Protein 8CM6 (pdb70)

InterPro domains:
  IPR006311 Twin-arginine translocation pathway, signal sequence [PS51318] (1-35)
  IPR006443 Formate dehydrogenase-N, alpha subunit [TIGR01553] (3-1004)
  IPR006655 Molybdopterin oxidoreductase, prokaryotic, conserved site [PS00932] (917-944)
  IPR006656 Molybdopterin oxidoreductase [PF00384] (105-646)
  IPR006657 Molybdopterin dinucleotide-binding domain [PF01568] (881-998)
  IPR006963 Molybdopterin oxidoreductase, 4Fe-4S domain [PF04879] (44-97)
  IPR006963 Molybdopterin oxidoreductase, 4Fe-4S domain [PS51669] (43-102)
  IPR006963 Molybdopterin oxidoreductase, 4Fe-4S domain [SM00926] (43-100)
  IPR009010 Aspartate decarboxylase-like domain superfamily [SSF50692] (811-1005)
  IPR019546 Twin-arginine translocation pathway, signal sequence, bacterial/archaeal [TIGR01409] (3-35)
  IPR027467 Molybdopterin oxidoreductase, molybdopterin cofactor binding site [PS00551] (48-66)

Nearest PDB structures (foldseek):
  8bqk-assembly1_B  TM=1.003E+00  e=5.888E-47  Nitratidesulfovibrio vulgaris str. Hildenborough
  1h0h-assembly2_L  TM=9.792E-01  e=2.728E-33  Megalodesulfovibrio gigas
  1kqf-assembly1_B  TM=9.071E-01  e=7.953E-21  Escherichia coli
  2vpw-assembly1_B  TM=7.337E-01  e=1.034E-12  Thermus thermophilus HB27
  6cz8-assembly2_B  TM=6.682E-01  e=2.101E-11  Shewanella sp. ANA-3

Solvent-accessible surface area: 73852 Å² total

GO terms:
  GO:0005515 protein binding (F, IPI)

B-factor: mean 19.36, std 8.59, range [3.94, 77.86]

Sequence (2371 aa):
ELQKLQWAKQTTSICCYCAVGCGLIVHTAKDGQGRAVNVEGDPDHPINEGSLCPKGASIFQLGENDQRGTQPLYRAPFSDTWKPVTWDFALTEIAKRIKKTRDASFTEKNAAGDLVNRTEAIASFGSAAMDDNEECWAYGNILRSLGLVYIEHQARIHSPTVPALAESFGRGAMTNHWNDLANSDCILIMGSNAAENHPIAFKWVLRAKDKGATLIHVDPRFTRTSARCDVYAPIRSGADIPFLGGLIKKYILDNKLYFTDYVRREYTNASLIIVGEKFSFKDGLFSGYDAANKKYDKSMWAFELDANGVPKRDPALKHPRCCVIINLLKKHYERYNLDKKVAAITGTSKEQLQQVYKAYAATGKPDKAGTIMYAMGWTQHSVGVQNIRAMAMIQLLLGNIGVAGGGVNALRGESNVQGSTDQGLLAHIWPGYNPVPNSKAATLELYNAATPQSKDPMSVNWWQNRPKYVASYLKALYPDEEPAAAYDYLPRIDAGRKLTDYFWLNIFEKMDKGEFKGLFAWGMNPACGGANANKNRKAMGKLEWLVNVNLFENETSSFWKGPGMNPAEIGTEVFFLPCCCVSIEKEGSVANSGRWMQWRYRGPKPYAETKPDGDIMLDMFKKVRELYAKEGGAYPAPIAKLNIADWEEHNEFSPTKVAKLMNGYFLKDTEVGGKQFKKGQQVPSFAFLTADGSTCSGNWLHAGSFTDAGNLMARRDKTQTPEQARIGLFPNWSFCWPVNRRILYNRASVDKTGKPWNPAKAVIEWKDGKWVGDVVDGGGDPGTKHPFIMQTHGFGALYGPGREEGPFPEHYEPLECPVSKNPFSKQLHNPVAFQIEGEKKAVADPRYPFIGTTYRVTEHWQTGLMTRRCAWLVEAEPQIFCEISKELAKLRGIGNGDTVKVSSLRGALEAVAIVTERIRPFKIEGVDVHMVGLPWHYGWMVPKNGGDTANLLTPSAGDPNTGIPETKAFMVDVRKVWSGKMFFVDLSRCTACRGCQIACKQWKNLPAEEETRNTGSHQNPPDLSYVTLKTVRFTEKSRKGPGIDWLFFPEQCRHCVEPPCKGQADVDLEGAVVKDETTGAVLFTELTAKVDGESSVRSSACPYDIPRIDPVTKRLSKCDMCNDRVQNGLLPACVKTCPTGTMNFGDEQEMLALAEKRLAEVKKTYPGAVLGDPNDVRVVYLFTRDPKKDFYEHAVAELQKLQWAKQTTSICCYCAVGCGLIVHTAKDGQGRAVNVEGDPDHPINEGSLCPKGASIFQLGENDQRGTQPLYRAPFSDTWKPVTWDFALTTEIAKRIKKTRDASFTEKNAAGDLVNRTEAIASFGSAAMDNEECWAYGNNILRSLGLVYIEHQARIHSPTVPALAESFGRGAMTNHWNDLANSDCILIMGSNAAENHPIAFKWVLRAKDKGATLIHVDPRFTRTSARCDVYAPIRSGADIPFLGGLIKYILDNKLYFTDYVREYTNASLIVGEKFSFKDGLFSGYDAANKKYDKSMWAFELDANGVPKRDPALKHPRCVINLLKKHYERYNLDKVAAITGTSKEQLQQVYKAYAATGKPDKAGTIMYAMGWTQHSVGVQNIRAMAMIQLLLGNIGVAGGGVNALRGESNVQGSTDQGLLAHIWPGYNPVPNSKAATLELYNAATPQSKDPMSVNWWQNRPKYVASYLKALYPDEEPAAAYDYLPRIDAGRKLTDYFWLNIFEKMDKGEFKGLFAWGMNPACGGANANKNRKAMGKLEWLVNVNLFENETSSFWKGPGMNPAEIGTEVFFLPCCCCVSIEKEGSVANSGRWMQWRYRGPKPYAETKPDGDIMLDMFKKVRELYAKEGGAYPAPIAKLNIADWEEHNEFSPTKVAKLMNGYFLKDTEVGGKQFKKGQQVPSFAFLTADGSTCSGNWLHAGSFTDAGNLMARRDKTQTPEQARIGLFPNWSFCWPVNRRILYNRASVDKTGKPWNPAKAVIEWKDGKWVGDVVDGGGDPGTKHPFIMQTHGFGALYGPGREEGPFPEHYEPLECPVSKNPFSKQLHNPVAFQIEGEKKAVADPRYPFIGTTYRVTEHWQTGLMTRRCAWLVEAEPQIFCEISKELAKLRGIGNGDTVKVSSLRGALEAVAIVTERIRPFKIEGVDVHMVGLPWHYGWMVPKNGGDTANLLTPSAGDPNTGIPETKAFMVDVRKVWGKMFFVDLSRCTACRGCQIACKQWKNLPAEETRNTGSHQNPPDLSYVTLKTVRFTEKSRKGPGIDWLFFPEQCRHCVEPPCKGQADVDLEGAVVKDETTGAVLFTELTAKVDGESVRSACPYDIPRIDPVTKRLSKCDMCNDRVQNGLLPACVKTCPTGTMNFGDEQEMLALAEKRLAEVKKTYPGAVLGDPNDVRVVYLFTRDPKDFYEHAVA

Radius of gyration: 45.51 Å; Cα contacts (8 Å, |Δi|>4): 6317; chains: 4; bounding box: 102×96×133 Å

Secondary structure (DSSP, 8-state):
--GGGTTEEEEEEE-SSBTT--EEEEEEEGGGTS-EEEEEE-TT-TTTTT---TTGGGHHHHHS-TTS--S-EEE-TT-SS-EE--HHHHHHHHHHHHHHHHHHHEEEE-TTS-EEEEEEEEEEE--TTS-HHHHHHHHHHHHHTTEEEEE-GGGGTTTTHHHHHHHHHS--S-SS-GGGGGG-SEEEEES--HHHHSTTHHHHHHHHHHTT-EEEEE-SS--TTGGGSSEEE---TT-HHHHHHHHHHHHHHTT-S-HHHHHHHBSTTBBBPTT--EETTEETTEETTTTEE-GGGGPBPB-TTSSBPB-TTS-STTBHHHHHHHHHTT--HHHHHHHH---HHHHHHHHHHHHGGGSTT--EEEEE-HHHHSSTTHHHHHHHHHHHHHHTT-TTSTT-SEEE---BTTHHHHHHTT-BTTB-GGGPBPPBTT--SHHHHHHTS-----TT---GGGGHHHHHHHHHHHH-TTS-HHHHGGGS--B-TTS-GGGGSHHHHHHHHHTT--SEEEEES--HHHHSSSHHHHHHHHTT-SEEEEEESS--TTTTGGGSTT--GGG---EEEEEEBPPGGGS-EEEE-TT-EEEEE---SPPSTT-B-HHHHHHHHHHHHHHHHHHH--S--HHHHH---GGGEETTEE-HHHHHHHHH-EESS-EEETTEEE-TTPBP-SGGG--SSSSEE-S-GGGTTSEETTEEGGG-B-----HHHHTTT--TTBSEETTTT-SSTTGGGGB-TTS-BSSGGG-SEEEETTEEEESPPSS---TTSS-S-TTSSSSSB-SS-TTSTT-SS------SSBS-S--TT-S--S-TT-B--TT----BS-TTS-EEEEEE--TT--TTSTTGGG-HHHHHHS-S-EEEE-HHHHHHHTPPTT-EEEEEETTEEEEEEEEE-TTS--EEETTEEE-EEEEES--BTTBSTT----GGGS--S-B-TTT--B-TTSEEEEEEE---/-EEEEEEGGG-----HHHHHHHHHHTPPPPP---SSSS--SSS-BTTBS-EEEEEEEE-SSSSEEEEEEEE-----SS-HHHHHHHHH-TTSEEE-TTT--EEE-GGGGGS-HHHHHHH-TT---EE-TTT--EE---TTHHHHHTTPPPHHHHH-SSS-EEEEEHHHHHHHHHHHHHHHTTT-TT-EESSTTT-SEEEEESS-GGGT-TTS--/--GGGTTEEEEEEE-SSBTT--EEEEEEEGGGTS-EEEEEE-TT-TTTTT---HHHHTHHHHHS-TTS--S-EEE-TT-SS-EE--HHHHHHHHHHHHHHHHHHH-EEE-TTS-EEEEEEEEEEE--TTS-HHHHHHHHHHHHHTTEEEEE-GGGGTTTTHHHHHHHHHS--S-SS-GGGGGG-SEEEEES--HHHHSTTHHHHHHHHHHTT-EEEEE-SS--TTGGGSSEEE---TT-HHHHHHHHHHHHHHTT-S-HHHHHHHBSTTBBBPTT--EETTEETTEETTTTEE-GGGGPBPBPTTSSBPB-TT--STTBHHHHHHHHHTT--HHHHHHHH---HHHHHHHHHHHHGGGSTT--EEEEE-HHHHSSTTHHHHHHHHHHHHHHTT-TTSTT-SEEE---BTTHHHHHHTT-BTTB-GGGPBPPBTT--SHHHHHHTS-----TT---GGGGHHHHHHHHHHHH-TTS-HHHHGGGS--B-TTS-GGGGSHHHHHHHHHTT--SEEEEES--HHHHSSSHHHHHHHHTT-SEEEEEESS--TTTTGGGSTT--GGG---EEEEEEBPPGGGS-EEEE-TT-EEEEE---SPPSTT-B-HHHHHHHHHHHHHHHHHHH--S--HHHHT---GGGEETTEE-HHHHHHHHH-EESS-EEETTEEE-TTPBP-SGGG--SSSSEE-S-GGGTTSEETTEEGGG-B-----HHHHHHT--TTBSEETTTT-SSTTGGGGB-TTS-BSSGGG-SEEEETTEEEESPPSS---TTSS-S-TTSSSSSB-SS-TTSTT-SS------SS-S-S--TT-S--S-TT-B--TT----SS-TTS-EEEEEE--TT--TTSTTGGG-HHHHHHS-S-EEEE-HHHHHHHTPPTT-EEEEEETTEEEEEEEEE-TTS--EEETTEEE-EEEEES--BTTBSTT----GGGS--S-B-TTT--B-TTSEEEEEEE--/-EEEEEEGGG-----HHHHHHHHHHTPPPPP---SSSS--SSS-BTTBS-EEEEEEEE-SSSSEEEEEEEE-----SS-HHHHHHHHH-TTSEEE-TTT--EEE-GGGGGS-HHHHHHH-TT---EE-TTT--EE---TTHHHHHTTPPPHHHHH-SSS-EEEEEHHHHHHHHHHHHHHHTTT-TT-EESSTTT-SEEEEESS-GGGT-TTS--

Organism: Nitratidesulfovibrio vulgaris (strain ATCC 29579 / DSM 644 / CCUG 34227 / NCIMB 8303 / VKM B-1760 / Hildenborough) (NCBI:txid882)

Structure (mmCIF, N/CA/C/O backbone):
data_8CM6
#
_entry.id   8CM6
#
_cell.length_a   74.467
_cell.length_b   74.949
_cell.length_c   122.806
_cell.angle_alpha   73.868
_cell.angle_beta   89.135
_cell.angle_gamma   71.123
#
_symmetry.space_group_name_H-M   'P 1'
#
loop_
_entity.id
_entity.type
_entity.pdbx_description
1 polymer 'Formate dehydrogenase, alpha subunit, selenocysteine-containing'
2 polymer 'Formate dehydrogenase, beta subunit, putative'
3 non-polymer 'HYDROSULFURIC ACID'
4 non-polymer 'TUNGSTEN ION'
5 non-polymer '2-AMINO-5,6-DIMERCAPTO-7-METHYL-3,7,8A,9-TETRAHYDRO-8-OXA-1,3,9,10-TETRAAZA-ANTHRACEN-4-ONE GUANOSINE DINUCLEOTIDE'
6 non-polymer 'IRON/SULFUR CLUSTER'
7 non-polymer 'CHLORIDE ION'
8 non-polymer GLYCEROL
9 non-polymer 'TETRAETHYLENE GLYCOL'
10 non-polymer DI(HYDROXYETHYL)ETHER
11 non-polymer FORMAMIDE
12 non-polymer 1,2-ETHANEDIOL
13 water water
#
loop_
_atom_site.group_PDB
_atom_site.id
_atom_site.type_symbol
_atom_site.label_atom_id
_atom_site.label_alt_id
_atom_site.label_comp_id
_atom_site.label_asym_id
_atom_site.label_entity_id
_atom_site.label_seq_id
_atom_site.pdbx_PDB_ins_code
_atom_site.Cartn_x
_atom_site.Cartn_y
_atom_site.Cartn_z
_atom_site.occupancy
_atom_site.B_iso_or_equiv
_atom_site.auth_seq_id
_atom_site.auth_comp_id
_atom_site.auth_asym_id
_atom_site.auth_atom_id
_atom_site.pdbx_PDB_model_num
ATOM 1 N N . GLU A 1 36 ? 17.093 -18.843 -73.097 1.000 40.543 36 GLU A N 1
ATOM 2 C CA . GLU A 1 36 ? 15.854 -18.028 -72.939 1.000 42.469 36 GLU A CA 1
ATOM 3 C C . GLU A 1 36 ? 15.271 -18.266 -71.543 1.000 35.356 36 GLU A C 1
ATOM 4 O O . GLU A 1 36 ? 15.290 -19.415 -71.072 1.000 32.379 36 GLU A O 1
ATOM 10 N N . LEU A 1 37 ? 14.736 -17.222 -70.912 1.000 29.024 37 LEU A N 1
ATOM 11 C CA . LEU A 1 37 ? 14.151 -17.349 -69.562 1.000 24.946 37 LEU A CA 1
ATOM 12 C C . LEU A 1 37 ? 12.749 -17.921 -69.687 1.000 22.935 37 LEU A C 1
ATOM 13 O O . LEU A 1 37 ? 11.915 -17.327 -70.412 1.000 25.157 37 LEU A O 1
ATOM 18 N N . GLN A 1 38 ? 12.477 -18.977 -68.926 1.000 25.265 38 GLN A N 1
ATOM 19 C CA . GLN A 1 38 ? 11.166 -19.664 -68.924 1.000 25.135 38 GLN A CA 1
ATOM 20 C C . GLN A 1 38 ? 10.078 -18.650 -68.582 1.000 23.893 38 GLN A C 1
ATOM 21 O O . GLN A 1 38 ? 9.001 -18.634 -69.225 1.000 22.344 38 GLN A O 1
ATOM 27 N N . LYS A 1 39 ? 10.370 -17.757 -67.646 1.000 23.433 39 LYS A N 1
ATOM 28 C CA . LYS A 1 39 ? 9.339 -16.841 -67.139 1.000 19.909 39 LYS A CA 1
ATOM 29 C C . LYS A 1 39 ? 8.793 -15.989 -68.290 1.000 19.455 39 LYS A C 1
ATOM 30 O O . LYS A 1 39 ? 7.605 -15.641 -68.240 1.000 21.042 39 LYS A O 1
ATOM 36 N N . LEU A 1 40 ? 9.645 -15.623 -69.243 1.000 17.933 40 LEU A N 1
ATOM 37 C CA . LEU A 1 40 ? 9.343 -14.619 -70.273 1.000 18.656 40 LEU A CA 1
ATOM 38 C C . LEU A 1 40 ? 9.000 -15.312 -71.600 1.000 22.357 40 LEU A C 1
ATOM 39 O O . LEU A 1 40 ? 8.745 -14.572 -72.570 1.000 21.094 40 LEU A O 1
ATOM 44 N N . GLN A 1 41 ? 8.967 -16.654 -71.638 1.000 24.872 41 GLN A N 1
ATOM 45 C CA . GLN A 1 41 ? 8.648 -17.402 -72.890 1.000 29.681 41 GLN A CA 1
ATOM 46 C C . GLN A 1 41 ? 7.230 -17.061 -73.363 1.000 26.296 41 GLN A C 1
ATOM 47 O O . GLN A 1 41 ? 6.287 -16.997 -72.518 1.000 27.011 41 GLN A O 1
ATOM 53 N N . TRP A 1 42 ? 7.099 -16.848 -74.681 1.000 25.323 42 TRP A N 1
ATOM 54 C CA . TRP A 1 42 ? 5.830 -16.611 -75.411 1.000 29.868 42 TRP A CA 1
ATOM 55 C C . TRP A 1 42 ? 5.168 -15.348 -74.866 1.000 24.945 42 TRP A C 1
ATOM 56 O O . TRP A 1 42 ? 3.954 -15.244 -74.981 1.000 31.320 42 TRP A O 1
ATOM 67 N N . ALA A 1 43 ? 5.931 -14.441 -74.264 1.000 22.172 43 ALA A N 1
ATOM 68 C CA . ALA A 1 43 ? 5.389 -13.151 -73.787 1.000 16.820 43 ALA A CA 1
ATOM 69 C C . ALA A 1 43 ? 5.850 -12.038 -74.723 1.000 18.437 43 ALA A C 1
ATOM 70 O O . ALA A 1 43 ? 7.039 -11.996 -75.137 1.000 20.481 43 ALA A O 1
ATOM 72 N N . LYS A 1 44 ? 4.948 -11.104 -74.986 1.000 17.650 44 LYS A N 1
ATOM 73 C CA . LYS A 1 44 ? 5.290 -9.936 -75.817 1.000 17.136 44 LYS A CA 1
ATOM 74 C C . LYS A 1 44 ? 5.827 -8.811 -74.927 1.000 17.370 44 LYS A C 1
ATOM 75 O O . LYS A 1 44 ? 5.259 -8.582 -73.857 1.000 14.563 44 LYS A O 1
ATOM 81 N N . GLN A 1 45 ? 6.852 -8.116 -75.393 1.000 16.034 45 GLN A N 1
ATOM 82 C CA . GLN A 1 45 ? 7.444 -6.964 -74.669 1.000 17.366 45 GLN A CA 1
ATOM 83 C C . GLN A 1 45 ? 6.913 -5.642 -75.213 1.000 17.027 45 GLN A C 1
ATOM 84 O O . GLN A 1 45 ? 6.913 -5.455 -76.417 1.000 16.414 45 GLN A O 1
ATOM 90 N N . THR A 1 46 ? 6.521 -4.737 -74.319 1.000 13.695 46 THR A N 1
ATOM 91 C CA . THR A 1 46 ? 6.123 -3.359 -74.654 1.000 13.740 46 THR A CA 1
ATOM 92 C C . THR A 1 46 ? 6.809 -2.411 -73.666 1.000 13.698 46 THR A C 1
ATOM 93 O O . THR A 1 46 ? 7.248 -2.865 -72.586 1.000 14.540 46 THR A O 1
ATOM 97 N N . THR A 1 47 ? 6.864 -1.152 -74.021 1.000 12.033 47 THR A N 1
ATOM 98 C CA . THR A 1 47 ? 7.435 -0.124 -73.122 1.000 12.392 47 THR A CA 1
ATOM 99 C C . THR A 1 47 ? 6.309 0.596 -72.429 1.000 11.917 47 THR A C 1
ATOM 100 O O . THR A 1 47 ? 5.227 0.784 -72.994 1.000 12.339 47 THR A O 1
ATOM 104 N N . SER A 1 48 ? 6.617 1.095 -71.251 1.000 11.419 48 SER A N 1
ATOM 105 C CA . SER A 1 48 ? 5.688 1.938 -70.490 1.000 11.301 48 SER A CA 1
ATOM 106 C C . SER A 1 48 ? 6.492 2.936 -69.672 1.000 10.809 48 SER A C 1
ATOM 107 O O . SER A 1 48 ? 7.751 2.950 -69.734 1.000 11.239 48 SER A O 1
ATOM 110 N N . ILE A 1 49 ? 5.784 3.783 -68.952 1.000 10.239 49 ILE A N 1
ATOM 111 C CA . ILE A 1 49 ? 6.351 4.802 -68.046 1.000 10.330 49 ILE A CA 1
ATOM 112 C C . ILE A 1 49 ? 5.680 4.558 -66.703 1.000 10.537 49 ILE A C 1
ATOM 113 O O . ILE A 1 49 ? 4.442 4.394 -66.688 1.000 10.004 49 ILE A O 1
ATOM 118 N N . CYS A 1 50 ? 6.457 4.610 -65.632 1.000 10.075 50 CYS A N 1
ATOM 119 C CA . CYS A 1 50 ? 5.991 4.371 -64.256 1.000 9.845 50 CYS A CA 1
ATOM 120 C C . CYS A 1 50 ? 4.715 5.182 -63.972 1.000 9.486 50 CYS A C 1
ATOM 121 O O . CYS A 1 50 ? 4.641 6.360 -64.332 1.000 9.902 50 CYS A O 1
ATOM 124 N N . CYS A 1 51 ? 3.760 4.562 -63.281 1.000 10.647 51 CYS A N 1
ATOM 125 C CA . CYS A 1 51 ? 2.476 5.210 -62.904 1.000 10.602 51 CYS A CA 1
ATOM 126 C C . CYS A 1 51 ? 2.556 5.958 -61.573 1.000 10.137 51 CYS A C 1
ATOM 127 O O . CYS A 1 51 ? 1.575 6.537 -61.139 1.000 10.687 51 CYS A O 1
ATOM 130 N N . TYR A 1 52 ? 3.698 5.988 -60.927 1.000 9.782 52 TYR A N 1
ATOM 131 C CA . TYR A 1 52 ? 3.849 6.668 -59.628 1.000 9.323 52 TYR A CA 1
ATOM 132 C C . TYR A 1 52 ? 4.431 8.066 -59.840 1.000 9.281 52 TYR A C 1
ATOM 133 O O . TYR A 1 52 ? 3.742 8.941 -60.393 1.000 10.616 52 TYR A O 1
ATOM 142 N N . CYS A 1 53 ? 5.665 8.321 -59.405 1.000 9.470 53 CYS A N 1
ATOM 143 C CA . CYS A 1 53 ? 6.128 9.715 -59.259 1.000 10.376 53 CYS A CA 1
ATOM 144 C C . CYS A 1 53 ? 6.601 10.328 -60.591 1.000 9.405 53 CYS A C 1
ATOM 145 O O . CYS A 1 53 ? 6.751 9.656 -61.619 1.000 10.259 53 CYS A O 1
ATOM 148 N N . ALA A 1 54 ? 6.821 11.634 -60.544 1.000 9.309 54 ALA A N 1
ATOM 149 C CA . ALA A 1 54 ? 7.065 12.449 -61.753 1.000 10.177 54 ALA A CA 1
ATOM 150 C C . ALA A 1 54 ? 8.544 12.409 -62.168 1.000 10.418 54 ALA A C 1
ATOM 151 O O . ALA A 1 54 ? 8.894 13.223 -63.027 1.000 10.468 54 ALA A O 1
ATOM 153 N N . VAL A 1 55 ? 9.329 11.462 -61.681 1.000 9.655 55 VAL A N 1
ATOM 154 C CA . VAL A 1 55 ? 10.659 11.186 -62.328 1.000 9.741 55 VAL A CA 1
ATOM 155 C C . VAL A 1 55 ? 10.399 10.704 -63.761 1.000 10.549 55 VAL A C 1
ATOM 156 O O . VAL A 1 55 ? 11.157 11.113 -64.684 1.000 11.629 55 VAL A O 1
ATOM 160 N N . GLY A 1 56 ? 9.422 9.811 -63.942 1.000 9.807 56 GLY A N 1
ATOM 161 C CA . GLY A 1 56 ? 9.086 9.318 -65.291 1.000 9.949 56 GLY A CA 1
ATOM 162 C C . GLY A 1 56 ? 9.968 8.191 -65.771 1.000 9.836 56 GLY A C 1
ATOM 163 O O . GLY A 1 56 ? 10.251 8.105 -66.989 1.000 10.749 56 GLY A O 1
ATOM 164 N N . CYS A 1 57 ? 10.334 7.278 -64.887 1.000 9.319 57 CYS A N 1
ATOM 165 C CA . CYS A 1 57 ? 11.138 6.095 -65.211 1.000 9.962 57 CYS A CA 1
ATOM 166 C C . CYS A 1 57 ? 10.476 5.229 -66.278 1.000 11.087 57 CYS A C 1
ATOM 167 O O . CYS A 1 57 ? 9.233 5.058 -66.268 1.000 10.732 57 CYS A O 1
ATOM 170 N N . GLY A 1 58 ? 11.304 4.651 -67.148 1.000 10.157 58 GLY A N 1
ATOM 171 C CA . GLY A 1 58 ? 10.806 3.723 -68.163 1.000 10.553 58 GLY A CA 1
ATOM 172 C C . GLY A 1 58 ? 10.673 2.301 -67.648 1.000 11.005 58 GLY A C 1
ATOM 173 O O . GLY A 1 58 ? 11.522 1.841 -66.873 1.000 10.657 58 GLY A O 1
ATOM 174 N N . LEU A 1 59 ? 9.657 1.601 -68.152 1.000 11.248 59 LEU A N 1
ATOM 175 C CA . LEU A 1 59 ? 9.383 0.179 -67.849 1.000 11.290 59 LEU A CA 1
ATOM 176 C C . LEU A 1 59 ? 9.433 -0.657 -69.131 1.000 10.792 59 LEU A C 1
ATOM 177 O O . LEU A 1 59 ? 9.180 -0.133 -70.228 1.000 11.520 59 LEU A O 1
ATOM 182 N N . ILE A 1 60 ? 9.703 -1.926 -68.919 1.000 10.903 60 ILE A N 1
ATOM 183 C CA . ILE A 1 60 ? 9.451 -3.002 -69.892 1.000 11.958 60 ILE A CA 1
ATOM 184 C C . ILE A 1 60 ? 8.407 -3.902 -69.269 1.000 11.359 60 ILE A C 1
ATOM 185 O O . ILE A 1 60 ? 8.624 -4.406 -68.155 1.000 12.346 60 ILE A O 1
ATOM 190 N N . VAL A 1 61 ? 7.318 -4.114 -69.986 1.000 12.224 61 VAL A N 1
ATOM 191 C CA . VAL A 1 61 ? 6.196 -5.003 -69.590 1.000 11.985 61 VAL A CA 1
ATOM 192 C C . VAL A 1 61 ? 6.265 -6.240 -70.476 1.000 11.135 61 VAL A C 1
ATOM 193 O O . VAL A 1 61 ? 6.325 -6.075 -71.719 1.000 12.636 61 VAL A O 1
ATOM 197 N N . HIS A 1 62 ? 6.183 -7.423 -69.894 1.000 11.584 62 HIS A N 1
ATOM 198 C CA . HIS A 1 62 ? 5.990 -8.675 -70.651 1.000 12.483 62 HIS A CA 1
ATOM 199 C C . HIS A 1 62 ? 4.560 -9.152 -70.440 1.000 13.569 62 HIS A C 1
ATOM 200 O O . HIS A 1 62 ? 4.177 -9.276 -69.277 1.000 14.193 62 HIS A O 1
ATOM 207 N N . THR A 1 63 ? 3.853 -9.452 -71.530 1.000 13.185 63 THR A N 1
ATOM 208 C CA . THR A 1 63 ? 2.424 -9.867 -71.492 1.000 13.882 63 THR A CA 1
ATOM 209 C C . THR A 1 63 ? 2.310 -11.264 -72.102 1.000 14.214 63 THR A C 1
ATOM 210 O O . THR A 1 63 ? 2.840 -11.448 -73.209 1.000 14.320 63 THR A O 1
ATOM 214 N N . ALA A 1 64 ? 1.741 -12.207 -71.367 1.000 14.347 64 ALA A N 1
ATOM 215 C CA . ALA A 1 64 ? 1.570 -13.610 -71.815 1.000 15.967 64 ALA A CA 1
ATOM 216 C C . ALA A 1 64 ? 0.868 -13.689 -73.178 1.000 19.893 64 ALA A C 1
ATOM 217 O O . ALA A 1 64 ? 0.039 -12.831 -73.527 1.000 18.465 64 ALA A O 1
ATOM 219 N N . LYS A 1 65 ? 1.113 -14.806 -73.855 1.000 22.993 65 LYS A N 1
ATOM 220 C CA . LYS A 1 65 ? 0.395 -15.277 -75.064 1.000 28.150 65 LYS A CA 1
ATOM 221 C C . LYS A 1 65 ? 0.574 -14.193 -76.107 1.000 26.563 65 LYS A C 1
ATOM 222 O O . LYS A 1 65 ? -0.414 -13.762 -76.677 1.000 29.552 65 LYS A O 1
ATOM 228 N N . ASP A 1 66 ? 1.824 -13.762 -76.307 1.000 27.852 66 ASP A N 1
ATOM 229 C CA . ASP A 1 66 ? 2.194 -12.743 -77.315 1.000 30.937 66 ASP A CA 1
ATOM 230 C C . ASP A 1 66 ? 1.252 -11.512 -77.234 1.000 31.416 66 ASP A C 1
ATOM 231 O O . ASP A 1 66 ? 0.858 -10.969 -78.297 1.000 29.060 66 ASP A O 1
ATOM 236 N N . GLY A 1 67 ? 0.931 -11.031 -76.021 1.000 29.737 67 GLY A N 1
ATOM 237 C CA . GLY A 1 67 ? 0.094 -9.827 -75.813 1.000 29.101 67 GLY A CA 1
ATOM 238 C C . GLY A 1 67 ? -1.354 -10.145 -75.501 1.000 28.395 67 GLY A C 1
ATOM 239 O O . GLY A 1 67 ? -2.117 -9.195 -75.190 1.000 29.338 67 GLY A O 1
ATOM 240 N N . GLN A 1 68 ? -1.751 -11.420 -75.543 1.000 28.054 68 GLN A N 1
ATOM 241 C CA . GLN A 1 68 ? -3.191 -11.804 -75.479 1.000 33.560 68 GLN A CA 1
ATOM 242 C C . GLN A 1 68 ? -3.634 -12.164 -74.052 1.000 30.309 68 GLN A C 1
ATOM 243 O O . GLN A 1 68 ? -4.878 -12.282 -73.860 1.000 31.121 68 GLN A O 1
ATOM 249 N N . GLY A 1 69 ? -2.683 -12.358 -73.111 1.000 27.067 69 GLY A N 1
ATOM 250 C CA . GLY A 1 69 ? -2.942 -12.740 -71.716 1.000 19.872 69 GLY A CA 1
ATOM 251 C C . GLY A 1 69 ? -2.629 -11.627 -70.718 1.000 16.318 69 GLY A C 1
ATOM 252 O O . GLY A 1 69 ? -2.707 -10.439 -71.062 1.000 16.848 69 GLY A O 1
ATOM 253 N N . ARG A 1 70 ? -2.337 -12.018 -69.496 1.000 14.796 70 ARG A N 1
ATOM 254 C CA . ARG A 1 70 ? -2.065 -11.053 -68.389 1.000 14.202 70 ARG A CA 1
ATOM 255 C C . ARG A 1 70 ? -0.590 -10.637 -68.407 1.000 15.024 70 ARG A C 1
ATOM 256 O O . ARG A 1 70 ? 0.245 -11.272 -69.047 1.000 15.070 70 ARG A O 1
ATOM 264 N N . ALA A 1 71 ? -0.254 -9.555 -67.724 1.000 15.268 71 ALA A N 1
ATOM 265 C CA . ALA A 1 71 ? 1.185 -9.248 -67.520 1.000 14.133 71 ALA A CA 1
ATOM 266 C C . ALA A 1 71 ? 1.828 -10.421 -66.784 1.000 12.803 71 ALA A C 1
ATOM 267 O O . ALA A 1 71 ? 1.218 -10.992 -65.875 1.000 13.359 71 ALA A O 1
ATOM 269 N N . VAL A 1 72 ? 3.069 -10.760 -67.128 1.000 12.912 72 VAL A N 1
ATOM 270 C CA . VAL A 1 72 ? 3.839 -11.785 -66.382 1.000 13.612 72 VAL A CA 1
ATOM 271 C C . VAL A 1 72 ? 5.056 -11.163 -65.688 1.000 12.324 72 VAL A C 1
ATOM 272 O O . VAL A 1 72 ? 5.604 -11.782 -64.803 1.000 13.068 72 VAL A O 1
ATOM 276 N N . ASN A 1 73 ? 5.467 -9.984 -66.096 1.000 12.182 73 ASN A N 1
ATOM 277 C CA . ASN A 1 73 ? 6.685 -9.350 -65.535 1.000 11.374 73 ASN A CA 1
ATOM 278 C C . ASN A 1 73 ? 6.673 -7.871 -65.881 1.000 10.853 73 ASN A C 1
ATOM 279 O O . ASN A 1 73 ? 6.272 -7.502 -66.993 1.000 11.411 73 ASN A O 1
ATOM 284 N N . VAL A 1 74 ? 7.026 -7.021 -64.927 1.000 10.368 74 VAL A N 1
ATOM 285 C CA . VAL A 1 74 ? 7.242 -5.573 -65.153 1.000 10.669 74 VAL A CA 1
ATOM 286 C C . VAL A 1 74 ? 8.549 -5.201 -64.461 1.000 9.900 74 VAL A C 1
ATOM 287 O O . VAL A 1 74 ? 8.722 -5.480 -63.256 1.000 10.834 74 VAL A O 1
ATOM 291 N N . GLU A 1 75 ? 9.472 -4.637 -65.240 1.000 11.325 75 GLU A N 1
ATOM 292 C CA . GLU A 1 75 ? 10.732 -4.150 -64.640 1.000 11.295 75 GLU A CA 1
ATOM 293 C C . GLU A 1 75 ? 11.227 -2.950 -65.439 1.000 11.402 75 GLU A C 1
ATOM 294 O O . GLU A 1 75 ? 10.483 -2.387 -66.259 1.000 11.396 75 GLU A O 1
ATOM 300 N N . GLY A 1 76 ? 12.431 -2.479 -65.170 1.000 11.196 76 GLY A N 1
ATOM 301 C CA . GLY A 1 76 ? 12.922 -1.218 -65.729 1.000 11.574 76 GLY A CA 1
ATOM 302 C C . GLY A 1 76 ? 13.320 -1.341 -67.191 1.000 11.710 76 GLY A C 1
ATOM 303 O O . GLY A 1 76 ? 13.723 -2.457 -67.656 1.000 11.803 76 GLY A O 1
ATOM 304 N N . ASP A 1 77 ? 13.180 -0.228 -67.900 1.000 12.098 77 ASP A N 1
ATOM 305 C CA . ASP A 1 77 ? 13.631 -0.091 -69.299 1.000 11.603 77 ASP A CA 1
ATOM 306 C C . ASP A 1 77 ? 15.120 0.259 -69.270 1.000 12.230 77 ASP A C 1
ATOM 307 O O . ASP A 1 77 ? 15.469 1.393 -68.958 1.000 11.727 77 ASP A O 1
ATOM 312 N N . PRO A 1 78 ? 16.031 -0.659 -69.659 1.000 13.015 78 PRO A N 1
ATOM 313 C CA . PRO A 1 78 ? 17.468 -0.374 -69.603 1.000 13.626 78 PRO A CA 1
ATOM 314 C C . PRO A 1 78 ? 17.871 0.773 -70.525 1.000 13.486 78 PRO A C 1
ATOM 315 O O . PRO A 1 78 ? 18.872 1.374 -70.257 1.000 13.340 78 PRO A O 1
ATOM 319 N N . ASP A 1 79 ? 17.093 1.060 -71.566 1.000 13.457 79 ASP A N 1
ATOM 320 C CA . ASP A 1 79 ? 17.447 2.077 -72.594 1.000 14.773 79 ASP A CA 1
ATOM 321 C C . ASP A 1 79 ? 16.982 3.479 -72.188 1.000 14.818 79 ASP A C 1
ATOM 322 O O . ASP A 1 79 ? 17.339 4.456 -72.887 1.000 15.589 79 ASP A O 1
ATOM 327 N N . HIS A 1 80 ? 16.165 3.593 -71.139 1.000 12.648 80 HIS A N 1
ATOM 328 C CA . HIS A 1 80 ? 15.563 4.896 -70.794 1.000 12.980 80 HIS A CA 1
ATOM 329 C C . HIS A 1 80 ? 16.667 5.780 -70.254 1.000 13.183 80 HIS A C 1
ATOM 330 O O . HIS A 1 80 ? 17.432 5.351 -69.393 1.000 12.600 80 HIS A O 1
ATOM 337 N N . PRO A 1 81 ? 16.780 7.033 -70.707 1.000 12.838 81 PRO A N 1
ATOM 338 C CA . PRO A 1 81 ? 17.877 7.896 -70.256 1.000 12.654 81 PRO A CA 1
ATOM 339 C C . PRO A 1 81 ? 17.800 8.431 -68.828 1.000 13.135 81 PRO A C 1
ATOM 340 O O . PRO A 1 81 ? 18.814 8.894 -68.328 1.000 13.263 81 PRO A O 1
ATOM 344 N N . ILE A 1 82 ? 16.610 8.364 -68.217 1.000 12.172 82 ILE A N 1
ATOM 345 C CA . ILE A 1 82 ? 16.466 8.863 -66.826 1.000 11.898 82 ILE A CA 1
ATOM 346 C C . ILE A 1 82 ? 16.781 7.759 -65.830 1.000 10.936 82 ILE A C 1
ATOM 347 O O . ILE A 1 82 ? 17.648 7.950 -64.958 1.000 11.597 82 ILE A O 1
ATOM 352 N N . ASN A 1 83 ? 16.168 6.580 -65.951 1.000 10.331 83 ASN A N 1
ATOM 353 C CA . ASN A 1 83 ? 16.379 5.541 -64.925 1.000 9.957 83 ASN A CA 1
ATOM 354 C C . ASN A 1 83 ? 17.413 4.498 -65.367 1.000 10.090 83 ASN A C 1
ATOM 355 O O . ASN A 1 83 ? 17.949 3.822 -64.498 1.000 10.839 83 ASN A O 1
ATOM 360 N N . GLU A 1 84 ? 17.634 4.319 -66.661 1.000 11.452 84 GLU A N 1
ATOM 361 C CA . GLU A 1 84 ? 18.640 3.326 -67.138 1.000 12.173 84 GLU A CA 1
ATOM 362 C C . GLU A 1 84 ? 18.312 1.967 -66.525 1.000 12.599 84 GLU A C 1
ATOM 363 O O . GLU A 1 84 ? 19.219 1.280 -66.086 1.000 12.919 84 GLU A O 1
ATOM 369 N N . GLY A 1 85 ? 17.026 1.583 -66.441 1.000 11.227 85 GLY A N 1
ATOM 370 C CA . GLY A 1 85 ? 16.600 0.279 -65.929 1.000 11.659 85 GLY A CA 1
ATOM 371 C C . GLY A 1 85 ? 16.298 0.270 -64.444 1.000 10.386 85 GLY A C 1
ATOM 372 O O . GLY A 1 85 ? 15.651 -0.701 -63.962 1.000 10.308 85 GLY A O 1
ATOM 373 N N . SER A 1 86 ? 16.761 1.252 -63.677 1.000 10.012 86 SER A N 1
ATOM 374 C CA . SER A 1 86 ? 16.533 1.318 -62.220 1.000 10.009 86 SER A CA 1
ATOM 375 C C . SER A 1 86 ? 15.040 1.510 -61.942 1.000 9.933 86 SER A C 1
ATOM 376 O O . SER A 1 86 ? 14.393 2.231 -62.733 1.000 10.459 86 SER A O 1
ATOM 379 N N . LEU A 1 87 ? 14.591 0.985 -60.824 1.000 9.757 87 LEU A N 1
ATOM 380 C CA . LEU A 1 87 ? 13.229 1.281 -60.284 1.000 10.119 87 LEU A CA 1
ATOM 381 C C . LEU A 1 87 ? 13.298 1.226 -58.782 1.000 10.018 87 LEU A C 1
ATOM 382 O O . LEU A 1 87 ? 13.969 0.361 -58.224 1.000 10.111 87 LEU A O 1
ATOM 387 N N . CYS A 1 88 ? 12.604 2.166 -58.136 1.000 10.225 88 CYS A N 1
ATOM 388 C CA . CYS A 1 88 ? 12.383 2.143 -56.683 1.000 9.643 88 CYS A CA 1
ATOM 389 C C . CYS A 1 88 ? 11.308 1.087 -56.380 1.000 9.502 88 CYS A C 1
ATOM 390 O O . CYS A 1 88 ? 10.817 0.396 -57.273 1.000 10.658 88 CYS A O 1
ATOM 393 N N . PRO A 1 89 ? 10.962 0.844 -55.118 1.000 9.283 89 PRO A N 1
ATOM 394 C CA . PRO A 1 89 ? 10.074 -0.286 -54.782 1.000 9.253 89 PRO A CA 1
ATOM 395 C C . PRO A 1 89 ? 8.655 -0.105 -55.351 1.000 9.569 89 PRO A C 1
ATOM 396 O O . PRO A 1 89 ? 7.969 -1.089 -55.587 1.000 10.299 89 PRO A O 1
ATOM 400 N N . LYS A 1 90 ? 8.255 1.139 -55.601 1.000 9.958 90 LYS A N 1
ATOM 401 C CA . LYS A 1 90 ? 6.917 1.407 -56.172 1.000 9.988 90 LYS A CA 1
ATOM 402 C C . LYS A 1 90 ? 6.939 0.942 -57.642 1.000 9.521 90 LYS A C 1
ATOM 403 O O . LYS A 1 90 ? 6.117 0.099 -58.045 1.000 10.010 90 LYS A O 1
ATOM 409 N N . GLY A 1 91 ? 7.828 1.512 -58.470 1.000 10.525 91 GLY A N 1
ATOM 410 C CA . GLY A 1 91 ? 7.938 1.038 -59.864 1.000 10.710 91 GLY A CA 1
ATOM 411 C C . GLY A 1 91 ? 8.185 -0.466 -59.936 1.000 10.983 91 GLY A C 1
ATOM 412 O O . GLY A 1 91 ? 7.604 -1.117 -60.774 1.000 10.893 91 GLY A O 1
ATOM 413 N N . ALA A 1 92 ? 9.016 -1.029 -59.054 1.000 11.134 92 ALA A N 1
ATOM 414 C CA . ALA A 1 92 ? 9.399 -2.450 -59.107 1.000 11.552 92 ALA A CA 1
ATOM 415 C C . ALA A 1 92 ? 8.211 -3.334 -58.752 1.000 13.613 92 ALA A C 1
ATOM 416 O O . ALA A 1 92 ? 8.347 -4.516 -58.952 1.000 14.486 92 ALA A O 1
ATOM 418 N N . SER A 1 93 ? 7.151 -2.798 -58.136 1.000 10.429 93 SER A N 1
ATOM 419 C CA . SER A 1 93 ? 5.980 -3.582 -57.700 1.000 11.514 93 SER A CA 1
ATOM 420 C C . SER A 1 93 ? 4.792 -3.337 -58.635 1.000 11.750 93 SER A C 1
ATOM 421 O O . SER A 1 93 ? 3.707 -3.836 -58.300 1.000 11.903 93 SER A O 1
ATOM 424 N N . ILE A 1 94 ? 4.955 -2.654 -59.767 1.000 10.478 94 ILE A N 1
ATOM 425 C CA . ILE A 1 94 ? 3.786 -2.382 -60.669 1.000 11.686 94 ILE A CA 1
ATOM 426 C C . ILE A 1 94 ? 3.121 -3.689 -61.088 1.000 12.100 94 ILE A C 1
ATOM 427 O O . ILE A 1 94 ? 1.884 -3.707 -61.213 1.000 11.597 94 ILE A O 1
ATOM 432 N N . PHE A 1 95 ? 3.884 -4.752 -61.287 1.000 10.934 95 PHE A N 1
ATOM 433 C CA . PHE A 1 95 ? 3.271 -6.067 -61.585 1.000 11.141 95 PHE A CA 1
ATOM 434 C C . PHE A 1 95 ? 2.165 -6.435 -60.557 1.000 11.598 95 PHE A C 1
ATOM 435 O O . PHE A 1 95 ? 1.020 -6.878 -60.912 1.000 12.063 95 PHE A O 1
ATOM 443 N N . GLN A 1 96 ? 2.453 -6.250 -59.273 1.000 10.951 96 GLN A N 1
ATOM 444 C CA . GLN A 1 96 ? 1.544 -6.595 -58.155 1.000 12.561 96 GLN A CA 1
ATOM 445 C C . GLN A 1 96 ? 0.322 -5.676 -58.125 1.000 11.767 96 GLN A C 1
ATOM 446 O O . GLN A 1 96 ? -0.747 -6.082 -57.694 1.000 11.380 96 GLN A O 1
ATOM 452 N N . LEU A 1 97 ? 0.501 -4.409 -58.516 1.000 12.803 97 LEU A N 1
ATOM 453 C CA . LEU A 1 97 ? -0.608 -3.454 -58.653 1.000 13.351 97 LEU A CA 1
ATOM 454 C C . LEU A 1 97 ? -1.530 -3.936 -59.772 1.000 13.789 97 LEU A C 1
ATOM 455 O O . LEU A 1 97 ? -2.754 -3.976 -59.539 1.000 15.666 97 LEU A O 1
ATOM 460 N N . GLY A 1 98 ? -0.987 -4.238 -60.951 1.000 13.885 98 GLY A N 1
ATOM 461 C CA . GLY A 1 98 ? -1.820 -4.586 -62.120 1.000 15.163 98 GLY A CA 1
ATOM 462 C C . GLY A 1 98 ? -2.485 -5.939 -61.946 1.000 15.211 98 GLY A C 1
ATOM 463 O O . GLY A 1 98 ? -3.685 -6.098 -62.218 1.000 16.279 98 GLY A O 1
ATOM 464 N N . GLU A 1 99 ? -1.701 -6.944 -61.550 1.000 13.286 99 GLU A N 1
ATOM 465 C CA . GLU A 1 99 ? -2.221 -8.330 -61.447 1.000 14.769 99 GLU A CA 1
ATOM 466 C C . GLU A 1 99 ? -2.688 -8.566 -60.023 1.000 16.648 99 GLU A C 1
ATOM 467 O O . GLU A 1 99 ? -1.990 -9.190 -59.254 1.000 20.629 99 GLU A O 1
ATOM 473 N N . ASN A 1 100 ? -3.771 -7.904 -59.638 1.000 17.926 100 ASN A N 1
ATOM 474 C CA . ASN A 1 100 ? -4.117 -7.743 -58.210 1.000 15.033 100 ASN A CA 1
ATOM 475 C C . ASN A 1 100 ? -5.539 -8.191 -58.044 1.000 15.924 100 ASN A C 1
ATOM 476 O O . ASN A 1 100 ? -6.410 -7.569 -58.675 1.000 14.893 100 ASN A O 1
ATOM 481 N N . ASP A 1 101 ? -5.747 -9.237 -57.259 1.000 16.804 101 ASP A N 1
ATOM 482 C CA . ASP A 1 101 ? -7.078 -9.871 -57.107 1.000 18.896 101 ASP A CA 1
ATOM 483 C C . ASP A 1 101 ? -8.035 -8.953 -56.352 1.000 16.881 101 ASP A C 1
ATOM 484 O O . ASP A 1 101 ? -9.188 -9.295 -56.246 1.000 19.079 101 ASP A O 1
ATOM 489 N N . GLN A 1 102 ? -7.571 -7.846 -55.746 1.000 14.887 102 GLN A N 1
ATOM 490 C CA . GLN A 1 102 ? -8.467 -6.941 -55.013 1.000 14.269 102 GLN A CA 1
ATOM 491 C C . GLN A 1 102 ? -8.989 -5.814 -55.927 1.000 11.053 102 GLN A C 1
ATOM 492 O O . GLN A 1 102 ? -9.818 -5.021 -55.477 1.000 11.973 102 GLN A O 1
ATOM 498 N N . ARG A 1 103 ? -8.522 -5.732 -57.147 1.000 11.383 103 ARG A N 1
ATOM 499 C CA . ARG A 1 103 ? -8.941 -4.676 -58.081 1.000 10.964 103 ARG A CA 1
ATOM 500 C C . ARG A 1 103 ? -10.439 -4.782 -58.338 1.000 11.040 103 ARG A C 1
ATOM 501 O O . ARG A 1 103 ? -10.993 -5.924 -58.353 1.000 12.260 103 ARG A O 1
ATOM 509 N N . GLY A 1 104 ? -11.075 -3.631 -58.564 1.000 12.578 104 GLY A N 1
ATOM 510 C CA . GLY A 1 104 ? -12.454 -3.635 -59.073 1.000 12.699 104 GLY A CA 1
ATOM 511 C C . GLY A 1 104 ? -12.545 -4.448 -60.358 1.000 13.169 104 GLY A C 1
ATOM 512 O O . GLY A 1 104 ? -11.612 -4.432 -61.143 1.000 14.598 104 GLY A O 1
ATOM 513 N N . THR A 1 105 ? -13.661 -5.126 -60.562 1.000 12.615 105 THR A N 1
ATOM 514 C CA . THR A 1 105 ? -13.913 -5.959 -61.763 1.000 12.459 105 THR A CA 1
ATOM 515 C C . THR A 1 105 ? -15.017 -5.368 -62.629 1.000 12.097 105 THR A C 1
ATOM 516 O O . THR A 1 105 ? -14.974 -5.561 -63.850 1.000 13.802 105 THR A O 1
ATOM 520 N N . GLN A 1 106 ? -15.988 -4.704 -62.022 1.000 11.560 106 GLN A N 1
ATOM 521 C CA . GLN A 1 106 ? -17.113 -4.140 -62.773 1.000 11.950 106 GLN A CA 1
ATOM 522 C C . GLN A 1 106 ? -17.709 -3.024 -61.928 1.000 11.240 106 GLN A C 1
ATOM 523 O O . GLN A 1 106 ? -17.406 -2.885 -60.758 1.000 11.298 106 GLN A O 1
ATOM 529 N N . PRO A 1 107 ? -18.621 -2.223 -62.498 1.000 10.893 107 PRO A N 1
ATOM 530 C CA . PRO A 1 107 ? -19.279 -1.197 -61.725 1.000 11.928 107 PRO A CA 1
ATOM 531 C C . PRO A 1 107 ? -20.037 -1.734 -60.510 1.000 11.965 107 PRO A C 1
ATOM 532 O O . PRO A 1 107 ? -20.624 -2.853 -60.562 1.000 12.669 107 PRO A O 1
ATOM 536 N N . LEU A 1 108 ? -20.033 -0.924 -59.454 1.000 11.163 108 LEU A N 1
ATOM 537 C CA . LEU A 1 108 ? -20.812 -1.192 -58.242 1.000 11.565 108 LEU A CA 1
ATOM 538 C C . LEU A 1 108 ? -21.712 0.001 -57.981 1.000 11.839 108 LEU A C 1
ATOM 539 O O . LEU A 1 108 ? -21.289 1.170 -58.172 1.000 11.507 108 LEU A O 1
ATOM 544 N N . TYR A 1 109 ? -22.837 -0.298 -57.360 1.000 11.236 109 TYR A N 1
ATOM 545 C CA . TYR A 1 109 ? -23.866 0.706 -57.062 1.000 11.303 109 TYR A CA 1
ATOM 546 C C . TYR A 1 109 ? -24.271 0.628 -55.601 1.000 12.003 109 TYR A C 1
ATOM 547 O O . TYR A 1 109 ? -24.603 -0.468 -55.117 1.000 12.288 109 TYR A O 1
ATOM 556 N N . ARG A 1 110 ? -24.196 1.736 -54.885 1.000 11.477 110 ARG A N 1
ATOM 557 C CA . ARG A 1 110 ? -24.666 1.815 -53.489 1.000 10.617 110 ARG A CA 1
ATOM 558 C C . ARG A 1 110 ? -25.903 2.710 -53.441 1.000 10.974 110 ARG A C 1
ATOM 559 O O . ARG A 1 110 ? -25.816 3.917 -53.676 1.000 10.439 110 ARG A O 1
ATOM 567 N N . ALA A 1 111 ? -27.039 2.086 -53.229 1.000 11.825 111 ALA A N 1
ATOM 568 C CA . ALA A 1 111 ? -28.287 2.857 -53.103 1.000 12.037 111 ALA A CA 1
ATOM 569 C C . ALA A 1 111 ? -28.219 3.712 -51.862 1.000 11.202 111 ALA A C 1
ATOM 570 O O . ALA A 1 111 ? -27.671 3.337 -50.825 1.000 11.805 111 ALA A O 1
ATOM 572 N N . PRO A 1 112 ? -28.965 4.847 -51.870 1.000 11.786 112 PRO A N 1
ATOM 573 C CA . PRO A 1 112 ? -29.210 5.601 -50.648 1.000 12.296 112 PRO A CA 1
ATOM 574 C C . PRO A 1 112 ? -29.599 4.702 -49.465 1.000 13.280 112 PRO A C 1
ATOM 575 O O . PRO A 1 112 ? -30.411 3.788 -49.653 1.000 13.351 112 PRO A O 1
ATOM 579 N N . PHE A 1 113 ? -28.932 4.902 -48.342 1.000 13.164 113 PHE A N 1
ATOM 580 C CA . PHE A 1 113 ? -29.251 4.284 -47.036 1.000 13.960 113 PHE A CA 1
ATOM 581 C C . PHE A 1 113 ? -28.903 2.797 -47.008 1.000 15.003 113 PHE A C 1
ATOM 582 O O . PHE A 1 113 ? -29.173 2.199 -45.962 1.000 17.934 113 PHE A O 1
ATOM 590 N N . SER A 1 114 ? -28.295 2.243 -48.043 1.000 14.073 114 SER A N 1
ATOM 591 C CA . SER A 1 114 ? -27.886 0.827 -48.161 1.000 15.479 114 SER A CA 1
ATOM 592 C C . SER A 1 114 ? -26.537 0.600 -47.452 1.000 16.177 114 SER A C 1
ATOM 593 O O . SER A 1 114 ? -25.676 1.507 -47.400 1.000 14.398 114 SER A O 1
ATOM 596 N N . ASP A 1 115 ? -26.310 -0.621 -46.980 1.000 16.657 115 ASP A N 1
ATOM 597 C CA . ASP A 1 115 ? -25.002 -0.991 -46.401 1.000 17.552 115 ASP A CA 1
ATOM 598 C C . ASP A 1 115 ? -24.224 -1.924 -47.326 1.000 14.722 115 ASP A C 1
ATOM 599 O O . ASP A 1 115 ? -23.121 -2.331 -46.909 1.000 18.024 115 ASP A O 1
ATOM 604 N N . THR A 1 116 ? -24.662 -2.143 -48.567 1.000 14.189 116 THR A N 1
ATOM 605 C CA . THR A 1 116 ? -24.037 -3.093 -49.491 0.500 11.532 116 THR A CA 1
ATOM 606 C C . THR A 1 116 ? -23.950 -2.457 -50.866 1.000 14.552 116 THR A C 1
ATOM 607 O O . THR A 1 116 ? -24.776 -1.581 -51.215 1.000 16.638 116 THR A O 1
ATOM 611 N N . TRP A 1 117 ? -22.941 -2.901 -51.602 1.000 12.996 117 TRP A N 1
ATOM 612 C CA . TRP A 1 117 ? -22.753 -2.654 -53.026 1.000 12.904 117 TRP A CA 1
ATOM 613 C C . TRP A 1 117 ? -23.568 -3.654 -53.810 1.000 14.428 117 TRP A C 1
ATOM 614 O O . TRP A 1 117 ? -23.596 -4.848 -53.415 1.000 17.872 117 TRP A O 1
ATOM 625 N N . LYS A 1 118 ? -24.100 -3.221 -54.929 1.000 13.292 118 LYS A N 1
ATOM 626 C CA . LYS A 1 118 ? -24.716 -4.133 -55.908 1.000 14.164 118 LYS A CA 1
ATOM 627 C C . LYS A 1 118 ? -23.899 -4.072 -57.178 1.000 13.226 118 LYS A C 1
ATOM 628 O O . LYS A 1 118 ? -23.703 -2.985 -57.682 1.000 14.032 118 LYS A O 1
ATOM 634 N N . PRO A 1 119 ? -23.396 -5.184 -57.726 1.000 13.287 119 PRO A N 1
ATOM 635 C CA . PRO A 1 119 ? -22.771 -5.201 -59.043 1.000 14.020 119 PRO A CA 1
ATOM 636 C C . PRO A 1 119 ? -23.784 -4.833 -60.118 1.000 14.615 119 PRO A C 1
ATOM 637 O O . PRO A 1 119 ? -24.914 -5.339 -60.079 1.000 14.561 119 PRO A O 1
ATOM 641 N N . VAL A 1 120 ? -23.392 -3.921 -61.004 1.000 13.787 120 VAL A N 1
ATOM 642 C CA . VAL A 1 120 ? -24.257 -3.442 -62.108 1.000 13.062 120 VAL A CA 1
ATOM 643 C C . VAL A 1 120 ? -23.470 -3.413 -63.404 1.000 12.926 120 VAL A C 1
ATOM 644 O O . VAL A 1 120 ? -22.209 -3.408 -63.404 1.000 12.747 120 VAL A O 1
ATOM 648 N N . THR A 1 121 ? -24.178 -3.333 -64.515 1.000 12.407 121 THR A N 1
ATOM 649 C CA . THR A 1 121 ? -23.562 -3.219 -65.824 1.000 12.811 121 THR A CA 1
ATOM 650 C C . THR A 1 121 ? -23.055 -1.798 -66.053 1.000 12.385 121 THR A C 1
ATOM 651 O O . THR A 1 121 ? -23.532 -0.857 -65.372 1.000 12.929 121 THR A O 1
ATOM 655 N N . TRP A 1 122 ? -22.094 -1.678 -66.957 1.000 12.646 122 TRP A N 1
ATOM 656 C CA . TRP A 1 122 ? -21.663 -0.355 -67.442 1.000 11.897 122 TRP A CA 1
ATOM 657 C C . TRP A 1 122 ? -22.858 0.402 -67.998 1.000 12.914 122 TRP A C 1
ATOM 658 O O . TRP A 1 122 ? -23.025 1.594 -67.721 1.000 12.874 122 TRP A O 1
ATOM 669 N N . ASP A 1 123 ? -23.684 -0.265 -68.780 1.000 13.127 123 ASP A N 1
ATOM 670 C CA . ASP A 1 123 ? -24.828 0.457 -69.376 1.000 14.356 123 ASP A CA 1
ATOM 671 C C . ASP A 1 123 ? -25.748 0.995 -68.282 1.000 14.015 123 ASP A C 1
ATOM 672 O O . ASP A 1 123 ? -26.164 2.170 -68.393 1.000 13.927 123 ASP A O 1
ATOM 677 N N . PHE A 1 124 ? -26.066 0.216 -67.244 1.000 12.932 124 PHE A N 1
ATOM 678 C CA . PHE A 1 124 ? -26.922 0.708 -66.134 1.000 14.323 124 PHE A CA 1
ATOM 679 C C . PHE A 1 124 ? -26.222 1.914 -65.481 1.000 13.853 124 PHE A C 1
ATOM 680 O O . PHE A 1 124 ? -26.801 3.014 -65.281 1.000 13.025 124 PHE A O 1
ATOM 688 N N . ALA A 1 125 ? -24.955 1.726 -65.120 1.000 12.688 125 ALA A N 1
ATOM 689 C CA . ALA A 1 125 ? -24.208 2.725 -64.318 1.000 12.776 125 ALA A CA 1
ATOM 690 C C . ALA A 1 125 ? -24.187 4.037 -65.103 1.000 13.090 125 ALA A C 1
ATOM 691 O O . ALA A 1 125 ? -24.537 5.074 -64.548 1.000 12.286 125 ALA A O 1
ATOM 693 N N . LEU A 1 126 ? -23.821 4.001 -66.378 1.000 12.197 126 LEU A N 1
ATOM 694 C CA . LEU A 1 126 ? -23.605 5.252 -67.136 1.000 12.504 126 LEU A CA 1
ATOM 695 C C . LEU A 1 126 ? -24.941 5.863 -67.541 1.000 12.064 126 LEU A C 1
ATOM 696 O O . LEU A 1 126 ? -25.014 7.110 -67.578 1.000 12.319 126 LEU A O 1
ATOM 701 N N . THR A 1 127 ? -25.968 5.055 -67.813 1.000 12.095 127 THR A N 1
ATOM 702 C CA . THR A 1 127 ? -27.324 5.591 -68.113 1.000 12.994 127 THR A CA 1
ATOM 703 C C . THR A 1 127 ? -27.810 6.349 -66.876 1.000 11.943 127 THR A C 1
ATOM 704 O O . THR A 1 127 ? -28.308 7.481 -66.995 1.000 12.839 127 THR A O 1
ATOM 708 N N . GLU A 1 128 ? -27.658 5.760 -65.691 1.000 11.840 128 GLU A N 1
ATOM 709 C CA . GLU A 1 128 ? -28.180 6.384 -64.469 1.000 12.112 128 GLU A CA 1
ATOM 710 C C . GLU A 1 128 ? -27.335 7.604 -64.128 1.000 11.153 128 GLU A C 1
ATOM 711 O O . GLU A 1 128 ? -27.887 8.598 -63.742 1.000 11.392 128 GLU A O 1
ATOM 717 N N . ILE A 1 129 ? -26.020 7.528 -64.268 1.000 10.888 129 ILE A N 1
ATOM 718 C CA . ILE A 1 129 ? -25.168 8.715 -64.019 1.000 10.189 129 ILE A CA 1
ATOM 719 C C . ILE A 1 129 ? -25.585 9.840 -64.960 1.000 10.154 129 ILE A C 1
ATOM 720 O O . ILE A 1 129 ? -25.660 10.980 -64.507 1.000 11.039 129 ILE A O 1
ATOM 725 N N . ALA A 1 130 ? -25.863 9.541 -66.210 1.000 11.105 130 ALA A N 1
ATOM 726 C CA . ALA A 1 130 ? -26.275 10.625 -67.118 1.000 11.448 130 ALA A CA 1
ATOM 727 C C . ALA A 1 130 ? -27.557 11.286 -66.622 1.000 11.945 130 ALA A C 1
ATOM 728 O O . ALA A 1 130 ? -27.681 12.550 -66.719 1.000 12.014 130 ALA A O 1
ATOM 730 N N . LYS A 1 131 ? -28.487 10.509 -66.095 1.000 11.307 131 LYS A N 1
ATOM 731 C CA . LYS A 1 131 ? -29.755 11.037 -65.561 1.000 12.536 131 LYS A CA 1
ATOM 732 C C . LYS A 1 131 ? -29.415 11.944 -64.384 1.000 12.827 131 LYS A C 1
ATOM 733 O O . LYS A 1 131 ? -30.049 12.973 -64.241 1.000 11.857 131 LYS A O 1
ATOM 739 N N . ARG A 1 132 ? -28.513 11.505 -63.490 1.000 11.335 132 ARG A N 1
ATOM 740 C CA . ARG A 1 132 ? -28.223 12.333 -62.297 1.000 11.547 132 ARG A CA 1
ATOM 741 C C . ARG A 1 132 ? -27.527 13.641 -62.705 1.000 11.804 132 ARG A C 1
ATOM 742 O O . ARG A 1 132 ? -27.841 14.699 -62.131 1.000 11.611 132 ARG A O 1
ATOM 750 N N . ILE A 1 133 ? -26.580 13.580 -63.631 1.000 10.358 133 ILE A N 1
ATOM 751 C CA . ILE A 1 133 ? -25.874 14.798 -64.109 1.000 10.718 133 ILE A CA 1
ATOM 752 C C . ILE A 1 133 ? -26.915 15.770 -64.675 1.000 11.262 133 ILE A C 1
ATOM 753 O O . ILE A 1 133 ? -26.904 16.966 -64.335 1.000 11.337 133 ILE A O 1
ATOM 758 N N . LYS A 1 134 ? -27.801 15.256 -65.522 1.000 12.193 134 LYS A N 1
ATOM 759 C CA . LYS A 1 134 ? -28.760 16.113 -66.232 1.000 12.250 134 LYS A CA 1
ATOM 760 C C . LYS A 1 134 ? -29.761 16.693 -65.244 1.000 12.212 134 LYS A C 1
ATOM 761 O O . LYS A 1 134 ? -30.042 17.904 -65.313 1.000 12.225 134 LYS A O 1
ATOM 767 N N . LYS A 1 135 ? -30.309 15.896 -64.342 1.000 13.141 135 LYS A N 1
ATOM 768 C CA . LYS A 1 135 ? -31.290 16.398 -63.354 1.000 13.688 135 LYS A CA 1
ATOM 769 C C . LYS A 1 135 ? -30.645 17.543 -62.562 1.000 13.660 135 LYS A C 1
ATOM 770 O O . LYS A 1 135 ? -31.250 18.604 -62.380 1.000 12.699 135 LYS A O 1
ATOM 776 N N . THR A 1 136 ? -29.447 17.316 -62.052 1.000 12.202 136 THR A N 1
ATOM 777 C CA . THR A 1 136 ? -28.712 18.310 -61.233 1.000 12.624 136 THR A CA 1
ATOM 778 C C . THR A 1 136 ? -28.369 19.546 -62.070 1.000 12.038 136 THR A C 1
ATOM 779 O O . THR A 1 136 ? -28.606 20.676 -61.601 1.000 13.439 136 THR A O 1
ATOM 783 N N . ARG A 1 137 ? -27.897 19.350 -63.294 1.000 11.280 137 ARG A N 1
ATOM 784 C CA . ARG A 1 137 ? -27.545 20.493 -64.157 1.000 11.862 137 ARG A CA 1
ATOM 785 C C . ARG A 1 137 ? -28.809 21.283 -64.470 1.000 11.694 137 ARG A C 1
ATOM 786 O O . ARG A 1 137 ? -28.780 22.519 -64.363 1.000 13.262 137 ARG A O 1
ATOM 794 N N . ASP A 1 138 ? -29.890 20.632 -64.839 1.000 13.500 138 ASP A N 1
ATOM 795 C CA . ASP A 1 138 ? -31.112 21.351 -65.319 1.000 14.528 138 ASP A CA 1
ATOM 796 C C . ASP A 1 138 ? -31.669 22.206 -64.172 1.000 16.498 138 ASP A C 1
ATOM 797 O O . ASP A 1 138 ? -32.113 23.350 -64.420 1.000 16.382 138 ASP A O 1
ATOM 802 N N . ALA A 1 139 ? -31.549 21.716 -62.945 1.000 15.402 139 ALA A N 1
ATOM 803 C CA . ALA A 1 139 ? -32.030 22.440 -61.738 1.000 17.543 139 ALA A CA 1
ATOM 804 C C . ALA A 1 139 ? -31.059 23.536 -61.292 1.000 18.535 139 ALA A C 1
ATOM 805 O O . ALA A 1 139 ? -31.509 24.521 -60.683 1.000 20.320 139 ALA A O 1
ATOM 807 N N . SER A 1 140 ? -29.757 23.409 -61.541 1.000 15.598 140 SER A N 1
ATOM 808 C CA . SER A 1 140 ? -28.801 24.366 -60.945 1.000 16.910 140 SER A CA 1
ATOM 809 C C . SER A 1 140 ? -28.285 25.354 -61.988 1.000 18.575 140 SER A C 1
ATOM 810 O O . SER A 1 140 ? -27.651 26.333 -61.596 1.000 22.561 140 SER A O 1
ATOM 813 N N . PHE A 1 141 ? -28.450 25.103 -63.258 1.000 17.412 141 PHE A N 1
ATOM 814 C CA . PHE A 1 141 ? -27.786 25.943 -64.283 1.000 16.015 141 PHE A CA 1
ATOM 815 C C . PHE A 1 141 ? -28.244 27.392 -64.174 1.000 16.588 141 PHE A C 1
ATOM 816 O O . PHE A 1 141 ? -29.469 27.627 -64.109 1.000 17.881 141 PHE A O 1
ATOM 824 N N . THR A 1 142 ? -27.264 28.283 -64.133 1.000 16.691 142 THR A N 1
ATOM 825 C CA . THR A 1 142 ? -27.443 29.752 -64.022 1.000 18.957 142 THR A CA 1
ATOM 826 C C . THR A 1 142 ? -26.969 30.386 -65.329 1.000 14.665 142 THR A C 1
ATOM 827 O O . THR A 1 142 ? -25.784 30.306 -65.571 1.000 12.999 142 THR A O 1
ATOM 831 N N . GLU A 1 143 ? -27.833 31.041 -66.101 1.000 16.832 143 GLU A N 1
ATOM 832 C CA . GLU A 1 143 ? -27.412 31.787 -67.319 1.000 17.281 143 GLU A CA 1
ATOM 833 C C . GLU A 1 143 ? -26.723 33.066 -66.883 1.000 16.007 143 GLU A C 1
ATOM 834 O O . GLU A 1 143 ? -25.570 33.275 -67.258 1.000 14.820 143 GLU A O 1
ATOM 840 N N . LYS A 1 144 ? -27.402 33.871 -66.067 1.000 15.929 144 LYS A N 1
ATOM 841 C CA . LYS A 1 144 ? -26.816 35.125 -65.548 1.000 19.379 144 LYS A CA 1
ATOM 842 C C . LYS A 1 144 ? -26.681 35.096 -64.026 1.000 18.698 144 LYS A C 1
ATOM 843 O O . LYS A 1 144 ? -27.530 34.525 -63.353 1.000 21.420 144 LYS A O 1
ATOM 849 N N . ASN A 1 145 ? -25.658 35.751 -63.501 1.000 16.610 145 ASN A N 1
ATOM 850 C CA . ASN A 1 145 ? -25.440 35.836 -62.038 1.000 15.540 145 ASN A CA 1
ATOM 851 C C . ASN A 1 145 ? -26.313 36.981 -61.475 1.000 18.583 145 ASN A C 1
ATOM 852 O O . ASN A 1 145 ? -27.101 37.583 -62.219 1.000 17.825 145 ASN A O 1
ATOM 857 N N . ALA A 1 146 ? -26.246 37.173 -60.174 1.000 19.776 146 ALA A N 1
ATOM 858 C CA . ALA A 1 146 ? -27.118 38.120 -59.439 1.000 22.467 146 ALA A CA 1
ATOM 859 C C . ALA A 1 146 ? -26.873 39.541 -59.945 1.000 20.597 146 ALA A C 1
ATOM 860 O O . ALA A 1 146 ? -27.828 40.348 -59.907 1.000 25.171 146 ALA A O 1
ATOM 862 N N . ALA A 1 147 ? -25.661 39.822 -60.403 1.000 22.199 147 ALA A N 1
ATOM 863 C CA . ALA A 1 147 ? -25.251 41.132 -60.953 1.000 23.795 147 ALA A CA 1
ATOM 864 C C . ALA A 1 147 ? -25.822 41.327 -62.352 1.000 22.455 147 ALA A C 1
ATOM 865 O O . ALA A 1 147 ? -25.718 42.442 -62.830 1.000 23.039 147 ALA A O 1
ATOM 867 N N . GLY A 1 148 ? -26.344 40.279 -63.017 1.000 19.378 148 GLY A N 1
ATOM 868 C CA . GLY A 1 148 ? -26.867 40.340 -64.391 1.000 19.217 148 GLY A CA 1
ATOM 869 C C . GLY A 1 148 ? -25.859 39.973 -65.463 1.000 18.325 148 GLY A C 1
ATOM 870 O O . GLY A 1 148 ? -26.183 40.125 -66.632 1.000 22.565 148 GLY A O 1
ATOM 871 N N . ASP A 1 149 ? -24.655 39.555 -65.091 1.000 17.321 149 ASP A N 1
ATOM 872 C CA . ASP A 1 149 ? -23.568 39.126 -66.000 1.000 17.453 149 ASP A CA 1
ATOM 873 C C . ASP A 1 149 ? -23.768 37.671 -66.458 1.000 15.931 149 ASP A C 1
ATOM 874 O O . ASP A 1 149 ? -24.199 36.811 -65.652 1.000 15.445 149 ASP A O 1
ATOM 879 N N . LEU A 1 150 ? -23.508 37.413 -67.724 1.000 14.610 150 LEU A N 1
ATOM 880 C CA . LEU A 1 150 ? -23.547 36.036 -68.278 1.000 15.598 150 LEU A CA 1
ATOM 881 C C . LEU A 1 150 ? -22.462 35.191 -67.612 1.000 14.641 150 LEU A C 1
ATOM 882 O O . LEU A 1 150 ? -21.303 35.623 -67.557 1.000 14.077 150 LEU A O 1
ATOM 887 N N . VAL A 1 151 ? -22.862 34.033 -67.086 1.000 13.601 151 VAL A N 1
ATOM 888 C CA . VAL A 1 151 ? -21.895 33.054 -66.506 1.000 13.086 151 VAL A CA 1
ATOM 889 C C . VAL A 1 151 ? -22.150 31.613 -67.015 1.000 13.588 151 VAL A C 1
ATOM 890 O O . VAL A 1 151 ? -21.212 30.831 -66.951 1.000 13.892 151 VAL A O 1
ATOM 894 N N . ASN A 1 152 ? -23.364 31.239 -67.432 1.000 12.318 152 ASN A N 1
ATOM 895 C CA . ASN A 1 152 ? -23.661 29.912 -68.043 1.000 12.591 152 ASN A CA 1
ATOM 896 C C . ASN A 1 152 ? -22.994 28.782 -67.254 1.000 13.336 152 ASN A C 1
ATOM 897 O O . ASN A 1 152 ? -22.151 28.081 -67.830 1.000 12.742 152 ASN A O 1
ATOM 902 N N . ARG A 1 153 ? -23.334 28.664 -65.972 1.000 13.919 153 ARG A N 1
ATOM 903 C CA . ARG A 1 153 ? -22.605 27.710 -65.131 1.000 14.991 153 ARG A CA 1
ATOM 904 C C . ARG A 1 153 ? -23.547 26.911 -64.256 1.000 14.414 153 ARG A C 1
ATOM 905 O O . ARG A 1 153 ? -24.647 27.348 -63.889 1.000 13.997 153 ARG A O 1
ATOM 913 N N . THR A 1 154 ? -23.053 25.736 -63.929 1.000 14.934 154 THR A N 1
ATOM 914 C CA . THR A 1 154 ? -23.662 24.750 -63.052 1.000 15.251 154 THR A CA 1
ATOM 915 C C . THR A 1 154 ? -22.929 24.842 -61.714 1.000 15.713 154 THR A C 1
ATOM 916 O O . THR A 1 154 ? -21.759 24.483 -61.684 1.000 14.947 154 THR A O 1
ATOM 920 N N . GLU A 1 155 ? -23.527 25.336 -60.640 1.000 17.416 155 GLU A N 1
ATOM 921 C CA . GLU A 1 155 ? -22.755 25.425 -59.374 1.000 18.800 155 GLU A CA 1
ATOM 922 C C . GLU A 1 155 ? -23.016 24.186 -58.490 1.000 16.803 155 GLU A C 1
ATOM 923 O O . GLU A 1 155 ? -22.347 24.130 -57.454 1.000 17.806 155 GLU A O 1
ATOM 929 N N . ALA A 1 156 ? -23.902 23.242 -58.841 1.000 12.796 156 ALA A N 1
ATOM 930 C CA . ALA A 1 156 ? -24.282 22.160 -57.896 1.000 12.493 156 ALA A CA 1
ATOM 931 C C . ALA A 1 156 ? -23.521 20.855 -58.100 1.000 10.999 156 ALA A C 1
ATOM 932 O O . ALA A 1 156 ? -23.852 19.869 -57.387 1.000 10.883 156 ALA A O 1
ATOM 934 N N . ILE A 1 157 ? -22.521 20.864 -58.961 1.000 11.095 157 ILE A N 1
ATOM 935 C CA . ILE A 1 157 ? -21.661 19.671 -59.208 1.000 10.685 157 ILE A CA 1
ATOM 936 C C . ILE A 1 157 ? -20.228 20.133 -59.058 1.000 10.932 157 ILE A C 1
ATOM 937 O O . ILE A 1 157 ? -19.879 21.203 -59.583 1.000 11.343 157 ILE A O 1
ATOM 942 N N . ALA A 1 158 ? -19.407 19.316 -58.399 1.000 10.316 158 ALA A N 1
ATOM 943 C CA . ALA A 1 158 ? -17.957 19.532 -58.315 1.000 10.217 158 ALA A CA 1
ATOM 944 C C . ALA A 1 158 ? -17.232 18.321 -58.863 1.000 9.909 158 ALA A C 1
ATOM 945 O O . ALA A 1 158 ? -17.784 17.207 -58.877 1.000 10.756 158 ALA A O 1
ATOM 947 N N . SER A 1 159 ? -15.999 18.520 -59.277 1.000 9.580 159 SER A N 1
ATOM 948 C CA . SER A 1 159 ? -15.141 17.398 -59.708 1.000 9.895 159 SER A CA 1
ATOM 949 C C . SER A 1 159 ? -13.749 17.524 -59.088 1.000 9.552 159 SER A C 1
ATOM 950 O O . SER A 1 159 ? -13.161 18.626 -59.102 1.000 10.578 159 SER A O 1
ATOM 953 N N . PHE A 1 160 ? -13.223 16.388 -58.614 1.000 10.343 160 PHE A N 1
ATOM 954 C CA . PHE A 1 160 ? -11.850 16.219 -58.132 1.000 10.669 160 PHE A CA 1
ATOM 955 C C . PHE A 1 160 ? -11.171 15.170 -58.982 1.000 11.424 160 PHE A C 1
ATOM 956 O O . PHE A 1 160 ? -11.702 14.042 -58.997 1.000 12.786 160 PHE A O 1
ATOM 964 N N . GLY A 1 161 ? -10.039 15.494 -59.592 1.000 9.898 161 GLY A N 1
ATOM 965 C CA . GLY A 1 161 ? -9.175 14.496 -60.227 1.000 9.617 161 GLY A CA 1
ATOM 966 C C . GLY A 1 161 ? -8.929 14.788 -61.705 1.000 9.859 161 GLY A C 1
ATOM 967 O O . GLY A 1 161 ? -9.655 15.568 -62.333 1.000 10.751 161 GLY A O 1
ATOM 968 N N . SER A 1 162 ? -7.850 14.231 -62.257 1.000 9.803 162 SER A N 1
ATOM 969 C CA . SER A 1 162 ? -6.832 13.470 -61.550 1.000 9.846 162 SER A CA 1
ATOM 970 C C . SER A 1 162 ? -5.505 13.550 -62.307 1.000 10.461 162 SER A C 1
ATOM 971 O O . SER A 1 162 ? -5.489 13.340 -63.527 1.000 9.636 162 SER A O 1
ATOM 974 N N . ALA A 1 163 ? -4.433 13.778 -61.573 1.000 10.693 163 ALA A N 1
ATOM 975 C CA . ALA A 1 163 ? -3.049 13.732 -62.083 1.000 10.215 163 ALA A CA 1
ATOM 976 C C . ALA A 1 163 ? -2.652 12.290 -62.408 1.000 10.841 163 ALA A C 1
ATOM 977 O O . ALA A 1 163 ? -1.541 12.080 -62.923 1.000 11.481 163 ALA A O 1
ATOM 979 N N . ALA A 1 164 ? -3.466 11.278 -62.055 1.000 10.691 164 ALA A N 1
ATOM 980 C CA . ALA A 1 164 ? -3.156 9.868 -62.373 1.000 10.851 164 ALA A CA 1
ATOM 981 C C . ALA A 1 164 ? -3.603 9.504 -63.791 1.000 11.060 164 ALA A C 1
ATOM 982 O O . ALA A 1 164 ? -3.193 8.446 -64.238 1.000 12.202 164 ALA A O 1
ATOM 984 N N . MET A 1 165 ? -4.479 10.292 -64.404 1.000 11.382 165 MET A N 1
ATOM 985 C CA . MET A 1 165 ? -4.975 10.032 -65.783 1.000 11.672 165 MET A CA 1
ATOM 986 C C . MET A 1 165 ? -3.897 10.489 -66.771 1.000 12.196 165 MET A C 1
ATOM 987 O O . MET A 1 165 ? -3.031 11.361 -66.444 1.000 12.422 165 MET A O 1
ATOM 992 N N A ASP A 1 166 ? -3.939 9.896 -67.964 0.500 11.356 166 ASP A N 1
ATOM 993 N N B ASP A 1 166 ? -3.892 9.934 -67.954 0.500 12.309 166 ASP A N 1
ATOM 994 C CA A ASP A 1 166 ? -3.070 10.232 -69.128 0.500 11.032 166 ASP A CA 1
ATOM 995 C CA B ASP A 1 166 ? -2.872 10.378 -68.925 0.500 12.672 166 ASP A CA 1
ATOM 996 C C A ASP A 1 166 ? -3.392 11.676 -69.560 0.500 10.609 166 ASP A C 1
ATOM 997 C C B ASP A 1 166 ? -3.370 11.677 -69.554 0.500 11.565 166 ASP A C 1
ATOM 998 O O A ASP A 1 166 ? -4.462 12.207 -69.217 0.500 11.269 166 ASP A O 1
ATOM 999 O O B ASP A 1 166 ? -4.514 12.091 -69.323 0.500 12.612 166 ASP A O 1
ATOM 1008 N N . ASN A 1 167 ? -2.499 12.320 -70.305 1.000 10.674 167 ASN A N 1
ATOM 1009 C CA . ASN A 1 167 ? -2.706 13.724 -70.700 1.000 11.504 167 ASN A CA 1
ATOM 1010 C C . ASN A 1 167 ? -3.954 13.872 -71.569 1.000 12.250 167 ASN A C 1
ATOM 1011 O O . ASN A 1 167 ? -4.659 14.868 -71.413 1.000 11.495 167 ASN A O 1
ATOM 1016 N N . GLU A 1 168 ? -4.184 12.938 -72.492 1.000 11.550 168 GLU A N 1
ATOM 1017 C CA . GLU A 1 168 ? -5.332 13.026 -73.392 1.000 11.659 168 GLU A CA 1
ATOM 1018 C C . GLU A 1 168 ? -6.619 12.871 -72.591 1.000 11.230 168 GLU A C 1
ATOM 1019 O O . GLU A 1 168 ? -7.616 13.556 -72.877 1.000 10.513 168 GLU A O 1
ATOM 1025 N N . GLU A 1 169 ? -6.606 12.005 -71.579 1.000 10.902 169 GLU A N 1
ATOM 1026 C CA . GLU A 1 169 ? -7.781 11.825 -70.700 1.000 11.383 169 GLU A CA 1
ATOM 1027 C C . GLU A 1 169 ? -8.023 13.077 -69.862 1.000 10.319 169 GLU A C 1
ATOM 1028 O O . GLU A 1 169 ? -9.186 13.504 -69.747 1.000 11.093 169 GLU A O 1
ATOM 1034 N N . CYS A 1 170 ? -6.969 13.676 -69.294 1.000 10.527 170 CYS A N 1
ATOM 1035 C CA . CYS A 1 170 ? -7.097 14.923 -68.507 1.000 10.669 170 CYS A CA 1
ATOM 1036 C C . CYS A 1 170 ? -7.721 16.012 -69.373 1.000 10.390 170 CYS A C 1
ATOM 1037 O O . CYS A 1 170 ? -8.674 16.721 -68.911 1.000 10.438 170 CYS A O 1
ATOM 1040 N N . TRP A 1 171 ? -7.243 16.142 -70.596 1.000 10.721 171 TRP A N 1
ATOM 1041 C CA . TRP A 1 171 ? -7.720 17.248 -71.462 1.000 11.512 171 TRP A CA 1
ATOM 1042 C C . TRP A 1 171 ? -9.204 17.019 -71.774 1.000 10.240 171 TRP A C 1
ATOM 1043 O O . TRP A 1 171 ? -10.045 17.948 -71.669 1.000 10.426 171 TRP A O 1
ATOM 1054 N N . ALA A 1 172 ? -9.537 15.809 -72.208 1.000 10.587 172 ALA A N 1
ATOM 1055 C CA . ALA A 1 172 ? -10.931 15.485 -72.559 1.000 10.968 172 ALA A CA 1
ATOM 1056 C C . ALA A 1 172 ? -11.788 15.679 -71.321 1.000 10.984 172 ALA A C 1
ATOM 1057 O O . ALA A 1 172 ? -12.939 16.170 -71.438 1.000 10.887 172 ALA A O 1
ATOM 1059 N N . TYR A 1 173 ? -11.321 15.265 -70.143 1.000 10.465 173 TYR A N 1
ATOM 1060 C CA . TYR A 1 173 ? -12.166 15.318 -68.929 1.000 10.774 173 TYR A CA 1
ATOM 1061 C C . TYR A 1 173 ? -12.564 16.749 -68.584 1.000 10.623 173 TYR A C 1
ATOM 1062 O O . TYR A 1 173 ? -13.720 17.092 -68.359 1.000 10.260 173 TYR A O 1
ATOM 1071 N N . GLY A 1 174 ? -11.578 17.633 -68.575 1.000 10.813 174 GLY A N 1
ATOM 1072 C CA . GLY A 1 174 ? -11.821 19.049 -68.313 1.000 11.081 174 GLY A CA 1
ATOM 1073 C C . GLY A 1 174 ? -12.793 19.634 -69.315 1.000 11.086 174 GLY A C 1
ATOM 1074 O O . GLY A 1 174 ? -13.682 20.371 -68.885 1.000 12.109 174 GLY A O 1
ATOM 1075 N N . ASN A 1 175 ? -12.699 19.231 -70.587 1.000 10.738 175 ASN A N 1
ATOM 1076 C CA . ASN A 1 175 ? -13.612 19.768 -71.637 1.000 12.461 175 ASN A CA 1
ATOM 1077 C C . ASN A 1 175 ? -15.020 19.222 -71.430 1.000 11.233 175 ASN A C 1
ATOM 1078 O O . ASN A 1 175 ? -15.984 20.013 -71.528 1.000 11.290 175 ASN A O 1
ATOM 1083 N N . ILE A 1 176 ? -15.173 17.952 -71.039 1.000 10.948 176 ILE A N 1
ATOM 1084 C CA . ILE A 1 176 ? -16.497 17.420 -70.711 1.000 10.447 176 ILE A CA 1
ATOM 1085 C C . ILE A 1 176 ? -17.083 18.255 -69.577 1.000 9.789 176 ILE A C 1
ATOM 1086 O O . ILE A 1 176 ? -18.268 18.646 -69.646 1.000 10.566 176 ILE A O 1
ATOM 1091 N N . LEU A 1 177 ? -16.335 18.427 -68.503 1.000 9.929 177 LEU A N 1
ATOM 1092 C CA . LEU A 1 177 ? -16.859 19.122 -67.310 1.000 10.993 177 LEU A CA 1
ATOM 1093 C C . LEU A 1 177 ? -17.244 20.554 -67.650 1.000 11.205 177 LEU A C 1
ATOM 1094 O O . LEU A 1 177 ? -18.301 21.002 -67.168 1.000 11.287 177 LEU A O 1
ATOM 1099 N N . ARG A 1 178 ? -16.427 21.239 -68.440 1.000 10.411 178 ARG A N 1
ATOM 1100 C CA . ARG A 1 178 ? -16.755 22.655 -68.775 1.000 11.723 178 ARG A CA 1
ATOM 1101 C C . ARG A 1 178 ? -17.941 22.689 -69.738 1.000 11.010 178 ARG A C 1
ATOM 1102 O O . ARG A 1 178 ? -18.792 23.562 -69.580 1.000 12.132 178 ARG A O 1
ATOM 1110 N N . SER A 1 179 ? -18.081 21.739 -70.634 1.000 12.404 179 SER A N 1
ATOM 1111 C CA . SER A 1 179 ? -19.295 21.693 -71.495 1.000 12.583 179 SER A CA 1
ATOM 1112 C C . SER A 1 179 ? -20.565 21.499 -70.669 1.000 13.041 179 SER A C 1
ATOM 1113 O O . SER A 1 179 ? -21.618 22.079 -71.025 1.000 12.900 179 SER A O 1
ATOM 1116 N N . LEU A 1 180 ? -20.475 20.808 -69.526 1.000 12.573 180 LEU A N 1
ATOM 1117 C CA . LEU A 1 180 ? -21.586 20.619 -68.583 1.000 13.236 180 LEU A CA 1
ATOM 1118 C C . LEU A 1 180 ? -21.795 21.857 -67.707 1.000 12.074 180 LEU A C 1
ATOM 1119 O O . LEU A 1 180 ? -22.812 21.915 -67.002 1.000 12.428 180 LEU A O 1
ATOM 1124 N N . GLY A 1 181 ? -20.918 22.856 -67.813 1.000 12.117 181 GLY A N 1
ATOM 1125 C CA . GLY A 1 181 ? -21.065 24.157 -67.139 1.000 12.218 181 GLY A CA 1
ATOM 1126 C C . GLY A 1 181 ? -20.380 24.189 -65.781 1.000 12.315 181 GLY A C 1
ATOM 1127 O O . GLY A 1 181 ? -20.583 25.182 -65.046 1.000 13.128 181 GLY A O 1
ATOM 1128 N N . LEU A 1 182 ? -19.484 23.231 -65.495 1.000 11.610 182 LEU A N 1
ATOM 1129 C CA . LEU A 1 182 ? -18.852 23.219 -64.149 1.000 10.767 182 LEU A CA 1
ATOM 1130 C C . LEU A 1 182 ? -17.824 24.322 -64.067 1.000 9.941 182 LEU A C 1
ATOM 1131 O O . LEU A 1 182 ? -17.131 24.581 -65.048 1.000 11.848 182 LEU A O 1
ATOM 1136 N N . VAL A 1 183 ? -17.679 24.880 -62.877 1.000 11.080 183 VAL A N 1
ATOM 1137 C CA . VAL A 1 183 ? -16.534 25.746 -62.488 1.000 11.766 183 VAL A CA 1
ATOM 1138 C C . VAL A 1 183 ? -15.742 25.109 -61.345 1.000 12.633 183 VAL A C 1
ATOM 1139 O O . VAL A 1 183 ? -14.550 25.363 -61.293 1.000 11.799 183 VAL A O 1
ATOM 1143 N N . TYR A 1 184 ? -16.353 24.304 -60.486 1.000 11.101 184 TYR A N 1
ATOM 1144 C CA . TYR A 1 184 ? -15.682 23.663 -59.345 1.000 11.209 184 TYR A CA 1
ATOM 1145 C C . TYR A 1 184 ? -14.955 22.422 -59.844 1.000 11.001 184 TYR A C 1
ATOM 1146 O O . TYR A 1 184 ? -15.444 21.311 -59.619 1.000 11.722 184 TYR A O 1
ATOM 1155 N N . ILE A 1 185 ? -13.806 22.617 -60.481 1.000 10.492 185 ILE A N 1
ATOM 1156 C CA . ILE A 1 185 ? -13.004 21.558 -61.133 1.000 10.732 185 ILE A CA 1
ATOM 1157 C C . ILE A 1 185 ? -11.617 21.656 -60.549 1.000 10.905 185 ILE A C 1
ATOM 1158 O O . ILE A 1 185 ? -10.967 22.669 -60.780 1.000 11.118 185 ILE A O 1
ATOM 1163 N N . GLU A 1 186 ? -11.254 20.670 -59.732 1.000 10.873 186 GLU A N 1
ATOM 1164 C CA . GLU A 1 186 ? -9.969 20.696 -59.021 1.000 9.841 186 GLU A CA 1
ATOM 1165 C C . GLU A 1 186 ? -9.298 19.331 -59.116 1.000 10.639 186 GLU A C 1
ATOM 1166 O O . GLU A 1 186 ? -9.914 18.380 -59.558 1.000 9.770 186 GLU A O 1
ATOM 1172 N N . HIS A 1 187 ? -8.046 19.268 -58.696 1.000 9.596 187 HIS A N 1
ATOM 1173 C CA . HIS A 1 187 ? -7.362 17.977 -58.592 1.000 10.257 187 HIS A CA 1
ATOM 1174 C C . HIS A 1 187 ? -6.167 18.109 -57.649 1.000 10.068 187 HIS A C 1
ATOM 1175 O O . HIS A 1 187 ? -6.082 19.139 -56.954 1.000 9.778 187 HIS A O 1
ATOM 1182 N N . GLN A 1 188 ? -5.335 17.063 -57.605 1.000 10.124 188 GLN A N 1
ATOM 1183 C CA . GLN A 1 188 ? -4.118 16.991 -56.760 1.000 10.158 188 GLN A CA 1
ATOM 1184 C C . GLN A 1 188 ? -3.378 18.325 -56.738 1.000 9.436 188 GLN A C 1
ATOM 1185 O O . GLN A 1 188 ? -2.929 18.727 -55.658 1.000 10.388 188 GLN A O 1
ATOM 1191 N N . ALA A 1 189 ? -3.231 18.978 -57.893 1.000 9.813 189 ALA A N 1
ATOM 1192 C CA . ALA A 1 189 ? -2.355 20.170 -58.001 1.000 10.171 189 ALA A CA 1
ATOM 1193 C C . ALA A 1 189 ? -2.724 21.190 -56.915 1.000 10.374 189 ALA A C 1
ATOM 1194 O O . ALA A 1 189 ? -1.842 21.856 -56.338 1.000 11.587 189 ALA A O 1
ATOM 1196 N N . ARG A 1 190 ? -4.017 21.338 -56.609 1.000 9.711 190 ARG A N 1
ATOM 1197 C CA . ARG A 1 190 ? -4.460 22.358 -55.631 1.000 9.505 190 ARG A CA 1
ATOM 1198 C C . ARG A 1 190 ? -3.735 22.190 -54.305 1.000 9.853 190 ARG A C 1
ATOM 1199 O O . ARG A 1 190 ? -3.404 23.196 -53.638 1.000 10.028 190 ARG A O 1
ATOM 1207 N N . ILE A 1 191 ? -3.606 20.951 -53.877 1.000 9.351 191 ILE A N 1
ATOM 1208 C CA . ILE A 1 191 ? -3.144 20.577 -52.530 1.000 9.506 191 ILE A CA 1
ATOM 1209 C C . ILE A 1 191 ? -1.676 20.140 -52.604 1.000 9.356 191 ILE A C 1
ATOM 1210 O O . ILE A 1 191 ? -1.188 19.575 -51.630 1.000 10.285 191 ILE A O 1
ATOM 1215 N N . SEC A 1 192 ? -0.994 20.452 -53.730 1.000 9.929 192 SEC A N 1
ATOM 1216 C CA . SEC A 1 192 ? 0.345 19.946 -54.051 1.000 9.429 192 SEC A CA 1
ATOM 1219 C C . SEC A 1 192 ? 1.279 21.110 -54.415 1.000 10.195 192 SEC A C 1
ATOM 1220 O O . SEC A 1 192 ? 1.854 21.718 -53.516 1.000 10.542 192 SEC A O 1
ATOM 1221 N N . HIS A 1 193 ? 1.392 21.414 -55.719 1.000 10.582 193 HIS A N 1
ATOM 1222 C CA . HIS A 1 193 ? 2.313 22.449 -56.172 1.000 11.467 193 HIS A CA 1
ATOM 1223 C C . HIS A 1 193 ? 1.543 23.679 -56.624 1.000 12.219 193 HIS A C 1
ATOM 1224 O O . HIS A 1 193 ? 2.171 24.595 -57.183 1.000 11.258 193 HIS A O 1
ATOM 1231 N N . SER A 1 194 ? 0.284 23.848 -56.251 1.000 11.066 194 SER A N 1
ATOM 1232 C CA . SER A 1 194 ? -0.438 25.088 -56.615 1.000 11.191 194 SER A CA 1
ATOM 1233 C C . SER A 1 194 ? 0.389 26.342 -56.271 1.000 10.931 194 SER A C 1
ATOM 1234 O O . SER A 1 194 ? 0.416 27.241 -57.100 1.000 11.341 194 SER A O 1
ATOM 1237 N N . PRO A 1 195 ? 1.065 26.479 -55.103 1.000 11.365 195 PRO A N 1
ATOM 1238 C CA . PRO A 1 195 ? 1.776 27.739 -54.842 1.000 11.437 195 PRO A CA 1
ATOM 1239 C C . PRO A 1 195 ? 3.019 27.936 -55.722 1.000 12.217 195 PRO A C 1
ATOM 1240 O O . PRO A 1 195 ? 3.395 29.084 -55.951 1.000 11.005 195 PRO A O 1
ATOM 1244 N N . THR A 1 196 ? 3.607 26.860 -56.238 1.000 11.778 196 THR A N 1
ATOM 1245 C CA . THR A 1 196 ? 4.771 26.957 -57.155 1.000 12.525 196 THR A CA 1
ATOM 1246 C C . THR A 1 196 ? 4.398 27.786 -58.375 1.000 12.043 196 THR A C 1
ATOM 1247 O O . THR A 1 196 ? 5.198 28.584 -58.858 1.000 11.881 196 THR A O 1
ATOM 1251 N N . VAL A 1 197 ? 3.187 27.602 -58.885 1.000 12.416 197 VAL A N 1
ATOM 1252 C CA . VAL A 1 197 ? 2.872 28.212 -60.190 1.000 12.908 197 VAL A CA 1
ATOM 1253 C C . VAL A 1 197 ? 2.940 29.734 -60.053 1.000 13.698 197 VAL A C 1
ATOM 1254 O O . VAL A 1 197 ? 3.735 30.370 -60.760 1.000 14.336 197 VAL A O 1
ATOM 1258 N N . PRO A 1 198 ? 2.126 30.405 -59.216 1.000 12.961 198 PRO A N 1
ATOM 1259 C CA . PRO A 1 198 ? 2.250 31.850 -59.079 1.000 13.029 198 PRO A CA 1
ATOM 1260 C C . PRO A 1 198 ? 3.620 32.258 -58.520 1.000 13.191 198 PRO A C 1
ATOM 1261 O O . PRO A 1 198 ? 4.054 33.308 -58.909 1.000 14.001 198 PRO A O 1
ATOM 1265 N N . ALA A 1 199 ? 4.257 31.497 -57.624 1.000 12.163 199 ALA A N 1
ATOM 1266 C CA . ALA A 1 199 ? 5.565 31.861 -57.039 1.000 12.649 199 ALA A CA 1
ATOM 1267 C C . ALA A 1 199 ? 6.605 31.967 -58.159 1.000 12.186 199 ALA A C 1
ATOM 1268 O O . ALA A 1 199 ? 7.309 32.962 -58.237 1.000 12.660 199 ALA A O 1
ATOM 1270 N N . LEU A 1 200 ? 6.700 30.965 -59.003 1.000 12.627 200 LEU A N 1
ATOM 1271 C CA . LEU A 1 200 ? 7.727 30.955 -60.070 1.000 12.584 200 LEU A CA 1
ATOM 1272 C C . LEU A 1 200 ? 7.224 31.798 -61.234 1.000 13.084 200 LEU A C 1
ATOM 1273 O O . LEU A 1 200 ? 8.080 32.384 -61.899 1.000 14.279 200 LEU A O 1
ATOM 1278 N N . ALA A 1 201 ? 5.928 31.872 -61.525 1.000 12.290 201 ALA A N 1
ATOM 1279 C CA . ALA A 1 201 ? 5.467 32.742 -62.641 1.000 13.104 201 ALA A CA 1
ATOM 1280 C C . ALA A 1 201 ? 5.744 34.206 -62.265 1.000 12.783 201 ALA A C 1
ATOM 1281 O O . ALA A 1 201 ? 6.173 34.991 -63.123 1.000 13.476 201 ALA A O 1
ATOM 1283 N N . GLU A 1 202 ? 5.517 34.583 -61.025 1.000 12.941 202 GLU A N 1
ATOM 1284 C CA . GLU A 1 202 ? 5.829 35.963 -60.550 1.000 12.143 202 GLU A CA 1
ATOM 1285 C C . GLU A 1 202 ? 7.324 36.192 -60.783 1.000 13.053 202 GLU A C 1
ATOM 1286 O O . GLU A 1 202 ? 7.710 37.302 -61.161 1.000 13.749 202 GLU A O 1
ATOM 1292 N N . SER A 1 203 ? 8.136 35.190 -60.501 1.000 11.619 203 SER A N 1
ATOM 1293 C CA . SER A 1 203 ? 9.610 35.338 -60.476 1.000 11.935 203 SER A CA 1
ATOM 1294 C C . SER A 1 203 ? 10.219 35.280 -61.871 1.000 12.867 203 SER A C 1
ATOM 1295 O O . SER A 1 203 ? 11.140 36.087 -62.188 1.000 12.854 203 SER A O 1
ATOM 1298 N N . PHE A 1 204 ? 9.782 34.332 -62.680 1.000 11.723 204 PHE A N 1
ATOM 1299 C CA . PHE A 1 204 ? 10.450 33.974 -63.963 1.000 11.896 204 PHE A CA 1
ATOM 1300 C C . PHE A 1 204 ? 9.531 34.089 -65.164 1.000 12.529 204 PHE A C 1
ATOM 1301 O O . PHE A 1 204 ? 10.055 33.999 -66.275 1.000 12.862 204 PHE A O 1
ATOM 1309 N N . GLY A 1 205 ? 8.212 34.040 -64.986 1.000 12.150 205 GLY A N 1
ATOM 1310 C CA . GLY A 1 205 ? 7.218 34.050 -66.063 1.000 12.558 205 GLY A CA 1
ATOM 1311 C C . GLY A 1 205 ? 6.453 32.748 -66.209 1.000 12.546 205 GLY A C 1
ATOM 1312 O O . GLY A 1 205 ? 5.371 32.777 -66.821 1.000 14.113 205 GLY A O 1
ATOM 1313 N N . ARG A 1 206 ? 7.006 31.637 -65.744 1.000 12.402 206 ARG A N 1
ATOM 1314 C CA . ARG A 1 206 ? 6.313 30.314 -65.837 1.000 12.560 206 ARG A CA 1
ATOM 1315 C C . ARG A 1 206 ? 6.372 29.610 -64.492 1.000 12.321 206 ARG A C 1
ATOM 1316 O O . ARG A 1 206 ? 7.271 29.928 -63.642 1.000 12.759 206 ARG A O 1
ATOM 1324 N N . GLY A 1 207 ? 5.433 28.699 -64.301 1.000 12.753 207 GLY A N 1
ATOM 1325 C CA . GLY A 1 207 ? 5.283 27.934 -63.050 1.000 12.853 207 GLY A CA 1
ATOM 1326 C C . GLY A 1 207 ? 6.046 26.621 -62.999 1.000 14.212 207 GLY A C 1
ATOM 1327 O O . GLY A 1 207 ? 6.116 26.020 -61.952 1.000 15.445 207 GLY A O 1
ATOM 1328 N N . ALA A 1 208 ? 6.537 26.120 -64.111 1.000 14.080 208 ALA A N 1
ATOM 1329 C CA . ALA A 1 208 ? 7.079 24.749 -64.155 1.000 13.906 208 ALA A CA 1
ATOM 1330 C C . ALA A 1 208 ? 8.475 24.657 -63.557 1.000 12.590 208 ALA A C 1
ATOM 1331 O O . ALA A 1 208 ? 9.200 25.650 -63.456 1.000 13.662 208 ALA A O 1
ATOM 1333 N N . MET A 1 209 ? 8.826 23.434 -63.187 1.000 13.226 209 MET A N 1
ATOM 1334 C CA . MET A 1 209 ? 10.212 23.065 -62.880 1.000 12.498 209 MET A CA 1
ATOM 1335 C C . MET A 1 209 ? 11.098 23.522 -64.043 1.000 12.890 209 MET A C 1
ATOM 1336 O O . MET A 1 209 ? 10.778 23.238 -65.186 1.000 13.599 209 MET A O 1
ATOM 1341 N N . THR A 1 210 ? 12.184 24.223 -63.729 1.000 12.310 210 THR A N 1
ATOM 1342 C CA . THR A 1 210 ? 12.946 24.990 -64.739 1.000 13.229 210 THR A CA 1
ATOM 1343 C C . THR A 1 210 ? 13.922 24.083 -65.472 1.000 12.388 210 THR A C 1
ATOM 1344 O O . THR A 1 210 ? 14.200 24.389 -66.649 1.000 13.117 210 THR A O 1
ATOM 1348 N N . ASN A 1 211 ? 14.464 23.068 -64.793 1.000 12.055 211 ASN A N 1
ATOM 1349 C CA . ASN A 1 211 ? 15.467 22.172 -65.375 1.000 12.596 211 ASN A CA 1
ATOM 1350 C C . ASN A 1 211 ? 14.804 20.794 -65.465 1.000 13.560 211 ASN A C 1
ATOM 1351 O O . ASN A 1 211 ? 13.617 20.701 -65.804 1.000 14.032 211 ASN A O 1
ATOM 1356 N N . HIS A 1 212 ? 15.568 19.743 -65.290 1.000 12.861 212 HIS A N 1
ATOM 1357 C CA . HIS A 1 212 ? 15.072 18.355 -65.499 1.000 12.247 212 HIS A CA 1
ATOM 1358 C C . HIS A 1 212 ? 16.023 17.414 -64.785 1.000 12.057 212 HIS A C 1
ATOM 1359 O O . HIS A 1 212 ? 17.098 17.847 -64.330 1.000 12.614 212 HIS A O 1
ATOM 1366 N N . TRP A 1 213 ? 15.616 16.157 -64.632 1.000 12.415 213 TRP A N 1
ATOM 1367 C CA . TRP A 1 213 ? 16.302 15.225 -63.706 1.000 12.370 213 TRP A CA 1
ATOM 1368 C C . TRP A 1 213 ? 17.772 15.006 -64.095 1.000 12.744 213 TRP A C 1
ATOM 1369 O O . TRP A 1 213 ? 18.643 15.103 -63.221 1.000 12.656 213 TRP A O 1
ATOM 1380 N N . ASN A 1 214 ? 18.049 14.725 -65.359 1.000 12.945 214 ASN A N 1
ATOM 1381 C CA . ASN A 1 214 ? 19.440 14.431 -65.801 1.000 14.435 214 ASN A CA 1
ATOM 1382 C C . ASN A 1 214 ? 20.335 15.627 -65.504 1.000 13.213 214 ASN A C 1
ATOM 1383 O O . ASN A 1 214 ? 21.541 15.427 -65.256 1.000 14.529 214 ASN A O 1
ATOM 1388 N N . ASP A 1 215 ? 19.763 16.823 -65.515 1.000 14.032 215 ASP A N 1
ATOM 1389 C CA . ASP A 1 215 ? 20.560 18.062 -65.361 1.000 13.483 215 ASP A CA 1
ATOM 1390 C C . ASP A 1 215 ? 21.114 18.178 -63.947 1.000 13.453 215 ASP A C 1
ATOM 1391 O O . ASP A 1 215 ? 22.059 18.966 -63.743 1.000 13.087 215 ASP A O 1
ATOM 1396 N N . LEU A 1 216 ? 20.566 17.475 -62.943 1.000 12.141 216 LEU A N 1
ATOM 1397 C CA . LEU A 1 216 ? 21.067 17.578 -61.550 1.000 12.722 216 LEU A CA 1
ATOM 1398 C C . LEU A 1 216 ? 22.543 17.201 -61.487 1.000 12.293 216 LEU A C 1
ATOM 1399 O O . LEU A 1 216 ? 23.229 17.726 -60.623 1.000 12.897 216 LEU A O 1
ATOM 1404 N N . ALA A 1 217 ? 22.981 16.271 -62.330 1.000 13.884 217 ALA A N 1
ATOM 1405 C CA . ALA A 1 217 ? 24.376 15.790 -62.321 1.000 14.166 217 ALA A CA 1
ATOM 1406 C C . ALA A 1 217 ? 25.340 16.922 -62.704 1.000 14.474 217 ALA A C 1
ATOM 1407 O O . ALA A 1 217 ? 26.549 16.718 -62.494 1.000 16.485 217 ALA A O 1
ATOM 1409 N N . ASN A 1 218 ? 24.852 18.036 -63.218 1.000 13.890 218 ASN A N 1
ATOM 1410 C CA . ASN A 1 218 ? 25.684 19.207 -63.638 1.000 14.476 218 ASN A CA 1
ATOM 1411 C C . ASN A 1 218 ? 25.867 20.193 -62.495 1.000 15.156 218 ASN A C 1
ATOM 1412 O O . ASN A 1 218 ? 26.631 21.137 -62.656 1.000 14.539 218 ASN A O 1
ATOM 1417 N N . SER A 1 219 ? 25.203 20.005 -61.356 1.000 14.277 219 SER A N 1
ATOM 1418 C CA . SER A 1 219 ? 25.178 21.024 -60.286 1.000 14.685 219 SER A CA 1
ATOM 1419 C C . SER A 1 219 ? 26.487 20.979 -59.499 1.000 14.810 219 SER A C 1
ATOM 1420 O O . SER A 1 219 ? 27.055 19.856 -59.353 1.000 14.687 219 SER A O 1
ATOM 1423 N N . ASP A 1 220 ? 26.922 22.127 -58.995 1.000 14.205 220 ASP A N 1
ATOM 1424 C CA . ASP A 1 220 ? 28.057 22.182 -58.037 1.000 15.358 220 ASP A CA 1
ATOM 1425 C C . ASP A 1 220 ? 27.586 22.122 -56.585 1.000 14.078 220 ASP A C 1
ATOM 1426 O O . ASP A 1 220 ? 28.390 21.868 -55.709 1.000 13.922 220 ASP A O 1
ATOM 1431 N N . CYS A 1 221 ? 26.325 22.453 -56.310 1.000 14.771 221 CYS A N 1
ATOM 1432 C CA . CYS A 1 221 ? 25.827 22.447 -54.942 1.000 13.936 221 CYS A CA 1
ATOM 1433 C C . CYS A 1 221 ? 24.337 22.185 -55.033 1.000 14.143 221 CYS A C 1
ATOM 1434 O O . CYS A 1 221 ? 23.632 23.011 -55.628 1.000 13.991 221 CYS A O 1
ATOM 1437 N N . ILE A 1 222 ? 23.929 21.065 -54.463 1.000 12.950 222 ILE A N 1
ATOM 1438 C CA . ILE A 1 222 ? 22.492 20.690 -54.508 1.000 12.809 222 ILE A CA 1
ATOM 1439 C C . ILE A 1 222 ? 21.955 20.890 -53.115 1.000 12.393 222 ILE A C 1
ATOM 1440 O O . ILE A 1 222 ? 22.336 20.153 -52.226 1.000 12.982 222 ILE A O 1
ATOM 1445 N N . LEU A 1 223 ? 21.039 21.837 -52.983 1.000 12.642 223 LEU A N 1
ATOM 1446 C CA . LEU A 1 223 ? 20.258 22.044 -51.756 1.000 11.787 223 LEU A CA 1
ATOM 1447 C C . LEU A 1 223 ? 18.929 21.305 -51.905 1.000 11.215 223 LEU A C 1
ATOM 1448 O O . LEU A 1 223 ? 18.200 21.578 -52.853 1.000 12.470 223 LEU A O 1
ATOM 1453 N N . ILE A 1 224 ? 18.722 20.372 -51.007 1.000 10.976 224 ILE A N 1
ATOM 1454 C CA . ILE A 1 224 ? 17.443 19.619 -50.922 1.000 11.094 224 ILE A CA 1
ATOM 1455 C C . ILE A 1 224 ? 16.761 20.173 -49.672 1.000 11.052 224 ILE A C 1
ATOM 1456 O O . ILE A 1 224 ? 17.260 19.947 -48.535 1.000 11.480 224 ILE A O 1
ATOM 1461 N N . MET A 1 225 ? 15.657 20.886 -49.885 1.000 11.395 225 MET A N 1
ATOM 1462 C CA . MET A 1 225 ? 15.042 21.580 -48.745 1.000 10.897 225 MET A CA 1
ATOM 1463 C C . MET A 1 225 ? 13.536 21.646 -48.981 1.000 10.914 225 MET A C 1
ATOM 1464 O O . MET A 1 225 ? 13.132 22.049 -50.067 1.000 11.809 225 MET A O 1
ATOM 1469 N N . GLY A 1 226 ? 12.772 21.143 -48.033 1.000 11.044 226 GLY A N 1
ATOM 1470 C CA . GLY A 1 226 ? 11.334 20.923 -48.238 1.000 11.003 226 GLY A CA 1
ATOM 1471 C C . GLY A 1 226 ? 11.058 19.785 -49.188 1.000 11.550 226 GLY A C 1
ATOM 1472 O O . GLY A 1 226 ? 9.968 19.737 -49.813 1.000 11.377 226 GLY A O 1
ATOM 1473 N N . SER A 1 227 ? 12.019 18.875 -49.317 1.000 10.834 227 SER A N 1
ATOM 1474 C CA . SER A 1 227 ? 11.955 17.706 -50.205 1.000 11.033 227 SER A CA 1
ATOM 1475 C C . SER A 1 227 ? 12.645 16.555 -49.491 1.000 11.215 227 SER A C 1
ATOM 1476 O O . SER A 1 227 ? 13.686 16.776 -48.846 1.000 10.562 227 SER A O 1
ATOM 1479 N N . ASN A 1 228 ? 12.133 15.348 -49.697 1.000 9.808 228 ASN A N 1
ATOM 1480 C CA . ASN A 1 228 ? 12.833 14.131 -49.246 1.000 11.195 228 ASN A CA 1
ATOM 1481 C C . ASN A 1 228 ? 13.121 13.253 -50.455 1.000 10.286 228 ASN A C 1
ATOM 1482 O O . ASN A 1 228 ? 12.649 12.076 -50.530 1.000 10.202 228 ASN A O 1
ATOM 1487 N N . ALA A 1 229 ? 13.903 13.773 -51.383 1.000 10.782 229 ALA A N 1
ATOM 1488 C CA . ALA A 1 229 ? 13.999 13.198 -52.743 1.000 10.993 229 ALA A CA 1
ATOM 1489 C C . ALA A 1 229 ? 14.476 11.745 -52.756 1.000 9.744 229 ALA A C 1
ATOM 1490 O O . ALA A 1 229 ? 14.064 11.015 -53.672 1.000 10.038 229 ALA A O 1
ATOM 1492 N N . ALA A 1 230 ? 15.353 11.292 -51.871 1.000 9.764 230 ALA A N 1
ATOM 1493 C CA . ALA A 1 230 ? 15.834 9.890 -51.915 1.000 10.047 230 ALA A CA 1
ATOM 1494 C C . ALA A 1 230 ? 14.684 8.916 -51.650 1.000 9.972 230 ALA A C 1
ATOM 1495 O O . ALA A 1 230 ? 14.763 7.787 -52.115 1.000 9.446 230 ALA A O 1
ATOM 1497 N N . GLU A 1 231 ? 13.610 9.389 -51.011 1.000 10.415 231 GLU A N 1
ATOM 1498 C CA . GLU A 1 231 ? 12.422 8.559 -50.698 1.000 10.354 231 GLU A CA 1
ATOM 1499 C C . GLU A 1 231 ? 11.320 8.850 -51.721 1.000 10.016 231 GLU A C 1
ATOM 1500 O O . GLU A 1 231 ? 10.581 7.923 -52.088 1.000 8.958 231 GLU A O 1
ATOM 1506 N N . ASN A 1 232 ? 11.132 10.102 -52.130 1.000 10.267 232 ASN A N 1
ATOM 1507 C CA . ASN A 1 232 ? 9.919 10.500 -52.896 1.000 9.108 232 ASN A CA 1
ATOM 1508 C C . ASN A 1 232 ? 10.212 10.752 -54.370 1.000 9.521 232 ASN A C 1
ATOM 1509 O O . ASN A 1 232 ? 9.299 10.897 -55.143 1.000 10.583 232 ASN A O 1
ATOM 1514 N N . HIS A 1 233 ? 11.496 10.829 -54.745 1.000 8.541 233 HIS A N 1
ATOM 1515 C CA . HIS A 1 233 ? 11.886 10.828 -56.166 1.000 8.632 233 HIS A CA 1
ATOM 1516 C C . HIS A 1 233 ? 13.112 9.951 -56.348 1.000 8.835 233 HIS A C 1
ATOM 1517 O O . HIS A 1 233 ? 14.151 10.456 -56.777 1.000 9.942 233 HIS A O 1
ATOM 1524 N N . PRO A 1 234 ? 13.052 8.662 -55.980 1.000 8.755 234 PRO A N 1
ATOM 1525 C CA . PRO A 1 234 ? 14.301 7.943 -55.730 1.000 9.343 234 PRO A CA 1
ATOM 1526 C C . PRO A 1 234 ? 15.312 7.906 -56.867 1.000 10.506 234 PRO A C 1
ATOM 1527 O O . PRO A 1 234 ? 16.512 7.981 -56.591 1.000 11.900 234 PRO A O 1
ATOM 1531 N N . ILE A 1 235 ? 14.851 7.742 -58.109 1.000 11.143 235 ILE A N 1
ATOM 1532 C CA . ILE A 1 235 ? 15.790 7.663 -59.257 1.000 11.176 235 ILE A CA 1
ATOM 1533 C C . ILE A 1 235 ? 16.480 9.025 -59.417 1.000 12.167 235 ILE A C 1
ATOM 1534 O O . ILE A 1 235 ? 17.606 9.032 -59.967 1.000 12.176 235 ILE A O 1
ATOM 1539 N N . ALA A 1 236 ? 15.897 10.130 -58.938 1.000 11.529 236 ALA A N 1
ATOM 1540 C CA . ALA A 1 236 ? 16.599 11.434 -58.917 1.000 11.214 236 ALA A CA 1
ATOM 1541 C C . ALA A 1 236 ? 17.956 11.276 -58.246 1.000 13.166 236 ALA A C 1
ATOM 1542 O O . ALA A 1 236 ? 18.871 11.962 -58.635 1.000 12.658 236 ALA A O 1
ATOM 1544 N N . PHE A 1 237 ? 18.065 10.422 -57.231 1.000 12.460 237 PHE A N 1
ATOM 1545 C CA . PHE A 1 237 ? 19.324 10.287 -56.469 1.000 13.005 237 PHE A CA 1
ATOM 1546 C C . PHE A 1 237 ? 20.416 9.633 -57.307 1.000 12.753 237 PHE A C 1
ATOM 1547 O O . PHE A 1 237 ? 21.612 9.859 -56.960 1.000 14.228 237 PHE A O 1
ATOM 1555 N N . LYS A 1 238 ? 20.080 8.933 -58.382 1.000 12.288 238 LYS A N 1
ATOM 1556 C CA . LYS A 1 238 ? 21.103 8.511 -59.359 1.000 13.087 238 LYS A CA 1
ATOM 1557 C C . LYS A 1 238 ? 21.871 9.762 -59.811 1.000 12.627 238 LYS A C 1
ATOM 1558 O O . LYS A 1 238 ? 23.140 9.737 -59.815 1.000 13.617 238 LYS A O 1
ATOM 1564 N N . TRP A 1 239 ? 21.138 10.803 -60.181 1.000 12.022 239 TRP A N 1
ATOM 1565 C CA . TRP A 1 239 ? 21.722 12.025 -60.794 1.000 12.043 239 TRP A CA 1
ATOM 1566 C C . TRP A 1 239 ? 22.315 12.905 -59.687 1.000 12.463 239 TRP A C 1
ATOM 1567 O O . TRP A 1 239 ? 23.377 13.506 -59.922 1.000 13.482 239 TRP A O 1
ATOM 1578 N N . VAL A 1 240 ? 21.691 12.981 -58.512 1.000 11.746 240 VAL A N 1
ATOM 1579 C CA . VAL A 1 240 ? 22.263 13.706 -57.347 1.000 11.695 240 VAL A CA 1
ATOM 1580 C C . VAL A 1 240 ? 23.627 13.144 -56.985 1.000 12.296 240 VAL A C 1
ATOM 1581 O O . VAL A 1 240 ? 24.577 13.920 -56.780 1.000 11.782 240 VAL A O 1
ATOM 1585 N N . LEU A 1 241 ? 23.727 11.851 -56.828 1.000 11.866 241 LEU A N 1
ATOM 1586 C CA . LEU A 1 241 ? 25.004 11.227 -56.438 1.000 13.116 241 LEU A CA 1
ATOM 1587 C C . LEU A 1 241 ? 26.016 11.377 -57.568 1.000 12.858 241 LEU A C 1
ATOM 1588 O O . LEU A 1 241 ? 27.212 11.533 -57.232 1.000 14.491 241 LEU A O 1
ATOM 1593 N N . ARG A 1 242 ? 25.596 11.391 -58.814 1.000 13.530 242 ARG A N 1
ATOM 1594 C CA . ARG A 1 242 ? 26.562 11.637 -59.925 1.000 14.305 242 ARG A CA 1
ATOM 1595 C C . ARG A 1 242 ? 27.108 13.059 -59.797 1.000 14.568 242 ARG A C 1
ATOM 1596 O O . ARG A 1 242 ? 28.282 13.253 -60.147 1.000 16.679 242 ARG A O 1
ATOM 1604 N N . ALA A 1 243 ? 26.290 14.051 -59.429 1.000 12.634 243 ALA A N 1
ATOM 1605 C CA . ALA A 1 243 ? 26.809 15.418 -59.173 1.000 12.794 243 ALA A CA 1
ATOM 1606 C C . ALA A 1 243 ? 27.899 15.320 -58.111 1.000 14.109 243 ALA A C 1
ATOM 1607 O O . ALA A 1 243 ? 28.989 15.942 -58.288 1.000 15.648 243 ALA A O 1
ATOM 1609 N N . LYS A 1 244 ? 27.636 14.601 -57.029 1.000 14.560 244 LYS A N 1
ATOM 1610 C CA . LYS A 1 244 ? 28.567 14.514 -55.890 1.000 16.006 244 LYS A CA 1
ATOM 1611 C C . LYS A 1 244 ? 29.852 13.822 -56.387 1.000 16.765 244 LYS A C 1
ATOM 1612 O O . LYS A 1 244 ? 30.979 14.270 -56.011 1.000 18.234 244 LYS A O 1
ATOM 1618 N N . ASP A 1 245 ? 29.736 12.807 -57.238 1.000 15.550 245 ASP A N 1
ATOM 1619 C CA . ASP A 1 245 ? 30.940 12.113 -57.770 1.000 17.554 245 ASP A CA 1
ATOM 1620 C C . ASP A 1 245 ? 31.850 13.118 -58.486 1.000 19.066 245 ASP A C 1
ATOM 1621 O O . ASP A 1 245 ? 33.084 12.893 -58.524 1.000 20.624 245 ASP A O 1
ATOM 1626 N N . LYS A 1 246 ? 31.272 14.118 -59.112 1.000 18.322 246 LYS A N 1
ATOM 1627 C CA . LYS A 1 246 ? 31.984 15.130 -59.933 1.000 20.002 246 LYS A CA 1
ATOM 1628 C C . LYS A 1 246 ? 32.287 16.363 -59.070 1.000 21.334 246 LYS A C 1
ATOM 1629 O O . LYS A 1 246 ? 32.700 17.367 -59.658 1.000 23.364 246 LYS A O 1
ATOM 1635 N N . GLY A 1 247 ? 32.097 16.288 -57.754 1.000 17.860 247 GLY A N 1
ATOM 1636 C CA . GLY A 1 247 ? 32.586 17.292 -56.787 1.000 17.908 247 GLY A CA 1
ATOM 1637 C C . GLY A 1 247 ? 31.520 18.157 -56.157 1.000 17.624 247 GLY A C 1
ATOM 1638 O O . GLY A 1 247 ? 31.868 18.963 -55.292 1.000 17.925 247 GLY A O 1
ATOM 1639 N N . ALA A 1 248 ? 30.239 17.927 -56.463 1.000 15.513 248 ALA A N 1
ATOM 1640 C CA . ALA A 1 248 ? 29.160 18.723 -55.831 1.000 14.538 248 ALA A CA 1
ATOM 1641 C C . ALA A 1 248 ? 29.092 18.457 -54.331 1.000 13.758 248 ALA A C 1
ATOM 1642 O O . ALA A 1 248 ? 29.280 17.332 -53.860 1.000 16.385 248 ALA A O 1
ATOM 1644 N N . THR A 1 249 ? 28.674 19.464 -53.589 1.000 13.568 249 THR A N 1
ATOM 1645 C CA . THR A 1 249 ? 28.273 19.352 -52.176 1.000 13.519 249 THR A CA 1
ATOM 1646 C C . THR A 1 249 ? 26.754 19.108 -52.156 1.000 14.035 249 THR A C 1
ATOM 1647 O O . THR A 1 249 ? 26.053 19.823 -52.882 1.000 14.015 249 THR A O 1
ATOM 1651 N N . LEU A 1 250 ? 26.324 18.148 -51.368 1.000 12.276 250 LEU A N 1
ATOM 1652 C CA . LEU A 1 250 ? 24.880 17.844 -51.209 1.000 11.311 250 LEU A CA 1
ATOM 1653 C C . LEU A 1 250 ? 24.461 18.297 -49.823 1.000 11.604 250 LEU A C 1
ATOM 1654 O O . LEU A 1 250 ? 25.063 17.869 -48.833 1.000 12.751 250 LEU A O 1
ATOM 1659 N N . ILE A 1 251 ? 23.382 19.064 -49.758 1.000 12.435 251 ILE A N 1
ATOM 1660 C CA . ILE A 1 251 ? 22.908 19.679 -48.495 1.000 12.477 251 ILE A CA 1
ATOM 1661 C C . ILE A 1 251 ? 21.429 19.308 -48.326 1.000 12.051 251 ILE A C 1
ATOM 1662 O O . ILE A 1 251 ? 20.671 19.576 -49.233 1.000 14.110 251 ILE A O 1
ATOM 1667 N N . HIS A 1 252 ? 21.090 18.747 -47.184 1.000 11.252 252 HIS A N 1
ATOM 1668 C CA . HIS A 1 252 ? 19.690 18.434 -46.815 1.000 10.772 252 HIS A CA 1
ATOM 1669 C C . HIS A 1 252 ? 19.300 19.263 -45.606 1.000 10.962 252 HIS A C 1
ATOM 1670 O O . HIS A 1 252 ? 19.958 19.137 -44.573 1.000 10.764 252 HIS A O 1
ATOM 1677 N N . VAL A 1 253 ? 18.251 20.072 -45.759 1.000 10.811 253 VAL A N 1
ATOM 1678 C CA . VAL A 1 253 ? 17.710 20.870 -44.647 1.000 11.460 253 VAL A CA 1
ATOM 1679 C C . VAL A 1 253 ? 16.265 20.392 -44.428 1.000 11.075 253 VAL A C 1
ATOM 1680 O O . VAL A 1 253 ? 15.418 20.544 -45.323 1.000 12.751 253 VAL A O 1
ATOM 1684 N N . ASP A 1 254 ? 16.006 19.798 -43.279 1.000 11.603 254 ASP A N 1
ATOM 1685 C CA . ASP A 1 254 ? 14.702 19.101 -43.039 1.000 11.356 254 ASP A CA 1
ATOM 1686 C C . ASP A 1 254 ? 14.476 19.007 -41.544 1.000 11.934 254 ASP A C 1
ATOM 1687 O O . ASP A 1 254 ? 15.428 18.806 -40.806 1.000 11.300 254 ASP A O 1
ATOM 1692 N N . PRO A 1 255 ? 13.228 19.129 -41.030 1.000 11.374 255 PRO A N 1
ATOM 1693 C CA . PRO A 1 255 ? 13.004 18.882 -39.617 1.000 10.419 255 PRO A CA 1
ATOM 1694 C C . PRO A 1 255 ? 13.432 17.506 -39.131 1.000 10.792 255 PRO A C 1
ATOM 1695 O O . PRO A 1 255 ? 13.595 17.324 -37.926 1.000 10.234 255 PRO A O 1
ATOM 1699 N N . ARG A 1 256 ? 13.544 16.551 -40.059 1.000 10.763 256 ARG A N 1
ATOM 1700 C CA . ARG A 1 256 ? 13.844 15.155 -39.711 1.000 11.326 256 ARG A CA 1
ATOM 1701 C C . ARG A 1 256 ? 15.129 14.762 -40.439 1.000 10.781 256 ARG A C 1
ATOM 1702 O O . ARG A 1 256 ? 15.336 15.235 -41.573 1.000 11.356 256 ARG A O 1
ATOM 1710 N N . PHE A 1 257 ? 15.873 13.838 -39.866 1.000 11.504 257 PHE A N 1
ATOM 1711 C CA . PHE A 1 257 ? 16.958 13.097 -40.547 1.000 11.165 257 PHE A CA 1
ATOM 1712 C C . PHE A 1 257 ? 16.325 11.913 -41.254 1.000 11.833 257 PHE A C 1
ATOM 1713 O O . PHE A 1 257 ? 15.747 11.041 -40.604 1.000 11.902 257 PHE A O 1
ATOM 1721 N N . THR A 1 258 ? 16.445 11.910 -42.566 1.000 11.409 258 THR A N 1
ATOM 1722 C CA . THR A 1 258 ? 15.734 10.951 -43.434 1.000 10.699 258 THR A CA 1
ATOM 1723 C C . THR A 1 258 ? 16.719 10.053 -44.188 1.000 11.904 258 THR A C 1
ATOM 1724 O O . THR A 1 258 ? 17.965 10.196 -44.042 1.000 11.371 258 THR A O 1
ATOM 1728 N N . ARG A 1 259 ? 16.179 9.226 -45.083 1.000 10.437 259 ARG A N 1
ATOM 1729 C CA . ARG A 1 259 ? 17.042 8.380 -45.932 1.000 11.859 259 ARG A CA 1
ATOM 1730 C C . ARG A 1 259 ? 17.830 9.279 -46.885 1.000 12.569 259 ARG A C 1
ATOM 1731 O O . ARG A 1 259 ? 18.930 8.914 -47.276 1.000 12.382 259 ARG A O 1
ATOM 1739 N N . THR A 1 260 ? 17.308 10.441 -47.249 1.000 10.718 260 THR A N 1
ATOM 1740 C CA . THR A 1 260 ? 18.051 11.472 -48.026 1.000 11.048 260 THR A CA 1
ATOM 1741 C C . THR A 1 260 ? 19.249 11.963 -47.202 1.000 11.601 260 THR A C 1
ATOM 1742 O O . THR A 1 260 ? 20.395 12.026 -47.740 1.000 12.087 260 THR A O 1
ATOM 1746 N N . SER A 1 261 ? 18.992 12.349 -45.961 1.000 12.504 261 SER A N 1
ATOM 1747 C CA . SER A 1 261 ? 20.002 12.994 -45.096 1.000 12.693 261 SER A CA 1
ATOM 1748 C C . SER A 1 261 ? 21.221 12.073 -44.990 1.000 12.174 261 SER A C 1
ATOM 1749 O O . SER A 1 261 ? 22.338 12.591 -45.001 1.000 13.157 261 SER A O 1
ATOM 1752 N N . ALA A 1 262 ? 20.973 10.761 -44.894 1.000 12.052 262 ALA A N 1
ATOM 1753 C CA . ALA A 1 262 ? 22.032 9.761 -44.728 1.000 13.179 262 ALA A CA 1
ATOM 1754 C C . ALA A 1 262 ? 23.075 9.870 -45.852 1.000 13.117 262 ALA A C 1
ATOM 1755 O O . ALA A 1 262 ? 24.228 9.514 -45.611 1.000 16.197 262 ALA A O 1
ATOM 1757 N N . ARG A 1 263 ? 22.702 10.330 -47.053 1.000 13.415 263 ARG A N 1
ATOM 1758 C CA . ARG A 1 263 ? 23.567 10.353 -48.250 1.000 13.522 263 ARG A CA 1
ATOM 1759 C C . ARG A 1 263 ? 24.035 11.759 -48.614 1.000 14.321 263 ARG A C 1
ATOM 1760 O O . ARG A 1 263 ? 24.587 11.915 -49.702 1.000 14.893 263 ARG A O 1
ATOM 1768 N N . CYS A 1 264 ? 23.725 12.768 -47.790 1.000 13.222 264 CYS A N 1
ATOM 1769 C CA . CYS A 1 264 ? 24.153 14.148 -48.074 1.000 14.223 264 CYS A CA 1
ATOM 1770 C C . CYS A 1 264 ? 25.431 14.477 -47.299 1.000 15.052 264 CYS A C 1
ATOM 1771 O O . CYS A 1 264 ? 25.688 13.869 -46.243 1.000 17.748 264 CYS A O 1
ATOM 1774 N N . ASP A 1 265 ? 26.172 15.468 -47.761 1.000 14.522 265 ASP A N 1
ATOM 1775 C CA . ASP A 1 265 ? 27.398 15.948 -47.084 1.000 14.331 265 ASP A CA 1
ATOM 1776 C C . ASP A 1 265 ? 27.045 16.764 -45.846 1.000 16.372 265 ASP A C 1
ATOM 1777 O O . ASP A 1 265 ? 27.762 16.693 -44.835 1.000 16.452 265 ASP A O 1
ATOM 1782 N N . VAL A 1 266 ? 26.004 17.577 -45.927 1.000 14.182 266 VAL A N 1
ATOM 1783 C CA . VAL A 1 266 ? 25.586 18.460 -44.826 1.000 14.354 266 VAL A CA 1
ATOM 1784 C C . VAL A 1 266 ? 24.123 18.160 -44.539 1.000 13.842 266 VAL A C 1
ATOM 1785 O O . VAL A 1 266 ? 23.356 18.110 -45.515 1.000 14.319 266 VAL A O 1
ATOM 1789 N N . TYR A 1 267 ? 23.804 17.887 -43.295 1.000 13.996 267 TYR A N 1
ATOM 1790 C CA . TYR A 1 267 ? 22.398 17.807 -42.819 1.000 13.038 267 TYR A CA 1
ATOM 1791 C C . TYR A 1 267 ? 22.180 18.901 -41.777 1.000 13.384 267 TYR A C 1
ATOM 1792 O O . TYR A 1 267 ? 22.928 18.920 -40.778 1.000 14.901 267 TYR A O 1
ATOM 1801 N N . ALA A 1 268 ? 21.187 19.766 -41.931 1.000 12.057 268 ALA A N 1
ATOM 1802 C CA . ALA A 1 268 ? 20.799 20.731 -40.879 1.000 12.630 268 ALA A CA 1
ATOM 1803 C C . ALA A 1 268 ? 19.309 20.552 -40.621 1.000 12.599 268 ALA A C 1
ATOM 1804 O O . ALA A 1 268 ? 18.543 20.453 -41.590 1.000 12.230 268 ALA A O 1
ATOM 1806 N N . PRO A 1 269 ? 18.883 20.540 -39.357 1.000 12.961 269 PRO A N 1
ATOM 1807 C CA . PRO A 1 269 ? 17.458 20.581 -39.024 1.000 12.706 269 PRO A CA 1
ATOM 1808 C C . PRO A 1 269 ? 16.913 21.979 -39.267 1.000 13.248 269 PRO A C 1
ATOM 1809 O O . PRO A 1 269 ? 17.638 22.934 -39.146 1.000 15.212 269 PRO A O 1
ATOM 1813 N N . ILE A 1 270 ? 15.608 22.059 -39.518 1.000 12.706 270 ILE A N 1
ATOM 1814 C CA . ILE A 1 270 ? 14.833 23.310 -39.535 1.000 11.364 270 ILE A CA 1
ATOM 1815 C C . ILE A 1 270 ? 13.453 22.998 -38.971 1.000 11.004 270 ILE A C 1
ATOM 1816 O O . ILE A 1 270 ? 12.915 21.919 -39.271 1.000 11.797 270 ILE A O 1
ATOM 1821 N N . ARG A 1 271 ? 12.932 23.869 -38.120 1.000 11.166 271 ARG A N 1
ATOM 1822 C CA . ARG A 1 271 ? 11.558 23.728 -37.601 1.000 11.689 271 ARG A CA 1
ATOM 1823 C C . ARG A 1 271 ? 10.542 23.842 -38.732 1.000 11.584 271 ARG A C 1
ATOM 1824 O O . ARG A 1 271 ? 10.660 24.803 -39.567 1.000 11.657 271 ARG A O 1
ATOM 1832 N N . SER A 1 272 ? 9.505 22.968 -38.752 1.000 11.530 272 SER A N 1
ATOM 1833 C CA . SER A 1 272 ? 8.402 23.118 -39.728 1.000 11.417 272 SER A CA 1
ATOM 1834 C C . SER A 1 272 ? 7.848 24.542 -39.672 1.000 11.432 272 SER A C 1
ATOM 1835 O O . SER A 1 272 ? 7.561 25.039 -38.568 1.000 11.494 272 SER A O 1
ATOM 1838 N N . GLY A 1 273 ? 7.724 25.213 -40.822 1.000 10.837 273 GLY A N 1
ATOM 1839 C CA . GLY A 1 273 ? 7.147 26.567 -40.902 1.000 12.065 273 GLY A CA 1
ATOM 1840 C C . GLY A 1 273 ? 8.160 27.684 -40.687 1.000 12.646 273 GLY A C 1
ATOM 1841 O O . GLY A 1 273 ? 7.738 28.853 -40.666 1.000 13.933 273 GLY A O 1
ATOM 1842 N N . ALA A 1 274 ? 9.453 27.385 -40.599 1.000 12.992 274 ALA A N 1
ATOM 1843 C CA . ALA A 1 274 ? 10.515 28.410 -40.391 1.000 11.900 274 ALA A CA 1
ATOM 1844 C C . ALA A 1 274 ? 11.439 28.553 -41.605 1.000 12.974 274 ALA A C 1
ATOM 1845 O O . ALA A 1 274 ? 12.550 29.128 -41.458 1.000 12.772 274 ALA A O 1
ATOM 1847 N N . ASP A 1 275 ? 10.959 28.211 -42.796 1.000 12.297 275 ASP A N 1
ATOM 1848 C CA . ASP A 1 275 ? 11.744 28.325 -44.039 1.000 12.792 275 ASP A CA 1
ATOM 1849 C C . ASP A 1 275 ? 12.077 29.778 -44.371 1.000 12.482 275 ASP A C 1
ATOM 1850 O O . ASP A 1 275 ? 13.224 30.013 -44.787 1.000 12.798 275 ASP A O 1
ATOM 1855 N N . ILE A 1 276 ? 11.128 30.699 -44.287 1.000 11.911 276 ILE A N 1
ATOM 1856 C CA . ILE A 1 276 ? 11.392 32.098 -44.725 1.000 11.534 276 ILE A CA 1
ATOM 1857 C C . ILE A 1 276 ? 12.520 32.711 -43.873 1.000 11.438 276 ILE A C 1
ATOM 1858 O O . ILE A 1 276 ? 13.395 33.373 -44.439 1.000 13.010 276 ILE A O 1
ATOM 1863 N N . PRO A 1 277 ? 12.584 32.518 -42.529 1.000 11.931 277 PRO A N 1
ATOM 1864 C CA . PRO A 1 277 ? 13.745 32.994 -41.749 1.000 12.480 277 PRO A CA 1
ATOM 1865 C C . PRO A 1 277 ? 15.080 32.499 -42.310 1.000 13.438 277 PRO A C 1
ATOM 1866 O O . PRO A 1 277 ? 15.994 33.277 -42.591 1.000 12.125 277 PRO A O 1
ATOM 1870 N N . PHE A 1 278 ? 15.130 31.210 -42.604 1.000 13.120 278 PHE A N 1
ATOM 1871 C CA . PHE A 1 278 ? 16.341 30.589 -43.157 1.000 12.642 278 PHE A CA 1
ATOM 1872 C C . PHE A 1 278 ? 16.689 31.244 -44.496 1.000 12.264 278 PHE A C 1
ATOM 1873 O O . PHE A 1 278 ? 17.844 31.616 -44.714 1.000 12.759 278 PHE A O 1
ATOM 1881 N N . LEU A 1 279 ? 15.740 31.326 -45.426 1.000 11.325 279 LEU A N 1
ATOM 1882 C CA . LEU A 1 279 ? 15.946 31.847 -46.802 1.000 12.542 279 LEU A CA 1
ATOM 1883 C C . LEU A 1 279 ? 16.218 33.354 -46.806 1.000 12.477 279 LEU A C 1
ATOM 1884 O O . LEU A 1 279 ? 17.157 33.797 -47.530 1.000 13.671 279 LEU A O 1
ATOM 1889 N N . GLY A 1 280 ? 15.478 34.131 -46.021 1.000 12.011 280 GLY A N 1
ATOM 1890 C CA . GLY A 1 280 ? 15.750 35.570 -45.869 1.000 12.461 280 GLY A CA 1
ATOM 1891 C C . GLY A 1 280 ? 17.132 35.788 -45.268 1.000 12.775 280 GLY A C 1
ATOM 1892 O O . GLY A 1 280 ? 17.791 36.779 -45.660 1.000 13.457 280 GLY A O 1
ATOM 1893 N N . GLY A 1 281 ? 17.576 34.942 -44.357 1.000 13.386 281 GLY A N 1
ATOM 1894 C CA . GLY A 1 281 ? 18.938 35.029 -43.806 1.000 14.411 281 GLY A CA 1
ATOM 1895 C C . GLY A 1 281 ? 19.949 34.783 -44.911 1.000 15.553 281 GLY A C 1
ATOM 1896 O O . GLY A 1 281 ? 21.018 35.464 -44.956 1.000 14.697 281 GLY A O 1
ATOM 1897 N N . LEU A 1 282 ? 19.662 33.892 -45.858 1.000 13.476 282 LEU A N 1
ATOM 1898 C CA . LEU A 1 282 ? 20.619 33.656 -46.951 1.000 13.950 282 LEU A CA 1
ATOM 1899 C C . LEU A 1 282 ? 20.579 34.836 -47.925 1.000 13.510 282 LEU A C 1
ATOM 1900 O O . LEU A 1 282 ? 21.643 35.215 -48.462 1.000 13.190 282 LEU A O 1
ATOM 1905 N N . ILE A 1 283 ? 19.418 35.465 -48.159 1.000 12.761 283 ILE A N 1
ATOM 1906 C CA . ILE A 1 283 ? 19.348 36.712 -48.960 1.000 13.289 283 ILE A CA 1
ATOM 1907 C C . ILE A 1 283 ? 20.268 37.751 -48.297 1.000 13.865 283 ILE A C 1
ATOM 1908 O O . ILE A 1 283 ? 21.080 38.370 -49.021 1.000 13.441 283 ILE A O 1
ATOM 1913 N N . LYS A 1 284 ? 20.131 37.974 -47.008 1.000 13.946 284 LYS A N 1
ATOM 1914 C CA A LYS A 1 284 ? 20.942 38.986 -46.278 0.500 14.847 284 LYS A CA 1
ATOM 1915 C CA B LYS A 1 284 ? 20.940 39.022 -46.351 0.500 14.262 284 LYS A CA 1
ATOM 1916 C C . LYS A 1 284 ? 22.425 38.643 -46.455 1.000 14.356 284 LYS A C 1
ATOM 1917 O O . LYS A 1 284 ? 23.240 39.530 -46.729 1.000 14.207 284 LYS A O 1
ATOM 1928 N N . TYR A 1 285 ? 22.761 37.390 -46.248 1.000 13.573 285 TYR A N 1
ATOM 1929 C CA . TYR A 1 285 ? 24.154 36.905 -46.340 1.000 14.150 285 TYR A CA 1
ATOM 1930 C C . TYR A 1 285 ? 24.727 37.201 -47.718 1.000 15.407 285 TYR A C 1
ATOM 1931 O O . TYR A 1 285 ? 25.891 37.701 -47.825 1.000 16.908 285 TYR A O 1
ATOM 1940 N N . ILE A 1 286 ? 23.984 36.899 -48.783 1.000 14.788 286 ILE A N 1
ATOM 1941 C CA . ILE A 1 286 ? 24.450 37.099 -50.164 1.000 15.413 286 ILE A CA 1
ATOM 1942 C C . ILE A 1 286 ? 24.645 38.600 -50.451 1.000 15.380 286 ILE A C 1
ATOM 1943 O O . ILE A 1 286 ? 25.687 38.992 -51.060 1.000 16.052 286 ILE A O 1
ATOM 1948 N N . LEU A 1 287 ? 23.702 39.415 -50.033 1.000 14.361 287 LEU A N 1
ATOM 1949 C CA . LEU A 1 287 ? 23.759 40.878 -50.301 1.000 14.968 287 LEU A CA 1
ATOM 1950 C C . LEU A 1 287 ? 24.886 41.495 -49.464 1.000 15.831 287 LEU A C 1
ATOM 1951 O O . LEU A 1 287 ? 25.701 42.275 -50.044 1.000 17.151 287 LEU A O 1
ATOM 1956 N N . ASP A 1 288 ? 24.973 41.163 -48.189 1.000 14.724 288 ASP A N 1
ATOM 1957 C CA . ASP A 1 288 ? 25.981 41.767 -47.269 1.000 16.535 288 ASP A CA 1
ATOM 1958 C C . ASP A 1 288 ? 27.386 41.400 -47.771 1.000 17.714 288 ASP A C 1
ATOM 1959 O O . ASP A 1 288 ? 28.258 42.282 -47.826 1.000 18.203 288 ASP A O 1
ATOM 1964 N N . ASN A 1 289 ? 27.602 40.163 -48.203 1.000 17.169 289 ASN A N 1
ATOM 1965 C CA . ASN A 1 289 ? 28.934 39.670 -48.625 1.000 17.787 289 ASN A CA 1
ATOM 1966 C C . ASN A 1 289 ? 29.228 39.894 -50.104 1.000 17.845 289 ASN A C 1
ATOM 1967 O O . ASN A 1 289 ? 30.308 39.464 -50.512 1.000 18.537 289 ASN A O 1
ATOM 1972 N N . LYS A 1 290 ? 28.332 40.509 -50.873 1.000 18.091 290 LYS A N 1
ATOM 1973 C CA . LYS A 1 290 ? 28.510 40.832 -52.299 1.000 19.168 290 LYS A CA 1
ATOM 1974 C C . LYS A 1 290 ? 28.814 39.533 -53.029 1.000 20.826 290 LYS A C 1
ATOM 1975 O O . LYS A 1 290 ? 29.733 39.459 -53.845 1.000 19.514 290 LYS A O 1
ATOM 1981 N N . LEU A 1 291 ? 28.044 38.492 -52.721 1.000 17.188 291 LEU A N 1
ATOM 1982 C CA . LEU A 1 291 ? 28.242 37.166 -53.338 1.000 17.836 291 LEU A CA 1
ATOM 1983 C C . LEU A 1 291 ? 27.332 37.015 -54.550 1.000 17.870 291 LEU A C 1
ATOM 1984 O O . LEU A 1 291 ? 27.382 35.984 -55.222 1.000 18.016 291 LEU A O 1
ATOM 1989 N N . TYR A 1 292 ? 26.506 38.007 -54.828 1.000 17.439 292 TYR A N 1
ATOM 1990 C CA . TYR A 1 292 ? 25.594 37.977 -55.983 1.000 18.822 292 TYR A CA 1
ATOM 1991 C C . TYR A 1 292 ? 26.411 38.181 -57.252 1.000 19.925 292 TYR A C 1
ATOM 1992 O O . TYR A 1 292 ? 27.509 38.769 -57.200 1.000 21.767 292 TYR A O 1
ATOM 2001 N N . PHE A 1 293 ? 25.907 37.641 -58.356 1.000 17.896 293 PHE A N 1
ATOM 2002 C CA . PHE A 1 293 ? 26.482 37.763 -59.709 1.000 17.429 293 PHE A CA 1
ATOM 2003 C C . PHE A 1 293 ? 26.073 39.135 -60.273 1.000 18.257 293 PHE A C 1
ATOM 2004 O O . PHE A 1 293 ? 25.014 39.295 -60.863 1.000 17.170 293 PHE A O 1
ATOM 2012 N N . THR A 1 294 ? 26.939 40.141 -60.081 1.000 17.876 294 THR A N 1
ATOM 2013 C CA . THR A 1 294 ? 26.596 41.560 -60.346 1.000 19.983 294 THR A CA 1
ATOM 2014 C C . THR A 1 294 ? 26.011 41.727 -61.751 1.000 17.737 294 THR A C 1
ATOM 2015 O O . THR A 1 294 ? 24.931 42.304 -61.900 1.000 18.073 294 THR A O 1
ATOM 2019 N N . ASP A 1 295 ? 26.655 41.233 -62.800 1.000 18.746 295 ASP A N 1
ATOM 2020 C CA . ASP A 1 295 ? 26.234 41.565 -64.172 1.000 18.998 295 ASP A CA 1
ATOM 2021 C C . ASP A 1 295 ? 24.898 40.894 -64.498 1.000 18.354 295 ASP A C 1
ATOM 2022 O O . ASP A 1 295 ? 24.057 41.530 -65.120 1.000 17.490 295 ASP A O 1
ATOM 2027 N N . TYR A 1 296 ? 24.729 39.652 -64.051 1.000 16.830 296 TYR A N 1
ATOM 2028 C CA . TYR A 1 296 ? 23.460 38.893 -64.210 1.000 16.584 296 TYR A CA 1
ATOM 2029 C C . TYR A 1 296 ? 22.341 39.657 -63.516 1.000 13.756 296 TYR A C 1
ATOM 2030 O O . TYR A 1 296 ? 21.244 39.861 -64.120 1.000 14.915 296 TYR A O 1
ATOM 2039 N N . VAL A 1 297 ? 22.595 40.097 -62.287 1.000 15.193 297 VAL A N 1
ATOM 2040 C CA . VAL A 1 297 ? 21.555 40.779 -61.465 1.000 15.140 297 VAL A CA 1
ATOM 2041 C C . VAL A 1 297 ? 21.184 42.105 -62.147 1.000 15.962 297 VAL A C 1
ATOM 2042 O O . VAL A 1 297 ? 20.004 42.387 -62.361 1.000 16.296 297 VAL A O 1
ATOM 2046 N N . ARG A 1 298 ? 22.189 42.886 -62.559 1.000 16.872 298 ARG A N 1
ATOM 2047 C CA A ARG A 1 298 ? 21.932 44.203 -63.188 0.500 16.286 298 ARG A CA 1
ATOM 2048 C CA B ARG A 1 298 ? 21.942 44.200 -63.198 0.500 17.019 298 ARG A CA 1
ATOM 2049 C C . ARG A 1 298 ? 21.136 44.015 -64.488 1.000 15.794 298 ARG A C 1
ATOM 2050 O O . ARG A 1 298 ? 20.161 44.773 -64.728 1.000 18.192 298 ARG A O 1
ATOM 2065 N N . GLU A 1 299 ? 21.513 43.066 -65.333 1.000 15.742 299 GLU A N 1
ATOM 2066 C CA . GLU A 1 299 ? 20.967 42.971 -66.703 1.000 16.798 299 GLU A CA 1
ATOM 2067 C C . GLU A 1 299 ? 19.657 42.157 -66.746 1.000 15.671 299 GLU A C 1
ATOM 2068 O O . GLU A 1 299 ? 18.798 42.460 -67.604 1.000 17.194 299 GLU A O 1
ATOM 2074 N N . TYR A 1 300 ? 19.580 41.084 -65.979 1.000 16.740 300 TYR A N 1
ATOM 2075 C CA . TYR A 1 300 ? 18.549 40.043 -66.221 1.000 15.235 300 TYR A CA 1
ATOM 2076 C C . TYR A 1 300 ? 17.487 40.018 -65.110 1.000 14.823 300 TYR A C 1
ATOM 2077 O O . TYR A 1 300 ? 16.452 39.328 -65.319 1.000 15.089 300 TYR A O 1
ATOM 2086 N N . THR A 1 301 ? 17.692 40.723 -64.004 1.000 14.855 301 THR A N 1
ATOM 2087 C CA . THR A 1 301 ? 16.690 40.763 -62.895 1.000 14.290 301 THR A CA 1
ATOM 2088 C C . THR A 1 301 ? 16.060 42.144 -62.903 1.000 15.446 301 THR A C 1
ATOM 2089 O O . THR A 1 301 ? 16.548 43.029 -63.654 1.000 14.429 301 THR A O 1
ATOM 2093 N N . ASN A 1 302 ? 15.055 42.358 -62.069 1.000 12.983 302 ASN A N 1
ATOM 2094 C CA . ASN A 1 302 ? 14.428 43.696 -61.947 1.000 13.843 302 ASN A CA 1
ATOM 2095 C C . ASN A 1 302 ? 15.118 44.516 -60.859 1.000 13.961 302 ASN A C 1
ATOM 2096 O O . ASN A 1 302 ? 14.525 45.525 -60.405 1.000 14.227 302 ASN A O 1
ATOM 2101 N N . ALA A 1 303 ? 16.349 44.181 -60.508 1.000 13.274 303 ALA A N 1
ATOM 2102 C CA . ALA A 1 303 ? 17.142 44.921 -59.487 1.000 13.652 303 ALA A CA 1
ATOM 2103 C C . ALA A 1 303 ? 17.108 46.437 -59.744 1.000 13.019 303 ALA A C 1
ATOM 2104 O O . ALA A 1 303 ? 17.039 47.203 -58.767 1.000 13.849 303 ALA A O 1
ATOM 2106 N N . SER A 1 304 ? 17.164 46.833 -61.012 1.000 14.294 304 SER A N 1
ATOM 2107 C CA . SER A 1 304 ? 17.284 48.263 -61.390 1.000 14.411 304 SER A CA 1
ATOM 2108 C C . SER A 1 304 ? 15.941 48.957 -61.411 1.000 14.690 304 SER A C 1
ATOM 2109 O O . SER A 1 304 ? 15.948 50.205 -61.538 1.000 15.694 304 SER A O 1
ATOM 2112 N N . LEU A 1 305 ? 14.816 48.230 -61.366 1.000 13.365 305 LEU A N 1
ATOM 2113 C CA . LEU A 1 305 ? 13.516 48.898 -61.559 1.000 13.899 305 LEU A CA 1
ATOM 2114 C C . LEU A 1 305 ? 13.230 49.731 -60.331 1.000 12.556 305 LEU A C 1
ATOM 2115 O O . LEU A 1 305 ? 13.552 49.361 -59.216 1.000 14.298 305 LEU A O 1
ATOM 2120 N N . ILE A 1 306 ? 12.576 50.842 -60.554 1.000 13.123 306 ILE A N 1
ATOM 2121 C CA A ILE A 1 306 ? 12.209 51.767 -59.446 0.500 13.212 306 ILE A CA 1
ATOM 2122 C CA B ILE A 1 306 ? 12.188 51.795 -59.481 0.500 12.729 306 ILE A CA 1
ATOM 2123 C C . ILE A 1 306 ? 10.759 51.496 -59.013 1.000 13.206 306 ILE A C 1
ATOM 2124 O O . ILE A 1 306 ? 9.838 51.615 -59.820 1.000 14.155 306 ILE A O 1
ATOM 2133 N N . VAL A 1 307 ? 10.621 51.148 -57.746 1.000 13.691 307 VAL A N 1
ATOM 2134 C CA . VAL A 1 307 ? 9.317 50.919 -57.089 1.000 14.325 307 VAL A CA 1
ATOM 2135 C C . VAL A 1 307 ? 8.726 52.283 -56.712 1.000 14.572 307 VAL A C 1
ATOM 2136 O O . VAL A 1 307 ? 9.495 53.201 -56.308 1.000 14.740 307 VAL A O 1
ATOM 2140 N N . GLY A 1 308 ? 7.407 52.425 -56.850 1.000 14.199 308 GLY A N 1
ATOM 2141 C CA . GLY A 1 308 ? 6.707 53.666 -56.487 1.000 15.365 308 GLY A CA 1
ATOM 2142 C C . GLY A 1 308 ? 6.871 54.053 -55.027 1.000 14.707 308 GLY A C 1
ATOM 2143 O O . GLY A 1 308 ? 7.136 53.197 -54.183 1.000 15.840 308 GLY A O 1
ATOM 2144 N N . GLU A 1 309 ? 6.629 55.335 -54.731 1.000 17.987 309 GLU A N 1
ATOM 2145 C CA . GLU A 1 309 ? 6.656 55.900 -53.359 1.000 19.682 309 GLU A CA 1
ATOM 2146 C C . GLU A 1 309 ? 5.588 55.236 -52.478 1.000 17.994 309 GLU A C 1
ATOM 2147 O O . GLU A 1 309 ? 5.797 55.217 -51.278 1.000 19.931 309 GLU A O 1
ATOM 2153 N N . LYS A 1 310 ? 4.500 54.695 -53.040 1.000 18.207 310 LYS A N 1
ATOM 2154 C CA . LYS A 1 310 ? 3.399 54.118 -52.240 1.000 17.928 310 LYS A CA 1
ATOM 2155 C C . LYS A 1 310 ? 3.811 52.793 -51.598 1.000 16.916 310 LYS A C 1
ATOM 2156 O O . LYS A 1 310 ? 3.129 52.389 -50.631 1.000 16.740 310 LYS A O 1
ATOM 2162 N N . PHE A 1 311 ? 4.904 52.185 -52.045 1.000 14.793 311 PHE A N 1
ATOM 2163 C CA . PHE A 1 311 ? 5.392 50.942 -51.413 1.000 14.658 311 PHE A CA 1
ATOM 2164 C C . PHE A 1 311 ? 6.013 51.269 -50.058 1.000 15.035 311 PHE A C 1
ATOM 2165 O O . PHE A 1 311 ? 6.921 52.133 -49.984 1.000 16.044 311 PHE A O 1
ATOM 2173 N N . SER A 1 312 ? 5.618 50.531 -49.042 1.000 14.819 312 SER A N 1
ATOM 2174 C CA . SER A 1 312 ? 6.286 50.510 -47.742 1.000 14.760 312 SER A CA 1
ATOM 2175 C C . SER A 1 312 ? 5.989 49.205 -47.016 1.000 14.169 312 SER A C 1
ATOM 2176 O O . SER A 1 312 ? 5.152 48.405 -47.464 1.000 13.520 312 SER A O 1
ATOM 2179 N N . PHE A 1 313 ? 6.711 49.018 -45.943 1.000 13.117 313 PHE A N 1
ATOM 2180 C CA . PHE A 1 313 ? 6.590 47.813 -45.087 1.000 13.845 313 PHE A CA 1
ATOM 2181 C C . PHE A 1 313 ? 6.860 48.277 -43.670 1.000 15.270 313 PHE A C 1
ATOM 2182 O O . PHE A 1 313 ? 7.861 48.974 -43.437 1.000 16.353 313 PHE A O 1
ATOM 2190 N N . LYS A 1 314 ? 5.956 47.962 -42.757 1.000 15.301 314 LYS A N 1
ATOM 2191 C CA . LYS A 1 314 ? 6.178 48.279 -41.329 1.000 18.830 314 LYS A CA 1
ATOM 2192 C C . LYS A 1 314 ? 5.530 47.239 -40.442 1.000 17.605 314 LYS A C 1
ATOM 2193 O O . LYS A 1 314 ? 4.332 46.965 -40.653 1.000 17.297 314 LYS A O 1
ATOM 2199 N N . ASP A 1 315 ? 6.302 46.701 -39.487 1.000 17.691 315 ASP A N 1
ATOM 2200 C CA . ASP A 1 315 ? 5.739 45.862 -38.387 1.000 19.032 315 ASP A CA 1
ATOM 2201 C C . ASP A 1 315 ? 4.975 44.677 -38.987 1.000 17.143 315 ASP A C 1
ATOM 2202 O O . ASP A 1 315 ? 3.993 44.220 -38.414 1.000 19.325 315 ASP A O 1
ATOM 2207 N N . GLY A 1 316 ? 5.419 44.202 -40.134 1.000 15.038 316 GLY A N 1
ATOM 2208 C CA . GLY A 1 316 ? 4.930 42.953 -40.729 1.000 14.223 316 GLY A CA 1
ATOM 2209 C C . GLY A 1 316 ? 3.809 43.166 -41.728 1.000 13.940 316 GLY A C 1
ATOM 2210 O O . GLY A 1 316 ? 3.344 42.156 -42.337 1.000 14.651 316 GLY A O 1
ATOM 2211 N N . LEU A 1 317 ? 3.436 44.409 -42.010 1.000 13.272 317 LEU A N 1
ATOM 2212 C CA . LEU A 1 317 ? 2.399 44.698 -43.016 1.000 13.671 317 LEU A CA 1
ATOM 2213 C C . LEU A 1 317 ? 3.009 45.596 -44.081 1.000 13.797 317 LEU A C 1
ATOM 2214 O O . LEU A 1 317 ? 3.650 46.620 -43.749 1.000 14.398 317 LEU A O 1
ATOM 2219 N N . PHE A 1 318 ? 2.790 45.240 -45.342 1.000 12.639 318 PHE A N 1
ATOM 2220 C CA . PHE A 1 318 ? 3.058 46.121 -46.490 1.000 13.078 318 PHE A CA 1
ATOM 2221 C C . PHE A 1 318 ? 2.013 47.216 -46.496 1.000 13.418 318 PHE A C 1
ATOM 2222 O O . PHE A 1 318 ? 0.986 47.144 -45.798 1.000 13.909 318 PHE A O 1
ATOM 2230 N N . SER A 1 319 ? 2.304 48.251 -47.263 1.000 14.802 319 SER A N 1
ATOM 2231 C CA . SER A 1 319 ? 1.318 49.324 -47.515 1.000 15.572 319 SER A CA 1
ATOM 2232 C C . SER A 1 319 ? 0.048 48.738 -48.138 1.000 16.668 319 SER A C 1
ATOM 2233 O O . SER A 1 319 ? 0.105 47.702 -48.851 1.000 15.526 319 SER A O 1
ATOM 2236 N N . GLY A 1 320 ? -1.095 49.408 -47.917 1.000 15.928 320 GLY A N 1
ATOM 2237 C CA . GLY A 1 320 ? -2.386 49.110 -48.560 1.000 16.097 320 GLY A CA 1
ATOM 2238 C C . GLY A 1 320 ? -3.172 48.044 -47.829 1.000 13.701 320 GLY A C 1
ATOM 2239 O O . GLY A 1 320 ? -4.166 47.514 -48.419 1.000 15.776 320 GLY A O 1
ATOM 2240 N N . TYR A 1 321 ? -2.840 47.762 -46.581 1.000 14.563 321 TYR A N 1
ATOM 2241 C CA . TYR A 1 321 ? -3.625 46.729 -45.858 1.000 14.342 321 TYR A CA 1
ATOM 2242 C C . TYR A 1 321 ? -5.004 47.283 -45.485 1.000 15.948 321 TYR A C 1
ATOM 2243 O O . TYR A 1 321 ? -5.095 48.311 -44.807 1.000 16.193 321 TYR A O 1
ATOM 2252 N N . ASP A 1 322 ? -6.043 46.572 -45.871 1.000 16.356 322 ASP A N 1
ATOM 2253 C CA . ASP A 1 322 ? -7.453 46.814 -45.466 1.000 20.141 322 ASP A CA 1
ATOM 2254 C C . ASP A 1 322 ? -7.796 45.843 -44.340 1.000 19.117 322 ASP A C 1
ATOM 2255 O O . ASP A 1 322 ? -8.059 44.680 -44.626 1.000 19.037 322 ASP A O 1
ATOM 2260 N N . ALA A 1 323 ? -7.732 46.304 -43.092 1.000 24.123 323 ALA A N 1
ATOM 2261 C CA . ALA A 1 323 ? -7.919 45.463 -41.889 1.000 26.331 323 ALA A CA 1
ATOM 2262 C C . ALA A 1 323 ? -9.331 44.848 -41.859 1.000 24.623 323 ALA A C 1
ATOM 2263 O O . ALA A 1 323 ? -9.419 43.640 -41.575 1.000 26.013 323 ALA A O 1
ATOM 2265 N N . ALA A 1 324 ? -10.367 45.628 -42.181 1.000 26.585 324 ALA A N 1
ATOM 2266 C CA . ALA A 1 324 ? -11.779 45.172 -42.176 1.000 27.087 324 ALA A CA 1
ATOM 2267 C C . ALA A 1 324 ? -11.974 44.020 -43.179 1.000 27.177 324 ALA A C 1
ATOM 2268 O O . ALA A 1 324 ? -12.686 43.052 -42.854 1.000 28.491 324 ALA A O 1
ATOM 2270 N N . ASN A 1 325 ? -11.342 44.083 -44.351 1.000 24.064 325 ASN A N 1
ATOM 2271 C CA . ASN A 1 325 ? -11.572 43.070 -45.418 1.000 25.358 325 ASN A CA 1
ATOM 2272 C C . ASN A 1 325 ? -10.410 42.084 -45.507 1.000 23.727 325 ASN A C 1
ATOM 2273 O O . ASN A 1 325 ? -10.507 41.198 -46.330 1.000 26.478 325 ASN A O 1
ATOM 2278 N N . LYS A 1 326 ? -9.360 42.216 -44.681 1.000 22.999 326 LYS A N 1
ATOM 2279 C CA . LYS A 1 326 ? -8.209 41.276 -44.651 1.000 23.557 326 LYS A CA 1
ATOM 2280 C C . LYS A 1 326 ? -7.665 41.100 -46.074 1.000 21.493 326 LYS A C 1
ATOM 2281 O O . LYS A 1 326 ? -7.571 39.983 -46.576 1.000 21.462 326 LYS A O 1
ATOM 2287 N N . LYS A 1 327 ? -7.319 42.216 -46.710 1.000 19.639 327 LYS A N 1
ATOM 2288 C CA . LYS A 1 327 ? -6.890 42.229 -48.120 1.000 18.849 327 LYS A CA 1
ATOM 2289 C C . LYS A 1 327 ? -5.921 43.395 -48.290 1.000 17.860 327 LYS A C 1
ATOM 2290 O O . LYS A 1 327 ? -6.114 44.438 -47.682 1.000 17.466 327 LYS A O 1
ATOM 2296 N N . TYR A 1 328 ? -4.944 43.231 -49.165 1.000 16.701 328 TYR A N 1
ATOM 2297 C CA . TYR A 1 328 ? -4.070 44.342 -49.578 1.000 16.373 328 TYR A CA 1
ATOM 2298 C C . TYR A 1 328 ? -4.580 44.986 -50.869 1.000 16.652 328 TYR A C 1
ATOM 2299 O O . TYR A 1 328 ? -4.985 44.301 -51.817 1.000 17.200 328 TYR A O 1
ATOM 2308 N N . ASP A 1 329 ? -4.431 46.314 -50.937 1.000 15.711 329 ASP A N 1
ATOM 2309 C CA . ASP A 1 329 ? -4.528 47.065 -52.208 1.000 16.208 329 ASP A CA 1
ATOM 2310 C C . ASP A 1 329 ? -3.155 47.005 -52.891 1.000 16.050 329 ASP A C 1
ATOM 2311 O O . ASP A 1 329 ? -2.240 47.796 -52.555 1.000 17.302 329 ASP A O 1
ATOM 2316 N N . LYS A 1 330 ? -3.013 46.109 -53.861 1.000 15.838 330 LYS A N 1
ATOM 2317 C CA . LYS A 1 330 ? -1.697 45.822 -54.464 1.000 16.016 330 LYS A CA 1
ATOM 2318 C C . LYS A 1 330 ? -1.252 46.984 -55.355 1.000 17.342 330 LYS A C 1
ATOM 2319 O O . LYS A 1 330 ? -0.044 47.041 -55.691 1.000 19.566 330 LYS A O 1
ATOM 2325 N N . SER A 1 331 ? -2.156 47.893 -55.707 1.000 17.761 331 SER A N 1
ATOM 2326 C CA . SER A 1 331 ? -1.806 49.103 -56.486 1.000 19.101 331 SER A CA 1
ATOM 2327 C C . SER A 1 331 ? -0.798 49.941 -55.706 1.000 18.026 331 SER A C 1
ATOM 2328 O O . SER A 1 331 ? -0.022 50.658 -56.357 1.000 19.224 331 SER A O 1
ATOM 2331 N N . MET A 1 332 ? -0.718 49.785 -54.391 1.000 16.645 332 MET A N 1
ATOM 2332 C CA . MET A 1 332 ? 0.256 50.524 -53.547 1.000 17.947 332 MET A CA 1
ATOM 2333 C C . MET A 1 332 ? 1.681 50.036 -53.853 1.000 16.822 332 MET A C 1
ATOM 2334 O O . MET A 1 332 ? 2.615 50.694 -53.448 1.000 16.477 332 MET A O 1
ATOM 2339 N N . TRP A 1 333 ? 1.822 48.877 -54.500 1.000 15.353 333 TRP A N 1
ATOM 2340 C CA . TRP A 1 333 ? 3.140 48.221 -54.706 1.000 14.755 333 TRP A CA 1
ATOM 2341 C C . TRP A 1 333 ? 3.657 48.413 -56.126 1.000 14.897 333 TRP A C 1
ATOM 2342 O O . TRP A 1 333 ? 4.688 47.806 -56.469 1.000 14.545 333 TRP A O 1
ATOM 2353 N N . ALA A 1 334 ? 2.977 49.188 -56.940 1.000 14.453 334 ALA A N 1
ATOM 2354 C CA . ALA A 1 334 ? 3.302 49.367 -58.368 1.000 15.167 334 ALA A CA 1
ATOM 2355 C C . ALA A 1 334 ? 4.705 49.973 -58.552 1.000 14.049 334 ALA A C 1
ATOM 2356 O O . ALA A 1 334 ? 5.186 50.660 -57.648 1.000 14.384 334 ALA A O 1
ATOM 2358 N N . PHE A 1 335 ? 5.306 49.684 -59.693 1.000 14.854 335 PHE A N 1
ATOM 2359 C CA . PHE A 1 335 ? 6.555 50.338 -60.169 1.000 14.951 335 PHE A CA 1
ATOM 2360 C C . PHE A 1 335 ? 6.217 51.789 -60.506 1.000 16.407 335 PHE A C 1
ATOM 2361 O O . PHE A 1 335 ? 5.076 52.123 -60.875 1.000 16.512 335 PHE A O 1
ATOM 2369 N N . GLU A 1 336 ? 7.190 52.660 -60.331 1.000 17.256 336 GLU A N 1
ATOM 2370 C CA . GLU A 1 336 ? 7.117 54.029 -60.914 1.000 18.166 336 GLU A CA 1
ATOM 2371 C C . GLU A 1 336 ? 7.319 53.907 -62.425 1.000 17.125 336 GLU A C 1
ATOM 2372 O O . GLU A 1 336 ? 8.309 53.289 -62.861 1.000 17.801 336 GLU A O 1
ATOM 2378 N N . LEU A 1 337 ? 6.424 54.444 -63.243 1.000 18.974 337 LEU A N 1
ATOM 2379 C CA . LEU A 1 337 ? 6.504 54.285 -64.714 1.000 19.043 337 LEU A CA 1
ATOM 2380 C C . LEU A 1 337 ? 7.105 55.550 -65.345 1.000 20.694 337 LEU A C 1
ATOM 2381 O O . LEU A 1 337 ? 6.825 56.602 -64.812 1.000 22.397 337 LEU A O 1
ATOM 2386 N N . ASP A 1 338 ? 7.846 55.401 -66.444 1.000 23.648 338 ASP A N 1
ATOM 2387 C CA . ASP A 1 338 ? 8.351 56.537 -67.275 1.000 27.001 338 ASP A CA 1
ATOM 2388 C C . ASP A 1 338 ? 7.160 57.079 -68.094 1.000 35.316 338 ASP A C 1
ATOM 2389 O O . ASP A 1 338 ? 6.011 56.574 -67.931 1.000 30.963 338 ASP A O 1
ATOM 2394 N N . ALA A 1 339 ? 7.379 58.123 -68.903 1.000 39.716 339 ALA A N 1
ATOM 2395 C CA . ALA A 1 339 ? 6.302 58.797 -69.676 1.000 39.952 339 ALA A CA 1
ATOM 2396 C C . ALA A 1 339 ? 5.732 57.837 -70.730 1.000 41.664 339 ALA A C 1
ATOM 2397 O O . ALA A 1 339 ? 4.592 58.022 -71.151 1.000 53.445 339 ALA A O 1
ATOM 2399 N N . ASN A 1 340 ? 6.509 56.835 -71.134 1.000 41.686 340 ASN A N 1
ATOM 2400 C CA . ASN A 1 340 ? 6.128 55.789 -72.115 1.000 43.395 340 ASN A CA 1
ATOM 2401 C C . ASN A 1 340 ? 5.408 54.620 -71.403 1.000 42.353 340 ASN A C 1
ATOM 2402 O O . ASN A 1 340 ? 5.062 53.648 -72.080 1.000 41.215 340 ASN A O 1
ATOM 2407 N N . GLY A 1 341 ? 5.238 54.669 -70.071 1.000 39.650 341 GLY A N 1
ATOM 2408 C CA . GLY A 1 341 ? 4.526 53.645 -69.287 1.000 33.066 341 GLY A CA 1
ATOM 2409 C C . GLY A 1 341 ? 5.370 52.407 -69.026 1.000 31.679 341 GLY A C 1
ATOM 2410 O O . GLY A 1 341 ? 4.802 51.398 -68.630 1.000 29.451 341 GLY A O 1
ATOM 2411 N N . VAL A 1 342 ? 6.683 52.468 -69.250 1.000 27.289 342 VAL A N 1
ATOM 2412 C CA . VAL A 1 342 ? 7.642 51.370 -68.924 1.000 25.854 342 VAL A CA 1
ATOM 2413 C C . VAL A 1 342 ? 8.155 51.654 -67.520 1.000 23.862 342 VAL A C 1
ATOM 2414 O O . VAL A 1 342 ? 8.465 52.805 -67.218 1.000 23.249 342 VAL A O 1
ATOM 2418 N N . PRO A 1 343 ? 8.246 50.652 -66.618 1.000 20.478 343 PRO A N 1
ATOM 2419 C CA . PRO A 1 343 ? 8.872 50.877 -65.326 1.000 18.505 343 PRO A CA 1
ATOM 2420 C C . PRO A 1 343 ? 10.223 51.593 -65.494 1.000 18.651 343 PRO A C 1
ATOM 2421 O O . PRO A 1 343 ? 11.041 51.183 -66.337 1.000 17.986 343 PRO A O 1
ATOM 2425 N N . LYS A 1 344 ? 10.437 52.612 -64.665 1.000 17.422 344 LYS A N 1
ATOM 2426 C CA . LYS A 1 344 ? 11.737 53.323 -64.603 1.000 17.541 344 LYS A CA 1
ATOM 2427 C C . LYS A 1 344 ? 12.835 52.363 -64.155 1.000 17.100 344 LYS A C 1
ATOM 2428 O O . LYS A 1 344 ? 12.575 51.443 -63.326 1.000 16.213 344 LYS A O 1
ATOM 2434 N N . ARG A 1 345 ? 14.044 52.585 -64.656 1.000 17.971 345 ARG A N 1
ATOM 2435 C CA . ARG A 1 345 ? 15.242 51.810 -64.289 1.000 17.380 345 ARG A CA 1
ATOM 2436 C C . ARG A 1 345 ? 16.383 52.770 -63.967 1.000 19.182 345 ARG A C 1
ATOM 2437 O O . ARG A 1 345 ? 16.512 53.802 -64.660 1.000 20.478 345 ARG A O 1
ATOM 2445 N N . ASP A 1 346 ? 17.152 52.419 -62.954 1.000 18.287 346 ASP A N 1
ATOM 2446 C CA . ASP A 1 346 ? 18.446 53.070 -62.634 1.000 18.285 346 ASP A CA 1
ATOM 2447 C C . ASP A 1 346 ? 19.526 52.003 -62.765 1.000 18.456 346 ASP A C 1
ATOM 2448 O O . ASP A 1 346 ? 19.760 51.260 -61.826 1.000 17.827 346 ASP A O 1
ATOM 2453 N N . PRO A 1 347 ? 20.210 51.901 -63.930 1.000 23.394 347 PRO A N 1
ATOM 2454 C CA . PRO A 1 347 ? 21.287 50.924 -64.110 1.000 23.891 347 PRO A CA 1
ATOM 2455 C C . PRO A 1 347 ? 22.444 51.072 -63.115 1.000 24.142 347 PRO A C 1
ATOM 2456 O O . PRO A 1 347 ? 23.103 50.072 -62.866 1.000 25.148 347 PRO A O 1
ATOM 2460 N N . ALA A 1 348 ? 22.600 52.244 -62.492 1.000 22.903 348 ALA A N 1
ATOM 2461 C CA . ALA A 1 348 ? 23.610 52.470 -61.436 1.000 23.759 348 ALA A CA 1
ATOM 2462 C C . ALA A 1 348 ? 23.208 51.769 -60.134 1.000 22.127 348 ALA A C 1
ATOM 2463 O O . ALA A 1 348 ? 24.076 51.594 -59.300 1.000 22.677 348 ALA A O 1
ATOM 2465 N N . LEU A 1 349 ? 21.955 51.293 -59.982 1.000 21.382 349 LEU A N 1
ATOM 2466 C CA . LEU A 1 349 ? 21.482 50.604 -58.746 1.000 21.157 349 LEU A CA 1
ATOM 2467 C C . LEU A 1 349 ? 21.699 51.505 -57.522 1.000 21.278 349 LEU A C 1
ATOM 2468 O O . LEU A 1 349 ? 21.885 50.981 -56.422 1.000 22.277 349 LEU A O 1
ATOM 2473 N N . LYS A 1 350 ? 21.540 52.821 -57.688 1.000 23.229 350 LYS A N 1
ATOM 2474 C CA . LYS A 1 350 ? 21.793 53.818 -56.621 1.000 23.504 350 LYS A CA 1
ATOM 2475 C C . LYS A 1 350 ? 20.475 54.371 -56.055 1.000 22.370 350 LYS A C 1
ATOM 2476 O O . LYS A 1 350 ? 20.424 54.658 -54.853 1.000 21.086 350 LYS A O 1
ATOM 2482 N N . HIS A 1 351 ? 19.449 54.560 -56.881 1.000 20.164 351 HIS A N 1
ATOM 2483 C CA . HIS A 1 351 ? 18.148 55.106 -56.424 1.000 19.882 351 HIS A CA 1
ATOM 2484 C C . HIS A 1 351 ? 17.666 54.328 -55.192 1.000 20.414 351 HIS A C 1
ATOM 2485 O O . HIS A 1 351 ? 17.687 53.098 -55.154 1.000 18.543 351 HIS A O 1
ATOM 2492 N N . PRO A 1 352 ? 17.246 54.999 -54.101 1.000 19.013 352 PRO A N 1
ATOM 2493 C CA . PRO A 1 352 ? 16.793 54.284 -52.912 1.000 19.021 352 PRO A CA 1
ATOM 2494 C C . PRO A 1 352 ? 15.568 53.399 -53.185 1.000 18.148 352 PRO A C 1
ATOM 2495 O O . PRO A 1 352 ? 15.322 52.499 -52.403 1.000 18.866 352 PRO A O 1
ATOM 2499 N N . ARG A 1 353 ? 14.798 53.681 -54.222 1.000 16.200 353 ARG A N 1
ATOM 2500 C CA . ARG A 1 353 ? 13.593 52.873 -54.525 1.000 16.849 353 ARG A CA 1
ATOM 2501 C C . ARG A 1 353 ? 13.918 51.861 -55.633 1.000 15.635 353 ARG A C 1
ATOM 2502 O O . ARG A 1 353 ? 12.970 51.192 -56.093 1.000 14.726 353 ARG A O 1
ATOM 2510 N N . CYS A 1 354 ? 15.184 51.658 -56.015 1.000 15.127 354 CYS A N 1
ATOM 2511 C CA A CYS A 1 354 ? 15.580 50.513 -56.880 0.700 14.261 354 CYS A CA 1
ATOM 2512 C CA B CYS A 1 354 ? 15.433 50.522 -56.932 0.300 14.871 354 CYS A CA 1
ATOM 2513 C C . CYS A 1 354 ? 15.197 49.223 -56.147 1.000 14.128 354 CYS A C 1
ATOM 2514 O O . CYS A 1 354 ? 15.422 49.175 -54.890 1.000 15.098 354 CYS A O 1
ATOM 2519 N N . VAL A 1 355 ? 14.670 48.244 -56.851 1.000 13.615 355 VAL A N 1
ATOM 2520 C CA . VAL A 1 355 ? 14.325 46.933 -56.226 1.000 13.433 355 VAL A CA 1
ATOM 2521 C C . VAL A 1 355 ? 15.480 46.443 -55.357 1.000 14.675 355 VAL A C 1
ATOM 2522 O O . VAL A 1 355 ? 15.229 45.998 -54.226 1.000 13.193 355 VAL A O 1
ATOM 2526 N N . ILE A 1 356 ? 16.725 46.468 -55.829 1.000 14.070 356 ILE A N 1
ATOM 2527 C CA A ILE A 1 356 ? 17.782 45.785 -55.040 0.700 15.624 356 ILE A CA 1
ATOM 2528 C CA B ILE A 1 356 ? 17.866 45.843 -55.093 0.300 14.493 356 ILE A CA 1
ATOM 2529 C C . ILE A 1 356 ? 18.065 46.546 -53.747 1.000 14.542 356 ILE A C 1
ATOM 2530 O O . ILE A 1 356 ? 18.410 45.889 -52.787 1.000 14.459 356 ILE A O 1
ATOM 2539 N N . ASN A 1 357 ? 17.906 47.872 -53.715 1.000 15.281 357 ASN A N 1
ATOM 2540 C CA . ASN A 1 357 ? 18.085 48.625 -52.456 1.000 15.598 357 ASN A CA 1
ATOM 2541 C C . ASN A 1 357 ? 16.903 48.348 -51.507 1.000 14.916 357 ASN A C 1
ATOM 2542 O O . ASN A 1 357 ? 17.147 48.217 -50.302 1.000 14.113 357 ASN A O 1
ATOM 2547 N N . LEU A 1 358 ? 15.672 48.237 -51.998 1.000 13.820 358 LEU A N 1
ATOM 2548 C CA . LEU A 1 358 ? 14.506 47.896 -51.128 1.000 14.687 358 LEU A CA 1
ATOM 2549 C C . LEU A 1 358 ? 14.653 46.458 -50.637 1.000 13.982 358 LEU A C 1
ATOM 2550 O O . LEU A 1 358 ? 14.337 46.213 -49.485 1.000 13.579 358 LEU A O 1
ATOM 2555 N N . LEU A 1 359 ? 15.212 45.578 -51.461 1.000 14.269 359 LEU A N 1
ATOM 2556 C CA . LEU A 1 359 ? 15.510 44.170 -51.059 1.000 13.518 359 LEU A CA 1
ATOM 2557 C C . LEU A 1 359 ? 16.502 44.168 -49.900 1.000 13.289 359 LEU A C 1
ATOM 2558 O O . LEU A 1 359 ? 16.250 43.483 -48.904 1.000 13.387 359 LEU A O 1
ATOM 2563 N N . LYS A 1 360 ? 17.667 44.830 -50.040 1.000 14.731 360 LYS A N 1
ATOM 2564 C CA . LYS A 1 360 ? 18.655 44.912 -48.932 1.000 16.345 360 LYS A CA 1
ATOM 2565 C C . LYS A 1 360 ? 17.955 45.411 -47.664 1.000 13.612 360 LYS A C 1
ATOM 2566 O O . LYS A 1 360 ? 18.189 44.829 -46.583 1.000 14.596 360 LYS A O 1
ATOM 2572 N N . LYS A 1 361 ? 17.108 46.436 -47.771 1.000 13.520 361 LYS A N 1
ATOM 2573 C CA . LYS A 1 361 ? 16.454 47.048 -46.588 0.500 12.248 361 LYS A CA 1
ATOM 2574 C C . LYS A 1 361 ? 15.501 46.030 -45.940 1.000 15.264 361 LYS A C 1
ATOM 2575 O O . LYS A 1 361 ? 15.547 45.839 -44.697 1.000 14.599 361 LYS A O 1
ATOM 2581 N N . HIS A 1 362 ? 14.764 45.262 -46.748 1.000 13.827 362 HIS A N 1
ATOM 2582 C CA . HIS A 1 362 ? 13.753 44.311 -46.224 1.000 13.302 362 HIS A CA 1
ATOM 2583 C C . HIS A 1 362 ? 14.447 43.214 -45.408 1.000 14.611 362 HIS A C 1
ATOM 2584 O O . HIS A 1 362 ? 13.947 42.862 -44.311 1.000 14.234 362 HIS A O 1
ATOM 2591 N N . TYR A 1 363 ? 15.540 42.664 -45.934 1.000 14.063 363 TYR A N 1
ATOM 2592 C CA . TYR A 1 363 ? 16.184 41.464 -45.351 1.000 15.086 363 TYR A CA 1
ATOM 2593 C C . TYR A 1 363 ? 17.246 41.837 -44.334 1.000 15.598 363 TYR A C 1
ATOM 2594 O O . TYR A 1 363 ? 17.764 40.951 -43.662 1.000 14.542 363 TYR A O 1
ATOM 2603 N N . GLU A 1 364 ? 17.462 43.128 -44.077 1.000 16.621 364 GLU A N 1
ATOM 2604 C CA . GLU A 1 364 ? 18.490 43.474 -43.053 1.000 18.708 364 GLU A CA 1
ATOM 2605 C C . GLU A 1 364 ? 18.109 42.918 -41.673 1.000 17.340 364 GLU A C 1
ATOM 2606 O O . GLU A 1 364 ? 19.029 42.635 -40.904 1.000 16.187 364 GLU A O 1
ATOM 2612 N N . ARG A 1 365 ? 16.826 42.668 -41.364 1.000 14.377 365 ARG A N 1
ATOM 2613 C CA . ARG A 1 365 ? 16.393 42.109 -40.062 1.000 14.836 365 ARG A CA 1
ATOM 2614 C C . ARG A 1 365 ? 16.786 40.648 -39.878 1.000 15.629 365 ARG A C 1
ATOM 2615 O O . ARG A 1 365 ? 16.743 40.159 -38.723 1.000 16.051 365 ARG A O 1
ATOM 2623 N N . TYR A 1 366 ? 17.131 39.961 -40.964 1.000 14.623 366 TYR A N 1
ATOM 2624 C CA . TYR A 1 366 ? 17.317 38.481 -40.930 1.000 13.587 366 TYR A CA 1
ATOM 2625 C C . TYR A 1 366 ? 18.746 38.121 -40.555 1.000 14.505 366 TYR A C 1
ATOM 2626 O O . TYR A 1 366 ? 19.459 37.361 -41.265 1.000 15.442 366 TYR A O 1
ATOM 2635 N N . ASN A 1 367 ? 19.209 38.650 -39.409 1.000 15.217 367 ASN A N 1
ATOM 2636 C CA . ASN A 1 367 ? 20.582 38.329 -38.945 1.000 16.370 367 ASN A CA 1
ATOM 2637 C C . ASN A 1 367 ? 20.643 36.898 -38.407 1.000 15.466 367 ASN A C 1
ATOM 2638 O O . ASN A 1 367 ? 19.593 36.307 -38.073 1.000 14.629 367 ASN A O 1
ATOM 2643 N N . LEU A 1 368 ? 21.850 36.354 -38.298 1.000 15.731 368 LEU A N 1
ATOM 2644 C CA . LEU A 1 368 ? 22.040 34.931 -37.940 1.000 15.210 368 LEU A CA 1
ATOM 2645 C C . LEU A 1 368 ? 21.415 34.615 -36.600 1.000 15.629 368 LEU A C 1
ATOM 2646 O O . LEU A 1 368 ? 20.855 33.532 -36.426 1.000 15.652 368 LEU A O 1
ATOM 2651 N N . ASP A 1 369 ? 21.575 35.468 -35.595 1.000 16.199 369 ASP A N 1
ATOM 2652 C CA . ASP A 1 369 ? 21.056 35.143 -34.255 1.000 17.029 369 ASP A CA 1
ATOM 2653 C C . ASP A 1 369 ? 19.526 35.015 -34.287 1.000 16.424 369 ASP A C 1
ATOM 2654 O O . ASP A 1 369 ? 19.020 34.084 -33.659 1.000 16.925 369 ASP A O 1
ATOM 2659 N N . LYS A 1 370 ? 18.823 35.934 -34.950 1.000 15.041 370 LYS A N 1
ATOM 2660 C CA A LYS A 1 370 ? 17.339 35.883 -35.013 0.500 15.294 370 LYS A CA 1
ATOM 2661 C CA B LYS A 1 370 ? 17.340 35.932 -35.085 0.500 14.927 370 LYS A CA 1
ATOM 2662 C C . LYS A 1 370 ? 16.900 34.681 -35.865 1.000 14.500 370 LYS A C 1
ATOM 2663 O O . LYS A 1 370 ? 15.978 33.991 -35.416 1.000 13.814 370 LYS A O 1
ATOM 2674 N N . VAL A 1 371 ? 17.560 34.433 -36.982 1.000 13.373 371 VAL A N 1
ATOM 2675 C CA . VAL A 1 371 ? 17.226 33.263 -37.845 1.000 13.337 371 VAL A CA 1
ATOM 2676 C C . VAL A 1 371 ? 17.443 31.977 -37.041 1.000 14.223 371 VAL A C 1
ATOM 2677 O O . VAL A 1 371 ? 16.518 31.130 -37.022 1.000 13.936 371 VAL A O 1
ATOM 2681 N N . ALA A 1 372 ? 18.565 31.842 -36.328 1.000 13.328 372 ALA A N 1
ATOM 2682 C CA . ALA A 1 372 ? 18.840 30.660 -35.489 1.000 13.624 372 ALA A CA 1
ATOM 2683 C C . ALA A 1 372 ? 17.759 30.488 -34.420 1.000 15.850 372 ALA A C 1
ATOM 2684 O O . ALA A 1 372 ? 17.330 29.354 -34.143 1.000 14.782 372 ALA A O 1
ATOM 2686 N N . ALA A 1 373 ? 17.347 31.593 -33.788 1.000 15.418 373 ALA A N 1
ATOM 2687 C CA . ALA A 1 373 ? 16.410 31.547 -32.655 1.000 16.474 373 ALA A CA 1
ATOM 2688 C C . ALA A 1 373 ? 15.036 31.071 -33.120 1.000 14.412 373 ALA A C 1
ATOM 2689 O O . ALA A 1 373 ? 14.337 30.486 -32.318 1.000 16.028 373 ALA A O 1
ATOM 2691 N N . ILE A 1 374 ? 14.656 31.326 -34.372 1.000 13.716 374 ILE A N 1
ATOM 2692 C CA . ILE A 1 374 ? 13.277 30.998 -34.841 1.000 14.496 374 ILE A CA 1
ATOM 2693 C C . ILE A 1 374 ? 13.255 29.652 -35.606 1.000 13.908 374 ILE A C 1
ATOM 2694 O O . ILE A 1 374 ? 12.173 28.992 -35.657 1.000 14.731 374 ILE A O 1
ATOM 2699 N N . THR A 1 375 ? 14.368 29.270 -36.246 1.000 14.076 375 THR A N 1
ATOM 2700 C CA . THR A 1 375 ? 14.501 28.007 -37.010 1.000 12.977 375 THR A CA 1
ATOM 2701 C C . THR A 1 375 ? 14.900 26.866 -36.081 1.000 13.235 375 THR A C 1
ATOM 2702 O O . THR A 1 375 ? 14.573 25.694 -36.391 1.000 13.942 375 THR A O 1
ATOM 2706 N N . GLY A 1 376 ? 15.602 27.164 -34.987 1.000 12.971 376 GLY A N 1
ATOM 2707 C CA . GLY A 1 376 ? 16.259 26.136 -34.162 1.000 14.319 376 GLY A CA 1
ATOM 2708 C C . GLY A 1 376 ? 17.624 25.732 -34.721 1.000 15.493 376 GLY A C 1
ATOM 2709 O O . GLY A 1 376 ? 18.306 24.939 -34.051 1.000 18.177 376 GLY A O 1
ATOM 2710 N N . THR A 1 377 ? 18.001 26.196 -35.903 1.000 14.789 377 THR A N 1
ATOM 2711 C CA . THR A 1 377 ? 19.255 25.813 -36.609 1.000 16.355 377 THR A CA 1
ATOM 2712 C C . THR A 1 377 ? 20.402 26.609 -35.999 1.000 17.752 377 THR A C 1
ATOM 2713 O O . THR A 1 377 ? 20.273 27.837 -35.894 1.000 18.462 377 THR A O 1
ATOM 2717 N N . SER A 1 378 ? 21.497 25.959 -35.639 1.000 16.740 378 SER A N 1
ATOM 2718 C CA . SER A 1 378 ? 22.645 26.692 -35.031 1.000 17.636 378 SER A CA 1
ATOM 2719 C C . SER A 1 378 ? 23.187 27.766 -35.995 1.000 17.120 378 SER A C 1
ATOM 2720 O O . SER A 1 378 ? 23.159 27.626 -37.228 1.000 14.835 378 SER A O 1
ATOM 2723 N N . LYS A 1 379 ? 23.731 28.846 -35.441 1.000 16.965 379 LYS A N 1
ATOM 2724 C CA . LYS A 1 379 ? 24.394 29.901 -36.238 1.000 19.282 379 LYS A CA 1
ATOM 2725 C C . LYS A 1 379 ? 25.500 29.236 -37.083 1.000 16.204 379 LYS A C 1
ATOM 2726 O O . LYS A 1 379 ? 25.735 29.651 -38.232 1.000 17.602 379 LYS A O 1
ATOM 2732 N N . GLU A 1 380 ? 26.212 28.272 -36.505 1.000 17.002 380 GLU A N 1
ATOM 2733 C CA . GLU A 1 380 ? 27.366 27.625 -37.167 1.000 18.746 380 GLU A CA 1
ATOM 2734 C C . GLU A 1 380 ? 26.864 26.873 -38.409 1.000 15.627 380 GLU A C 1
ATOM 2735 O O . GLU A 1 380 ? 27.453 26.982 -39.501 1.000 16.731 380 GLU A O 1
ATOM 2741 N N . GLN A 1 381 ? 25.758 26.148 -38.265 1.000 16.781 381 GLN A N 1
ATOM 2742 C CA . GLN A 1 381 ? 25.231 25.409 -39.437 1.000 16.118 381 GLN A CA 1
ATOM 2743 C C . GLN A 1 381 ? 24.630 26.370 -40.458 1.000 14.733 381 GLN A C 1
ATOM 2744 O O . GLN A 1 381 ? 24.827 26.125 -41.630 1.000 15.301 381 GLN A O 1
ATOM 2750 N N . LEU A 1 382 ? 23.973 27.451 -40.031 1.000 13.318 382 LEU A N 1
ATOM 2751 C CA . LEU A 1 382 ? 23.518 28.487 -40.993 1.000 14.886 382 LEU A CA 1
ATOM 2752 C C . LEU A 1 382 ? 24.695 29.021 -41.797 1.000 14.584 382 LEU A C 1
ATOM 2753 O O . LEU A 1 382 ? 24.597 29.062 -43.012 1.000 15.878 382 LEU A O 1
ATOM 2758 N N . GLN A 1 383 ? 25.780 29.415 -41.126 1.000 17.699 383 GLN A N 1
ATOM 2759 C CA . GLN A 1 383 ? 26.986 29.943 -41.823 1.000 18.587 383 GLN A CA 1
ATOM 2760 C C . GLN A 1 383 ? 27.534 28.896 -42.778 1.000 17.057 383 GLN A C 1
ATOM 2761 O O . GLN A 1 383 ? 27.924 29.249 -43.894 1.000 17.792 383 GLN A O 1
ATOM 2767 N N . GLN A 1 384 ? 27.571 27.636 -42.360 1.000 17.040 384 GLN A N 1
ATOM 2768 C CA . GLN A 1 384 ? 28.148 26.577 -43.210 1.000 17.353 384 GLN A CA 1
ATOM 2769 C C . GLN A 1 384 ? 27.310 26.434 -44.483 1.000 15.759 384 GLN A C 1
ATOM 2770 O O . GLN A 1 384 ? 27.883 26.369 -45.576 1.000 15.989 384 GLN A O 1
ATOM 2776 N N . VAL A 1 385 ? 25.979 26.366 -44.345 1.000 15.152 385 VAL A N 1
ATOM 2777 C CA . VAL A 1 385 ? 25.093 26.138 -45.517 1.000 15.216 385 VAL A CA 1
ATOM 2778 C C . VAL A 1 385 ? 25.146 27.377 -46.403 1.000 15.178 385 VAL A C 1
ATOM 2779 O O . VAL A 1 385 ? 25.224 27.239 -47.602 1.000 13.891 385 VAL A O 1
ATOM 2783 N N . TYR A 1 386 ? 25.052 28.570 -45.801 1.000 14.228 386 TYR A N 1
ATOM 2784 C CA . TYR A 1 386 ? 25.032 29.833 -46.572 1.000 14.360 386 TYR A CA 1
ATOM 2785 C C . TYR A 1 386 ? 26.346 29.980 -47.371 1.000 14.777 386 TYR A C 1
ATOM 2786 O O . TYR A 1 386 ? 26.321 30.315 -48.544 1.000 13.548 386 TYR A O 1
ATOM 2795 N N . LYS A 1 387 ? 27.480 29.721 -46.725 1.000 16.154 387 LYS A N 1
ATOM 2796 C CA . LYS A 1 387 ? 28.789 29.820 -47.421 1.000 16.454 387 LYS A CA 1
ATOM 2797 C C . LYS A 1 387 ? 28.829 28.858 -48.603 1.000 15.545 387 LYS A C 1
ATOM 2798 O O . LYS A 1 387 ? 29.253 29.241 -49.672 1.000 16.809 387 LYS A O 1
ATOM 2804 N N . ALA A 1 388 ? 28.456 27.599 -48.396 1.000 15.163 388 ALA A N 1
ATOM 2805 C CA . ALA A 1 388 ? 28.544 26.575 -49.455 1.000 14.701 388 ALA A CA 1
ATOM 2806 C C . ALA A 1 388 ? 27.623 26.952 -50.611 1.000 13.582 388 ALA A C 1
ATOM 2807 O O . ALA A 1 388 ? 28.018 26.893 -51.767 1.000 15.536 388 ALA A O 1
ATOM 2809 N N . TYR A 1 389 ? 26.388 27.366 -50.312 1.000 14.409 389 TYR A N 1
ATOM 2810 C CA . TYR A 1 389 ? 25.396 27.598 -51.382 1.000 14.036 389 TYR A CA 1
ATOM 2811 C C . TYR A 1 389 ? 25.732 28.907 -52.107 1.000 13.510 389 TYR A C 1
ATOM 2812 O O . TYR A 1 389 ? 25.659 28.982 -53.331 1.000 14.351 389 TYR A O 1
ATOM 2821 N N . ALA A 1 390 ? 26.054 29.961 -51.368 1.000 15.019 390 ALA A N 1
ATOM 2822 C CA . ALA A 1 390 ? 26.261 31.297 -51.964 1.000 15.187 390 ALA A CA 1
ATOM 2823 C C . ALA A 1 390 ? 27.549 31.289 -52.802 1.000 15.667 390 ALA A C 1
ATOM 2824 O O . ALA A 1 390 ? 27.711 32.208 -53.647 1.000 17.203 390 ALA A O 1
ATOM 2826 N N . ALA A 1 391 ? 28.429 30.307 -52.600 1.000 14.715 391 ALA A N 1
ATOM 2827 C CA . ALA A 1 391 ? 29.642 30.146 -53.436 1.000 16.903 391 ALA A CA 1
ATOM 2828 C C . ALA A 1 391 ? 29.228 29.941 -54.892 1.000 16.567 391 ALA A C 1
ATOM 2829 O O . ALA A 1 391 ? 30.047 30.191 -55.820 1.000 17.229 391 ALA A O 1
ATOM 2831 N N . THR A 1 392 ? 27.987 29.480 -55.149 1.000 15.532 392 THR A N 1
ATOM 2832 C CA . THR A 1 392 ? 27.550 29.202 -56.534 1.000 14.836 392 THR A CA 1
ATOM 2833 C C . THR A 1 392 ? 27.200 30.491 -57.291 1.000 15.830 392 THR A C 1
ATOM 2834 O O . THR A 1 392 ? 26.899 30.390 -58.481 1.000 16.594 392 THR A O 1
ATOM 2838 N N . GLY A 1 393 ? 27.244 31.671 -56.647 1.000 15.797 393 GLY A N 1
ATOM 2839 C CA . GLY A 1 393 ? 27.076 32.948 -57.351 1.000 15.768 393 GLY A CA 1
ATOM 2840 C C . GLY A 1 393 ? 28.182 33.229 -58.362 1.000 16.724 393 GLY A C 1
ATOM 2841 O O . GLY A 1 393 ? 27.981 34.123 -59.228 1.000 16.935 393 GLY A O 1
ATOM 2842 N N . LYS A 1 394 ? 29.280 32.473 -58.310 1.000 17.707 394 LYS A N 1
ATOM 2843 C CA . LYS A 1 394 ? 30.320 32.571 -59.377 1.000 17.363 394 LYS A CA 1
ATOM 2844 C C . LYS A 1 394 ? 29.736 32.146 -60.709 1.000 19.930 394 LYS A C 1
ATOM 2845 O O . LYS A 1 394 ? 28.969 31.181 -60.768 1.000 21.932 394 LYS A O 1
ATOM 2851 N N . PRO A 1 395 ? 30.055 32.843 -61.829 1.000 20.468 395 PRO A N 1
ATOM 2852 C CA . PRO A 1 395 ? 29.468 32.526 -63.126 1.000 22.362 395 PRO A CA 1
ATOM 2853 C C . PRO A 1 395 ? 29.703 31.082 -63.593 1.000 22.790 395 PRO A C 1
ATOM 2854 O O . PRO A 1 395 ? 28.846 30.526 -64.297 1.000 25.545 395 PRO A O 1
ATOM 2858 N N . ASP A 1 396 ? 30.838 30.498 -63.205 1.000 25.463 396 ASP A N 1
ATOM 2859 C CA . ASP A 1 396 ? 31.282 29.146 -63.641 1.000 29.229 396 ASP A CA 1
ATOM 2860 C C . ASP A 1 396 ? 30.859 28.116 -62.590 1.000 26.693 396 ASP A C 1
ATOM 2861 O O . ASP A 1 396 ? 31.347 26.974 -62.629 1.000 26.753 396 ASP A O 1
ATOM 2866 N N . LYS A 1 397 ? 29.954 28.475 -61.679 1.000 23.285 397 LYS A N 1
ATOM 2867 C CA . LYS A 1 397 ? 29.430 27.505 -60.685 1.000 21.321 397 LYS A CA 1
ATOM 2868 C C . LYS A 1 397 ? 27.907 27.574 -60.710 1.000 20.046 397 LYS A C 1
ATOM 2869 O O . LYS A 1 397 ? 27.348 28.617 -61.099 1.000 19.963 397 LYS A O 1
ATOM 2875 N N . ALA A 1 398 ? 27.267 26.447 -60.406 1.000 17.022 398 ALA A N 1
ATOM 2876 C CA . ALA A 1 398 ? 25.796 26.344 -60.505 1.000 16.359 398 ALA A CA 1
ATOM 2877 C C . ALA A 1 398 ? 25.305 25.701 -59.224 1.000 15.031 398 ALA A C 1
ATOM 2878 O O . ALA A 1 398 ? 25.777 24.607 -58.863 1.000 16.101 398 ALA A O 1
ATOM 2880 N N . GLY A 1 399 ? 24.339 26.349 -58.580 1.000 14.869 399 GLY A N 1
ATOM 2881 C CA . GLY A 1 399 ? 23.615 25.772 -57.449 1.000 14.044 399 GLY A CA 1
ATOM 2882 C C . GLY A 1 399 ? 22.188 25.504 -57.833 1.000 12.298 399 GLY A C 1
ATOM 2883 O O . GLY A 1 399 ? 21.576 26.277 -58.586 1.000 12.497 399 GLY A O 1
ATOM 2884 N N . THR A 1 400 ? 21.638 24.409 -57.319 1.000 12.288 400 THR A N 1
ATOM 2885 C CA . THR A 1 400 ? 20.218 24.100 -57.539 1.000 12.088 400 THR A CA 1
ATOM 2886 C C . THR A 1 400 ? 19.525 23.832 -56.225 1.000 11.404 400 THR A C 1
ATOM 2887 O O . THR A 1 400 ? 20.125 23.461 -55.225 1.000 10.684 400 THR A O 1
ATOM 2891 N N . ILE A 1 401 ? 18.214 24.074 -56.278 1.000 12.166 401 ILE A N 1
ATOM 2892 C CA . ILE A 1 401 ? 17.280 23.719 -55.176 1.000 11.308 401 ILE A CA 1
ATOM 2893 C C . ILE A 1 401 ? 16.344 22.618 -55.689 1.000 10.286 401 ILE A C 1
ATOM 2894 O O . ILE A 1 401 ? 15.746 22.764 -56.778 1.000 11.111 401 ILE A O 1
ATOM 2899 N N . MET A 1 402 ? 16.243 21.566 -54.884 1.000 10.568 402 MET A N 1
ATOM 2900 C CA . MET A 1 402 ? 15.184 20.521 -55.029 1.000 10.696 402 MET A CA 1
ATOM 2901 C C . MET A 1 402 ? 14.225 20.736 -53.857 1.000 10.661 402 MET A C 1
ATOM 2902 O O . MET A 1 402 ? 14.679 20.594 -52.710 1.000 10.749 402 MET A O 1
ATOM 2907 N N . TYR A 1 403 ? 12.966 21.140 -54.125 1.000 10.137 403 TYR A N 1
ATOM 2908 C CA . TYR A 1 403 ? 11.956 21.320 -53.074 1.000 10.242 403 TYR A CA 1
ATOM 2909 C C . TYR A 1 403 ? 10.643 20.721 -53.558 1.000 10.143 403 TYR A C 1
ATOM 2910 O O . TYR A 1 403 ? 10.389 20.616 -54.757 1.000 9.158 403 TYR A O 1
ATOM 2919 N N . ALA A 1 404 ? 9.791 20.413 -52.596 1.000 10.347 404 ALA A N 1
ATOM 2920 C CA . ALA A 1 404 ? 8.405 20.061 -52.913 1.000 9.684 404 ALA A CA 1
ATOM 2921 C C . ALA A 1 404 ? 7.537 20.390 -51.708 1.000 10.126 404 ALA A C 1
ATOM 2922 O O . ALA A 1 404 ? 7.405 21.566 -51.403 1.000 9.378 404 ALA A O 1
ATOM 2924 N N . MET A 1 405 ? 6.887 19.406 -51.084 1.000 9.493 405 MET A N 1
ATOM 2925 C CA . MET A 1 405 ? 5.729 19.750 -50.222 1.000 9.172 405 MET A CA 1
ATOM 2926 C C . MET A 1 405 ? 6.177 20.384 -48.909 1.000 9.605 405 MET A C 1
ATOM 2927 O O . MET A 1 405 ? 5.358 21.070 -48.312 1.000 9.562 405 MET A O 1
ATOM 2932 N N . GLY A 1 406 ? 7.430 20.185 -48.463 1.000 9.793 406 GLY A N 1
ATOM 2933 C CA . GLY A 1 406 ? 7.907 20.851 -47.253 1.000 9.847 406 GLY A CA 1
ATOM 2934 C C . GLY A 1 406 ? 7.813 22.358 -47.404 1.000 9.014 406 GLY A C 1
ATOM 2935 O O . GLY A 1 406 ? 7.837 23.042 -46.365 1.000 9.575 406 GLY A O 1
ATOM 2936 N N . TRP A 1 407 ? 7.868 22.859 -48.639 1.000 9.550 407 TRP A N 1
ATOM 2937 C CA . TRP A 1 407 ? 7.682 24.292 -48.880 1.000 9.466 407 TRP A CA 1
ATOM 2938 C C . TRP A 1 407 ? 6.262 24.654 -49.293 1.000 9.423 407 TRP A C 1
ATOM 2939 O O . TRP A 1 407 ? 5.846 25.726 -48.927 1.000 9.621 407 TRP A O 1
ATOM 2950 N N . THR A 1 408 ? 5.571 23.859 -50.085 1.000 9.232 408 THR A N 1
ATOM 2951 C CA . THR A 1 408 ? 4.311 24.319 -50.654 1.000 9.246 408 THR A CA 1
ATOM 2952 C C . THR A 1 408 ? 3.194 24.323 -49.613 1.000 8.934 408 THR A C 1
ATOM 2953 O O . THR A 1 408 ? 2.300 25.161 -49.729 1.000 9.458 408 THR A O 1
ATOM 2957 N N . GLN A 1 409 ? 3.176 23.339 -48.710 1.000 9.149 409 GLN A N 1
ATOM 2958 C CA . GLN A 1 409 ? 1.954 23.049 -47.913 1.000 9.495 409 GLN A CA 1
ATOM 2959 C C . GLN A 1 409 ? 1.986 23.879 -46.635 1.000 10.068 409 GLN A C 1
ATOM 2960 O O . GLN A 1 409 ? 2.013 23.342 -45.509 1.000 10.351 409 GLN A O 1
ATOM 2966 N N . HIS A 1 410 ? 1.949 25.185 -46.829 1.000 9.941 410 HIS A N 1
ATOM 2967 C CA . HIS A 1 410 ? 2.000 26.212 -45.781 1.000 9.991 410 HIS A CA 1
ATOM 2968 C C . HIS A 1 410 ? 1.075 27.375 -46.138 1.000 10.233 410 HIS A C 1
ATOM 2969 O O . HIS A 1 410 ? 0.786 27.637 -47.316 1.000 10.084 410 HIS A O 1
ATOM 2976 N N . SER A 1 411 ? 0.752 28.176 -45.127 1.000 10.255 411 SER A N 1
ATOM 2977 C CA . SER A 1 411 ? 0.017 29.440 -45.311 1.000 10.997 411 SER A CA 1
ATOM 2978 C C . SER A 1 411 ? 0.923 30.486 -45.936 1.000 11.319 411 SER A C 1
ATOM 2979 O O . SER A 1 411 ? 0.396 31.499 -46.380 1.000 11.904 411 SER A O 1
ATOM 2982 N N . VAL A 1 412 ? 2.236 30.214 -46.007 1.000 10.804 412 VAL A N 1
ATOM 2983 C CA . VAL A 1 412 ? 3.227 31.056 -46.708 1.000 10.677 412 VAL A CA 1
ATOM 2984 C C . VAL A 1 412 ? 3.896 30.249 -47.823 1.000 11.256 412 VAL A C 1
ATOM 2985 O O . VAL A 1 412 ? 5.091 30.576 -48.140 1.000 11.184 412 VAL A O 1
ATOM 2989 N N . GLY A 1 413 ? 3.230 29.234 -48.368 1.000 10.059 413 GLY A N 1
ATOM 2990 C CA . GLY A 1 413 ? 3.855 28.409 -49.416 1.000 10.573 413 GLY A CA 1
ATOM 2991 C C . GLY A 1 413 ? 4.398 29.244 -50.576 1.000 10.856 413 GLY A C 1
ATOM 2992 O O . GLY A 1 413 ? 5.573 29.004 -50.997 1.000 10.642 413 GLY A O 1
ATOM 2993 N N . VAL A 1 414 ? 3.586 30.126 -51.146 1.000 10.819 414 VAL A N 1
ATOM 2994 C CA . VAL A 1 414 ? 4.064 30.990 -52.268 1.000 10.739 414 VAL A CA 1
ATOM 2995 C C . VAL A 1 414 ? 5.328 31.743 -51.852 1.000 11.028 414 VAL A C 1
ATOM 2996 O O . VAL A 1 414 ? 6.305 31.789 -52.628 1.000 11.982 414 VAL A O 1
ATOM 3000 N N . GLN A 1 415 ? 5.322 32.353 -50.675 1.000 10.552 415 GLN A N 1
ATOM 3001 C CA . GLN A 1 415 ? 6.456 33.220 -50.239 1.000 10.880 415 GLN A CA 1
ATOM 3002 C C . GLN A 1 415 ? 7.684 32.365 -49.951 1.000 10.480 415 GLN A C 1
ATOM 3003 O O . GLN A 1 415 ? 8.811 32.839 -50.195 1.000 11.125 415 GLN A O 1
ATOM 3009 N N . ASN A 1 416 ? 7.545 31.154 -49.432 1.000 10.204 416 ASN A N 1
ATOM 3010 C CA . ASN A 1 416 ? 8.717 30.257 -49.253 1.000 10.168 416 ASN A CA 1
ATOM 3011 C C . ASN A 1 416 ? 9.453 30.104 -50.583 1.000 10.337 416 ASN A C 1
ATOM 3012 O O . ASN A 1 416 ? 10.682 30.243 -50.666 1.000 11.385 416 ASN A O 1
ATOM 3017 N N . ILE A 1 417 ? 8.690 29.829 -51.633 1.000 10.026 417 ILE A N 1
ATOM 3018 C CA . ILE A 1 417 ? 9.235 29.521 -52.959 1.000 10.837 417 ILE A CA 1
ATOM 3019 C C . ILE A 1 417 ? 9.794 30.809 -53.562 1.000 10.200 417 ILE A C 1
ATOM 3020 O O . ILE A 1 417 ? 10.885 30.772 -54.164 1.000 12.217 417 ILE A O 1
ATOM 3025 N N . ARG A 1 418 ? 9.061 31.903 -53.444 1.000 10.110 418 ARG A N 1
ATOM 3026 C CA . ARG A 1 418 ? 9.546 33.227 -53.902 1.000 10.322 418 ARG A CA 1
ATOM 3027 C C . ARG A 1 418 ? 10.939 33.493 -53.313 1.000 9.804 418 ARG A C 1
ATOM 3028 O O . ARG A 1 418 ? 11.839 33.925 -54.096 1.000 11.567 418 ARG A O 1
ATOM 3036 N N . ALA A 1 419 ? 11.163 33.204 -52.036 1.000 10.111 419 ALA A N 1
ATOM 3037 C CA . ALA A 1 419 ? 12.448 33.539 -51.383 1.000 10.625 419 ALA A CA 1
ATOM 3038 C C . ALA A 1 419 ? 13.572 32.778 -52.073 1.000 11.453 419 ALA A C 1
ATOM 3039 O O . ALA A 1 419 ? 14.637 33.366 -52.399 1.000 12.500 419 ALA A O 1
ATOM 3041 N N . MET A 1 420 ? 13.344 31.506 -52.363 1.000 11.153 420 MET A N 1
ATOM 3042 C CA . MET A 1 420 ? 14.394 30.700 -53.029 1.000 12.067 420 MET A CA 1
ATOM 3043 C C . MET A 1 420 ? 14.567 31.160 -54.482 1.000 11.993 420 MET A C 1
ATOM 3044 O O . MET A 1 420 ? 15.695 31.157 -54.938 1.000 12.400 420 MET A O 1
ATOM 3049 N N . ALA A 1 421 ? 13.502 31.514 -55.190 1.000 10.937 421 ALA A N 1
ATOM 3050 C CA . ALA A 1 421 ? 13.584 32.038 -56.564 1.000 10.277 421 ALA A CA 1
ATOM 3051 C C . ALA A 1 421 ? 14.464 33.308 -56.536 1.000 11.143 421 ALA A C 1
ATOM 3052 O O . ALA A 1 421 ? 15.320 33.440 -57.431 1.000 12.705 421 ALA A O 1
ATOM 3054 N N . MET A 1 422 ? 14.317 34.129 -55.504 1.000 11.342 422 MET A N 1
ATOM 3055 C CA . MET A 1 422 ? 15.051 35.416 -55.401 1.000 11.855 422 MET A CA 1
ATOM 3056 C C . MET A 1 422 ? 16.522 35.099 -55.186 1.000 12.714 422 MET A C 1
ATOM 3057 O O . MET A 1 422 ? 17.379 35.737 -55.852 1.000 12.639 422 MET A O 1
ATOM 3062 N N . ILE A 1 423 ? 16.816 34.114 -54.364 1.000 12.212 423 ILE A N 1
ATOM 3063 C CA . ILE A 1 423 ? 18.208 33.673 -54.090 1.000 12.298 423 ILE A CA 1
ATOM 3064 C C . ILE A 1 423 ? 18.827 33.230 -55.407 1.000 13.110 423 ILE A C 1
ATOM 3065 O O . ILE A 1 423 ? 19.994 33.636 -55.720 1.000 12.300 423 ILE A O 1
ATOM 3070 N N . GLN A 1 424 ? 18.119 32.394 -56.157 1.000 11.198 424 GLN A N 1
ATOM 3071 C CA . GLN A 1 424 ? 18.678 31.837 -57.408 1.000 12.088 424 GLN A CA 1
ATOM 3072 C C . GLN A 1 424 ? 18.974 32.988 -58.367 1.000 12.684 424 GLN A C 1
ATOM 3073 O O . GLN A 1 424 ? 19.980 32.890 -59.108 1.000 13.513 424 GLN A O 1
ATOM 3079 N N . LEU A 1 425 ? 18.095 33.980 -58.424 1.000 11.924 425 LEU A N 1
ATOM 3080 C CA . LEU A 1 425 ? 18.315 35.149 -59.311 1.000 13.153 425 LEU A CA 1
ATOM 3081 C C . LEU A 1 425 ? 19.552 35.918 -58.851 1.000 13.631 425 LEU A C 1
ATOM 3082 O O . LEU A 1 425 ? 20.324 36.318 -59.737 1.000 16.067 425 LEU A O 1
ATOM 3087 N N . LEU A 1 426 ? 19.755 36.106 -57.549 1.000 14.324 426 LEU A N 1
ATOM 3088 C CA . LEU A 1 426 ? 20.916 36.890 -57.043 1.000 13.525 426 LEU A CA 1
ATOM 3089 C C . LEU A 1 426 ? 22.189 36.148 -57.468 1.000 14.655 426 LEU A C 1
ATOM 3090 O O . LEU A 1 426 ? 23.216 36.789 -57.748 1.000 15.036 426 LEU A O 1
ATOM 3095 N N . LEU A 1 427 ? 22.153 34.820 -57.473 1.000 13.283 427 LEU A N 1
ATOM 3096 C CA . LEU A 1 427 ? 23.354 33.992 -57.715 1.000 13.448 427 LEU A CA 1
ATOM 3097 C C . LEU A 1 427 ? 23.490 33.660 -59.200 1.000 14.275 427 LEU A C 1
ATOM 3098 O O . LEU A 1 427 ? 24.491 33.012 -59.564 1.000 15.948 427 LEU A O 1
ATOM 3103 N N . GLY A 1 428 ? 22.609 34.117 -60.070 1.000 13.410 428 GLY A N 1
ATOM 3104 C CA . GLY A 1 428 ? 22.744 33.834 -61.503 1.000 13.943 428 GLY A CA 1
ATOM 3105 C C . GLY A 1 428 ? 22.528 32.361 -61.815 1.000 14.341 428 GLY A C 1
ATOM 3106 O O . GLY A 1 428 ? 23.004 31.905 -62.854 1.000 14.104 428 GLY A O 1
ATOM 3107 N N . ASN A 1 429 ? 21.715 31.662 -61.022 1.000 14.237 429 ASN A N 1
ATOM 3108 C CA . ASN A 1 429 ? 21.520 30.198 -61.187 1.000 13.867 429 ASN A CA 1
ATOM 3109 C C . ASN A 1 429 ? 20.323 29.906 -62.090 1.000 13.578 429 ASN A C 1
ATOM 3110 O O . ASN A 1 429 ? 20.079 28.723 -62.334 1.000 14.792 429 ASN A O 1
ATOM 3115 N N . ILE A 1 430 ? 19.556 30.890 -62.558 1.000 13.090 430 ILE A N 1
ATOM 3116 C CA . ILE A 1 430 ? 18.368 30.592 -63.402 1.000 12.568 430 ILE A CA 1
ATOM 3117 C C . ILE A 1 430 ? 18.764 30.568 -64.874 1.000 14.113 430 ILE A C 1
ATOM 3118 O O . ILE A 1 430 ? 19.419 31.526 -65.338 1.000 14.371 430 ILE A O 1
ATOM 3123 N N . GLY A 1 431 ? 18.430 29.475 -65.560 1.000 13.171 431 GLY A N 1
ATOM 3124 C CA . GLY A 1 431 ? 18.705 29.336 -67.000 1.000 13.046 431 GLY A CA 1
ATOM 3125 C C . GLY A 1 431 ? 19.935 28.509 -67.258 1.000 13.937 431 GLY A C 1
ATOM 3126 O O . GLY A 1 431 ? 20.217 28.258 -68.453 1.000 15.157 431 GLY A O 1
ATOM 3127 N N . VAL A 1 432 ? 20.648 28.115 -66.208 1.000 13.930 432 VAL A N 1
ATOM 3128 C CA . VAL A 1 432 ? 21.995 27.485 -66.319 1.000 14.610 432 VAL A CA 1
ATOM 3129 C C . VAL A 1 432 ? 21.920 25.984 -66.049 1.000 14.763 432 VAL A C 1
ATOM 3130 O O . VAL A 1 432 ? 21.087 25.527 -65.254 1.000 13.623 432 VAL A O 1
ATOM 3134 N N . ALA A 1 433 ? 22.825 25.216 -66.665 1.000 13.627 433 ALA A N 1
ATOM 3135 C CA . ALA A 1 433 ? 22.944 23.775 -66.359 1.000 14.219 433 ALA A CA 1
ATOM 3136 C C . ALA A 1 433 ? 23.398 23.554 -64.928 1.000 14.686 433 ALA A C 1
ATOM 3137 O O . ALA A 1 433 ? 24.413 24.135 -64.475 1.000 14.254 433 ALA A O 1
ATOM 3139 N N . GLY A 1 434 ? 22.704 22.658 -64.198 1.000 13.519 434 GLY A N 1
ATOM 3140 C CA . GLY A 1 434 ? 23.032 22.411 -62.788 1.000 12.754 434 GLY A CA 1
ATOM 3141 C C . GLY A 1 434 ? 22.433 23.456 -61.869 1.000 12.438 434 GLY A C 1
ATOM 3142 O O . GLY A 1 434 ? 22.690 23.418 -60.663 1.000 13.451 434 GLY A O 1
ATOM 3143 N N . GLY A 1 435 ? 21.684 24.406 -62.414 1.000 12.392 435 GLY A N 1
ATOM 3144 C CA . GLY A 1 435 ? 21.023 25.442 -61.594 1.000 12.335 435 GLY A CA 1
ATOM 3145 C C . GLY A 1 435 ? 19.509 25.251 -61.542 1.000 12.847 435 GLY A C 1
ATOM 3146 O O . GLY A 1 435 ? 19.016 24.108 -61.533 1.000 13.627 435 GLY A O 1
ATOM 3147 N N . GLY A 1 436 ? 18.812 26.363 -61.596 1.000 12.971 436 GLY A N 1
ATOM 3148 C CA . GLY A 1 436 ? 17.348 26.381 -61.743 1.000 13.424 436 GLY A CA 1
ATOM 3149 C C . GLY A 1 436 ? 16.630 26.246 -60.432 1.000 12.209 436 GLY A C 1
ATOM 3150 O O . GLY A 1 436 ? 17.251 26.134 -59.350 1.000 13.030 436 GLY A O 1
ATOM 3151 N N . VAL A 1 437 ? 15.311 26.181 -60.549 1.000 12.385 437 VAL A N 1
ATOM 3152 C CA . VAL A 1 437 ? 14.423 25.845 -59.406 1.000 12.213 437 VAL A CA 1
ATOM 3153 C C . VAL A 1 437 ? 13.750 24.509 -59.737 1.000 12.205 437 VAL A C 1
ATOM 3154 O O . VAL A 1 437 ? 12.875 24.494 -60.591 1.000 13.135 437 VAL A O 1
ATOM 3158 N N . ASN A 1 438 ? 14.233 23.438 -59.140 1.000 12.078 438 ASN A N 1
ATOM 3159 C CA . ASN A 1 438 ? 13.710 22.077 -59.411 1.000 11.750 438 ASN A CA 1
ATOM 3160 C C . ASN A 1 438 ? 12.611 21.821 -58.389 1.000 11.107 438 ASN A C 1
ATOM 3161 O O . ASN A 1 438 ? 12.835 21.149 -57.373 1.000 11.645 438 ASN A O 1
ATOM 3166 N N . ALA A 1 439 ? 11.467 22.402 -58.693 1.000 11.531 439 ALA A N 1
ATOM 3167 C CA . ALA A 1 439 ? 10.187 22.214 -57.988 1.000 11.470 439 ALA A CA 1
ATOM 3168 C C . ALA A 1 439 ? 9.695 20.820 -58.386 1.000 11.692 439 ALA A C 1
ATOM 3169 O O . ALA A 1 439 ? 9.125 20.688 -59.453 1.000 14.284 439 ALA A O 1
ATOM 3171 N N . LEU A 1 440 ? 9.906 19.827 -57.537 1.000 10.938 440 LEU A N 1
ATOM 3172 C CA . LEU A 1 440 ? 9.743 18.398 -57.925 1.000 10.855 440 LEU A CA 1
ATOM 3173 C C . LEU A 1 440 ? 8.246 18.058 -57.928 1.000 10.995 440 LEU A C 1
ATOM 3174 O O . LEU A 1 440 ? 7.639 17.929 -56.848 1.000 11.102 440 LEU A O 1
ATOM 3179 N N . ARG A 1 441 ? 7.694 17.880 -59.121 1.000 11.928 441 ARG A N 1
ATOM 3180 C CA . ARG A 1 441 ? 6.275 17.499 -59.252 1.000 11.262 441 ARG A CA 1
ATOM 3181 C C . ARG A 1 441 ? 6.086 16.094 -58.688 1.000 10.571 441 ARG A C 1
ATOM 3182 O O . ARG A 1 441 ? 7.009 15.306 -58.558 1.000 10.444 441 ARG A O 1
ATOM 3190 N N . GLY A 1 442 ? 4.847 15.829 -58.306 1.000 10.143 442 GLY A N 1
ATOM 3191 C CA . GLY A 1 442 ? 4.499 14.628 -57.555 1.000 10.390 442 GLY A CA 1
ATOM 3192 C C . GLY A 1 442 ? 4.075 13.456 -58.412 1.000 10.339 442 GLY A C 1
ATOM 3193 O O . GLY A 1 442 ? 4.872 12.529 -58.664 1.000 11.504 442 GLY A O 1
ATOM 3194 N N . GLU A 1 443 ? 2.812 13.427 -58.803 1.000 10.204 443 GLU A N 1
ATOM 3195 C CA . GLU A 1 443 ? 2.228 12.333 -59.628 1.000 10.208 443 GLU A CA 1
ATOM 3196 C C . GLU A 1 443 ? 2.836 12.336 -61.029 1.000 10.443 443 GLU A C 1
ATOM 3197 O O . GLU A 1 443 ? 3.224 13.392 -61.534 1.000 10.143 443 GLU A O 1
ATOM 3203 N N . SER A 1 444 ? 2.844 11.144 -61.622 1.000 10.294 444 SER A N 1
ATOM 3204 C CA . SER A 1 444 ? 3.316 10.872 -62.986 1.000 10.785 444 SER A CA 1
ATOM 3205 C C . SER A 1 444 ? 2.822 11.905 -63.982 1.000 11.373 444 SER A C 1
ATOM 3206 O O . SER A 1 444 ? 3.624 12.253 -64.842 1.000 13.450 444 SER A O 1
ATOM 3209 N N . ASN A 1 445 ? 1.604 12.427 -63.840 1.000 10.473 445 ASN A N 1
ATOM 3210 C CA . ASN A 1 445 ? 1.112 13.419 -64.796 1.000 10.571 445 ASN A CA 1
ATOM 3211 C C . ASN A 1 445 ? 0.476 14.601 -64.098 1.000 10.541 445 ASN A C 1
ATOM 3212 O O . ASN A 1 445 ? -0.385 15.232 -64.733 1.000 11.978 445 ASN A O 1
ATOM 3217 N N . VAL A 1 446 ? 0.927 15.009 -62.911 1.000 9.535 446 VAL A N 1
ATOM 3218 C CA . VAL A 1 446 ? 0.334 16.240 -62.314 1.000 9.834 446 VAL A CA 1
ATOM 3219 C C . VAL A 1 446 ? 0.803 17.461 -63.107 1.000 9.598 446 VAL A C 1
ATOM 3220 O O . VAL A 1 446 ? 0.042 18.423 -63.266 1.000 11.274 446 VAL A O 1
ATOM 3224 N N . GLN A 1 447 ? 1.970 17.403 -63.728 1.000 10.161 447 GLN A N 1
ATOM 3225 C CA . GLN A 1 447 ? 2.350 18.490 -64.657 1.000 11.096 447 GLN A CA 1
ATOM 3226 C C . GLN A 1 447 ? 1.321 18.558 -65.785 1.000 11.941 447 GLN A C 1
ATOM 3227 O O . GLN A 1 447 ? 0.811 19.694 -66.067 1.000 12.051 447 GLN A O 1
ATOM 3233 N N . GLY A 1 448 ? 0.959 17.401 -66.362 1.000 10.822 448 GLY A N 1
ATOM 3234 C CA . GLY A 1 448 ? 0.039 17.380 -67.488 1.000 11.124 448 GLY A CA 1
ATOM 3235 C C . GLY A 1 448 ? -1.375 17.773 -67.064 1.000 11.240 448 GLY A C 1
ATOM 3236 O O . GLY A 1 448 ? -2.033 18.554 -67.745 1.000 11.896 448 GLY A O 1
ATOM 3237 N N . SER A 1 449 ? -1.847 17.256 -65.932 1.000 10.069 449 SER A N 1
ATOM 3238 C CA . SER A 1 449 ? -3.245 17.556 -65.507 1.000 10.407 449 SER A CA 1
ATOM 3239 C C . SER A 1 449 ? -3.392 19.060 -65.224 1.000 10.497 449 SER A C 1
ATOM 3240 O O . SER A 1 449 ? -4.507 19.627 -65.446 1.000 11.566 449 SER A O 1
ATOM 3243 N N . THR A 1 450 ? -2.347 19.698 -64.714 1.000 10.990 450 THR A N 1
ATOM 3244 C CA . THR A 1 450 ? -2.330 21.170 -64.513 1.000 11.335 450 THR A CA 1
ATOM 3245 C C . THR A 1 450 ? -2.333 21.858 -65.881 1.000 10.542 450 THR A C 1
ATOM 3246 O O . THR A 1 450 ? -3.109 22.792 -66.089 1.000 10.969 450 THR A O 1
ATOM 3250 N N . ASP A 1 451 ? -1.480 21.388 -66.762 1.000 11.010 451 ASP A N 1
ATOM 3251 C CA . ASP A 1 451 ? -1.401 21.895 -68.151 1.000 11.422 451 ASP A CA 1
ATOM 3252 C C . ASP A 1 451 ? -2.781 21.793 -68.821 1.000 11.852 451 ASP A C 1
ATOM 3253 O O . ASP A 1 451 ? -3.094 22.651 -69.663 1.000 11.755 451 ASP A O 1
ATOM 3258 N N . GLN A 1 452 ? -3.598 20.780 -68.508 1.000 11.008 452 GLN A N 1
ATOM 3259 C CA . GLN A 1 452 ? -4.921 20.585 -69.155 1.000 10.871 452 GLN A CA 1
ATOM 3260 C C . GLN A 1 452 ? -6.005 21.357 -68.392 1.000 10.855 452 GLN A C 1
ATOM 3261 O O . GLN A 1 452 ? -7.184 21.226 -68.809 1.000 11.940 452 GLN A O 1
ATOM 3267 N N . GLY A 1 453 ? -5.668 22.165 -67.381 1.000 11.445 453 GLY A N 1
ATOM 3268 C CA . GLY A 1 453 ? -6.662 23.050 -66.756 1.000 11.741 453 GLY A CA 1
ATOM 3269 C C . GLY A 1 453 ? -7.636 22.344 -65.834 1.000 11.434 453 GLY A C 1
ATOM 3270 O O . GLY A 1 453 ? -8.764 22.817 -65.716 1.000 10.525 453 GLY A O 1
ATOM 3271 N N . LEU A 1 454 ? -7.186 21.316 -65.096 1.000 11.791 454 LEU A N 1
ATOM 3272 C CA . LEU A 1 454 ? -8.086 20.669 -64.114 1.000 10.994 454 LEU A CA 1
ATOM 3273 C C . LEU A 1 454 ? -7.989 21.391 -62.767 1.000 10.594 454 LEU A C 1
ATOM 3274 O O . LEU A 1 454 ? -7.969 20.769 -61.724 1.000 10.552 454 LEU A O 1
ATOM 3279 N N . LEU A 1 455 ? -7.999 22.716 -62.839 1.000 10.340 455 LEU A N 1
ATOM 3280 C CA . LEU A 1 455 ? -8.102 23.623 -61.681 1.000 10.795 455 LEU A CA 1
ATOM 3281 C C . LEU A 1 455 ? -9.089 24.729 -62.015 1.000 10.937 455 LEU A C 1
ATOM 3282 O O . LEU A 1 455 ? -9.246 25.066 -63.183 1.000 10.709 455 LEU A O 1
ATOM 3287 N N . ALA A 1 456 ? -9.723 25.302 -60.998 1.000 10.686 456 ALA A N 1
ATOM 3288 C CA . ALA A 1 456 ? -10.935 26.111 -61.219 1.000 10.525 456 ALA A CA 1
ATOM 3289 C C . ALA A 1 456 ? -10.582 27.407 -61.956 1.000 11.049 456 ALA A C 1
ATOM 3290 O O . ALA A 1 456 ? -11.484 27.988 -62.551 1.000 12.010 456 ALA A O 1
ATOM 3292 N N . HIS A 1 457 ? -9.346 27.876 -61.844 1.000 11.041 457 HIS A N 1
ATOM 3293 C CA . HIS A 1 457 ? -8.972 29.204 -62.369 1.000 11.237 457 HIS A CA 1
ATOM 3294 C C . HIS A 1 457 ? -8.367 29.163 -63.763 1.000 12.610 457 HIS A C 1
ATOM 3295 O O . HIS A 1 457 ? -8.174 30.267 -64.303 1.000 13.295 457 HIS A O 1
ATOM 3302 N N . ILE A 1 458 ? -8.093 27.987 -64.327 1.000 11.289 458 ILE A N 1
ATOM 3303 C CA . ILE A 1 458 ? -7.366 27.905 -65.627 1.000 12.502 458 ILE A CA 1
ATOM 3304 C C . ILE A 1 458 ? -8.047 26.956 -66.587 1.000 12.921 458 ILE A C 1
ATOM 3305 O O . ILE A 1 458 ? -8.425 25.849 -66.223 1.000 12.119 458 ILE A O 1
ATOM 3310 N N . TRP A 1 459 ? -8.090 27.376 -67.847 1.000 11.813 459 TRP A N 1
ATOM 3311 C CA . TRP A 1 459 ? -8.339 26.524 -69.026 1.000 12.464 459 TRP A CA 1
ATOM 3312 C C . TRP A 1 459 ? -7.034 25.819 -69.368 1.000 13.695 459 TRP A C 1
ATOM 3313 O O . TRP A 1 459 ? -6.007 26.101 -68.782 1.000 13.711 459 TRP A O 1
ATOM 3324 N N . PRO A 1 460 ? -7.022 24.879 -70.323 1.000 11.979 460 PRO A N 1
ATOM 3325 C CA . PRO A 1 460 ? -5.768 24.289 -70.751 1.000 12.732 460 PRO A CA 1
ATOM 3326 C C . PRO A 1 460 ? -4.805 25.377 -71.211 1.000 12.679 460 PRO A C 1
ATOM 3327 O O . PRO A 1 460 ? -5.248 26.394 -71.736 1.000 14.621 460 PRO A O 1
ATOM 3331 N N . GLY A 1 461 ? -3.523 25.126 -71.036 1.000 12.394 461 GLY A N 1
ATOM 3332 C CA . GLY A 1 461 ? -2.495 26.074 -71.474 1.000 12.952 461 GLY A CA 1
ATOM 3333 C C . GLY A 1 461 ? -2.444 27.319 -70.615 1.000 13.773 461 GLY A C 1
ATOM 3334 O O . GLY A 1 461 ? -1.810 28.296 -71.068 1.000 13.619 461 GLY A O 1
ATOM 3335 N N . TYR A 1 462 ? -2.963 27.329 -69.384 1.000 12.182 462 TYR A N 1
ATOM 3336 C CA . TYR A 1 462 ? -2.786 28.468 -68.433 1.000 13.293 462 TYR A CA 1
ATOM 3337 C C . TYR A 1 462 ? -3.449 29.725 -68.980 1.000 14.174 462 TYR A C 1
ATOM 3338 O O . TYR A 1 462 ? -3.180 30.798 -68.445 1.000 15.924 462 TYR A O 1
ATOM 3347 N N . ASN A 1 463 ? -4.425 29.589 -69.855 1.000 12.696 463 ASN A N 1
ATOM 3348 C CA . ASN A 1 463 ? -5.307 30.725 -70.178 1.000 13.290 463 ASN A CA 1
ATOM 3349 C C . ASN A 1 463 ? -6.322 30.797 -69.058 1.000 13.794 463 ASN A C 1
ATOM 3350 O O . ASN A 1 463 ? -6.903 29.787 -68.693 1.000 14.161 463 ASN A O 1
ATOM 3355 N N . PRO A 1 464 ? -6.503 31.947 -68.403 1.000 14.671 464 PRO A N 1
ATOM 3356 C CA . PRO A 1 464 ? -7.429 32.016 -67.294 1.000 14.434 464 PRO A CA 1
ATOM 3357 C C . PRO A 1 464 ? -8.862 31.658 -67.699 1.000 14.090 464 PRO A C 1
ATOM 3358 O O . PRO A 1 464 ? -9.338 32.011 -68.750 1.000 13.963 464 PRO A O 1
ATOM 3362 N N . VAL A 1 465 ? -9.562 30.959 -66.814 1.000 13.495 465 VAL A N 1
ATOM 3363 C CA . VAL A 1 465 ? -11.037 30.847 -66.898 1.000 12.730 465 VAL A CA 1
ATOM 3364 C C . VAL A 1 465 ? -11.567 32.275 -66.873 1.000 13.540 465 VAL A C 1
ATOM 3365 O O . VAL A 1 465 ? -11.157 33.089 -66.021 1.000 13.858 465 VAL A O 1
ATOM 3369 N N . PRO A 1 466 ? -12.473 32.614 -67.812 1.000 14.238 466 PRO A N 1
ATOM 3370 C CA . PRO A 1 466 ? -13.090 33.945 -67.833 1.000 14.860 466 PRO A CA 1
ATOM 3371 C C . PRO A 1 466 ? -13.820 34.260 -66.530 1.000 14.938 466 PRO A C 1
ATOM 3372 O O . PRO A 1 466 ? -14.457 33.355 -65.938 1.000 15.372 466 PRO A O 1
ATOM 3376 N N . ASN A 1 467 ? -13.743 35.515 -66.095 1.000 16.721 467 ASN A N 1
ATOM 3377 C CA . ASN A 1 467 ? -14.656 36.003 -65.051 1.000 16.543 467 ASN A CA 1
ATOM 3378 C C . ASN A 1 467 ? -15.817 36.745 -65.692 1.000 16.121 467 ASN A C 1
ATOM 3379 O O . ASN A 1 467 ? -15.846 36.963 -66.919 1.000 15.997 467 ASN A O 1
ATOM 3384 N N . SER A 1 468 ? -16.771 37.064 -64.841 1.000 15.352 468 SER A N 1
ATOM 3385 C CA . SER A 1 468 ? -18.123 37.525 -65.214 1.000 15.421 468 SER A CA 1
ATOM 3386 C C . SER A 1 468 ? -18.037 38.914 -65.881 1.000 17.186 468 SER A C 1
ATOM 3387 O O . SER A 1 468 ? -18.930 39.236 -66.643 1.000 18.339 468 SER A O 1
ATOM 3390 N N . LYS A 1 469 ? -16.959 39.657 -65.658 1.000 17.523 469 LYS A N 1
ATOM 3391 C CA . LYS A 1 469 ? -16.790 40.975 -66.323 1.000 19.712 469 LYS A CA 1
ATOM 3392 C C . LYS A 1 469 ? -16.243 40.809 -67.742 1.000 19.937 469 LYS A C 1
ATOM 3393 O O . LYS A 1 469 ? -16.373 41.772 -68.509 1.000 19.965 469 LYS A O 1
ATOM 3399 N N . ALA A 1 470 ? -15.673 39.656 -68.120 1.000 17.483 470 ALA A N 1
ATOM 3400 C CA . ALA A 1 470 ? -15.120 39.441 -69.463 1.000 16.557 470 ALA A CA 1
ATOM 3401 C C . ALA A 1 470 ? -16.281 39.002 -70.345 1.000 17.536 470 ALA A C 1
ATOM 3402 O O . ALA A 1 470 ? -16.359 37.829 -70.717 1.000 17.637 470 ALA A O 1
ATOM 3404 N N . ALA A 1 471 ? -17.196 39.920 -70.638 1.000 17.097 471 ALA A N 1
ATOM 3405 C CA . ALA A 1 471 ? -18.493 39.664 -71.293 1.000 19.148 471 ALA A CA 1
ATOM 3406 C C . ALA A 1 471 ? -18.295 39.281 -72.759 1.000 16.724 471 ALA A C 1
ATOM 3407 O O . ALA A 1 471 ? -19.235 38.739 -73.343 1.000 17.580 471 ALA A O 1
ATOM 3409 N N . THR A 1 472 ? -17.121 39.535 -73.335 1.000 16.596 472 THR A N 1
ATOM 3410 C CA . THR A 1 472 ? -16.810 39.261 -74.755 0.700 13.076 472 THR A CA 1
ATOM 3411 C C . THR A 1 472 ? -15.384 38.739 -74.828 1.000 15.272 472 THR A C 1
ATOM 3412 O O . THR A 1 472 ? -14.590 38.983 -73.905 1.000 15.323 472 THR A O 1
ATOM 3416 N N . LEU A 1 473 ? -15.071 38.047 -75.910 1.000 15.604 473 LEU A N 1
ATOM 3417 C CA . LEU A 1 473 ? -13.708 37.581 -76.178 1.000 16.273 473 LEU A CA 1
ATOM 3418 C C . LEU A 1 473 ? -12.781 38.793 -76.294 1.000 17.157 473 LEU A C 1
ATOM 3419 O O . LEU A 1 473 ? -11.673 38.716 -75.783 1.000 15.699 473 LEU A O 1
ATOM 3424 N N . GLU A 1 474 ? -13.253 39.918 -76.849 1.000 16.702 474 GLU A N 1
ATOM 3425 C CA . GLU A 1 474 ? -12.424 41.151 -76.867 0.500 14.482 474 GLU A CA 1
ATOM 3426 C C . GLU A 1 474 ? -12.051 41.582 -75.439 1.000 15.168 474 GLU A C 1
ATOM 3427 O O . GLU A 1 474 ? -10.886 41.918 -75.190 1.000 17.559 474 GLU A O 1
ATOM 3433 N N . LEU A 1 475 ? -12.999 41.589 -74.520 1.000 15.883 475 LEU A N 1
ATOM 3434 C CA . LEU A 1 475 ? -12.769 42.032 -73.115 1.000 16.566 475 LEU A CA 1
ATOM 3435 C C . LEU A 1 475 ? -11.858 41.008 -72.430 1.000 16.840 475 LEU A C 1
ATOM 3436 O O . LEU A 1 475 ? -10.936 41.381 -71.693 1.000 16.188 475 LEU A O 1
ATOM 3441 N N . TYR A 1 476 ? -12.075 39.725 -72.698 1.000 16.256 476 TYR A N 1
ATOM 3442 C CA . TYR A 1 476 ? -11.140 38.690 -72.175 1.000 15.786 476 TYR A CA 1
ATOM 3443 C C . TYR A 1 476 ? -9.694 38.983 -72.599 1.000 17.245 476 TYR A C 1
ATOM 3444 O O . TYR A 1 476 ? -8.790 39.023 -71.732 1.000 16.590 476 TYR A O 1
ATOM 3453 N N . ASN A 1 477 ? -9.447 39.236 -73.894 1.000 15.727 477 ASN A N 1
ATOM 3454 C CA . ASN A 1 477 ? -8.072 39.440 -74.415 1.000 16.676 477 ASN A CA 1
ATOM 3455 C C . ASN A 1 477 ? -7.488 40.784 -73.915 1.000 19.119 477 ASN A C 1
ATOM 3456 O O . ASN A 1 477 ? -6.272 40.890 -73.759 1.000 19.487 477 ASN A O 1
ATOM 3461 N N . ALA A 1 478 ? -8.333 41.761 -73.650 1.000 19.447 478 ALA A N 1
ATOM 3462 C CA . ALA A 1 478 ? -7.872 43.108 -73.227 1.000 19.768 478 ALA A CA 1
ATOM 3463 C C . ALA A 1 478 ? -7.222 43.038 -71.837 1.000 20.545 478 ALA A C 1
ATOM 3464 O O . ALA A 1 478 ? -6.532 43.998 -71.443 1.000 21.574 478 ALA A O 1
ATOM 3466 N N . ALA A 1 479 ? -7.434 41.961 -71.072 1.000 18.960 479 ALA A N 1
ATOM 3467 C CA . ALA A 1 479 ? -6.858 41.833 -69.713 1.000 18.535 479 ALA A CA 1
ATOM 3468 C C . ALA A 1 479 ? -5.367 41.467 -69.802 1.000 18.472 479 ALA A C 1
ATOM 3469 O O . ALA A 1 479 ? -4.672 41.615 -68.817 1.000 21.137 479 ALA A O 1
ATOM 3471 N N . THR A 1 480 ? -4.883 40.991 -70.939 1.000 18.176 480 THR A N 1
ATOM 3472 C CA . THR A 1 480 ? -3.488 40.509 -71.025 1.000 18.112 480 THR A CA 1
ATOM 3473 C C . THR A 1 480 ? -2.567 41.725 -70.939 1.000 20.391 480 THR A C 1
ATOM 3474 O O . THR A 1 480 ? -2.744 42.661 -71.716 1.000 20.009 480 THR A O 1
ATOM 3478 N N . PRO A 1 481 ? -1.592 41.786 -70.006 1.000 22.380 481 PRO A N 1
ATOM 3479 C CA . PRO A 1 481 ? -0.701 42.952 -69.936 1.000 23.972 481 PRO A CA 1
ATOM 3480 C C . PRO A 1 481 ? 0.138 43.140 -71.211 1.000 23.145 481 PRO A C 1
ATOM 3481 O O . PRO A 1 481 ? 0.604 42.158 -71.823 1.000 23.994 481 PRO A O 1
ATOM 3485 N N . GLN A 1 482 ? 0.315 44.396 -71.630 1.000 21.307 482 GLN A N 1
ATOM 3486 C CA . GLN A 1 482 ? 1.188 44.735 -72.778 1.000 21.839 482 GLN A CA 1
ATOM 3487 C C . GLN A 1 482 ? 2.448 45.426 -72.268 1.000 18.421 482 GLN A C 1
ATOM 3488 O O . GLN A 1 482 ? 2.435 45.937 -71.156 1.000 20.279 482 GLN A O 1
ATOM 3494 N N . SER A 1 483 ? 3.513 45.380 -73.061 1.000 19.622 483 SER A N 1
ATOM 3495 C CA . SER A 1 483 ? 4.798 46.050 -72.770 1.000 19.588 483 SER A CA 1
ATOM 3496 C C . SER A 1 483 ? 5.096 47.042 -73.883 1.000 20.976 483 SER A C 1
ATOM 3497 O O . SER A 1 483 ? 4.825 46.719 -75.026 1.000 20.204 483 SER A O 1
ATOM 3500 N N . LYS A 1 484 ? 5.722 48.160 -73.530 1.000 22.514 484 LYS A N 1
ATOM 3501 C CA . LYS A 1 484 ? 6.227 49.138 -74.528 1.000 22.930 484 LYS A CA 1
ATOM 3502 C C . LYS A 1 484 ? 7.751 49.104 -74.532 1.000 24.914 484 LYS A C 1
ATOM 3503 O O . LYS A 1 484 ? 8.355 49.976 -75.192 1.000 25.262 484 LYS A O 1
ATOM 3509 N N . ASP A 1 485 ? 8.363 48.129 -73.846 1.000 21.289 485 ASP A N 1
ATOM 3510 C CA . ASP A 1 485 ? 9.832 47.957 -73.826 1.000 19.997 485 ASP A CA 1
ATOM 3511 C C . ASP A 1 485 ? 10.201 47.145 -75.054 1.000 22.877 485 ASP A C 1
ATOM 3512 O O . ASP A 1 485 ? 9.850 45.977 -75.160 1.000 19.119 485 ASP A O 1
ATOM 3517 N N . PRO A 1 486 ? 10.928 47.710 -76.047 1.000 23.567 486 PRO A N 1
ATOM 3518 C CA . PRO A 1 486 ? 11.219 46.958 -77.264 1.000 24.634 486 PRO A CA 1
ATOM 3519 C C . PRO A 1 486 ? 12.067 45.699 -77.066 1.000 22.441 486 PRO A C 1
ATOM 3520 O O . PRO A 1 486 ? 12.070 44.864 -77.924 1.000 22.637 486 PRO A O 1
ATOM 3524 N N . MET A 1 487 ? 12.727 45.552 -75.921 1.000 22.054 487 MET A N 1
ATOM 3525 C CA . MET A 1 487 ? 13.550 44.362 -75.626 1.000 20.537 487 MET A CA 1
ATOM 3526 C C . MET A 1 487 ? 12.701 43.324 -74.864 1.000 18.554 487 MET A C 1
ATOM 3527 O O . MET A 1 487 ? 13.220 42.251 -74.650 1.000 17.736 487 MET A O 1
ATOM 3532 N N . SER A 1 488 ? 11.465 43.655 -74.500 1.000 18.332 488 SER A N 1
ATOM 3533 C CA . SER A 1 488 ? 10.565 42.716 -73.763 1.000 16.927 488 SER A CA 1
ATOM 3534 C C . SER A 1 488 ? 9.746 41.921 -74.774 1.000 17.774 488 SER A C 1
ATOM 3535 O O . SER A 1 488 ? 8.874 42.480 -75.445 1.000 19.437 488 SER A O 1
ATOM 3538 N N . VAL A 1 489 ? 10.051 40.632 -74.875 1.000 16.596 489 VAL A N 1
ATOM 3539 C CA . VAL A 1 489 ? 9.325 39.684 -75.753 1.000 17.637 489 VAL A CA 1
ATOM 3540 C C . VAL A 1 489 ? 7.848 39.664 -75.364 1.000 17.881 489 VAL A C 1
ATOM 3541 O O . VAL A 1 489 ? 7.001 39.749 -76.264 1.000 18.348 489 VAL A O 1
ATOM 3545 N N . ASN A 1 490 ? 7.530 39.589 -74.070 1.000 17.100 490 ASN A N 1
ATOM 3546 C CA . ASN A 1 490 ? 6.138 39.586 -73.549 1.000 15.327 490 ASN A CA 1
ATOM 3547 C C . ASN A 1 490 ? 5.296 38.600 -74.365 1.000 14.708 490 ASN A C 1
ATOM 3548 O O . ASN A 1 490 ? 4.258 38.995 -74.986 1.000 13.752 490 ASN A O 1
ATOM 3553 N N . TRP A 1 491 ? 5.691 37.332 -74.335 1.000 14.490 491 TRP A N 1
ATOM 3554 C CA . TRP A 1 491 ? 5.113 36.296 -75.204 1.000 14.306 491 TRP A CA 1
ATOM 3555 C C . TRP A 1 491 ? 3.607 36.085 -74.995 1.000 14.173 491 TRP A C 1
ATOM 3556 O O . TRP A 1 491 ? 2.920 35.662 -75.968 1.000 15.792 491 TRP A O 1
ATOM 3567 N N . TRP A 1 492 ? 3.063 36.364 -73.801 1.000 14.360 492 TRP A N 1
ATOM 3568 C CA . TRP A 1 492 ? 1.616 36.185 -73.562 1.000 14.094 492 TRP A CA 1
ATOM 3569 C C . TRP A 1 492 ? 0.781 37.111 -74.452 1.000 14.270 492 TRP A C 1
ATOM 3570 O O . TRP A 1 492 ? -0.449 36.934 -74.509 1.000 14.674 492 TRP A O 1
ATOM 3581 N N . GLN A 1 493 ? 1.380 38.118 -75.114 1.000 14.886 493 GLN A N 1
ATOM 3582 C CA . GLN A 1 493 ? 0.599 38.914 -76.088 1.000 15.096 493 GLN A CA 1
ATOM 3583 C C . GLN A 1 493 ? 0.019 38.008 -77.187 1.000 14.891 493 GLN A C 1
ATOM 3584 O O . GLN A 1 493 ? -0.878 38.459 -77.905 1.000 14.435 493 GLN A O 1
ATOM 3590 N N . ASN A 1 494 ? 0.528 36.787 -77.345 1.000 14.320 494 ASN A N 1
ATOM 3591 C CA . ASN A 1 494 ? 0.028 35.788 -78.321 1.000 14.615 494 ASN A CA 1
ATOM 3592 C C . ASN A 1 494 ? -1.200 35.029 -77.801 1.000 14.993 494 ASN A C 1
ATOM 3593 O O . ASN A 1 494 ? -1.788 34.296 -78.591 1.000 14.804 494 ASN A O 1
ATOM 3598 N N . ARG A 1 495 ? -1.656 35.319 -76.567 1.000 14.986 495 ARG A N 1
ATOM 3599 C CA . ARG A 1 495 ? -2.823 34.649 -75.942 1.000 15.907 495 ARG A CA 1
ATOM 3600 C C . ARG A 1 495 ? -4.041 34.634 -76.881 1.000 15.587 495 ARG A C 1
ATOM 3601 O O . ARG A 1 495 ? -4.736 33.613 -76.916 1.000 14.490 495 ARG A O 1
ATOM 3609 N N . PRO A 1 496 ? -4.417 35.690 -77.657 1.000 16.028 496 PRO A N 1
ATOM 3610 C CA . PRO A 1 496 ? -5.610 35.577 -78.485 1.000 16.002 496 PRO A CA 1
ATOM 3611 C C . PRO A 1 496 ? -5.542 34.406 -79.465 1.000 15.674 496 PRO A C 1
ATOM 3612 O O . PRO A 1 496 ? -6.572 33.792 -79.749 1.000 15.006 496 PRO A O 1
ATOM 3616 N N . LYS A 1 497 ? -4.355 34.077 -79.950 1.000 15.415 497 LYS A N 1
ATOM 3617 C CA . LYS A 1 497 ? -4.201 32.942 -80.892 1.000 14.318 497 LYS A CA 1
ATOM 3618 C C . LYS A 1 497 ? -4.567 31.648 -80.146 1.000 13.647 497 LYS A C 1
ATOM 3619 O O . LYS A 1 497 ? -5.132 30.696 -80.732 1.000 15.137 497 LYS A O 1
ATOM 3625 N N . TYR A 1 498 ? -4.140 31.585 -78.895 1.000 13.514 498 TYR A N 1
ATOM 3626 C CA . TYR A 1 498 ? -4.249 30.321 -78.117 1.000 13.812 498 TYR A CA 1
ATOM 3627 C C . TYR A 1 498 ? -5.686 30.146 -77.678 1.000 14.236 498 TYR A C 1
ATOM 3628 O O . TYR A 1 498 ? -6.220 29.004 -77.832 1.000 13.565 498 TYR A O 1
ATOM 3637 N N . VAL A 1 499 ? -6.341 31.196 -77.189 1.000 14.430 499 VAL A N 1
ATOM 3638 C CA . VAL A 1 499 ? -7.763 31.081 -76.790 1.000 15.876 499 VAL A CA 1
ATOM 3639 C C . VAL A 1 499 ? -8.636 30.803 -78.021 1.000 14.442 499 VAL A C 1
ATOM 3640 O O . VAL A 1 499 ? -9.532 29.922 -77.941 1.000 14.035 499 VAL A O 1
ATOM 3644 N N . ALA A 1 500 ? -8.426 31.475 -79.150 1.000 14.094 500 ALA A N 1
ATOM 3645 C CA . ALA A 1 500 ? -9.193 31.207 -80.380 1.000 14.614 500 ALA A CA 1
ATOM 3646 C C . ALA A 1 500 ? -8.963 29.768 -80.833 1.000 13.839 500 ALA A C 1
ATOM 3647 O O . ALA A 1 500 ? -9.969 29.119 -81.178 1.000 15.404 500 ALA A O 1
ATOM 3649 N N . SER A 1 501 ? -7.710 29.288 -80.821 1.000 13.105 501 SER A N 1
ATOM 3650 C CA . SER A 1 501 ? -7.409 27.927 -81.322 1.000 12.713 501 SER A CA 1
ATOM 3651 C C . SER A 1 501 ? -8.031 26.893 -80.368 1.000 13.793 501 SER A C 1
ATOM 3652 O O . SER A 1 501 ? -8.414 25.816 -80.812 1.000 12.890 501 SER A O 1
ATOM 3655 N N . TYR A 1 502 ? -8.084 27.209 -79.080 1.000 13.128 502 TYR A N 1
ATOM 3656 C CA . TYR A 1 502 ? -8.709 26.319 -78.070 1.000 13.605 502 TYR A CA 1
ATOM 3657 C C . TYR A 1 502 ? -10.225 26.248 -78.330 1.000 12.761 502 TYR A C 1
ATOM 3658 O O . TYR A 1 502 ? -10.873 25.146 -78.382 1.000 13.130 502 TYR A O 1
ATOM 3667 N N . LEU A 1 503 ? -10.865 27.409 -78.484 1.000 12.794 503 LEU A N 1
ATOM 3668 C CA . LEU A 1 503 ? -12.304 27.439 -78.759 1.000 13.332 503 LEU A CA 1
ATOM 3669 C C . LEU A 1 503 ? -12.614 26.723 -80.089 1.000 12.975 503 LEU A C 1
ATOM 3670 O O . LEU A 1 503 ? -13.697 26.100 -80.187 1.000 14.080 503 LEU A O 1
ATOM 3675 N N . LYS A 1 504 ? -11.719 26.765 -81.075 1.000 14.347 504 LYS A N 1
ATOM 3676 C CA . LYS A 1 504 ? -11.911 26.022 -82.336 1.000 14.023 504 LYS A CA 1
ATOM 3677 C C . LYS A 1 504 ? -11.735 24.513 -82.126 1.000 14.589 504 LYS A C 1
ATOM 3678 O O . LYS A 1 504 ? -12.353 23.751 -82.918 1.000 14.469 504 LYS A O 1
ATOM 3684 N N . ALA A 1 505 ? -10.887 24.078 -81.182 1.000 13.756 505 ALA A N 1
ATOM 3685 C CA . ALA A 1 505 ? -10.733 22.650 -80.846 1.000 13.608 505 ALA A CA 1
ATOM 3686 C C . ALA A 1 505 ? -12.048 22.106 -80.292 1.000 13.669 505 ALA A C 1
ATOM 3687 O O . ALA A 1 505 ? -12.405 20.968 -80.583 1.000 13.368 505 ALA A O 1
ATOM 3689 N N . LEU A 1 506 ? -12.749 22.898 -79.475 1.000 13.240 506 LEU A N 1
ATOM 3690 C CA . LEU A 1 506 ? -14.038 22.500 -78.841 1.000 15.065 506 LEU A CA 1
ATOM 3691 C C . LEU A 1 506 ? -15.220 22.647 -79.803 1.000 13.151 506 LEU A C 1
ATOM 3692 O O . LEU A 1 506 ? -16.074 21.784 -79.786 1.000 12.553 506 LEU A O 1
ATOM 3697 N N . TYR A 1 507 ? -15.280 23.752 -80.537 1.000 13.412 507 TYR A N 1
ATOM 3698 C CA . TYR A 1 507 ? -16.478 24.218 -81.290 1.000 13.761 507 TYR A CA 1
ATOM 3699 C C . TYR A 1 507 ? -16.004 24.661 -82.672 1.000 15.016 507 TYR A C 1
ATOM 3700 O O . TYR A 1 507 ? -16.010 25.856 -82.982 1.000 14.702 507 TYR A O 1
ATOM 3709 N N . PRO A 1 508 ? -15.528 23.714 -83.500 1.000 15.265 508 PRO A N 1
ATOM 3710 C CA . PRO A 1 508 ? -14.939 24.056 -84.796 1.000 15.524 508 PRO A CA 1
ATOM 3711 C C . PRO A 1 508 ? -15.922 24.722 -85.775 1.000 16.860 508 PRO A C 1
ATOM 3712 O O . PRO A 1 508 ? -15.432 25.380 -86.674 1.000 18.021 508 PRO A O 1
ATOM 3716 N N . ASP A 1 509 ? -17.233 24.570 -85.574 1.000 19.242 509 ASP A N 1
ATOM 3717 C CA . ASP A 1 509 ? -18.274 25.165 -86.461 1.000 21.721 509 ASP A CA 1
ATOM 3718 C C . ASP A 1 509 ? -18.548 26.618 -86.084 1.000 20.707 509 ASP A C 1
ATOM 3719 O O . ASP A 1 509 ? -19.284 27.254 -86.812 1.000 21.528 509 ASP A O 1
ATOM 3724 N N . GLU A 1 510 ? -18.031 27.092 -84.959 1.000 19.332 510 GLU A N 1
ATOM 3725 C CA . GLU A 1 510 ? -18.381 28.424 -84.431 1.000 20.437 510 GLU A CA 1
ATOM 3726 C C . GLU A 1 510 ? -17.194 29.369 -84.547 1.000 18.948 510 GLU A C 1
ATOM 3727 O O . GLU A 1 510 ? -16.036 28.932 -84.407 1.000 18.792 510 GLU A O 1
ATOM 3733 N N . GLU A 1 511 ? -17.480 30.651 -84.748 1.000 19.468 511 GLU A N 1
ATOM 3734 C CA . GLU A 1 511 ? -16.433 31.688 -84.591 1.000 19.151 511 GLU A CA 1
ATOM 3735 C C . GLU A 1 511 ? -16.027 31.662 -83.123 1.000 18.051 511 GLU A C 1
ATOM 3736 O O . GLU A 1 511 ? -16.875 31.475 -82.247 1.000 16.599 511 GLU A O 1
ATOM 3742 N N . PRO A 1 512 ? -14.732 31.890 -82.828 1.000 17.849 512 PRO A N 1
ATOM 3743 C CA . PRO A 1 512 ? -14.268 31.930 -81.444 1.000 17.186 512 PRO A CA 1
ATOM 3744 C C . PRO A 1 512 ? -15.098 32.879 -80.582 1.000 17.609 512 PRO A C 1
ATOM 3745 O O . PRO A 1 512 ? -15.445 32.524 -79.464 1.000 16.111 512 PRO A O 1
ATOM 3749 N N . ALA A 1 513 ? -15.450 34.073 -81.077 1.000 16.775 513 ALA A N 1
ATOM 3750 C CA . ALA A 1 513 ? -16.252 35.032 -80.276 1.000 17.162 513 ALA A CA 1
ATOM 3751 C C . ALA A 1 513 ? -17.613 34.467 -79.877 1.000 16.090 513 ALA A C 1
ATOM 3752 O O . ALA A 1 513 ? -18.175 34.902 -78.842 1.000 17.131 513 ALA A O 1
ATOM 3754 N N . ALA A 1 514 ? -18.209 33.619 -80.706 1.000 15.994 514 ALA A N 1
ATOM 3755 C CA . ALA A 1 514 ? -19.519 33.009 -80.435 1.000 17.164 514 ALA A CA 1
ATOM 3756 C C . ALA A 1 514 ? -19.305 31.834 -79.469 1.000 15.797 514 ALA A C 1
ATOM 3757 O O . ALA A 1 514 ? -20.068 31.766 -78.498 1.000 16.003 514 ALA A O 1
ATOM 3759 N N . ALA A 1 515 ? -18.320 30.966 -79.722 1.000 14.571 515 ALA A N 1
ATOM 3760 C CA . ALA A 1 515 ? -18.036 29.790 -78.834 1.000 14.526 515 ALA A CA 1
ATOM 3761 C C . ALA A 1 515 ? -17.706 30.270 -77.412 1.000 14.987 515 ALA A C 1
ATOM 3762 O O . ALA A 1 515 ? -17.893 29.538 -76.420 1.000 15.335 515 ALA A O 1
ATOM 3764 N N . TYR A 1 516 ? -17.126 31.458 -77.274 1.000 13.032 516 TYR A N 1
ATOM 3765 C CA . TYR A 1 516 ? -16.726 32.017 -75.979 1.000 13.719 516 TYR A CA 1
ATOM 3766 C C . TYR A 1 516 ? -17.927 32.020 -75.023 1.000 15.176 516 TYR A C 1
ATOM 3767 O O . TYR A 1 516 ? -17.738 31.915 -73.812 1.000 15.670 516 TYR A O 1
ATOM 3776 N N . ASP A 1 517 ? -19.138 32.221 -75.526 1.000 14.978 517 ASP A N 1
ATOM 3777 C CA . ASP A 1 517 ? -20.341 32.261 -74.677 1.000 17.255 517 ASP A CA 1
ATOM 3778 C C . ASP A 1 517 ? -20.746 30.854 -74.234 1.000 18.694 517 ASP A C 1
ATOM 3779 O O . ASP A 1 517 ? -21.546 30.783 -73.306 1.000 21.694 517 ASP A O 1
ATOM 3784 N N . TYR A 1 518 ? -20.109 29.774 -74.716 1.000 16.030 518 TYR A N 1
ATOM 3785 C CA . TYR A 1 518 ? -20.564 28.424 -74.300 1.000 15.999 518 TYR A CA 1
ATOM 3786 C C . TYR A 1 518 ? -19.924 28.059 -72.968 1.000 16.560 518 TYR A C 1
ATOM 3787 O O . TYR A 1 518 ? -20.485 27.209 -72.307 1.000 16.363 518 TYR A O 1
ATOM 3796 N N . LEU A 1 519 ? -18.749 28.606 -72.684 1.000 14.864 519 LEU A N 1
ATOM 3797 C CA . LEU A 1 519 ? -17.925 28.131 -71.550 1.000 16.051 519 LEU A CA 1
ATOM 3798 C C . LEU A 1 519 ? -18.318 28.918 -70.318 1.000 13.703 519 LEU A C 1
ATOM 3799 O O . LEU A 1 519 ? -18.569 30.127 -70.345 1.000 13.702 519 LEU A O 1
ATOM 3804 N N . PRO A 1 520 ? -18.389 28.253 -69.147 1.000 12.862 520 PRO A N 1
ATOM 3805 C CA . PRO A 1 520 ? -18.795 28.953 -67.937 1.000 12.512 520 PRO A CA 1
ATOM 3806 C C . PRO A 1 520 ? -17.774 29.980 -67.465 1.000 12.095 520 PRO A C 1
ATOM 3807 O O . PRO A 1 520 ? -16.575 29.881 -67.734 1.000 13.222 520 PRO A O 1
ATOM 3811 N N . ARG A 1 521 ? -18.278 30.921 -66.673 1.000 13.188 521 ARG A N 1
ATOM 3812 C CA . ARG A 1 521 ? -17.455 32.009 -66.098 1.000 12.723 521 ARG A CA 1
ATOM 3813 C C . ARG A 1 521 ? -17.576 32.020 -64.571 1.000 13.009 521 ARG A C 1
ATOM 3814 O O . ARG A 1 521 ? -18.647 31.741 -64.030 1.000 13.365 521 ARG A O 1
ATOM 3822 N N . ILE A 1 522 ? -16.485 32.384 -63.919 1.000 13.412 522 ILE A N 1
ATOM 3823 C CA . ILE A 1 522 ? -16.467 32.605 -62.440 1.000 14.419 522 ILE A CA 1
ATOM 3824 C C . ILE A 1 522 ? -16.842 34.060 -62.159 1.000 15.436 522 ILE A C 1
ATOM 3825 O O . ILE A 1 522 ? -16.720 34.882 -63.025 1.000 15.947 522 ILE A O 1
ATOM 3830 N N . ASP A 1 523 ? -17.380 34.347 -60.990 1.000 15.512 523 ASP A N 1
ATOM 3831 C CA . ASP A 1 523 ? -17.724 35.726 -60.592 1.000 15.447 523 ASP A CA 1
ATOM 3832 C C . ASP A 1 523 ? -16.445 36.545 -60.369 1.000 18.863 523 ASP A C 1
ATOM 3833 O O . ASP A 1 523 ? -15.579 36.159 -59.540 1.000 21.775 523 ASP A O 1
ATOM 3838 N N . ALA A 1 524 ? -16.363 37.691 -61.027 1.000 18.247 524 ALA A N 1
ATOM 3839 C CA . ALA A 1 524 ? -15.236 38.638 -60.854 1.000 20.754 524 ALA A CA 1
ATOM 3840 C C . ALA A 1 524 ? -15.190 39.181 -59.421 1.000 23.287 524 ALA A C 1
ATOM 3841 O O . ALA A 1 524 ? -14.073 39.463 -58.938 1.000 27.589 524 ALA A O 1
ATOM 3843 N N . GLY A 1 525 ? -16.336 39.317 -58.773 1.000 24.397 525 GLY A N 1
ATOM 3844 C CA . GLY A 1 525 ? -16.422 39.896 -57.410 1.000 32.499 525 GLY A CA 1
ATOM 3845 C C . GLY A 1 525 ? -15.816 39.040 -56.292 1.000 37.740 525 GLY A C 1
ATOM 3846 O O . GLY A 1 525 ? -15.546 39.622 -55.219 1.000 38.211 525 GLY A O 1
ATOM 3847 N N . ARG A 1 526 ? -15.594 37.732 -56.510 1.000 31.536 526 ARG A N 1
ATOM 3848 C CA . ARG A 1 526 ? -15.298 36.736 -55.439 1.000 30.790 526 ARG A CA 1
ATOM 3849 C C . ARG A 1 526 ? -13.791 36.543 -55.258 1.000 25.432 526 ARG A C 1
ATOM 3850 O O . ARG A 1 526 ? -13.046 36.651 -56.222 1.000 23.550 526 ARG A O 1
ATOM 3858 N N . LYS A 1 527 ? -13.348 36.190 -54.052 1.000 24.870 527 LYS A N 1
ATOM 3859 C CA . LYS A 1 527 ? -11.965 35.674 -53.867 1.000 24.774 527 LYS A CA 1
ATOM 3860 C C . LYS A 1 527 ? -11.841 34.405 -54.722 1.000 20.489 527 LYS A C 1
ATOM 3861 O O . LYS A 1 527 ? -12.776 33.597 -54.636 1.000 17.186 527 LYS A O 1
ATOM 3867 N N . LEU A 1 528 ? -10.753 34.231 -55.482 1.000 19.839 528 LEU A N 1
ATOM 3868 C CA . LEU A 1 528 ? -10.539 33.040 -56.324 1.000 18.585 528 LEU A CA 1
ATOM 3869 C C . LEU A 1 528 ? -10.591 31.783 -55.464 1.000 15.002 528 LEU A C 1
ATOM 3870 O O . LEU A 1 528 ? -11.073 30.774 -55.983 1.000 15.326 528 LEU A O 1
ATOM 3875 N N . THR A 1 529 ? -10.094 31.855 -54.229 1.000 13.787 529 THR A N 1
ATOM 3876 C CA . THR A 1 529 ? -10.045 30.677 -53.333 1.000 12.966 529 THR A CA 1
ATOM 3877 C C . THR A 1 529 ? -11.465 30.207 -53.066 1.000 12.824 529 THR A C 1
ATOM 3878 O O . THR A 1 529 ? -11.599 29.073 -52.605 1.000 12.298 529 THR A O 1
ATOM 3882 N N . ASP A 1 530 ? -12.504 31.014 -53.333 1.000 13.577 530 ASP A N 1
ATOM 3883 C CA . ASP A 1 530 ? -13.888 30.487 -53.136 1.000 13.994 530 ASP A CA 1
ATOM 3884 C C . ASP A 1 530 ? -14.166 29.300 -54.073 1.000 13.654 530 ASP A C 1
ATOM 3885 O O . ASP A 1 530 ? -15.080 28.513 -53.794 1.000 14.895 530 ASP A O 1
ATOM 3890 N N . TYR A 1 531 ? -13.386 29.137 -55.140 1.000 11.984 531 TYR A N 1
ATOM 3891 C CA . TYR A 1 531 ? -13.651 28.126 -56.179 1.000 11.526 531 TYR A CA 1
ATOM 3892 C C . TYR A 1 531 ? -12.765 26.901 -55.974 1.000 11.770 531 TYR A C 1
ATOM 3893 O O . TYR A 1 531 ? -12.885 25.961 -56.764 1.000 12.481 531 TYR A O 1
ATOM 3902 N N . PHE A 1 532 ? -11.990 26.869 -54.899 1.000 11.076 532 PHE A N 1
ATOM 3903 C CA . PHE A 1 532 ? -10.919 25.851 -54.765 1.000 10.885 532 PHE A CA 1
ATOM 3904 C C . PHE A 1 532 ? -11.322 24.815 -53.705 1.000 11.339 532 PHE A C 1
ATOM 3905 O O . PHE A 1 532 ? -12.228 25.012 -52.880 1.000 12.563 532 PHE A O 1
ATOM 3913 N N . TRP A 1 533 ? -10.585 23.729 -53.726 1.000 11.036 533 TRP A N 1
ATOM 3914 C CA . TRP A 1 533 ? -10.705 22.523 -52.880 1.000 10.636 533 TRP A CA 1
ATOM 3915 C C . TRP A 1 533 ? -11.277 22.819 -51.503 1.000 11.003 533 TRP A C 1
ATOM 3916 O O . TRP A 1 533 ? -12.300 22.261 -51.177 1.000 10.563 533 TRP A O 1
ATOM 3927 N N . LEU A 1 534 ? -10.589 23.591 -50.676 1.000 10.436 534 LEU A N 1
ATOM 3928 C CA . LEU A 1 534 ? -11.009 23.691 -49.275 1.000 9.951 534 LEU A CA 1
ATOM 3929 C C . LEU A 1 534 ? -12.385 24.332 -49.198 1.000 10.145 534 LEU A C 1
ATOM 3930 O O . LEU A 1 534 ? -13.191 23.913 -48.369 1.000 11.640 534 LEU A O 1
ATOM 3935 N N . ASN A 1 535 ? -12.651 25.362 -49.992 1.000 10.390 535 ASN A N 1
ATOM 3936 C CA . ASN A 1 535 ? -13.978 26.006 -49.965 1.000 11.163 535 ASN A CA 1
ATOM 3937 C C . ASN A 1 535 ? -15.018 25.098 -50.614 1.000 11.250 535 ASN A C 1
ATOM 3938 O O . ASN A 1 535 ? -16.185 25.166 -50.224 1.000 12.243 535 ASN A O 1
ATOM 3943 N N . ILE A 1 536 ? -14.632 24.239 -51.554 1.000 11.206 536 ILE A N 1
ATOM 3944 C CA . ILE A 1 536 ? -15.607 23.260 -52.114 1.000 10.796 536 ILE A CA 1
ATOM 3945 C C . ILE A 1 536 ? -16.087 22.379 -50.955 1.000 11.407 536 ILE A C 1
ATOM 3946 O O . ILE A 1 536 ? -17.288 22.117 -50.826 1.000 11.112 536 ILE A O 1
ATOM 3951 N N . PHE A 1 537 ? -15.181 21.874 -50.128 1.000 11.723 537 PHE A N 1
ATOM 3952 C CA . PHE A 1 537 ? -15.585 21.033 -48.985 1.000 12.148 537 PHE A CA 1
ATOM 3953 C C . PHE A 1 537 ? -16.426 21.827 -47.980 1.000 13.006 537 PHE A C 1
ATOM 3954 O O . PHE A 1 537 ? -17.353 21.244 -47.404 1.000 14.187 537 PHE A O 1
ATOM 3962 N N . GLU A 1 538 ? -16.117 23.102 -47.773 1.000 13.039 538 GLU A N 1
ATOM 3963 C CA . GLU A 1 538 ? -16.921 23.935 -46.830 1.000 14.691 538 GLU A CA 1
ATOM 3964 C C . GLU A 1 538 ? -18.349 24.079 -47.378 1.000 14.159 538 GLU A C 1
ATOM 3965 O O . GLU A 1 538 ? -19.320 23.861 -46.613 1.000 13.735 538 GLU A O 1
ATOM 3971 N N . LYS A 1 539 ? -18.475 24.416 -48.654 1.000 12.358 539 LYS A N 1
ATOM 3972 C CA . LYS A 1 539 ? -19.788 24.490 -49.338 1.000 12.129 539 LYS A CA 1
ATOM 3973 C C . LYS A 1 539 ? -20.503 23.146 -49.254 1.000 11.867 539 LYS A C 1
ATOM 3974 O O . LYS A 1 539 ? -21.720 23.107 -48.997 1.000 12.846 539 LYS A O 1
ATOM 3980 N N . MET A 1 540 ? -19.785 22.066 -49.456 1.000 10.899 540 MET A N 1
ATOM 3981 C CA . MET A 1 540 ? -20.391 20.725 -49.423 1.000 11.470 540 MET A CA 1
ATOM 3982 C C . MET A 1 540 ? -20.933 20.429 -48.019 1.000 12.132 540 MET A C 1
ATOM 3983 O O . MET A 1 540 ? -22.010 19.821 -47.879 1.000 12.431 540 MET A O 1
ATOM 3988 N N . ASP A 1 541 ? -20.240 20.901 -46.997 1.000 12.898 541 ASP A N 1
ATOM 3989 C CA . ASP A 1 541 ? -20.622 20.669 -45.587 1.000 14.955 541 ASP A CA 1
ATOM 3990 C C . ASP A 1 541 ? -21.830 21.539 -45.252 1.000 15.284 541 ASP A C 1
ATOM 3991 O O . ASP A 1 541 ? -22.518 21.208 -44.271 1.000 17.378 541 ASP A O 1
ATOM 3996 N N . LYS A 1 542 ? -22.062 22.588 -46.033 1.000 14.541 542 LYS A N 1
ATOM 3997 C CA . LYS A 1 542 ? -23.273 23.454 -45.900 1.000 16.917 542 LYS A CA 1
ATOM 3998 C C . LYS A 1 542 ? -24.401 22.945 -46.799 1.000 16.300 542 LYS A C 1
ATOM 3999 O O . LYS A 1 542 ? -25.423 23.632 -46.906 1.000 18.795 542 LYS A O 1
ATOM 4005 N N . GLY A 1 543 ? -24.231 21.817 -47.488 1.000 15.447 543 GLY A N 1
ATOM 4006 C CA . GLY A 1 543 ? -25.264 21.217 -48.350 1.000 15.978 543 GLY A CA 1
ATOM 4007 C C . GLY A 1 543 ? -25.411 21.906 -49.683 1.000 15.633 543 GLY A C 1
ATOM 4008 O O . GLY A 1 543 ? -26.458 21.731 -50.305 1.000 16.595 543 GLY A O 1
ATOM 4009 N N . GLU A 1 544 ? -24.387 22.617 -50.174 1.000 14.357 544 GLU A N 1
ATOM 4010 C CA . GLU A 1 544 ? -24.512 23.383 -51.424 1.000 14.625 544 GLU A CA 1
ATOM 4011 C C . GLU A 1 544 ? -24.159 22.559 -52.660 1.000 14.615 544 GLU A C 1
ATOM 4012 O O . GLU A 1 544 ? -24.285 23.081 -53.732 1.000 15.473 544 GLU A O 1
ATOM 4018 N N . PHE A 1 545 ? -23.706 21.313 -52.533 1.000 13.451 545 PHE A N 1
ATOM 4019 C CA . PHE A 1 545 ? -23.442 20.465 -53.713 1.000 11.833 545 PHE A CA 1
ATOM 4020 C C . PHE A 1 545 ? -24.409 19.288 -53.732 1.000 12.328 545 PHE A C 1
ATOM 4021 O O . PHE A 1 545 ? -24.589 18.694 -52.694 1.000 13.001 545 PHE A O 1
ATOM 4029 N N . LYS A 1 546 ? -24.937 18.973 -54.907 1.000 12.405 546 LYS A N 1
ATOM 4030 C CA . LYS A 1 546 ? -25.761 17.758 -55.118 1.000 12.622 546 LYS A CA 1
ATOM 4031 C C . LYS A 1 546 ? -24.886 16.615 -55.581 1.000 12.434 546 LYS A C 1
ATOM 4032 O O . LYS A 1 546 ? -25.149 15.483 -55.165 1.000 12.252 546 LYS A O 1
ATOM 4038 N N . GLY A 1 547 ? -23.884 16.892 -56.408 1.000 10.998 547 GLY A N 1
ATOM 4039 C CA . GLY A 1 547 ? -23.085 15.803 -56.982 1.000 10.416 547 GLY A CA 1
ATOM 4040 C C . GLY A 1 547 ? -21.610 16.056 -56.903 1.000 10.742 547 GLY A C 1
ATOM 4041 O O . GLY A 1 547 ? -21.183 17.200 -57.059 1.000 11.436 547 GLY A O 1
ATOM 4042 N N . LEU A 1 548 ? -20.841 14.982 -56.749 1.000 10.524 548 LEU A N 1
ATOM 4043 C CA . LEU A 1 548 ? -19.370 15.063 -56.806 1.000 10.157 548 LEU A CA 1
ATOM 4044 C C . LEU A 1 548 ? -18.851 13.958 -57.686 1.000 10.574 548 LEU A C 1
ATOM 4045 O O . LEU A 1 548 ? -19.280 12.791 -57.503 1.000 10.232 548 LEU A O 1
ATOM 4050 N N . PHE A 1 549 ? -17.883 14.293 -58.547 1.000 10.771 549 PHE A N 1
ATOM 4051 C CA . PHE A 1 549 ? -17.002 13.296 -59.210 1.000 10.169 549 PHE A CA 1
ATOM 4052 C C . PHE A 1 549 ? -15.738 13.218 -58.375 1.000 10.810 549 PHE A C 1
ATOM 4053 O O . PHE A 1 549 ? -15.051 14.257 -58.264 1.000 10.906 549 PHE A O 1
ATOM 4061 N N . ALA A 1 550 ? -15.458 12.073 -57.749 1.000 9.280 550 ALA A N 1
ATOM 4062 C CA . ALA A 1 550 ? -14.145 11.743 -57.186 1.000 9.332 550 ALA A CA 1
ATOM 4063 C C . ALA A 1 550 ? -13.458 10.857 -58.201 1.000 9.640 550 ALA A C 1
ATOM 4064 O O . ALA A 1 550 ? -13.610 9.629 -58.171 1.000 10.329 550 ALA A O 1
ATOM 4066 N N . TRP A 1 551 ? -12.814 11.498 -59.173 1.000 9.785 551 TRP A N 1
ATOM 4067 C CA . TRP A 1 551 ? -12.305 10.826 -60.366 1.000 9.647 551 TRP A CA 1
ATOM 4068 C C . TRP A 1 551 ? -10.818 10.602 -60.146 1.000 10.568 551 TRP A C 1
ATOM 4069 O O . TRP A 1 551 ? -10.042 11.512 -60.453 1.000 11.083 551 TRP A O 1
ATOM 4080 N N . GLY A 1 552 ? -10.433 9.453 -59.652 1.000 9.356 552 GLY A N 1
ATOM 4081 C CA . GLY A 1 552 ? -8.998 9.154 -59.493 1.000 9.495 552 GLY A CA 1
ATOM 4082 C C . GLY A 1 552 ? -8.345 9.924 -58.341 1.000 10.089 552 GLY A C 1
ATOM 4083 O O . GLY A 1 552 ? -7.191 10.289 -58.474 1.000 10.667 552 GLY A O 1
ATOM 4084 N N . MET A 1 553 ? -9.104 10.194 -57.278 1.000 10.541 553 MET A N 1
ATOM 4085 C CA . MET A 1 553 ? -8.617 10.807 -56.018 1.000 9.491 553 MET A CA 1
ATOM 4086 C C . MET A 1 553 ? -9.349 10.144 -54.861 1.000 9.293 553 MET A C 1
ATOM 4087 O O . MET A 1 553 ? -10.417 9.530 -55.076 1.000 9.506 553 MET A O 1
ATOM 4092 N N . ASN A 1 554 ? -8.790 10.290 -53.684 1.000 8.626 554 ASN A N 1
ATOM 4093 C CA . ASN A 1 554 ? -9.300 9.703 -52.428 1.000 9.322 554 ASN A CA 1
ATOM 4094 C C . ASN A 1 554 ? -9.402 10.819 -51.417 1.000 9.149 554 ASN A C 1
ATOM 4095 O O . ASN A 1 554 ? -8.734 10.775 -50.393 1.000 9.123 554 ASN A O 1
ATOM 4100 N N . PRO A 1 555 ? -10.313 11.804 -51.618 1.000 10.093 555 PRO A N 1
ATOM 4101 C CA . PRO A 1 555 ? -10.403 12.951 -50.698 1.000 10.993 555 PRO A CA 1
ATOM 4102 C C . PRO A 1 555 ? -10.788 12.620 -49.251 1.000 11.444 555 PRO A C 1
ATOM 4103 O O . PRO A 1 555 ? -10.437 13.383 -48.329 1.000 11.830 555 PRO A O 1
ATOM 4107 N N . ALA A 1 556 ? -11.416 11.460 -49.026 1.000 9.713 556 ALA A N 1
ATOM 4108 C CA . ALA A 1 556 ? -11.669 11.000 -47.638 1.000 10.056 556 ALA A CA 1
ATOM 4109 C C . ALA A 1 556 ? -10.359 10.783 -46.890 1.000 10.620 556 ALA A C 1
ATOM 4110 O O . ALA A 1 556 ? -10.382 10.726 -45.636 1.000 10.828 556 ALA A O 1
ATOM 4112 N N . CYS A 1 557 ? -9.235 10.606 -47.583 1.000 10.788 557 CYS A N 1
ATOM 4113 C CA . CYS A 1 557 ? -7.904 10.468 -46.946 1.000 10.211 557 CYS A CA 1
ATOM 4114 C C . CYS A 1 557 ? -6.947 11.593 -47.352 1.000 10.346 557 CYS A C 1
ATOM 4115 O O . CYS A 1 557 ? -6.051 11.898 -46.568 1.000 11.489 557 CYS A O 1
ATOM 4118 N N . GLY A 1 558 ? -7.026 12.123 -48.565 1.000 9.597 558 GLY A N 1
ATOM 4119 C CA . GLY A 1 558 ? -6.013 13.076 -49.076 1.000 10.050 558 GLY A CA 1
ATOM 4120 C C . GLY A 1 558 ? -6.310 14.514 -48.778 1.000 9.510 558 GLY A C 1
ATOM 4121 O O . GLY A 1 558 ? -5.415 15.347 -48.872 1.000 10.601 558 GLY A O 1
ATOM 4122 N N . GLY A 1 559 ? -7.559 14.834 -48.448 1.000 9.353 559 GLY A N 1
ATOM 4123 C CA . GLY A 1 559 ? -7.945 16.220 -48.140 1.000 9.467 559 GLY A CA 1
ATOM 4124 C C . GLY A 1 559 ? -7.680 16.594 -46.704 1.000 9.084 559 GLY A C 1
ATOM 4125 O O . GLY A 1 559 ? -8.032 15.833 -45.824 1.000 9.755 559 GLY A O 1
ATOM 4126 N N . ALA A 1 560 ? -7.109 17.768 -46.456 1.000 10.032 560 ALA A N 1
ATOM 4127 C CA . ALA A 1 560 ? -6.858 18.232 -45.093 1.000 9.787 560 ALA A CA 1
ATOM 4128 C C . ALA A 1 560 ? -8.213 18.320 -44.356 1.000 10.384 560 ALA A C 1
ATOM 4129 O O . ALA A 1 560 ? -9.253 18.632 -44.979 1.000 11.138 560 ALA A O 1
ATOM 4131 N N . ASN A 1 561 ? -8.206 18.017 -43.068 1.000 10.528 561 ASN A N 1
ATOM 4132 C CA . ASN A 1 561 ? -9.396 18.020 -42.187 1.000 10.580 561 ASN A CA 1
ATOM 4133 C C . ASN A 1 561 ? -10.390 16.988 -42.695 1.000 10.658 561 ASN A C 1
ATOM 4134 O O . ASN A 1 561 ? -11.553 17.300 -43.011 1.000 10.595 561 ASN A O 1
ATOM 4139 N N . ALA A 1 562 ? -9.942 15.747 -42.718 1.000 11.212 562 ALA A N 1
ATOM 4140 C CA . ALA A 1 562 ? -10.659 14.645 -43.389 1.000 11.323 562 ALA A CA 1
ATOM 4141 C C . ALA A 1 562 ? -11.976 14.334 -42.665 1.000 11.940 562 ALA A C 1
ATOM 4142 O O . ALA A 1 562 ? -12.888 13.905 -43.348 1.000 12.888 562 ALA A O 1
ATOM 4144 N N . ASN A 1 563 ? -12.123 14.626 -41.379 1.000 11.163 563 ASN A N 1
ATOM 4145 C CA . ASN A 1 563 ? -13.419 14.398 -40.693 1.000 11.487 563 ASN A CA 1
ATOM 4146 C C . ASN A 1 563 ? -14.471 15.281 -41.346 1.000 12.375 563 ASN A C 1
ATOM 4147 O O . ASN A 1 563 ? -15.604 14.805 -41.540 1.000 12.592 563 ASN A O 1
ATOM 4152 N N . LYS A 1 564 ? -14.134 16.515 -41.668 1.000 12.213 564 LYS A N 1
ATOM 4153 C CA . LYS A 1 564 ? -15.099 17.427 -42.331 1.000 12.548 564 LYS A CA 1
ATOM 4154 C C . LYS A 1 564 ? -15.480 16.816 -43.667 1.000 12.380 564 LYS A C 1
ATOM 4155 O O . LYS A 1 564 ? -16.684 16.784 -44.042 1.000 12.097 564 LYS A O 1
ATOM 4161 N N . ASN A 1 565 ? -14.486 16.330 -44.412 1.000 12.687 565 ASN A N 1
ATOM 4162 C CA . ASN A 1 565 ? -14.728 15.812 -45.760 1.000 11.525 565 ASN A CA 1
ATOM 4163 C C . ASN A 1 565 ? -15.668 14.605 -45.680 1.000 11.087 565 ASN A C 1
ATOM 4164 O O . ASN A 1 565 ? -16.529 14.458 -46.538 1.000 11.475 565 ASN A O 1
ATOM 4169 N N . ARG A 1 566 ? -15.391 13.681 -44.771 1.000 10.132 566 ARG A N 1
ATOM 4170 C CA . ARG A 1 566 ? -16.168 12.430 -44.658 1.000 10.344 566 ARG A CA 1
ATOM 4171 C C . ARG A 1 566 ? -17.628 12.761 -44.292 1.000 10.535 566 ARG A C 1
ATOM 4172 O O . ARG A 1 566 ? -18.554 12.132 -44.841 1.000 10.970 566 ARG A O 1
ATOM 4180 N N . LYS A 1 567 ? -17.810 13.742 -43.428 1.000 11.554 567 LYS A N 1
ATOM 4181 C CA . LYS A 1 567 ? -19.174 14.174 -43.023 1.000 12.125 567 LYS A CA 1
ATOM 4182 C C . LYS A 1 567 ? -19.832 14.905 -44.195 1.000 12.320 567 LYS A C 1
ATOM 4183 O O . LYS A 1 567 ? -21.019 14.635 -44.486 1.000 11.882 567 LYS A O 1
ATOM 4189 N N . ALA A 1 568 ? -19.091 15.760 -44.895 1.000 12.223 568 ALA A N 1
ATOM 4190 C CA . ALA A 1 568 ? -19.645 16.588 -45.982 1.000 12.168 568 ALA A CA 1
ATOM 4191 C C . ALA A 1 568 ? -20.099 15.721 -47.135 1.000 11.842 568 ALA A C 1
ATOM 4192 O O . ALA A 1 568 ? -21.107 16.012 -47.772 1.000 12.509 568 ALA A O 1
ATOM 4194 N N . MET A 1 569 ? -19.422 14.615 -47.424 1.000 11.239 569 MET A N 1
ATOM 4195 C CA . MET A 1 569 ? -19.823 13.752 -48.564 1.000 12.336 569 MET A CA 1
ATOM 4196 C C . MET A 1 569 ? -21.205 13.154 -48.298 1.000 11.419 569 MET A C 1
ATOM 4197 O O . MET A 1 569 ? -21.888 12.895 -49.283 1.000 11.315 569 MET A O 1
ATOM 4202 N N . GLY A 1 570 ? -21.591 12.975 -47.035 1.000 11.491 570 GLY A N 1
ATOM 4203 C CA . GLY A 1 570 ? -22.954 12.459 -46.741 1.000 12.069 570 GLY A CA 1
ATOM 4204 C C . GLY A 1 570 ? -24.025 13.483 -47.042 1.000 12.527 570 GLY A C 1
ATOM 4205 O O . GLY A 1 570 ? -25.182 13.113 -46.939 1.000 13.728 570 GLY A O 1
ATOM 4206 N N . LYS A 1 571 ? -23.691 14.730 -47.386 1.000 12.147 571 LYS A N 1
ATOM 4207 C CA . LYS A 1 571 ? -24.679 15.748 -47.775 1.000 12.800 571 LYS A CA 1
ATOM 4208 C C . LYS A 1 571 ? -24.835 15.809 -49.294 1.000 14.348 571 LYS A C 1
ATOM 4209 O O . LYS A 1 571 ? -25.675 16.611 -49.773 1.000 15.914 571 LYS A O 1
ATOM 4215 N N . LEU A 1 572 ? -24.059 15.031 -50.045 1.000 11.670 572 LEU A N 1
ATOM 4216 C CA . LEU A 1 572 ? -24.268 14.877 -51.508 1.000 11.122 572 LEU A CA 1
ATOM 4217 C C . LEU A 1 572 ? -25.518 14.030 -51.775 1.000 11.617 572 LEU A C 1
ATOM 4218 O O . LEU A 1 572 ? -25.712 13.040 -51.030 1.000 12.189 572 LEU A O 1
ATOM 4223 N N . GLU A 1 573 ? -26.221 14.273 -52.877 1.000 11.412 573 GLU A N 1
ATOM 4224 C CA . GLU A 1 573 ? -27.226 13.328 -53.412 1.000 11.974 573 GLU A CA 1
ATOM 4225 C C . GLU A 1 573 ? -26.521 12.163 -54.104 1.000 10.927 573 GLU A C 1
ATOM 4226 O O . GLU A 1 573 ? -26.985 11.005 -53.982 1.000 11.374 573 GLU A O 1
ATOM 4232 N N . TRP A 1 574 ? -25.453 12.458 -54.855 1.000 10.523 574 TRP A N 1
ATOM 4233 C CA . TRP A 1 574 ? -24.760 11.403 -55.602 1.000 9.691 574 TRP A CA 1
ATOM 4234 C C . TRP A 1 574 ? -23.246 11.661 -55.649 1.000 10.195 574 TRP A C 1
ATOM 4235 O O . TRP A 1 574 ? -22.779 12.830 -55.626 1.000 10.805 574 TRP A O 1
ATOM 4246 N N . LEU A 1 575 ? -22.526 10.546 -55.729 1.000 10.223 575 LEU A N 1
ATOM 4247 C CA . LEU A 1 575 ? -21.055 10.535 -55.793 1.000 10.122 575 LEU A CA 1
ATOM 4248 C C . LEU A 1 575 ? -20.687 9.565 -56.891 1.000 10.733 575 LEU A C 1
ATOM 4249 O O . LEU A 1 575 ? -21.169 8.407 -56.845 1.000 9.743 575 LEU A O 1
ATOM 4254 N N . VAL A 1 576 ? -19.851 9.996 -57.843 1.000 10.057 576 VAL A N 1
ATOM 4255 C CA . VAL A 1 576 ? -19.270 9.069 -58.846 1.000 9.925 576 VAL A CA 1
ATOM 4256 C C . VAL A 1 576 ? -17.789 8.931 -58.522 1.000 10.608 576 VAL A C 1
ATOM 4257 O O . VAL A 1 576 ? -17.116 9.921 -58.497 1.000 11.053 576 VAL A O 1
ATOM 4261 N N . ASN A 1 577 ? -17.374 7.714 -58.215 1.000 10.299 577 ASN A N 1
ATOM 4262 C CA . ASN A 1 577 ? -15.970 7.453 -57.843 1.000 10.548 577 ASN A CA 1
ATOM 4263 C C . ASN A 1 577 ? -15.386 6.587 -58.947 1.000 10.299 577 ASN A C 1
ATOM 4264 O O . ASN A 1 577 ? -15.924 5.533 -59.160 1.000 11.248 577 ASN A O 1
ATOM 4269 N N . VAL A 1 578 ? -14.320 7.038 -59.602 1.000 9.996 578 VAL A N 1
ATOM 4270 C CA . VAL A 1 578 ? -13.653 6.265 -60.684 1.000 9.716 578 VAL A CA 1
ATOM 4271 C C . VAL A 1 578 ? -12.292 5.886 -60.114 1.000 10.504 578 VAL A C 1
ATOM 4272 O O . VAL A 1 578 ? -11.474 6.790 -59.860 1.000 10.705 578 VAL A O 1
ATOM 4276 N N . ASN A 1 579 ? -12.033 4.600 -59.923 1.000 9.535 579 ASN A N 1
ATOM 4277 C CA . ASN A 1 579 ? -10.737 4.267 -59.307 1.000 9.679 579 ASN A CA 1
ATOM 4278 C C . ASN A 1 579 ? -10.464 2.775 -59.493 1.000 10.793 579 ASN A C 1
ATOM 4279 O O . ASN A 1 579 ? -11.294 2.083 -60.105 1.000 11.815 579 ASN A O 1
ATOM 4284 N N . LEU A 1 580 ? -9.291 2.351 -59.068 1.000 9.820 580 LEU A N 1
ATOM 4285 C CA . LEU A 1 580 ? -8.783 0.994 -59.303 1.000 10.074 580 LEU A CA 1
ATOM 4286 C C . LEU A 1 580 ? -9.364 0.017 -58.291 1.000 10.514 580 LEU A C 1
ATOM 4287 O O . LEU A 1 580 ? -9.492 -1.152 -58.638 1.000 11.877 580 LEU A O 1
ATOM 4292 N N . PHE A 1 581 ? -9.618 0.476 -57.061 1.000 9.728 581 PHE A N 1
ATOM 4293 C CA . PHE A 1 581 ? -10.054 -0.390 -55.941 1.000 10.588 581 PHE A CA 1
ATOM 4294 C C . PHE A 1 581 ? -11.204 0.305 -55.196 1.000 10.513 581 PHE A C 1
ATOM 4295 O O . PHE A 1 581 ? -11.234 1.531 -55.193 1.000 10.745 581 PHE A O 1
ATOM 4303 N N . GLU A 1 582 ? -12.035 -0.448 -54.505 1.000 10.405 582 GLU A N 1
ATOM 4304 C CA . GLU A 1 582 ? -12.901 0.107 -53.453 1.000 11.495 582 GLU A CA 1
ATOM 4305 C C . GLU A 1 582 ? -12.009 0.839 -52.434 1.000 10.753 582 GLU A C 1
ATOM 4306 O O . GLU A 1 582 ? -10.874 0.435 -52.177 1.000 10.683 582 GLU A O 1
ATOM 4312 N N . ASN A 1 583 ? -12.503 1.901 -51.852 1.000 9.755 583 ASN A N 1
ATOM 4313 C CA . ASN A 1 583 ? -11.653 2.795 -51.057 1.000 9.845 583 ASN A CA 1
ATOM 4314 C C . ASN A 1 583 ? -12.446 3.643 -50.054 1.000 9.666 583 ASN A C 1
ATOM 4315 O O . ASN A 1 583 ? -13.687 3.558 -50.000 1.000 9.872 583 ASN A O 1
ATOM 4320 N N . GLU A 1 584 ? -11.742 4.451 -49.289 1.000 8.906 584 GLU A N 1
ATOM 4321 C CA . GLU A 1 584 ? -12.335 5.269 -48.220 1.000 8.892 584 GLU A CA 1
ATOM 4322 C C . GLU A 1 584 ? -13.298 6.318 -48.767 1.000 8.945 584 GLU A C 1
ATOM 4323 O O . GLU A 1 584 ? -14.174 6.753 -48.015 1.000 9.638 584 GLU A O 1
ATOM 4329 N N . THR A 1 585 ? -13.131 6.736 -50.024 1.000 8.045 585 THR A N 1
ATOM 4330 C CA . THR A 1 585 ? -14.044 7.709 -50.634 1.000 9.422 585 THR A CA 1
ATOM 4331 C C . THR A 1 585 ? -15.264 6.951 -51.180 1.000 9.563 585 THR A C 1
ATOM 4332 O O . THR A 1 585 ? -16.382 7.351 -50.832 1.000 10.251 585 THR A O 1
ATOM 4336 N N . SER A 1 586 ? -15.088 5.935 -52.007 1.000 10.140 586 SER A N 1
ATOM 4337 C CA . SER A 1 586 ? -16.220 5.153 -52.556 1.000 9.320 586 SER A CA 1
ATOM 4338 C C . SER A 1 586 ? -17.126 4.738 -51.401 1.000 9.639 586 SER A C 1
ATOM 4339 O O . SER A 1 586 ? -18.387 4.732 -51.584 1.000 10.681 586 SER A O 1
ATOM 4342 N N . SER A 1 587 ? -16.519 4.368 -50.282 1.000 9.590 587 SER A N 1
ATOM 4343 C CA . SER A 1 587 ? -17.217 3.691 -49.173 1.000 9.943 587 SER A CA 1
ATOM 4344 C C . SER A 1 587 ? -17.232 4.541 -47.908 1.000 9.393 587 SER A C 1
ATOM 4345 O O . SER A 1 587 ? -17.332 3.983 -46.789 1.000 9.256 587 SER A O 1
ATOM 4348 N N . PHE A 1 588 ? -17.220 5.861 -48.036 1.000 9.726 588 PHE A N 1
ATOM 4349 C CA . PHE A 1 588 ? -17.164 6.787 -46.895 1.000 10.617 588 PHE A CA 1
ATOM 4350 C C . PHE A 1 588 ? -18.392 6.523 -45.980 1.000 10.362 588 PHE A C 1
ATOM 4351 O O . PHE A 1 588 ? -18.286 6.716 -44.767 1.000 10.193 588 PHE A O 1
ATOM 4359 N N . TRP A 1 589 ? -19.522 6.091 -46.561 1.000 11.214 589 TRP A N 1
ATOM 4360 C CA . TRP A 1 589 ? -20.792 5.833 -45.854 1.000 12.112 589 TRP A CA 1
ATOM 4361 C C . TRP A 1 589 ? -20.692 4.636 -44.908 1.000 12.110 589 TRP A C 1
ATOM 4362 O O . TRP A 1 589 ? -21.621 4.502 -44.091 1.000 12.402 589 TRP A O 1
ATOM 4373 N N . LYS A 1 590 ? -19.644 3.812 -44.966 1.000 10.881 590 LYS A N 1
ATOM 4374 C CA . LYS A 1 590 ? -19.455 2.745 -43.948 1.000 12.006 590 LYS A CA 1
ATOM 4375 C C . LYS A 1 590 ? -18.098 2.953 -43.257 1.000 11.944 590 LYS A C 1
ATOM 4376 O O . LYS A 1 590 ? -17.571 2.008 -42.680 1.000 14.034 590 LYS A O 1
ATOM 4382 N N . GLY A 1 591 ? -17.593 4.183 -43.233 1.000 11.576 591 GLY A N 1
ATOM 4383 C CA . GLY A 1 591 ? -16.318 4.502 -42.579 1.000 12.521 591 GLY A CA 1
ATOM 4384 C C . GLY A 1 591 ? -16.511 4.600 -41.075 1.000 13.266 591 GLY A C 1
ATOM 4385 O O . GLY A 1 591 ? -17.624 4.464 -40.540 1.000 11.740 591 GLY A O 1
ATOM 4386 N N . PRO A 1 592 ? -15.460 5.019 -40.366 1.000 12.627 592 PRO A N 1
ATOM 4387 C CA . PRO A 1 592 ? -15.497 5.177 -38.920 1.000 12.609 592 PRO A CA 1
ATOM 4388 C C . PRO A 1 592 ? -16.614 6.089 -38.423 1.000 13.119 592 PRO A C 1
ATOM 4389 O O . PRO A 1 592 ? -16.760 7.191 -38.903 1.000 12.577 592 PRO A O 1
ATOM 4393 N N . GLY A 1 593 ? -17.422 5.563 -37.496 1.000 13.486 593 GLY A N 1
ATOM 4394 C CA . GLY A 1 593 ? -18.465 6.381 -36.874 1.000 14.264 593 GLY A CA 1
ATOM 4395 C C . GLY A 1 593 ? -19.681 6.577 -37.756 1.000 14.856 593 GLY A C 1
ATOM 4396 O O . GLY A 1 593 ? -20.592 7.285 -37.319 1.000 16.337 593 GLY A O 1
ATOM 4397 N N . MET A 1 594 ? -19.696 6.089 -39.006 1.000 13.459 594 MET A N 1
ATOM 4398 C CA . MET A 1 594 ? -20.776 6.384 -39.968 1.000 13.096 594 MET A CA 1
ATOM 4399 C C . MET A 1 594 ? -21.841 5.301 -39.851 1.000 13.480 594 MET A C 1
ATOM 4400 O O . MET A 1 594 ? -21.506 4.109 -39.653 1.000 15.148 594 MET A O 1
ATOM 4405 N N . ASN A 1 595 ? -23.098 5.706 -39.996 1.000 14.383 595 ASN A N 1
ATOM 4406 C CA . ASN A 1 595 ? -24.253 4.793 -40.009 1.000 14.663 595 ASN A CA 1
ATOM 4407 C C . ASN A 1 595 ? -24.824 4.786 -41.420 1.000 13.081 595 ASN A C 1
ATOM 4408 O O . ASN A 1 595 ? -25.452 5.763 -41.804 1.000 14.183 595 ASN A O 1
ATOM 4413 N N . PRO A 1 596 ? -24.580 3.737 -42.232 1.000 13.523 596 PRO A N 1
ATOM 4414 C CA . PRO A 1 596 ? -25.041 3.699 -43.623 1.000 13.005 596 PRO A CA 1
ATOM 4415 C C . PRO A 1 596 ? -26.536 3.996 -43.719 1.000 14.735 596 PRO A C 1
ATOM 4416 O O . PRO A 1 596 ? -26.986 4.623 -44.671 1.000 14.724 596 PRO A O 1
ATOM 4420 N N . ALA A 1 597 ? -27.309 3.514 -42.734 1.000 15.577 597 ALA A N 1
ATOM 4421 C CA . ALA A 1 597 ? -28.783 3.666 -42.766 1.000 16.273 597 ALA A CA 1
ATOM 4422 C C . ALA A 1 597 ? -29.200 5.118 -42.643 1.000 16.168 597 ALA A C 1
ATOM 4423 O O . ALA A 1 597 ? -30.366 5.393 -42.993 1.000 18.538 597 ALA A O 1
ATOM 4425 N N . GLU A 1 598 ? -28.331 6.045 -42.233 1.000 15.456 598 GLU A N 1
ATOM 4426 C CA . GLU A 1 598 ? -28.678 7.481 -42.124 1.000 17.106 598 GLU A CA 1
ATOM 4427 C C . GLU A 1 598 ? -28.108 8.277 -43.300 1.000 17.857 598 GLU A C 1
ATOM 4428 O O . GLU A 1 598 ? -28.334 9.479 -43.346 1.000 19.544 598 GLU A O 1
ATOM 4434 N N . ILE A 1 599 ? -27.344 7.649 -44.198 1.000 13.429 599 ILE A N 1
ATOM 4435 C CA . ILE A 1 599 ? -26.586 8.406 -45.223 1.000 14.290 599 ILE A CA 1
ATOM 4436 C C . ILE A 1 599 ? -27.251 8.152 -46.563 1.000 11.993 599 ILE A C 1
ATOM 4437 O O . ILE A 1 599 ? -27.212 7.020 -47.036 1.000 11.757 599 ILE A O 1
ATOM 4442 N N . GLY A 1 600 ? -27.819 9.217 -47.146 1.000 12.573 600 GLY A N 1
ATOM 4443 C CA . GLY A 1 600 ? -28.635 9.115 -48.359 1.000 13.767 600 GLY A CA 1
ATOM 4444 C C . GLY A 1 600 ? -27.847 9.160 -49.641 1.000 13.133 600 GLY A C 1
ATOM 4445 O O . GLY A 1 600 ? -28.434 8.985 -50.698 1.000 13.404 600 GLY A O 1
ATOM 4446 N N . THR A 1 601 ? -26.527 9.325 -49.580 1.000 12.175 601 THR A N 1
ATOM 4447 C CA . THR A 1 601 ? -25.738 9.520 -50.823 1.000 12.742 601 THR A CA 1
ATOM 4448 C C . THR A 1 601 ? -25.775 8.271 -51.698 1.000 10.960 601 THR A C 1
ATOM 4449 O O . THR A 1 601 ? -25.398 7.185 -51.260 1.000 12.893 601 THR A O 1
ATOM 4453 N N . GLU A 1 602 ? -26.173 8.420 -52.940 1.000 11.132 602 GLU A N 1
ATOM 4454 C CA . GLU A 1 602 ? -26.082 7.339 -53.931 1.000 11.183 602 GLU A CA 1
ATOM 4455 C C . GLU A 1 602 ? -24.641 7.306 -54.446 1.000 11.313 602 GLU A C 1
ATOM 4456 O O . GLU A 1 602 ? -24.093 8.373 -54.790 1.000 12.055 602 GLU A O 1
ATOM 4462 N N . VAL A 1 603 ? -24.055 6.138 -54.558 1.000 10.632 603 VAL A N 1
ATOM 4463 C CA . VAL A 1 603 ? -22.634 6.064 -54.992 1.000 10.407 603 VAL A CA 1
ATOM 4464 C C . VAL A 1 603 ? -22.538 5.118 -56.175 1.000 11.449 603 VAL A C 1
ATOM 4465 O O . VAL A 1 603 ? -23.087 3.987 -56.103 1.000 10.740 603 VAL A O 1
ATOM 4469 N N . PHE A 1 604 ? -21.842 5.574 -57.197 1.000 10.091 604 PHE A N 1
ATOM 4470 C CA . PHE A 1 604 ? -21.433 4.743 -58.345 1.000 10.270 604 PHE A CA 1
ATOM 4471 C C . PHE A 1 604 ? -19.927 4.549 -58.259 1.000 11.578 604 PHE A C 1
ATOM 4472 O O . PHE A 1 604 ? -19.221 5.576 -58.284 1.000 12.096 604 PHE A O 1
ATOM 4480 N N . PHE A 1 605 ? -19.477 3.311 -58.185 1.000 10.196 605 PHE A N 1
ATOM 4481 C CA . PHE A 1 605 ? -18.042 2.968 -58.265 1.000 10.425 605 PHE A CA 1
ATOM 4482 C C . PHE A 1 605 ? -17.750 2.379 -59.642 1.000 10.464 605 PHE A C 1
ATOM 4483 O O . PHE A 1 605 ? -18.360 1.369 -60.010 1.000 11.191 605 PHE A O 1
ATOM 4491 N N . LEU A 1 606 ? -16.878 3.044 -60.397 1.000 9.566 606 LEU A N 1
ATOM 4492 C CA . LEU A 1 606 ? -16.567 2.657 -61.781 1.000 9.784 606 LEU A CA 1
ATOM 4493 C C . LEU A 1 606 ? -15.083 2.281 -61.806 1.000 10.450 606 LEU A C 1
ATOM 4494 O O . LEU A 1 606 ? -14.244 3.125 -61.517 1.000 10.149 606 LEU A O 1
ATOM 4499 N N . PRO A 1 607 ? -14.737 1.017 -62.076 1.000 9.692 607 PRO A N 1
ATOM 4500 C CA . PRO A 1 607 ? -13.343 0.587 -61.997 1.000 10.088 607 PRO A CA 1
ATOM 4501 C C . PRO A 1 607 ? -12.653 0.902 -63.307 1.000 10.598 607 PRO A C 1
ATOM 4502 O O . PRO A 1 607 ? -13.076 0.491 -64.387 1.000 11.582 607 PRO A O 1
ATOM 4506 N N . CYS A 1 608 ? -11.518 1.571 -63.186 1.000 11.710 608 CYS A N 1
ATOM 4507 C CA . CYS A 1 608 ? -10.692 1.936 -64.337 1.000 12.033 608 CYS A CA 1
ATOM 4508 C C . CYS A 1 608 ? -9.529 0.961 -64.476 1.000 11.856 608 CYS A C 1
ATOM 4509 O O . CYS A 1 608 ? -9.269 0.097 -63.590 1.000 12.381 608 CYS A O 1
ATOM 4512 N N A CYS A 1 609 ? -8.826 1.113 -65.593 0.500 12.935 609 CYS A N 1
ATOM 4513 N N B CYS A 1 609 ? -8.819 1.065 -65.581 0.500 11.984 609 CYS A N 1
ATOM 4514 C CA A CYS A 1 609 ? -7.593 0.364 -65.958 0.500 13.493 609 CYS A CA 1
ATOM 4515 C CA B CYS A 1 609 ? -7.668 0.172 -65.851 0.500 11.978 609 CYS A CA 1
ATOM 4516 C C A CYS A 1 609 ? -6.369 0.893 -65.229 0.500 13.188 609 CYS A C 1
ATOM 4517 C C B CYS A 1 609 ? -6.356 0.848 -65.426 0.500 12.336 609 CYS A C 1
ATOM 4518 O O A CYS A 1 609 ? -6.346 2.075 -64.858 0.500 12.402 609 CYS A O 1
ATOM 4519 O O B CYS A 1 609 ? -6.283 2.087 -65.345 0.500 11.903 609 CYS A O 1
ATOM 4524 N N . VAL A 1 610 ? -5.372 0.030 -65.063 1.000 12.288 610 VAL A N 1
ATOM 4525 C CA . VAL A 1 610 ? -4.032 0.497 -64.624 1.000 13.661 610 VAL A CA 1
ATOM 4526 C C . VAL A 1 610 ? -3.240 1.003 -65.829 1.000 13.243 610 VAL A C 1
ATOM 4527 O O . VAL A 1 610 ? -3.581 0.776 -67.022 1.000 11.572 610 VAL A O 1
ATOM 4531 N N . SER A 1 611 ? -2.152 1.682 -65.536 1.000 11.896 611 SER A N 1
ATOM 4532 C CA . SER A 1 611 ? -1.374 2.388 -66.568 1.000 12.061 611 SER A CA 1
ATOM 4533 C C . SER A 1 611 ? -0.918 1.415 -67.669 1.000 11.051 611 SER A C 1
ATOM 4534 O O . SER A 1 611 ? -0.932 1.811 -68.808 1.000 11.969 611 SER A O 1
ATOM 4537 N N . ILE A 1 612 ? -0.504 0.198 -67.310 1.000 11.199 612 ILE A N 1
ATOM 4538 C CA . ILE A 1 612 ? 0.083 -0.744 -68.307 1.000 12.554 612 ILE A CA 1
ATOM 4539 C C . ILE A 1 612 ? -1.001 -1.349 -69.197 1.000 12.296 612 ILE A C 1
ATOM 4540 O O . ILE A 1 612 ? -0.667 -2.084 -70.126 1.000 13.679 612 ILE A O 1
ATOM 4545 N N . GLU A 1 613 ? -2.277 -1.060 -68.920 1.000 12.306 613 GLU A N 1
ATOM 4546 C CA . GLU A 1 613 ? -3.421 -1.545 -69.726 1.000 12.172 613 GLU A CA 1
ATOM 4547 C C . GLU A 1 613 ? -3.901 -0.478 -70.710 1.000 12.810 613 GLU A C 1
ATOM 4548 O O . GLU A 1 613 ? -4.944 -0.720 -71.355 1.000 13.197 613 GLU A O 1
ATOM 4554 N N . LYS A 1 614 ? -3.223 0.640 -70.821 1.000 14.309 614 LYS A N 1
ATOM 4555 C CA . LYS A 1 614 ? -3.644 1.602 -71.844 1.000 16.690 614 LYS A CA 1
ATOM 4556 C C . LYS A 1 614 ? -2.464 2.363 -72.422 1.000 15.148 614 LYS A C 1
ATOM 4557 O O . LYS A 1 614 ? -1.311 2.198 -71.995 1.000 13.966 614 LYS A O 1
ATOM 4563 N N . GLU A 1 615 ? -2.793 3.102 -73.464 1.000 14.712 615 GLU A N 1
ATOM 4564 C CA . GLU A 1 615 ? -1.844 3.919 -74.240 1.000 13.789 615 GLU A CA 1
ATOM 4565 C C . GLU A 1 615 ? -2.141 5.380 -73.968 1.000 13.756 615 GLU A C 1
ATOM 4566 O O . GLU A 1 615 ? -3.311 5.755 -73.730 1.000 13.271 615 GLU A O 1
ATOM 4572 N N . GLY A 1 616 ? -1.122 6.199 -74.142 1.000 13.691 616 GLY A N 1
ATOM 4573 C CA . GLY A 1 616 ? -1.261 7.639 -73.936 1.000 13.298 616 GLY A CA 1
ATOM 4574 C C . GLY A 1 616 ? 0.020 8.215 -73.410 1.000 12.493 616 GLY A C 1
ATOM 4575 O O . GLY A 1 616 ? 1.026 7.529 -73.470 1.000 11.820 616 GLY A O 1
ATOM 4576 N N . SER A 1 617 ? -0.015 9.474 -73.008 1.000 12.710 617 SER A N 1
ATOM 4577 C CA . SER A 1 617 ? 1.193 10.219 -72.565 1.000 12.122 617 SER A CA 1
ATOM 4578 C C . SER A 1 617 ? 1.050 10.695 -71.126 1.000 12.334 617 SER A C 1
ATOM 4579 O O . SER A 1 617 ? -0.097 10.935 -70.678 1.000 12.241 617 SER A O 1
ATOM 4582 N N . VAL A 1 618 ? 2.187 10.808 -70.457 1.000 12.400 618 VAL A N 1
ATOM 4583 C CA . VAL A 1 618 ? 2.287 11.459 -69.136 1.000 11.268 618 VAL A CA 1
ATOM 4584 C C . VAL A 1 618 ? 3.450 12.447 -69.215 1.000 10.811 618 VAL A C 1
ATOM 4585 O O . VAL A 1 618 ? 4.495 12.160 -69.834 1.000 11.990 618 VAL A O 1
ATOM 4589 N N . ALA A 1 619 ? 3.234 13.620 -68.639 1.000 10.608 619 ALA A N 1
ATOM 4590 C CA . ALA A 1 619 ? 4.222 14.702 -68.629 1.000 10.608 619 ALA A CA 1
ATOM 4591 C C . ALA A 1 619 ? 4.933 14.699 -67.283 1.000 10.395 619 ALA A C 1
ATOM 4592 O O . ALA A 1 619 ? 4.298 14.958 -66.266 1.000 10.778 619 ALA A O 1
ATOM 4594 N N . ASN A 1 620 ? 6.237 14.433 -67.277 1.000 9.903 620 ASN A N 1
ATOM 4595 C CA . ASN A 1 620 ? 7.009 14.297 -66.017 1.000 10.239 620 ASN A CA 1
ATOM 4596 C C . ASN A 1 620 ? 7.406 15.689 -65.494 1.000 10.579 620 ASN A C 1
ATOM 4597 O O . ASN A 1 620 ? 6.976 16.718 -66.044 1.000 10.493 620 ASN A O 1
ATOM 4602 N N . SER A 1 621 ? 8.128 15.740 -64.384 1.000 9.849 621 SER A N 1
ATOM 4603 C CA . SER A 1 621 ? 8.432 17.011 -63.697 1.000 10.844 621 SER A CA 1
ATOM 4604 C C . SER A 1 621 ? 9.263 17.959 -64.578 1.000 10.959 621 SER A C 1
ATOM 4605 O O . SER A 1 621 ? 9.151 19.180 -64.402 1.000 12.128 621 SER A O 1
ATOM 4608 N N . GLY A 1 622 ? 10.097 17.402 -65.453 1.000 11.245 622 GLY A N 1
ATOM 4609 C CA . GLY A 1 622 ? 10.874 18.231 -66.423 1.000 11.063 622 GLY A CA 1
ATOM 4610 C C . GLY A 1 622 ? 10.102 18.548 -67.667 1.000 11.532 622 GLY A C 1
ATOM 4611 O O . GLY A 1 622 ? 10.711 19.113 -68.598 1.000 12.512 622 GLY A O 1
ATOM 4612 N N . ARG A 1 623 ? 8.775 18.333 -67.679 1.000 10.131 623 ARG A N 1
ATOM 4613 C CA . ARG A 1 623 ? 7.863 18.642 -68.799 1.000 10.879 623 ARG A CA 1
ATOM 4614 C C . ARG A 1 623 ? 8.096 17.663 -69.960 1.000 11.441 623 ARG A C 1
ATOM 4615 O O . ARG A 1 623 ? 7.536 17.927 -71.030 1.000 12.741 623 ARG A O 1
ATOM 4623 N N . TRP A 1 624 ? 8.778 16.543 -69.736 1.000 10.947 624 TRP A N 1
ATOM 4624 C CA . TRP A 1 624 ? 8.943 15.508 -70.785 1.000 11.483 624 TRP A CA 1
ATOM 4625 C C . TRP A 1 624 ? 7.629 14.732 -70.937 1.000 11.446 624 TRP A C 1
ATOM 4626 O O . TRP A 1 624 ? 7.218 14.054 -69.965 1.000 11.614 624 TRP A O 1
ATOM 4637 N N . MET A 1 625 ? 7.021 14.860 -72.101 1.000 11.904 625 MET A N 1
ATOM 4638 C CA . MET A 1 625 ? 5.730 14.245 -72.442 1.000 12.927 625 MET A CA 1
ATOM 4639 C C . MET A 1 625 ? 6.059 12.910 -73.090 1.000 12.834 625 MET A C 1
ATOM 4640 O O . MET A 1 625 ? 6.602 12.928 -74.217 1.000 13.128 625 MET A O 1
ATOM 4645 N N . GLN A 1 626 ? 5.885 11.816 -72.368 1.000 12.107 626 GLN A N 1
ATOM 4646 C CA . GLN A 1 626 ? 6.355 10.486 -72.781 1.000 12.336 626 GLN A CA 1
ATOM 4647 C C . GLN A 1 626 ? 5.170 9.599 -73.137 1.000 12.157 626 GLN A C 1
ATOM 4648 O O . GLN A 1 626 ? 4.222 9.422 -72.318 1.000 12.440 626 GLN A O 1
ATOM 4654 N N . TRP A 1 627 ? 5.235 9.010 -74.332 1.000 12.089 627 TRP A N 1
ATOM 4655 C CA . TRP A 1 627 ? 4.204 8.080 -74.824 1.000 12.151 627 TRP A CA 1
ATOM 4656 C C . TRP A 1 627 ? 4.427 6.676 -74.293 1.000 12.086 627 TRP A C 1
ATOM 4657 O O . TRP A 1 627 ? 5.567 6.184 -74.255 1.000 12.627 627 TRP A O 1
ATOM 4668 N N . ARG A 1 628 ? 3.333 6.038 -73.887 1.000 12.125 628 ARG A N 1
ATOM 4669 C CA . ARG A 1 628 ? 3.415 4.649 -73.406 1.000 11.179 628 ARG A CA 1
ATOM 4670 C C . ARG A 1 628 ? 2.322 3.792 -74.039 1.000 12.216 628 ARG A C 1
ATOM 4671 O O . ARG A 1 628 ? 1.324 4.328 -74.550 1.000 12.223 628 ARG A O 1
ATOM 4679 N N . TYR A 1 629 ? 2.563 2.485 -74.022 1.000 12.473 629 TYR A N 1
ATOM 4680 C CA . TYR A 1 629 ? 1.775 1.509 -74.804 1.000 13.870 629 TYR A CA 1
ATOM 4681 C C . TYR A 1 629 ? 1.047 0.535 -73.894 1.000 13.361 629 TYR A C 1
ATOM 4682 O O . TYR A 1 629 ? 1.462 0.292 -72.733 1.000 12.982 629 TYR A O 1
ATOM 4691 N N . ARG A 1 630 ? -0.005 -0.069 -74.417 1.000 14.304 630 ARG A N 1
ATOM 4692 C CA . ARG A 1 630 ? -0.734 -1.129 -73.699 1.000 16.420 630 ARG A CA 1
ATOM 4693 C C . ARG A 1 630 ? 0.126 -2.401 -73.688 1.000 15.086 630 ARG A C 1
ATOM 4694 O O . ARG A 1 630 ? 0.595 -2.811 -74.749 1.000 15.817 630 ARG A O 1
ATOM 4702 N N . GLY A 1 631 ? 0.190 -3.075 -72.556 1.000 14.533 631 GLY A N 1
ATOM 4703 C CA . GLY A 1 631 ? 0.692 -4.456 -72.465 1.000 14.152 631 GLY A CA 1
ATOM 4704 C C . GLY A 1 631 ? -0.494 -5.413 -72.431 1.000 14.030 631 GLY A C 1
ATOM 4705 O O . GLY A 1 631 ? -1.040 -5.748 -73.483 1.000 15.039 631 GLY A O 1
ATOM 4706 N N . PRO A 1 632 ? -0.991 -5.812 -71.248 1.000 14.170 632 PRO A N 1
ATOM 4707 C CA . PRO A 1 632 ? -2.212 -6.600 -71.184 1.000 13.272 632 PRO A CA 1
ATOM 4708 C C . PRO A 1 632 ? -3.444 -5.748 -71.517 1.000 14.267 632 PRO A C 1
ATOM 4709 O O . PRO A 1 632 ? -3.492 -4.547 -71.252 1.000 13.876 632 PRO A O 1
ATOM 4713 N N . LYS A 1 633 ? -4.485 -6.425 -71.965 1.000 14.955 633 LYS A N 1
ATOM 4714 C CA . LYS A 1 633 ? -5.827 -5.826 -72.061 1.000 16.871 633 LYS A CA 1
ATOM 4715 C C . LYS A 1 633 ? -6.320 -5.443 -70.678 1.000 14.850 633 LYS A C 1
ATOM 4716 O O . LYS A 1 633 ? -5.909 -6.004 -69.657 1.000 13.697 633 LYS A O 1
ATOM 4722 N N . PRO A 1 634 ? -7.299 -4.528 -70.614 1.000 16.691 634 PRO A N 1
ATOM 4723 C CA . PRO A 1 634 ? -7.909 -4.181 -69.341 1.000 16.312 634 PRO A CA 1
ATOM 4724 C C . PRO A 1 634 ? -8.340 -5.424 -68.577 1.000 15.830 634 PRO A C 1
ATOM 4725 O O . PRO A 1 634 ? -8.910 -6.328 -69.138 1.000 15.626 634 PRO A O 1
ATOM 4729 N N . TYR A 1 635 ? -8.028 -5.423 -67.298 1.000 14.360 635 TYR A N 1
ATOM 4730 C CA . TYR A 1 635 ? -8.426 -6.479 -66.356 1.000 13.956 635 TYR A CA 1
ATOM 4731 C C . TYR A 1 635 ? -9.955 -6.576 -66.253 1.000 13.874 635 TYR A C 1
ATOM 4732 O O . TYR A 1 635 ? -10.642 -5.557 -66.161 1.000 13.155 635 TYR A O 1
ATOM 4741 N N . ALA A 1 636 ? -10.477 -7.790 -66.255 1.000 13.467 636 ALA A N 1
ATOM 4742 C CA . ALA A 1 636 ? -11.921 -8.014 -66.015 1.000 13.685 636 ALA A CA 1
ATOM 4743 C C . ALA A 1 636 ? -12.754 -7.055 -66.874 1.000 13.156 636 ALA A C 1
ATOM 4744 O O . ALA A 1 636 ? -12.575 -7.027 -68.145 1.000 12.813 636 ALA A O 1
ATOM 4746 N N . GLU A 1 637 ? -13.687 -6.304 -66.283 1.000 13.319 637 GLU A N 1
ATOM 4747 C CA . GLU A 1 637 ? -14.570 -5.402 -67.066 1.000 14.998 637 GLU A CA 1
ATOM 4748 C C . GLU A 1 637 ? -14.130 -3.960 -66.796 1.000 14.597 637 GLU A C 1
ATOM 4749 O O . GLU A 1 637 ? -14.911 -3.043 -67.011 1.000 14.523 637 GLU A O 1
ATOM 4755 N N . THR A 1 638 ? -12.881 -3.751 -66.418 1.000 11.838 638 THR A N 1
ATOM 4756 C CA . THR A 1 638 ? -12.373 -2.368 -66.210 1.000 13.253 638 THR A CA 1
ATOM 4757 C C . THR A 1 638 ? -12.206 -1.662 -67.539 1.000 12.826 638 THR A C 1
ATOM 4758 O O . THR A 1 638 ? -12.117 -2.288 -68.603 1.000 13.153 638 THR A O 1
ATOM 4762 N N . LYS A 1 639 ? -12.172 -0.335 -67.476 1.000 12.488 639 LYS A N 1
ATOM 4763 C CA . LYS A 1 639 ? -12.102 0.495 -68.683 1.000 13.534 639 LYS A CA 1
ATOM 4764 C C . LYS A 1 639 ? -11.078 1.585 -68.451 1.000 12.809 639 LYS A C 1
ATOM 4765 O O . LYS A 1 639 ? -10.980 2.150 -67.371 1.000 12.554 639 LYS A O 1
ATOM 4771 N N . PRO A 1 640 ? -10.427 2.050 -69.517 1.000 13.194 640 PRO A N 1
ATOM 4772 C CA . PRO A 1 640 ? -9.600 3.242 -69.411 1.000 12.650 640 PRO A CA 1
ATOM 4773 C C . PRO A 1 640 ? -10.500 4.446 -69.141 1.000 12.442 640 PRO A C 1
ATOM 4774 O O . PRO A 1 640 ? -11.656 4.511 -69.605 1.000 11.625 640 PRO A O 1
ATOM 4778 N N . ASP A 1 641 ? -9.963 5.410 -68.409 1.000 10.894 641 ASP A N 1
ATOM 4779 C CA . ASP A 1 641 ? -10.765 6.616 -68.077 1.000 10.190 641 ASP A CA 1
ATOM 4780 C C . ASP A 1 641 ? -11.346 7.284 -69.328 1.000 10.744 641 ASP A C 1
ATOM 4781 O O . ASP A 1 641 ? -12.489 7.757 -69.275 1.000 10.878 641 ASP A O 1
ATOM 4786 N N . GLY A 1 642 ? -10.583 7.332 -70.413 1.000 11.253 642 GLY A N 1
ATOM 4787 C CA . GLY A 1 642 ? -11.052 7.979 -71.647 1.000 10.721 642 GLY A CA 1
ATOM 4788 C C . GLY A 1 642 ? -12.380 7.390 -72.128 1.000 11.159 642 GLY A C 1
ATOM 4789 O O . GLY A 1 642 ? -13.272 8.158 -72.515 1.000 11.661 642 GLY A O 1
ATOM 4790 N N . ASP A 1 643 ? -12.515 6.073 -72.086 1.000 11.465 643 ASP A N 1
ATOM 4791 C CA . ASP A 1 643 ? -13.782 5.421 -72.494 1.000 11.115 643 ASP A CA 1
ATOM 4792 C C . ASP A 1 643 ? -14.864 5.726 -71.459 1.000 11.841 643 ASP A C 1
ATOM 4793 O O . ASP A 1 643 ? -16.069 5.869 -71.832 1.000 11.289 643 ASP A O 1
ATOM 4798 N N . ILE A 1 644 ? -14.539 5.660 -70.171 1.000 10.758 644 ILE A N 1
ATOM 4799 C CA . ILE A 1 644 ? -15.591 5.918 -69.149 1.000 10.788 644 ILE A CA 1
ATOM 4800 C C . ILE A 1 644 ? -16.184 7.300 -69.393 1.000 11.019 644 ILE A C 1
ATOM 4801 O O . ILE A 1 644 ? -17.421 7.465 -69.454 1.000 10.830 644 ILE A O 1
ATOM 4806 N N . MET A 1 645 ? -15.344 8.323 -69.469 1.000 11.148 645 MET A N 1
ATOM 4807 C CA . MET A 1 645 ? -15.851 9.711 -69.543 1.000 11.285 645 MET A CA 1
ATOM 4808 C C . MET A 1 645 ? -16.518 9.964 -70.907 1.000 11.693 645 MET A C 1
ATOM 4809 O O . MET A 1 645 ? -17.541 10.658 -70.920 1.000 11.556 645 MET A O 1
ATOM 4814 N N . LEU A 1 646 ? -16.015 9.369 -71.974 1.000 12.248 646 LEU A N 1
ATOM 4815 C CA . LEU A 1 646 ? -16.626 9.594 -73.301 1.000 12.210 646 LEU A CA 1
ATOM 4816 C C . LEU A 1 646 ? -17.988 8.894 -73.322 1.000 11.809 646 LEU A C 1
ATOM 4817 O O . LEU A 1 646 ? -18.968 9.498 -73.811 1.000 11.924 646 LEU A O 1
ATOM 4822 N N . ASP A 1 647 ? -18.062 7.660 -72.830 1.000 12.033 647 ASP A N 1
ATOM 4823 C CA . ASP A 1 647 ? -19.353 6.924 -72.834 1.000 13.048 647 ASP A CA 1
ATOM 4824 C C . ASP A 1 647 ? -20.345 7.708 -71.969 1.000 13.004 647 ASP A C 1
ATOM 4825 O O . ASP A 1 647 ? -21.518 7.801 -72.312 1.000 12.606 647 ASP A O 1
ATOM 4830 N N . MET A 1 648 ? -19.918 8.217 -70.827 1.000 12.223 648 MET A N 1
ATOM 4831 C CA . MET A 1 648 ? -20.830 8.934 -69.908 1.000 12.213 648 MET A CA 1
ATOM 4832 C C . MET A 1 648 ? -21.335 10.184 -70.630 1.000 12.125 648 MET A C 1
ATOM 4833 O O . MET A 1 648 ? -22.519 10.496 -70.549 1.000 12.988 648 MET A O 1
ATOM 4838 N N . PHE A 1 649 ? -20.440 10.923 -71.247 1.000 12.399 649 PHE A N 1
ATOM 4839 C CA . PHE A 1 649 ? -20.816 12.191 -71.903 1.000 11.708 649 PHE A CA 1
ATOM 4840 C C . PHE A 1 649 ? -21.797 11.908 -73.062 1.000 13.544 649 PHE A C 1
ATOM 4841 O O . PHE A 1 649 ? -22.765 12.693 -73.255 1.000 12.038 649 PHE A O 1
ATOM 4849 N N . LYS A 1 650 ? -21.534 10.876 -73.851 1.000 13.210 650 LYS A N 1
ATOM 4850 C CA . LYS A 1 650 ? -22.424 10.513 -74.966 1.000 13.529 650 LYS A CA 1
ATOM 4851 C C . LYS A 1 650 ? -23.798 10.192 -74.392 1.000 13.531 650 LYS A C 1
ATOM 4852 O O . LYS A 1 650 ? -24.792 10.624 -74.979 1.000 13.425 650 LYS A O 1
ATOM 4858 N N . LYS A 1 651 ? -23.879 9.532 -73.226 1.000 12.822 651 LYS A N 1
ATOM 4859 C CA . LYS A 1 651 ? -25.202 9.245 -72.630 1.000 13.198 651 LYS A CA 1
ATOM 4860 C C . LYS A 1 651 ? -25.885 10.552 -72.196 1.000 12.433 651 LYS A C 1
ATOM 4861 O O . LYS A 1 651 ? -27.139 10.659 -72.319 1.000 12.518 651 LYS A O 1
ATOM 4867 N N . VAL A 1 652 ? -25.117 11.541 -71.714 1.000 11.865 652 VAL A N 1
ATOM 4868 C CA . VAL A 1 652 ? -25.731 12.844 -71.380 1.000 11.273 652 VAL A CA 1
ATOM 4869 C C . VAL A 1 652 ? -26.266 13.490 -72.664 1.000 12.088 652 VAL A C 1
ATOM 4870 O O . VAL A 1 652 ? -27.376 13.990 -72.640 1.000 11.722 652 VAL A O 1
ATOM 4874 N N . ARG A 1 653 ? -25.487 13.484 -73.715 1.000 12.449 653 ARG A N 1
ATOM 4875 C CA . ARG A 1 653 ? -25.898 14.105 -75.008 1.000 12.801 653 ARG A CA 1
ATOM 4876 C C . ARG A 1 653 ? -27.173 13.435 -75.502 1.000 13.148 653 ARG A C 1
ATOM 4877 O O . ARG A 1 653 ? -28.095 14.141 -75.883 1.000 13.438 653 ARG A O 1
ATOM 4885 N N . GLU A 1 654 ? -27.246 12.107 -75.437 1.000 13.091 654 GLU A N 1
ATOM 4886 C CA . GLU A 1 654 ? -28.444 11.353 -75.881 1.000 14.187 654 GLU A CA 1
ATOM 4887 C C . GLU A 1 654 ? -29.639 11.730 -75.003 1.000 14.315 654 GLU A C 1
ATOM 4888 O O . GLU A 1 654 ? -30.742 11.836 -75.522 1.000 14.450 654 GLU A O 1
ATOM 4894 N N . LEU A 1 655 ? -29.439 11.967 -73.708 1.000 12.881 655 LEU A N 1
ATOM 4895 C CA . LEU A 1 655 ? -30.582 12.260 -72.824 1.000 12.782 655 LEU A CA 1
ATOM 4896 C C . LEU A 1 655 ? -31.103 13.660 -73.122 1.000 12.543 655 LEU A C 1
ATOM 4897 O O . LEU A 1 655 ? -32.309 13.850 -73.027 1.000 12.526 655 LEU A O 1
ATOM 4902 N N . TYR A 1 656 ? -30.245 14.605 -73.435 1.000 12.339 656 TYR A N 1
ATOM 4903 C CA . TYR A 1 656 ? -30.681 15.954 -73.852 1.000 12.372 656 TYR A CA 1
ATOM 4904 C C . TYR A 1 656 ? -31.513 15.812 -75.127 1.000 12.315 656 TYR A C 1
ATOM 4905 O O . TYR A 1 656 ? -32.515 16.514 -75.251 1.000 12.929 656 TYR A O 1
ATOM 4914 N N . ALA A 1 657 ? -31.076 14.991 -76.077 1.000 12.691 657 ALA A N 1
ATOM 4915 C CA . ALA A 1 657 ? -31.834 14.818 -77.327 1.000 13.524 657 ALA A CA 1
ATOM 4916 C C . ALA A 1 657 ? -33.234 14.311 -76.991 1.000 14.192 657 ALA A C 1
ATOM 4917 O O . ALA A 1 657 ? -34.193 14.717 -77.629 1.000 15.491 657 ALA A O 1
ATOM 4919 N N . LYS A 1 658 ? -33.358 13.457 -75.978 1.000 15.171 658 LYS A N 1
ATOM 4920 C CA . LYS A 1 658 ? -34.661 12.879 -75.598 1.000 15.499 658 LYS A CA 1
ATOM 4921 C C . LYS A 1 658 ? -35.549 13.924 -74.925 1.000 16.776 658 LYS A C 1
ATOM 4922 O O . LYS A 1 658 ? -36.778 13.954 -75.198 1.000 18.623 658 LYS A O 1
ATOM 4928 N N . GLU A 1 659 ? -34.993 14.768 -74.059 1.000 15.526 659 GLU A N 1
ATOM 4929 C CA . GLU A 1 659 ? -35.799 15.582 -73.109 1.000 15.022 659 GLU A CA 1
ATOM 4930 C C . GLU A 1 659 ? -35.743 17.075 -73.395 1.000 15.482 659 GLU A C 1
ATOM 4931 O O . GLU A 1 659 ? -36.586 17.823 -72.819 1.000 17.665 659 GLU A O 1
ATOM 4937 N N . GLY A 1 660 ? -34.697 17.567 -74.043 1.000 15.381 660 GLY A N 1
ATOM 4938 C CA . GLY A 1 660 ? -34.347 18.995 -73.964 1.000 15.371 660 GLY A CA 1
ATOM 4939 C C . GLY A 1 660 ? -33.800 19.284 -72.585 1.000 16.212 660 GLY A C 1
ATOM 4940 O O . GLY A 1 660 ? -33.479 18.309 -71.888 1.000 17.618 660 GLY A O 1
ATOM 4941 N N . GLY A 1 661 ? -33.664 20.553 -72.210 1.000 16.035 661 GLY A N 1
ATOM 4942 C CA . GLY A 1 661 ? -33.212 20.924 -70.857 1.000 15.643 661 GLY A CA 1
ATOM 4943 C C . GLY A 1 661 ? -32.553 22.280 -70.825 1.000 16.481 661 GLY A C 1
ATOM 4944 O O . GLY A 1 661 ? -32.686 23.056 -71.778 1.000 17.372 661 GLY A O 1
ATOM 4945 N N . ALA A 1 662 ? -31.759 22.528 -69.799 1.000 15.499 662 ALA A N 1
ATOM 4946 C CA . ALA A 1 662 ? -31.073 23.808 -69.624 1.000 14.626 662 ALA A CA 1
ATOM 4947 C C . ALA A 1 662 ? -30.021 23.969 -70.726 1.000 14.224 662 ALA A C 1
ATOM 4948 O O . ALA A 1 662 ? -29.300 23.000 -71.025 1.000 14.051 662 ALA A O 1
ATOM 4950 N N . TYR A 1 663 ? -29.945 25.165 -71.323 1.000 15.560 663 TYR A N 1
ATOM 4951 C CA . TYR A 1 663 ? -28.959 25.566 -72.364 1.000 14.978 663 TYR A CA 1
ATOM 4952 C C . TYR A 1 663 ? -28.111 24.410 -72.870 1.000 14.043 663 TYR A C 1
ATOM 4953 O O . TYR A 1 663 ? -26.957 24.257 -72.502 1.000 14.432 663 TYR A O 1
ATOM 4962 N N . PRO A 1 664 ? -28.654 23.576 -73.781 1.000 13.871 664 PRO A N 1
ATOM 4963 C CA . PRO A 1 664 ? -27.928 22.377 -74.218 1.000 13.163 664 PRO A CA 1
ATOM 4964 C C . PRO A 1 664 ? -26.771 22.609 -75.182 1.000 14.275 664 PRO A C 1
ATOM 4965 O O . PRO A 1 664 ? -25.948 21.724 -75.334 1.000 13.802 664 PRO A O 1
ATOM 4969 N N . ALA A 1 665 ? -26.689 23.768 -75.823 1.000 13.451 665 ALA A N 1
ATOM 4970 C CA . ALA A 1 665 ? -25.725 23.983 -76.916 1.000 14.411 665 ALA A CA 1
ATOM 4971 C C . ALA A 1 665 ? -24.309 23.538 -76.529 1.000 13.841 665 ALA A C 1
ATOM 4972 O O . ALA A 1 665 ? -23.626 22.904 -77.334 1.000 13.968 665 ALA A O 1
ATOM 4974 N N . PRO A 1 666 ? -23.738 23.931 -75.362 1.000 13.001 666 PRO A N 1
ATOM 4975 C CA . PRO A 1 666 ? -22.316 23.640 -75.117 1.000 14.063 666 PRO A CA 1
ATOM 4976 C C . PRO A 1 666 ? -22.050 22.124 -75.098 1.000 13.196 666 PRO A C 1
ATOM 4977 O O . PRO A 1 666 ? -20.982 21.619 -75.457 1.000 14.203 666 PRO A O 1
ATOM 4981 N N . ILE A 1 667 ? -23.077 21.387 -74.725 1.000 13.030 667 ILE A N 1
ATOM 4982 C CA . ILE A 1 667 ? -23.016 19.901 -74.605 1.000 13.627 667 ILE A CA 1
ATOM 4983 C C . ILE A 1 667 ? -23.188 19.326 -76.010 1.000 13.865 667 ILE A C 1
ATOM 4984 O O . ILE A 1 667 ? -22.386 18.466 -76.437 1.000 13.980 667 ILE A O 1
ATOM 4989 N N . ALA A 1 668 ? -24.252 19.749 -76.674 1.000 13.504 668 ALA A N 1
ATOM 4990 C CA . ALA A 1 668 ? -24.627 19.173 -77.978 1.000 14.341 668 ALA A CA 1
ATOM 4991 C C . ALA A 1 668 ? -23.551 19.473 -79.044 1.000 14.278 668 ALA A C 1
ATOM 4992 O O . ALA A 1 668 ? -23.398 18.664 -79.918 1.000 16.319 668 ALA A O 1
ATOM 4994 N N . LYS A 1 669 ? -22.880 20.625 -79.003 1.000 14.240 669 LYS A N 1
ATOM 4995 C CA . LYS A 1 669 ? -21.962 21.075 -80.082 1.000 16.309 669 LYS A CA 1
ATOM 4996 C C . LYS A 1 669 ? -20.522 20.631 -79.862 1.000 15.391 669 LYS A C 1
ATOM 4997 O O . LYS A 1 669 ? -19.712 20.744 -80.793 1.000 16.262 669 LYS A O 1
ATOM 5003 N N . LEU A 1 670 ? -20.170 20.214 -78.643 1.000 14.237 670 LEU A N 1
ATOM 5004 C CA . LEU A 1 670 ? -18.759 19.876 -78.336 1.000 14.032 670 LEU A CA 1
ATOM 5005 C C . LEU A 1 670 ? -18.245 18.900 -79.392 1.000 14.702 670 LEU A C 1
ATOM 5006 O O . LEU A 1 670 ? -18.933 17.887 -79.697 1.000 13.806 670 LEU A O 1
ATOM 5011 N N . ASN A 1 671 ? -17.051 19.178 -79.915 1.000 13.815 671 ASN A N 1
ATOM 5012 C CA . ASN A 1 671 ? -16.395 18.341 -80.942 1.000 14.600 671 ASN A CA 1
ATOM 5013 C C . ASN A 1 671 ? -15.866 17.084 -80.251 1.000 15.188 671 ASN A C 1
ATOM 5014 O O . ASN A 1 671 ? -14.800 17.155 -79.658 1.000 16.160 671 ASN A O 1
ATOM 5019 N N . ILE A 1 672 ? -16.619 15.996 -80.259 1.000 14.956 672 ILE A N 1
ATOM 5020 C CA . ILE A 1 672 ? -16.124 14.710 -79.702 1.000 13.951 672 ILE A CA 1
ATOM 5021 C C . ILE A 1 672 ? -15.873 13.721 -80.849 1.000 13.148 672 ILE A C 1
ATOM 5022 O O . ILE A 1 672 ? -15.352 12.622 -80.586 1.000 13.699 672 ILE A O 1
ATOM 5027 N N . ALA A 1 673 ? -16.175 14.085 -82.108 1.000 14.425 673 ALA A N 1
ATOM 5028 C CA . ALA A 1 673 ? -15.847 13.194 -83.229 1.000 14.168 673 ALA A CA 1
ATOM 5029 C C . ALA A 1 673 ? -14.340 12.950 -83.246 1.000 14.908 673 ALA A C 1
ATOM 5030 O O . ALA A 1 673 ? -13.902 11.816 -83.505 1.000 16.578 673 ALA A O 1
ATOM 5032 N N . ASP A 1 674 ? -13.568 13.987 -82.967 1.000 13.565 674 ASP A N 1
ATOM 5033 C CA . ASP A 1 674 ? -12.096 13.887 -83.045 1.000 14.388 674 ASP A CA 1
ATOM 5034 C C . ASP A 1 674 ? -11.521 13.069 -81.880 1.000 15.220 674 ASP A C 1
ATOM 5035 O O . ASP A 1 674 ? -10.281 12.891 -81.884 1.000 16.543 674 ASP A O 1
ATOM 5040 N N . TRP A 1 675 ? -12.331 12.596 -80.936 1.000 13.305 675 TRP A N 1
ATOM 5041 C CA . TRP A 1 675 ? -11.783 11.896 -79.745 1.000 13.376 675 TRP A CA 1
ATOM 5042 C C . TRP A 1 675 ? -11.899 10.394 -79.887 1.000 14.028 675 TRP A C 1
ATOM 5043 O O . TRP A 1 675 ? -11.470 9.705 -78.952 1.000 14.091 675 TRP A O 1
ATOM 5054 N N . GLU A 1 676 ? -12.540 9.900 -80.935 1.000 13.822 676 GLU A N 1
ATOM 5055 C CA . GLU A 1 676 ? -12.806 8.447 -80.978 1.000 15.110 676 GLU A CA 1
ATOM 5056 C C . GLU A 1 676 ? -12.424 7.820 -82.310 1.000 15.795 676 GLU A C 1
ATOM 5057 O O . GLU A 1 676 ? -12.364 8.484 -83.328 1.000 15.769 676 GLU A O 1
ATOM 5063 N N . GLU A 1 677 ? -12.124 6.547 -82.241 1.000 14.778 677 GLU A N 1
ATOM 5064 C CA . GLU A 1 677 ? -11.815 5.729 -83.425 1.000 15.003 677 GLU A CA 1
ATOM 5065 C C . GLU A 1 677 ? -12.234 4.306 -83.082 1.000 15.937 677 GLU A C 1
ATOM 5066 O O . GLU A 1 677 ? -12.013 3.863 -81.947 1.000 15.279 677 GLU A O 1
ATOM 5072 N N . HIS A 1 678 ? -12.849 3.615 -84.022 1.000 16.006 678 HIS A N 1
ATOM 5073 C CA . HIS A 1 678 ? -13.396 2.247 -83.818 1.000 16.596 678 HIS A CA 1
ATOM 5074 C C . HIS A 1 678 ? -14.297 2.204 -82.572 1.000 15.689 678 HIS A C 1
ATOM 5075 O O . HIS A 1 678 ? -14.281 1.194 -81.841 1.000 16.503 678 HIS A O 1
ATOM 5082 N N . ASN A 1 679 ? -15.094 3.260 -82.387 1.000 14.855 679 ASN A N 1
ATOM 5083 C CA . ASN A 1 679 ? -16.076 3.483 -81.301 1.000 15.892 679 ASN A CA 1
ATOM 5084 C C . ASN A 1 679 ? -15.431 3.474 -79.904 1.000 15.996 679 ASN A C 1
ATOM 5085 O O . ASN A 1 679 ? -16.177 3.246 -78.933 1.000 18.672 679 ASN A O 1
ATOM 5090 N N . GLU A 1 680 ? -14.150 3.757 -79.788 1.000 13.591 680 GLU A N 1
ATOM 5091 C CA . GLU A 1 680 ? -13.491 3.926 -78.468 1.000 14.906 680 GLU A CA 1
ATOM 5092 C C . GLU A 1 680 ? -12.696 5.225 -78.437 1.000 13.259 680 GLU A C 1
ATOM 5093 O O . GLU A 1 680 ? -12.292 5.742 -79.465 1.000 14.144 680 GLU A O 1
ATOM 5099 N N . PHE A 1 681 ? -12.411 5.702 -77.230 1.000 12.778 681 PHE A N 1
ATOM 5100 C CA . PHE A 1 681 ? -11.532 6.853 -77.004 1.000 12.155 681 PHE A CA 1
ATOM 5101 C C . PHE A 1 681 ? -10.204 6.579 -77.704 1.000 12.658 681 PHE A C 1
ATOM 5102 O O . PHE A 1 681 ? -9.641 5.464 -77.628 1.000 14.066 681 PHE A O 1
ATOM 5110 N N . SER A 1 682 ? -9.707 7.587 -78.411 1.000 13.185 682 SER A N 1
ATOM 5111 C CA . SER A 1 682 ? -8.470 7.505 -79.192 1.000 13.017 682 SER A CA 1
ATOM 5112 C C . SER A 1 682 ? -7.423 8.428 -78.609 1.000 12.970 682 SER A C 1
ATOM 5113 O O . SER A 1 682 ? -7.424 9.606 -78.913 1.000 12.304 682 SER A O 1
ATOM 5116 N N . PRO A 1 683 ? -6.464 7.896 -77.822 1.000 13.145 683 PRO A N 1
ATOM 5117 C CA . PRO A 1 683 ? -5.344 8.700 -77.337 1.000 13.933 683 PRO A CA 1
ATOM 5118 C C . PRO A 1 683 ? -4.626 9.430 -78.474 1.000 13.960 683 PRO A C 1
ATOM 5119 O O . PRO A 1 683 ? -4.278 10.590 -78.346 1.000 12.629 683 PRO A O 1
ATOM 5123 N N . THR A 1 684 ? -4.399 8.724 -79.574 1.000 13.490 684 THR A N 1
ATOM 5124 C CA . THR A 1 684 ? -3.640 9.301 -80.703 1.000 14.170 684 THR A CA 1
ATOM 5125 C C . THR A 1 684 ? -4.419 10.486 -81.285 1.000 13.613 684 THR A C 1
ATOM 5126 O O . THR A 1 684 ? -3.840 11.546 -81.446 1.000 13.715 684 THR A O 1
ATOM 5130 N N . LYS A 1 685 ? -5.701 10.329 -81.595 1.000 12.776 685 LYS A N 1
ATOM 5131 C CA . LYS A 1 685 ? -6.473 11.452 -82.189 1.000 13.411 685 LYS A CA 1
ATOM 5132 C C . LYS A 1 685 ? -6.592 12.614 -81.210 1.000 13.260 685 LYS A C 1
ATOM 5133 O O . LYS A 1 685 ? -6.551 13.780 -81.604 1.000 13.588 685 LYS A O 1
ATOM 5139 N N . VAL A 1 686 ? -6.770 12.317 -79.941 1.000 12.587 686 VAL A N 1
ATOM 5140 C CA . VAL A 1 686 ? -6.886 13.416 -78.952 1.000 12.384 686 VAL A CA 1
ATOM 5141 C C . VAL A 1 686 ? -5.540 14.134 -78.863 1.000 11.024 686 VAL A C 1
ATOM 5142 O O . VAL A 1 686 ? -5.495 15.370 -78.835 1.000 11.268 686 VAL A O 1
ATOM 5146 N N . ALA A 1 687 ? -4.430 13.409 -78.845 1.000 11.908 687 ALA A N 1
ATOM 5147 C CA . ALA A 1 687 ? -3.108 14.055 -78.795 1.000 12.108 687 ALA A CA 1
ATOM 5148 C C . ALA A 1 687 ? -2.912 14.934 -80.035 1.000 11.926 687 ALA A C 1
ATOM 5149 O O . ALA A 1 687 ? -2.286 15.982 -79.922 1.000 11.776 687 ALA A O 1
ATOM 5151 N N . LYS A 1 688 ? -3.334 14.485 -81.197 1.000 12.585 688 LYS A N 1
ATOM 5152 C CA . LYS A 1 688 ? -3.161 15.322 -82.408 1.000 12.619 688 LYS A CA 1
ATOM 5153 C C . LYS A 1 688 ? -4.018 16.563 -82.314 1.000 12.425 688 LYS A C 1
ATOM 5154 O O . LYS A 1 688 ? -3.570 17.596 -82.837 1.000 13.544 688 LYS A O 1
ATOM 5160 N N . LEU A 1 689 ? -5.234 16.475 -81.727 1.000 12.243 689 LEU A N 1
ATOM 5161 C CA . LEU A 1 689 ? -6.100 17.655 -81.546 1.000 12.815 689 LEU A CA 1
ATOM 5162 C C . LEU A 1 689 ? -5.495 18.610 -80.509 1.000 11.274 689 LEU A C 1
ATOM 5163 O O . LEU A 1 689 ? -5.598 19.828 -80.700 1.000 13.371 689 LEU A O 1
ATOM 5168 N N . MET A 1 690 ? -4.884 18.082 -79.455 1.000 12.276 690 MET A N 1
ATOM 5169 C CA . MET A 1 690 ? -4.229 18.938 -78.448 1.000 12.162 690 MET A CA 1
ATOM 5170 C C . MET A 1 690 ? -3.093 19.723 -79.116 1.000 12.380 690 MET A C 1
ATOM 5171 O O . MET A 1 690 ? -2.923 20.920 -78.864 1.000 12.458 690 MET A O 1
ATOM 5176 N N . ASN A 1 691 ? -2.262 19.052 -79.906 1.000 12.723 691 ASN A N 1
ATOM 5177 C CA . ASN A 1 691 ? -1.216 19.746 -80.723 1.000 12.620 691 ASN A CA 1
ATOM 5178 C C . ASN A 1 691 ? -1.934 20.784 -81.616 1.000 12.322 691 ASN A C 1
ATOM 5179 O O . ASN A 1 691 ? -1.566 22.004 -81.572 1.000 12.476 691 ASN A O 1
ATOM 5184 N N . GLY A 1 692 ? -2.946 20.341 -82.346 1.000 12.149 692 GLY A N 1
ATOM 5185 C CA . GLY A 1 692 ? -3.762 21.187 -83.213 1.000 13.556 692 GLY A CA 1
ATOM 5186 C C . GLY A 1 692 ? -3.550 20.895 -84.683 1.000 13.296 692 GLY A C 1
ATOM 5187 O O . GLY A 1 692 ? -2.490 20.357 -85.071 1.000 13.781 692 GLY A O 1
ATOM 5188 N N . TYR A 1 693 ? -4.495 21.317 -85.478 1.000 14.954 693 TYR A N 1
ATOM 5189 C CA . TYR A 1 693 ? -4.383 21.196 -86.944 1.000 16.235 693 TYR A CA 1
ATOM 5190 C C . TYR A 1 693 ? -5.094 22.375 -87.586 1.000 16.058 693 TYR A C 1
ATOM 5191 O O . TYR A 1 693 ? -5.884 23.084 -86.953 1.000 16.113 693 TYR A O 1
ATOM 5200 N N . PHE A 1 694 ? -4.798 22.556 -88.872 1.000 17.354 694 PHE A N 1
ATOM 5201 C CA . PHE A 1 694 ? -5.408 23.616 -89.700 1.000 18.060 694 PHE A CA 1
ATOM 5202 C C . PHE A 1 694 ? -6.806 23.178 -90.128 1.000 17.129 694 PHE A C 1
ATOM 5203 O O . PHE A 1 694 ? -6.924 22.092 -90.694 1.000 18.136 694 PHE A O 1
ATOM 5211 N N . LEU A 1 695 ? -7.827 23.982 -89.844 1.000 17.801 695 LEU A N 1
ATOM 5212 C CA . LEU A 1 695 ? -9.236 23.705 -90.233 1.000 18.110 695 LEU A CA 1
ATOM 5213 C C . LEU A 1 695 ? -9.487 24.166 -91.678 1.000 20.029 695 LEU A C 1
ATOM 5214 O O . LEU A 1 695 ? -10.539 23.811 -92.225 1.000 22.086 695 LEU A O 1
ATOM 5219 N N . LYS A 1 696 ? -8.604 25.010 -92.183 1.000 23.151 696 LYS A N 1
ATOM 5220 C CA . LYS A 1 696 ? -8.635 25.533 -93.576 1.000 24.692 696 LYS A CA 1
ATOM 5221 C C . LYS A 1 696 ? -7.210 25.798 -94.046 1.000 23.036 696 LYS A C 1
ATOM 5222 O O . LYS A 1 696 ? -6.284 25.970 -93.226 1.000 21.230 696 LYS A O 1
ATOM 5228 N N . ASP A 1 697 ? -7.033 25.871 -95.361 1.000 24.499 697 ASP A N 1
ATOM 5229 C CA . ASP A 1 697 ? -5.752 26.326 -95.947 1.000 25.912 697 ASP A CA 1
ATOM 5230 C C . ASP A 1 697 ? -5.443 27.705 -95.363 1.000 23.524 697 ASP A C 1
ATOM 5231 O O . ASP A 1 697 ? -6.336 28.551 -95.261 1.000 22.602 697 ASP A O 1
ATOM 5236 N N . THR A 1 698 ? -4.210 27.893 -94.914 1.000 26.396 698 THR A N 1
ATOM 5237 C CA . THR A 1 698 ? -3.789 29.099 -94.166 1.000 27.168 698 THR A CA 1
ATOM 5238 C C . THR A 1 698 ? -2.359 29.437 -94.551 1.000 26.710 698 THR A C 1
ATOM 5239 O O . THR A 1 698 ? -1.541 28.489 -94.692 1.000 27.538 698 THR A O 1
ATOM 5243 N N . GLU A 1 699 ? -2.072 30.731 -94.652 1.000 27.628 699 GLU A N 1
ATOM 5244 C CA . GLU A 1 699 ? -0.695 31.281 -94.658 1.000 29.761 699 GLU A CA 1
ATOM 5245 C C . GLU A 1 699 ? -0.393 31.893 -93.283 1.000 26.118 699 GLU A C 1
ATOM 5246 O O . GLU A 1 699 ? -1.140 32.752 -92.833 1.000 28.031 699 GLU A O 1
ATOM 5252 N N . VAL A 1 700 ? 0.669 31.437 -92.630 1.000 27.157 700 VAL A N 1
ATOM 5253 C CA . VAL A 1 700 ? 1.102 31.943 -91.290 1.000 28.863 700 VAL A CA 1
ATOM 5254 C C . VAL A 1 700 ? 2.621 31.925 -91.282 1.000 29.368 700 VAL A C 1
ATOM 5255 O O . VAL A 1 700 ? 3.183 30.889 -91.696 1.000 28.463 700 VAL A O 1
ATOM 5259 N N . GLY A 1 701 ? 3.248 32.976 -90.750 1.000 36.433 701 GLY A N 1
ATOM 5260 C CA . GLY A 1 701 ? 4.718 33.120 -90.727 1.000 38.985 701 GLY A CA 1
ATOM 5261 C C . GLY A 1 701 ? 5.265 32.967 -92.136 1.000 40.558 701 GLY A C 1
ATOM 5262 O O . GLY A 1 701 ? 6.263 32.256 -92.308 1.000 47.840 701 GLY A O 1
ATOM 5263 N N . GLY A 1 702 ? 4.570 33.538 -93.121 1.000 43.631 702 GLY A N 1
ATOM 5264 C CA . GLY A 1 702 ? 4.893 33.412 -94.555 1.000 44.434 702 GLY A CA 1
ATOM 5265 C C . GLY A 1 702 ? 5.120 31.971 -95.000 1.000 44.225 702 GLY A C 1
ATOM 5266 O O . GLY A 1 702 ? 5.828 31.781 -96.000 1.000 43.539 702 GLY A O 1
ATOM 5267 N N . LYS A 1 703 ? 4.531 30.979 -94.326 1.000 36.228 703 LYS A N 1
ATOM 5268 C CA . LYS A 1 703 ? 4.514 29.576 -94.807 1.000 35.567 703 LYS A CA 1
ATOM 5269 C C . LYS A 1 703 ? 3.079 29.219 -95.177 1.000 31.158 703 LYS A C 1
ATOM 5270 O O . LYS A 1 703 ? 2.146 29.753 -94.561 1.000 31.711 703 LYS A O 1
ATOM 5276 N N . GLN A 1 704 ? 2.921 28.345 -96.160 1.000 31.590 704 GLN A N 1
ATOM 5277 C CA . GLN A 1 704 ? 1.603 27.891 -96.649 1.000 33.109 704 GLN A CA 1
ATOM 5278 C C . GLN A 1 704 ? 1.269 26.559 -95.973 1.000 29.182 704 GLN A C 1
ATOM 5279 O O . GLN A 1 704 ? 2.082 25.633 -96.042 1.000 30.182 704 GLN A O 1
ATOM 5285 N N . PHE A 1 705 ? 0.093 26.458 -95.358 1.000 26.626 705 PHE A N 1
ATOM 5286 C CA . PHE A 1 705 ? -0.395 25.197 -94.744 1.000 25.148 705 PHE A CA 1
ATOM 5287 C C . PHE A 1 705 ? -1.731 24.804 -95.367 1.000 24.009 705 PHE A C 1
ATOM 5288 O O . PHE A 1 705 ? -2.546 25.684 -95.728 1.000 24.424 705 PHE A O 1
ATOM 5296 N N . LYS A 1 706 ? -1.970 23.495 -95.393 1.000 24.942 706 LYS A N 1
ATOM 5297 C CA . LYS A 1 706 ? -3.191 22.895 -95.973 1.000 25.971 706 LYS A CA 1
ATOM 5298 C C . LYS A 1 706 ? -4.119 22.431 -94.858 1.000 25.042 706 LYS A C 1
ATOM 5299 O O . LYS A 1 706 ? -3.619 21.950 -93.820 1.000 21.941 706 LYS A O 1
ATOM 5305 N N . LYS A 1 707 ? -5.422 22.498 -95.126 1.000 23.202 707 LYS A N 1
ATOM 5306 C CA . LYS A 1 707 ? -6.483 21.921 -94.276 1.000 23.762 707 LYS A CA 1
ATOM 5307 C C . LYS A 1 707 ? -6.102 20.490 -93.904 1.000 24.289 707 LYS A C 1
ATOM 5308 O O . LYS A 1 707 ? -5.810 19.669 -94.814 1.000 23.955 707 LYS A O 1
ATOM 5314 N N . GLY A 1 708 ? -6.088 20.201 -92.599 1.000 22.057 708 GLY A N 1
ATOM 5315 C CA . GLY A 1 708 ? -5.826 18.857 -92.077 1.000 20.935 708 GLY A CA 1
ATOM 5316 C C . GLY A 1 708 ? -4.394 18.642 -91.649 1.000 20.276 708 GLY A C 1
ATOM 5317 O O . GLY A 1 708 ? -4.161 17.600 -90.968 1.000 23.208 708 GLY A O 1
ATOM 5318 N N . GLN A 1 709 ? -3.469 19.559 -91.971 1.000 20.049 709 GLN A N 1
ATOM 5319 C CA . GLN A 1 709 ? -2.044 19.404 -91.565 1.000 20.460 709 GLN A CA 1
ATOM 5320 C C . GLN A 1 709 ? -1.959 19.701 -90.063 1.000 18.635 709 GLN A C 1
ATOM 5321 O O . GLN A 1 709 ? -2.685 20.598 -89.595 1.000 17.423 709 GLN A O 1
ATOM 5327 N N . GLN A 1 710 ? -1.070 19.011 -89.368 1.000 17.294 710 GLN A N 1
ATOM 5328 C CA . GLN A 1 710 ? -0.800 19.364 -87.945 1.000 17.329 710 GLN A CA 1
ATOM 5329 C C . GLN A 1 710 ? -0.130 20.732 -87.883 1.000 17.569 710 GLN A C 1
ATOM 5330 O O . GLN A 1 710 ? 0.740 21.031 -88.698 1.000 18.696 710 GLN A O 1
ATOM 5336 N N . VAL A 1 711 ? -0.398 21.470 -86.822 1.000 15.884 711 VAL A N 1
ATOM 5337 C CA . VAL A 1 711 ? 0.292 22.750 -86.539 1.000 16.597 711 VAL A CA 1
ATOM 5338 C C . VAL A 1 711 ? 1.691 22.403 -86.072 1.000 17.433 711 VAL A C 1
ATOM 5339 O O . VAL A 1 711 ? 1.863 21.612 -85.164 1.000 17.023 711 VAL A O 1
ATOM 5343 N N . PRO A 1 712 ? 2.765 22.928 -86.697 1.000 18.337 712 PRO A N 1
ATOM 5344 C CA . PRO A 1 712 ? 4.123 22.510 -86.355 1.000 18.833 712 PRO A CA 1
ATOM 5345 C C . PRO A 1 712 ? 4.634 23.035 -85.016 1.000 17.392 712 PRO A C 1
ATOM 5346 O O . PRO A 1 712 ? 5.491 22.425 -84.476 1.000 17.954 712 PRO A O 1
ATOM 5350 N N . SER A 1 713 ? 4.064 24.120 -84.523 1.000 16.553 713 SER A N 1
ATOM 5351 C CA . SER A 1 713 ? 4.438 24.726 -83.226 1.000 16.357 713 SER A CA 1
ATOM 5352 C C . SER A 1 713 ? 3.466 25.841 -82.913 1.000 15.174 713 SER A C 1
ATOM 5353 O O . SER A 1 713 ? 2.729 26.255 -83.790 1.000 16.171 713 SER A O 1
ATOM 5356 N N . PHE A 1 714 ? 3.441 26.335 -81.692 1.000 14.288 714 PHE A N 1
ATOM 5357 C CA . PHE A 1 714 ? 2.479 27.378 -81.297 1.000 14.154 714 PHE A CA 1
ATOM 5358 C C . PHE A 1 714 ? 2.763 28.703 -82.019 1.000 14.825 714 PHE A C 1
ATOM 5359 O O . PHE A 1 714 ? 1.861 29.517 -82.051 1.000 15.524 714 PHE A O 1
ATOM 5367 N N . ALA A 1 715 ? 3.954 28.851 -82.590 1.000 17.288 715 ALA A N 1
ATOM 5368 C CA . ALA A 1 715 ? 4.328 30.038 -83.400 1.000 18.688 715 ALA A CA 1
ATOM 5369 C C . ALA A 1 715 ? 3.370 30.137 -84.585 1.000 19.972 715 ALA A C 1
ATOM 5370 O O . ALA A 1 715 ? 3.128 31.271 -85.069 1.000 21.951 715 ALA A O 1
ATOM 5372 N N . PHE A 1 716 ? 2.773 29.031 -85.025 1.000 18.026 716 PHE A N 1
ATOM 5373 C CA . PHE A 1 716 ? 1.920 29.057 -86.242 1.000 19.475 716 PHE A CA 1
ATOM 5374 C C . PHE A 1 716 ? 0.426 28.998 -85.913 1.000 19.364 716 PHE A C 1
ATOM 5375 O O . PHE A 1 716 ? -0.362 28.876 -86.836 1.000 19.970 716 PHE A O 1
ATOM 5383 N N . LEU A 1 717 ? 0.019 29.157 -84.647 1.000 16.218 717 LEU A N 1
ATOM 5384 C CA . LEU A 1 717 ? -1.407 29.315 -84.320 1.000 15.474 717 LEU A CA 1
ATOM 5385 C C . LEU A 1 717 ? -1.901 30.708 -84.677 1.000 17.336 717 LEU A C 1
ATOM 5386 O O . LEU A 1 717 ? -1.094 31.638 -84.755 1.000 19.528 717 LEU A O 1
ATOM 5391 N N . THR A 1 718 ? -3.179 30.814 -84.966 1.000 17.846 718 THR A N 1
ATOM 5392 C CA . THR A 1 718 ? -3.802 32.084 -85.410 1.000 18.839 718 THR A CA 1
ATOM 5393 C C . THR A 1 718 ? -4.973 32.420 -84.515 1.000 17.729 718 THR A C 1
ATOM 5394 O O . THR A 1 718 ? -5.550 31.513 -83.864 1.000 18.168 718 THR A O 1
ATOM 5398 N N . ALA A 1 719 ? -5.389 33.673 -84.543 1.000 17.825 719 ALA A N 1
ATOM 5399 C CA . ALA A 1 719 ? -6.545 34.152 -83.766 1.000 19.930 719 ALA A CA 1
ATOM 5400 C C . ALA A 1 719 ? -7.813 34.175 -84.613 1.000 20.326 719 ALA A C 1
ATOM 5401 O O . ALA A 1 719 ? -8.894 34.421 -84.064 1.000 20.550 719 ALA A O 1
ATOM 5403 N N . ASP A 1 720 ? -7.733 33.841 -85.898 1.000 22.182 720 ASP A N 1
ATOM 5404 C CA . ASP A 1 720 ? -8.875 34.116 -86.793 1.000 24.863 720 ASP A CA 1
ATOM 5405 C C . ASP A 1 720 ? -9.704 32.854 -87.060 1.000 23.991 720 ASP A C 1
ATOM 5406 O O . ASP A 1 720 ? -10.555 32.915 -87.951 1.000 22.249 720 ASP A O 1
ATOM 5411 N N . GLY A 1 721 ? -9.491 31.741 -86.337 1.000 21.198 721 GLY A N 1
ATOM 5412 C CA . GLY A 1 721 ? -10.314 30.522 -86.521 1.000 21.099 721 GLY A CA 1
ATOM 5413 C C . GLY A 1 721 ? -9.743 29.552 -87.544 1.000 20.523 721 GLY A C 1
ATOM 5414 O O . GLY A 1 721 ? -10.269 28.423 -87.635 1.000 21.274 721 GLY A O 1
ATOM 5415 N N . SER A 1 722 ? -8.613 29.877 -88.174 1.000 21.231 722 SER A N 1
ATOM 5416 C CA . SER A 1 722 ? -7.911 28.978 -89.128 1.000 20.137 722 SER A CA 1
ATOM 5417 C C . SER A 1 722 ? -7.370 27.730 -88.438 1.000 18.712 722 SER A C 1
ATOM 5418 O O . SER A 1 722 ? -7.212 26.714 -89.121 1.000 17.715 722 SER A O 1
ATOM 5421 N N . THR A 1 723 ? -6.912 27.860 -87.198 1.000 16.504 723 THR A N 1
ATOM 5422 C CA . THR A 1 723 ? -6.209 26.769 -86.469 1.000 16.944 723 THR A CA 1
ATOM 5423 C C . THR A 1 723 ? -7.059 26.338 -85.281 1.000 15.445 723 THR A C 1
ATOM 5424 O O . THR A 1 723 ? -7.762 27.187 -84.682 1.000 15.481 723 THR A O 1
ATOM 5428 N N . CYS A 1 724 ? -7.020 25.047 -85.004 1.000 15.150 724 CYS A N 1
ATOM 5429 C CA . CYS A 1 724 ? -7.420 24.532 -83.681 1.000 15.372 724 CYS A CA 1
ATOM 5430 C C . CYS A 1 724 ? -6.166 24.026 -82.991 1.000 14.532 724 CYS A C 1
ATOM 5431 O O . CYS A 1 724 ? -5.185 23.686 -83.642 1.000 15.464 724 CYS A O 1
ATOM 5434 N N . SER A 1 725 ? -6.208 24.053 -81.665 1.000 13.331 725 SER A N 1
ATOM 5435 C CA . SER A 1 725 ? -5.181 23.477 -80.768 1.000 13.166 725 SER A CA 1
ATOM 5436 C C . SER A 1 725 ? -5.807 23.366 -79.387 1.000 12.809 725 SER A C 1
ATOM 5437 O O . SER A 1 725 ? -6.206 24.398 -78.846 1.000 13.353 725 SER A O 1
ATOM 5440 N N . GLY A 1 726 ? -6.056 22.144 -78.919 1.000 12.639 726 GLY A N 1
ATOM 5441 C CA . GLY A 1 726 ? -6.601 21.921 -77.566 1.000 12.655 726 GLY A CA 1
ATOM 5442 C C . GLY A 1 726 ? -5.735 22.554 -76.498 1.000 12.358 726 GLY A C 1
ATOM 5443 O O . GLY A 1 726 ? -6.258 22.892 -75.434 1.000 11.773 726 GLY A O 1
ATOM 5444 N N . ASN A 1 727 ? -4.428 22.666 -76.738 1.000 11.841 727 ASN A N 1
ATOM 5445 C CA . ASN A 1 727 ? -3.506 23.209 -75.727 1.000 12.285 727 ASN A CA 1
ATOM 5446 C C . ASN A 1 727 ? -2.266 23.755 -76.412 1.000 12.142 727 ASN A C 1
ATOM 5447 O O . ASN A 1 727 ? -1.483 22.962 -76.915 1.000 12.012 727 ASN A O 1
ATOM 5452 N N . TRP A 1 728 ? -2.116 25.073 -76.420 1.000 12.426 728 TRP A N 1
ATOM 5453 C CA . TRP A 1 728 ? -1.026 25.689 -77.202 1.000 12.341 728 TRP A CA 1
ATOM 5454 C C . TRP A 1 728 ? 0.329 25.129 -76.773 1.000 13.547 728 TRP A C 1
ATOM 5455 O O . TRP A 1 728 ? 1.249 25.023 -77.630 1.000 13.217 728 TRP A O 1
ATOM 5466 N N . LEU A 1 729 ? 0.500 24.730 -75.502 1.000 12.470 729 LEU A N 1
ATOM 5467 C CA . LEU A 1 729 ? 1.784 24.152 -75.047 1.000 12.408 729 LEU A CA 1
ATOM 5468 C C . LEU A 1 729 ? 2.094 22.856 -75.773 1.000 12.656 729 LEU A C 1
ATOM 5469 O O . LEU A 1 729 ? 3.301 22.502 -75.843 1.000 13.445 729 LEU A O 1
ATOM 5474 N N . HIS A 1 730 ? 1.066 22.179 -76.296 1.000 13.198 730 HIS A N 1
ATOM 5475 C CA . HIS A 1 730 ? 1.194 20.896 -77.028 1.000 12.347 730 HIS A CA 1
ATOM 5476 C C . HIS A 1 730 ? 1.489 21.126 -78.515 1.000 13.212 730 HIS A C 1
ATOM 5477 O O . HIS A 1 730 ? 1.748 20.143 -79.203 1.000 13.790 730 HIS A O 1
ATOM 5484 N N . ALA A 1 731 ? 1.379 22.359 -78.991 1.000 13.485 731 ALA A N 1
ATOM 5485 C CA . ALA A 1 731 ? 1.641 22.631 -80.427 1.000 13.535 731 ALA A CA 1
ATOM 5486 C C . ALA A 1 731 ? 3.144 22.485 -80.664 1.000 13.430 731 ALA A C 1
ATOM 5487 O O . ALA A 1 731 ? 3.911 23.284 -80.135 1.000 14.859 731 ALA A O 1
ATOM 5489 N N . GLY A 1 732 ? 3.514 21.460 -81.408 1.000 13.059 732 GLY A N 1
ATOM 5490 C CA . GLY A 1 732 ? 4.882 20.989 -81.549 1.000 13.896 732 GLY A CA 1
ATOM 5491 C C . GLY A 1 732 ? 5.102 19.576 -81.053 1.000 14.496 732 GLY A C 1
ATOM 5492 O O . GLY A 1 732 ? 6.110 19.027 -81.437 1.000 15.731 732 GLY A O 1
ATOM 5493 N N . SER A 1 733 ? 4.194 18.985 -80.285 1.000 13.657 733 SER A N 1
ATOM 5494 C CA . SER A 1 733 ? 4.341 17.610 -79.729 1.000 13.973 733 SER A CA 1
ATOM 5495 C C . SER A 1 733 ? 3.984 16.512 -80.735 1.000 14.050 733 SER A C 1
ATOM 5496 O O . SER A 1 733 ? 4.448 15.378 -80.543 1.000 15.108 733 SER A O 1
ATOM 5499 N N . PHE A 1 734 ? 3.131 16.801 -81.710 1.000 13.748 734 PHE A N 1
ATOM 5500 C CA . PHE A 1 734 ? 2.581 15.772 -82.617 1.000 14.540 734 PHE A CA 1
ATOM 5501 C C . PHE A 1 734 ? 2.327 16.450 -83.948 1.000 15.187 734 PHE A C 1
ATOM 5502 O O . PHE A 1 734 ? 1.289 17.020 -84.109 1.000 16.045 734 PHE A O 1
ATOM 5510 N N . THR A 1 735 ? 3.363 16.465 -84.775 1.000 17.446 735 THR A N 1
ATOM 5511 C CA . THR A 1 735 ? 3.396 17.288 -85.990 1.000 17.619 735 THR A CA 1
ATOM 5512 C C . THR A 1 735 ? 3.149 16.363 -87.180 1.000 18.135 735 THR A C 1
ATOM 5513 O O . THR A 1 735 ? 2.849 15.185 -86.988 1.000 18.010 735 THR A O 1
ATOM 5517 N N . ASP A 1 736 ? 3.325 16.884 -88.387 1.000 20.425 736 ASP A N 1
ATOM 5518 C CA . ASP A 1 736 ? 3.258 16.027 -89.593 1.000 21.398 736 ASP A CA 1
ATOM 5519 C C . ASP A 1 736 ? 4.410 15.022 -89.582 1.000 21.779 736 ASP A C 1
ATOM 5520 O O . ASP A 1 736 ? 4.269 14.000 -90.253 1.000 21.907 736 ASP A O 1
ATOM 5525 N N . ALA A 1 737 ? 5.488 15.281 -88.854 1.000 21.242 737 ALA A N 1
ATOM 5526 C CA . ALA A 1 737 ? 6.625 14.343 -88.696 1.000 21.402 737 ALA A CA 1
ATOM 5527 C C . ALA A 1 737 ? 6.216 13.139 -87.840 1.000 23.545 737 ALA A C 1
ATOM 5528 O O . ALA A 1 737 ? 6.905 12.120 -87.914 1.000 27.433 737 ALA A O 1
ATOM 5530 N N . GLY A 1 738 ? 5.152 13.260 -87.045 1.000 19.505 738 GLY A N 1
ATOM 5531 C CA . GLY A 1 738 ? 4.639 12.163 -86.210 1.000 17.482 738 GLY A CA 1
ATOM 5532 C C . GLY A 1 738 ? 4.585 12.543 -84.742 1.000 16.989 738 GLY A C 1
ATOM 5533 O O . GLY A 1 738 ? 4.679 13.744 -84.387 1.000 16.864 738 GLY A O 1
ATOM 5534 N N . ASN A 1 739 ? 4.498 11.506 -83.927 1.000 15.486 739 ASN A N 1
ATOM 5535 C CA . ASN A 1 739 ? 4.306 11.637 -82.459 1.000 15.523 739 ASN A CA 1
ATOM 5536 C C . ASN A 1 739 ? 5.665 11.883 -81.796 1.000 13.186 739 ASN A C 1
ATOM 5537 O O . ASN A 1 739 ? 6.385 10.933 -81.522 1.000 14.061 739 ASN A O 1
ATOM 5542 N N . LEU A 1 740 ? 6.066 13.128 -81.542 1.000 13.463 740 LEU A N 1
ATOM 5543 C CA . LEU A 1 740 ? 7.410 13.372 -80.975 1.000 13.922 740 LEU A CA 1
ATOM 5544 C C . LEU A 1 740 ? 7.501 12.901 -79.507 1.000 13.656 740 LEU A C 1
ATOM 5545 O O . LEU A 1 740 ? 8.612 12.590 -79.053 1.000 13.458 740 LEU A O 1
ATOM 5550 N N . MET A 1 741 ? 6.360 12.751 -78.838 1.000 12.691 741 MET A N 1
ATOM 5551 C CA . MET A 1 741 ? 6.323 12.155 -77.474 1.000 13.421 741 MET A CA 1
ATOM 5552 C C . MET A 1 741 ? 6.797 10.703 -77.483 1.000 13.827 741 MET A C 1
ATOM 5553 O O . MET A 1 741 ? 7.210 10.185 -76.411 1.000 14.065 741 MET A O 1
ATOM 5558 N N . ALA A 1 742 ? 6.690 10.013 -78.629 1.000 13.561 742 ALA A N 1
ATOM 5559 C CA . ALA A 1 742 ? 7.018 8.575 -78.801 1.000 14.675 742 ALA A CA 1
ATOM 5560 C C . ALA A 1 742 ? 8.487 8.436 -79.231 1.000 14.535 742 ALA A C 1
ATOM 5561 O O . ALA A 1 742 ? 8.972 7.332 -79.371 1.000 14.361 742 ALA A O 1
ATOM 5563 N N . ARG A 1 743 ? 9.213 9.531 -79.440 1.000 13.598 743 ARG A N 1
ATOM 5564 C CA . ARG A 1 743 ? 10.662 9.409 -79.764 1.000 14.654 743 ARG A CA 1
ATOM 5565 C C . ARG A 1 743 ? 11.416 8.704 -78.632 1.000 14.479 743 ARG A C 1
ATOM 5566 O O . ARG A 1 743 ? 11.318 9.164 -77.460 1.000 14.027 743 ARG A O 1
ATOM 5574 N N . ARG A 1 744 ? 12.259 7.732 -78.951 1.000 14.511 744 ARG A N 1
ATOM 5575 C CA . ARG A 1 744 ? 13.157 7.047 -77.993 1.000 15.826 744 ARG A CA 1
ATOM 5576 C C . ARG A 1 744 ? 14.583 7.124 -78.558 1.000 17.741 744 ARG A C 1
ATOM 5577 O O . ARG A 1 744 ? 15.267 6.105 -78.649 1.000 18.442 744 ARG A O 1
ATOM 5585 N N . ASP A 1 745 ? 15.019 8.304 -78.975 1.000 17.610 745 ASP A N 1
ATOM 5586 C CA . ASP A 1 745 ? 16.336 8.485 -79.630 1.000 18.448 745 ASP A CA 1
ATOM 5587 C C . ASP A 1 745 ? 17.289 9.166 -78.651 1.000 17.733 745 ASP A C 1
ATOM 5588 O O . ASP A 1 745 ? 16.996 10.295 -78.255 1.000 18.859 745 ASP A O 1
ATOM 5593 N N . LYS A 1 746 ? 18.387 8.515 -78.275 1.000 16.779 746 LYS A N 1
ATOM 5594 C CA . LYS A 1 746 ? 19.344 9.098 -77.317 1.000 17.616 746 LYS A CA 1
ATOM 5595 C C . LYS A 1 746 ? 20.487 9.788 -78.069 1.000 18.811 746 LYS A C 1
ATOM 5596 O O . LYS A 1 746 ? 21.445 10.218 -77.411 1.000 18.592 746 LYS A O 1
ATOM 5602 N N . THR A 1 747 ? 20.333 9.976 -79.374 1.000 20.057 747 THR A N 1
ATOM 5603 C CA . THR A 1 747 ? 21.273 10.805 -80.159 1.000 22.017 747 THR A CA 1
ATOM 5604 C C . THR A 1 747 ? 21.333 12.223 -79.579 1.000 20.978 747 THR A C 1
ATOM 5605 O O . THR A 1 747 ? 20.292 12.837 -79.361 1.000 21.204 747 THR A O 1
ATOM 5609 N N . GLN A 1 748 ? 22.538 12.750 -79.482 1.000 21.495 748 GLN A N 1
ATOM 5610 C CA . GLN A 1 748 ? 22.825 14.106 -78.938 1.000 22.177 748 GLN A CA 1
ATOM 5611 C C . GLN A 1 748 ? 24.077 14.632 -79.654 1.000 24.002 748 GLN A C 1
ATOM 5612 O O . GLN A 1 748 ? 25.040 13.837 -79.792 1.000 23.559 748 GLN A O 1
ATOM 5618 N N . THR A 1 749 ? 24.092 15.939 -79.933 1.000 25.904 749 THR A N 1
ATOM 5619 C CA . THR A 1 749 ? 25.296 16.695 -80.334 1.000 25.678 749 THR A CA 1
ATOM 5620 C C . THR A 1 749 ? 26.288 16.650 -79.181 1.000 27.816 749 THR A C 1
ATOM 5621 O O . THR A 1 749 ? 25.914 16.369 -78.053 1.000 27.696 749 THR A O 1
ATOM 5625 N N . PRO A 1 750 ? 27.600 16.903 -79.374 1.000 27.949 750 PRO A N 1
ATOM 5626 C CA . PRO A 1 750 ? 28.542 17.006 -78.260 1.000 26.954 750 PRO A CA 1
ATOM 5627 C C . PRO A 1 750 ? 28.136 17.988 -77.149 1.000 23.800 750 PRO A C 1
ATOM 5628 O O . PRO A 1 750 ? 28.315 17.685 -76.007 1.000 26.897 750 PRO A O 1
ATOM 5632 N N . GLU A 1 751 ? 27.607 19.135 -77.531 1.000 23.817 751 GLU A N 1
ATOM 5633 C CA . GLU A 1 751 ? 27.182 20.192 -76.573 1.000 24.977 751 GLU A CA 1
ATOM 5634 C C . GLU A 1 751 ? 25.987 19.691 -75.737 1.000 22.363 751 GLU A C 1
ATOM 5635 O O . GLU A 1 751 ? 25.983 19.925 -74.525 1.000 20.646 751 GLU A O 1
ATOM 5641 N N . GLN A 1 752 ? 25.040 19.006 -76.367 1.000 20.618 752 GLN A N 1
ATOM 5642 C CA . GLN A 1 752 ? 23.852 18.410 -75.689 1.000 19.501 752 GLN A CA 1
ATOM 5643 C C . GLN A 1 752 ? 24.314 17.297 -74.743 1.000 21.884 752 GLN A C 1
ATOM 5644 O O . GLN A 1 752 ? 23.831 17.268 -73.586 1.000 18.573 752 GLN A O 1
ATOM 5650 N N . ALA A 1 753 ? 25.243 16.412 -75.159 1.000 20.119 753 ALA A N 1
ATOM 5651 C CA . ALA A 1 753 ? 25.611 15.233 -74.339 1.000 20.211 753 ALA A CA 1
ATOM 5652 C C . ALA A 1 753 ? 26.414 15.684 -73.120 1.000 20.433 753 ALA A C 1
ATOM 5653 O O . ALA A 1 753 ? 26.371 15.043 -72.074 1.000 22.276 753 ALA A O 1
ATOM 5655 N N . ARG A 1 754 ? 27.132 16.803 -73.232 1.000 23.459 754 ARG A N 1
ATOM 5656 C CA . ARG A 1 754 ? 27.954 17.343 -72.132 1.000 23.811 754 ARG A CA 1
ATOM 5657 C C . ARG A 1 754 ? 27.060 17.634 -70.918 1.000 20.618 754 ARG A C 1
ATOM 5658 O O . ARG A 1 754 ? 27.569 17.600 -69.829 1.000 21.775 754 ARG A O 1
ATOM 5666 N N . ILE A 1 755 ? 25.793 17.969 -71.133 1.000 18.793 755 ILE A N 1
ATOM 5667 C CA . ILE A 1 755 ? 24.867 18.320 -70.007 1.000 17.672 755 ILE A CA 1
ATOM 5668 C C . ILE A 1 755 ? 23.627 17.432 -69.960 1.000 17.479 755 ILE A C 1
ATOM 5669 O O . ILE A 1 755 ? 22.888 17.600 -69.010 1.000 16.897 755 ILE A O 1
ATOM 5674 N N . GLY A 1 756 ? 23.430 16.500 -70.895 1.000 16.346 756 GLY A N 1
ATOM 5675 C CA . GLY A 1 756 ? 22.342 15.501 -70.811 1.000 17.398 756 GLY A CA 1
ATOM 5676 C C . GLY A 1 756 ? 20.985 16.072 -71.160 1.000 17.637 756 GLY A C 1
ATOM 5677 O O . GLY A 1 756 ? 19.984 15.727 -70.480 1.000 16.843 756 GLY A O 1
ATOM 5678 N N . LEU A 1 757 ? 20.851 16.821 -72.241 1.000 16.085 757 LEU A N 1
ATOM 5679 C CA . LEU A 1 757 ? 19.522 17.349 -72.669 1.000 16.060 757 LEU A CA 1
ATOM 5680 C C . LEU A 1 757 ? 18.625 16.253 -73.262 1.000 15.649 757 LEU A C 1
ATOM 5681 O O . LEU A 1 757 ? 17.380 16.388 -73.174 1.000 15.733 757 LEU A O 1
ATOM 5686 N N . PHE A 1 758 ? 19.192 15.273 -73.975 1.000 15.266 758 PHE A N 1
ATOM 5687 C CA . PHE A 1 758 ? 18.433 14.237 -74.726 1.000 15.034 758 PHE A CA 1
ATOM 5688 C C . PHE A 1 758 ? 17.254 14.810 -75.495 1.000 16.227 758 PHE A C 1
ATOM 5689 O O . PHE A 1 758 ? 16.111 14.335 -75.414 1.000 16.645 758 PHE A O 1
ATOM 5697 N N . PRO A 1 759 ? 17.486 15.791 -76.390 1.000 15.070 759 PRO A N 1
ATOM 5698 C CA . PRO A 1 759 ? 16.389 16.470 -77.068 1.000 15.790 759 PRO A CA 1
ATOM 5699 C C . PRO A 1 759 ? 15.584 15.575 -78.004 1.000 15.430 759 PRO A C 1
ATOM 5700 O O . PRO A 1 759 ? 14.482 15.945 -78.400 1.000 18.314 759 PRO A O 1
ATOM 5704 N N . ASN A 1 760 ? 16.139 14.418 -78.368 1.000 15.396 760 ASN A N 1
ATOM 5705 C CA . ASN A 1 760 ? 15.454 13.498 -79.291 1.000 16.296 760 ASN A CA 1
ATOM 5706 C C . ASN A 1 760 ? 14.802 12.375 -78.489 1.000 15.623 760 ASN A C 1
ATOM 5707 O O . ASN A 1 760 ? 14.305 11.461 -79.126 1.000 16.461 760 ASN A O 1
ATOM 5712 N N . TRP A 1 761 ? 14.826 12.459 -77.149 1.000 14.109 761 TRP A N 1
ATOM 5713 C CA . TRP A 1 761 ? 14.065 11.508 -76.273 1.000 13.796 761 TRP A CA 1
ATOM 5714 C C . TRP A 1 761 ? 12.763 12.205 -75.881 1.000 13.565 761 TRP A C 1
ATOM 5715 O O . TRP A 1 761 ? 12.836 13.183 -75.110 1.000 13.272 761 TRP A O 1
ATOM 5726 N N . SER A 1 762 ? 11.626 11.694 -76.352 1.000 12.601 762 SER A N 1
ATOM 5727 C CA . SER A 1 762 ? 10.274 12.273 -76.126 1.000 13.585 762 SER A CA 1
ATOM 5728 C C . SER A 1 762 ? 10.298 13.752 -76.526 1.000 14.836 762 SER A C 1
ATOM 5729 O O . SER A 1 762 ? 11.029 14.117 -77.478 1.000 14.557 762 SER A O 1
ATOM 5732 N N . PHE A 1 763 ? 9.428 14.571 -75.943 1.000 13.222 763 PHE A N 1
ATOM 5733 C CA . PHE A 1 763 ? 9.245 15.985 -76.318 1.000 13.864 763 PHE A CA 1
ATOM 5734 C C . PHE A 1 763 ? 8.880 16.705 -75.038 1.000 13.876 763 PHE A C 1
ATOM 5735 O O . PHE A 1 763 ? 8.051 16.111 -74.280 1.000 13.421 763 PHE A O 1
ATOM 5743 N N . CYS A 1 764 ? 9.450 17.886 -74.807 1.000 13.421 764 CYS A N 1
ATOM 5744 C CA . CYS A 1 764 ? 8.994 18.711 -73.665 1.000 13.799 764 CYS A CA 1
ATOM 5745 C C . CYS A 1 764 ? 8.390 19.998 -74.187 1.000 14.039 764 CYS A C 1
ATOM 5746 O O . CYS A 1 764 ? 8.851 20.557 -75.190 1.000 13.814 764 CYS A O 1
ATOM 5749 N N . TRP A 1 765 ? 7.343 20.469 -73.534 1.000 13.701 765 TRP A N 1
ATOM 5750 C CA . TRP A 1 765 ? 6.885 21.846 -73.780 1.000 12.837 765 TRP A CA 1
ATOM 5751 C C . TRP A 1 765 ? 7.815 22.772 -73.011 1.000 13.577 765 TRP A C 1
ATOM 5752 O O . TRP A 1 765 ? 8.443 22.367 -72.026 1.000 12.836 765 TRP A O 1
ATOM 5763 N N . PRO A 1 766 ? 8.036 24.030 -73.453 1.000 13.317 766 PRO A N 1
ATOM 5764 C CA . PRO A 1 766 ? 7.569 24.579 -74.720 1.000 13.734 766 PRO A CA 1
ATOM 5765 C C . PRO A 1 766 ? 8.592 24.327 -75.831 1.000 13.757 766 PRO A C 1
ATOM 5766 O O . PRO A 1 766 ? 9.778 24.565 -75.610 1.000 14.360 766 PRO A O 1
ATOM 5770 N N . VAL A 1 767 ? 8.108 23.825 -76.971 1.000 14.572 767 VAL A N 1
ATOM 5771 C CA . VAL A 1 767 ? 8.891 23.549 -78.216 1.000 16.352 767 VAL A CA 1
ATOM 5772 C C . VAL A 1 767 ? 10.258 22.956 -77.878 1.000 16.598 767 VAL A C 1
ATOM 5773 O O . VAL A 1 767 ? 11.271 23.337 -78.479 1.000 15.573 767 VAL A O 1
ATOM 5777 N N . ASN A 1 768 ? 10.305 21.988 -76.978 1.000 15.016 768 ASN A N 1
ATOM 5778 C CA . ASN A 1 768 ? 11.506 21.170 -76.697 1.000 14.479 768 ASN A CA 1
ATOM 5779 C C . ASN A 1 768 ? 12.629 21.984 -76.043 1.000 13.481 768 ASN A C 1
ATOM 5780 O O . ASN A 1 768 ? 13.792 21.545 -76.087 1.000 14.745 768 ASN A O 1
ATOM 5785 N N . ARG A 1 769 ? 12.293 23.080 -75.372 1.000 13.411 769 ARG A N 1
ATOM 5786 C CA . ARG A 1 769 ? 13.243 23.809 -74.501 1.000 13.947 769 ARG A CA 1
ATOM 5787 C C . ARG A 1 769 ? 13.385 23.082 -73.173 1.000 14.288 769 ARG A C 1
ATOM 5788 O O . ARG A 1 769 ? 12.469 23.170 -72.321 1.000 13.746 769 ARG A O 1
ATOM 5796 N N . ARG A 1 770 ? 14.475 22.350 -73.015 1.000 12.713 770 ARG A N 1
ATOM 5797 C CA . ARG A 1 770 ? 14.643 21.430 -71.885 1.000 13.648 770 ARG A CA 1
ATOM 5798 C C . ARG A 1 770 ? 14.974 22.234 -70.625 1.000 14.631 770 ARG A C 1
ATOM 5799 O O . ARG A 1 770 ? 14.582 21.818 -69.529 1.000 13.517 770 ARG A O 1
ATOM 5807 N N . ILE A 1 771 ? 15.728 23.330 -70.766 1.000 13.023 771 ILE A N 1
ATOM 5808 C CA . ILE A 1 771 ? 16.090 24.219 -69.624 1.000 12.955 771 ILE A CA 1
ATOM 5809 C C . ILE A 1 771 ? 15.438 25.571 -69.874 1.000 13.870 771 ILE A C 1
ATOM 5810 O O . ILE A 1 771 ? 15.834 26.305 -70.813 1.000 14.786 771 ILE A O 1
ATOM 5815 N N . LEU A 1 772 ? 14.451 25.903 -69.075 1.000 13.467 772 LEU A N 1
ATOM 5816 C CA . LEU A 1 772 ? 13.762 27.198 -69.205 1.000 12.924 772 LEU A CA 1
ATOM 5817 C C . LEU A 1 772 ? 14.739 28.352 -68.929 1.000 12.165 772 LEU A C 1
ATOM 5818 O O . LEU A 1 772 ? 15.658 28.207 -68.100 1.000 12.627 772 LEU A O 1
ATOM 5823 N N . TYR A 1 773 ? 14.489 29.485 -69.573 1.000 11.654 773 TYR A N 1
ATOM 5824 C CA . TYR A 1 773 ? 15.132 30.778 -69.262 1.000 12.280 773 TYR A CA 1
ATOM 5825 C C . TYR A 1 773 ? 16.600 30.729 -69.716 1.000 13.152 773 TYR A C 1
ATOM 5826 O O . TYR A 1 773 ? 17.374 31.513 -69.199 1.000 13.902 773 TYR A O 1
ATOM 5835 N N . ASN A 1 774 ? 16.940 29.854 -70.651 1.000 13.402 774 ASN A N 1
ATOM 5836 C CA . ASN A 1 774 ? 18.361 29.593 -71.002 1.000 13.306 774 ASN A CA 1
ATOM 5837 C C . ASN A 1 774 ? 19.025 30.798 -71.706 1.000 13.054 774 ASN A C 1
ATOM 5838 O O . ASN A 1 774 ? 20.281 30.823 -71.688 1.000 15.607 774 ASN A O 1
ATOM 5843 N N . ARG A 1 775 ? 18.309 31.840 -72.103 1.000 14.408 775 ARG A N 1
ATOM 5844 C CA . ARG A 1 775 ? 19.004 33.082 -72.581 1.000 14.885 775 ARG A CA 1
ATOM 5845 C C . ARG A 1 775 ? 19.733 33.733 -71.413 1.000 16.539 775 ARG A C 1
ATOM 5846 O O . ARG A 1 775 ? 20.709 34.496 -71.649 1.000 17.332 775 ARG A O 1
ATOM 5854 N N . ALA A 1 776 ? 19.354 33.437 -70.156 1.000 14.492 776 ALA A N 1
ATOM 5855 C CA . ALA A 1 776 ? 20.014 34.025 -68.988 1.000 14.543 776 ALA A CA 1
ATOM 5856 C C . ALA A 1 776 ? 21.361 33.352 -68.729 1.000 13.826 776 ALA A C 1
ATOM 5857 O O . ALA A 1 776 ? 22.057 33.850 -67.905 1.000 15.775 776 ALA A O 1
ATOM 5859 N N . SER A 1 777 ? 21.688 32.270 -69.442 1.000 14.288 777 SER A N 1
ATOM 5860 C CA . SER A 1 777 ? 22.901 31.452 -69.252 1.000 14.026 777 SER A CA 1
ATOM 5861 C C . SER A 1 777 ? 24.075 32.001 -70.066 1.000 14.866 777 SER A C 1
ATOM 5862 O O . SER A 1 777 ? 25.162 31.366 -70.001 1.000 15.610 777 SER A O 1
ATOM 5865 N N . VAL A 1 778 ? 23.834 33.038 -70.842 1.000 15.325 778 VAL A N 1
ATOM 5866 C CA . VAL A 1 778 ? 24.863 33.623 -71.746 1.000 17.173 778 VAL A CA 1
ATOM 5867 C C . VAL A 1 778 ? 24.941 35.135 -71.531 1.000 18.288 778 VAL A C 1
ATOM 5868 O O . VAL A 1 778 ? 23.988 35.772 -71.015 1.000 17.094 778 VAL A O 1
ATOM 5872 N N . ASP A 1 779 ? 26.099 35.700 -71.880 1.000 17.809 779 ASP A N 1
ATOM 5873 C CA . ASP A 1 779 ? 26.320 37.169 -71.866 1.000 19.646 779 ASP A CA 1
ATOM 5874 C C . ASP A 1 779 ? 25.692 37.811 -73.102 1.000 22.341 779 ASP A C 1
ATOM 5875 O O . ASP A 1 779 ? 25.068 37.125 -73.946 1.000 20.019 779 ASP A O 1
ATOM 5880 N N . LYS A 1 780 ? 25.873 39.124 -73.235 1.000 22.863 780 LYS A N 1
ATOM 5881 C CA . LYS A 1 780 ? 25.267 39.907 -74.340 1.000 24.435 780 LYS A CA 1
ATOM 5882 C C . LYS A 1 780 ? 25.804 39.487 -75.716 1.000 21.570 780 LYS A C 1
ATOM 5883 O O . LYS A 1 780 ? 25.128 39.813 -76.695 1.000 22.552 780 LYS A O 1
ATOM 5889 N N . THR A 1 781 ? 26.935 38.777 -75.800 1.000 22.284 781 THR A N 1
ATOM 5890 C CA . THR A 1 781 ? 27.502 38.239 -77.064 1.000 24.096 781 THR A CA 1
ATOM 5891 C C . THR A 1 781 ? 27.018 36.810 -77.322 1.000 24.883 781 THR A C 1
ATOM 5892 O O . THR A 1 781 ? 27.242 36.284 -78.438 1.000 23.096 781 THR A O 1
ATOM 5896 N N . GLY A 1 782 ? 26.341 36.177 -76.366 1.000 23.018 782 GLY A N 1
ATOM 5897 C CA . GLY A 1 782 ? 25.888 34.790 -76.566 1.000 20.563 782 GLY A CA 1
ATOM 5898 C C . GLY A 1 782 ? 26.920 33.764 -76.150 1.000 18.570 782 GLY A C 1
ATOM 5899 O O . GLY A 1 782 ? 26.772 32.624 -76.579 1.000 21.600 782 GLY A O 1
ATOM 5900 N N . LYS A 1 783 ? 27.902 34.144 -75.343 1.000 20.561 783 LYS A N 1
ATOM 5901 C CA . LYS A 1 783 ? 28.902 33.247 -74.737 1.000 22.754 783 LYS A CA 1
ATOM 5902 C C . LYS A 1 783 ? 28.350 32.795 -73.391 1.000 20.364 783 LYS A C 1
ATOM 5903 O O . LYS A 1 783 ? 27.899 33.623 -72.588 1.000 18.418 783 LYS A O 1
ATOM 5909 N N . PRO A 1 784 ? 28.419 31.490 -73.109 1.000 20.540 784 PRO A N 1
ATOM 5910 C CA . PRO A 1 784 ? 27.998 30.966 -71.811 1.000 19.122 784 PRO A CA 1
ATOM 5911 C C . PRO A 1 784 ? 28.800 31.536 -70.640 1.000 21.653 784 PRO A C 1
ATOM 5912 O O . PRO A 1 784 ? 30.014 31.743 -70.755 1.000 20.930 784 PRO A O 1
ATOM 5916 N N . TRP A 1 785 ? 28.120 31.807 -69.537 1.000 19.818 785 TRP A N 1
ATOM 5917 C CA . TRP A 1 785 ? 28.787 32.095 -68.244 1.000 19.584 785 TRP A CA 1
ATOM 5918 C C . TRP A 1 785 ? 29.699 30.930 -67.859 1.000 21.198 785 TRP A C 1
ATOM 5919 O O . TRP A 1 785 ? 30.757 31.176 -67.281 1.000 23.923 785 TRP A O 1
ATOM 5930 N N . ASN A 1 786 ? 29.288 29.697 -68.170 1.000 20.351 786 ASN A N 1
ATOM 5931 C CA . ASN A 1 786 ? 29.971 28.458 -67.746 1.000 22.560 786 ASN A CA 1
ATOM 5932 C C . ASN A 1 786 ? 30.136 27.570 -68.978 1.000 21.483 786 ASN A C 1
ATOM 5933 O O . ASN A 1 786 ? 29.341 26.655 -69.205 1.000 19.864 786 ASN A O 1
ATOM 5938 N N . PRO A 1 787 ? 31.117 27.877 -69.860 1.000 23.378 787 PRO A N 1
ATOM 5939 C CA . PRO A 1 787 ? 31.325 27.147 -71.116 1.000 22.839 787 PRO A CA 1
ATOM 5940 C C . PRO A 1 787 ? 31.415 25.618 -71.019 1.000 22.130 787 PRO A C 1
ATOM 5941 O O . PRO A 1 787 ? 30.956 24.983 -71.921 1.000 25.235 787 PRO A O 1
ATOM 5945 N N . ALA A 1 788 ? 31.967 25.080 -69.933 1.000 23.502 788 ALA A N 1
ATOM 5946 C CA . ALA A 1 788 ? 32.126 23.627 -69.727 1.000 22.867 788 ALA A CA 1
ATOM 5947 C C . ALA A 1 788 ? 30.741 22.972 -69.559 1.000 23.371 788 ALA A C 1
ATOM 5948 O O . ALA A 1 788 ? 30.637 21.754 -69.763 1.000 23.713 788 ALA A O 1
ATOM 5950 N N . LYS A 1 789 ? 29.707 23.765 -69.253 1.000 23.564 789 LYS A N 1
ATOM 5951 C CA . LYS A 1 789 ? 28.318 23.269 -69.049 1.000 22.001 789 LYS A CA 1
ATOM 5952 C C . LYS A 1 789 ? 27.343 24.150 -69.824 1.000 21.223 789 LYS A C 1
ATOM 5953 O O . LYS A 1 789 ? 26.221 24.424 -69.315 1.000 18.567 789 LYS A O 1
ATOM 5959 N N . ALA A 1 790 ? 27.708 24.559 -71.030 1.000 16.703 790 ALA A N 1
ATOM 5960 C CA . ALA A 1 790 ? 26.886 25.488 -71.818 1.000 16.194 790 ALA A CA 1
ATOM 5961 C C . ALA A 1 790 ? 25.511 24.865 -72.026 1.000 15.601 790 ALA A C 1
ATOM 5962 O O . ALA A 1 790 ? 25.413 23.656 -72.358 1.000 16.485 790 ALA A O 1
ATOM 5964 N N . VAL A 1 791 ? 24.483 25.687 -71.899 1.000 16.774 791 VAL A N 1
ATOM 5965 C CA . VAL A 1 791 ? 23.105 25.283 -72.271 1.000 15.461 791 VAL A CA 1
ATOM 5966 C C . VAL A 1 791 ? 22.847 25.665 -73.721 1.000 15.298 791 VAL A C 1
ATOM 5967 O O . VAL A 1 791 ? 22.438 24.829 -74.515 1.000 16.277 791 VAL A O 1
ATOM 5971 N N . ILE A 1 792 ? 23.071 26.936 -74.025 1.000 15.046 792 ILE A N 1
ATOM 5972 C CA . ILE A 1 792 ? 23.014 27.483 -75.409 1.000 15.864 792 ILE A CA 1
ATOM 5973 C C . ILE A 1 792 ? 24.318 28.263 -75.601 1.000 17.985 792 ILE A C 1
ATOM 5974 O O . ILE A 1 792 ? 24.947 28.699 -74.619 1.000 18.237 792 ILE A O 1
ATOM 5979 N N . GLU A 1 793 ? 24.654 28.474 -76.850 1.000 18.520 793 GLU A N 1
ATOM 5980 C CA . GLU A 1 793 ? 25.898 29.208 -77.189 1.000 19.552 793 GLU A CA 1
ATOM 5981 C C . GLU A 1 793 ? 25.705 29.704 -78.599 1.000 19.412 793 GLU A C 1
ATOM 5982 O O . GLU A 1 793 ? 25.244 28.911 -79.439 1.000 19.192 793 GLU A O 1
ATOM 5988 N N . TRP A 1 794 ? 26.031 30.968 -78.817 1.000 21.693 794 TRP A N 1
ATOM 5989 C CA . TRP A 1 794 ? 25.956 31.612 -80.149 1.000 24.375 794 TRP A CA 1
ATOM 5990 C C . TRP A 1 794 ? 27.206 31.197 -80.928 1.000 24.390 794 TRP A C 1
ATOM 5991 O O . TRP A 1 794 ? 28.293 31.564 -80.488 1.000 24.937 794 TRP A O 1
ATOM 6002 N N . LYS A 1 795 ? 27.044 30.342 -81.926 1.000 25.645 795 LYS A N 1
ATOM 6003 C CA . LYS A 1 795 ? 28.165 29.822 -82.753 1.000 30.017 795 LYS A CA 1
ATOM 6004 C C . LYS A 1 795 ? 27.750 29.939 -84.210 1.000 29.001 795 LYS A C 1
ATOM 6005 O O . LYS A 1 795 ? 26.654 29.447 -84.552 1.000 27.010 795 LYS A O 1
ATOM 6011 N N . ASP A 1 796 ? 28.587 30.602 -85.017 1.000 35.144 796 ASP A N 1
ATOM 6012 C CA . ASP A 1 796 ? 28.420 30.714 -86.493 1.000 34.183 796 ASP A CA 1
ATOM 6013 C C . ASP A 1 796 ? 26.983 31.150 -86.775 1.000 31.336 796 ASP A C 1
ATOM 6014 O O . ASP A 1 796 ? 26.321 30.459 -87.541 1.000 32.415 796 ASP A O 1
ATOM 6019 N N . GLY A 1 797 ? 26.521 32.222 -86.120 1.000 33.033 797 GLY A N 1
ATOM 6020 C CA . GLY A 1 797 ? 25.247 32.931 -86.381 1.000 28.738 797 GLY A CA 1
ATOM 6021 C C . GLY A 1 797 ? 23.997 32.189 -85.910 1.000 30.438 797 GLY A C 1
ATOM 6022 O O . GLY A 1 797 ? 22.903 32.547 -86.377 1.000 28.805 797 GLY A O 1
ATOM 6023 N N . LYS A 1 798 ? 24.118 31.188 -85.028 1.000 29.993 798 LYS A N 1
ATOM 6024 C CA . LYS A 1 798 ? 22.947 30.394 -84.548 1.000 29.472 798 LYS A CA 1
ATOM 6025 C C . LYS A 1 798 ? 23.121 30.040 -83.076 1.000 25.021 798 LYS A C 1
ATOM 6026 O O . LYS A 1 798 ? 24.255 29.903 -82.608 1.000 22.489 798 LYS A O 1
ATOM 6032 N N . TRP A 1 799 ? 22.015 29.780 -82.381 1.000 23.987 799 TRP A N 1
ATOM 6033 C CA . TRP A 1 799 ? 22.064 29.193 -81.021 1.000 20.645 799 TRP A CA 1
ATOM 6034 C C . TRP A 1 799 ? 22.235 27.684 -81.105 1.000 20.781 799 TRP A C 1
ATOM 6035 O O . TRP A 1 799 ? 21.366 27.018 -81.720 1.000 23.887 799 TRP A O 1
ATOM 6046 N N . VAL A 1 800 ? 23.297 27.161 -80.517 1.000 19.250 800 VAL A N 1
ATOM 6047 C CA . VAL A 1 800 ? 23.525 25.696 -80.500 1.000 21.967 800 VAL A CA 1
ATOM 6048 C C . VAL A 1 800 ? 23.331 25.214 -79.075 1.000 20.667 800 VAL A C 1
ATOM 6049 O O . VAL A 1 800 ? 23.763 25.906 -78.142 1.000 21.834 800 VAL A O 1
ATOM 6053 N N . GLY A 1 801 ? 22.788 24.010 -78.959 1.000 18.769 801 GLY A N 1
ATOM 6054 C CA . GLY A 1 801 ? 22.679 23.271 -77.698 1.000 19.092 801 GLY A CA 1
ATOM 6055 C C . GLY A 1 801 ? 21.212 22.960 -77.448 1.000 17.385 801 GLY A C 1
ATOM 6056 O O . GLY A 1 801 ? 20.585 22.265 -78.275 1.000 17.627 801 GLY A O 1
ATOM 6057 N N . ASP A 1 802 ? 20.635 23.581 -76.422 1.000 16.354 802 ASP A N 1
ATOM 6058 C CA . ASP A 1 802 ? 19.183 23.473 -76.137 1.000 16.235 802 ASP A CA 1
ATOM 6059 C C . ASP A 1 802 ? 18.469 24.276 -77.223 1.000 16.803 802 ASP A C 1
ATOM 6060 O O . ASP A 1 802 ? 19.118 25.131 -77.875 1.000 17.267 802 ASP A O 1
ATOM 6065 N N . VAL A 1 803 ? 17.163 24.121 -77.382 1.000 14.441 803 VAL A N 1
ATOM 6066 C CA . VAL A 1 803 ? 16.322 25.094 -78.109 1.000 16.005 803 VAL A CA 1
ATOM 6067 C C . VAL A 1 803 ? 16.358 26.404 -77.323 1.000 15.830 803 VAL A C 1
ATOM 6068 O O . VAL A 1 803 ? 16.132 26.397 -76.125 1.000 15.343 803 VAL A O 1
ATOM 6072 N N . VAL A 1 804 ? 16.664 27.524 -77.966 1.000 16.545 804 VAL A N 1
ATOM 6073 C CA . VAL A 1 804 ? 16.726 28.816 -77.247 1.000 16.917 804 VAL A CA 1
ATOM 6074 C C . VAL A 1 804 ? 15.335 29.170 -76.691 1.000 16.054 804 VAL A C 1
ATOM 6075 O O . VAL A 1 804 ? 14.336 29.042 -77.399 1.000 16.538 804 VAL A O 1
ATOM 6079 N N . ASP A 1 805 ? 15.297 29.635 -75.441 1.000 15.925 805 ASP A N 1
ATOM 6080 C CA . ASP A 1 805 ? 14.020 30.061 -74.823 1.000 16.187 805 ASP A CA 1
ATOM 6081 C C . ASP A 1 805 ? 13.772 31.521 -75.215 1.000 15.679 805 ASP A C 1
ATOM 6082 O O . ASP A 1 805 ? 14.023 32.393 -74.392 1.000 16.695 805 ASP A O 1
ATOM 6087 N N . GLY A 1 806 ? 13.270 31.736 -76.433 1.000 15.907 806 GLY A N 1
ATOM 6088 C CA . GLY A 1 806 ? 12.967 33.067 -76.999 1.000 16.718 806 GLY A CA 1
ATOM 6089 C C . GLY A 1 806 ? 13.963 33.381 -78.098 1.000 18.543 806 GLY A C 1
ATOM 6090 O O . GLY A 1 806 ? 15.191 33.370 -77.838 1.000 18.407 806 GLY A O 1
ATOM 6091 N N . GLY A 1 807 ? 13.453 33.536 -79.307 1.000 20.825 807 GLY A N 1
ATOM 6092 C CA . GLY A 1 807 ? 14.279 33.851 -80.470 1.000 20.447 807 GLY A CA 1
ATOM 6093 C C . GLY A 1 807 ? 14.826 35.254 -80.366 1.000 22.390 807 GLY A C 1
ATOM 6094 O O . GLY A 1 807 ? 14.199 36.126 -79.777 1.000 21.016 807 GLY A O 1
ATOM 6095 N N . GLY A 1 808 ? 16.007 35.449 -80.923 1.000 24.224 808 GLY A N 1
ATOM 6096 C CA . GLY A 1 808 ? 16.582 36.795 -81.084 1.000 23.399 808 GLY A CA 1
ATOM 6097 C C . GLY A 1 808 ? 18.085 36.697 -81.016 1.000 22.840 808 GLY A C 1
ATOM 6098 O O . GLY A 1 808 ? 18.612 35.838 -80.264 1.000 20.013 808 GLY A O 1
ATOM 6099 N N . ASP A 1 809 ? 18.789 37.572 -81.743 1.000 21.850 809 ASP A N 1
ATOM 6100 C CA . ASP A 1 809 ? 20.264 37.564 -81.652 1.000 23.825 809 ASP A CA 1
ATOM 6101 C C . ASP A 1 809 ? 20.682 37.878 -80.226 1.000 21.739 809 ASP A C 1
ATOM 6102 O O . ASP A 1 809 ? 19.928 38.438 -79.428 1.000 21.020 809 ASP A O 1
ATOM 6107 N N . PRO A 1 810 ? 21.930 37.534 -79.871 1.000 22.118 810 PRO A N 1
ATOM 6108 C CA . PRO A 1 810 ? 22.441 37.845 -78.545 1.000 23.012 810 PRO A CA 1
ATOM 6109 C C . PRO A 1 810 ? 22.318 39.336 -78.214 1.000 25.337 810 PRO A C 1
ATOM 6110 O O . PRO A 1 810 ? 22.504 40.174 -79.125 1.000 23.964 810 PRO A O 1
ATOM 6114 N N . GLY A 1 811 ? 21.955 39.632 -76.957 1.000 21.263 811 GLY A N 1
ATOM 6115 C CA . GLY A 1 811 ? 21.857 40.990 -76.405 1.000 20.740 811 GLY A CA 1
ATOM 6116 C C . GLY A 1 811 ? 20.631 41.737 -76.869 1.000 20.581 811 GLY A C 1
ATOM 6117 O O . GLY A 1 811 ? 20.521 42.907 -76.492 1.000 25.156 811 GLY A O 1
ATOM 6118 N N . THR A 1 812 ? 19.720 41.138 -77.638 1.000 19.468 812 THR A N 1
ATOM 6119 C CA . THR A 1 812 ? 18.602 41.897 -78.244 1.000 21.098 812 THR A CA 1
ATOM 6120 C C . THR A 1 812 ? 17.329 41.837 -77.403 1.000 21.241 812 THR A C 1
ATOM 6121 O O . THR A 1 812 ? 16.426 42.581 -77.709 1.000 20.059 812 THR A O 1
ATOM 6125 N N . LYS A 1 813 ? 17.220 40.898 -76.467 1.000 20.126 813 LYS A N 1
ATOM 6126 C CA . LYS A 1 813 ? 15.939 40.710 -75.730 1.000 21.308 813 LYS A CA 1
ATOM 6127 C C . LYS A 1 813 ? 16.236 40.416 -74.269 1.000 17.149 813 LYS A C 1
ATOM 6128 O O . LYS A 1 813 ? 17.263 39.814 -73.964 1.000 20.111 813 LYS A O 1
ATOM 6134 N N . HIS A 1 814 ? 15.330 40.834 -73.389 1.000 18.813 814 HIS A N 1
ATOM 6135 C CA . HIS A 1 814 ? 15.382 40.444 -71.957 1.000 16.723 814 HIS A CA 1
ATOM 6136 C C . HIS A 1 814 ? 15.122 38.944 -71.909 1.000 16.019 814 HIS A C 1
ATOM 6137 O O . HIS A 1 814 ? 14.373 38.417 -72.723 1.000 17.751 814 HIS A O 1
ATOM 6144 N N . PRO A 1 815 ? 15.793 38.193 -71.010 1.000 16.063 815 PRO A N 1
ATOM 6145 C CA . PRO A 1 815 ? 15.730 36.743 -71.093 1.000 15.478 815 PRO A CA 1
ATOM 6146 C C . PRO A 1 815 ? 14.472 36.033 -70.583 1.000 15.074 815 PRO A C 1
ATOM 6147 O O . PRO A 1 815 ? 14.374 34.848 -70.827 1.000 14.738 815 PRO A O 1
ATOM 6151 N N . PHE A 1 816 ? 13.575 36.722 -69.881 1.000 14.526 816 PHE A N 1
ATOM 6152 C CA . PHE A 1 816 ? 12.377 36.058 -69.285 1.000 14.056 816 PHE A CA 1
ATOM 6153 C C . PHE A 1 816 ? 11.168 36.446 -70.111 1.000 13.514 816 PHE A C 1
ATOM 6154 O O . PHE A 1 816 ? 10.462 37.411 -69.814 1.000 13.892 816 PHE A O 1
ATOM 6162 N N . ILE A 1 817 ? 10.984 35.718 -71.199 1.000 13.740 817 ILE A N 1
ATOM 6163 C CA . ILE A 1 817 ? 10.087 36.111 -72.314 1.000 14.609 817 ILE A CA 1
ATOM 6164 C C . ILE A 1 817 ? 8.610 36.030 -71.911 1.000 15.152 817 ILE A C 1
ATOM 6165 O O . ILE A 1 817 ? 7.813 36.642 -72.576 1.000 16.126 817 ILE A O 1
ATOM 6170 N N . MET A 1 818 ? 8.261 35.275 -70.852 1.000 13.317 818 MET A N 1
ATOM 6171 C CA . MET A 1 818 ? 6.849 35.170 -70.452 1.000 13.581 818 MET A CA 1
ATOM 6172 C C . MET A 1 818 ? 6.542 36.245 -69.408 1.000 14.111 818 MET A C 1
ATOM 6173 O O . MET A 1 818 ? 5.360 36.397 -69.087 1.000 15.152 818 MET A O 1
ATOM 6178 N N . GLN A 1 819 ? 7.529 37.030 -68.953 1.000 13.367 819 GLN A N 1
ATOM 6179 C CA . GLN A 1 819 ? 7.280 38.160 -68.027 1.000 14.718 819 GLN A CA 1
ATOM 6180 C C . GLN A 1 819 ? 6.839 39.363 -68.848 1.000 15.870 819 GLN A C 1
ATOM 6181 O O . GLN A 1 819 ? 7.380 39.532 -69.962 1.000 17.549 819 GLN A O 1
ATOM 6187 N N . THR A 1 820 ? 5.891 40.141 -68.345 1.000 15.239 820 THR A N 1
ATOM 6188 C CA . THR A 1 820 ? 5.479 41.381 -69.026 1.000 16.342 820 THR A CA 1
ATOM 6189 C C . THR A 1 820 ? 6.711 42.259 -69.299 1.000 16.964 820 THR A C 1
ATOM 6190 O O . THR A 1 820 ? 6.831 42.752 -70.443 1.000 17.641 820 THR A O 1
ATOM 6194 N N . HIS A 1 821 ? 7.571 42.431 -68.305 1.000 16.538 821 HIS A N 1
ATOM 6195 C CA . HIS A 1 821 ? 8.675 43.423 -68.369 1.000 16.568 821 HIS A CA 1
ATOM 6196 C C . HIS A 1 821 ? 9.966 42.752 -68.843 1.000 16.873 821 HIS A C 1
ATOM 6197 O O . HIS A 1 821 ? 10.900 43.475 -69.197 1.000 18.126 821 HIS A O 1
ATOM 6204 N N . GLY A 1 822 ? 10.060 41.421 -68.809 1.000 16.115 822 GLY A N 1
ATOM 6205 C CA . GLY A 1 822 ? 11.225 40.682 -69.338 1.000 14.842 822 GLY A CA 1
ATOM 6206 C C . GLY A 1 822 ? 12.259 40.237 -68.310 1.000 14.475 822 GLY A C 1
ATOM 6207 O O . GLY A 1 822 ? 13.195 39.568 -68.729 1.000 14.149 822 GLY A O 1
ATOM 6208 N N . PHE A 1 823 ? 12.104 40.539 -67.016 1.000 14.150 823 PHE A N 1
ATOM 6209 C CA . PHE A 1 823 ? 13.168 40.369 -66.011 1.000 13.363 823 PHE A CA 1
ATOM 6210 C C . PHE A 1 823 ? 12.794 39.306 -64.975 1.000 13.274 823 PHE A C 1
ATOM 6211 O O . PHE A 1 823 ? 11.605 39.129 -64.654 1.000 13.780 823 PHE A O 1
ATOM 6219 N N . GLY A 1 824 ? 13.814 38.683 -64.409 1.000 13.506 824 GLY A N 1
ATOM 6220 C CA . GLY A 1 824 ? 13.702 37.897 -63.171 1.000 13.387 824 GLY A CA 1
ATOM 6221 C C . GLY A 1 824 ? 13.260 38.793 -62.032 1.000 14.115 824 GLY A C 1
ATOM 6222 O O . GLY A 1 824 ? 13.947 39.790 -61.771 1.000 15.140 824 GLY A O 1
ATOM 6223 N N . ALA A 1 825 ? 12.126 38.506 -61.389 1.000 13.378 825 ALA A N 1
ATOM 6224 C CA . ALA A 1 825 ? 11.552 39.466 -60.418 1.000 12.696 825 ALA A CA 1
ATOM 6225 C C . ALA A 1 825 ? 12.041 39.190 -58.994 1.000 13.721 825 ALA A C 1
ATOM 6226 O O . ALA A 1 825 ? 11.601 38.216 -58.381 1.000 13.930 825 ALA A O 1
ATOM 6228 N N . LEU A 1 826 ? 12.943 40.021 -58.454 1.000 13.026 826 LEU A N 1
ATOM 6229 C CA . LEU A 1 826 ? 13.306 39.980 -57.019 1.000 13.363 826 LEU A CA 1
ATOM 6230 C C . LEU A 1 826 ? 12.129 40.517 -56.208 1.000 13.208 826 LEU A C 1
ATOM 6231 O O . LEU A 1 826 ? 11.761 39.886 -55.197 1.000 15.655 826 LEU A O 1
ATOM 6236 N N . TYR A 1 827 ? 11.566 41.605 -56.682 1.000 12.750 827 TYR A N 1
ATOM 6237 C CA . TYR A 1 827 ? 10.345 42.259 -56.154 1.000 13.005 827 TYR A CA 1
ATOM 6238 C C . TYR A 1 827 ? 9.147 41.822 -56.987 1.000 12.745 827 TYR A C 1
ATOM 6239 O O . TYR A 1 827 ? 9.192 41.982 -58.226 1.000 12.098 827 TYR A O 1
ATOM 6248 N N . GLY A 1 828 ? 8.137 41.170 -56.374 1.000 14.076 828 GLY A N 1
ATOM 6249 C CA . GLY A 1 828 ? 7.054 40.518 -57.144 1.000 13.984 828 GLY A CA 1
ATOM 6250 C C . GLY A 1 828 ? 5.684 40.940 -56.638 1.000 14.027 828 GLY A C 1
ATOM 6251 O O . GLY A 1 828 ? 5.130 40.274 -55.772 1.000 14.644 828 GLY A O 1
ATOM 6252 N N . PRO A 1 829 ? 5.156 42.084 -57.108 1.000 14.059 829 PRO A N 1
ATOM 6253 C CA . PRO A 1 829 ? 3.986 42.710 -56.489 1.000 14.868 829 PRO A CA 1
ATOM 6254 C C . PRO A 1 829 ? 2.613 42.122 -56.807 1.000 14.039 829 PRO A C 1
ATOM 6255 O O . PRO A 1 829 ? 1.624 42.667 -56.377 1.000 15.464 829 PRO A O 1
ATOM 6259 N N . GLY A 1 830 ? 2.556 40.987 -57.509 1.000 13.273 830 GLY A N 1
ATOM 6260 C CA . GLY A 1 830 ? 1.278 40.330 -57.805 1.000 12.739 830 GLY A CA 1
ATOM 6261 C C . GLY A 1 830 ? 0.839 39.359 -56.728 1.000 14.388 830 GLY A C 1
ATOM 6262 O O . GLY A 1 830 ? -0.276 38.825 -56.848 1.000 14.358 830 GLY A O 1
ATOM 6263 N N . ARG A 1 831 ? 1.660 39.104 -55.727 1.000 13.671 831 ARG A N 1
ATOM 6264 C CA . ARG A 1 831 ? 1.331 38.058 -54.715 1.000 13.100 831 ARG A CA 1
ATOM 6265 C C . ARG A 1 831 ? 0.422 38.618 -53.613 1.000 11.687 831 ARG A C 1
ATOM 6266 O O . ARG A 1 831 ? 0.519 39.796 -53.206 1.000 13.002 831 ARG A O 1
ATOM 6274 N N . GLU A 1 832 ? -0.454 37.765 -53.073 1.000 11.165 832 GLU A N 1
ATOM 6275 C CA . GLU A 1 832 ? -1.546 38.243 -52.184 1.000 11.929 832 GLU A CA 1
ATOM 6276 C C . GLU A 1 832 ? -1.019 38.835 -50.877 1.000 12.997 832 GLU A C 1
ATOM 6277 O O . GLU A 1 832 ? -1.657 39.736 -50.375 1.000 14.040 832 GLU A O 1
ATOM 6283 N N . GLU A 1 833 ? 0.142 38.418 -50.366 1.000 11.592 833 GLU A N 1
ATOM 6284 C CA . GLU A 1 833 ? 0.653 38.941 -49.072 1.000 12.634 833 GLU A CA 1
ATOM 6285 C C . GLU A 1 833 ? 1.962 39.709 -49.265 1.000 12.094 833 GLU A C 1
ATOM 6286 O O . GLU A 1 833 ? 2.620 39.965 -48.262 1.000 11.637 833 GLU A O 1
ATOM 6292 N N . GLY A 1 834 ? 2.273 40.098 -50.496 1.000 11.360 834 GLY A N 1
ATOM 6293 C CA . GLY A 1 834 ? 3.267 41.168 -50.681 1.000 12.222 834 GLY A CA 1
ATOM 6294 C C . GLY A 1 834 ? 4.388 40.814 -51.646 1.000 12.801 834 GLY A C 1
ATOM 6295 O O . GLY A 1 834 ? 4.550 39.675 -52.095 1.000 12.433 834 GLY A O 1
ATOM 6296 N N . PRO A 1 835 ? 5.163 41.851 -52.046 1.000 12.642 835 PRO A N 1
ATOM 6297 C CA . PRO A 1 835 ? 6.182 41.688 -53.068 1.000 12.509 835 PRO A CA 1
ATOM 6298 C C . PRO A 1 835 ? 7.523 41.104 -52.607 1.000 11.811 835 PRO A C 1
ATOM 6299 O O . PRO A 1 835 ? 8.318 40.775 -53.448 1.000 12.079 835 PRO A O 1
ATOM 6303 N N . PHE A 1 836 ? 7.722 40.954 -51.299 1.000 11.726 836 PHE A N 1
ATOM 6304 C CA . PHE A 1 836 ? 8.866 40.249 -50.688 1.000 11.462 836 PHE A CA 1
ATOM 6305 C C . PHE A 1 836 ? 8.321 39.243 -49.681 1.000 11.263 836 PHE A C 1
ATOM 6306 O O . PHE A 1 836 ? 7.437 39.566 -48.898 1.000 11.868 836 PHE A O 1
ATOM 6314 N N . PRO A 1 837 ? 8.895 38.032 -49.614 1.000 11.035 837 PRO A N 1
ATOM 6315 C CA . PRO A 1 837 ? 8.603 37.136 -48.507 1.000 11.066 837 PRO A CA 1
ATOM 6316 C C . PRO A 1 837 ? 8.908 37.724 -47.135 1.000 12.561 837 PRO A C 1
ATOM 6317 O O . PRO A 1 837 ? 9.879 38.443 -46.962 1.000 12.012 837 PRO A O 1
ATOM 6321 N N . GLU A 1 838 ? 8.079 37.344 -46.176 1.000 11.984 838 GLU A N 1
ATOM 6322 C CA . GLU A 1 838 ? 8.223 37.805 -44.781 1.000 11.671 838 GLU A CA 1
ATOM 6323 C C . GLU A 1 838 ? 7.806 36.659 -43.865 1.000 12.146 838 GLU A C 1
ATOM 6324 O O . GLU A 1 838 ? 6.803 36.009 -44.135 1.000 12.469 838 GLU A O 1
ATOM 6330 N N . HIS A 1 839 ? 8.554 36.446 -42.794 1.000 12.317 839 HIS A N 1
ATOM 6331 C CA . HIS A 1 839 ? 8.223 35.359 -41.868 1.000 12.417 839 HIS A CA 1
ATOM 6332 C C . HIS A 1 839 ? 6.875 35.644 -41.210 1.000 12.068 839 HIS A C 1
ATOM 6333 O O . HIS A 1 839 ? 6.749 36.654 -40.509 1.000 12.800 839 HIS A O 1
ATOM 6340 N N . TYR A 1 840 ? 5.990 34.662 -41.297 1.000 12.301 840 TYR A N 1
ATOM 6341 C CA . TYR A 1 840 ? 4.786 34.522 -40.455 1.000 11.653 840 TYR A CA 1
ATOM 6342 C C . TYR A 1 840 ? 4.787 33.101 -39.912 1.000 11.653 840 TYR A C 1
ATOM 6343 O O . TYR A 1 840 ? 5.132 32.182 -40.653 1.000 11.517 840 TYR A O 1
ATOM 6352 N N . GLU A 1 841 ? 4.347 32.935 -38.676 1.000 12.109 841 GLU A N 1
ATOM 6353 C CA . GLU A 1 841 ? 4.203 31.613 -38.019 1.000 12.683 841 GLU A CA 1
ATOM 6354 C C . GLU A 1 841 ? 3.075 30.865 -38.712 1.000 12.934 841 GLU A C 1
ATOM 6355 O O . GLU A 1 841 ? 2.149 31.464 -39.253 1.000 12.370 841 GLU A O 1
ATOM 6361 N N . PRO A 1 842 ? 3.128 29.524 -38.683 1.000 11.857 842 PRO A N 1
ATOM 6362 C CA . PRO A 1 842 ? 1.995 28.711 -39.112 1.000 11.104 842 PRO A CA 1
ATOM 6363 C C . PRO A 1 842 ? 0.721 29.063 -38.334 1.000 12.024 842 PRO A C 1
ATOM 6364 O O . PRO A 1 842 ? 0.774 29.541 -37.205 1.000 12.170 842 PRO A O 1
ATOM 6368 N N . LEU A 1 843 ? -0.406 28.857 -38.983 1.000 11.749 843 LEU A N 1
ATOM 6369 C CA . LEU A 1 843 ? -1.714 29.253 -38.431 1.000 11.239 843 LEU A CA 1
ATOM 6370 C C . LEU A 1 843 ? -1.974 28.519 -37.109 1.000 12.196 843 LEU A C 1
ATOM 6371 O O . LEU A 1 843 ? -2.622 29.127 -36.219 1.000 13.560 843 LEU A O 1
ATOM 6376 N N . GLU A 1 844 ? -1.476 27.294 -36.955 1.000 11.070 844 GLU A N 1
ATOM 6377 C CA . GLU A 1 844 ? -1.342 26.623 -35.640 1.000 11.840 844 GLU A CA 1
ATOM 6378 C C . GLU A 1 844 ? 0.147 26.525 -35.372 1.000 12.004 844 GLU A C 1
ATOM 6379 O O . GLU A 1 844 ? 0.860 25.868 -36.125 1.000 12.623 844 GLU A O 1
ATOM 6385 N N . CYS A 1 845 ? 0.586 27.127 -34.289 1.000 12.614 845 CYS A N 1
ATOM 6386 C CA . CYS A 1 845 ? 2.022 27.378 -34.041 1.000 13.383 845 CYS A CA 1
ATOM 6387 C C . CYS A 1 845 ? 2.349 27.190 -32.573 1.000 12.648 845 CYS A C 1
ATOM 6388 O O . CYS A 1 845 ? 1.467 27.275 -31.700 1.000 13.072 845 CYS A O 1
ATOM 6391 N N . PRO A 1 846 ? 3.627 26.916 -32.272 1.000 13.690 846 PRO A N 1
ATOM 6392 C CA . PRO A 1 846 ? 4.038 26.699 -30.882 1.000 14.297 846 PRO A CA 1
ATOM 6393 C C . PRO A 1 846 ? 4.350 27.957 -30.059 1.000 15.626 846 PRO A C 1
ATOM 6394 O O . PRO A 1 846 ? 4.528 27.843 -28.844 1.000 17.386 846 PRO A O 1
ATOM 6398 N N . VAL A 1 847 ? 4.386 29.121 -30.708 1.000 15.280 847 VAL A N 1
ATOM 6399 C CA . VAL A 1 847 ? 4.775 30.428 -30.104 1.000 14.931 847 VAL A CA 1
ATOM 6400 C C . VAL A 1 847 ? 3.756 31.444 -30.577 1.000 16.062 847 VAL A C 1
ATOM 6401 O O . VAL A 1 847 ? 3.199 31.270 -31.658 1.000 19.931 847 VAL A O 1
ATOM 6405 N N . SER A 1 848 ? 3.476 32.470 -29.792 1.000 15.088 848 SER A N 1
ATOM 6406 C CA . SER A 1 848 ? 2.546 33.544 -30.205 1.000 15.673 848 SER A CA 1
ATOM 6407 C C . SER A 1 848 ? 3.337 34.856 -30.299 1.000 16.514 848 SER A C 1
ATOM 6408 O O . SER A 1 848 ? 2.728 35.915 -30.242 1.000 17.724 848 SER A O 1
ATOM 6411 N N . LYS A 1 849 ? 4.651 34.713 -30.462 1.000 17.424 849 LYS A N 1
ATOM 6412 C CA . LYS A 1 849 ? 5.642 35.776 -30.722 1.000 19.280 849 LYS A CA 1
ATOM 6413 C C . LYS A 1 849 ? 6.284 35.527 -32.081 1.000 18.938 849 LYS A C 1
ATOM 6414 O O . LYS A 1 849 ? 6.426 34.366 -32.522 1.000 19.898 849 LYS A O 1
ATOM 6420 N N . ASN A 1 850 ? 6.611 36.615 -32.756 1.000 18.651 850 ASN A N 1
ATOM 6421 C CA . ASN A 1 850 ? 7.344 36.588 -34.033 1.000 16.192 850 ASN A CA 1
ATOM 6422 C C . ASN A 1 850 ? 8.453 37.596 -33.819 1.000 15.829 850 ASN A C 1
ATOM 6423 O O . ASN A 1 850 ? 8.157 38.765 -33.635 1.000 15.546 850 ASN A O 1
ATOM 6428 N N . PRO A 1 851 ? 9.735 37.218 -33.821 1.000 16.921 851 PRO A N 1
ATOM 6429 C CA . PRO A 1 851 ? 10.792 38.206 -33.612 1.000 19.093 851 PRO A CA 1
ATOM 6430 C C . PRO A 1 851 ? 10.968 39.149 -34.803 1.000 16.629 851 PRO A C 1
ATOM 6431 O O . PRO A 1 851 ? 11.671 40.148 -34.710 1.000 18.047 851 PRO A O 1
ATOM 6435 N N . PHE A 1 852 ? 10.390 38.810 -35.955 1.000 16.324 852 PHE A N 1
ATOM 6436 C CA . PHE A 1 852 ? 10.601 39.638 -37.163 1.000 15.696 852 PHE A CA 1
ATOM 6437 C C . PHE A 1 852 ? 9.710 40.880 -37.170 1.000 15.932 852 PHE A C 1
ATOM 6438 O O . PHE A 1 852 ? 10.027 41.850 -37.887 1.000 17.552 852 PHE A O 1
ATOM 6446 N N . SER A 1 853 ? 8.576 40.812 -36.490 1.000 15.325 853 SER A N 1
ATOM 6447 C CA . SER A 1 853 ? 7.586 41.915 -36.534 1.000 16.940 853 SER A CA 1
ATOM 6448 C C . SER A 1 853 ? 6.475 41.647 -35.541 1.000 15.060 853 SER A C 1
ATOM 6449 O O . SER A 1 853 ? 6.336 40.515 -35.060 1.000 15.988 853 SER A O 1
ATOM 6452 N N . LYS A 1 854 ? 5.612 42.619 -35.345 1.000 15.804 854 LYS A N 1
ATOM 6453 C CA . LYS A 1 854 ? 4.373 42.424 -34.553 1.000 16.071 854 LYS A CA 1
ATOM 6454 C C . LYS A 1 854 ? 3.412 41.412 -35.186 1.000 17.718 854 LYS A C 1
ATOM 6455 O O . LYS A 1 854 ? 2.583 40.831 -34.454 1.000 20.325 854 LYS A O 1
ATOM 6461 N N . GLN A 1 855 ? 3.477 41.238 -36.503 1.000 14.974 855 GLN A N 1
ATOM 6462 C CA . GLN A 1 855 ? 2.498 40.444 -37.263 1.000 15.075 855 GLN A CA 1
ATOM 6463 C C . GLN A 1 855 ? 2.791 38.955 -37.074 1.000 13.884 855 GLN A C 1
ATOM 6464 O O . GLN A 1 855 ? 3.822 38.465 -37.546 1.000 15.229 855 GLN A O 1
ATOM 6470 N N . LEU A 1 856 ? 1.905 38.210 -36.401 1.000 13.579 856 LEU A N 1
ATOM 6471 C CA . LEU A 1 856 ? 2.212 36.792 -36.078 1.000 12.662 856 LEU A CA 1
ATOM 6472 C C . LEU A 1 856 ? 1.945 35.912 -37.307 1.000 12.504 856 LEU A C 1
ATOM 6473 O O . LEU A 1 856 ? 2.797 35.090 -37.664 1.000 12.815 856 LEU A O 1
ATOM 6478 N N . HIS A 1 857 ? 0.755 36.033 -37.862 1.000 12.094 857 HIS A N 1
ATOM 6479 C CA . HIS A 1 857 ? 0.285 35.170 -38.963 1.000 11.850 857 HIS A CA 1
ATOM 6480 C C . HIS A 1 857 ? 0.154 35.961 -40.245 1.000 12.209 857 HIS A C 1
ATOM 6481 O O . HIS A 1 857 ? -0.048 37.157 -40.220 1.000 11.718 857 HIS A O 1
ATOM 6488 N N . ASN A 1 858 ? 0.169 35.239 -41.354 1.000 11.426 858 ASN A N 1
ATOM 6489 C CA . ASN A 1 858 ? -0.042 35.797 -42.681 1.000 11.368 858 ASN A CA 1
ATOM 6490 C C . ASN A 1 858 ? -1.337 36.594 -42.638 1.000 11.286 858 ASN A C 1
ATOM 6491 O O . ASN A 1 858 ? -2.398 36.047 -42.338 1.000 11.828 858 ASN A O 1
ATOM 6496 N N . PRO A 1 859 ? -1.271 37.933 -42.844 1.000 12.931 859 PRO A N 1
ATOM 6497 C CA . PRO A 1 859 ? -2.428 38.793 -42.557 1.000 13.789 859 PRO A CA 1
ATOM 6498 C C . PRO A 1 859 ? -3.612 38.619 -43.501 1.000 15.195 859 PRO A C 1
ATOM 6499 O O . PRO A 1 859 ? -4.664 39.207 -43.253 1.000 16.328 859 PRO A O 1
ATOM 6503 N N . VAL A 1 860 ? -3.446 37.820 -44.550 1.000 13.811 860 VAL A N 1
ATOM 6504 C CA . VAL A 1 860 ? -4.536 37.573 -45.534 1.000 12.844 860 VAL A CA 1
ATOM 6505 C C . VAL A 1 860 ? -4.786 36.078 -45.744 1.000 13.097 860 VAL A C 1
ATOM 6506 O O . VAL A 1 860 ? -5.456 35.737 -46.698 1.000 13.422 860 VAL A O 1
ATOM 6510 N N . ALA A 1 861 ? -4.311 35.249 -44.841 1.000 13.703 861 ALA A N 1
ATOM 6511 C CA . ALA A 1 861 ? -4.344 33.783 -44.951 1.000 13.341 861 ALA A CA 1
ATOM 6512 C C . ALA A 1 861 ? -5.743 33.273 -45.290 1.000 13.492 861 ALA A C 1
ATOM 6513 O O . ALA A 1 861 ? -6.783 33.830 -44.834 1.000 13.715 861 ALA A O 1
ATOM 6515 N N . PHE A 1 862 ? -5.774 32.189 -46.066 1.000 12.576 862 PHE A N 1
ATOM 6516 C CA . PHE A 1 862 ? -7.036 31.453 -46.258 1.000 13.291 862 PHE A CA 1
ATOM 6517 C C . PHE A 1 862 ? -7.410 30.739 -44.951 1.000 13.466 862 PHE A C 1
ATOM 6518 O O . PHE A 1 862 ? -6.699 29.831 -44.479 1.000 13.098 862 PHE A O 1
ATOM 6526 N N . GLN A 1 863 ? -8.588 31.068 -44.422 1.000 14.546 863 GLN A N 1
ATOM 6527 C CA . GLN A 1 863 ? -9.123 30.430 -43.211 1.000 17.081 863 GLN A CA 1
ATOM 6528 C C . GLN A 1 863 ? -10.637 30.474 -43.250 1.000 16.087 863 GLN A C 1
ATOM 6529 O O . GLN A 1 863 ? -11.192 31.323 -43.925 1.000 16.278 863 GLN A O 1
ATOM 6535 N N . ILE A 1 864 ? -11.253 29.535 -42.563 1.000 15.135 864 ILE A N 1
ATOM 6536 C CA . ILE A 1 864 ? -12.724 29.431 -42.465 1.000 15.393 864 ILE A CA 1
ATOM 6537 C C . ILE A 1 864 ? -13.151 29.841 -41.064 1.000 16.250 864 ILE A C 1
ATOM 6538 O O . ILE A 1 864 ? -12.766 29.233 -40.092 1.000 16.066 864 ILE A O 1
ATOM 6543 N N . GLU A 1 865 ? -13.982 30.874 -40.981 1.000 19.402 865 GLU A N 1
ATOM 6544 C CA . GLU A 1 865 ? -14.479 31.368 -39.694 1.000 22.075 865 GLU A CA 1
ATOM 6545 C C . GLU A 1 865 ? -15.166 30.222 -38.947 1.000 19.173 865 GLU A C 1
ATOM 6546 O O . GLU A 1 865 ? -15.910 29.453 -39.578 1.000 19.222 865 GLU A O 1
ATOM 6552 N N . GLY A 1 866 ? -14.846 30.066 -37.669 1.000 20.173 866 GLY A N 1
ATOM 6553 C CA . GLY A 1 866 ? -15.475 29.042 -36.824 1.000 20.909 866 GLY A CA 1
ATOM 6554 C C . GLY A 1 866 ? -14.538 27.875 -36.623 1.000 21.307 866 GLY A C 1
ATOM 6555 O O . GLY A 1 866 ? -14.753 27.093 -35.712 1.000 24.079 866 GLY A O 1
ATOM 6556 N N . GLU A 1 867 ? -13.514 27.737 -37.463 1.000 17.735 867 GLU A N 1
ATOM 6557 C CA . GLU A 1 867 ? -12.596 26.591 -37.323 1.000 17.238 867 GLU A CA 1
ATOM 6558 C C . GLU A 1 867 ? -11.522 26.932 -36.288 1.000 18.408 867 GLU A C 1
ATOM 6559 O O . GLU A 1 867 ? -10.759 27.872 -36.482 1.000 24.018 867 GLU A O 1
ATOM 6565 N N . LYS A 1 868 ? -11.387 26.106 -35.270 1.000 18.459 868 LYS A N 1
ATOM 6566 C CA . LYS A 1 868 ? -10.534 26.421 -34.100 1.000 18.123 868 LYS A CA 1
ATOM 6567 C C . LYS A 1 868 ? -9.070 26.168 -34.465 1.000 17.441 868 LYS A C 1
ATOM 6568 O O . LYS A 1 868 ? -8.812 25.213 -35.162 1.000 16.246 868 LYS A O 1
ATOM 6574 N N . LYS A 1 869 ? -8.166 27.006 -34.000 1.000 16.089 869 LYS A N 1
ATOM 6575 C CA . LYS A 1 869 ? -6.713 26.917 -34.265 1.000 15.950 869 LYS A CA 1
ATOM 6576 C C . LYS A 1 869 ? -5.966 26.910 -32.932 1.000 15.883 869 LYS A C 1
ATOM 6577 O O . LYS A 1 869 ? -6.237 27.795 -32.087 1.000 15.057 869 LYS A O 1
ATOM 6583 N N . ALA A 1 870 ? -5.034 25.988 -32.763 1.000 13.929 870 ALA A N 1
ATOM 6584 C CA . ALA A 1 870 ? -4.222 25.861 -31.540 1.000 14.345 870 ALA A CA 1
ATOM 6585 C C . ALA A 1 870 ? -3.006 26.775 -31.668 1.000 14.789 870 ALA A C 1
ATOM 6586 O O . ALA A 1 870 ? -2.023 26.382 -32.328 1.000 17.503 870 ALA A O 1
ATOM 6588 N N . VAL A 1 871 ? -3.062 27.941 -31.034 1.000 13.389 871 VAL A N 1
ATOM 6589 C CA . VAL A 1 871 ? -1.967 28.943 -31.061 1.000 13.509 871 VAL A CA 1
ATOM 6590 C C . VAL A 1 871 ? -1.334 28.987 -29.672 1.000 15.478 871 VAL A C 1
ATOM 6591 O O . VAL A 1 871 ? -1.962 29.512 -28.760 1.000 14.703 871 VAL A O 1
ATOM 6595 N N . ALA A 1 872 ? -0.168 28.362 -29.513 1.000 13.622 872 ALA A N 1
ATOM 6596 C CA . ALA A 1 872 ? 0.562 28.263 -28.229 1.000 16.401 872 ALA A CA 1
ATOM 6597 C C . ALA A 1 872 ? -0.392 27.741 -27.147 1.000 16.431 872 ALA A C 1
ATOM 6598 O O . ALA A 1 872 ? -0.435 28.310 -26.017 1.000 16.121 872 ALA A O 1
ATOM 6600 N N . ASP A 1 873 ? -1.193 26.753 -27.505 1.000 15.088 873 ASP A N 1
ATOM 6601 C CA . ASP A 1 873 ? -2.169 26.118 -26.592 1.000 16.574 873 ASP A CA 1
ATOM 6602 C C . ASP A 1 873 ? -1.436 24.993 -25.878 1.000 17.293 873 ASP A C 1
ATOM 6603 O O . ASP A 1 873 ? -0.973 24.042 -26.505 1.000 14.912 873 ASP A O 1
ATOM 6608 N N . PRO A 1 874 ? -1.255 25.007 -24.553 1.000 19.014 874 PRO A N 1
ATOM 6609 C CA . PRO A 1 874 ? -0.651 23.852 -23.895 1.000 19.534 874 PRO A CA 1
ATOM 6610 C C . PRO A 1 874 ? -1.396 22.517 -24.052 1.000 18.208 874 PRO A C 1
ATOM 6611 O O . PRO A 1 874 ? -0.766 21.522 -23.837 1.000 19.644 874 PRO A O 1
ATOM 6615 N N . ARG A 1 875 ? -2.663 22.501 -24.472 1.000 17.828 875 ARG A N 1
ATOM 6616 C CA . ARG A 1 875 ? -3.390 21.236 -24.772 1.000 17.678 875 ARG A CA 1
ATOM 6617 C C . ARG A 1 875 ? -2.831 20.586 -26.051 1.000 16.706 875 ARG A C 1
ATOM 6618 O O . ARG A 1 875 ? -3.014 19.371 -26.219 1.000 15.987 875 ARG A O 1
ATOM 6626 N N . TYR A 1 876 ? -2.258 21.379 -26.955 1.000 15.037 876 TYR A N 1
ATOM 6627 C CA . TYR A 1 876 ? -1.678 20.862 -28.236 1.000 13.656 876 TYR A CA 1
ATOM 6628 C C . TYR A 1 876 ? -0.282 21.455 -28.397 1.000 12.452 876 TYR A C 1
ATOM 6629 O O . TYR A 1 876 ? -0.074 22.400 -29.173 1.000 12.474 876 TYR A O 1
ATOM 6638 N N . PRO A 1 877 ? 0.684 20.976 -27.585 1.000 12.096 877 PRO A N 1
ATOM 6639 C CA . PRO A 1 877 ? 1.953 21.692 -27.420 1.000 12.758 877 PRO A CA 1
ATOM 6640 C C . PRO A 1 877 ? 3.067 21.315 -28.405 1.000 12.616 877 PRO A C 1
ATOM 6641 O O . PRO A 1 877 ? 4.131 21.922 -28.394 1.000 12.542 877 PRO A O 1
ATOM 6645 N N . PHE A 1 878 ? 2.793 20.341 -29.267 1.000 12.491 878 PHE A N 1
ATOM 6646 C CA . PHE A 1 878 ? 3.823 19.792 -30.183 1.000 12.395 878 PHE A CA 1
ATOM 6647 C C . PHE A 1 878 ? 3.487 20.159 -31.630 1.000 12.354 878 PHE A C 1
ATOM 6648 O O . PHE A 1 878 ? 2.347 20.158 -32.033 1.000 11.637 878 PHE A O 1
ATOM 6656 N N . ILE A 1 879 ? 4.534 20.420 -32.383 1.000 13.962 879 ILE A N 1
ATOM 6657 C CA . ILE A 1 879 ? 4.430 20.645 -33.844 1.000 12.010 879 ILE A CA 1
ATOM 6658 C C . ILE A 1 879 ? 4.015 19.343 -34.504 1.000 13.200 879 ILE A C 1
ATOM 6659 O O . ILE A 1 879 ? 4.655 18.366 -34.268 1.000 15.019 879 ILE A O 1
ATOM 6664 N N . GLY A 1 880 ? 2.970 19.365 -35.303 1.000 12.130 880 GLY A N 1
ATOM 6665 C CA . GLY A 1 880 ? 2.624 18.224 -36.146 1.000 11.168 880 GLY A CA 1
ATOM 6666 C C . GLY A 1 880 ? 3.023 18.501 -37.572 1.000 11.328 880 GLY A C 1
ATOM 6667 O O . GLY A 1 880 ? 2.924 19.640 -38.036 1.000 11.738 880 GLY A O 1
ATOM 6668 N N . THR A 1 881 ? 3.512 17.466 -38.246 1.000 11.012 881 THR A N 1
ATOM 6669 C CA . THR A 1 881 ? 3.755 17.547 -39.688 1.000 10.855 881 THR A CA 1
ATOM 6670 C C . THR A 1 881 ? 3.469 16.170 -40.274 1.000 11.026 881 THR A C 1
ATOM 6671 O O . THR A 1 881 ? 3.417 15.167 -39.546 1.000 11.218 881 THR A O 1
ATOM 6675 N N . THR A 1 882 ? 3.248 16.132 -41.579 1.000 10.820 882 THR A N 1
ATOM 6676 C CA . THR A 1 882 ? 2.917 14.880 -42.293 1.000 10.174 882 THR A CA 1
ATOM 6677 C C . THR A 1 882 ? 3.812 14.767 -43.510 1.000 10.076 882 THR A C 1
ATOM 6678 O O . THR A 1 882 ? 4.170 15.795 -44.127 1.000 10.091 882 THR A O 1
ATOM 6682 N N . TYR A 1 883 ? 4.149 13.535 -43.879 1.000 9.503 883 TYR A N 1
ATOM 6683 C CA . TYR A 1 883 ? 5.114 13.280 -44.975 1.000 9.468 883 TYR A CA 1
ATOM 6684 C C . TYR A 1 883 ? 4.981 11.830 -45.416 1.000 9.572 883 TYR A C 1
ATOM 6685 O O . TYR A 1 883 ? 4.087 11.085 -44.961 1.000 9.295 883 TYR A O 1
ATOM 6694 N N . ARG A 1 884 ? 5.899 11.424 -46.290 1.000 9.404 884 ARG A N 1
ATOM 6695 C CA . ARG A 1 884 ? 5.814 10.169 -47.036 1.000 9.185 884 ARG A CA 1
ATOM 6696 C C . ARG A 1 884 ? 6.975 9.249 -46.637 1.000 9.747 884 ARG A C 1
ATOM 6697 O O . ARG A 1 884 ? 7.967 9.691 -46.000 1.000 10.222 884 ARG A O 1
ATOM 6705 N N . VAL A 1 885 ? 6.833 7.990 -47.033 1.000 9.503 885 VAL A N 1
ATOM 6706 C CA . VAL A 1 885 ? 7.921 6.976 -47.023 1.000 9.822 885 VAL A CA 1
ATOM 6707 C C . VAL A 1 885 ? 8.066 6.429 -48.421 1.000 9.395 885 VAL A C 1
ATOM 6708 O O . VAL A 1 885 ? 7.167 6.504 -49.218 1.000 9.334 885 VAL A O 1
ATOM 6712 N N . THR A 1 886 ? 9.247 5.915 -48.708 1.000 9.226 886 THR A N 1
ATOM 6713 C CA . THR A 1 886 ? 9.565 5.412 -50.044 1.000 9.199 886 THR A CA 1
ATOM 6714 C C . THR A 1 886 ? 8.511 4.436 -50.558 1.000 8.762 886 THR A C 1
ATOM 6715 O O . THR A 1 886 ? 8.253 4.396 -51.772 1.000 9.259 886 THR A O 1
ATOM 6719 N N . GLU A 1 887 ? 8.045 3.542 -49.709 1.000 9.041 887 GLU A N 1
ATOM 6720 C CA . GLU A 1 887 ? 7.297 2.336 -50.152 1.000 9.081 887 GLU A CA 1
ATOM 6721 C C . GLU A 1 887 ? 5.806 2.568 -50.399 1.000 9.400 887 GLU A C 1
ATOM 6722 O O . GLU A 1 887 ? 5.204 1.671 -51.001 1.000 10.543 887 GLU A O 1
ATOM 6728 N N . HIS A 1 888 ? 5.204 3.627 -49.874 1.000 9.232 888 HIS A N 1
ATOM 6729 C CA . HIS A 1 888 ? 3.773 3.876 -50.141 1.000 9.716 888 HIS A CA 1
ATOM 6730 C C . HIS A 1 888 ? 3.575 5.070 -51.056 1.000 9.598 888 HIS A C 1
ATOM 6731 O O . HIS A 1 888 ? 4.460 5.944 -51.163 1.000 9.396 888 HIS A O 1
ATOM 6738 N N . TRP A 1 889 ? 2.371 5.118 -51.626 1.000 9.334 889 TRP A N 1
ATOM 6739 C CA . TRP A 1 889 ? 1.960 6.143 -52.594 1.000 9.395 889 TRP A CA 1
ATOM 6740 C C . TRP A 1 889 ? 0.716 6.859 -52.097 1.000 8.924 889 TRP A C 1
ATOM 6741 O O . TRP A 1 889 ? -0.365 6.223 -51.987 1.000 9.665 889 TRP A O 1
ATOM 6752 N N . GLN A 1 890 ? 0.827 8.138 -51.841 1.000 8.858 890 GLN A N 1
ATOM 6753 C CA . GLN A 1 890 ? -0.338 9.034 -51.695 1.000 9.391 890 GLN A CA 1
ATOM 6754 C C . GLN A 1 890 ? -1.108 8.551 -50.465 1.000 9.182 890 GLN A C 1
ATOM 6755 O O . GLN A 1 890 ? -0.512 8.283 -49.383 1.000 9.127 890 GLN A O 1
ATOM 6761 N N . THR A 1 891 ? -2.429 8.434 -50.585 1.000 9.739 891 THR A N 1
ATOM 6762 C CA . THR A 1 891 ? -3.252 7.992 -49.432 1.000 9.974 891 THR A CA 1
ATOM 6763 C C . THR A 1 891 ? -3.060 6.494 -49.195 1.000 9.340 891 THR A C 1
ATOM 6764 O O . THR A 1 891 ? -3.631 6.003 -48.238 1.000 9.612 891 THR A O 1
ATOM 6768 N N . GLY A 1 892 ? -2.210 5.831 -49.976 1.000 9.834 892 GLY A N 1
ATOM 6769 C CA . GLY A 1 892 ? -2.013 4.382 -49.915 1.000 9.520 892 GLY A CA 1
ATOM 6770 C C . GLY A 1 892 ? -3.146 3.601 -50.528 1.000 9.732 892 GLY A C 1
ATOM 6771 O O . GLY A 1 892 ? -3.092 2.405 -50.478 1.000 9.467 892 GLY A O 1
ATOM 6772 N N . LEU A 1 893 ? -4.143 4.256 -51.135 1.000 8.753 893 LEU A N 1
ATOM 6773 C CA . LEU A 1 893 ? -5.207 3.508 -51.832 1.000 9.549 893 LEU A CA 1
ATOM 6774 C C . LEU A 1 893 ? -4.570 2.438 -52.727 1.000 9.757 893 LEU A C 1
ATOM 6775 O O . LEU A 1 893 ? -5.020 1.281 -52.730 1.000 10.399 893 LEU A O 1
ATOM 6780 N N . MET A 1 894 ? -3.528 2.784 -53.496 1.000 9.289 894 MET A N 1
ATOM 6781 C CA . MET A 1 894 ? -2.881 1.818 -54.390 1.000 9.750 894 MET A CA 1
ATOM 6782 C C . MET A 1 894 ? -1.969 0.866 -53.618 1.000 9.578 894 MET A C 1
ATOM 6783 O O . MET A 1 894 ? -2.076 -0.349 -53.767 1.000 10.620 894 MET A O 1
ATOM 6788 N N . THR A 1 895 ? -1.092 1.386 -52.773 1.000 8.609 895 THR A N 1
ATOM 6789 C CA . THR A 1 895 ? 0.018 0.569 -52.236 1.000 9.541 895 THR A CA 1
ATOM 6790 C C . THR A 1 895 ? -0.425 -0.234 -51.002 1.000 8.984 895 THR A C 1
ATOM 6791 O O . THR A 1 895 ? 0.207 -1.255 -50.719 1.000 10.387 895 THR A O 1
ATOM 6795 N N . ARG A 1 896 ? -1.513 0.173 -50.319 1.000 9.173 896 ARG A N 1
ATOM 6796 C CA . ARG A 1 896 ? -2.090 -0.646 -49.219 1.000 9.530 896 ARG A CA 1
ATOM 6797 C C . ARG A 1 896 ? -2.691 -1.927 -49.806 1.000 9.190 896 ARG A C 1
ATOM 6798 O O . ARG A 1 896 ? -3.039 -2.804 -49.010 1.000 11.330 896 ARG A O 1
ATOM 6806 N N . ARG A 1 897 ? -2.864 -1.999 -51.119 1.000 9.270 897 ARG A N 1
ATOM 6807 C CA . ARG A 1 897 ? -3.339 -3.223 -51.798 1.000 9.147 897 ARG A CA 1
ATOM 6808 C C . ARG A 1 897 ? -2.193 -4.101 -52.271 1.000 10.836 897 ARG A C 1
ATOM 6809 O O . ARG A 1 897 ? -2.469 -5.157 -52.826 1.000 11.590 897 ARG A O 1
ATOM 6817 N N . CYS A 1 898 ? -0.953 -3.630 -52.169 1.000 9.821 898 CYS A N 1
ATOM 6818 C CA . CYS A 1 898 ? 0.222 -4.325 -52.729 1.000 10.145 898 CYS A CA 1
ATOM 6819 C C . CYS A 1 898 ? 0.982 -4.994 -51.578 1.000 10.057 898 CYS A C 1
ATOM 6820 O O . CYS A 1 898 ? 1.632 -4.316 -50.766 1.000 9.909 898 CYS A O 1
ATOM 6823 N N . ALA A 1 899 ? 0.933 -6.312 -51.524 1.000 9.648 899 ALA A N 1
ATOM 6824 C CA . ALA A 1 899 ? 1.448 -6.997 -50.323 1.000 9.929 899 ALA A CA 1
ATOM 6825 C C . ALA A 1 899 ? 2.950 -6.758 -50.089 1.000 10.215 899 ALA A C 1
ATOM 6826 O O . ALA A 1 899 ? 3.344 -6.744 -48.926 1.000 10.459 899 ALA A O 1
ATOM 6828 N N . TRP A 1 900 ? 3.759 -6.575 -51.119 1.000 10.615 900 TRP A N 1
ATOM 6829 C CA . TRP A 1 900 ? 5.229 -6.358 -50.905 1.000 10.550 900 TRP A CA 1
ATOM 6830 C C . TRP A 1 900 ? 5.476 -5.002 -50.245 1.000 11.139 900 TRP A C 1
ATOM 6831 O O . TRP A 1 900 ? 6.483 -4.843 -49.571 1.000 11.875 900 TRP A O 1
ATOM 6842 N N . LEU A 1 901 ? 4.596 -4.023 -50.481 1.000 10.357 901 LEU A N 1
ATOM 6843 C CA . LEU A 1 901 ? 4.778 -2.667 -49.936 1.000 10.309 901 LEU A CA 1
ATOM 6844 C C . LEU A 1 901 ? 4.215 -2.621 -48.524 1.000 10.803 901 LEU A C 1
ATOM 6845 O O . LEU A 1 901 ? 4.864 -2.071 -47.600 1.000 11.230 901 LEU A O 1
ATOM 6850 N N . VAL A 1 902 ? 3.036 -3.207 -48.298 1.000 9.985 902 VAL A N 1
ATOM 6851 C CA . VAL A 1 902 ? 2.481 -3.385 -46.940 1.000 10.979 902 VAL A CA 1
ATOM 6852 C C . VAL A 1 902 ? 3.493 -4.143 -46.087 1.000 10.802 902 VAL A C 1
ATOM 6853 O O . VAL A 1 902 ? 3.689 -3.790 -44.948 1.000 11.726 902 VAL A O 1
ATOM 6857 N N . GLU A 1 903 ? 4.167 -5.144 -46.659 1.000 10.892 903 GLU A N 1
ATOM 6858 C CA . GLU A 1 903 ? 5.116 -5.957 -45.856 1.000 12.446 903 GLU A CA 1
ATOM 6859 C C . GLU A 1 903 ? 6.195 -5.050 -45.235 1.000 11.110 903 GLU A C 1
ATOM 6860 O O . GLU A 1 903 ? 6.568 -5.217 -44.058 1.000 10.969 903 GLU A O 1
ATOM 6866 N N . ALA A 1 904 ? 6.719 -4.143 -46.032 1.000 10.541 904 ALA A N 1
ATOM 6867 C CA . ALA A 1 904 ? 7.813 -3.208 -45.694 1.000 10.665 904 ALA A CA 1
ATOM 6868 C C . ALA A 1 904 ? 7.335 -2.145 -44.736 1.000 10.370 904 ALA A C 1
ATOM 6869 O O . ALA A 1 904 ? 8.112 -1.686 -43.888 1.000 11.252 904 ALA A O 1
ATOM 6871 N N . GLU A 1 905 ? 6.087 -1.690 -44.875 1.000 9.874 905 GLU A N 1
ATOM 6872 C CA . GLU A 1 905 ? 5.563 -0.543 -44.083 1.000 10.064 905 GLU A CA 1
ATOM 6873 C C . GLU A 1 905 ? 4.096 -0.821 -43.760 1.000 10.805 905 GLU A C 1
ATOM 6874 O O . GLU A 1 905 ? 3.176 -0.289 -44.390 1.000 10.898 905 GLU A O 1
ATOM 6880 N N . PRO A 1 906 ? 3.845 -1.726 -42.809 1.000 9.976 906 PRO A N 1
ATOM 6881 C CA . PRO A 1 906 ? 2.498 -2.249 -42.643 1.000 10.422 906 PRO A CA 1
ATOM 6882 C C . PRO A 1 906 ? 1.526 -1.329 -41.914 1.000 10.196 906 PRO A C 1
ATOM 6883 O O . PRO A 1 906 ? 0.331 -1.651 -41.943 1.000 10.306 906 PRO A O 1
ATOM 6887 N N . GLN A 1 907 ? 2.022 -0.345 -41.144 1.000 10.168 907 GLN A N 1
ATOM 6888 C CA . GLN A 1 907 ? 1.157 0.387 -40.201 1.000 11.241 907 GLN A CA 1
ATOM 6889 C C . GLN A 1 907 ? 1.565 1.827 -40.119 1.000 10.641 907 GLN A C 1
ATOM 6890 O O . GLN A 1 907 ? 2.753 2.119 -40.109 1.000 10.859 907 GLN A O 1
ATOM 6896 N N . ILE A 1 908 ? 0.588 2.640 -39.775 1.000 10.585 908 ILE A N 1
ATOM 6897 C CA . ILE A 1 908 ? 0.840 4.061 -39.447 1.000 10.066 908 ILE A CA 1
ATOM 6898 C C . ILE A 1 908 ? 1.754 4.113 -38.221 1.000 9.920 908 ILE A C 1
ATOM 6899 O O . ILE A 1 908 ? 1.615 3.311 -37.279 1.000 11.890 908 ILE A O 1
ATOM 6904 N N . PHE A 1 909 ? 2.738 4.980 -38.309 1.000 11.310 909 PHE A N 1
ATOM 6905 C CA . PHE A 1 909 ? 3.745 5.198 -37.265 1.000 10.458 909 PHE A CA 1
ATOM 6906 C C . PHE A 1 909 ? 3.715 6.666 -36.892 1.000 12.587 909 PHE A C 1
ATOM 6907 O O . PHE A 1 909 ? 3.159 7.499 -37.607 1.000 12.424 909 PHE A O 1
ATOM 6915 N N . CYS A 1 910 ? 4.348 6.958 -35.765 1.000 12.176 910 CYS A N 1
ATOM 6916 C CA . CYS A 1 910 ? 4.497 8.316 -35.233 1.000 13.710 910 CYS A CA 1
ATOM 6917 C C . CYS A 1 910 ? 5.994 8.493 -34.892 1.000 14.086 910 CYS A C 1
ATOM 6918 O O . CYS A 1 910 ? 6.460 7.831 -33.929 1.000 14.600 910 CYS A O 1
ATOM 6921 N N . GLU A 1 911 ? 6.713 9.349 -35.602 1.000 12.092 911 GLU A N 1
ATOM 6922 C CA . GLU A 1 911 ? 8.145 9.629 -35.327 1.000 12.490 911 GLU A CA 1
ATOM 6923 C C . GLU A 1 911 ? 8.295 10.767 -34.325 1.000 11.526 911 GLU A C 1
ATOM 6924 O O . GLU A 1 911 ? 7.764 11.881 -34.533 1.000 12.026 911 GLU A O 1
ATOM 6930 N N . ILE A 1 912 ? 9.012 10.455 -33.251 1.000 11.142 912 ILE A N 1
ATOM 6931 C CA . ILE A 1 912 ? 9.272 11.411 -32.156 1.000 12.261 912 ILE A CA 1
ATOM 6932 C C . ILE A 1 912 ? 10.734 11.258 -31.711 1.000 11.167 912 ILE A C 1
ATOM 6933 O O . ILE A 1 912 ? 11.332 10.199 -31.853 1.000 12.001 912 ILE A O 1
ATOM 6938 N N . SER A 1 913 ? 11.258 12.311 -31.105 1.000 12.877 913 SER A N 1
ATOM 6939 C CA . SER A 1 913 ? 12.612 12.321 -30.509 1.000 12.983 913 SER A CA 1
ATOM 6940 C C . SER A 1 913 ? 12.627 11.436 -29.247 1.000 13.904 913 SER A C 1
ATOM 6941 O O . SER A 1 913 ? 11.582 11.200 -28.606 1.000 12.896 913 SER A O 1
ATOM 6944 N N . LYS A 1 914 ? 13.831 11.064 -28.829 1.000 13.527 914 LYS A N 1
ATOM 6945 C CA . LYS A 1 914 ? 14.045 10.473 -27.486 1.000 14.971 914 LYS A CA 1
ATOM 6946 C C . LYS A 1 914 ? 13.587 11.415 -26.388 1.000 14.620 914 LYS A C 1
ATOM 6947 O O . LYS A 1 914 ? 13.074 10.912 -25.392 1.000 15.852 914 LYS A O 1
ATOM 6953 N N . GLU A 1 915 ? 13.735 12.719 -26.583 1.000 15.130 915 GLU A N 1
ATOM 6954 C CA . GLU A 1 915 ? 13.445 13.718 -25.536 1.000 15.616 915 GLU A CA 1
ATOM 6955 C C . GLU A 1 915 ? 11.936 13.797 -25.371 1.000 15.569 915 GLU A C 1
ATOM 6956 O O . GLU A 1 915 ? 11.428 13.821 -24.243 1.000 16.389 915 GLU A O 1
ATOM 6962 N N . LEU A 1 916 ? 11.186 13.803 -26.469 1.000 15.792 916 LEU A N 1
ATOM 6963 C CA . LEU A 1 916 ? 9.701 13.835 -26.326 1.000 14.222 916 LEU A CA 1
ATOM 6964 C C . LEU A 1 916 ? 9.224 12.488 -25.767 1.000 14.230 916 LEU A C 1
ATOM 6965 O O . LEU A 1 916 ? 8.301 12.474 -24.970 1.000 14.764 916 LEU A O 1
ATOM 6970 N N . ALA A 1 917 ? 9.806 11.377 -26.216 1.000 13.119 917 ALA A N 1
ATOM 6971 C CA . ALA A 1 917 ? 9.458 10.023 -25.745 1.000 14.141 917 ALA A CA 1
ATOM 6972 C C . ALA A 1 917 ? 9.622 9.992 -24.217 1.000 15.638 917 ALA A C 1
ATOM 6973 O O . ALA A 1 917 ? 8.697 9.511 -23.503 1.000 15.450 917 ALA A O 1
ATOM 6975 N N . LYS A 1 918 ? 10.715 10.562 -23.735 1.000 16.317 918 LYS A N 1
ATOM 6976 C CA . LYS A 1 918 ? 10.973 10.570 -22.269 1.000 19.233 918 LYS A CA 1
ATOM 6977 C C . LYS A 1 918 ? 9.920 11.418 -21.567 1.000 17.985 918 LYS A C 1
ATOM 6978 O O . LYS A 1 918 ? 9.373 10.949 -20.544 1.000 18.293 918 LYS A O 1
ATOM 6984 N N . LEU A 1 919 ? 9.684 12.629 -22.065 1.000 17.662 919 LEU A N 1
ATOM 6985 C CA . LEU A 1 919 ? 8.681 13.548 -21.474 1.000 17.048 919 LEU A CA 1
ATOM 6986 C C . LEU A 1 919 ? 7.330 12.830 -21.336 1.000 16.275 919 LEU A C 1
ATOM 6987 O O . LEU A 1 919 ? 6.677 12.984 -20.322 1.000 17.272 919 LEU A O 1
ATOM 6992 N N . ARG A 1 920 ? 6.888 12.121 -22.374 1.000 14.431 920 ARG A N 1
ATOM 6993 C CA . ARG A 1 920 ? 5.542 11.520 -22.394 1.000 14.584 920 ARG A CA 1
ATOM 6994 C C . ARG A 1 920 ? 5.548 10.054 -21.935 1.000 14.366 920 ARG A C 1
ATOM 6995 O O . ARG A 1 920 ? 4.465 9.452 -21.913 1.000 17.220 920 ARG A O 1
ATOM 7003 N N . GLY A 1 921 ? 6.703 9.468 -21.584 1.000 14.768 921 GLY A N 1
ATOM 7004 C CA . GLY A 1 921 ? 6.759 8.076 -21.120 1.000 16.460 921 GLY A CA 1
ATOM 7005 C C . GLY A 1 921 ? 6.404 7.084 -22.227 1.000 17.092 921 GLY A C 1
ATOM 7006 O O . GLY A 1 921 ? 5.849 6.012 -21.969 1.000 19.123 921 GLY A O 1
ATOM 7007 N N . ILE A 1 922 ? 6.832 7.384 -23.443 1.000 15.729 922 ILE A N 1
ATOM 7008 C CA . ILE A 1 922 ? 6.620 6.537 -24.651 1.000 16.276 922 ILE A CA 1
ATOM 7009 C C . ILE A 1 922 ? 7.903 5.766 -24.931 1.000 16.414 922 ILE A C 1
ATOM 7010 O O . ILE A 1 922 ? 8.955 6.373 -25.088 1.000 17.732 922 ILE A O 1
ATOM 7015 N N . GLY A 1 923 ? 7.754 4.456 -25.075 1.000 16.153 923 GLY A N 1
ATOM 7016 C CA . GLY A 1 923 ? 8.828 3.557 -25.490 1.000 16.553 923 GLY A CA 1
ATOM 7017 C C . GLY A 1 923 ? 8.730 3.327 -26.993 1.000 16.487 923 GLY A C 1
ATOM 7018 O O . GLY A 1 923 ? 7.633 3.427 -27.566 1.000 14.633 923 GLY A O 1
ATOM 7019 N N . ASN A 1 924 ? 9.853 3.016 -27.617 1.000 15.346 924 ASN A N 1
ATOM 7020 C CA . ASN A 1 924 ? 9.872 2.654 -29.050 1.000 14.390 924 ASN A CA 1
ATOM 7021 C C . ASN A 1 924 ? 8.897 1.498 -29.301 1.000 15.559 924 ASN A C 1
ATOM 7022 O O . ASN A 1 924 ? 8.938 0.473 -28.571 1.000 16.644 924 ASN A O 1
ATOM 7027 N N . GLY A 1 925 ? 8.058 1.602 -30.321 1.000 13.107 925 GLY A N 1
ATOM 7028 C CA . GLY A 1 925 ? 7.083 0.558 -30.672 1.000 14.610 925 GLY A CA 1
ATOM 7029 C C . GLY A 1 925 ? 5.767 0.661 -29.906 1.000 13.648 925 GLY A C 1
ATOM 7030 O O . GLY A 1 925 ? 4.813 -0.087 -30.245 1.000 15.441 925 GLY A O 1
ATOM 7031 N N . ASP A 1 926 ? 5.671 1.512 -28.890 1.000 13.196 926 ASP A N 1
ATOM 7032 C CA . ASP A 1 926 ? 4.415 1.647 -28.116 1.000 14.006 926 ASP A CA 1
ATOM 7033 C C . ASP A 1 926 ? 3.317 2.216 -29.014 1.000 13.720 926 ASP A C 1
ATOM 7034 O O . ASP A 1 926 ? 3.621 2.973 -29.947 1.000 14.191 926 ASP A O 1
ATOM 7039 N N . THR A 1 927 ? 2.074 1.849 -28.738 1.000 14.089 927 THR A N 1
ATOM 7040 C CA . THR A 1 927 ? 0.900 2.521 -29.322 1.000 14.042 927 THR A CA 1
ATOM 7041 C C . THR A 1 927 ? 0.748 3.885 -28.685 1.000 14.336 927 THR A C 1
ATOM 7042 O O . THR A 1 927 ? 0.841 3.992 -27.433 1.000 15.921 927 THR A O 1
ATOM 7046 N N . VAL A 1 928 ? 0.539 4.906 -29.514 1.000 12.682 928 VAL A N 1
ATOM 7047 C CA . VAL A 1 928 ? 0.320 6.296 -29.068 1.000 12.932 928 VAL A CA 1
ATOM 7048 C C . VAL A 1 928 ? -0.938 6.813 -29.760 1.000 12.363 928 VAL A C 1
ATOM 7049 O O . VAL A 1 928 ? -1.361 6.252 -30.759 1.000 13.748 928 VAL A O 1
ATOM 7053 N N . LYS A 1 929 ? -1.541 7.812 -29.141 1.000 12.520 929 LYS A N 1
ATOM 7054 C CA . LYS A 1 929 ? -2.694 8.555 -29.681 1.000 13.021 929 LYS A CA 1
ATOM 7055 C C . LYS A 1 929 ? -2.209 9.965 -29.967 1.000 12.748 929 LYS A C 1
ATOM 7056 O O . LYS A 1 929 ? -1.747 10.658 -29.071 1.000 14.174 929 LYS A O 1
ATOM 7062 N N . VAL A 1 930 ? -2.327 10.367 -31.229 1.000 11.078 930 VAL A N 1
ATOM 7063 C CA . VAL A 1 930 ? -2.026 11.741 -31.649 1.000 11.280 930 VAL A CA 1
ATOM 7064 C C . VAL A 1 930 ? -3.349 12.450 -31.847 1.000 11.420 930 VAL A C 1
ATOM 7065 O O . VAL A 1 930 ? -4.220 11.902 -32.502 1.000 10.614 930 VAL A O 1
ATOM 7069 N N . SER A 1 931 ? -3.478 13.618 -31.272 1.000 11.921 931 SER A N 1
ATOM 7070 C CA . SER A 1 931 ? -4.739 14.384 -31.308 1.000 13.245 931 SER A CA 1
ATOM 7071 C C . SER A 1 931 ? -4.499 15.825 -31.722 1.000 12.014 931 SER A C 1
ATOM 7072 O O . SER A 1 931 ? -3.457 16.392 -31.419 1.000 12.377 931 SER A O 1
ATOM 7075 N N . SER A 1 932 ? -5.497 16.398 -32.397 1.000 12.172 932 SER A N 1
ATOM 7076 C CA . SER A 1 932 ? -5.528 17.828 -32.713 1.000 11.489 932 SER A CA 1
ATOM 7077 C C . SER A 1 932 ? -6.936 18.323 -32.403 1.000 11.596 932 SER A C 1
ATOM 7078 O O . SER A 1 932 ? -7.760 17.549 -31.986 1.000 12.058 932 SER A O 1
ATOM 7081 N N . LEU A 1 933 ? -7.175 19.601 -32.623 1.000 11.057 933 LEU A N 1
ATOM 7082 C CA . LEU A 1 933 ? -8.535 20.157 -32.454 1.000 12.459 933 LEU A CA 1
ATOM 7083 C C . LEU A 1 933 ? -9.530 19.445 -33.388 1.000 13.153 933 LEU A C 1
ATOM 7084 O O . LEU A 1 933 ? -10.719 19.581 -33.168 1.000 14.609 933 LEU A O 1
ATOM 7089 N N . ARG A 1 934 ? -9.083 18.779 -34.448 1.000 11.745 934 ARG A N 1
ATOM 7090 C CA . ARG A 1 934 ? -9.985 18.275 -35.496 1.000 11.946 934 ARG A CA 1
ATOM 7091 C C . ARG A 1 934 ? -10.189 16.759 -35.494 1.000 12.215 934 ARG A C 1
ATOM 7092 O O . ARG A 1 934 ? -11.090 16.309 -36.210 1.000 11.779 934 ARG A O 1
ATOM 7100 N N . GLY A 1 935 ? -9.349 15.992 -34.827 1.000 12.113 935 GLY A N 1
ATOM 7101 C CA . GLY A 1 935 ? -9.474 14.529 -34.822 1.000 11.565 935 GLY A CA 1
ATOM 7102 C C . GLY A 1 935 ? -8.369 13.878 -34.029 1.000 11.839 935 GLY A C 1
ATOM 7103 O O . GLY A 1 935 ? -7.596 14.579 -33.378 1.000 13.043 935 GLY A O 1
ATOM 7104 N N . ALA A 1 936 ? -8.348 12.562 -34.030 1.000 12.173 936 ALA A N 1
ATOM 7105 C CA . ALA A 1 936 ? -7.326 11.828 -33.296 1.000 11.905 936 ALA A CA 1
ATOM 7106 C C . ALA A 1 936 ? -7.161 10.487 -33.960 1.000 12.265 936 ALA A C 1
ATOM 7107 O O . ALA A 1 936 ? -8.107 10.009 -34.568 1.000 12.972 936 ALA A O 1
ATOM 7109 N N . LEU A 1 937 ? -5.983 9.903 -33.797 1.000 12.228 937 LEU A N 1
ATOM 7110 C CA . LEU A 1 937 ? -5.731 8.555 -34.295 1.000 13.217 937 LEU A CA 1
ATOM 7111 C C . LEU A 1 937 ? -4.601 7.890 -33.533 1.000 13.682 937 LEU A C 1
ATOM 7112 O O . LEU A 1 937 ? -3.885 8.570 -32.802 1.000 13.503 937 LEU A O 1
ATOM 7117 N N . GLU A 1 938 ? -4.533 6.572 -33.650 1.000 12.014 938 GLU A N 1
ATOM 7118 C CA . GLU A 1 938 ? -3.506 5.759 -32.974 1.000 13.485 938 GLU A CA 1
ATOM 7119 C C . GLU A 1 938 ? -2.439 5.377 -33.987 1.000 12.494 938 GLU A C 1
ATOM 7120 O O . GLU A 1 938 ? -2.729 5.245 -35.224 1.000 12.748 938 GLU A O 1
ATOM 7126 N N . ALA A 1 939 ? -1.221 5.230 -33.507 1.000 11.509 939 ALA A N 1
ATOM 7127 C CA . ALA A 1 939 ? -0.097 4.867 -34.367 1.000 12.440 939 ALA A CA 1
ATOM 7128 C C . ALA A 1 939 ? 0.947 4.157 -33.533 1.000 13.025 939 ALA A C 1
ATOM 7129 O O . ALA A 1 939 ? 0.931 4.241 -32.300 1.000 13.670 939 ALA A O 1
ATOM 7131 N N . VAL A 1 940 ? 1.919 3.574 -34.211 1.000 12.345 940 VAL A N 1
ATOM 7132 C CA . VAL A 1 940 ? 3.088 2.961 -33.555 1.000 12.631 940 VAL A CA 1
ATOM 7133 C C . VAL A 1 940 ? 4.205 3.986 -33.420 1.000 12.552 940 VAL A C 1
ATOM 7134 O O . VAL A 1 940 ? 4.622 4.570 -34.418 1.000 13.046 940 VAL A O 1
ATOM 7138 N N . ALA A 1 941 ? 4.704 4.176 -32.202 1.000 12.226 941 ALA A N 1
ATOM 7139 C CA . ALA A 1 941 ? 5.775 5.148 -31.953 1.000 11.709 941 ALA A CA 1
ATOM 7140 C C . ALA A 1 941 ? 7.064 4.627 -32.549 1.000 11.822 941 ALA A C 1
ATOM 7141 O O . ALA A 1 941 ? 7.436 3.462 -32.315 1.000 12.743 941 ALA A O 1
ATOM 7143 N N . ILE A 1 942 ? 7.712 5.462 -33.324 1.000 11.342 942 ILE A N 1
ATOM 7144 C CA . ILE A 1 942 ? 9.130 5.275 -33.748 1.000 11.396 942 ILE A CA 1
ATOM 7145 C C . ILE A 1 942 ? 9.940 6.356 -33.031 1.000 11.782 942 ILE A C 1
ATOM 7146 O O . ILE A 1 942 ? 9.861 7.534 -33.393 1.000 11.481 942 ILE A O 1
ATOM 7151 N N . VAL A 1 943 ? 10.627 5.962 -31.967 1.000 13.340 943 VAL A N 1
ATOM 7152 C CA . VAL A 1 943 ? 11.411 6.871 -31.107 1.000 12.820 943 VAL A CA 1
ATOM 7153 C C . VAL A 1 943 ? 12.825 6.889 -31.693 1.000 12.589 943 VAL A C 1
ATOM 7154 O O . VAL A 1 943 ? 13.421 5.838 -31.845 1.000 12.499 943 VAL A O 1
ATOM 7158 N N . THR A 1 944 ? 13.362 8.050 -32.077 1.000 12.272 944 THR A N 1
ATOM 7159 C CA . THR A 1 944 ? 14.608 8.084 -32.861 1.000 12.090 944 THR A CA 1
ATOM 7160 C C . THR A 1 944 ? 15.374 9.366 -32.594 1.000 12.103 944 THR A C 1
ATOM 7161 O O . THR A 1 944 ? 14.781 10.459 -32.478 1.000 13.261 944 THR A O 1
ATOM 7165 N N . GLU A 1 945 ? 16.699 9.262 -32.634 1.000 12.796 945 GLU A N 1
ATOM 7166 C CA . GLU A 1 945 ? 17.573 10.451 -32.622 1.000 13.642 945 GLU A CA 1
ATOM 7167 C C . GLU A 1 945 ? 17.518 11.187 -33.959 1.000 12.603 945 GLU A C 1
ATOM 7168 O O . GLU A 1 945 ? 18.186 12.247 -34.123 1.000 13.981 945 GLU A O 1
ATOM 7174 N N . ARG A 1 946 ? 16.791 10.654 -34.936 1.000 12.393 946 ARG A N 1
ATOM 7175 C CA . ARG A 1 946 ? 16.608 11.347 -36.222 1.000 11.388 946 ARG A CA 1
ATOM 7176 C C . ARG A 1 946 ? 15.751 12.597 -36.040 1.000 12.735 946 ARG A C 1
ATOM 7177 O O . ARG A 1 946 ? 15.665 13.421 -36.980 1.000 13.551 946 ARG A O 1
ATOM 7185 N N . ILE A 1 947 ? 15.073 12.707 -34.912 1.000 12.280 947 ILE A N 1
ATOM 7186 C CA . ILE A 1 947 ? 14.337 13.945 -34.560 1.000 12.478 947 ILE A CA 1
ATOM 7187 C C . ILE A 1 947 ? 14.903 14.447 -33.234 1.000 12.179 947 ILE A C 1
ATOM 7188 O O . ILE A 1 947 ? 15.179 13.608 -32.368 1.000 12.821 947 ILE A O 1
ATOM 7193 N N . ARG A 1 948 ? 15.149 15.739 -33.161 1.000 12.338 948 ARG A N 1
ATOM 7194 C CA . ARG A 1 948 ? 15.653 16.368 -31.909 1.000 14.222 948 ARG A CA 1
ATOM 7195 C C . ARG A 1 948 ? 14.750 17.554 -31.599 1.000 13.598 948 ARG A C 1
ATOM 7196 O O . ARG A 1 948 ? 14.081 18.073 -32.492 1.000 13.984 948 ARG A O 1
ATOM 7204 N N . PRO A 1 949 ? 14.755 18.066 -30.349 1.000 14.406 949 PRO A N 1
ATOM 7205 C CA . PRO A 1 949 ? 14.047 19.302 -30.060 1.000 15.436 949 PRO A CA 1
ATOM 7206 C C . PRO A 1 949 ? 14.500 20.478 -30.934 1.000 14.713 949 PRO A C 1
ATOM 7207 O O . PRO A 1 949 ? 15.662 20.557 -31.307 1.000 14.340 949 PRO A O 1
ATOM 7211 N N . PHE A 1 950 ? 13.601 21.424 -31.185 1.000 12.903 950 PHE A N 1
ATOM 7212 C CA . PHE A 1 950 ? 13.926 22.696 -31.840 1.000 13.941 950 PHE A CA 1
ATOM 7213 C C . PHE A 1 950 ? 13.984 23.730 -30.713 1.000 14.639 950 PHE A C 1
ATOM 7214 O O . PHE A 1 950 ? 12.962 23.935 -30.049 1.000 13.696 950 PHE A O 1
ATOM 7222 N N . LYS A 1 951 ? 15.154 24.301 -30.504 1.000 15.655 951 LYS A N 1
ATOM 7223 C CA . LYS A 1 951 ? 15.322 25.337 -29.476 1.000 15.751 951 LYS A CA 1
ATOM 7224 C C . LYS A 1 951 ? 14.885 26.649 -30.118 1.000 14.589 951 LYS A C 1
ATOM 7225 O O . LYS A 1 951 ? 15.639 27.230 -30.934 1.000 14.698 951 LYS A O 1
ATOM 7231 N N . ILE A 1 952 ? 13.710 27.127 -29.729 1.000 13.834 952 ILE A N 1
ATOM 7232 C CA . ILE A 1 952 ? 13.052 28.318 -30.316 1.000 14.464 952 ILE A CA 1
ATOM 7233 C C . ILE A 1 952 ? 13.034 29.384 -29.219 1.000 15.788 952 ILE A C 1
ATOM 7234 O O . ILE A 1 952 ? 12.378 29.194 -28.175 1.000 15.258 952 ILE A O 1
ATOM 7239 N N . GLU A 1 953 ? 13.786 30.442 -29.452 1.000 16.331 953 GLU A N 1
ATOM 7240 C CA . GLU A 1 953 ? 14.020 31.494 -28.439 1.000 18.764 953 GLU A CA 1
ATOM 7241 C C . GLU A 1 953 ? 14.389 30.863 -27.094 1.000 17.957 953 GLU A C 1
ATOM 7242 O O . GLU A 1 953 ? 13.774 31.207 -26.075 1.000 19.292 953 GLU A O 1
ATOM 7248 N N . GLY A 1 954 ? 15.319 29.916 -27.099 1.000 17.428 954 GLY A N 1
ATOM 7249 C CA . GLY A 1 954 ? 15.829 29.296 -25.862 1.000 20.715 954 GLY A CA 1
ATOM 7250 C C . GLY A 1 954 ? 14.943 28.196 -25.298 1.000 20.783 954 GLY A C 1
ATOM 7251 O O . GLY A 1 954 ? 15.338 27.617 -24.276 1.000 23.616 954 GLY A O 1
ATOM 7252 N N . VAL A 1 955 ? 13.812 27.855 -25.921 1.000 18.164 955 VAL A N 1
ATOM 7253 C CA . VAL A 1 955 ? 12.828 26.904 -25.330 1.000 17.724 955 VAL A CA 1
ATOM 7254 C C . VAL A 1 955 ? 12.706 25.698 -26.268 1.000 17.049 955 VAL A C 1
ATOM 7255 O O . VAL A 1 955 ? 12.468 25.915 -27.488 1.000 16.514 955 VAL A O 1
ATOM 7259 N N . ASP A 1 956 ? 12.890 24.489 -25.747 1.000 16.519 956 ASP A N 1
ATOM 7260 C CA . ASP A 1 956 ? 12.789 23.277 -26.600 1.000 16.633 956 ASP A CA 1
ATOM 7261 C C . ASP A 1 956 ? 11.315 23.073 -27.011 1.000 16.763 956 ASP A C 1
ATOM 7262 O O . ASP A 1 956 ? 10.396 23.096 -26.146 1.000 17.556 956 ASP A O 1
ATOM 7267 N N . VAL A 1 957 ? 11.092 22.922 -28.316 1.000 14.736 957 VAL A N 1
ATOM 7268 C CA . VAL A 1 957 ? 9.775 22.678 -28.941 1.000 14.816 957 VAL A CA 1
ATOM 7269 C C . VAL A 1 957 ? 9.867 21.316 -29.601 1.000 13.945 957 VAL A C 1
ATOM 7270 O O . VAL A 1 957 ? 10.829 21.054 -30.360 1.000 13.655 957 VAL A O 1
ATOM 7274 N N . HIS A 1 958 ? 8.912 20.455 -29.301 1.000 12.698 958 HIS A N 1
ATOM 7275 C CA . HIS A 1 958 ? 8.949 19.057 -29.780 1.000 14.136 958 HIS A CA 1
ATOM 7276 C C . HIS A 1 958 ? 7.989 18.868 -30.954 1.000 13.150 958 HIS A C 1
ATOM 7277 O O . HIS A 1 958 ? 6.953 19.533 -30.991 1.000 13.960 958 HIS A O 1
ATOM 7284 N N . MET A 1 959 ? 8.393 18.039 -31.897 1.000 13.983 959 MET A N 1
ATOM 7285 C CA . MET A 1 959 ? 7.550 17.714 -33.060 1.000 12.585 959 MET A CA 1
ATOM 7286 C C . MET A 1 959 ? 7.080 16.250 -33.028 1.000 12.967 959 MET A C 1
ATOM 7287 O O . MET A 1 959 ? 7.709 15.374 -32.371 1.000 13.337 959 MET A O 1
ATOM 7292 N N . VAL A 1 960 ? 5.962 16.023 -33.707 1.000 12.291 960 VAL A N 1
ATOM 7293 C CA . VAL A 1 960 ? 5.333 14.687 -33.896 1.000 12.453 960 VAL A CA 1
ATOM 7294 C C . VAL A 1 960 ? 5.117 14.482 -35.402 1.000 12.396 960 VAL A C 1
ATOM 7295 O O . VAL A 1 960 ? 4.402 15.316 -36.014 1.000 12.729 960 VAL A O 1
ATOM 7299 N N . GLY A 1 961 ? 5.812 13.524 -36.002 1.000 10.539 961 GLY A N 1
ATOM 7300 C CA . GLY A 1 961 ? 5.731 13.284 -37.451 1.000 11.092 961 GLY A CA 1
ATOM 7301 C C . GLY A 1 961 ? 4.845 12.098 -37.789 1.000 11.353 961 GLY A C 1
ATOM 7302 O O . GLY A 1 961 ? 4.879 11.066 -37.084 1.000 13.238 961 GLY A O 1
ATOM 7303 N N . LEU A 1 962 ? 3.999 12.246 -38.800 1.000 11.107 962 LEU A N 1
ATOM 7304 C CA . LEU A 1 962 ? 3.092 11.128 -39.191 1.000 12.069 962 LEU A CA 1
ATOM 7305 C C . LEU A 1 962 ? 3.132 10.959 -40.692 1.000 11.281 962 LEU A C 1
ATOM 7306 O O . LEU A 1 962 ? 3.099 11.935 -41.426 1.000 10.542 962 LEU A O 1
ATOM 7311 N N . PRO A 1 963 ? 3.049 9.709 -41.175 1.000 10.976 963 PRO A N 1
ATOM 7312 C CA . PRO A 1 963 ? 2.784 9.472 -42.589 1.000 9.894 963 PRO A CA 1
ATOM 7313 C C . PRO A 1 963 ? 1.282 9.571 -42.831 1.000 10.749 963 PRO A C 1
ATOM 7314 O O . PRO A 1 963 ? 0.536 9.144 -41.992 1.000 10.622 963 PRO A O 1
ATOM 7318 N N . TRP A 1 964 ? 0.891 9.986 -44.034 1.000 10.858 964 TRP A N 1
ATOM 7319 C CA . TRP A 1 964 ? -0.529 10.181 -44.412 1.000 10.425 964 TRP A CA 1
ATOM 7320 C C . TRP A 1 964 ? -0.965 9.066 -45.363 1.000 10.409 964 TRP A C 1
ATOM 7321 O O . TRP A 1 964 ? -1.946 9.245 -46.097 1.000 11.034 964 TRP A O 1
ATOM 7332 N N . HIS A 1 965 ? -0.219 7.951 -45.424 1.000 9.051 965 HIS A N 1
ATOM 7333 C CA . HIS A 1 965 ? -0.444 6.814 -46.357 1.000 8.879 965 HIS A CA 1
ATOM 7334 C C . HIS A 1 965 ? -1.495 5.800 -45.887 1.000 9.345 965 HIS A C 1
ATOM 7335 O O . HIS A 1 965 ? -1.653 4.787 -46.572 1.000 9.931 965 HIS A O 1
ATOM 7342 N N . TYR A 1 966 ? -2.181 6.015 -44.772 1.000 8.973 966 TYR A N 1
ATOM 7343 C CA . TYR A 1 966 ? -3.007 4.934 -44.163 1.000 8.690 966 TYR A CA 1
ATOM 7344 C C . TYR A 1 966 ? -4.486 5.333 -44.163 1.000 9.889 966 TYR A C 1
ATOM 7345 O O . TYR A 1 966 ? -4.857 6.512 -44.261 1.000 11.613 966 TYR A O 1
ATOM 7354 N N . GLY A 1 967 ? -5.316 4.308 -44.235 1.000 9.649 967 GLY A N 1
ATOM 7355 C CA . GLY A 1 967 ? -6.772 4.489 -44.221 1.000 9.846 967 GLY A CA 1
ATOM 7356 C C . GLY A 1 967 ? -7.462 3.260 -43.695 1.000 9.510 967 GLY A C 1
ATOM 7357 O O . GLY A 1 967 ? -6.957 2.127 -43.829 1.000 9.805 967 GLY A O 1
ATOM 7358 N N . TRP A 1 968 ? -8.657 3.496 -43.202 1.000 10.531 968 TRP A N 1
ATOM 7359 C CA . TRP A 1 968 ? -9.431 2.492 -42.433 1.000 11.256 968 TRP A CA 1
ATOM 7360 C C . TRP A 1 968 ? -9.802 1.263 -43.258 1.000 11.426 968 TRP A C 1
ATOM 7361 O O . TRP A 1 968 ? -10.047 0.244 -42.625 1.000 11.736 968 TRP A O 1
ATOM 7372 N N . MET A 1 969 ? -9.813 1.291 -44.587 1.000 11.191 969 MET A N 1
ATOM 7373 C CA . MET A 1 969 ? -10.352 0.132 -45.323 1.000 12.955 969 MET A CA 1
ATOM 7374 C C . MET A 1 969 ? -9.366 -1.033 -45.279 1.000 12.601 969 MET A C 1
ATOM 7375 O O . MET A 1 969 ? -9.810 -2.206 -45.266 1.000 13.731 969 MET A O 1
ATOM 7380 N N . VAL A 1 970 ? -8.059 -0.760 -45.446 1.000 12.951 970 VAL A N 1
ATOM 7381 C CA . VAL A 1 970 ? -7.078 -1.827 -45.708 1.000 12.572 970 VAL A CA 1
ATOM 7382 C C . VAL A 1 970 ? -5.700 -1.261 -45.402 1.000 11.675 970 VAL A C 1
ATOM 7383 O O . VAL A 1 970 ? -5.496 -0.059 -45.491 1.000 10.906 970 VAL A O 1
ATOM 7387 N N . PRO A 1 971 ? -4.695 -2.053 -45.013 1.000 12.680 971 PRO A N 1
ATOM 7388 C CA . PRO A 1 971 ? -4.832 -3.432 -44.559 1.000 13.287 971 PRO A CA 1
ATOM 7389 C C . PRO A 1 971 ? -5.339 -3.436 -43.133 1.000 14.269 971 PRO A C 1
ATOM 7390 O O . PRO A 1 971 ? -5.432 -2.429 -42.447 1.000 13.733 971 PRO A O 1
ATOM 7394 N N . LYS A 1 972 ? -5.569 -4.651 -42.653 1.000 18.052 972 LYS A N 1
ATOM 7395 C CA . LYS A 1 972 ? -5.872 -4.890 -41.244 1.000 18.301 972 LYS A CA 1
ATOM 7396 C C . LYS A 1 972 ? -4.774 -4.242 -40.398 1.000 15.878 972 LYS A C 1
ATOM 7397 O O . LYS A 1 972 ? -3.521 -4.482 -40.661 1.000 16.731 972 LYS A O 1
ATOM 7403 N N . ASN A 1 973 ? -5.215 -3.497 -39.402 1.000 15.390 973 ASN A N 1
ATOM 7404 C CA . ASN A 1 973 ? -4.388 -2.831 -38.380 1.000 15.175 973 ASN A CA 1
ATOM 7405 C C . ASN A 1 973 ? -3.483 -1.788 -39.018 1.000 12.301 973 ASN A C 1
ATOM 7406 O O . ASN A 1 973 ? -2.582 -1.326 -38.337 1.000 12.445 973 ASN A O 1
ATOM 7411 N N . GLY A 1 974 ? -3.789 -1.363 -40.244 1.000 12.766 974 GLY A N 1
ATOM 7412 C CA . GLY A 1 974 ? -2.943 -0.352 -40.896 1.000 11.577 974 GLY A CA 1
ATOM 7413 C C . GLY A 1 974 ? -3.065 1.004 -40.253 1.000 12.201 974 GLY A C 1
ATOM 7414 O O . GLY A 1 974 ? -2.105 1.796 -40.304 1.000 10.955 974 GLY A O 1
ATOM 7415 N N . GLY A 1 975 ? -4.269 1.344 -39.774 1.000 12.359 975 GLY A N 1
ATOM 7416 C CA . GLY A 1 975 ? -4.549 2.681 -39.226 1.000 11.963 975 GLY A CA 1
ATOM 7417 C C . GLY A 1 975 ? -5.259 3.570 -40.221 1.000 10.679 975 GLY A C 1
ATOM 7418 O O . GLY A 1 975 ? -5.517 3.136 -41.339 1.000 10.269 975 GLY A O 1
ATOM 7419 N N . ASP A 1 976 ? -5.595 4.787 -39.810 1.000 10.571 976 ASP A N 1
ATOM 7420 C CA . ASP A 1 976 ? -6.387 5.707 -40.636 1.000 10.809 976 ASP A CA 1
ATOM 7421 C C . ASP A 1 976 ? -5.520 6.900 -41.060 1.000 10.858 976 ASP A C 1
ATOM 7422 O O . ASP A 1 976 ? -4.283 6.891 -40.820 1.000 11.097 976 ASP A O 1
ATOM 7427 N N . THR A 1 977 ? -6.130 7.892 -41.672 1.000 10.960 977 THR A N 1
ATOM 7428 C CA . THR A 1 977 ? -5.424 9.015 -42.324 1.000 10.681 977 THR A CA 1
ATOM 7429 C C . THR A 1 977 ? -4.907 10.016 -41.286 1.000 10.106 977 THR A C 1
ATOM 7430 O O . THR A 1 977 ? -5.700 10.526 -40.438 1.000 9.159 977 THR A O 1
ATOM 7434 N N . ALA A 1 978 ? -3.657 10.444 -41.467 1.000 10.250 978 ALA A N 1
ATOM 7435 C CA . ALA A 1 978 ? -3.161 11.603 -40.711 1.000 10.221 978 ALA A CA 1
ATOM 7436 C C . ALA A 1 978 ? -4.004 12.847 -40.997 1.000 9.863 978 ALA A C 1
ATOM 7437 O O . ALA A 1 978 ? -3.943 13.780 -40.189 1.000 11.052 978 ALA A O 1
ATOM 7439 N N . ASN A 1 979 ? -4.722 12.911 -42.116 1.000 9.844 979 ASN A N 1
ATOM 7440 C CA . ASN A 1 979 ? -5.549 14.087 -42.412 1.000 9.651 979 ASN A CA 1
ATOM 7441 C C . ASN A 1 979 ? -6.753 14.212 -41.465 1.000 10.583 979 ASN A C 1
ATOM 7442 O O . ASN A 1 979 ? -7.398 15.241 -41.508 1.000 10.403 979 ASN A O 1
ATOM 7447 N N . LEU A 1 980 ? -7.005 13.248 -40.586 1.000 10.652 980 LEU A N 1
ATOM 7448 C CA . LEU A 1 980 ? -7.934 13.488 -39.453 1.000 11.560 980 LEU A CA 1
ATOM 7449 C C . LEU A 1 980 ? -7.444 14.666 -38.618 1.000 11.065 980 LEU A C 1
ATOM 7450 O O . LEU A 1 980 ? -8.271 15.333 -37.979 1.000 10.727 980 LEU A O 1
ATOM 7455 N N . LEU A 1 981 ? -6.148 14.962 -38.659 1.000 9.803 981 LEU A N 1
ATOM 7456 C CA . LEU A 1 981 ? -5.540 15.944 -37.738 1.000 10.189 981 LEU A CA 1
ATOM 7457 C C . LEU A 1 981 ? -5.335 17.305 -38.388 1.000 10.754 981 LEU A C 1
ATOM 7458 O O . LEU A 1 981 ? -5.206 18.270 -37.626 1.000 10.492 981 LEU A O 1
ATOM 7463 N N . THR A 1 982 ? -5.274 17.386 -39.700 1.000 10.233 982 THR A N 1
ATOM 7464 C CA . THR A 1 982 ? -4.732 18.590 -40.371 1.000 10.394 982 THR A CA 1
ATOM 7465 C C . THR A 1 982 ? -5.788 19.674 -40.509 1.000 10.333 982 THR A C 1
ATOM 7466 O O . THR A 1 982 ? -6.983 19.369 -40.580 1.000 10.973 982 THR A O 1
ATOM 7470 N N . PRO A 1 983 ? -5.346 20.957 -40.625 1.000 10.247 983 PRO A N 1
ATOM 7471 C CA . PRO A 1 983 ? -6.252 22.089 -40.722 1.000 10.740 983 PRO A CA 1
ATOM 7472 C C . PRO A 1 983 ? -6.674 22.348 -42.176 1.000 10.598 983 PRO A C 1
ATOM 7473 O O . PRO A 1 983 ? -5.879 22.281 -43.112 1.000 11.423 983 PRO A O 1
ATOM 7477 N N . SER A 1 984 ? -7.929 22.752 -42.323 1.000 11.475 984 SER A N 1
ATOM 7478 C CA . SER A 1 984 ? -8.456 23.278 -43.603 1.000 11.506 984 SER A CA 1
ATOM 7479 C C . SER A 1 984 ? -8.232 24.797 -43.617 1.000 10.971 984 SER A C 1
ATOM 7480 O O . SER A 1 984 ? -9.197 25.584 -43.617 1.000 13.170 984 SER A O 1
ATOM 7483 N N . ALA A 1 985 ? -6.982 25.207 -43.681 1.000 10.626 985 ALA A N 1
ATOM 7484 C CA . ALA A 1 985 ? -6.576 26.616 -43.699 1.000 11.011 985 ALA A CA 1
ATOM 7485 C C . ALA A 1 985 ? -5.231 26.638 -44.393 1.000 11.220 985 ALA A C 1
ATOM 7486 O O . ALA A 1 985 ? -4.520 25.646 -44.316 1.000 11.817 985 ALA A O 1
ATOM 7488 N N . GLY A 1 986 ? -4.873 27.761 -45.019 1.000 10.780 986 GLY A N 1
ATOM 7489 C CA . GLY A 1 986 ? -3.553 27.826 -45.651 1.000 11.858 986 GLY A CA 1
ATOM 7490 C C . GLY A 1 986 ? -3.362 29.044 -46.526 1.000 11.452 986 GLY A C 1
ATOM 7491 O O . GLY A 1 986 ? -3.695 30.154 -46.095 1.000 12.625 986 GLY A O 1
ATOM 7492 N N . ASP A 1 987 ? -2.767 28.818 -47.701 1.000 11.404 987 ASP A N 1
ATOM 7493 C CA . ASP A 1 987 ? -2.144 29.913 -48.484 1.000 11.396 987 ASP A CA 1
ATOM 7494 C C . ASP A 1 987 ? -3.225 30.775 -49.128 1.000 11.716 987 ASP A C 1
ATOM 7495 O O . ASP A 1 987 ? -4.147 30.266 -49.764 1.000 10.618 987 ASP A O 1
ATOM 7500 N N . PRO A 1 988 ? -3.157 32.113 -48.992 1.000 11.543 988 PRO A N 1
ATOM 7501 C CA . PRO A 1 988 ? -4.170 32.968 -49.612 1.000 12.232 988 PRO A CA 1
ATOM 7502 C C . PRO A 1 988 ? -4.112 33.082 -51.131 1.000 11.885 988 PRO A C 1
ATOM 7503 O O . PRO A 1 988 ? -5.042 33.533 -51.770 1.000 12.587 988 PRO A O 1
ATOM 7507 N N . ASN A 1 989 ? -2.945 32.775 -51.698 1.000 11.000 989 ASN A N 1
ATOM 7508 C CA . ASN A 1 989 ? -2.773 32.857 -53.159 1.000 11.595 989 ASN A CA 1
ATOM 7509 C C . ASN A 1 989 ? -3.505 31.675 -53.773 1.000 12.799 989 ASN A C 1
ATOM 7510 O O . ASN A 1 989 ? -4.188 31.892 -54.759 1.000 12.933 989 ASN A O 1
ATOM 7515 N N . THR A 1 990 ? -3.307 30.456 -53.245 1.000 11.963 990 THR A N 1
ATOM 7516 C CA . THR A 1 990 ? -3.766 29.256 -53.961 1.000 11.979 990 THR A CA 1
ATOM 7517 C C . THR A 1 990 ? -4.692 28.362 -53.139 1.000 12.624 990 THR A C 1
ATOM 7518 O O . THR A 1 990 ? -5.205 27.405 -53.733 1.000 11.177 990 THR A O 1
ATOM 7522 N N . GLY A 1 991 ? -4.882 28.610 -51.855 1.000 10.842 991 GLY A N 1
ATOM 7523 C CA . GLY A 1 991 ? -5.779 27.777 -51.039 1.000 11.243 991 GLY A CA 1
ATOM 7524 C C . GLY A 1 991 ? -5.194 26.432 -50.706 1.000 11.009 991 GLY A C 1
ATOM 7525 O O . GLY A 1 991 ? -5.952 25.563 -50.258 1.000 11.972 991 GLY A O 1
ATOM 7526 N N . ILE A 1 992 ? -3.884 26.249 -50.814 1.000 11.120 992 ILE A N 1
ATOM 7527 C CA . ILE A 1 992 ? -3.267 24.968 -50.380 1.000 11.014 992 ILE A CA 1
ATOM 7528 C C . ILE A 1 992 ? -3.315 24.879 -48.867 1.000 11.318 992 ILE A C 1
ATOM 7529 O O . ILE A 1 992 ? -3.029 25.845 -48.134 1.000 11.377 992 ILE A O 1
ATOM 7534 N N . PRO A 1 993 ? -3.720 23.719 -48.297 1.000 11.148 993 PRO A N 1
ATOM 7535 C CA . PRO A 1 993 ? -3.744 23.607 -46.840 1.000 10.940 993 PRO A CA 1
ATOM 7536 C C . PRO A 1 993 ? -2.363 23.427 -46.204 1.000 10.652 993 PRO A C 1
ATOM 7537 O O . PRO A 1 993 ? -1.455 22.909 -46.820 1.000 10.957 993 PRO A O 1
ATOM 7541 N N . GLU A 1 994 ? -2.262 23.811 -44.955 1.000 11.118 994 GLU A N 1
ATOM 7542 C CA . GLU A 1 994 ? -0.995 23.817 -44.183 1.000 11.466 994 GLU A CA 1
ATOM 7543 C C . GLU A 1 994 ? -0.813 22.446 -43.552 1.000 11.364 994 GLU A C 1
ATOM 7544 O O . GLU A 1 994 ? -0.770 22.305 -42.317 1.000 12.383 994 GLU A O 1
ATOM 7550 N N . THR A 1 995 ? -0.684 21.422 -44.396 1.000 11.404 995 THR A N 1
ATOM 7551 C CA . THR A 1 995 ? -0.517 20.028 -43.935 1.000 11.104 995 THR A CA 1
ATOM 7552 C C . THR A 1 995 ? 0.908 19.772 -43.440 1.000 11.010 995 THR A C 1
ATOM 7553 O O . THR A 1 995 ? 1.156 18.684 -42.925 1.000 11.812 995 THR A O 1
ATOM 7557 N N . LYS A 1 996 ? 1.829 20.721 -43.573 1.000 10.865 996 LYS A N 1
ATOM 7558 C CA . LYS A 1 996 ? 3.211 20.510 -43.099 1.000 10.169 996 LYS A CA 1
ATOM 7559 C C . LYS A 1 996 ? 3.509 21.204 -41.773 1.000 11.065 996 LYS A C 1
ATOM 7560 O O . LYS A 1 996 ? 4.611 20.958 -41.273 1.000 11.659 996 LYS A O 1
ATOM 7566 N N . ALA A 1 997 ? 2.602 21.967 -41.187 1.000 10.243 997 ALA A N 1
ATOM 7567 C CA . ALA A 1 997 ? 2.901 22.636 -39.895 1.000 10.539 997 ALA A CA 1
ATOM 7568 C C . ALA A 1 997 ? 1.608 22.958 -39.178 1.000 11.070 997 ALA A C 1
ATOM 7569 O O . ALA A 1 997 ? 0.888 23.879 -39.573 1.000 12.515 997 ALA A O 1
ATOM 7571 N N . PHE A 1 998 ? 1.301 22.149 -38.172 1.000 10.924 998 PHE A N 1
ATOM 7572 C CA . PHE A 1 998 ? 0.119 22.412 -37.330 1.000 10.912 998 PHE A CA 1
ATOM 7573 C C . PHE A 1 998 ? 0.495 22.003 -35.900 1.000 11.037 998 PHE A C 1
ATOM 7574 O O . PHE A 1 998 ? 1.692 21.859 -35.608 1.000 10.989 998 PHE A O 1
ATOM 7582 N N . MET A 1 999 ? -0.450 21.873 -34.990 1.000 11.385 999 MET A N 1
ATOM 7583 C CA . MET A 1 999 ? -0.127 21.525 -33.597 1.000 11.272 999 MET A CA 1
ATOM 7584 C C . MET A 1 999 ? -0.978 20.340 -33.132 1.000 12.602 999 MET A C 1
ATOM 7585 O O . MET A 1 999 ? -2.175 20.227 -33.495 1.000 12.213 999 MET A O 1
ATOM 7590 N N . VAL A 1 1000 ? -0.360 19.510 -32.305 1.000 12.246 1000 VAL A N 1
ATOM 7591 C CA . VAL A 1 1000 ? -0.975 18.272 -31.813 1.000 11.695 1000 VAL A CA 1
ATOM 7592 C C . VAL A 1 1000 ? -0.537 17.995 -30.376 1.000 11.639 1000 VAL A C 1
ATOM 7593 O O . VAL A 1 1000 ? 0.380 18.660 -29.854 1.000 12.785 1000 VAL A O 1
ATOM 7597 N N . ASP A 1 1001 ? -1.193 17.014 -29.788 1.000 12.077 1001 ASP A N 1
ATOM 7598 C CA . ASP A 1 1001 ? -0.683 16.310 -28.574 1.000 12.982 1001 ASP A CA 1
ATOM 7599 C C . ASP A 1 1001 ? -0.361 14.869 -28.976 1.000 12.937 1001 ASP A C 1
ATOM 7600 O O . ASP A 1 1001 ? -0.946 14.346 -29.949 1.000 12.761 1001 ASP A O 1
ATOM 7605 N N . VAL A 1 1002 ? 0.520 14.227 -28.212 1.000 12.954 1002 VAL A N 1
ATOM 7606 C CA . VAL A 1 1002 ? 0.702 12.761 -28.279 1.000 12.184 1002 VAL A CA 1
ATOM 7607 C C . VAL A 1 1002 ? 0.677 12.217 -26.857 1.000 12.402 1002 VAL A C 1
ATOM 7608 O O . VAL A 1 1002 ? 1.239 12.879 -25.959 1.000 13.407 1002 VAL A O 1
ATOM 7612 N N . ARG A 1 1003 ? 0.068 11.052 -26.701 1.000 13.648 1003 ARG A N 1
ATOM 7613 C CA . ARG A 1 1003 ? -0.046 10.359 -25.393 1.000 13.995 1003 ARG A CA 1
ATOM 7614 C C . ARG A 1 1003 ? 0.124 8.873 -25.613 1.000 14.447 1003 ARG A C 1
ATOM 7615 O O . ARG A 1 1003 ? -0.369 8.336 -26.631 1.000 14.468 1003 ARG A O 1
ATOM 7623 N N . LYS A 1 1004 ? 0.808 8.205 -24.694 1.000 15.138 1004 LYS A N 1
ATOM 7624 C CA . LYS A 1 1004 ? 0.839 6.734 -24.678 1.000 17.191 1004 LYS A CA 1
ATOM 7625 C C . LYS A 1 1004 ? -0.582 6.186 -24.565 1.000 16.818 1004 LYS A C 1
ATOM 7626 O O . LYS A 1 1004 ? -1.366 6.736 -23.786 1.000 19.413 1004 LYS A O 1
ATOM 7632 N N . VAL A 1 1005 ? -0.871 5.119 -25.312 1.000 1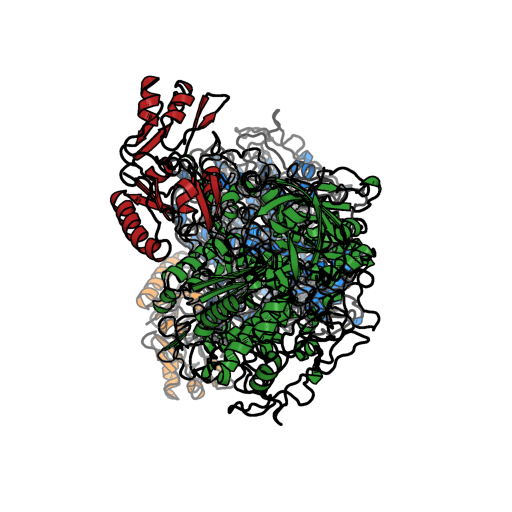7.053 1005 VAL A N 1
ATOM 7633 C CA . VAL A 1 1005 ? -2.084 4.278 -25.143 1.000 19.242 1005 VAL A CA 1
ATOM 7634 C C . VAL A 1 1005 ? -1.666 3.044 -24.335 1.000 24.170 1005 VAL A C 1
ATOM 7635 O O . VAL A 1 1005 ? -0.725 2.331 -24.785 1.000 27.194 1005 VAL A O 1
ATOM 7639 N N . TRP A 1 1006 ? -2.355 2.813 -23.228 1.000 30.270 1006 TRP A N 1
ATOM 7640 C CA . TRP A 1 1006 ? -2.314 1.535 -22.456 1.000 38.063 1006 TRP A CA 1
ATOM 7641 C C . TRP A 1 1006 ? -3.530 0.666 -22.827 1.000 44.611 1006 TRP A C 1
ATOM 7642 O O . TRP A 1 1006 ? -4.613 0.972 -22.340 1.000 48.769 1006 TRP A O 1
ATOM 7653 N N . SER A 1 1007 ? -3.371 -0.334 -23.706 1.000 60.180 1007 SER A N 1
ATOM 7654 C CA . SER A 1 1007 ? -4.465 -1.212 -24.220 1.000 64.544 1007 SER A CA 1
ATOM 7655 C C . SER A 1 1007 ? -4.066 -2.687 -24.072 1.000 69.206 1007 SER A C 1
ATOM 7656 O O . SER A 1 1007 ? -3.374 -3.261 -24.916 1.000 67.024 1007 SER A O 1
ATOM 7659 N N . GLY B 2 2 ? 34.275 -16.614 -62.302 1.000 24.523 2 GLY B N 1
ATOM 7660 C CA . GLY B 2 2 ? 32.875 -16.504 -61.949 1.000 19.852 2 GLY B CA 1
ATOM 7661 C C . GLY B 2 2 ? 32.493 -15.050 -61.711 1.000 18.845 2 GLY B C 1
ATOM 7662 O O . GLY B 2 2 ? 33.273 -14.144 -62.006 1.000 18.661 2 GLY B O 1
ATOM 7663 N N . LYS B 2 3 ? 31.262 -14.840 -61.244 1.000 15.939 3 LYS B N 1
ATOM 7664 C CA . LYS B 2 3 ? 30.713 -13.478 -61.116 1.000 15.047 3 LYS B CA 1
ATOM 7665 C C . LYS B 2 3 ? 30.888 -13.007 -59.688 1.000 15.193 3 LYS B C 1
ATOM 7666 O O . LYS B 2 3 ? 31.327 -13.772 -58.827 1.000 14.825 3 LYS B O 1
ATOM 7672 N N . MET B 2 4 ? 30.571 -11.729 -59.482 1.000 14.809 4 MET B N 1
ATOM 7673 C CA . MET B 2 4 ? 30.684 -11.065 -58.186 1.000 13.769 4 MET B CA 1
ATOM 7674 C C . MET B 2 4 ? 29.786 -9.846 -58.175 1.000 12.590 4 MET B C 1
ATOM 7675 O O . MET B 2 4 ? 29.614 -9.200 -59.196 1.000 13.220 4 MET B O 1
ATOM 7680 N N . PHE B 2 5 ? 29.255 -9.581 -56.995 1.000 13.085 5 PHE B N 1
ATOM 7681 C CA . PHE B 2 5 ? 28.568 -8.329 -56.666 1.000 12.383 5 PHE B CA 1
ATOM 7682 C C . PHE B 2 5 ? 29.577 -7.469 -55.921 1.000 12.887 5 PHE B C 1
ATOM 7683 O O . PHE B 2 5 ? 30.239 -7.976 -55.009 1.000 13.113 5 PHE B O 1
ATOM 7691 N N . PHE B 2 6 ? 29.592 -6.191 -56.232 1.000 11.441 6 PHE B N 1
ATOM 7692 C CA . PHE B 2 6 ? 30.230 -5.187 -55.368 1.000 11.744 6 PHE B CA 1
ATOM 7693 C C . PHE B 2 6 ? 29.107 -4.261 -54.908 1.000 11.102 6 PHE B C 1
ATOM 7694 O O . PHE B 2 6 ? 28.461 -3.658 -55.785 1.000 11.860 6 PHE B O 1
ATOM 7702 N N . VAL B 2 7 ? 28.950 -4.152 -53.604 1.000 12.053 7 VAL B N 1
ATOM 7703 C CA . VAL B 2 7 ? 27.824 -3.411 -52.967 1.000 11.953 7 VAL B CA 1
ATOM 7704 C C . VAL B 2 7 ? 28.382 -2.233 -52.168 1.000 11.694 7 VAL B C 1
ATOM 7705 O O . VAL B 2 7 ? 28.943 -2.421 -51.086 1.000 12.962 7 VAL B O 1
ATOM 7709 N N . ASP B 2 8 ? 28.328 -1.068 -52.772 1.000 11.727 8 ASP B N 1
ATOM 7710 C CA . ASP B 2 8 ? 28.914 0.166 -52.208 1.000 11.393 8 ASP B CA 1
ATOM 7711 C C . ASP B 2 8 ? 27.853 0.759 -51.270 1.000 10.932 8 ASP B C 1
ATOM 7712 O O . ASP B 2 8 ? 27.045 1.579 -51.741 1.000 11.597 8 ASP B O 1
ATOM 7717 N N . LEU B 2 9 ? 27.900 0.428 -49.999 1.000 11.151 9 LEU B N 1
ATOM 7718 C CA . LEU B 2 9 ? 26.855 0.857 -49.025 1.000 11.737 9 LEU B CA 1
ATOM 7719 C C . LEU B 2 9 ? 26.970 2.355 -48.738 1.000 12.303 9 LEU B C 1
ATOM 7720 O O . LEU B 2 9 ? 26.059 2.896 -48.115 1.000 13.477 9 LEU B O 1
ATOM 7725 N N . SER B 2 10 ? 28.047 3.027 -49.191 1.000 11.763 10 SER B N 1
ATOM 7726 C CA . SER B 2 10 ? 28.184 4.491 -49.076 1.000 12.107 10 SER B CA 1
ATOM 7727 C C . SER B 2 10 ? 27.214 5.224 -50.012 1.000 12.753 10 SER B C 1
ATOM 7728 O O . SER B 2 10 ? 27.116 6.468 -49.904 1.000 13.695 10 SER B O 1
ATOM 7731 N N . ARG B 2 11 ? 26.494 4.499 -50.894 1.000 12.636 11 ARG B N 1
ATOM 7732 C CA . ARG B 2 11 ? 25.601 5.108 -51.896 1.000 11.194 11 ARG B CA 1
ATOM 7733 C C . ARG B 2 11 ? 24.144 4.726 -51.590 1.000 11.026 11 ARG B C 1
ATOM 7734 O O . ARG B 2 11 ? 23.273 5.169 -52.342 1.000 12.070 11 ARG B O 1
ATOM 7742 N N . CYS B 2 12 ? 23.929 3.893 -50.588 1.000 10.145 12 CYS B N 1
ATOM 7743 C CA . CYS B 2 12 ? 22.589 3.252 -50.418 1.000 10.304 12 CYS B CA 1
ATOM 7744 C C . CYS B 2 12 ? 21.615 4.257 -49.790 1.000 10.232 12 CYS B C 1
ATOM 7745 O O . CYS B 2 12 ? 21.924 4.841 -48.730 1.000 10.236 12 CYS B O 1
ATOM 7748 N N . THR B 2 13 ? 20.434 4.385 -50.385 1.000 10.332 13 THR B N 1
ATOM 7749 C CA . THR B 2 13 ? 19.361 5.256 -49.843 1.000 10.264 13 THR B CA 1
ATOM 7750 C C . THR B 2 13 ? 18.264 4.424 -49.163 1.000 10.620 13 THR B C 1
ATOM 7751 O O . THR B 2 13 ? 17.171 5.003 -48.821 1.000 11.133 13 THR B O 1
ATOM 7755 N N . ALA B 2 14 ? 18.472 3.116 -48.988 1.000 10.336 14 ALA B N 1
ATOM 7756 C CA . ALA B 2 14 ? 17.496 2.221 -48.310 1.000 10.516 14 ALA B CA 1
ATOM 7757 C C . ALA B 2 14 ? 16.138 2.371 -49.008 1.000 10.782 14 ALA B C 1
ATOM 7758 O O . ALA B 2 14 ? 15.105 2.197 -48.332 1.000 11.653 14 ALA B O 1
ATOM 7760 N N . CYS B 2 15 ? 16.117 2.573 -50.317 1.000 10.087 15 CYS B N 1
ATOM 7761 C CA . CYS B 2 15 ? 14.844 2.692 -51.087 1.000 9.718 15 CYS B CA 1
ATOM 7762 C C . CYS B 2 15 ? 14.070 1.367 -51.068 1.000 10.102 15 CYS B C 1
ATOM 7763 O O . CYS B 2 15 ? 12.865 1.415 -51.239 1.000 10.874 15 CYS B O 1
ATOM 7766 N N . ARG B 2 16 ? 14.703 0.241 -50.828 1.000 10.160 16 ARG B N 1
ATOM 7767 C CA . ARG B 2 16 ? 14.139 -1.118 -50.856 1.000 10.982 16 ARG B CA 1
ATOM 7768 C C . ARG B 2 16 ? 13.644 -1.504 -52.256 1.000 10.867 16 ARG B C 1
ATOM 7769 O O . ARG B 2 16 ? 12.909 -2.486 -52.374 1.000 11.271 16 ARG B O 1
ATOM 7777 N N . GLY B 2 17 ? 14.108 -0.846 -53.291 1.000 10.318 17 GLY B N 1
ATOM 7778 C CA . GLY B 2 17 ? 13.851 -1.300 -54.659 1.000 10.919 17 GLY B CA 1
ATOM 7779 C C . GLY B 2 17 ? 14.312 -2.743 -54.812 1.000 10.795 17 GLY B C 1
ATOM 7780 O O . GLY B 2 17 ? 13.629 -3.560 -55.424 1.000 10.205 17 GLY B O 1
ATOM 7781 N N . CYS B 2 18 ? 15.475 -3.050 -54.264 1.000 10.723 18 CYS B N 1
ATOM 7782 C CA . CYS B 2 18 ? 16.118 -4.378 -54.379 1.000 10.531 18 CYS B CA 1
ATOM 7783 C C . CYS B 2 18 ? 15.247 -5.423 -53.671 1.000 10.264 18 CYS B C 1
ATOM 7784 O O . CYS B 2 18 ? 14.996 -6.507 -54.208 1.000 10.133 18 CYS B O 1
ATOM 7787 N N . GLN B 2 19 ? 14.769 -5.077 -52.476 1.000 10.637 19 GLN B N 1
ATOM 7788 C CA . GLN B 2 19 ? 13.927 -5.993 -51.691 1.000 10.233 19 GLN B CA 1
ATOM 7789 C C . GLN B 2 19 ? 12.664 -6.347 -52.467 1.000 10.420 19 GLN B C 1
ATOM 7790 O O . GLN B 2 19 ? 12.303 -7.542 -52.550 1.000 11.011 19 GLN B O 1
ATOM 7796 N N . ILE B 2 20 ? 12.029 -5.368 -53.104 1.000 10.194 20 ILE B N 1
ATOM 7797 C CA . ILE B 2 20 ? 10.765 -5.604 -53.857 1.000 11.544 20 ILE B CA 1
ATOM 7798 C C . ILE B 2 20 ? 11.100 -6.325 -55.157 1.000 10.801 20 ILE B C 1
ATOM 7799 O O . ILE B 2 20 ? 10.404 -7.282 -55.520 1.000 10.825 20 ILE B O 1
ATOM 7804 N N . ALA B 2 21 ? 12.151 -5.911 -55.868 1.000 10.711 21 ALA B N 1
ATOM 7805 C CA . ALA B 2 21 ? 12.528 -6.496 -57.163 1.000 10.271 21 ALA B CA 1
ATOM 7806 C C . ALA B 2 21 ? 12.817 -7.993 -57.003 1.000 10.100 21 ALA B C 1
ATOM 7807 O O . ALA B 2 21 ? 12.506 -8.730 -57.917 1.000 9.989 21 ALA B O 1
ATOM 7809 N N . CYS B 2 22 ? 13.496 -8.399 -55.940 1.000 10.241 22 CYS B N 1
ATOM 7810 C CA . CYS B 2 22 ? 13.755 -9.836 -55.688 1.000 10.760 22 CYS B CA 1
ATOM 7811 C C . CYS B 2 22 ? 12.432 -10.603 -55.657 1.000 10.460 22 CYS B C 1
ATOM 7812 O O . CYS B 2 22 ? 12.300 -11.648 -56.319 1.000 11.703 22 CYS B O 1
ATOM 7815 N N . LYS B 2 23 ? 11.438 -10.037 -54.985 1.000 10.639 23 LYS B N 1
ATOM 7816 C CA . LYS B 2 23 ? 10.099 -10.686 -54.857 1.000 10.754 23 LYS B CA 1
ATOM 7817 C C . LYS B 2 23 ? 9.356 -10.660 -56.184 1.000 10.178 23 LYS B C 1
ATOM 7818 O O . LYS B 2 23 ? 8.699 -11.659 -56.509 1.000 10.964 23 LYS B O 1
ATOM 7824 N N . GLN B 2 24 ? 9.432 -9.575 -56.950 1.000 10.540 24 GLN B N 1
ATOM 7825 C CA . GLN B 2 24 ? 8.687 -9.478 -58.220 1.000 10.796 24 GLN B CA 1
ATOM 7826 C C . GLN B 2 24 ? 9.262 -10.498 -59.189 1.000 11.443 24 GLN B C 1
ATOM 7827 O O . GLN B 2 24 ? 8.470 -11.153 -59.918 1.000 11.956 24 GLN B O 1
ATOM 7833 N N . TRP B 2 25 ? 10.592 -10.605 -59.228 1.000 10.913 25 TRP B N 1
ATOM 7834 C CA . TRP B 2 25 ? 11.192 -11.498 -60.235 1.000 11.543 25 TRP B CA 1
ATOM 7835 C C . TRP B 2 25 ? 10.772 -12.955 -59.955 1.000 10.687 25 TRP B C 1
ATOM 7836 O O . TRP B 2 25 ? 10.508 -13.690 -60.905 1.000 11.647 25 TRP B O 1
ATOM 7847 N N . LYS B 2 26 ? 10.774 -13.364 -58.695 1.000 10.644 26 LYS B N 1
ATOM 7848 C CA . LYS B 2 26 ? 10.452 -14.750 -58.269 1.000 10.874 26 LYS B CA 1
ATOM 7849 C C . LYS B 2 26 ? 8.966 -14.949 -57.975 1.000 12.104 26 LYS B C 1
ATOM 7850 O O . LYS B 2 26 ? 8.547 -16.081 -57.644 1.000 13.077 26 LYS B O 1
ATOM 7856 N N . ASN B 2 27 ? 8.202 -13.884 -57.992 1.000 12.152 27 ASN B N 1
ATOM 7857 C CA . ASN B 2 27 ? 6.785 -13.965 -57.572 1.000 12.087 27 ASN B CA 1
ATOM 7858 C C . ASN B 2 27 ? 6.676 -14.587 -56.186 1.000 12.498 27 ASN B C 1
ATOM 7859 O O . ASN B 2 27 ? 5.826 -15.472 -55.957 1.000 13.496 27 ASN B O 1
ATOM 7864 N N . LEU B 2 28 ? 7.443 -14.073 -55.243 1.000 11.657 28 LEU B N 1
ATOM 7865 C CA . LEU B 2 28 ? 7.471 -14.560 -53.859 1.000 12.283 28 LEU B CA 1
ATOM 7866 C C . LEU B 2 28 ? 6.308 -13.967 -53.094 1.000 13.806 28 LEU B C 1
ATOM 7867 O O . LEU B 2 28 ? 5.850 -12.838 -53.343 1.000 13.550 28 LEU B O 1
ATOM 7872 N N . PRO B 2 29 ? 5.818 -14.715 -52.100 1.000 12.970 29 PRO B N 1
ATOM 7873 C CA . PRO B 2 29 ? 4.776 -14.178 -51.237 1.000 13.531 29 PRO B CA 1
ATOM 7874 C C . PRO B 2 29 ? 5.331 -13.149 -50.242 1.000 14.234 29 PRO B C 1
ATOM 7875 O O . PRO B 2 29 ? 6.537 -13.064 -50.041 1.000 14.377 29 PRO B O 1
ATOM 7879 N N . ALA B 2 30 ? 4.447 -12.309 -49.725 1.000 13.036 30 ALA B N 1
ATOM 7880 C CA . ALA B 2 30 ? 4.722 -11.367 -48.632 1.000 13.015 30 ALA B CA 1
ATOM 7881 C C . ALA B 2 30 ? 4.504 -12.068 -47.293 1.000 13.602 30 ALA B C 1
ATOM 7882 O O . ALA B 2 30 ? 3.674 -12.955 -47.184 1.000 15.162 30 ALA B O 1
ATOM 7884 N N . GLU B 2 31 ? 5.198 -11.588 -46.294 1.000 14.411 31 GLU B N 1
ATOM 7885 C CA . GLU B 2 31 ? 5.003 -11.946 -44.874 1.000 14.451 31 GLU B CA 1
ATOM 7886 C C . GLU B 2 31 ? 3.919 -11.091 -44.231 1.000 15.077 31 GLU B C 1
ATOM 7887 O O . GLU B 2 31 ? 3.643 -9.958 -44.680 1.000 14.204 31 GLU B O 1
ATOM 7893 N N . GLU B 2 32 ? 3.402 -11.627 -43.132 1.000 14.487 32 GLU B N 1
ATOM 7894 C CA A GLU B 2 32 ? 2.638 -10.825 -42.155 0.700 15.105 32 GLU B CA 1
ATOM 7895 C CA B GLU B 2 32 ? 2.639 -10.864 -42.118 0.300 15.016 32 GLU B CA 1
ATOM 7896 C C . GLU B 2 32 ? 3.655 -10.091 -41.286 1.000 14.798 32 GLU B C 1
ATOM 7897 O O . GLU B 2 32 ? 4.551 -10.754 -40.666 1.000 16.036 32 GLU B O 1
ATOM 7908 N N . THR B 2 33 ? 3.583 -8.777 -41.325 1.000 12.257 33 THR B N 1
ATOM 7909 C CA . THR B 2 33 ? 4.494 -7.903 -40.578 1.000 11.981 33 THR B CA 1
ATOM 7910 C C . THR B 2 33 ? 3.689 -6.889 -39.791 1.000 12.811 33 THR B C 1
ATOM 7911 O O . THR B 2 33 ? 2.518 -6.675 -40.084 1.000 12.975 33 THR B O 1
ATOM 7915 N N . ARG B 2 34 ? 4.354 -6.257 -38.842 1.000 13.404 34 ARG B N 1
ATOM 7916 C CA . ARG B 2 34 ? 3.782 -5.180 -38.032 1.000 13.559 34 ARG B CA 1
ATOM 7917 C C . ARG B 2 34 ? 4.917 -4.217 -37.742 1.000 12.522 34 ARG B C 1
ATOM 7918 O O . ARG B 2 34 ? 6.098 -4.601 -37.854 1.000 11.941 34 ARG B O 1
ATOM 7926 N N . ASN B 2 35 ? 4.574 -2.972 -37.461 1.000 12.810 35 ASN B N 1
ATOM 7927 C CA . ASN B 2 35 ? 5.599 -1.983 -37.077 1.000 12.707 35 ASN B CA 1
ATOM 7928 C C . ASN B 2 35 ? 5.859 -2.149 -35.587 1.000 12.990 35 ASN B C 1
ATOM 7929 O O . ASN B 2 35 ? 4.931 -2.032 -34.817 1.000 13.322 35 ASN B O 1
ATOM 7934 N N . THR B 2 36 ? 7.106 -2.455 -35.218 1.000 13.398 36 THR B N 1
ATOM 7935 C CA . THR B 2 36 ? 7.513 -2.516 -33.793 1.000 14.080 36 THR B CA 1
ATOM 7936 C C . THR B 2 36 ? 8.512 -1.408 -33.482 1.000 14.915 36 THR B C 1
ATOM 7937 O O . THR B 2 36 ? 9.309 -1.573 -32.551 1.000 15.262 36 THR B O 1
ATOM 7941 N N . GLY B 2 37 ? 8.391 -0.253 -34.130 1.000 13.553 37 GLY B N 1
ATOM 7942 C CA . GLY B 2 37 ? 9.266 0.892 -33.847 1.000 12.657 37 GLY B CA 1
ATOM 7943 C C . GLY B 2 37 ? 10.447 1.006 -34.818 1.000 13.597 37 GLY B C 1
ATOM 7944 O O . GLY B 2 37 ? 11.458 1.567 -34.475 1.000 14.325 37 GLY B O 1
ATOM 7945 N N . SER B 2 38 ? 10.283 0.587 -36.059 1.000 12.813 38 SER B N 1
ATOM 7946 C CA . SER B 2 38 ? 11.372 0.574 -37.061 1.000 13.093 38 SER B CA 1
ATOM 7947 C C . SER B 2 38 ? 10.766 0.612 -38.453 1.000 12.399 38 SER B C 1
ATOM 7948 O O . SER B 2 38 ? 9.728 -0.025 -38.674 1.000 12.935 38 SER B O 1
ATOM 7951 N N . HIS B 2 39 ? 11.454 1.250 -39.396 1.000 11.422 39 HIS B N 1
ATOM 7952 C CA . HIS B 2 39 ? 11.143 1.092 -40.832 1.000 11.439 39 HIS B CA 1
ATOM 7953 C C . HIS B 2 39 ? 11.495 -0.291 -41.357 1.000 11.369 39 HIS B C 1
ATOM 7954 O O . HIS B 2 39 ? 10.920 -0.659 -42.358 1.000 11.647 39 HIS B O 1
ATOM 7961 N N . GLN B 2 40 ? 12.367 -1.024 -40.681 1.000 11.380 40 GLN B N 1
ATOM 7962 C CA . GLN B 2 40 ? 12.865 -2.321 -41.165 1.000 12.225 40 GLN B CA 1
ATOM 7963 C C . GLN B 2 40 ? 11.688 -3.306 -41.191 1.000 11.855 40 GLN B C 1
ATOM 7964 O O . GLN B 2 40 ? 10.963 -3.414 -40.191 1.000 11.843 40 GLN B O 1
ATOM 7970 N N . ASN B 2 41 ? 11.551 -4.007 -42.286 1.000 11.475 41 ASN B N 1
ATOM 7971 C CA . ASN B 2 41 ? 10.480 -5.015 -42.413 1.000 11.369 41 ASN B CA 1
ATOM 7972 C C . ASN B 2 41 ? 10.590 -5.601 -43.803 1.000 11.195 41 ASN B C 1
ATOM 7973 O O . ASN B 2 41 ? 10.735 -4.864 -44.784 1.000 10.608 41 ASN B O 1
ATOM 7978 N N . PRO B 2 42 ? 10.485 -6.924 -43.952 1.000 11.996 42 PRO B N 1
ATOM 7979 C CA . PRO B 2 42 ? 10.426 -7.868 -42.832 1.000 12.729 42 PRO B CA 1
ATOM 7980 C C . PRO B 2 42 ? 11.624 -7.817 -41.894 1.000 12.928 42 PRO B C 1
ATOM 7981 O O . PRO B 2 42 ? 12.682 -7.301 -42.271 1.000 12.611 42 PRO B O 1
ATOM 7985 N N . PRO B 2 43 ? 11.474 -8.222 -40.622 1.000 13.462 43 PRO B N 1
ATOM 7986 C CA . PRO B 2 43 ? 12.505 -7.965 -39.626 1.000 13.641 43 PRO B CA 1
ATOM 7987 C C . PRO B 2 43 ? 13.740 -8.821 -39.896 1.000 13.535 43 PRO B C 1
ATOM 7988 O O . PRO B 2 43 ? 14.816 -8.496 -39.420 1.000 14.786 43 PRO B O 1
ATOM 7992 N N . ASP B 2 44 ? 13.552 -9.900 -40.643 1.000 12.782 44 ASP B N 1
ATOM 7993 C CA . ASP B 2 44 ? 14.599 -10.920 -40.858 1.000 13.007 44 ASP B CA 1
ATOM 7994 C C . ASP B 2 44 ? 14.409 -11.543 -42.230 1.000 12.873 44 ASP B C 1
ATOM 7995 O O . ASP B 2 44 ? 13.316 -11.499 -42.768 1.000 13.932 44 ASP B O 1
ATOM 8000 N N . LEU B 2 45 ? 15.441 -12.177 -42.754 1.000 11.740 45 LEU B N 1
ATOM 8001 C CA . LEU B 2 45 ? 15.271 -13.149 -43.848 1.000 11.790 45 LEU B CA 1
ATOM 8002 C C . LEU B 2 45 ? 14.332 -14.248 -43.356 1.000 11.942 45 LEU B C 1
ATOM 8003 O O . LEU B 2 45 ? 14.273 -14.544 -42.136 1.000 12.927 45 LEU B O 1
ATOM 8008 N N . SER B 2 46 ? 13.617 -14.870 -44.277 1.000 12.369 46 SER B N 1
ATOM 8009 C CA . SER B 2 46 ? 12.743 -16.018 -43.946 1.000 12.563 46 SER B CA 1
ATOM 8010 C C . SER B 2 46 ? 12.677 -16.883 -45.202 1.000 12.514 46 SER B C 1
ATOM 8011 O O . SER B 2 46 ? 13.208 -16.521 -46.242 1.000 12.282 46 SER B O 1
ATOM 8014 N N . TYR B 2 47 ? 11.940 -17.982 -45.152 1.000 12.011 47 TYR B N 1
ATOM 8015 C CA . TYR B 2 47 ? 11.819 -18.845 -46.346 1.000 12.214 47 TYR B CA 1
ATOM 8016 C C . TYR B 2 47 ? 11.289 -18.063 -47.540 1.000 11.431 47 TYR B C 1
ATOM 8017 O O . TYR B 2 47 ? 11.674 -18.376 -48.662 1.000 11.794 47 TYR B O 1
ATOM 8026 N N . VAL B 2 48 ? 10.395 -17.085 -47.310 1.000 11.945 48 VAL B N 1
ATOM 8027 C CA . VAL B 2 48 ? 9.849 -16.296 -48.446 1.000 11.543 48 VAL B CA 1
ATOM 8028 C C . VAL B 2 48 ? 10.538 -14.945 -48.641 1.000 12.164 48 VAL B C 1
ATOM 8029 O O . VAL B 2 48 ? 10.105 -14.224 -49.529 1.000 12.501 48 VAL B O 1
ATOM 8033 N N . THR B 2 49 ? 11.555 -14.615 -47.847 1.000 11.611 49 THR B N 1
ATOM 8034 C CA . THR B 2 49 ? 12.256 -13.313 -47.958 1.000 11.769 49 THR B CA 1
ATOM 8035 C C . THR B 2 49 ? 13.761 -13.596 -48.046 1.000 11.491 49 THR B C 1
ATOM 8036 O O . THR B 2 49 ? 14.369 -13.948 -47.042 1.000 12.233 49 THR B O 1
ATOM 8040 N N . LEU B 2 50 ? 14.284 -13.435 -49.239 1.000 10.707 50 LEU B N 1
ATOM 8041 C CA . LEU B 2 50 ? 15.716 -13.752 -49.564 1.000 10.706 50 LEU B CA 1
ATOM 8042 C C . LEU B 2 50 ? 16.619 -12.524 -49.338 1.000 11.562 50 LEU B C 1
ATOM 8043 O O . LEU B 2 50 ? 17.879 -12.687 -49.289 1.000 12.355 50 LEU B O 1
ATOM 8048 N N . LYS B 2 51 ? 16.045 -11.349 -49.269 1.000 11.086 51 LYS B N 1
ATOM 8049 C CA . LYS B 2 51 ? 16.747 -10.081 -49.071 1.000 10.543 51 LYS B CA 1
ATOM 8050 C C . LYS B 2 51 ? 15.832 -9.170 -48.279 1.000 11.737 51 LYS B C 1
ATOM 8051 O O . LYS B 2 51 ? 14.648 -9.014 -48.646 1.000 11.887 51 LYS B O 1
ATOM 8057 N N . THR B 2 52 ? 16.358 -8.622 -47.192 1.000 11.392 52 THR B N 1
ATOM 8058 C CA . THR B 2 52 ? 15.687 -7.547 -46.439 1.000 11.834 52 THR B CA 1
ATOM 8059 C C . THR B 2 52 ? 16.727 -6.467 -46.220 1.000 12.463 52 THR B C 1
ATOM 8060 O O . THR B 2 52 ? 17.918 -6.811 -46.014 1.000 13.065 52 THR B O 1
ATOM 8064 N N . VAL B 2 53 ? 16.301 -5.217 -46.215 1.000 11.482 53 VAL B N 1
ATOM 8065 C CA . VAL B 2 53 ? 17.237 -4.123 -45.892 1.000 11.922 53 VAL B CA 1
ATOM 8066 C C . VAL B 2 53 ? 17.171 -3.873 -44.395 1.000 11.448 53 VAL B C 1
ATOM 8067 O O . VAL B 2 53 ? 16.115 -3.500 -43.868 1.000 12.303 53 VAL B O 1
ATOM 8071 N N . ARG B 2 54 ? 18.304 -4.056 -43.717 1.000 11.544 54 ARG B N 1
ATOM 8072 C CA . ARG B 2 54 ? 18.440 -3.819 -42.280 1.000 11.967 54 ARG B CA 1
ATOM 8073 C C . ARG B 2 54 ? 18.820 -2.371 -42.046 1.000 12.815 54 ARG B C 1
ATOM 8074 O O . ARG B 2 54 ? 19.682 -1.854 -42.730 1.000 14.156 54 ARG B O 1
ATOM 8082 N N . PHE B 2 55 ? 18.177 -1.764 -41.059 1.000 12.275 55 PHE B N 1
ATOM 8083 C CA . PHE B 2 55 ? 18.316 -0.346 -40.683 1.000 11.790 55 PHE B CA 1
ATOM 8084 C C . PHE B 2 55 ? 18.912 -0.306 -39.275 1.000 12.795 55 PHE B C 1
ATOM 8085 O O . PHE B 2 55 ? 18.357 -0.915 -38.378 1.000 13.783 55 PHE B O 1
ATOM 8093 N N . THR B 2 56 ? 20.013 0.413 -39.092 1.000 12.777 56 THR B N 1
ATOM 8094 C CA . THR B 2 56 ? 20.652 0.581 -37.760 1.000 13.358 56 THR B CA 1
ATOM 8095 C C . THR B 2 56 ? 21.034 2.040 -37.569 1.000 12.553 56 THR B C 1
ATOM 8096 O O . THR B 2 56 ? 21.599 2.616 -38.486 1.000 13.330 56 THR B O 1
ATOM 8100 N N . GLU B 2 57 ? 20.672 2.636 -36.434 1.000 13.796 57 GLU B N 1
ATOM 8101 C CA . GLU B 2 57 ? 20.962 4.061 -36.127 1.000 13.332 57 GLU B CA 1
ATOM 8102 C C . GLU B 2 57 ? 22.094 4.111 -35.106 1.000 14.291 57 GLU B C 1
ATOM 8103 O O . GLU B 2 57 ? 21.983 3.427 -34.062 1.000 13.800 57 GLU B O 1
ATOM 8109 N N . LYS B 2 58 ? 23.142 4.833 -35.460 1.000 15.477 58 LYS B N 1
ATOM 8110 C CA . LYS B 2 58 ? 24.268 5.095 -34.526 1.000 17.486 58 LYS B CA 1
ATOM 8111 C C . LYS B 2 58 ? 24.390 6.591 -34.247 1.000 18.499 58 LYS B C 1
ATOM 8112 O O . LYS B 2 58 ? 24.321 7.413 -35.192 1.000 17.267 58 LYS B O 1
ATOM 8118 N N . SER B 2 59 ? 24.580 6.962 -32.976 1.000 20.825 59 SER B N 1
ATOM 8119 C CA . SER B 2 59 ? 24.715 8.382 -32.566 1.000 23.429 59 SER B CA 1
ATOM 8120 C C . SER B 2 59 ? 25.977 9.001 -33.182 1.000 24.918 59 SER B C 1
ATOM 8121 O O . SER B 2 59 ? 26.995 8.300 -33.398 1.000 24.988 59 SER B O 1
ATOM 8124 N N . ARG B 2 60 ? 25.907 10.254 -33.602 1.000 26.673 60 ARG B N 1
ATOM 8125 C CA . ARG B 2 60 ? 27.091 11.006 -34.088 1.000 29.422 60 ARG B CA 1
ATOM 8126 C C . ARG B 2 60 ? 26.968 12.377 -33.425 1.000 33.250 60 ARG B C 1
ATOM 8127 O O . ARG B 2 60 ? 25.848 12.750 -33.018 1.000 30.154 60 ARG B O 1
ATOM 8135 N N . LYS B 2 61 ? 28.094 13.014 -33.148 1.000 37.358 61 LYS B N 1
ATOM 8136 C CA . LYS B 2 61 ? 28.073 14.363 -32.532 1.000 40.117 61 LYS B CA 1
ATOM 8137 C C . LYS B 2 61 ? 27.438 15.334 -33.528 1.000 33.649 61 LYS B C 1
ATOM 8138 O O . LYS B 2 61 ? 27.708 15.241 -34.742 1.000 31.594 61 LYS B O 1
ATOM 8144 N N . GLY B 2 62 ? 26.650 16.271 -33.013 1.000 32.220 62 GLY B N 1
ATOM 8145 C CA . GLY B 2 62 ? 26.001 17.284 -33.849 1.000 30.543 62 GLY B CA 1
ATOM 8146 C C . GLY B 2 62 ? 24.738 16.689 -34.433 1.000 26.985 62 GLY B C 1
ATOM 8147 O O . GLY B 2 62 ? 24.334 15.605 -34.015 1.000 22.484 62 GLY B O 1
ATOM 8148 N N . PRO B 2 63 ? 24.069 17.420 -35.344 1.000 23.840 63 PRO B N 1
ATOM 8149 C CA . PRO B 2 63 ? 22.743 17.039 -35.786 1.000 24.713 63 PRO B CA 1
ATOM 8150 C C . PRO B 2 63 ? 22.880 15.738 -36.585 1.000 23.945 63 PRO B C 1
ATOM 8151 O O . PRO B 2 63 ? 23.931 15.411 -37.099 1.000 29.291 63 PRO B O 1
ATOM 8155 N N . GLY B 2 64 ? 21.815 14.990 -36.647 1.000 24.624 64 GLY B N 1
ATOM 8156 C CA . GLY B 2 64 ? 21.914 13.804 -37.504 1.000 21.834 64 GLY B CA 1
ATOM 8157 C C . GLY B 2 64 ? 22.598 12.647 -36.810 1.000 21.294 64 GLY B C 1
ATOM 8158 O O . GLY B 2 64 ? 22.952 12.742 -35.618 1.000 22.951 64 GLY B O 1
ATOM 8159 N N . ILE B 2 65 ? 22.640 11.534 -37.518 1.000 16.308 65 ILE B N 1
ATOM 8160 C CA . ILE B 2 65 ? 23.058 10.215 -37.005 1.000 15.441 65 ILE B CA 1
ATOM 8161 C C . ILE B 2 65 ? 23.838 9.575 -38.147 1.000 14.787 65 ILE B C 1
ATOM 8162 O O . ILE B 2 65 ? 23.782 10.079 -39.268 1.000 14.909 65 ILE B O 1
ATOM 8167 N N . ASP B 2 66 ? 24.439 8.438 -37.870 1.000 15.072 66 ASP B N 1
ATOM 8168 C CA . ASP B 2 66 ? 24.916 7.517 -38.902 1.000 15.032 66 ASP B CA 1
ATOM 8169 C C . ASP B 2 66 ? 23.815 6.485 -39.085 1.000 13.313 66 ASP B C 1
ATOM 8170 O O . ASP B 2 66 ? 23.580 5.658 -38.164 1.000 14.010 66 ASP B O 1
ATOM 8175 N N . TRP B 2 67 ? 23.127 6.559 -40.210 1.000 12.445 67 TRP B N 1
ATOM 8176 C CA . TRP B 2 67 ? 22.042 5.587 -40.494 1.000 12.481 67 TRP B CA 1
ATOM 8177 C C . TRP B 2 67 ? 22.594 4.530 -41.445 1.000 12.352 67 TRP B C 1
ATOM 8178 O O . TRP B 2 67 ? 22.984 4.889 -42.574 1.000 14.502 67 TRP B O 1
ATOM 8189 N N . LEU B 2 68 ? 22.741 3.316 -40.955 1.000 10.936 68 LEU B N 1
ATOM 8190 C CA . LEU B 2 68 ? 23.435 2.235 -41.668 1.000 11.997 68 LEU B CA 1
ATOM 8191 C C . LEU B 2 68 ? 22.378 1.327 -42.292 1.000 12.015 68 LEU B C 1
ATOM 8192 O O . LEU B 2 68 ? 21.530 0.780 -41.554 1.000 14.394 68 LEU B O 1
ATOM 8197 N N . PHE B 2 69 ? 22.490 1.131 -43.596 1.000 11.642 69 PHE B N 1
ATOM 8198 C CA . PHE B 2 69 ? 21.539 0.323 -44.377 1.000 10.972 69 PHE B CA 1
ATOM 8199 C C . PHE B 2 69 ? 22.306 -0.888 -44.863 1.000 11.736 69 PHE B C 1
ATOM 8200 O O . PHE B 2 69 ? 23.412 -0.759 -45.439 1.000 12.342 69 PHE B O 1
ATOM 8208 N N . PHE B 2 70 ? 21.706 -2.059 -44.727 1.000 11.302 70 PHE B N 1
ATOM 8209 C CA . PHE B 2 70 ? 22.359 -3.328 -45.134 1.000 11.018 70 PHE B CA 1
ATOM 8210 C C . PHE B 2 70 ? 21.376 -4.233 -45.876 1.000 11.540 70 PHE B C 1
ATOM 8211 O O . PHE B 2 70 ? 20.598 -4.956 -45.229 1.000 11.758 70 PHE B O 1
ATOM 8219 N N . PRO B 2 71 ? 21.386 -4.216 -47.231 1.000 12.070 71 PRO B N 1
ATOM 8220 C CA . PRO B 2 71 ? 20.559 -5.131 -48.026 1.000 11.174 71 PRO B CA 1
ATOM 8221 C C . PRO B 2 71 ? 21.232 -6.511 -47.991 1.000 11.908 71 PRO B C 1
ATOM 8222 O O . PRO B 2 71 ? 22.210 -6.731 -48.705 1.000 12.978 71 PRO B O 1
ATOM 8226 N N . GLU B 2 72 ? 20.748 -7.365 -47.094 1.000 13.221 72 GLU B N 1
ATOM 8227 C CA . GLU B 2 72 ? 21.368 -8.669 -46.806 1.000 12.990 72 GLU B CA 1
ATOM 8228 C C . GLU B 2 72 ? 20.983 -9.676 -47.895 1.000 13.103 72 GLU B C 1
ATOM 8229 O O . GLU B 2 72 ? 19.802 -9.763 -48.269 1.000 12.256 72 GLU B O 1
ATOM 8235 N N . GLN B 2 73 ? 21.959 -10.486 -48.300 1.000 11.925 73 GLN B N 1
ATOM 8236 C CA . GLN B 2 73 ? 21.729 -11.670 -49.149 1.000 12.339 73 GLN B CA 1
ATOM 8237 C C . GLN B 2 73 ? 22.847 -12.688 -48.935 1.000 12.478 73 GLN B C 1
ATOM 8238 O O . GLN B 2 73 ? 23.957 -12.316 -48.489 1.000 11.551 73 GLN B O 1
ATOM 8244 N N . CYS B 2 74 ? 22.578 -13.907 -49.345 1.000 12.097 74 CYS B N 1
ATOM 8245 C CA . CYS B 2 74 ? 23.642 -14.936 -49.460 1.000 12.336 74 CYS B CA 1
ATOM 8246 C C . CYS B 2 74 ? 24.895 -14.316 -50.101 1.000 12.084 74 CYS B C 1
ATOM 8247 O O . CYS B 2 74 ? 24.793 -13.643 -51.141 1.000 11.488 74 CYS B O 1
ATOM 8250 N N . ARG B 2 75 ? 26.063 -14.680 -49.579 1.000 12.577 75 ARG B N 1
ATOM 8251 C CA . ARG B 2 75 ? 27.339 -14.156 -50.102 1.000 12.147 75 ARG B CA 1
ATOM 8252 C C . ARG B 2 75 ? 27.921 -14.989 -51.243 1.000 12.974 75 ARG B C 1
ATOM 8253 O O . ARG B 2 75 ? 28.931 -14.555 -51.837 1.000 13.164 75 ARG B O 1
ATOM 8261 N N . HIS B 2 76 ? 27.301 -16.115 -51.602 1.000 12.494 76 HIS B N 1
ATOM 8262 C CA . HIS B 2 76 ? 27.769 -17.002 -52.701 1.000 12.824 76 HIS B CA 1
ATOM 8263 C C . HIS B 2 76 ? 29.252 -17.286 -52.473 1.000 14.179 76 HIS B C 1
ATOM 8264 O O . HIS B 2 76 ? 30.070 -17.012 -53.373 1.000 13.253 76 HIS B O 1
ATOM 8271 N N . CYS B 2 77 ? 29.518 -17.850 -51.311 1.000 14.695 77 CYS B N 1
ATOM 8272 C CA . CYS B 2 77 ? 30.889 -18.148 -50.836 1.000 16.049 77 CYS B CA 1
ATOM 8273 C C . CYS B 2 77 ? 31.687 -18.856 -51.920 1.000 18.746 77 CYS B C 1
ATOM 8274 O O . CYS B 2 77 ? 31.154 -19.744 -52.585 1.000 16.152 77 CYS B O 1
ATOM 8277 N N . VAL B 2 78 ? 32.969 -18.483 -52.021 1.000 17.392 78 VAL B N 1
ATOM 8278 C CA . VAL B 2 78 ? 33.923 -19.149 -52.948 1.000 19.572 78 VAL B CA 1
ATOM 8279 C C . VAL B 2 78 ? 33.989 -20.639 -52.572 1.000 18.441 78 VAL B C 1
ATOM 8280 O O . VAL B 2 78 ? 33.967 -21.462 -53.487 1.000 21.461 78 VAL B O 1
ATOM 8284 N N . GLU B 2 79 ? 34.080 -20.959 -51.276 1.000 19.936 79 GLU B N 1
ATOM 8285 C CA . GLU B 2 79 ? 33.999 -22.346 -50.743 1.000 20.451 79 GLU B CA 1
ATOM 8286 C C . GLU B 2 79 ? 32.917 -22.427 -49.679 1.000 18.862 79 GLU B C 1
ATOM 8287 O O . GLU B 2 79 ? 33.160 -22.216 -48.501 1.000 19.028 79 GLU B O 1
ATOM 8293 N N . PRO B 2 80 ? 31.666 -22.707 -50.076 1.000 16.159 80 PRO B N 1
ATOM 8294 C CA . PRO B 2 80 ? 30.539 -22.549 -49.152 1.000 16.907 80 PRO B CA 1
ATOM 8295 C C . PRO B 2 80 ? 30.456 -23.614 -48.069 1.000 15.392 80 PRO B C 1
ATOM 8296 O O . PRO B 2 80 ? 30.267 -24.798 -48.351 1.000 14.807 80 PRO B O 1
ATOM 8300 N N . PRO B 2 81 ? 30.517 -23.239 -46.784 1.000 16.414 81 PRO B N 1
ATOM 8301 C CA . PRO B 2 81 ? 30.356 -24.217 -45.718 1.000 17.960 81 PRO B CA 1
ATOM 8302 C C . PRO B 2 81 ? 28.967 -24.866 -45.698 1.000 19.107 81 PRO B C 1
ATOM 8303 O O . PRO B 2 81 ? 28.802 -25.976 -45.182 1.000 17.825 81 PRO B O 1
ATOM 8307 N N . CYS B 2 82 ? 27.958 -24.150 -46.200 1.000 15.958 82 CYS B N 1
ATOM 8308 C CA . CYS B 2 82 ? 26.574 -24.693 -46.166 1.000 16.361 82 CYS B CA 1
ATOM 8309 C C . CYS B 2 82 ? 26.523 -26.022 -46.920 1.000 16.783 82 CYS B C 1
ATOM 8310 O O . CYS B 2 82 ? 25.861 -26.992 -46.471 1.000 17.997 82 CYS B O 1
ATOM 8313 N N . LYS B 2 83 ? 27.201 -26.062 -48.038 1.000 16.818 83 LYS B N 1
ATOM 8314 C CA . LYS B 2 83 ? 27.259 -27.261 -48.907 1.000 18.286 83 LYS B CA 1
ATOM 8315 C C . LYS B 2 83 ? 28.010 -28.401 -48.211 1.000 18.789 83 LYS B C 1
ATOM 8316 O O . LYS B 2 83 ? 27.505 -29.538 -48.259 1.000 20.225 83 LYS B O 1
ATOM 8322 N N . GLY B 2 84 ? 29.168 -28.105 -47.620 1.000 20.154 84 GLY B N 1
ATOM 8323 C CA . GLY B 2 84 ? 29.938 -29.079 -46.809 1.000 21.485 84 GLY B CA 1
ATOM 8324 C C . GLY B 2 84 ? 29.043 -29.742 -45.776 1.000 21.235 84 GLY B C 1
ATOM 8325 O O . GLY B 2 84 ? 29.079 -30.986 -45.608 1.000 24.136 84 GLY B O 1
ATOM 8326 N N . GLN B 2 85 ? 28.170 -28.974 -45.123 1.000 20.101 85 GLN B N 1
ATOM 8327 C CA . GLN B 2 85 ? 27.283 -29.507 -44.072 1.000 19.163 85 GLN B CA 1
ATOM 8328 C C . GLN B 2 85 ? 26.100 -30.259 -44.697 1.000 19.116 85 GLN B C 1
ATOM 8329 O O . GLN B 2 85 ? 25.767 -31.372 -44.218 1.000 20.712 85 GLN B O 1
ATOM 8335 N N . ALA B 2 86 ? 25.453 -29.705 -45.719 1.000 17.373 86 ALA B N 1
ATOM 8336 C CA . ALA B 2 86 ? 24.312 -30.391 -46.353 1.000 17.383 86 ALA B CA 1
ATOM 8337 C C . ALA B 2 86 ? 24.782 -31.757 -46.861 1.000 17.162 86 ALA B C 1
ATOM 8338 O O . ALA B 2 86 ? 24.011 -32.704 -46.716 1.000 19.971 86 ALA B O 1
ATOM 8340 N N . ASP B 2 87 ? 25.993 -31.808 -47.407 1.000 18.479 87 ASP B N 1
ATOM 8341 C CA . ASP B 2 87 ? 26.569 -33.020 -48.042 1.000 20.769 87 ASP B CA 1
ATOM 8342 C C . ASP B 2 87 ? 26.739 -34.148 -47.014 1.000 23.025 87 ASP B C 1
ATOM 8343 O O . ASP B 2 87 ? 26.745 -35.311 -47.448 1.000 23.705 87 ASP B O 1
ATOM 8348 N N . VAL B 2 88 ? 26.836 -33.837 -45.726 1.000 25.590 88 VAL B N 1
ATOM 8349 C CA . VAL B 2 88 ? 26.894 -34.859 -44.631 1.000 27.771 88 VAL B CA 1
ATOM 8350 C C . VAL B 2 88 ? 25.610 -35.682 -44.655 1.000 26.718 88 VAL B C 1
ATOM 8351 O O . VAL B 2 88 ? 25.686 -36.888 -44.401 1.000 27.238 88 VAL B O 1
ATOM 8355 N N . ASP B 2 89 ? 24.459 -35.061 -44.883 1.000 24.287 89 ASP B N 1
ATOM 8356 C CA . ASP B 2 89 ? 23.135 -35.727 -44.823 1.000 25.569 89 ASP B CA 1
ATOM 8357 C C . ASP B 2 89 ? 22.752 -36.272 -46.198 1.000 26.324 89 ASP B C 1
ATOM 8358 O O . ASP B 2 89 ? 22.268 -37.416 -46.274 1.000 26.119 89 ASP B O 1
ATOM 8363 N N . LEU B 2 90 ? 22.899 -35.476 -47.256 1.000 23.938 90 LEU B N 1
ATOM 8364 C CA . LEU B 2 90 ? 22.451 -35.876 -48.603 1.000 23.813 90 LEU B CA 1
ATOM 8365 C C . LEU B 2 90 ? 23.100 -34.958 -49.635 1.000 24.292 90 LEU B C 1
ATOM 8366 O O . LEU B 2 90 ? 22.831 -33.744 -49.613 1.000 24.565 90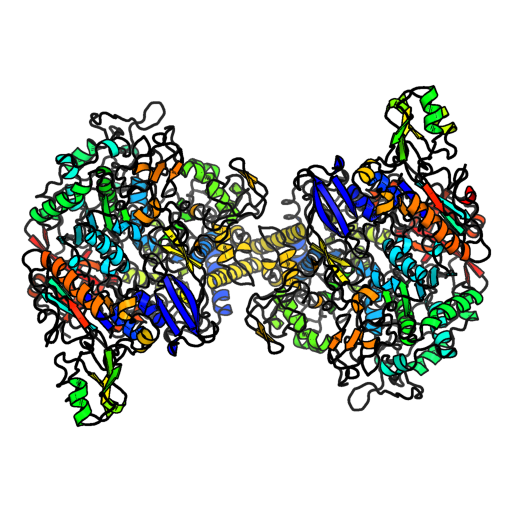 LEU B O 1
ATOM 8371 N N . GLU B 2 91 ? 23.936 -35.505 -50.509 1.000 22.297 91 GLU B N 1
ATOM 8372 C CA . GLU B 2 91 ? 24.488 -34.722 -51.638 1.000 22.431 91 GLU B CA 1
ATOM 8373 C C . GLU B 2 91 ? 23.357 -34.338 -52.587 1.000 21.619 91 GLU B C 1
ATOM 8374 O O . GLU B 2 91 ? 22.356 -35.093 -52.671 1.000 21.480 91 GLU B O 1
ATOM 8380 N N . GLY B 2 92 ? 23.550 -33.237 -53.318 1.000 20.899 92 GLY B N 1
ATOM 8381 C CA . GLY B 2 92 ? 22.556 -32.757 -54.292 1.000 18.983 92 GLY B CA 1
ATOM 8382 C C . GLY B 2 92 ? 21.559 -31.795 -53.669 1.000 18.270 92 GLY B C 1
ATOM 8383 O O . GLY B 2 92 ? 20.724 -31.289 -54.449 1.000 18.739 92 GLY B O 1
ATOM 8384 N N . ALA B 2 93 ? 21.613 -31.553 -52.348 1.000 17.662 93 ALA B N 1
ATOM 8385 C CA . ALA B 2 93 ? 20.763 -30.534 -51.675 1.000 18.280 93 ALA B CA 1
ATOM 8386 C C . ALA B 2 93 ? 21.323 -29.145 -51.978 1.000 18.636 93 ALA B C 1
ATOM 8387 O O . ALA B 2 93 ? 20.530 -28.187 -52.041 1.000 17.097 93 ALA B O 1
ATOM 8389 N N . VAL B 2 94 ? 22.648 -29.036 -52.035 1.000 17.688 94 VAL B N 1
ATOM 8390 C CA . VAL B 2 94 ? 23.376 -27.764 -52.287 1.000 16.236 94 VAL B CA 1
ATOM 8391 C C . VAL B 2 94 ? 24.350 -28.044 -53.406 1.000 17.187 94 VAL B C 1
ATOM 8392 O O . VAL B 2 94 ? 25.149 -28.975 -53.271 1.000 16.369 94 VAL B O 1
ATOM 8396 N N . VAL B 2 95 ? 24.233 -27.324 -54.508 1.000 16.862 95 VAL B N 1
ATOM 8397 C CA . VAL B 2 95 ? 25.157 -27.508 -55.647 1.000 17.187 95 VAL B CA 1
ATOM 8398 C C . VAL B 2 95 ? 25.772 -26.175 -56.032 1.000 18.599 95 VAL B C 1
ATOM 8399 O O . VAL B 2 95 ? 25.298 -25.096 -55.597 1.000 16.980 95 VAL B O 1
ATOM 8403 N N . LYS B 2 96 ? 26.783 -26.251 -56.864 1.000 17.923 96 LYS B N 1
ATOM 8404 C CA . LYS B 2 96 ? 27.517 -25.067 -57.334 1.000 19.104 96 LYS B CA 1
ATOM 8405 C C . LYS B 2 96 ? 27.253 -24.901 -58.826 1.000 18.356 96 LYS B C 1
ATOM 8406 O O . LYS B 2 96 ? 27.145 -25.901 -59.523 1.000 20.035 96 LYS B O 1
ATOM 8412 N N . ASP B 2 97 ? 27.175 -23.660 -59.305 1.000 16.947 97 ASP B N 1
ATOM 8413 C CA . ASP B 2 97 ? 27.351 -23.298 -60.723 1.000 17.724 97 ASP B CA 1
ATOM 8414 C C . ASP B 2 97 ? 28.791 -22.791 -60.850 1.000 19.267 97 ASP B C 1
ATOM 8415 O O . ASP B 2 97 ? 29.073 -21.688 -60.354 1.000 18.119 97 ASP B O 1
ATOM 8420 N N . GLU B 2 98 ? 29.691 -23.573 -61.437 1.000 23.823 98 GLU B N 1
ATOM 8421 C CA . GLU B 2 98 ? 31.132 -23.189 -61.458 1.000 26.010 98 GLU B CA 1
ATOM 8422 C C . GLU B 2 98 ? 31.328 -22.119 -62.527 1.000 23.674 98 GLU B C 1
ATOM 8423 O O . GLU B 2 98 ? 32.293 -21.340 -62.381 1.000 26.469 98 GLU B O 1
ATOM 8429 N N . THR B 2 99 ? 30.407 -21.952 -63.471 1.000 19.626 99 THR B N 1
ATOM 8430 C CA . THR B 2 99 ? 30.551 -20.841 -64.439 1.000 20.050 99 THR B CA 1
ATOM 8431 C C . THR B 2 99 ? 30.212 -19.512 -63.754 1.000 19.659 99 THR B C 1
ATOM 8432 O O . THR B 2 99 ? 30.976 -18.540 -63.906 1.000 19.535 99 THR B O 1
ATOM 8436 N N . THR B 2 100 ? 29.074 -19.430 -63.072 1.000 16.875 100 THR B N 1
ATOM 8437 C CA . THR B 2 100 ? 28.615 -18.119 -62.532 1.000 15.338 100 THR B CA 1
ATOM 8438 C C . THR B 2 100 ? 29.200 -17.871 -61.134 1.000 15.880 100 THR B C 1
ATOM 8439 O O . THR B 2 100 ? 29.326 -16.684 -60.756 1.000 17.000 100 THR B O 1
ATOM 8443 N N . GLY B 2 101 ? 29.491 -18.927 -60.356 1.000 14.609 101 GLY B N 1
ATOM 8444 C CA . GLY B 2 101 ? 29.886 -18.866 -58.949 1.000 15.506 101 GLY B CA 1
ATOM 8445 C C . GLY B 2 101 ? 28.709 -18.995 -58.014 1.000 16.289 101 GLY B C 1
ATOM 8446 O O . GLY B 2 101 ? 28.926 -19.033 -56.797 1.000 16.317 101 GLY B O 1
ATOM 8447 N N . ALA B 2 102 ? 27.488 -19.121 -58.534 1.000 14.569 102 ALA B N 1
ATOM 8448 C CA . ALA B 2 102 ? 26.320 -19.244 -57.634 1.000 14.121 102 ALA B CA 1
ATOM 8449 C C . ALA B 2 102 ? 26.449 -20.512 -56.792 1.000 13.894 102 ALA B C 1
ATOM 8450 O O . ALA B 2 102 ? 26.835 -21.578 -57.315 1.000 17.373 102 ALA B O 1
ATOM 8452 N N . VAL B 2 103 ? 26.006 -20.429 -55.560 1.000 12.902 103 VAL B N 1
ATOM 8453 C CA . VAL B 2 103 ? 25.734 -21.578 -54.681 1.000 12.757 103 VAL B CA 1
ATOM 8454 C C . VAL B 2 103 ? 24.219 -21.760 -54.643 1.000 14.020 103 VAL B C 1
ATOM 8455 O O . VAL B 2 103 ? 23.527 -20.777 -54.424 1.000 12.991 103 VAL B O 1
ATOM 8459 N N . LEU B 2 104 ? 23.717 -22.968 -54.897 1.000 14.413 104 LEU B N 1
ATOM 8460 C CA . LEU B 2 104 ? 22.270 -23.126 -55.200 1.000 14.091 104 LEU B CA 1
ATOM 8461 C C . LEU B 2 104 ? 21.691 -24.215 -54.319 1.000 14.477 104 LEU B C 1
ATOM 8462 O O . LEU B 2 104 ? 22.198 -25.364 -54.314 1.000 15.867 104 LEU B O 1
ATOM 8467 N N . PHE B 2 105 ? 20.613 -23.877 -53.622 1.000 14.268 105 PHE B N 1
ATOM 8468 C CA . PHE B 2 105 ? 19.814 -24.862 -52.879 1.000 14.150 105 PHE B CA 1
ATOM 8469 C C . PHE B 2 105 ? 18.809 -25.536 -53.808 1.000 15.794 105 PHE B C 1
ATOM 8470 O O . PHE B 2 105 ? 18.145 -24.832 -54.624 1.000 15.888 105 PHE B O 1
ATOM 8478 N N . THR B 2 106 ? 18.677 -26.857 -53.673 1.000 16.066 106 THR B N 1
ATOM 8479 C CA . THR B 2 106 ? 17.630 -27.641 -54.374 1.000 16.934 106 THR B CA 1
ATOM 8480 C C . THR B 2 106 ? 16.553 -28.101 -53.381 1.000 16.296 106 THR B C 1
ATOM 8481 O O . THR B 2 106 ? 16.724 -27.934 -52.183 1.000 16.773 106 THR B O 1
ATOM 8485 N N . GLU B 2 107 ? 15.453 -28.675 -53.892 1.000 16.885 107 GLU B N 1
ATOM 8486 C CA . GLU B 2 107 ? 14.337 -29.195 -53.071 1.000 19.653 107 GLU B CA 1
ATOM 8487 C C . GLU B 2 107 ? 14.827 -30.356 -52.191 1.000 18.700 107 GLU B C 1
ATOM 8488 O O . GLU B 2 107 ? 14.143 -30.648 -51.182 1.000 18.783 107 GLU B O 1
ATOM 8494 N N . LEU B 2 108 ? 15.995 -30.949 -52.478 1.000 17.027 108 LEU B N 1
ATOM 8495 C CA . LEU B 2 108 ? 16.545 -31.995 -51.570 1.000 18.696 108 LEU B CA 1
ATOM 8496 C C . LEU B 2 108 ? 16.995 -31.410 -50.222 1.000 17.930 108 LEU B C 1
ATOM 8497 O O . LEU B 2 108 ? 17.230 -32.173 -49.318 1.000 18.848 108 LEU B O 1
ATOM 8502 N N . THR B 2 109 ? 17.053 -30.081 -50.060 1.000 17.298 109 THR B N 1
ATOM 8503 C CA . THR B 2 109 ? 17.274 -29.480 -48.726 1.000 16.811 109 THR B CA 1
ATOM 8504 C C . THR B 2 109 ? 16.210 -29.951 -47.731 1.000 16.270 109 THR B C 1
ATOM 8505 O O . THR B 2 109 ? 16.526 -29.966 -46.547 1.000 17.284 109 THR B O 1
ATOM 8509 N N . ALA B 2 110 ? 15.005 -30.349 -48.180 1.000 18.255 110 ALA B N 1
ATOM 8510 C CA . ALA B 2 110 ? 13.932 -30.849 -47.294 1.000 18.137 110 ALA B CA 1
ATOM 8511 C C . ALA B 2 110 ? 14.413 -32.114 -46.587 1.000 20.057 110 ALA B C 1
ATOM 8512 O O . ALA B 2 110 ? 13.815 -32.432 -45.548 1.000 20.304 110 ALA B O 1
ATOM 8514 N N . LYS B 2 111 ? 15.450 -32.783 -47.094 1.000 19.391 111 LYS B N 1
ATOM 8515 C CA . LYS B 2 111 ? 15.901 -34.087 -46.537 1.000 22.260 111 LYS B CA 1
ATOM 8516 C C . LYS B 2 111 ? 17.210 -33.961 -45.777 1.000 24.062 111 LYS B C 1
ATOM 8517 O O . LYS B 2 111 ? 17.725 -35.011 -45.412 1.000 25.635 111 LYS B O 1
ATOM 8523 N N . VAL B 2 112 ? 17.746 -32.755 -45.590 1.000 20.102 112 VAL B N 1
ATOM 8524 C CA . VAL B 2 112 ? 18.939 -32.528 -44.729 1.000 21.376 112 VAL B CA 1
ATOM 8525 C C . VAL B 2 112 ? 18.507 -31.859 -43.434 1.000 20.477 112 VAL B C 1
ATOM 8526 O O . VAL B 2 112 ? 17.358 -31.370 -43.328 1.000 21.882 112 VAL B O 1
ATOM 8530 N N . ASP B 2 113 ? 19.405 -31.868 -42.453 1.000 20.895 113 ASP B N 1
ATOM 8531 C CA . ASP B 2 113 ? 19.183 -31.149 -41.178 1.000 21.712 113 ASP B CA 1
ATOM 8532 C C . ASP B 2 113 ? 19.325 -29.648 -41.472 1.000 20.072 113 ASP B C 1
ATOM 8533 O O . ASP B 2 113 ? 20.443 -29.175 -41.505 1.000 20.608 113 ASP B O 1
ATOM 8538 N N . GLY B 2 114 ? 18.207 -28.955 -41.735 1.000 20.891 114 GLY B N 1
ATOM 8539 C CA . GLY B 2 114 ? 18.194 -27.515 -42.068 1.000 19.924 114 GLY B CA 1
ATOM 8540 C C . GLY B 2 114 ? 18.856 -26.659 -40.990 1.000 18.815 114 GLY B C 1
ATOM 8541 O O . GLY B 2 114 ? 19.560 -25.679 -41.362 1.000 19.366 114 GLY B O 1
ATOM 8542 N N . GLU B 2 115 ? 18.603 -26.903 -39.707 1.000 19.975 115 GLU B N 1
ATOM 8543 C CA . GLU B 2 115 ? 19.204 -26.090 -38.609 1.000 21.771 115 GLU B CA 1
ATOM 8544 C C . GLU B 2 115 ? 20.728 -26.229 -38.689 1.000 20.096 115 GLU B C 1
ATOM 8545 O O . GLU B 2 115 ? 21.408 -25.241 -38.411 1.000 18.680 115 GLU B O 1
ATOM 8551 N N . SER B 2 116 ? 21.261 -27.430 -38.962 1.000 20.151 116 SER B N 1
ATOM 8552 C CA A SER B 2 116 ? 22.730 -27.638 -39.063 0.600 20.124 116 SER B CA 1
ATOM 8553 C CA B SER B 2 116 ? 22.728 -27.671 -39.082 0.400 19.737 116 SER B CA 1
ATOM 8554 C C . SER B 2 116 ? 23.283 -26.868 -40.262 1.000 18.696 116 SER B C 1
ATOM 8555 O O . SER B 2 116 ? 24.406 -26.349 -40.168 1.000 17.960 116 SER B O 1
ATOM 8560 N N . VAL B 2 117 ? 22.552 -26.818 -41.372 1.000 17.456 117 VAL B N 1
ATOM 8561 C CA . VAL B 2 117 ? 23.033 -26.119 -42.575 1.000 15.329 117 VAL B CA 1
ATOM 8562 C C . VAL B 2 117 ? 23.079 -24.623 -42.276 1.000 14.618 117 VAL B C 1
ATOM 8563 O O . VAL B 2 117 ? 24.066 -23.971 -42.621 1.000 17.066 117 VAL B O 1
ATOM 8567 N N . ARG B 2 118 ? 22.031 -24.107 -41.617 1.000 15.992 118 ARG B N 1
ATOM 8568 C CA . ARG B 2 118 ? 22.062 -22.684 -41.202 1.000 16.042 118 ARG B CA 1
ATOM 8569 C C . ARG B 2 118 ? 23.253 -22.425 -40.264 1.000 17.113 118 ARG B C 1
ATOM 8570 O O . ARG B 2 118 ? 23.908 -21.409 -40.446 1.000 17.351 118 ARG B O 1
ATOM 8578 N N . SER B 2 119 ? 23.482 -23.283 -39.278 1.000 16.844 119 SER B N 1
ATOM 8579 C CA A SER B 2 119 ? 24.577 -23.142 -38.286 0.600 19.797 119 SER B CA 1
ATOM 8580 C CA B SER B 2 119 ? 24.579 -23.112 -38.290 0.400 17.280 119 SER B CA 1
ATOM 8581 C C . SER B 2 119 ? 25.944 -23.122 -38.996 1.000 17.717 119 SER B C 1
ATOM 8582 O O . SER B 2 119 ? 26.842 -22.427 -38.538 1.000 17.774 119 SER B O 1
ATOM 8587 N N . ALA B 2 120 ? 26.085 -23.850 -40.095 1.000 16.792 120 ALA B N 1
ATOM 8588 C CA . ALA B 2 120 ? 27.368 -23.949 -40.836 1.000 17.088 120 ALA B CA 1
ATOM 8589 C C . ALA B 2 120 ? 27.680 -22.651 -41.582 1.000 17.679 120 ALA B C 1
ATOM 8590 O O . ALA B 2 120 ? 28.848 -22.388 -41.915 1.000 19.122 120 ALA B O 1
ATOM 8592 N N . CYS B 2 121 ? 26.680 -21.838 -41.872 1.000 15.404 121 CYS B N 1
ATOM 8593 C CA . CYS B 2 121 ? 26.842 -20.576 -42.609 1.000 15.401 121 CYS B CA 1
ATOM 8594 C C . CYS B 2 121 ? 27.384 -19.515 -41.662 1.000 14.918 121 CYS B C 1
ATOM 8595 O O . CYS B 2 121 ? 26.682 -19.095 -40.746 1.000 16.783 121 CYS B O 1
ATOM 8598 N N . PRO B 2 122 ? 28.580 -18.941 -41.916 1.000 16.796 122 PRO B N 1
ATOM 8599 C CA . PRO B 2 122 ? 29.128 -17.970 -40.980 1.000 16.670 122 PRO B CA 1
ATOM 8600 C C . PRO B 2 122 ? 28.376 -16.632 -41.074 1.000 16.118 122 PRO B C 1
ATOM 8601 O O . PRO B 2 122 ? 28.598 -15.792 -40.209 1.000 17.939 122 PRO B O 1
ATOM 8605 N N . TYR B 2 123 ? 27.514 -16.488 -42.087 1.000 13.890 123 TYR B N 1
ATOM 8606 C CA . TYR B 2 123 ? 26.714 -15.253 -42.330 1.000 12.965 123 TYR B CA 1
ATOM 8607 C C . TYR B 2 123 ? 25.255 -15.437 -41.881 1.000 13.313 123 TYR B C 1
ATOM 8608 O O . TYR B 2 123 ? 24.487 -14.503 -42.038 1.000 13.524 123 TYR B O 1
ATOM 8617 N N . ASP B 2 124 ? 24.918 -16.593 -41.326 1.000 13.473 124 ASP B N 1
ATOM 8618 C CA . ASP B 2 124 ? 23.573 -16.929 -40.801 1.000 13.722 124 ASP B CA 1
ATOM 8619 C C . ASP B 2 124 ? 22.508 -16.679 -41.881 1.000 13.547 124 ASP B C 1
ATOM 8620 O O . ASP B 2 124 ? 21.448 -16.103 -41.556 1.000 12.465 124 ASP B O 1
ATOM 8625 N N . ILE B 2 125 ? 22.741 -17.170 -43.105 1.000 12.566 125 ILE B N 1
ATOM 8626 C CA . ILE B 2 125 ? 21.870 -16.860 -44.284 1.000 12.253 125 ILE B CA 1
ATOM 8627 C C . ILE B 2 125 ? 20.723 -17.861 -44.449 1.000 13.129 125 ILE B C 1
ATOM 8628 O O . ILE B 2 125 ? 19.631 -17.442 -44.742 1.000 12.611 125 ILE B O 1
ATOM 8633 N N . PRO B 2 126 ? 20.912 -19.192 -44.441 1.000 12.903 126 PRO B N 1
ATOM 8634 C CA . PRO B 2 126 ? 19.814 -20.080 -44.827 1.000 13.496 126 PRO B CA 1
ATOM 8635 C C . PRO B 2 126 ? 18.568 -19.919 -43.968 1.000 13.628 126 PRO B C 1
ATOM 8636 O O . PRO B 2 126 ? 18.665 -19.704 -42.746 1.000 12.822 126 PRO B O 1
ATOM 8640 N N . ARG B 2 127 ? 17.407 -20.106 -44.582 1.000 12.078 127 ARG B N 1
ATOM 8641 C CA . ARG B 2 127 ? 16.141 -20.077 -43.837 1.000 12.559 127 ARG B CA 1
ATOM 8642 C C . ARG B 2 127 ? 15.283 -21.281 -44.199 1.000 12.741 127 ARG B C 1
ATOM 8643 O O . ARG B 2 127 ? 15.260 -21.674 -45.345 1.000 13.819 127 ARG B O 1
ATOM 8651 N N . ILE B 2 128 ? 14.641 -21.864 -43.191 1.000 14.371 128 ILE B N 1
ATOM 8652 C CA . ILE B 2 128 ? 13.878 -23.110 -43.439 1.000 16.229 128 ILE B CA 1
ATOM 8653 C C . ILE B 2 128 ? 12.377 -22.836 -43.422 1.000 14.108 128 ILE B C 1
ATOM 8654 O O . ILE B 2 128 ? 11.877 -22.013 -42.638 1.000 15.439 128 ILE B O 1
ATOM 8659 N N . ASP B 2 129 ? 11.705 -23.468 -44.370 1.000 13.975 129 ASP B N 1
ATOM 8660 C CA . ASP B 2 129 ? 10.229 -23.485 -44.410 1.000 15.453 129 ASP B CA 1
ATOM 8661 C C . ASP B 2 129 ? 9.734 -24.397 -43.291 1.000 17.425 129 ASP B C 1
ATOM 8662 O O . ASP B 2 129 ? 10.034 -25.585 -43.322 1.000 16.824 129 ASP B O 1
ATOM 8667 N N . PRO B 2 130 ? 8.979 -23.915 -42.283 1.000 19.248 130 PRO B N 1
ATOM 8668 C CA . PRO B 2 130 ? 8.523 -24.823 -41.228 1.000 22.070 130 PRO B CA 1
ATOM 8669 C C . PRO B 2 130 ? 7.644 -25.958 -41.786 1.000 23.537 130 PRO B C 1
ATOM 8670 O O . PRO B 2 130 ? 7.578 -27.027 -41.186 1.000 23.622 130 PRO B O 1
ATOM 8674 N N . VAL B 2 131 ? 6.959 -25.731 -42.899 1.000 21.501 131 VAL B N 1
ATOM 8675 C CA . VAL B 2 131 ? 5.999 -26.752 -43.413 1.000 22.939 131 VAL B CA 1
ATOM 8676 C C . VAL B 2 131 ? 6.773 -27.819 -44.200 1.000 22.268 131 VAL B C 1
ATOM 8677 O O . VAL B 2 131 ? 6.860 -28.954 -43.701 1.000 25.528 131 VAL B O 1
ATOM 8681 N N . THR B 2 132 ? 7.463 -27.457 -45.289 1.000 19.687 132 THR B N 1
ATOM 8682 C CA . THR B 2 132 ? 8.151 -28.451 -46.162 1.000 20.208 132 THR B CA 1
ATOM 8683 C C . THR B 2 132 ? 9.521 -28.878 -45.633 1.000 19.319 132 THR B C 1
ATOM 8684 O O . THR B 2 132 ? 9.981 -29.939 -46.076 1.000 19.498 132 THR B O 1
ATOM 8688 N N . LYS B 2 133 ? 10.157 -28.060 -44.788 1.000 20.084 133 LYS B N 1
ATOM 8689 C CA . LYS B 2 133 ? 11.559 -28.189 -44.303 1.000 20.724 133 LYS B CA 1
ATOM 8690 C C . LYS B 2 133 ? 12.554 -27.853 -45.425 1.000 17.734 133 LYS B C 1
ATOM 8691 O O . LYS B 2 133 ? 13.767 -28.023 -45.224 1.000 18.941 133 LYS B O 1
ATOM 8697 N N . ARG B 2 134 ? 12.105 -27.370 -46.579 1.000 14.657 134 ARG B N 1
ATOM 8698 C CA . ARG B 2 134 ? 13.047 -26.890 -47.611 1.000 15.777 134 ARG B CA 1
ATOM 8699 C C . ARG B 2 134 ? 13.748 -25.637 -47.079 1.000 14.741 134 ARG B C 1
ATOM 8700 O O . ARG B 2 134 ? 13.189 -24.973 -46.195 1.000 14.508 134 ARG B O 1
ATOM 8708 N N . LEU B 2 135 ? 14.969 -25.424 -47.541 1.000 13.182 135 LEU B N 1
ATOM 8709 C CA . LEU B 2 135 ? 15.775 -24.201 -47.285 1.000 14.036 135 LEU B CA 1
ATOM 8710 C C . LEU B 2 135 ? 15.684 -23.277 -48.483 1.000 13.703 135 LEU B C 1
ATOM 8711 O O . LEU B 2 135 ? 15.614 -23.729 -49.638 1.000 14.472 135 LEU B O 1
ATOM 8716 N N . SER B 2 136 ? 15.660 -21.978 -48.200 1.000 12.097 136 SER B N 1
ATOM 8717 C CA . SER B 2 136 ? 15.752 -20.941 -49.255 1.000 12.476 136 SER B CA 1
ATOM 8718 C C . SER B 2 136 ? 16.834 -19.914 -48.899 1.000 12.400 136 SER B C 1
ATOM 8719 O O . SER B 2 136 ? 17.203 -19.765 -47.705 1.000 12.769 136 SER B O 1
ATOM 8722 N N . LYS B 2 137 ? 17.239 -19.183 -49.921 1.000 11.940 137 LYS B N 1
ATOM 8723 C CA . LYS B 2 137 ? 18.120 -18.001 -49.827 1.000 12.144 137 LYS B CA 1
ATOM 8724 C C . LYS B 2 137 ? 18.178 -17.409 -51.224 1.000 10.813 137 LYS B C 1
ATOM 8725 O O . LYS B 2 137 ? 17.679 -18.008 -52.187 1.000 11.030 137 LYS B O 1
ATOM 8731 N N . CYS B 2 138 ? 18.928 -16.327 -51.353 1.000 11.714 138 CYS B N 1
ATOM 8732 C CA . CYS B 2 138 ? 19.290 -15.705 -52.621 1.000 11.453 138 CYS B CA 1
ATOM 8733 C C . CYS B 2 138 ? 19.952 -16.770 -53.505 1.000 11.646 138 CYS B C 1
ATOM 8734 O O . CYS B 2 138 ? 20.925 -17.372 -53.062 1.000 13.360 138 CYS B O 1
ATOM 8737 N N . ASP B 2 139 ? 19.507 -16.878 -54.743 1.000 12.564 139 ASP B N 1
ATOM 8738 C CA . ASP B 2 139 ? 20.088 -17.819 -55.736 1.000 13.111 139 ASP B CA 1
ATOM 8739 C C . ASP B 2 139 ? 20.870 -17.080 -56.820 1.000 13.320 139 ASP B C 1
ATOM 8740 O O . ASP B 2 139 ? 21.089 -17.650 -57.900 1.000 12.102 139 ASP B O 1
ATOM 8745 N N . MET B 2 140 ? 21.291 -15.851 -56.510 1.000 12.840 140 MET B N 1
ATOM 8746 C CA . MET B 2 140 ? 22.095 -15.006 -57.426 1.000 12.983 140 MET B CA 1
ATOM 8747 C C . MET B 2 140 ? 21.333 -14.685 -58.707 1.000 12.912 140 MET B C 1
ATOM 8748 O O . MET B 2 140 ? 21.932 -14.239 -59.678 1.000 13.061 140 MET B O 1
ATOM 8753 N N . CYS B 2 141 ? 20.005 -14.878 -58.749 1.000 12.488 141 CYS B N 1
ATOM 8754 C CA . CYS B 2 141 ? 19.255 -14.743 -60.014 1.000 12.007 141 CYS B CA 1
ATOM 8755 C C . CYS B 2 141 ? 20.019 -15.515 -61.083 1.000 12.168 141 CYS B C 1
ATOM 8756 O O . CYS B 2 141 ? 20.181 -15.036 -62.184 1.000 11.961 141 CYS B O 1
ATOM 8759 N N . ASN B 2 142 ? 20.381 -16.750 -60.773 1.000 13.296 142 ASN B N 1
ATOM 8760 C CA . ASN B 2 142 ? 21.340 -17.489 -61.615 1.000 14.027 142 ASN B CA 1
ATOM 8761 C C . ASN B 2 142 ? 20.790 -17.653 -63.036 1.000 13.509 142 ASN B C 1
ATOM 8762 O O . ASN B 2 142 ? 21.585 -17.585 -63.961 1.000 13.716 142 ASN B O 1
ATOM 8767 N N . ASP B 2 143 ? 19.479 -17.832 -63.214 1.000 14.491 143 ASP B N 1
ATOM 8768 C CA . ASP B 2 143 ? 18.952 -18.013 -64.592 1.000 16.148 143 ASP B CA 1
ATOM 8769 C C . ASP B 2 143 ? 19.066 -16.699 -65.347 1.000 14.853 143 ASP B C 1
ATOM 8770 O O . ASP B 2 143 ? 19.505 -16.735 -66.497 1.000 15.183 143 ASP B O 1
ATOM 8775 N N . ARG B 2 144 ? 18.764 -15.547 -64.727 1.000 13.382 144 ARG B N 1
ATOM 8776 C CA . ARG B 2 144 ? 19.037 -14.263 -65.405 1.000 13.569 144 ARG B CA 1
ATOM 8777 C C . ARG B 2 144 ? 20.505 -14.199 -65.814 1.000 12.975 144 ARG B C 1
ATOM 8778 O O . ARG B 2 144 ? 20.775 -13.777 -66.911 1.000 14.728 144 ARG B O 1
ATOM 8786 N N . VAL B 2 145 ? 21.398 -14.552 -64.909 1.000 13.159 145 VAL B N 1
ATOM 8787 C CA . VAL B 2 145 ? 22.860 -14.378 -65.135 1.000 14.189 145 VAL B CA 1
ATOM 8788 C C . VAL B 2 145 ? 23.261 -15.321 -66.285 1.000 15.093 145 VAL B C 1
ATOM 8789 O O . VAL B 2 145 ? 24.049 -14.905 -67.160 1.000 16.774 145 VAL B O 1
ATOM 8793 N N . GLN B 2 146 ? 22.786 -16.560 -66.269 1.000 16.727 146 GLN B N 1
ATOM 8794 C CA . GLN B 2 146 ? 23.038 -17.512 -67.396 1.000 16.977 146 GLN B CA 1
ATOM 8795 C C . GLN B 2 146 ? 22.574 -16.923 -68.728 1.000 17.034 146 GLN B C 1
ATOM 8796 O O . GLN B 2 146 ? 23.116 -17.291 -69.787 1.000 17.295 146 GLN B O 1
ATOM 8802 N N . ASN B 2 147 ? 21.516 -16.116 -68.715 1.000 17.033 147 ASN B N 1
ATOM 8803 C CA . ASN B 2 147 ? 20.970 -15.490 -69.937 1.000 17.225 147 ASN B CA 1
ATOM 8804 C C . ASN B 2 147 ? 21.591 -14.118 -70.196 1.000 18.098 147 ASN B C 1
ATOM 8805 O O . ASN B 2 147 ? 21.048 -13.429 -71.038 1.000 20.909 147 ASN B O 1
ATOM 8810 N N . GLY B 2 148 ? 22.669 -13.708 -69.527 1.000 16.962 148 GLY B N 1
ATOM 8811 C CA . GLY B 2 148 ? 23.394 -12.467 -69.850 1.000 18.924 148 GLY B CA 1
ATOM 8812 C C . GLY B 2 148 ? 22.730 -11.231 -69.262 1.000 20.282 148 GLY B C 1
ATOM 8813 O O . GLY B 2 148 ? 23.081 -10.097 -69.673 1.000 20.384 148 GLY B O 1
ATOM 8814 N N . LEU B 2 149 ? 21.840 -11.425 -68.299 1.000 18.826 149 LEU B N 1
ATOM 8815 C CA . LEU B 2 149 ? 21.176 -10.281 -67.618 1.000 17.861 149 LEU B CA 1
ATOM 8816 C C . LEU B 2 149 ? 21.783 -10.047 -66.228 1.000 15.460 149 LEU B C 1
ATOM 8817 O O . LEU B 2 149 ? 22.509 -10.899 -65.675 1.000 16.006 149 LEU B O 1
ATOM 8822 N N . LEU B 2 150 ? 21.548 -8.852 -65.708 1.000 13.640 150 LEU B N 1
ATOM 8823 C CA . LEU B 2 150 ? 21.870 -8.544 -64.313 1.000 13.037 150 LEU B CA 1
ATOM 8824 C C . LEU B 2 150 ? 20.861 -9.216 -63.386 1.000 12.580 150 LEU B C 1
ATOM 8825 O O . LEU B 2 150 ? 19.677 -9.331 -63.721 1.000 12.342 150 LEU B O 1
ATOM 8830 N N . PRO B 2 151 ? 21.283 -9.586 -62.170 1.000 12.590 151 PRO B N 1
ATOM 8831 C CA . PRO B 2 151 ? 20.351 -9.922 -61.105 1.000 12.747 151 PRO B CA 1
ATOM 8832 C C . PRO B 2 151 ? 19.301 -8.822 -60.910 1.000 11.428 151 PRO B C 1
ATOM 8833 O O . PRO B 2 151 ? 19.559 -7.683 -61.146 1.000 10.677 151 PRO B O 1
ATOM 8837 N N . ALA B 2 152 ? 18.085 -9.225 -60.523 1.000 11.062 152 ALA B N 1
ATOM 8838 C CA . ALA B 2 152 ? 16.961 -8.264 -60.435 1.000 10.981 152 ALA B CA 1
ATOM 8839 C C . ALA B 2 152 ? 17.322 -7.105 -59.506 1.000 10.425 152 ALA B C 1
ATOM 8840 O O . ALA B 2 152 ? 17.027 -5.948 -59.847 1.000 11.049 152 ALA B O 1
ATOM 8842 N N . CYS B 2 153 ? 17.967 -7.387 -58.381 1.000 10.172 153 CYS B N 1
ATOM 8843 C CA . CYS B 2 153 ? 18.276 -6.344 -57.360 1.000 9.780 153 CYS B CA 1
ATOM 8844 C C . CYS B 2 153 ? 19.377 -5.414 -57.886 1.000 10.914 153 CYS B C 1
ATOM 8845 O O . CYS B 2 153 ? 19.391 -4.251 -57.529 1.000 12.404 153 CYS B O 1
ATOM 8848 N N . VAL B 2 154 ? 20.261 -5.916 -58.722 1.000 10.498 154 VAL B N 1
ATOM 8849 C CA . VAL B 2 154 ? 21.330 -5.060 -59.283 1.000 10.934 154 VAL B CA 1
ATOM 8850 C C . VAL B 2 154 ? 20.708 -4.144 -60.336 1.000 11.496 154 VAL B C 1
ATOM 8851 O O . VAL B 2 154 ? 21.008 -2.952 -60.336 1.000 12.086 154 VAL B O 1
ATOM 8855 N N . LYS B 2 155 ? 19.923 -4.691 -61.256 1.000 10.783 155 LYS B N 1
ATOM 8856 C CA . LYS B 2 155 ? 19.292 -3.879 -62.306 1.000 10.922 155 LYS B CA 1
ATOM 8857 C C . LYS B 2 155 ? 18.459 -2.761 -61.669 1.000 10.542 155 LYS B C 1
ATOM 8858 O O . LYS B 2 155 ? 18.423 -1.625 -62.206 1.000 10.468 155 LYS B O 1
ATOM 8864 N N . THR B 2 156 ? 17.724 -3.080 -60.604 1.000 10.256 156 THR B N 1
ATOM 8865 C CA . THR B 2 156 ? 16.713 -2.121 -60.092 1.000 9.835 156 THR B CA 1
ATOM 8866 C C . THR B 2 156 ? 17.377 -0.951 -59.357 1.000 10.543 156 THR B C 1
ATOM 8867 O O . THR B 2 156 ? 16.769 0.106 -59.239 1.000 10.700 156 THR B O 1
ATOM 8871 N N . CYS B 2 157 ? 18.580 -1.141 -58.831 1.000 10.598 157 CYS B N 1
ATOM 8872 C CA . CYS B 2 157 ? 19.160 -0.185 -57.854 1.000 10.300 157 CYS B CA 1
ATOM 8873 C C . CYS B 2 157 ? 19.346 1.180 -58.512 1.000 10.873 157 CYS B C 1
ATOM 8874 O O . CYS B 2 157 ? 19.923 1.271 -59.597 1.000 11.564 157 CYS B O 1
ATOM 8877 N N . PRO B 2 158 ? 18.810 2.259 -57.905 1.000 11.252 158 PRO B N 1
ATOM 8878 C CA . PRO B 2 158 ? 18.895 3.584 -58.506 1.000 11.789 158 PRO B CA 1
ATOM 8879 C C . PRO B 2 158 ? 20.223 4.318 -58.244 1.000 12.863 158 PRO B C 1
ATOM 8880 O O . PRO B 2 158 ? 20.486 5.292 -58.948 1.000 14.264 158 PRO B O 1
ATOM 8884 N N . THR B 2 159 ? 21.044 3.851 -57.298 1.000 11.226 159 THR B N 1
ATOM 8885 C CA . THR B 2 159 ? 22.122 4.712 -56.752 1.000 11.623 159 THR B CA 1
ATOM 8886 C C . THR B 2 159 ? 23.533 4.279 -57.168 1.000 12.649 159 THR B C 1
ATOM 8887 O O . THR B 2 159 ? 24.465 5.015 -56.807 1.000 14.652 159 THR B O 1
ATOM 8891 N N . GLY B 2 160 ? 23.679 3.142 -57.815 1.000 11.598 160 GLY B N 1
ATOM 8892 C CA . GLY B 2 160 ? 25.004 2.529 -58.074 1.000 12.604 160 GLY B CA 1
ATOM 8893 C C . GLY B 2 160 ? 25.575 1.876 -56.831 1.000 12.495 160 GLY B C 1
ATOM 8894 O O . GLY B 2 160 ? 26.752 1.494 -56.866 1.000 13.713 160 GLY B O 1
ATOM 8895 N N . THR B 2 161 ? 24.774 1.647 -55.790 1.000 11.421 161 THR B N 1
ATOM 8896 C CA . THR B 2 161 ? 25.145 0.775 -54.668 1.000 11.070 161 THR B CA 1
ATOM 8897 C C . THR B 2 161 ? 25.436 -0.601 -55.230 1.000 11.812 161 THR B C 1
ATOM 8898 O O . THR B 2 161 ? 26.478 -1.178 -54.909 1.000 10.626 161 THR B O 1
ATOM 8902 N N . MET B 2 162 ? 24.511 -1.148 -56.027 1.000 11.583 162 MET B N 1
ATOM 8903 C CA . MET B 2 162 ? 24.651 -2.525 -56.519 1.000 12.018 162 MET B CA 1
ATOM 8904 C C . MET B 2 162 ? 25.441 -2.531 -57.811 1.000 11.698 162 MET B C 1
ATOM 8905 O O . MET B 2 162 ? 25.179 -1.758 -58.728 1.000 12.240 162 MET B O 1
ATOM 8910 N N . ASN B 2 163 ? 26.436 -3.418 -57.866 1.000 12.074 163 ASN B N 1
ATOM 8911 C CA . ASN B 2 163 ? 27.273 -3.613 -59.052 1.000 12.610 163 ASN B CA 1
ATOM 8912 C C . ASN B 2 163 ? 27.471 -5.109 -59.249 1.000 12.286 163 ASN B C 1
ATOM 8913 O O . ASN B 2 163 ? 27.585 -5.825 -58.250 1.000 12.590 163 ASN B O 1
ATOM 8918 N N . PHE B 2 164 ? 27.549 -5.535 -60.487 1.000 12.876 164 PHE B N 1
ATOM 8919 C CA . PHE B 2 164 ? 27.708 -6.970 -60.780 1.000 13.163 164 PHE B CA 1
ATOM 8920 C C . PHE B 2 164 ? 28.530 -7.142 -62.041 1.000 13.486 164 PHE B C 1
ATOM 8921 O O . PHE B 2 164 ? 28.357 -6.415 -62.999 1.000 14.355 164 PHE B O 1
ATOM 8929 N N . GLY B 2 165 ? 29.343 -8.173 -62.035 1.000 14.573 165 GLY B N 1
ATOM 8930 C CA . GLY B 2 165 ? 30.161 -8.466 -63.212 1.000 14.311 165 GLY B CA 1
ATOM 8931 C C . GLY B 2 165 ? 31.141 -9.570 -62.919 1.000 13.526 165 GLY B C 1
ATOM 8932 O O . GLY B 2 165 ? 30.963 -10.338 -61.964 1.000 14.392 165 GLY B O 1
ATOM 8933 N N . ASP B 2 166 ? 32.179 -9.670 -63.734 1.000 15.728 166 ASP B N 1
ATOM 8934 C CA . ASP B 2 166 ? 33.221 -10.717 -63.566 1.000 17.566 166 ASP B CA 1
ATOM 8935 C C . ASP B 2 166 ? 34.062 -10.416 -62.321 1.000 16.575 166 ASP B C 1
ATOM 8936 O O . ASP B 2 166 ? 34.283 -9.256 -61.989 1.000 17.730 166 ASP B O 1
ATOM 8941 N N . GLU B 2 167 ? 34.518 -11.437 -61.625 1.000 16.217 167 GLU B N 1
ATOM 8942 C CA . GLU B 2 167 ? 35.162 -11.301 -60.309 1.000 17.075 167 GLU B CA 1
ATOM 8943 C C . GLU B 2 167 ? 36.410 -10.418 -60.414 1.000 18.481 167 GLU B C 1
ATOM 8944 O O . GLU B 2 167 ? 36.624 -9.619 -59.474 1.000 15.855 167 GLU B O 1
ATOM 8950 N N . GLN B 2 168 ? 37.205 -10.507 -61.474 1.000 19.200 168 GLN B N 1
ATOM 8951 C CA . GLN B 2 168 ? 38.454 -9.685 -61.496 1.000 20.926 168 GLN B CA 1
ATOM 8952 C C . GLN B 2 168 ? 38.086 -8.187 -61.588 1.000 17.536 168 GLN B C 1
ATOM 8953 O O . GLN B 2 168 ? 38.635 -7.406 -60.758 1.000 17.156 168 GLN B O 1
ATOM 8959 N N . GLU B 2 169 ? 37.172 -7.811 -62.499 1.000 17.906 169 GLU B N 1
ATOM 8960 C CA . GLU B 2 169 ? 36.723 -6.392 -62.663 1.000 19.565 169 GLU B CA 1
ATOM 8961 C C . GLU B 2 169 ? 36.048 -5.940 -61.353 1.000 16.363 169 GLU B C 1
ATOM 8962 O O . GLU B 2 169 ? 36.272 -4.794 -60.928 1.000 15.484 169 GLU B O 1
ATOM 8968 N N . MET B 2 170 ? 35.219 -6.779 -60.725 1.000 16.473 170 MET B N 1
ATOM 8969 C CA . MET B 2 170 ? 34.461 -6.345 -59.532 1.000 15.772 170 MET B CA 1
ATOM 8970 C C . MET B 2 170 ? 35.405 -6.189 -58.328 1.000 15.770 170 MET B C 1
ATOM 8971 O O . MET B 2 170 ? 35.216 -5.239 -57.541 1.000 15.323 170 MET B O 1
ATOM 8976 N N . LEU B 2 171 ? 36.407 -7.056 -58.150 1.000 15.877 171 LEU B N 1
ATOM 8977 C CA . LEU B 2 171 ? 37.339 -6.871 -57.022 1.000 17.818 171 LEU B CA 1
ATOM 8978 C C . LEU B 2 171 ? 38.197 -5.618 -57.273 1.000 16.124 171 LEU B C 1
ATOM 8979 O O . LEU B 2 171 ? 38.420 -4.893 -56.316 1.000 16.390 171 LEU B O 1
ATOM 8984 N N . ALA B 2 172 ? 38.591 -5.325 -58.511 1.000 16.024 172 ALA B N 1
ATOM 8985 C CA . ALA B 2 172 ? 39.368 -4.091 -58.814 1.000 16.527 172 ALA B CA 1
ATOM 8986 C C . ALA B 2 172 ? 38.488 -2.877 -58.506 1.000 16.690 172 ALA B C 1
ATOM 8987 O O . ALA B 2 172 ? 39.000 -1.884 -57.973 1.000 15.071 172 ALA B O 1
ATOM 8989 N N . LEU B 2 173 ? 37.209 -2.945 -58.902 1.000 15.325 173 LEU B N 1
ATOM 8990 C CA . LEU B 2 173 ? 36.264 -1.833 -58.611 1.000 14.332 173 LEU B CA 1
ATOM 8991 C C . LEU B 2 173 ? 36.123 -1.658 -57.089 1.000 12.571 173 LEU B C 1
ATOM 8992 O O . LEU B 2 173 ? 36.178 -0.523 -56.586 1.000 12.505 173 LEU B O 1
ATOM 8997 N N . ALA B 2 174 ? 35.927 -2.743 -56.346 1.000 12.880 174 ALA B N 1
ATOM 8998 C CA . ALA B 2 174 ? 35.795 -2.737 -54.869 1.000 13.626 174 ALA B CA 1
ATOM 8999 C C . ALA B 2 174 ? 37.008 -2.069 -54.214 1.000 13.301 174 ALA B C 1
ATOM 9000 O O . ALA B 2 174 ? 36.828 -1.165 -53.365 1.000 14.127 174 ALA B O 1
ATOM 9002 N N . GLU B 2 175 ? 38.220 -2.410 -54.665 1.000 14.866 175 GLU B N 1
ATOM 9003 C CA . GLU B 2 175 ? 39.438 -1.827 -54.020 1.000 15.600 175 GLU B CA 1
ATOM 9004 C C . GLU B 2 175 ? 39.580 -0.350 -54.387 1.000 13.965 175 GLU B C 1
ATOM 9005 O O . GLU B 2 175 ? 39.951 0.445 -53.529 1.000 14.233 175 GLU B O 1
ATOM 9011 N N . LYS B 2 176 ? 39.283 0.002 -55.632 1.000 14.592 176 LYS B N 1
ATOM 9012 C CA . LYS B 2 176 ? 39.327 1.412 -56.111 1.000 13.673 176 LYS B CA 1
ATOM 9013 C C . LYS B 2 176 ? 38.321 2.232 -55.287 1.000 13.880 176 LYS B C 1
ATOM 9014 O O . LYS B 2 176 ? 38.641 3.319 -54.777 1.000 13.999 176 LYS B O 1
ATOM 9020 N N . ARG B 2 177 ? 37.098 1.721 -55.159 1.000 12.358 177 ARG B N 1
ATOM 9021 C CA . ARG B 2 177 ? 36.042 2.491 -54.462 1.000 12.744 177 ARG B CA 1
ATOM 9022 C C . ARG B 2 177 ? 36.354 2.596 -52.960 1.000 11.920 177 ARG B C 1
ATOM 9023 O O . ARG B 2 177 ? 36.139 3.666 -52.368 1.000 12.436 177 ARG B O 1
ATOM 9031 N N . LEU B 2 178 ? 36.908 1.543 -52.347 1.000 12.204 178 LEU B N 1
ATOM 9032 C CA . LEU B 2 178 ? 37.258 1.553 -50.925 1.000 13.128 178 LEU B CA 1
ATOM 9033 C C . LEU B 2 178 ? 38.232 2.717 -50.688 1.000 12.756 178 LEU B C 1
ATOM 9034 O O . LEU B 2 178 ? 38.028 3.470 -49.757 1.000 12.677 178 LEU B O 1
ATOM 9039 N N . ALA B 2 179 ? 39.272 2.825 -51.514 1.000 13.478 179 ALA B N 1
ATOM 9040 C CA . ALA B 2 179 ? 40.284 3.890 -51.342 1.000 14.699 179 ALA B CA 1
ATOM 9041 C C . ALA B 2 179 ? 39.639 5.274 -51.430 1.000 15.032 179 ALA B C 1
ATOM 9042 O O . ALA B 2 179 ? 40.054 6.160 -50.658 1.000 16.993 179 ALA B O 1
ATOM 9044 N N . GLU B 2 180 ? 38.664 5.460 -52.312 1.000 16.000 180 GLU B N 1
ATOM 9045 C CA . GLU B 2 180 ? 37.983 6.768 -52.488 1.000 16.546 180 GLU B CA 1
ATOM 9046 C C . GLU B 2 180 ? 37.085 7.037 -51.285 1.000 15.733 180 GLU B C 1
ATOM 9047 O O . GLU B 2 180 ? 37.085 8.142 -50.709 1.000 15.160 180 GLU B O 1
ATOM 9053 N N . VAL B 2 181 ? 36.290 6.043 -50.905 1.000 14.110 181 VAL B N 1
ATOM 9054 C CA . VAL B 2 181 ? 35.283 6.237 -49.839 1.000 14.710 181 VAL B CA 1
ATOM 9055 C C . VAL B 2 181 ? 36.005 6.502 -48.515 1.000 14.947 181 VAL B C 1
ATOM 9056 O O . VAL B 2 181 ? 35.492 7.240 -47.711 1.000 14.858 181 VAL B O 1
ATOM 9060 N N . LYS B 2 182 ? 37.178 5.909 -48.295 1.000 14.108 182 LYS B N 1
ATOM 9061 C CA . LYS B 2 182 ? 37.962 6.120 -47.064 1.000 16.199 182 LYS B CA 1
ATOM 9062 C C . LYS B 2 182 ? 38.365 7.580 -46.861 1.000 15.304 182 LYS B C 1
ATOM 9063 O O . LYS B 2 182 ? 38.647 7.947 -45.704 1.000 17.270 182 LYS B O 1
ATOM 9069 N N . LYS B 2 183 ? 38.349 8.390 -47.911 1.000 16.986 183 LYS B N 1
ATOM 9070 C CA . LYS B 2 183 ? 38.629 9.844 -47.787 1.000 17.569 183 LYS B CA 1
ATOM 9071 C C . LYS B 2 183 ? 37.554 10.482 -46.905 1.000 18.461 183 LYS B C 1
ATOM 9072 O O . LYS B 2 183 ? 37.853 11.444 -46.180 1.000 18.961 183 LYS B O 1
ATOM 9078 N N . THR B 2 184 ? 36.323 9.967 -46.914 1.000 17.817 184 THR B N 1
ATOM 9079 C CA . THR B 2 184 ? 35.181 10.516 -46.141 1.000 19.871 184 THR B CA 1
ATOM 9080 C C . THR B 2 184 ? 34.898 9.644 -44.923 1.000 21.578 184 THR B C 1
ATOM 9081 O O . THR B 2 184 ? 34.560 10.170 -43.856 1.000 22.910 184 THR B O 1
ATOM 9085 N N . TYR B 2 185 ? 35.023 8.328 -45.090 1.000 20.785 185 TYR B N 1
ATOM 9086 C CA . TYR B 2 185 ? 34.647 7.320 -44.079 1.000 23.109 185 TYR B CA 1
ATOM 9087 C C . TYR B 2 185 ? 35.915 6.558 -43.696 1.000 23.863 185 TYR B C 1
ATOM 9088 O O . TYR B 2 185 ? 36.232 5.530 -44.285 1.000 20.363 185 TYR B O 1
ATOM 9097 N N . PRO B 2 186 ? 36.716 7.048 -42.717 1.000 24.894 186 PRO B N 1
ATOM 9098 C CA . PRO B 2 186 ? 38.026 6.464 -42.431 1.000 25.521 186 PRO B CA 1
ATOM 9099 C C . PRO B 2 186 ? 38.012 5.012 -41.962 1.000 22.336 186 PRO B C 1
ATOM 9100 O O . PRO B 2 186 ? 39.007 4.348 -42.151 1.000 25.727 186 PRO B O 1
ATOM 9104 N N . GLY B 2 187 ? 36.905 4.557 -41.371 1.000 20.347 187 GLY B N 1
ATOM 9105 C CA . GLY B 2 187 ? 36.745 3.144 -40.967 1.000 20.642 187 GLY B CA 1
ATOM 9106 C C . GLY B 2 187 ? 36.145 2.254 -42.055 1.000 18.523 187 GLY B C 1
ATOM 9107 O O . GLY B 2 187 ? 35.784 1.100 -41.734 1.000 19.315 187 GLY B O 1
ATOM 9108 N N . ALA B 2 188 ? 36.070 2.719 -43.300 1.000 17.011 188 ALA B N 1
ATOM 9109 C CA . ALA B 2 188 ? 35.515 1.899 -44.409 1.000 16.769 188 ALA B CA 1
ATOM 9110 C C . ALA B 2 188 ? 36.327 0.616 -44.610 1.000 16.397 188 ALA B C 1
ATOM 9111 O O . ALA B 2 188 ? 37.610 0.625 -44.512 1.000 16.670 188 ALA B O 1
ATOM 9113 N N . VAL B 2 189 ? 35.638 -0.489 -44.902 1.000 16.118 189 VAL B N 1
ATOM 9114 C CA . VAL B 2 189 ? 36.313 -1.806 -45.089 1.000 16.773 189 VAL B CA 1
ATOM 9115 C C . VAL B 2 189 ? 35.493 -2.614 -46.082 1.000 16.846 189 VAL B C 1
ATOM 9116 O O . VAL B 2 189 ? 34.287 -2.407 -46.114 1.000 15.642 189 VAL B O 1
ATOM 9120 N N . LEU B 2 190 ? 36.138 -3.500 -46.821 1.000 15.944 190 LEU B N 1
ATOM 9121 C CA . LEU B 2 190 ? 35.448 -4.507 -47.657 1.000 15.836 190 LEU B CA 1
ATOM 9122 C C . LEU B 2 190 ? 35.174 -5.732 -46.803 1.000 17.780 190 LEU B C 1
ATOM 9123 O O . LEU B 2 190 ? 36.000 -6.112 -45.936 1.000 18.025 190 LEU B O 1
ATOM 9128 N N . GLY B 2 191 ? 34.034 -6.368 -47.036 1.000 15.148 191 GLY B N 1
ATOM 9129 C CA . GLY B 2 191 ? 33.667 -7.572 -46.296 1.000 15.507 191 GLY B CA 1
ATOM 9130 C C . GLY B 2 191 ? 34.233 -8.815 -46.922 1.000 16.297 191 GLY B C 1
ATOM 9131 O O . GLY B 2 191 ? 33.798 -9.212 -48.032 1.000 15.657 191 GLY B O 1
ATOM 9132 N N . ASP B 2 192 ? 35.161 -9.454 -46.210 1.000 17.385 192 ASP B N 1
ATOM 9133 C CA . ASP B 2 192 ? 35.677 -10.804 -46.583 1.000 16.612 192 ASP B CA 1
ATOM 9134 C C . ASP B 2 192 ? 35.932 -10.933 -48.083 1.000 16.689 192 ASP B C 1
ATOM 9135 O O . ASP B 2 192 ? 35.534 -11.912 -48.725 1.000 16.825 192 ASP B O 1
ATOM 9140 N N . PRO B 2 193 ? 36.659 -9.983 -48.708 1.000 16.686 193 PRO B N 1
ATOM 9141 C CA . PRO B 2 193 ? 36.697 -9.860 -50.175 1.000 17.152 193 PRO B CA 1
ATOM 9142 C C . PRO B 2 193 ? 37.328 -11.036 -50.931 1.000 18.061 193 PRO B C 1
ATOM 9143 O O . PRO B 2 193 ? 37.068 -11.192 -52.091 1.000 20.726 193 PRO B O 1
ATOM 9147 N N . ASN B 2 194 ? 38.146 -11.845 -50.265 1.000 19.567 194 ASN B N 1
ATOM 9148 C CA . ASN B 2 194 ? 38.796 -13.025 -50.890 1.000 21.569 194 ASN B CA 1
ATOM 9149 C C . ASN B 2 194 ? 38.005 -14.307 -50.650 1.000 21.725 194 ASN B C 1
ATOM 9150 O O . ASN B 2 194 ? 38.411 -15.340 -51.188 1.000 21.810 194 ASN B O 1
ATOM 9155 N N . ASP B 2 195 ? 36.892 -14.246 -49.926 1.000 18.030 195 ASP B N 1
ATOM 9156 C CA . ASP B 2 195 ? 36.136 -15.454 -49.519 1.000 18.781 195 ASP B CA 1
ATOM 9157 C C . ASP B 2 195 ? 34.747 -15.528 -50.163 1.000 17.973 195 ASP B C 1
ATOM 9158 O O . ASP B 2 195 ? 34.179 -16.639 -50.162 1.000 17.648 195 ASP B O 1
ATOM 9163 N N . VAL B 2 196 ? 34.195 -14.414 -50.618 1.000 17.200 196 VAL B N 1
ATOM 9164 C CA . VAL B 2 196 ? 32.754 -14.339 -50.987 1.000 15.608 196 VAL B CA 1
ATOM 9165 C C . VAL B 2 196 ? 32.617 -13.704 -52.353 1.000 15.680 196 VAL B C 1
ATOM 9166 O O . VAL B 2 196 ? 33.588 -13.042 -52.865 1.000 15.630 196 VAL B O 1
ATOM 9170 N N . ARG B 2 197 ? 31.430 -13.871 -52.946 1.000 14.026 197 ARG B N 1
ATOM 9171 C CA . ARG B 2 197 ? 31.091 -13.267 -54.248 1.000 13.028 197 ARG B CA 1
ATOM 9172 C C . ARG B 2 197 ? 30.115 -12.092 -54.077 1.000 12.828 197 ARG B C 1
ATOM 9173 O O . ARG B 2 197 ? 29.811 -11.476 -55.086 1.000 15.129 197 ARG B O 1
ATOM 9181 N N . VAL B 2 198 ? 29.696 -11.789 -52.860 1.000 13.068 198 VAL B N 1
ATOM 9182 C CA . VAL B 2 198 ? 28.956 -10.529 -52.557 1.000 13.257 198 VAL B CA 1
ATOM 9183 C C . VAL B 2 198 ? 29.850 -9.707 -51.650 1.000 13.189 198 VAL B C 1
ATOM 9184 O O . VAL B 2 198 ? 29.897 -9.990 -50.435 1.000 13.325 198 VAL B O 1
ATOM 9188 N N . VAL B 2 199 ? 30.587 -8.777 -52.270 1.000 13.043 199 VAL B N 1
ATOM 9189 C CA . VAL B 2 199 ? 31.588 -7.959 -51.552 1.000 13.710 199 VAL B CA 1
ATOM 9190 C C . VAL B 2 199 ? 30.962 -6.590 -51.213 1.000 11.195 199 VAL B C 1
ATOM 9191 O O . VAL B 2 199 ? 30.790 -5.754 -52.120 1.000 14.173 199 VAL B O 1
ATOM 9195 N N . TYR B 2 200 ? 30.625 -6.427 -49.953 1.000 11.947 200 TYR B N 1
ATOM 9196 C CA . TYR B 2 200 ? 30.123 -5.170 -49.373 1.000 12.938 200 TYR B CA 1
ATOM 9197 C C . TYR B 2 200 ? 31.283 -4.248 -49.024 1.000 13.166 200 TYR B C 1
ATOM 9198 O O . TYR B 2 200 ? 32.233 -4.696 -48.399 1.000 14.127 200 TYR B O 1
ATOM 9207 N N . LEU B 2 201 ? 31.117 -2.973 -49.358 1.000 13.008 201 LEU B N 1
ATOM 9208 C CA . LEU B 2 201 ? 31.927 -1.863 -48.798 1.000 13.459 201 LEU B CA 1
ATOM 9209 C C . LEU B 2 201 ? 31.108 -1.284 -47.655 1.000 14.016 201 LEU B C 1
ATOM 9210 O O . LEU B 2 201 ? 30.066 -0.684 -47.917 1.000 13.629 201 LEU B O 1
ATOM 9215 N N . PHE B 2 202 ? 31.544 -1.527 -46.420 1.000 13.967 202 PHE B N 1
ATOM 9216 C CA . PHE B 2 202 ? 30.968 -0.923 -45.212 1.000 14.024 202 PHE B CA 1
ATOM 9217 C C . PHE B 2 202 ? 31.673 0.403 -44.929 1.000 15.393 202 PHE B C 1
ATOM 9218 O O . PHE B 2 202 ? 32.885 0.490 -45.139 1.000 16.058 202 PHE B O 1
ATOM 9226 N N . THR B 2 203 ? 30.937 1.414 -44.479 1.000 15.237 203 THR B N 1
ATOM 9227 C CA . THR B 2 203 ? 31.497 2.756 -44.180 1.000 16.266 203 THR B CA 1
ATOM 9228 C C . THR B 2 203 ? 32.075 2.818 -42.762 1.000 16.584 203 THR B C 1
ATOM 9229 O O . THR B 2 203 ? 32.707 3.845 -42.408 1.000 17.782 203 THR B O 1
ATOM 9233 N N . ARG B 2 204 ? 31.840 1.790 -41.962 1.000 16.159 204 ARG B N 1
ATOM 9234 C CA . ARG B 2 204 ? 32.351 1.661 -40.573 1.000 16.255 204 ARG B CA 1
ATOM 9235 C C . ARG B 2 204 ? 32.284 0.186 -40.184 1.000 18.018 204 ARG B C 1
ATOM 9236 O O . ARG B 2 204 ? 31.952 -0.615 -41.068 1.000 17.512 204 ARG B O 1
ATOM 9244 N N . ASP B 2 205 ? 32.657 -0.144 -38.945 1.000 17.624 205 ASP B N 1
ATOM 9245 C CA . ASP B 2 205 ? 32.717 -1.523 -38.419 1.000 18.052 205 ASP B CA 1
ATOM 9246 C C . ASP B 2 205 ? 31.514 -2.296 -38.961 1.000 16.023 205 ASP B C 1
ATOM 9247 O O . ASP B 2 205 ? 30.376 -1.886 -38.727 1.000 15.626 205 ASP B O 1
ATOM 9252 N N . PRO B 2 206 ? 31.742 -3.379 -39.734 1.000 15.235 206 PRO B N 1
ATOM 9253 C CA . PRO B 2 206 ? 30.615 -4.106 -40.339 1.000 17.481 206 PRO B CA 1
ATOM 9254 C C . PRO B 2 206 ? 29.582 -4.594 -39.319 1.000 18.143 206 PRO B C 1
ATOM 9255 O O . PRO B 2 206 ? 28.414 -4.616 -39.648 1.000 16.694 206 PRO B O 1
ATOM 9259 N N . LYS B 2 207 ? 30.027 -4.931 -38.102 1.000 19.225 207 LYS B N 1
ATOM 9260 C CA A LYS B 2 207 ? 29.090 -5.425 -37.066 0.500 19.664 207 LYS B CA 1
ATOM 9261 C CA B LYS B 2 207 ? 29.190 -5.355 -36.945 0.500 20.839 207 LYS B CA 1
ATOM 9262 C C . LYS B 2 207 ? 28.085 -4.320 -36.720 1.000 20.044 207 LYS B C 1
ATOM 9263 O O . LYS B 2 207 ? 26.993 -4.678 -36.230 1.000 20.994 207 LYS B O 1
ATOM 9274 N N . ASP B 2 208 ? 28.368 -3.050 -37.008 1.000 19.109 208 ASP B N 1
ATOM 9275 C CA . ASP B 2 208 ? 27.383 -1.971 -36.765 1.000 18.050 208 ASP B CA 1
ATOM 9276 C C . ASP B 2 208 ? 26.249 -2.093 -37.792 1.000 19.705 208 ASP B C 1
ATOM 9277 O O . ASP B 2 208 ? 25.173 -1.602 -37.519 1.000 20.087 208 ASP B O 1
ATOM 9282 N N . PHE B 2 209 ? 26.510 -2.667 -38.961 1.000 16.335 209 PHE B N 1
ATOM 9283 C CA . PHE B 2 209 ? 25.467 -2.857 -40.002 1.000 15.009 209 PHE B CA 1
ATOM 9284 C C . PHE B 2 209 ? 24.596 -4.065 -39.649 1.000 15.990 209 PHE B C 1
ATOM 9285 O O . PHE B 2 209 ? 23.361 -4.065 -39.879 1.000 17.200 209 PHE B O 1
ATOM 9293 N N . TYR B 2 210 ? 25.230 -5.133 -39.197 1.000 15.023 210 TYR B N 1
ATOM 9294 C CA . TYR B 2 210 ? 24.541 -6.380 -38.832 1.000 14.885 210 TYR B CA 1
ATOM 9295 C C . TYR B 2 210 ? 25.538 -7.254 -38.101 1.000 14.484 210 TYR B C 1
ATOM 9296 O O . TYR B 2 210 ? 26.690 -7.354 -38.549 1.000 15.458 210 TYR B O 1
ATOM 9305 N N . GLU B 2 211 ? 25.056 -7.941 -37.079 1.000 15.581 211 GLU B N 1
ATOM 9306 C CA . GLU B 2 211 ? 25.852 -8.899 -36.285 1.000 17.239 211 GLU B CA 1
ATOM 9307 C C . GLU B 2 211 ? 26.621 -9.860 -37.209 1.000 16.053 211 GLU B C 1
ATOM 9308 O O . GLU B 2 211 ? 27.755 -10.150 -36.895 1.000 16.949 211 GLU B O 1
ATOM 9314 N N . HIS B 2 212 ? 26.013 -10.397 -38.271 1.000 14.135 212 HIS B N 1
ATOM 9315 C CA . HIS B 2 212 ? 26.657 -11.410 -39.161 1.000 15.611 212 HIS B CA 1
ATOM 9316 C C . HIS B 2 212 ? 27.084 -10.776 -40.491 1.000 13.414 212 HIS B C 1
ATOM 9317 O O . HIS B 2 212 ? 27.177 -11.501 -41.486 1.000 14.577 212 HIS B O 1
ATOM 9324 N N . ALA B 2 213 ? 27.392 -9.476 -40.512 1.000 14.221 213 ALA B N 1
ATOM 9325 C CA . ALA B 2 213 ? 27.820 -8.762 -41.733 1.000 14.356 213 ALA B CA 1
ATOM 9326 C C . ALA B 2 213 ? 29.072 -9.424 -42.316 1.000 15.443 213 ALA B C 1
ATOM 9327 O O . ALA B 2 213 ? 29.154 -9.557 -43.553 1.000 16.211 213 ALA B O 1
ATOM 9329 N N . VAL B 2 214 ? 30.026 -9.808 -41.469 1.000 14.558 214 VAL B N 1
ATOM 9330 C CA . VAL B 2 214 ? 31.250 -10.483 -41.953 1.000 16.034 214 VAL B CA 1
ATOM 9331 C C . VAL B 2 214 ? 31.431 -11.723 -41.090 1.000 16.396 214 VAL B C 1
ATOM 9332 O O . VAL B 2 214 ? 30.803 -11.823 -40.007 1.000 18.672 214 VAL B O 1
ATOM 9336 N N . ALA B 2 215 ? 32.267 -12.648 -41.552 1.000 17.325 215 ALA B N 1
ATOM 9337 C CA . ALA B 2 215 ? 32.491 -13.932 -40.838 1.000 20.267 215 ALA B CA 1
ATOM 9338 C C . ALA B 2 215 ? 33.176 -13.724 -39.470 1.000 25.408 215 ALA B C 1
ATOM 9339 O O . ALA B 2 215 ? 33.961 -12.764 -39.398 1.000 25.382 215 ALA B O 1
ATOM 9341 N N . GLU C 1 36 ? 6.749 21.647 -123.289 1.000 40.249 36 GLU C N 1
ATOM 9342 C CA . GLU C 1 36 ? 5.683 21.959 -122.298 1.000 37.679 36 GLU C CA 1
ATOM 9343 C C . GLU C 1 36 ? 4.552 22.698 -122.992 1.000 28.870 36 GLU C C 1
ATOM 9344 O O . GLU C 1 36 ? 4.847 23.699 -123.654 1.000 29.724 36 GLU C O 1
ATOM 9350 N N . LEU C 1 37 ? 3.308 22.301 -122.761 1.000 26.992 37 LEU C N 1
ATOM 9351 C CA . LEU C 1 37 ? 2.145 23.043 -123.298 1.000 25.061 37 LEU C CA 1
ATOM 9352 C C . LEU C 1 37 ? 1.843 24.217 -122.383 1.000 24.718 37 LEU C C 1
ATOM 9353 O O . LEU C 1 37 ? 1.628 23.968 -121.142 1.000 24.082 37 LEU C O 1
ATOM 9358 N N . GLN C 1 38 ? 1.741 25.411 -122.959 1.000 25.853 38 GLN C N 1
ATOM 9359 C CA . GLN C 1 38 ? 1.412 26.665 -122.226 1.000 28.983 38 GLN C CA 1
ATOM 9360 C C . GLN C 1 38 ? 0.143 26.459 -121.397 1.000 23.840 38 GLN C C 1
ATOM 9361 O O . GLN C 1 38 ? 0.078 26.883 -120.219 1.000 23.353 38 GLN C O 1
ATOM 9367 N N . LYS C 1 39 ? -0.863 25.804 -121.973 1.000 23.365 39 LYS C N 1
ATOM 9368 C CA . LYS C 1 39 ? -2.167 25.688 -121.284 1.000 21.127 39 LYS C CA 1
ATOM 9369 C C . LYS C 1 39 ? -2.033 24.962 -119.937 1.000 20.036 39 LYS C C 1
ATOM 9370 O O . LYS C 1 39 ? -2.853 25.225 -119.054 1.000 23.426 39 LYS C O 1
ATOM 9376 N N . LEU C 1 40 ? -1.129 24.000 -119.820 1.000 19.766 40 LEU C N 1
ATOM 9377 C CA . LEU C 1 40 ? -1.116 23.064 -118.675 1.000 22.642 40 LEU C CA 1
ATOM 9378 C C . LEU C 1 40 ? 0.024 23.473 -117.735 1.000 24.094 40 LEU C C 1
ATOM 9379 O O . LEU C 1 40 ? 0.268 22.742 -116.792 1.000 24.306 40 LEU C O 1
ATOM 9384 N N . GLN C 1 41 ? 0.700 24.589 -118.006 1.000 27.817 41 GLN C N 1
ATOM 9385 C CA . GLN C 1 41 ? 1.875 24.999 -117.178 1.000 30.543 41 GLN C CA 1
ATOM 9386 C C . GLN C 1 41 ? 1.411 25.363 -115.768 1.000 27.065 41 GLN C C 1
ATOM 9387 O O . GLN C 1 41 ? 0.358 26.028 -115.621 1.000 26.274 41 GLN C O 1
ATOM 9393 N N . TRP C 1 42 ? 2.195 24.959 -114.780 1.000 29.752 42 TRP C N 1
ATOM 9394 C CA . TRP C 1 42 ? 1.946 25.221 -113.339 1.000 33.716 42 TRP C CA 1
ATOM 9395 C C . TRP C 1 42 ? 0.550 24.691 -112.965 1.000 29.025 42 TRP C C 1
ATOM 9396 O O . TRP C 1 42 ? -0.064 25.235 -112.056 1.000 31.171 42 TRP C O 1
ATOM 9407 N N . ALA C 1 43 ? 0.023 23.693 -113.677 1.000 23.834 43 ALA C N 1
ATOM 9408 C CA . ALA C 1 43 ? -1.234 23.027 -113.262 1.000 20.890 43 ALA C CA 1
ATOM 9409 C C . ALA C 1 43 ? -0.921 21.634 -112.702 1.000 20.455 43 ALA C C 1
ATOM 9410 O O . ALA C 1 43 ? -0.056 20.945 -113.234 1.000 22.626 43 ALA C O 1
ATOM 9412 N N . LYS C 1 44 ? -1.690 21.219 -111.701 1.000 18.966 44 LYS C N 1
ATOM 9413 C CA . LYS C 1 44 ? -1.575 19.905 -111.062 1.000 19.220 44 LYS C CA 1
ATOM 9414 C C . LYS C 1 44 ? -2.526 18.952 -111.770 1.000 19.139 44 LYS C C 1
ATOM 9415 O O . LYS C 1 44 ? -3.693 19.347 -111.989 1.000 16.387 44 LYS C O 1
ATOM 9421 N N . GLN C 1 45 ? -2.032 17.760 -112.039 1.000 19.434 45 GLN C N 1
ATOM 9422 C CA . GLN C 1 45 ? -2.815 16.688 -112.682 1.000 19.999 45 GLN C CA 1
ATOM 9423 C C . GLN C 1 45 ? -3.354 15.722 -111.623 1.000 18.513 45 GLN C C 1
ATOM 9424 O O . GLN C 1 45 ? -2.576 15.277 -110.759 1.000 17.971 45 GLN C O 1
ATOM 9430 N N . THR C 1 46 ? -4.663 15.461 -111.661 1.000 16.147 46 THR C N 1
ATOM 9431 C CA . THR C 1 46 ? -5.340 14.429 -110.842 1.000 15.660 46 THR C CA 1
ATOM 9432 C C . THR C 1 46 ? -6.231 13.573 -111.748 1.000 16.901 46 THR C C 1
ATOM 9433 O O . THR C 1 46 ? -6.503 14.006 -112.913 1.000 15.432 46 THR C O 1
ATOM 9437 N N . THR C 1 47 ? -6.584 12.377 -111.286 1.000 15.246 47 THR C N 1
ATOM 9438 C CA . THR C 1 47 ? -7.509 11.480 -112.019 1.000 13.876 47 THR C CA 1
ATOM 9439 C C . THR C 1 47 ? -8.908 11.667 -111.486 1.000 13.390 47 THR C C 1
ATOM 9440 O O . THR C 1 47 ? -9.121 11.895 -110.271 1.000 13.807 47 THR C O 1
ATOM 9444 N N . SER C 1 48 ? -9.857 11.430 -112.356 1.000 12.792 48 SER C N 1
ATOM 9445 C CA . SER C 1 48 ? -11.269 11.342 -111.987 1.000 12.329 48 SER C CA 1
ATOM 9446 C C . SER C 1 48 ? -11.968 10.276 -112.844 1.000 13.181 48 SER C C 1
ATOM 9447 O O . SER C 1 48 ? -11.307 9.625 -113.698 1.000 12.977 48 SER C O 1
ATOM 9450 N N . ILE C 1 49 ? -13.250 10.133 -112.585 1.000 12.681 49 ILE C N 1
ATOM 9451 C CA . ILE C 1 49 ? -14.166 9.229 -113.332 1.000 12.307 49 ILE C CA 1
ATOM 9452 C C . ILE C 1 49 ? -15.310 10.120 -113.788 1.000 11.328 49 ILE C C 1
ATOM 9453 O O . ILE C 1 49 ? -15.848 10.887 -113.011 1.000 13.065 49 ILE C O 1
ATOM 9458 N N . CYS C 1 50 ? -15.717 9.953 -115.043 1.000 11.086 50 CYS C N 1
ATOM 9459 C CA . CYS C 1 50 ? -16.792 10.758 -115.658 1.000 12.067 50 CYS C CA 1
ATOM 9460 C C . CYS C 1 50 ? -18.041 10.769 -114.767 1.000 11.431 50 CYS C C 1
ATOM 9461 O O . CYS C 1 50 ? -18.440 9.728 -114.162 1.000 12.073 50 CYS C O 1
ATOM 9464 N N . CYS C 1 51 ? -18.686 11.931 -114.680 1.000 12.581 51 CYS C N 1
ATOM 9465 C CA . CYS C 1 51 ? -19.898 12.133 -113.859 1.000 12.952 51 CYS C CA 1
ATOM 9466 C C . CYS C 1 51 ? -21.196 11.844 -114.601 1.000 12.510 51 CYS C C 1
ATOM 9467 O O . CYS C 1 51 ? -22.252 12.039 -114.044 1.000 13.141 51 CYS C O 1
ATOM 9470 N N . TYR C 1 52 ? -21.135 11.367 -115.848 1.000 12.460 52 TYR C N 1
ATOM 9471 C CA . TYR C 1 52 ? -22.351 11.073 -116.645 1.000 13.022 52 TYR C CA 1
ATOM 9472 C C . TYR C 1 52 ? -22.636 9.575 -116.602 1.000 13.084 52 TYR C C 1
ATOM 9473 O O . TYR C 1 52 ? -23.087 9.122 -115.541 1.000 14.159 52 TYR C O 1
ATOM 9482 N N . CYS C 1 53 ? -22.477 8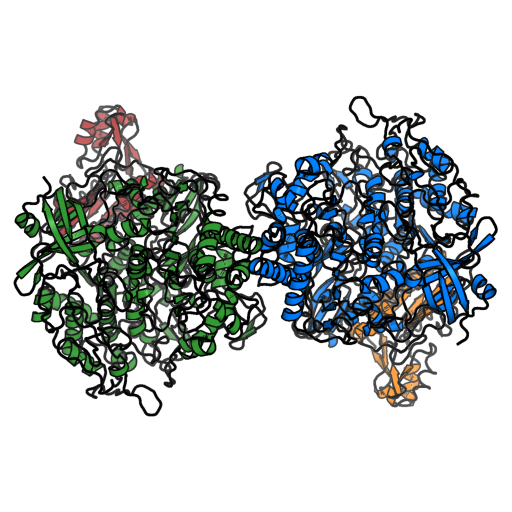.822 -117.696 1.000 13.471 53 CYS C N 1
ATOM 9483 C CA . CYS C 1 53 ? -23.077 7.459 -117.756 1.000 13.063 53 CYS C CA 1
ATOM 9484 C C . CYS C 1 53 ? -22.216 6.409 -117.021 1.000 12.859 53 CYS C C 1
ATOM 9485 O O . CYS C 1 53 ? -21.011 6.647 -116.669 1.000 13.149 53 CYS C O 1
ATOM 9488 N N . ALA C 1 54 ? -22.810 5.219 -116.897 1.000 12.973 54 ALA C N 1
ATOM 9489 C CA . ALA C 1 54 ? -22.266 4.101 -116.099 1.000 12.317 54 ALA C CA 1
ATOM 9490 C C . ALA C 1 54 ? -21.218 3.296 -116.863 1.000 12.319 54 ALA C C 1
ATOM 9491 O O . ALA C 1 54 ? -20.793 2.223 -116.365 1.000 11.852 54 ALA C O 1
ATOM 9493 N N . VAL C 1 55 ? -20.691 3.794 -117.971 1.000 12.391 55 VAL C N 1
ATOM 9494 C CA . VAL C 1 55 ? -19.452 3.198 -118.545 1.000 11.512 55 VAL C CA 1
ATOM 9495 C C . VAL C 1 55 ? -18.295 3.376 -117.544 1.000 12.345 55 VAL C C 1
ATOM 9496 O O . VAL C 1 55 ? -17.500 2.451 -117.388 1.000 13.243 55 VAL C O 1
ATOM 9500 N N . GLY C 1 56 ? -18.164 4.555 -116.940 1.000 12.343 56 GLY C N 1
ATOM 9501 C CA . GLY C 1 56 ? -17.112 4.811 -115.931 1.000 12.845 56 GLY C CA 1
ATOM 9502 C C . GLY C 1 56 ? -15.760 5.171 -116.539 1.000 11.650 56 GLY C C 1
ATOM 9503 O O . GLY C 1 56 ? -14.706 4.794 -115.985 1.000 13.058 56 GLY C O 1
ATOM 9504 N N . CYS C 1 57 ? -15.756 5.958 -117.630 1.000 12.362 57 CYS C N 1
ATOM 9505 C CA . CYS C 1 57 ? -14.553 6.455 -118.295 1.000 11.756 57 CYS C CA 1
ATOM 9506 C C . CYS C 1 57 ? -13.686 7.228 -117.293 1.000 11.881 57 CYS C C 1
ATOM 9507 O O . CYS C 1 57 ? -14.209 8.030 -116.478 1.000 11.823 57 CYS C O 1
ATOM 9510 N N . GLY C 1 58 ? -12.385 7.058 -117.450 1.000 11.589 58 GLY C N 1
ATOM 9511 C CA . GLY C 1 58 ? -11.356 7.798 -116.724 1.000 12.014 58 GLY C CA 1
ATOM 9512 C C . GLY C 1 58 ? -11.065 9.161 -117.295 1.000 12.509 58 GLY C C 1
ATOM 9513 O O . GLY C 1 58 ? -10.987 9.340 -118.546 1.000 13.466 58 GLY C O 1
ATOM 9514 N N . LEU C 1 59 ? -10.885 10.141 -116.417 1.000 12.868 59 LEU C N 1
ATOM 9515 C CA . LEU C 1 59 ? -10.516 11.530 -116.776 1.000 13.303 59 LEU C CA 1
ATOM 9516 C C . LEU C 1 59 ? -9.132 11.856 -116.208 1.000 14.058 59 LEU C C 1
ATOM 9517 O O . LEU C 1 59 ? -8.786 11.356 -115.137 1.000 13.515 59 LEU C O 1
ATOM 9522 N N . ILE C 1 60 ? -8.484 12.844 -116.819 1.000 13.116 60 ILE C N 1
ATOM 9523 C CA . ILE C 1 60 ? -7.368 13.623 -116.232 1.000 14.735 60 ILE C CA 1
ATOM 9524 C C . ILE C 1 60 ? -7.806 15.070 -116.110 1.000 14.548 60 ILE C C 1
ATOM 9525 O O . ILE C 1 60 ? -8.296 15.669 -117.076 1.000 14.148 60 ILE C O 1
ATOM 9530 N N . VAL C 1 61 ? -7.661 15.610 -114.902 1.000 14.690 61 VAL C N 1
ATOM 9531 C CA . VAL C 1 61 ? -8.056 16.992 -114.571 1.000 14.315 61 VAL C CA 1
ATOM 9532 C C . VAL C 1 61 ? -6.756 17.753 -114.315 1.000 13.871 61 VAL C C 1
ATOM 9533 O O . VAL C 1 61 ? -5.892 17.257 -113.571 1.000 13.441 61 VAL C O 1
ATOM 9537 N N . HIS C 1 62 ? -6.568 18.859 -114.998 1.000 14.354 62 HIS C N 1
ATOM 9538 C CA . HIS C 1 62 ? -5.498 19.839 -114.668 1.000 14.071 62 HIS C CA 1
ATOM 9539 C C . HIS C 1 62 ? -6.106 21.031 -113.935 1.000 14.470 62 HIS C C 1
ATOM 9540 O O . HIS C 1 62 ? -7.067 21.606 -114.444 1.000 13.458 62 HIS C O 1
ATOM 9547 N N . THR C 1 63 ? -5.516 21.385 -112.779 1.000 13.640 63 THR C N 1
ATOM 9548 C CA . THR C 1 63 ? -6.016 22.430 -111.847 1.000 15.061 63 THR C CA 1
ATOM 9549 C C . THR C 1 63 ? -4.932 23.488 -111.680 1.000 15.121 63 THR C C 1
ATOM 9550 O O . THR C 1 63 ? -3.792 23.107 -111.416 1.000 16.058 63 THR C O 1
ATOM 9554 N N . ALA C 1 64 ? -5.259 24.731 -111.988 1.000 16.057 64 ALA C N 1
ATOM 9555 C CA . ALA C 1 64 ? -4.269 25.841 -111.957 1.000 17.810 64 ALA C CA 1
ATOM 9556 C C . ALA C 1 64 ? -3.618 25.971 -110.567 1.000 20.619 64 ALA C C 1
ATOM 9557 O O . ALA C 1 64 ? -4.232 25.582 -109.554 1.000 19.592 64 ALA C O 1
ATOM 9559 N N . LYS C 1 65 ? -2.426 26.580 -110.595 1.000 27.043 65 LYS C N 1
ATOM 9560 C CA . LYS C 1 65 ? -1.596 27.029 -109.445 1.000 31.765 65 LYS C CA 1
ATOM 9561 C C . LYS C 1 65 ? -1.342 25.810 -108.577 1.000 28.416 65 LYS C C 1
ATOM 9562 O O . LYS C 1 65 ? -1.574 25.894 -107.359 1.000 36.757 65 LYS C O 1
ATOM 9568 N N . ASP C 1 66 ? -0.945 24.714 -109.222 1.000 32.262 66 ASP C N 1
ATOM 9569 C CA . ASP C 1 66 ? -0.597 23.433 -108.571 1.000 35.941 66 ASP C CA 1
ATOM 9570 C C . ASP C 1 66 ? -1.733 22.995 -107.623 1.000 35.980 66 ASP C C 1
ATOM 9571 O O . ASP C 1 66 ? -1.435 22.487 -106.503 1.000 33.554 66 ASP C O 1
ATOM 9576 N N . GLY C 1 67 ? -3.001 23.159 -108.040 1.000 33.413 67 GLY C N 1
ATOM 9577 C CA . GLY C 1 67 ? -4.155 22.607 -107.298 1.000 32.915 67 GLY C CA 1
ATOM 9578 C C . GLY C 1 67 ? -4.939 23.682 -106.566 1.000 30.957 67 GLY C C 1
ATOM 9579 O O . GLY C 1 67 ? -6.030 23.364 -106.038 1.000 29.910 67 GLY C O 1
ATOM 9580 N N . GLN C 1 68 ? -4.419 24.916 -106.537 1.000 31.505 68 GLN C N 1
ATOM 9581 C CA . GLN C 1 68 ? -4.940 25.985 -105.647 1.000 34.444 68 GLN C CA 1
ATOM 9582 C C . GLN C 1 68 ? -5.929 26.862 -106.424 1.000 30.940 68 GLN C C 1
ATOM 9583 O O . GLN C 1 68 ? -6.628 27.640 -105.778 1.000 29.458 68 GLN C O 1
ATOM 9589 N N . GLY C 1 69 ? -6.049 26.693 -107.750 1.000 27.654 69 GLY C N 1
ATOM 9590 C CA . GLY C 1 69 ? -6.975 27.501 -108.569 1.000 20.066 69 GLY C CA 1
ATOM 9591 C C . GLY C 1 69 ? -8.079 26.665 -109.204 1.000 17.664 69 GLY C C 1
ATOM 9592 O O . GLY C 1 69 ? -8.457 25.608 -108.662 1.000 17.051 69 GLY C O 1
ATOM 9593 N N . ARG C 1 70 ? -8.624 27.168 -110.293 1.000 16.746 70 ARG C N 1
ATOM 9594 C CA . ARG C 1 70 ? -9.734 26.509 -111.020 1.000 16.140 70 ARG C CA 1
ATOM 9595 C C . ARG C 1 70 ? -9.212 25.389 -111.931 1.000 15.081 70 ARG C C 1
ATOM 9596 O O . ARG C 1 70 ? -8.019 25.366 -112.254 1.000 15.786 70 ARG C O 1
ATOM 9604 N N . ALA C 1 71 ? -10.107 24.510 -112.380 1.000 15.015 71 ALA C N 1
ATOM 9605 C CA . ALA C 1 71 ? -9.735 23.561 -113.459 1.000 15.005 71 ALA C CA 1
ATOM 9606 C C . ALA C 1 71 ? -9.336 24.387 -114.686 1.000 14.323 71 ALA C C 1
ATOM 9607 O O . ALA C 1 71 ? -9.975 25.395 -114.958 1.000 15.476 71 ALA C O 1
ATOM 9609 N N . VAL C 1 72 ? -8.309 23.945 -115.408 1.000 14.226 72 VAL C N 1
ATOM 9610 C CA . VAL C 1 72 ? -7.903 24.551 -116.700 1.000 14.655 72 VAL C CA 1
ATOM 9611 C C . VAL C 1 72 ? -8.165 23.602 -117.868 1.000 14.379 72 VAL C C 1
ATOM 9612 O O . VAL C 1 72 ? -8.268 24.113 -118.971 1.000 13.270 72 VAL C O 1
ATOM 9616 N N . ASN C 1 73 ? -8.236 22.302 -117.618 1.000 14.957 73 ASN C N 1
ATOM 9617 C CA . ASN C 1 73 ? -8.447 21.311 -118.700 1.000 13.504 73 ASN C CA 1
ATOM 9618 C C . ASN C 1 73 ? -9.035 20.039 -118.094 1.000 13.363 73 ASN C C 1
ATOM 9619 O O . ASN C 1 73 ? -8.641 19.657 -116.968 1.000 12.406 73 ASN C O 1
ATOM 9624 N N . VAL C 1 74 ? -9.958 19.389 -118.795 1.000 13.358 74 VAL C N 1
ATOM 9625 C CA . VAL C 1 74 ? -10.423 18.027 -118.424 1.000 12.669 74 VAL C CA 1
ATOM 9626 C C . VAL C 1 74 ? -10.496 17.243 -119.733 1.000 12.537 74 VAL C C 1
ATOM 9627 O O . VAL C 1 74 ? -11.154 17.719 -120.703 1.000 12.419 74 VAL C O 1
ATOM 9631 N N . GLU C 1 75 ? -9.798 16.112 -119.771 1.000 12.851 75 GLU C N 1
ATOM 9632 C CA . GLU C 1 75 ? -9.837 15.217 -120.955 1.000 12.811 75 GLU C CA 1
ATOM 9633 C C . GLU C 1 75 ? -9.667 13.786 -120.470 1.000 14.293 75 GLU C C 1
ATOM 9634 O O . GLU C 1 75 ? -9.728 13.516 -119.233 1.000 13.802 75 GLU C O 1
ATOM 9640 N N . GLY C 1 76 ? -9.529 12.843 -121.382 1.000 12.882 76 GLY C N 1
ATOM 9641 C CA . GLY C 1 76 ? -9.533 11.440 -120.971 1.000 13.492 76 GLY C CA 1
ATOM 9642 C C . GLY C 1 76 ? -8.224 10.950 -120.371 1.000 12.665 76 GLY C C 1
ATOM 9643 O O . GLY C 1 76 ? -7.148 11.489 -120.583 1.000 13.824 76 GLY C O 1
ATOM 9644 N N . ASP C 1 77 ? -8.353 9.902 -119.562 1.000 13.663 77 ASP C N 1
ATOM 9645 C CA . ASP C 1 77 ? -7.214 9.242 -118.906 1.000 12.680 77 ASP C CA 1
ATOM 9646 C C . ASP C 1 77 ? -6.708 8.165 -119.853 1.000 12.667 77 ASP C C 1
ATOM 9647 O O . ASP C 1 77 ? -7.351 7.122 -119.992 1.000 13.822 77 ASP C O 1
ATOM 9652 N N . PRO C 1 78 ? -5.531 8.394 -120.463 1.000 13.853 78 PRO C N 1
ATOM 9653 C CA . PRO C 1 78 ? -4.985 7.448 -121.428 1.000 14.749 78 PRO C CA 1
ATOM 9654 C C . PRO C 1 78 ? -4.757 6.048 -120.850 1.000 15.248 78 PRO C C 1
ATOM 9655 O O . PRO C 1 78 ? -4.729 5.094 -121.591 1.000 15.235 78 PRO C O 1
ATOM 9659 N N . ASP C 1 79 ? -4.573 5.934 -119.544 1.000 15.045 79 ASP C N 1
ATOM 9660 C CA . ASP C 1 79 ? -4.174 4.669 -118.884 1.000 15.707 79 ASP C CA 1
ATOM 9661 C C . ASP C 1 79 ? -5.403 3.872 -118.465 1.000 15.630 79 ASP C C 1
ATOM 9662 O O . ASP C 1 79 ? -5.249 2.715 -118.055 1.000 16.923 79 ASP C O 1
ATOM 9667 N N . HIS C 1 80 ? -6.592 4.470 -118.524 1.000 14.623 80 HIS C N 1
ATOM 9668 C CA . HIS C 1 80 ? -7.816 3.802 -118.048 1.000 14.025 80 HIS C CA 1
ATOM 9669 C C . HIS C 1 80 ? -8.138 2.626 -118.968 1.000 15.145 80 HIS C C 1
ATOM 9670 O O . HIS C 1 80 ? -8.138 2.800 -120.177 1.000 16.022 80 HIS C O 1
ATOM 9677 N N . PRO C 1 81 ? -8.351 1.400 -118.443 1.000 14.180 81 PRO C N 1
ATOM 9678 C CA . PRO C 1 81 ? -8.605 0.244 -119.306 1.000 15.160 81 PRO C CA 1
ATOM 9679 C C . PRO C 1 81 ? -9.947 0.218 -120.039 1.000 14.546 81 PRO C C 1
ATOM 9680 O O . PRO C 1 81 ? -10.095 -0.535 -121.007 1.000 15.729 81 PRO C O 1
ATOM 9684 N N . ILE C 1 82 ? -10.912 1.042 -119.660 1.000 13.295 82 ILE C N 1
ATOM 9685 C CA . ILE C 1 82 ? -12.241 1.027 -120.321 1.000 13.616 82 ILE C CA 1
ATOM 9686 C C . ILE C 1 82 ? -12.237 2.022 -121.484 1.000 13.280 82 ILE C C 1
ATOM 9687 O O . ILE C 1 82 ? -12.539 1.630 -122.641 1.000 13.280 82 ILE C O 1
ATOM 9692 N N . ASN C 1 83 ? -11.880 3.273 -121.236 1.000 12.352 83 ASN C N 1
ATOM 9693 C CA . ASN C 1 83 ? -11.944 4.288 -122.308 1.000 13.067 83 ASN C CA 1
ATOM 9694 C C . ASN C 1 83 ? -10.588 4.491 -122.985 1.000 12.531 83 ASN C C 1
ATOM 9695 O O . ASN C 1 83 ? -10.592 5.035 -124.115 1.000 11.954 83 ASN C O 1
ATOM 9700 N N . GLU C 1 84 ? -9.451 4.206 -122.369 1.000 12.791 84 GLU C N 1
ATOM 9701 C CA . GLU C 1 84 ? -8.120 4.413 -122.989 1.000 14.158 84 GLU C CA 1
ATOM 9702 C C . GLU C 1 84 ? -7.984 5.865 -123.476 1.000 15.085 84 GLU C C 1
ATOM 9703 O O . GLU C 1 84 ? -7.525 6.082 -124.596 1.000 15.024 84 GLU C O 1
ATOM 9709 N N . GLY C 1 85 ? -8.480 6.856 -122.734 1.000 15.199 85 GLY C N 1
ATOM 9710 C CA . GLY C 1 85 ? -8.331 8.248 -123.159 1.000 14.163 85 GLY C CA 1
ATOM 9711 C C . GLY C 1 85 ? -9.557 8.778 -123.893 1.000 13.162 85 GLY C C 1
ATOM 9712 O O . GLY C 1 85 ? -9.683 9.996 -123.988 1.000 13.227 85 GLY C O 1
ATOM 9713 N N . SER C 1 86 ? -10.404 7.911 -124.461 1.000 12.443 86 SER C N 1
ATOM 9714 C CA . SER C 1 86 ? -11.588 8.321 -125.242 1.000 12.072 86 SER C CA 1
ATOM 9715 C C . SER C 1 86 ? -12.619 8.978 -124.347 1.000 11.845 86 SER C C 1
ATOM 9716 O O . SER C 1 86 ? -12.743 8.533 -123.167 1.000 11.879 86 SER C O 1
ATOM 9719 N N . LEU C 1 87 ? -13.352 9.947 -124.878 1.000 11.758 87 LEU C N 1
ATOM 9720 C CA . LEU C 1 87 ? -14.542 10.526 -124.184 1.000 11.096 87 LEU C CA 1
ATOM 9721 C C . LEU C 1 87 ? -15.583 10.890 -125.231 1.000 11.779 87 LEU C C 1
ATOM 9722 O O . LEU C 1 87 ? -15.193 11.397 -126.270 1.000 11.500 87 LEU C O 1
ATOM 9727 N N . CYS C 1 88 ? -16.867 10.675 -124.935 1.000 12.302 88 CYS C N 1
ATOM 9728 C CA . CYS C 1 88 ? -18.000 11.152 -125.766 1.000 11.501 88 CYS C CA 1
ATOM 9729 C C . CYS C 1 88 ? -18.144 12.647 -125.486 1.000 12.456 88 CYS C C 1
ATOM 9730 O O . CYS C 1 88 ? -17.380 13.189 -124.693 1.000 11.659 88 CYS C O 1
ATOM 9733 N N . PRO C 1 89 ? -19.092 13.369 -126.118 1.000 12.139 89 PRO C N 1
ATOM 9734 C CA . PRO C 1 89 ? -19.190 14.825 -125.979 1.000 12.750 89 PRO C CA 1
ATOM 9735 C C . PRO C 1 89 ? -19.547 15.232 -124.547 1.000 11.678 89 PRO C C 1
ATOM 9736 O O . PRO C 1 89 ? -19.204 16.328 -124.169 1.000 11.533 89 PRO C O 1
ATOM 9740 N N . LYS C 1 90 ? -20.174 14.349 -123.785 1.000 12.520 90 LYS C N 1
ATOM 9741 C CA . LYS C 1 90 ? -20.560 14.680 -122.379 1.000 13.161 90 LYS C CA 1
ATOM 9742 C C . LYS C 1 90 ? -19.296 14.664 -121.523 1.000 12.725 90 LYS C C 1
ATOM 9743 O O . LYS C 1 90 ? -18.963 15.667 -120.897 1.000 11.643 90 LYS C O 1
ATOM 9749 N N . GLY C 1 91 ? -18.551 13.571 -121.502 1.000 12.246 91 GLY C N 1
ATOM 9750 C CA . GLY C 1 91 ? -17.291 13.545 -120.742 1.000 11.779 91 GLY C CA 1
ATOM 9751 C C . GLY C 1 91 ? -16.307 14.598 -121.254 1.000 12.477 91 GLY C C 1
ATOM 9752 O O . GLY C 1 91 ? -15.661 15.280 -120.423 1.000 13.061 91 GLY C O 1
ATOM 9753 N N . ALA C 1 92 ? -16.243 14.811 -122.563 1.000 11.807 92 ALA C N 1
ATOM 9754 C CA . ALA C 1 92 ? -15.301 15.759 -123.168 1.000 12.275 92 ALA C CA 1
ATOM 9755 C C . ALA C 1 92 ? -15.629 17.199 -122.792 1.000 11.963 92 ALA C C 1
ATOM 9756 O O . ALA C 1 92 ? -14.747 18.062 -122.991 1.000 13.220 92 ALA C O 1
ATOM 9758 N N . SER C 1 93 ? -16.850 17.489 -122.359 1.000 12.172 93 SER C N 1
ATOM 9759 C CA . SER C 1 93 ? -17.290 18.855 -121.979 1.000 13.314 93 SER C CA 1
ATOM 9760 C C . SER C 1 93 ? -17.346 19.062 -120.454 1.000 13.046 93 SER C C 1
ATOM 9761 O O . SER C 1 93 ? -17.879 20.109 -120.016 1.000 13.517 93 SER C O 1
ATOM 9764 N N . ILE C 1 94 ? -16.864 18.132 -119.648 1.000 11.700 94 ILE C N 1
ATOM 9765 C CA . ILE C 1 94 ? -16.915 18.302 -118.160 1.000 11.785 94 ILE C CA 1
ATOM 9766 C C . ILE C 1 94 ? -16.251 19.607 -117.738 1.000 12.237 94 ILE C C 1
ATOM 9767 O O . ILE C 1 94 ? -16.717 20.193 -116.734 1.000 11.975 94 ILE C O 1
ATOM 9772 N N . PHE C 1 95 ? -15.203 20.064 -118.420 1.000 12.650 95 PHE C N 1
ATOM 9773 C CA . PHE C 1 95 ? -14.588 21.368 -118.091 1.000 13.472 95 PHE C CA 1
ATOM 9774 C C . PHE C 1 95 ? -15.661 22.465 -118.055 1.000 13.787 95 PHE C C 1
ATOM 9775 O O . PHE C 1 95 ? -15.662 23.323 -117.144 1.000 13.555 95 PHE C O 1
ATOM 9783 N N . GLN C 1 96 ? -16.522 22.469 -119.070 1.000 12.162 96 GLN C N 1
ATOM 9784 C CA . GLN C 1 96 ? -17.568 23.493 -119.269 1.000 13.507 96 GLN C CA 1
ATOM 9785 C C . GLN C 1 96 ? -18.642 23.316 -118.203 1.000 13.959 96 GLN C C 1
ATOM 9786 O O . GLN C 1 96 ? -19.274 24.309 -117.801 1.000 13.223 96 GLN C O 1
ATOM 9792 N N . LEU C 1 97 ? -18.886 22.097 -117.734 1.000 13.464 97 LEU C N 1
ATOM 9793 C CA . LEU C 1 97 ? -19.863 21.898 -116.648 1.000 14.290 97 LEU C CA 1
ATOM 9794 C C . LEU C 1 97 ? -19.315 22.529 -115.365 1.000 14.631 97 LEU C C 1
ATOM 9795 O O . LEU C 1 97 ? -20.067 23.200 -114.646 1.000 15.954 97 LEU C O 1
ATOM 9800 N N . GLY C 1 98 ? -18.081 22.203 -115.006 1.000 15.359 98 GLY C N 1
ATOM 9801 C CA . GLY C 1 98 ? -17.521 22.639 -113.718 1.000 14.374 98 GLY C CA 1
ATOM 9802 C C . GLY C 1 98 ? -17.179 24.105 -113.722 1.000 15.226 98 GLY C C 1
ATOM 9803 O O . GLY C 1 98 ? -17.474 24.792 -112.744 1.000 16.016 98 GLY C O 1
ATOM 9804 N N . GLU C 1 99 ? -16.546 24.611 -114.776 1.000 15.993 99 GLU C N 1
ATOM 9805 C CA . GLU C 1 99 ? -16.127 26.029 -114.813 1.000 16.523 99 GLU C CA 1
ATOM 9806 C C . GLU C 1 99 ? -17.237 26.837 -115.484 1.000 17.237 99 GLU C C 1
ATOM 9807 O O . GLU C 1 99 ? -17.154 27.174 -116.685 1.000 24.650 99 GLU C O 1
ATOM 9813 N N . ASN C 1 100 ? -18.345 26.980 -114.802 1.000 18.128 100 ASN C N 1
ATOM 9814 C CA . ASN C 1 100 ? -19.615 27.388 -115.442 1.000 16.337 100 ASN C CA 1
ATOM 9815 C C . ASN C 1 100 ? -20.191 28.520 -114.624 1.000 17.338 100 ASN C C 1
ATOM 9816 O O . ASN C 1 100 ? -20.573 28.292 -113.462 1.000 15.967 100 ASN C O 1
ATOM 9821 N N . ASP C 1 101 ? -20.309 29.700 -115.227 1.000 19.138 101 ASP C N 1
ATOM 9822 C CA . ASP C 1 101 ? -20.767 30.899 -114.484 1.000 22.896 101 ASP C CA 1
ATOM 9823 C C . ASP C 1 101 ? -22.272 30.859 -114.219 1.000 21.068 101 ASP C C 1
ATOM 9824 O O . ASP C 1 101 ? -22.733 31.725 -113.490 1.000 20.859 101 ASP C O 1
ATOM 9829 N N . GLN C 1 102 ? -23.019 29.848 -114.664 1.000 16.209 102 GLN C N 1
ATOM 9830 C CA . GLN C 1 102 ? -24.451 29.702 -114.318 1.000 17.121 102 GLN C CA 1
ATOM 9831 C C . GLN C 1 102 ? -24.622 28.837 -113.059 1.000 14.283 102 GLN C C 1
ATOM 9832 O O . GLN C 1 102 ? -25.735 28.708 -112.582 1.000 13.711 102 GLN C O 1
ATOM 9838 N N . ARG C 1 103 ? -23.568 28.198 -112.573 1.000 13.527 103 ARG C N 1
ATOM 9839 C CA . ARG C 1 103 ? -23.671 27.308 -111.380 1.000 13.560 103 ARG C CA 1
ATOM 9840 C C . ARG C 1 103 ? -24.168 28.084 -110.174 1.000 14.114 103 ARG C C 1
ATOM 9841 O O . ARG C 1 103 ? -23.937 29.346 -110.063 1.000 13.468 103 ARG C O 1
ATOM 9849 N N . GLY C 1 104 ? -24.879 27.402 -109.289 1.000 14.879 104 GLY C N 1
ATOM 9850 C CA . GLY C 1 104 ? -25.183 28.011 -107.990 1.000 14.759 104 GLY C CA 1
ATOM 9851 C C . GLY C 1 104 ? -23.895 28.398 -107.271 1.000 15.229 104 GLY C C 1
ATOM 9852 O O . GLY C 1 104 ? -22.883 27.737 -107.469 1.000 17.516 104 GLY C O 1
ATOM 9853 N N . THR C 1 105 ? -23.920 29.480 -106.479 1.000 15.403 105 THR C N 1
ATOM 9854 C CA . THR C 1 105 ? -22.760 29.982 -105.717 1.000 16.204 105 THR C CA 1
ATOM 9855 C C . THR C 1 105 ? -22.999 29.903 -104.209 1.000 16.428 105 THR C C 1
ATOM 9856 O O . THR C 1 105 ? -21.986 29.791 -103.476 1.000 17.813 105 THR C O 1
ATOM 9860 N N . GLN C 1 106 ? -24.251 30.008 -103.785 1.000 15.988 106 GLN C N 1
ATOM 9861 C CA . GLN C 1 106 ? -24.601 29.924 -102.352 1.000 17.318 106 GLN C CA 1
ATOM 9862 C C . GLN C 1 106 ? -26.052 29.511 -102.214 1.000 15.722 106 GLN C C 1
ATOM 9863 O O . GLN C 1 106 ? -26.826 29.543 -103.159 1.000 14.662 106 GLN C O 1
ATOM 9869 N N . PRO C 1 107 ? -26.493 29.183 -100.997 1.000 15.030 107 PRO C N 1
ATOM 9870 C CA . PRO C 1 107 ? -27.900 28.889 -100.765 1.000 15.733 107 PRO C CA 1
ATOM 9871 C C . PRO C 1 107 ? -28.829 30.028 -101.171 1.000 16.295 107 PRO C C 1
ATOM 9872 O O . PRO C 1 107 ? -28.470 31.204 -101.036 1.000 16.541 107 PRO C O 1
ATOM 9876 N N . LEU C 1 108 ? -29.996 29.637 -101.656 1.000 15.526 108 LEU C N 1
ATOM 9877 C CA . LEU C 1 108 ? -31.099 30.554 -101.989 1.000 16.085 108 LEU C CA 1
ATOM 9878 C C . LEU C 1 108 ? -32.348 30.116 -101.236 1.000 17.290 108 LEU C C 1
ATOM 9879 O O . LEU C 1 108 ? -32.591 28.897 -101.015 1.000 15.014 108 LEU C O 1
ATOM 9884 N N . TYR C 1 109 ? -33.143 31.109 -100.833 1.000 16.947 109 TYR C N 1
ATOM 9885 C CA . TYR C 1 109 ? -34.358 30.876 -100.047 1.000 17.208 109 TYR C CA 1
ATOM 9886 C C . TYR C 1 109 ? -35.542 31.524 -100.738 1.000 16.566 109 TYR C C 1
ATOM 9887 O O . TYR C 1 109 ? -35.442 32.718 -101.098 1.000 18.672 109 TYR C O 1
ATOM 9896 N N . ARG C 1 110 ? -36.626 30.765 -100.946 1.000 15.705 110 ARG C N 1
ATOM 9897 C CA . ARG C 1 110 ? -37.895 31.291 -101.506 1.000 17.294 110 ARG C CA 1
ATOM 9898 C C . ARG C 1 110 ? -38.964 31.176 -100.425 1.000 17.459 110 ARG C C 1
ATOM 9899 O O . ARG C 1 110 ? -39.359 30.052 -100.066 1.000 16.826 110 ARG C O 1
ATOM 9907 N N . ALA C 1 111 ? -39.397 32.336 -99.909 1.000 18.861 111 ALA C N 1
ATOM 9908 C CA . ALA C 1 111 ? -40.476 32.423 -98.904 1.000 21.134 111 ALA C CA 1
ATOM 9909 C C . ALA C 1 111 ? -41.768 31.953 -99.540 1.000 19.354 111 ALA C C 1
ATOM 9910 O O . ALA C 1 111 ? -41.938 32.092 -100.753 1.000 19.743 111 ALA C O 1
ATOM 9912 N N . PRO C 1 112 ? -42.723 31.442 -98.736 1.000 20.696 112 PRO C N 1
ATOM 9913 C CA . PRO C 1 112 ? -44.073 31.161 -99.211 1.000 21.466 112 PRO C CA 1
ATOM 9914 C C . PRO C 1 112 ? -44.648 32.368 -99.979 1.000 21.487 112 PRO C C 1
ATOM 9915 O O . PRO C 1 112 ? -44.486 33.493 -99.542 1.000 20.471 112 PRO C O 1
ATOM 9919 N N . PHE C 1 113 ? -45.252 32.113 -101.140 1.000 23.084 113 PHE C N 1
ATOM 9920 C CA . PHE C 1 113 ? -45.971 33.121 -101.967 1.000 22.980 113 PHE C CA 1
ATOM 9921 C C . PHE C 1 113 ? -45.049 34.203 -102.526 1.000 23.418 113 PHE C C 1
ATOM 9922 O O . PHE C 1 113 ? -45.576 35.115 -103.205 1.000 23.596 113 PHE C O 1
ATOM 9930 N N . SER C 1 114 ? -43.728 34.062 -102.427 1.000 23.682 114 SER C N 1
ATOM 9931 C CA . SER C 1 114 ? -42.734 35.008 -102.996 1.000 24.901 114 SER C CA 1
ATOM 9932 C C . SER C 1 114 ? -42.434 34.717 -104.479 1.000 23.037 114 SER C C 1
ATOM 9933 O O . SER C 1 114 ? -42.542 33.555 -104.923 1.000 21.965 114 SER C O 1
ATOM 9936 N N . ASP C 1 115 ? -42.089 35.758 -105.250 1.000 24.699 115 ASP C N 1
ATOM 9937 C CA . ASP C 1 115 ? -41.718 35.576 -106.678 1.000 27.071 115 ASP C CA 1
ATOM 9938 C C . ASP C 1 115 ? -40.195 35.695 -106.842 1.000 25.062 115 ASP C C 1
ATOM 9939 O O . ASP C 1 115 ? -39.761 35.621 -108.004 1.000 23.984 115 ASP C O 1
ATOM 9944 N N . THR C 1 116 ? -39.410 35.825 -105.759 1.000 24.145 116 THR C N 1
ATOM 9945 C CA . THR C 1 116 ? -37.934 35.982 -105.841 1.000 24.764 116 THR C CA 1
ATOM 9946 C C . THR C 1 116 ? -37.211 35.053 -104.874 1.000 23.983 116 THR C C 1
ATOM 9947 O O . THR C 1 116 ? -37.793 34.642 -103.848 1.000 23.422 116 THR C O 1
ATOM 9951 N N . TRP C 1 117 ? -35.962 34.773 -105.231 1.000 22.163 117 TRP C N 1
ATOM 9952 C CA . TRP C 1 117 ? -34.971 34.106 -104.374 1.000 20.059 117 TRP C CA 1
ATOM 9953 C C . TRP C 1 117 ? -34.277 35.154 -103.516 1.000 21.573 117 TRP C C 1
ATOM 9954 O O . TRP C 1 117 ? -33.919 36.212 -104.021 1.000 22.021 117 TRP C O 1
ATOM 9965 N N . LYS C 1 118 ? -33.990 34.799 -102.276 1.000 20.633 118 LYS C N 1
ATOM 9966 C CA . LYS C 1 118 ? -33.129 35.590 -101.391 1.000 20.578 118 LYS C CA 1
ATOM 9967 C C . LYS C 1 118 ? -31.858 34.786 -101.149 1.000 19.260 118 LYS C C 1
ATOM 9968 O O . LYS C 1 118 ? -31.951 33.666 -100.661 1.000 18.401 118 LYS C O 1
ATOM 9974 N N . PRO C 1 119 ? -30.659 35.323 -101.427 1.000 19.226 119 PRO C N 1
ATOM 9975 C CA . PRO C 1 119 ? -29.404 34.683 -101.064 1.000 19.861 119 PRO C CA 1
ATOM 9976 C C . PRO C 1 119 ? -29.302 34.628 -99.535 1.000 21.708 119 PRO C C 1
ATOM 9977 O O . PRO C 1 119 ? -29.571 35.598 -98.827 1.000 20.752 119 PRO C O 1
ATOM 9981 N N . VAL C 1 120 ? -28.963 33.466 -99.018 1.000 18.841 120 VAL C N 1
ATOM 9982 C CA . VAL C 1 120 ? -28.821 33.268 -97.552 1.000 16.698 120 VAL C CA 1
ATOM 9983 C C . VAL C 1 120 ? -27.547 32.486 -97.273 1.000 16.659 120 VAL C C 1
ATOM 9984 O O . VAL C 1 120 ? -27.003 31.822 -98.188 1.000 18.563 120 VAL C O 1
ATOM 9988 N N . THR C 1 121 ? -27.103 32.502 -96.017 1.000 16.260 121 THR C N 1
ATOM 9989 C CA . THR C 1 121 ? -25.868 31.784 -95.627 1.000 16.342 121 THR C CA 1
ATOM 9990 C C . THR C 1 121 ? -26.204 30.297 -95.480 1.000 15.514 121 THR C C 1
ATOM 9991 O O . THR C 1 121 ? -27.379 29.931 -95.338 1.000 15.705 121 THR C O 1
ATOM 9995 N N . TRP C 1 122 ? -25.179 29.480 -95.524 1.000 15.237 122 TRP C N 1
ATOM 9996 C CA . TRP C 1 122 ? -25.310 28.050 -95.157 1.000 15.182 122 TRP C CA 1
ATOM 9997 C C . TRP C 1 122 ? -25.851 27.929 -93.745 1.000 16.104 122 TRP C C 1
ATOM 9998 O O . TRP C 1 122 ? -26.689 27.060 -93.503 1.000 16.125 122 TRP C O 1
ATOM 10009 N N . ASP C 1 123 ? -25.383 28.767 -92.824 1.000 19.003 123 ASP C N 1
ATOM 10010 C CA . ASP C 1 123 ? -25.827 28.617 -91.416 1.000 18.170 123 ASP C CA 1
ATOM 10011 C C . ASP C 1 123 ? -27.328 28.890 -91.359 1.000 17.906 123 ASP C C 1
ATOM 10012 O O . ASP C 1 123 ? -28.035 28.090 -90.754 1.000 19.449 123 ASP C O 1
ATOM 10017 N N . PHE C 1 124 ? -27.825 29.923 -92.035 1.000 16.560 124 PHE C N 1
ATOM 10018 C CA . PHE C 1 124 ? -29.281 30.181 -92.034 1.000 17.452 124 PHE C CA 1
ATOM 10019 C C . PHE C 1 124 ? -30.016 28.986 -92.646 1.000 16.743 124 PHE C C 1
ATOM 10020 O O . PHE C 1 124 ? -30.991 28.482 -92.056 1.000 16.625 124 PHE C O 1
ATOM 10028 N N . ALA C 1 125 ? -29.595 28.557 -93.841 1.000 15.754 125 ALA C N 1
ATOM 10029 C CA . ALA C 1 125 ? -30.364 27.556 -94.609 1.000 16.151 125 ALA C CA 1
ATOM 10030 C C . ALA C 1 125 ? -30.425 26.260 -93.806 1.000 14.436 125 ALA C C 1
ATOM 10031 O O . ALA C 1 125 ? -31.514 25.691 -93.671 1.000 15.997 125 ALA C O 1
ATOM 10033 N N . LEU C 1 126 ? -29.310 25.800 -93.268 1.000 14.705 126 LEU C N 1
ATOM 10034 C CA . LEU C 1 126 ? -29.311 24.477 -92.624 1.000 14.448 126 LEU C CA 1
ATOM 10035 C C . LEU C 1 126 ? -29.971 24.566 -91.242 1.000 15.595 126 LEU C C 1
ATOM 10036 O O . LEU C 1 126 ? -30.649 23.606 -90.847 1.000 14.893 126 LEU C O 1
ATOM 10041 N N . THR C 1 127 ? -29.780 25.665 -90.506 1.000 15.811 127 THR C N 1
ATOM 10042 C CA A THR C 1 127 ? -30.505 25.844 -89.215 0.500 17.971 127 THR C CA 1
ATOM 10043 C CA B THR C 1 127 ? -30.510 25.917 -89.235 0.500 14.928 127 THR C CA 1
ATOM 10044 C C . THR C 1 127 ? -32.020 25.841 -89.475 1.000 15.683 127 THR C C 1
ATOM 10045 O O . THR C 1 127 ? -32.748 25.161 -88.734 1.000 16.520 127 THR C O 1
ATOM 10052 N N . GLU C 1 128 ? -32.501 26.522 -90.508 1.000 14.604 128 GLU C N 1
ATOM 10053 C CA . GLU C 1 128 ? -33.949 26.567 -90.805 1.000 15.385 128 GLU C CA 1
ATOM 10054 C C . GLU C 1 128 ? -34.408 25.215 -91.333 1.000 14.270 128 GLU C C 1
ATOM 10055 O O . GLU C 1 128 ? -35.483 24.786 -90.963 1.000 14.804 128 GLU C O 1
ATOM 10061 N N . ILE C 1 129 ? -33.659 24.561 -92.217 1.000 13.559 129 ILE C N 1
ATOM 10062 C CA . ILE C 1 129 ? -34.089 23.219 -92.670 1.000 13.539 129 ILE C CA 1
ATOM 10063 C C . ILE C 1 129 ? -34.178 22.299 -91.456 1.000 12.396 129 ILE C C 1
ATOM 10064 O O . ILE C 1 129 ? -35.113 21.517 -91.399 1.000 13.267 129 ILE C O 1
ATOM 10069 N N . ALA C 1 130 ? -33.217 22.323 -90.534 1.000 14.120 130 ALA C N 1
ATOM 10070 C CA . ALA C 1 130 ? -33.298 21.437 -89.344 1.000 14.308 130 ALA C CA 1
ATOM 10071 C C . ALA C 1 130 ? -34.627 21.698 -88.598 1.000 14.458 130 ALA C C 1
ATOM 10072 O O . ALA C 1 130 ? -35.288 20.729 -88.166 1.000 14.663 130 ALA C O 1
ATOM 10074 N N . LYS C 1 131 ? -35.026 22.955 -88.476 1.000 14.282 131 LYS C N 1
ATOM 10075 C CA . LYS C 1 131 ? -36.312 23.308 -87.819 1.000 16.291 131 LYS C CA 1
ATOM 10076 C C . LYS C 1 131 ? -37.498 22.723 -88.604 1.000 14.837 131 LYS C C 1
ATOM 10077 O O . LYS C 1 131 ? -38.440 22.194 -87.991 1.000 15.507 131 LYS C O 1
ATOM 10083 N N . ARG C 1 132 ? -37.483 22.791 -89.937 1.000 15.288 132 ARG C N 1
ATOM 10084 C CA . ARG C 1 132 ? -38.632 22.272 -90.711 1.000 14.459 132 ARG C CA 1
ATOM 10085 C C . ARG C 1 132 ? -38.709 20.764 -90.588 1.000 14.409 132 ARG C C 1
ATOM 10086 O O . ARG C 1 132 ? -39.799 20.244 -90.455 1.000 16.052 132 ARG C O 1
ATOM 10094 N N . ILE C 1 133 ? -37.577 20.080 -90.702 1.000 14.902 133 ILE C N 1
ATOM 10095 C CA . ILE C 1 133 ? -37.524 18.610 -90.522 1.000 14.348 133 ILE C CA 1
ATOM 10096 C C . ILE C 1 133 ? -38.159 18.301 -89.161 1.000 13.765 133 ILE C C 1
ATOM 10097 O O . ILE C 1 133 ? -38.958 17.356 -89.082 1.000 14.233 133 ILE C O 1
ATOM 10102 N N . LYS C 1 134 ? -37.673 18.962 -88.119 1.000 14.893 134 LYS C N 1
ATOM 10103 C CA . LYS C 1 134 ? -37.990 18.557 -86.736 1.000 15.147 134 LYS C CA 1
ATOM 10104 C C . LYS C 1 134 ? -39.477 18.834 -86.509 1.000 15.276 134 LYS C C 1
ATOM 10105 O O . LYS C 1 134 ? -40.158 18.005 -85.935 1.000 14.766 134 LYS C O 1
ATOM 10111 N N . LYS C 1 135 ? -39.972 19.970 -86.994 1.000 15.247 135 LYS C N 1
ATOM 10112 C CA . LYS C 1 135 ? -41.396 20.328 -86.820 1.000 16.600 135 LYS C CA 1
ATOM 10113 C C . LYS C 1 135 ? -42.262 19.259 -87.496 1.000 16.602 135 LYS C C 1
ATOM 10114 O O . LYS C 1 135 ? -43.234 18.778 -86.889 1.000 18.073 135 LYS C O 1
ATOM 10120 N N . THR C 1 136 ? -41.950 18.938 -88.752 1.000 16.143 136 THR C N 1
ATOM 10121 C CA . THR C 1 136 ? -42.692 17.922 -89.524 1.000 16.969 136 THR C CA 1
ATOM 10122 C C . THR C 1 136 ? -42.583 16.552 -88.828 1.000 16.727 136 THR C C 1
ATOM 10123 O O . THR C 1 136 ? -43.619 15.843 -88.713 1.000 18.911 136 THR C O 1
ATOM 10127 N N . ARG C 1 137 ? -41.374 16.142 -88.448 1.000 15.874 137 ARG C N 1
ATOM 10128 C CA . ARG C 1 137 ? -41.135 14.828 -87.813 1.000 15.671 137 ARG C CA 1
ATOM 10129 C C . ARG C 1 137 ? -41.917 14.775 -86.496 1.000 15.940 137 ARG C C 1
ATOM 10130 O O . ARG C 1 137 ? -42.611 13.805 -86.285 1.000 16.522 137 ARG C O 1
ATOM 10138 N N . ASP C 1 138 ? -41.803 15.762 -85.633 1.000 18.122 138 ASP C N 1
ATOM 10139 C CA . ASP C 1 138 ? -42.465 15.696 -84.299 1.000 18.729 138 ASP C CA 1
ATOM 10140 C C . ASP C 1 138 ? -43.987 15.592 -84.466 1.000 21.298 138 ASP C C 1
ATOM 10141 O O . ASP C 1 138 ? -44.619 14.878 -83.660 1.000 21.518 138 ASP C O 1
ATOM 10146 N N . ALA C 1 139 ? -44.548 16.230 -85.496 1.000 19.030 139 ALA C N 1
ATOM 10147 C CA . ALA C 1 139 ? -46.009 16.267 -85.758 1.000 22.110 139 ALA C CA 1
ATOM 10148 C C . ALA C 1 139 ? -46.463 14.954 -86.407 1.000 22.877 139 ALA C C 1
ATOM 10149 O O . ALA C 1 139 ? -47.587 14.552 -86.160 1.000 25.511 139 ALA C O 1
ATOM 10151 N N . SER C 1 140 ? -45.614 14.277 -87.185 1.000 20.606 140 SER C N 1
ATOM 10152 C CA . SER C 1 140 ? -46.047 13.122 -88.008 1.000 21.660 140 SER C CA 1
ATOM 10153 C C . SER C 1 140 ? -45.561 11.789 -87.429 1.000 21.045 140 SER C C 1
ATOM 10154 O O . SER C 1 140 ? -46.136 10.753 -87.797 1.000 25.725 140 SER C O 1
ATOM 10157 N N . PHE C 1 141 ? -44.544 11.760 -86.574 1.000 20.159 141 PHE C N 1
ATOM 10158 C CA . PHE C 1 141 ? -43.919 10.487 -86.162 1.000 19.991 141 PHE C CA 1
ATOM 10159 C C . PHE C 1 141 ? -44.977 9.591 -85.514 1.000 20.156 141 PHE C C 1
ATOM 10160 O O . PHE C 1 141 ? -45.653 10.055 -84.582 1.000 23.036 141 PHE C O 1
ATOM 10168 N N . THR C 1 142 ? -45.040 8.352 -85.982 1.000 22.043 142 THR C N 1
ATOM 10169 C CA . THR C 1 142 ? -45.902 7.246 -85.501 1.000 25.830 142 THR C CA 1
ATOM 10170 C C . THR C 1 142 ? -45.033 6.175 -84.839 1.000 23.209 142 THR C C 1
ATOM 10171 O O . THR C 1 142 ? -44.258 5.516 -85.536 1.000 19.075 142 THR C O 1
ATOM 10175 N N . GLU C 1 143 ? -45.189 5.946 -83.538 1.000 23.840 143 GLU C N 1
ATOM 10176 C CA . GLU C 1 143 ? -44.540 4.790 -82.876 1.000 26.822 143 GLU C CA 1
ATOM 10177 C C . GLU C 1 143 ? -45.231 3.514 -83.371 1.000 25.539 143 GLU C C 1
ATOM 10178 O O . GLU C 1 143 ? -44.524 2.645 -83.890 1.000 24.361 143 GLU C O 1
ATOM 10184 N N . LYS C 1 144 ? -46.556 3.407 -83.251 1.000 29.651 144 LYS C N 1
ATOM 10185 C CA . LYS C 1 144 ? -47.312 2.193 -83.674 1.000 33.554 144 LYS C CA 1
ATOM 10186 C C . LYS C 1 144 ? -48.331 2.546 -84.759 1.000 34.016 144 LYS C C 1
ATOM 10187 O O . LYS C 1 144 ? -48.849 3.658 -84.747 1.000 37.055 144 LYS C O 1
ATOM 10193 N N . ASN C 1 145 ? -48.608 1.607 -85.663 1.000 32.446 145 ASN C N 1
ATOM 10194 C CA . ASN C 1 145 ? -49.604 1.761 -86.752 1.000 33.552 145 ASN C CA 1
ATOM 10195 C C . ASN C 1 145 ? -51.002 1.461 -86.178 1.000 36.284 145 ASN C C 1
ATOM 10196 O O . ASN C 1 145 ? -51.088 1.112 -84.984 1.000 33.701 145 ASN C O 1
ATOM 10201 N N . ALA C 1 146 ? -52.033 1.634 -87.005 1.000 40.987 146 ALA C N 1
ATOM 10202 C CA . ALA C 1 146 ? -53.453 1.332 -86.698 1.000 45.103 146 ALA C CA 1
ATOM 10203 C C . ALA C 1 146 ? -53.556 0.004 -85.932 1.000 45.794 146 ALA C C 1
ATOM 10204 O O . ALA C 1 146 ? -54.167 -0.010 -84.860 1.000 52.868 146 ALA C O 1
ATOM 10206 N N . ALA C 1 147 ? -52.922 -1.055 -86.440 1.000 43.642 147 ALA C N 1
ATOM 10207 C CA . ALA C 1 147 ? -52.987 -2.434 -85.899 1.000 37.423 147 ALA C CA 1
ATOM 10208 C C . ALA C 1 147 ? -52.204 -2.596 -84.587 1.000 36.802 147 ALA C C 1
ATOM 10209 O O . ALA C 1 147 ? -52.185 -3.722 -84.095 1.000 37.768 147 ALA C O 1
ATOM 10211 N N . GLY C 1 148 ? -51.519 -1.566 -84.073 1.000 32.837 148 GLY C N 1
ATOM 10212 C CA . GLY C 1 148 ? -50.786 -1.637 -82.794 1.000 30.540 148 GLY C CA 1
ATOM 10213 C C . GLY C 1 148 ? -49.360 -2.173 -82.908 1.000 32.881 148 GLY C C 1
ATOM 10214 O O . GLY C 1 148 ? -48.727 -2.399 -81.835 1.000 31.027 148 GLY C O 1
ATOM 10215 N N . ASP C 1 149 ? -48.841 -2.365 -84.138 1.000 33.268 149 ASP C N 1
ATOM 10216 C CA . ASP C 1 149 ? -47.466 -2.876 -84.407 1.000 29.399 149 ASP C CA 1
ATOM 10217 C C . ASP C 1 149 ? -46.470 -1.713 -84.476 1.000 27.121 149 ASP C C 1
ATOM 10218 O O . ASP C 1 149 ? -46.855 -0.680 -85.042 1.000 26.026 149 ASP C O 1
ATOM 10223 N N . LEU C 1 150 ? -45.263 -1.902 -83.938 1.000 26.652 150 LEU C N 1
ATOM 10224 C CA . LEU C 1 150 ? -44.165 -0.893 -83.947 1.000 26.001 150 LEU C CA 1
ATOM 10225 C C . LEU C 1 150 ? -43.767 -0.599 -85.395 1.000 23.867 150 LEU C C 1
ATOM 10226 O O . LEU C 1 150 ? -43.479 -1.558 -86.148 1.000 23.215 150 LEU C O 1
ATOM 10231 N N . VAL C 1 151 ? -43.727 0.683 -85.759 1.000 22.651 151 VAL C N 1
ATOM 10232 C CA . VAL C 1 151 ? -43.255 1.115 -87.112 1.000 22.344 151 VAL C CA 1
ATOM 10233 C C . VAL C 1 151 ? -42.256 2.277 -87.009 1.000 20.818 151 VAL C C 1
ATOM 10234 O O . VAL C 1 151 ? -41.497 2.434 -87.979 1.000 19.961 151 VAL C O 1
ATOM 10238 N N . ASN C 1 152 ? -42.286 3.077 -85.935 1.000 20.098 152 ASN C N 1
ATOM 10239 C CA . ASN C 1 152 ? -41.293 4.168 -85.679 1.000 18.671 152 ASN C CA 1
ATOM 10240 C C . ASN C 1 152 ? -40.979 4.927 -86.969 1.000 17.825 152 ASN C C 1
ATOM 10241 O O . ASN C 1 152 ? -39.810 4.919 -87.420 1.000 19.188 152 ASN C O 1
ATOM 10246 N N . ARG C 1 153 ? -41.986 5.558 -87.539 1.000 19.055 153 ARG C N 1
ATOM 10247 C CA . ARG C 1 153 ? -41.806 6.190 -88.858 1.000 20.528 153 ARG C CA 1
ATOM 10248 C C . ARG C 1 153 ? -42.524 7.518 -88.981 1.000 19.885 153 ARG C C 1
ATOM 10249 O O . ARG C 1 153 ? -43.530 7.795 -88.280 1.000 19.936 153 ARG C O 1
ATOM 10257 N N . THR C 1 154 ? -41.988 8.312 -89.906 1.000 18.963 154 THR C N 1
ATOM 10258 C CA . THR C 1 154 ? -42.501 9.601 -90.344 1.000 19.312 154 THR C CA 1
ATOM 10259 C C . THR C 1 154 ? -43.041 9.392 -91.750 1.000 18.848 154 THR C C 1
ATOM 10260 O O . THR C 1 154 ? -42.200 9.088 -92.619 1.000 19.669 154 THR C O 1
ATOM 10264 N N . GLU C 1 155 ? -44.348 9.595 -91.969 1.000 20.299 155 GLU C N 1
ATOM 10265 C CA . GLU C 1 155 ? -44.896 9.473 -93.348 1.000 21.798 155 GLU C CA 1
ATOM 10266 C C . GLU C 1 155 ? -45.050 10.853 -93.998 1.000 20.905 155 GLU C C 1
ATOM 10267 O O . GLU C 1 155 ? -45.432 10.871 -95.166 1.000 22.435 155 GLU C O 1
ATOM 10273 N N . ALA C 1 156 ? -44.678 11.963 -93.350 1.000 18.559 156 ALA C N 1
ATOM 10274 C CA . ALA C 1 156 ? -44.984 13.313 -93.854 1.000 16.834 156 ALA C CA 1
ATOM 10275 C C . ALA C 1 156 ? -43.828 13.901 -94.663 1.000 15.716 156 ALA C C 1
ATOM 10276 O O . ALA C 1 156 ? -43.961 15.039 -95.121 1.000 17.397 156 ALA C O 1
ATOM 10278 N N . ILE C 1 157 ? -42.727 13.161 -94.822 1.000 15.568 157 ILE C N 1
ATOM 10279 C CA . ILE C 1 157 ? -41.545 13.640 -95.580 1.000 14.523 157 ILE C CA 1
ATOM 10280 C C . ILE C 1 157 ? -41.149 12.568 -96.584 1.000 15.229 157 ILE C C 1
ATOM 10281 O O . ILE C 1 157 ? -41.145 11.373 -96.222 1.000 16.513 157 ILE C O 1
ATOM 10286 N N . ALA C 1 158 ? -40.913 12.978 -97.826 1.000 15.852 158 ALA C N 1
ATOM 10287 C CA . ALA C 1 158 ? -40.345 12.094 -98.858 1.000 16.080 158 ALA C CA 1
ATOM 10288 C C . ALA C 1 158 ? -38.960 12.606 -99.267 1.000 14.238 158 ALA C C 1
ATOM 10289 O O . ALA C 1 158 ? -38.665 13.783 -99.136 1.000 14.547 158 ALA C O 1
ATOM 10291 N N . SER C 1 159 ? -38.200 11.724 -99.887 1.000 14.793 159 SER C N 1
ATOM 10292 C CA . SER C 1 159 ? -36.888 12.051 -100.480 1.000 14.488 159 SER C CA 1
ATOM 10293 C C . SER C 1 159 ? -36.772 11.371 -101.835 1.000 14.902 159 SER C C 1
ATOM 10294 O O . SER C 1 159 ? -37.022 10.148 -101.922 1.000 14.146 159 SER C O 1
ATOM 10297 N N . PHE C 1 160 ? -36.299 12.155 -102.792 1.000 14.752 160 PHE C N 1
ATOM 10298 C CA . PHE C 1 160 ? -35.893 11.691 -104.119 1.000 15.346 160 PHE C CA 1
ATOM 10299 C C . PHE C 1 160 ? -34.418 12.004 -104.310 1.000 15.055 160 PHE C C 1
ATOM 10300 O O . PHE C 1 160 ? -34.041 13.176 -104.232 1.000 17.248 160 PHE C O 1
ATOM 10308 N N . GLY C 1 161 ? -33.611 10.995 -104.633 1.000 12.996 161 GLY C N 1
ATOM 10309 C CA . GLY C 1 161 ? -32.209 11.238 -105.043 1.000 14.157 161 GLY C CA 1
ATOM 10310 C C . GLY C 1 161 ? -31.221 10.419 -104.235 1.000 13.836 161 GLY C C 1
ATOM 10311 O O . GLY C 1 161 ? -31.531 10.063 -103.094 1.000 14.324 161 GLY C O 1
ATOM 10312 N N . SER C 1 162 ? -30.023 10.157 -104.761 1.000 12.907 162 SER C N 1
ATOM 10313 C CA . SER C 1 162 ? -29.635 10.449 -106.138 1.000 14.079 162 SER C CA 1
ATOM 10314 C C . SER C 1 162 ? -28.489 9.535 -106.548 1.000 14.032 162 SER C C 1
ATOM 10315 O O . SER C 1 162 ? -27.535 9.390 -105.799 1.000 15.779 162 SER C O 1
ATOM 10318 N N . ALA C 1 163 ? -28.601 8.993 -107.756 1.000 15.044 163 ALA C N 1
ATOM 10319 C CA . ALA C 1 163 ? -27.550 8.214 -108.436 1.000 13.582 163 ALA C CA 1
ATOM 10320 C C . ALA C 1 163 ? -26.406 9.099 -108.903 1.000 13.697 163 ALA C C 1
ATOM 10321 O O . ALA C 1 163 ? -25.367 8.535 -109.319 1.000 13.735 163 ALA C O 1
ATOM 10323 N N . ALA C 1 164 ? -26.522 10.423 -108.770 1.000 13.277 164 ALA C N 1
ATOM 10324 C CA . ALA C 1 164 ? -25.423 11.349 -109.114 1.000 13.880 164 ALA C CA 1
ATOM 10325 C C . ALA C 1 164 ? -24.420 11.495 -107.951 1.000 13.495 164 ALA C C 1
ATOM 10326 O O . ALA C 1 164 ? -23.335 12.047 -108.195 1.000 13.645 164 ALA C O 1
ATOM 10328 N N . MET C 1 165 ? -24.784 11.081 -106.732 1.000 14.376 165 MET C N 1
ATOM 10329 C CA . MET C 1 165 ? -23.909 11.291 -105.546 1.000 14.023 165 MET C CA 1
ATOM 10330 C C . MET C 1 165 ? -22.889 10.154 -105.500 1.000 14.393 165 MET C C 1
ATOM 10331 O O . MET C 1 165 ? -23.193 9.070 -106.041 1.000 13.041 165 MET C O 1
ATOM 10336 N N . ASP C 1 166 ? -21.726 10.387 -104.898 1.000 13.796 166 ASP C N 1
ATOM 10337 C CA . ASP C 1 166 ? -20.709 9.334 -104.659 1.000 14.212 166 ASP C CA 1
ATOM 10338 C C . ASP C 1 166 ? -21.320 8.242 -103.758 1.000 13.290 166 ASP C C 1
ATOM 10339 O O . ASP C 1 166 ? -22.332 8.465 -103.026 1.000 13.484 166 ASP C O 1
ATOM 10344 N N . ASN C 1 167 ? -20.698 7.073 -103.707 1.000 14.201 167 ASN C N 1
ATOM 10345 C CA . ASN C 1 167 ? -21.265 5.911 -102.997 1.000 13.970 167 ASN C CA 1
ATOM 10346 C C . ASN C 1 167 ? -21.296 6.172 -101.485 1.000 13.884 167 ASN C C 1
ATOM 10347 O O . ASN C 1 167 ? -22.285 5.816 -100.833 1.000 13.219 167 ASN C O 1
ATOM 10352 N N . GLU C 1 168 ? -20.308 6.908 -100.983 1.000 12.356 168 GLU C N 1
ATOM 10353 C CA . GLU C 1 168 ? -20.193 7.192 -99.529 1.000 13.311 168 GLU C CA 1
ATOM 10354 C C . GLU C 1 168 ? -21.287 8.181 -99.161 1.000 14.255 168 GLU C C 1
ATOM 10355 O O . GLU C 1 168 ? -21.957 8.017 -98.123 1.000 13.952 168 GLU C O 1
ATOM 10361 N N . GLU C 1 169 ? -21.559 9.117 -100.071 1.000 13.387 169 GLU C N 1
ATOM 10362 C CA . GLU C 1 169 ? -22.669 10.086 -99.866 1.000 13.182 169 GLU C CA 1
ATOM 10363 C C . GLU C 1 169 ? -24.023 9.407 -99.938 1.000 12.508 169 GLU C C 1
ATOM 10364 O O . GLU C 1 169 ? -24.869 9.679 -99.121 1.000 13.207 169 GLU C O 1
ATOM 10370 N N . CYS C 1 170 ? -24.242 8.503 -100.888 1.000 12.743 170 CYS C N 1
ATOM 10371 C CA . CYS C 1 170 ? -25.517 7.762 -100.997 1.000 12.734 170 CYS C CA 1
ATOM 10372 C C . CYS C 1 170 ? -25.801 6.974 -99.707 1.000 12.039 170 CYS C C 1
ATOM 10373 O O . CYS C 1 170 ? -26.932 6.977 -99.201 1.000 12.744 170 CYS C O 1
ATOM 10376 N N . TRP C 1 171 ? -24.794 6.260 -99.244 1.000 12.358 171 TRP C N 1
ATOM 10377 C CA . TRP C 1 171 ? -24.905 5.399 -98.040 1.000 12.197 171 TRP C CA 1
ATOM 10378 C C . TRP C 1 171 ? -25.264 6.270 -96.817 1.000 12.238 171 TRP C C 1
ATOM 10379 O O . TRP C 1 171 ? -26.265 6.007 -96.112 1.000 12.784 171 TRP C O 1
ATOM 10390 N N . ALA C 1 172 ? -24.502 7.334 -96.600 1.000 13.035 172 ALA C N 1
ATOM 10391 C CA . ALA C 1 172 ? -24.742 8.253 -95.469 1.000 12.973 172 ALA C CA 1
ATOM 10392 C C . ALA C 1 172 ? -26.137 8.853 -95.614 1.000 12.649 172 ALA C C 1
ATOM 10393 O O . ALA C 1 172 ? -26.869 8.992 -94.619 1.000 12.479 172 ALA C O 1
ATOM 10395 N N . TYR C 1 173 ? -26.533 9.245 -96.822 1.000 12.903 173 TYR C N 1
ATOM 10396 C CA . TYR C 1 173 ? -27.816 9.948 -97.017 1.000 12.545 173 TYR C CA 1
ATOM 10397 C C . TYR C 1 173 ? -28.977 9.043 -96.610 1.000 12.442 173 TYR C C 1
ATOM 10398 O O . TYR C 1 173 ? -29.912 9.449 -95.894 1.000 13.334 173 TYR C O 1
ATOM 10407 N N . GLY C 1 174 ? -28.959 7.801 -97.088 1.000 12.797 174 GLY C N 1
ATOM 10408 C CA . GLY C 1 174 ? -29.999 6.839 -96.716 1.000 13.344 174 GLY C CA 1
ATOM 10409 C C . GLY C 1 174 ? -30.088 6.630 -95.217 1.000 13.522 174 GLY C C 1
ATOM 10410 O O . GLY C 1 174 ? -31.221 6.600 -94.692 1.000 15.057 174 GLY C O 1
ATOM 10411 N N . ASN C 1 175 ? -28.953 6.599 -94.537 1.000 13.528 175 ASN C N 1
ATOM 10412 C CA A ASN C 1 175 ? -28.980 6.332 -93.079 0.700 14.794 175 ASN C CA 1
ATOM 10413 C CA B ASN C 1 175 ? -28.863 6.387 -93.068 0.300 12.695 175 ASN C CA 1
ATOM 10414 C C . ASN C 1 175 ? -29.463 7.593 -92.350 1.000 13.593 175 ASN C C 1
ATOM 10415 O O . ASN C 1 175 ? -30.183 7.413 -91.367 1.000 14.480 175 ASN C O 1
ATOM 10424 N N . ILE C 1 176 ? -29.150 8.787 -92.853 1.000 13.831 176 ILE C N 1
ATOM 10425 C CA . ILE C 1 176 ? -29.733 10.019 -92.269 1.000 14.017 176 ILE C CA 1
ATOM 10426 C C . ILE C 1 176 ? -31.239 9.956 -92.390 1.000 14.197 176 ILE C C 1
ATOM 10427 O O . ILE C 1 176 ? -31.918 10.195 -91.371 1.000 14.051 176 ILE C O 1
ATOM 10432 N N . LEU C 1 177 ? -31.776 9.628 -93.588 1.000 13.377 177 LEU C N 1
ATOM 10433 C CA . LEU C 1 177 ? -33.233 9.691 -93.802 1.000 14.831 177 LEU C CA 1
ATOM 10434 C C . LEU C 1 177 ? -33.890 8.632 -92.912 1.000 13.775 177 LEU C C 1
ATOM 10435 O O . LEU C 1 177 ? -34.962 8.927 -92.354 1.000 14.305 177 LEU C O 1
ATOM 10440 N N . ARG C 1 178 ? -33.303 7.433 -92.814 1.000 14.060 178 ARG C N 1
ATOM 10441 C CA . ARG C 1 178 ? -33.960 6.345 -92.035 1.000 14.524 178 ARG C CA 1
ATOM 10442 C C . ARG C 1 178 ? -33.834 6.672 -90.541 1.000 14.721 178 ARG C C 1
ATOM 10443 O O . ARG C 1 178 ? -34.793 6.374 -89.826 1.000 14.119 178 ARG C O 1
ATOM 10451 N N . SER C 1 179 ? -32.762 7.341 -90.132 1.000 15.168 179 SER C N 1
ATOM 10452 C CA . SER C 1 179 ? -32.631 7.763 -88.703 1.000 15.704 179 SER C CA 1
ATOM 10453 C C . SER C 1 179 ? -33.749 8.756 -88.366 1.000 16.480 179 SER C C 1
ATOM 10454 O O . SER C 1 179 ? -34.199 8.783 -87.218 1.000 16.747 179 SER C O 1
ATOM 10457 N N . LEU C 1 180 ? -34.180 9.556 -89.342 1.000 16.597 180 LEU C N 1
ATOM 10458 C CA . LEU C 1 180 ? -35.270 10.550 -89.218 1.000 16.474 180 LEU C CA 1
ATOM 10459 C C . LEU C 1 180 ? -36.641 9.867 -89.306 1.000 15.436 180 LEU C C 1
ATOM 10460 O O . LEU C 1 180 ? -37.654 10.516 -89.000 1.000 17.149 180 LEU C O 1
ATOM 10465 N N . GLY C 1 181 ? -36.680 8.576 -89.636 1.000 15.698 181 GLY C N 1
ATOM 10466 C CA . GLY C 1 181 ? -37.891 7.742 -89.642 1.000 15.861 181 GLY C CA 1
ATOM 10467 C C . GLY C 1 181 ? -38.537 7.678 -91.013 1.000 15.744 181 GLY C C 1
ATOM 10468 O O . GLY C 1 181 ? -39.677 7.224 -91.080 1.000 15.819 181 GLY C O 1
ATOM 10469 N N . LEU C 1 182 ? -37.858 8.117 -92.092 1.000 16.552 182 LEU C N 1
ATOM 10470 C CA . LEU C 1 182 ? -38.525 8.112 -93.420 1.000 15.707 182 LEU C CA 1
ATOM 10471 C C . LEU C 1 182 ? -38.672 6.673 -93.946 1.000 16.396 182 LEU C C 1
ATOM 10472 O O . LEU C 1 182 ? -37.780 5.852 -93.725 1.000 15.318 182 LEU C O 1
ATOM 10477 N N . VAL C 1 183 ? -39.777 6.427 -94.651 1.000 16.313 183 VAL C N 1
ATOM 10478 C CA . VAL C 1 183 ? -39.939 5.219 -95.497 1.000 15.705 183 VAL C CA 1
ATOM 10479 C C . VAL C 1 183 ? -40.044 5.606 -96.979 1.000 15.053 183 VAL C C 1
ATOM 10480 O O . VAL C 1 183 ? -39.603 4.755 -97.786 1.000 15.252 183 VAL C O 1
ATOM 10484 N N . TYR C 1 184 ? -40.509 6.815 -97.309 1.000 15.678 184 TYR C N 1
ATOM 10485 C CA . TYR C 1 184 ? -40.694 7.272 -98.719 1.000 14.386 184 TYR C CA 1
ATOM 10486 C C . TYR C 1 184 ? -39.354 7.803 -99.248 1.000 14.062 184 TYR C C 1
ATOM 10487 O O . TYR C 1 184 ? -39.125 9.011 -99.285 1.000 15.667 184 TYR C O 1
ATOM 10496 N N . ILE C 1 185 ? -38.446 6.881 -99.535 1.000 14.140 185 ILE C N 1
ATOM 10497 C CA . ILE C 1 185 ? -37.043 7.132 -99.961 1.000 14.187 185 ILE C CA 1
ATOM 10498 C C . ILE C 1 185 ? -36.857 6.482 -101.320 1.000 13.850 185 ILE C C 1
ATOM 10499 O O . ILE C 1 185 ? -36.882 5.268 -101.388 1.000 14.894 185 ILE C O 1
ATOM 10504 N N . GLU C 1 186 ? -36.693 7.287 -102.357 1.000 13.632 186 GLU C N 1
ATOM 10505 C CA . GLU C 1 186 ? -36.659 6.776 -103.743 1.000 14.088 186 GLU C CA 1
ATOM 10506 C C . GLU C 1 186 ? -35.587 7.541 -104.518 1.000 14.959 186 GLU C C 1
ATOM 10507 O O . GLU C 1 186 ? -35.063 8.578 -104.028 1.000 14.530 186 GLU C O 1
ATOM 10513 N N . HIS C 1 187 ? -35.263 7.070 -105.704 1.000 12.524 187 HIS C N 1
ATOM 10514 C CA . HIS C 1 187 ? -34.330 7.807 -106.600 1.000 13.654 187 HIS C CA 1
ATOM 10515 C C . HIS C 1 187 ? -34.506 7.272 -108.010 1.000 13.214 187 HIS C C 1
ATOM 10516 O O . HIS C 1 187 ? -35.492 6.549 -108.248 1.000 14.172 187 HIS C O 1
ATOM 10523 N N . GLN C 1 188 ? -33.566 7.675 -108.863 1.000 13.936 188 GLN C N 1
ATOM 10524 C CA . G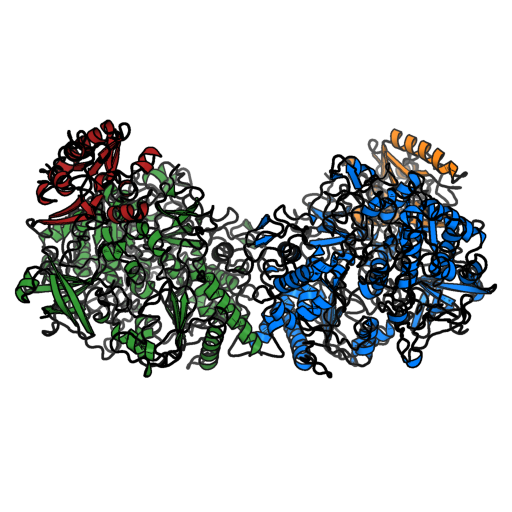LN C 1 188 ? -33.527 7.328 -110.299 1.000 14.006 188 GLN C CA 1
ATOM 10525 C C . GLN C 1 188 ? -33.884 5.852 -110.505 1.000 14.639 188 GLN C C 1
ATOM 10526 O O . GLN C 1 188 ? -34.678 5.535 -111.416 1.000 14.606 188 GLN C O 1
ATOM 10532 N N . ALA C 1 189 ? -33.312 4.952 -109.705 1.000 16.116 189 ALA C N 1
ATOM 10533 C CA . ALA C 1 189 ? -33.435 3.493 -109.951 1.000 14.798 189 ALA C CA 1
ATOM 10534 C C . ALA C 1 189 ? -34.924 3.112 -110.130 1.000 16.046 189 ALA C C 1
ATOM 10535 O O . ALA C 1 189 ? -35.217 2.227 -110.973 1.000 16.399 189 ALA C O 1
ATOM 10537 N N . ARG C 1 190 ? -35.854 3.743 -109.407 1.000 15.227 190 ARG C N 1
ATOM 10538 C CA . ARG C 1 190 ? -37.293 3.389 -109.451 1.000 14.822 190 ARG C CA 1
ATOM 10539 C C . ARG C 1 190 ? -37.814 3.494 -110.888 1.000 16.723 190 ARG C C 1
ATOM 10540 O O . ARG C 1 190 ? -38.553 2.592 -111.312 1.000 17.359 190 ARG C O 1
ATOM 10548 N N . ILE C 1 191 ? -37.397 4.547 -111.597 1.000 16.238 191 ILE C N 1
ATOM 10549 C CA . ILE C 1 191 ? -37.927 4.952 -112.935 1.000 17.857 191 ILE C CA 1
ATOM 10550 C C . ILE C 1 191 ? -36.936 4.559 -114.026 1.000 18.202 191 ILE C C 1
ATOM 10551 O O . ILE C 1 191 ? -37.079 4.975 -115.183 1.000 18.291 191 ILE C O 1
ATOM 10556 N N . SEC C 1 192 ? -35.982 3.692 -113.658 1.000 17.618 192 SEC C N 1
ATOM 10557 C CA . SEC C 1 192 ? -34.881 3.314 -114.531 1.000 17.252 192 SEC C CA 1
ATOM 10560 C C . SEC C 1 192 ? -34.749 1.796 -114.590 1.000 17.926 192 SEC C C 1
ATOM 10561 O O . SEC C 1 192 ? -35.365 1.220 -115.475 1.000 16.018 192 SEC C O 1
ATOM 10562 N N . HIS C 1 193 ? -33.972 1.143 -113.698 1.000 17.112 193 HIS C N 1
ATOM 10563 C CA . HIS C 1 193 ? -33.691 -0.278 -113.834 1.000 18.712 193 HIS C CA 1
ATOM 10564 C C . HIS C 1 193 ? -34.346 -1.047 -112.688 1.000 17.688 193 HIS C C 1
ATOM 10565 O O . HIS C 1 193 ? -34.008 -2.255 -112.498 1.000 16.948 193 HIS C O 1
ATOM 10572 N N . SER C 1 194 ? -35.326 -0.464 -112.005 1.000 18.988 194 SER C N 1
ATOM 10573 C CA . SER C 1 194 ? -36.053 -1.212 -110.943 1.000 18.252 194 SER C CA 1
ATOM 10574 C C . SER C 1 194 ? -36.521 -2.581 -111.442 1.000 19.696 194 SER C C 1
ATOM 10575 O O . SER C 1 194 ? -36.375 -3.558 -110.696 1.000 20.544 194 SER C O 1
ATOM 10578 N N . PRO C 1 195 ? -37.069 -2.747 -112.674 1.000 18.707 195 PRO C N 1
ATOM 10579 C CA . PRO C 1 195 ? -37.575 -4.049 -113.092 1.000 18.623 195 PRO C CA 1
ATOM 10580 C C . PRO C 1 195 ? -36.468 -5.065 -113.334 1.000 20.334 195 PRO C C 1
ATOM 10581 O O . PRO C 1 195 ? -36.694 -6.269 -113.185 1.000 18.671 195 PRO C O 1
ATOM 10585 N N . THR C 1 196 ? -35.291 -4.570 -113.675 1.000 17.653 196 THR C N 1
ATOM 10586 C CA . THR C 1 196 ? -34.133 -5.452 -113.901 1.000 18.594 196 THR C CA 1
ATOM 10587 C C . THR C 1 196 ? -33.856 -6.260 -112.630 1.000 18.736 196 THR C C 1
ATOM 10588 O O . THR C 1 196 ? -33.407 -7.430 -112.707 1.000 16.917 196 THR C O 1
ATOM 10592 N N . VAL C 1 197 ? -34.002 -5.669 -111.457 1.000 16.980 197 VAL C N 1
ATOM 10593 C CA . VAL C 1 197 ? -33.456 -6.344 -110.267 1.000 18.503 197 VAL C CA 1
ATOM 10594 C C . VAL C 1 197 ? -34.265 -7.608 -109.981 1.000 18.453 197 VAL C C 1
ATOM 10595 O O . VAL C 1 197 ? -33.695 -8.691 -109.941 1.000 18.238 197 VAL C O 1
ATOM 10599 N N . PRO C 1 198 ? -35.600 -7.548 -109.808 1.000 19.631 198 PRO C N 1
ATOM 10600 C CA . PRO C 1 198 ? -36.364 -8.782 -109.616 1.000 19.934 198 PRO C CA 1
ATOM 10601 C C . PRO C 1 198 ? -36.338 -9.676 -110.866 1.000 20.981 198 PRO C C 1
ATOM 10602 O O . PRO C 1 198 ? -36.395 -10.859 -110.684 1.000 20.031 198 PRO C O 1
ATOM 10606 N N . ALA C 1 199 ? -36.310 -9.118 -112.072 1.000 19.954 199 ALA C N 1
ATOM 10607 C CA . ALA C 1 199 ? -36.305 -9.938 -113.313 1.000 20.932 199 ALA C CA 1
ATOM 10608 C C . ALA C 1 199 ? -35.054 -10.826 -113.287 1.000 19.239 199 ALA C C 1
ATOM 10609 O O . ALA C 1 199 ? -35.173 -12.039 -113.505 1.000 19.687 199 ALA C O 1
ATOM 10611 N N . LEU C 1 200 ? -33.871 -10.261 -113.056 1.000 17.355 200 LEU C N 1
ATOM 10612 C CA . LEU C 1 200 ? -32.621 -11.044 -113.114 1.000 17.055 200 LEU C CA 1
ATOM 10613 C C . LEU C 1 200 ? -32.395 -11.785 -111.797 1.000 18.645 200 LEU C C 1
ATOM 10614 O O . LEU C 1 200 ? -31.767 -12.846 -111.836 1.000 19.534 200 LEU C O 1
ATOM 10619 N N . ALA C 1 201 ? -32.834 -11.240 -110.662 1.000 17.808 201 ALA C N 1
ATOM 10620 C CA . ALA C 1 201 ? -32.752 -11.979 -109.377 1.000 18.905 201 ALA C CA 1
ATOM 10621 C C . ALA C 1 201 ? -33.629 -13.238 -109.465 1.000 18.491 201 ALA C C 1
ATOM 10622 O O . ALA C 1 201 ? -33.145 -14.330 -109.032 1.000 19.514 201 ALA C O 1
ATOM 10624 N N . GLU C 1 202 ? -34.825 -13.142 -110.045 1.000 18.809 202 GLU C N 1
ATOM 10625 C CA . GLU C 1 202 ? -35.705 -14.340 -110.243 1.000 19.773 202 GLU C CA 1
ATOM 10626 C C . GLU C 1 202 ? -34.931 -15.345 -111.094 1.000 21.232 202 GLU C C 1
ATOM 10627 O O . GLU C 1 202 ? -34.952 -16.557 -110.792 1.000 20.602 202 GLU C O 1
ATOM 10633 N N . SER C 1 203 ? -34.244 -14.864 -112.129 1.000 18.935 203 SER C N 1
ATOM 10634 C CA . SER C 1 203 ? -33.621 -15.740 -113.148 1.000 17.812 203 SER C CA 1
ATOM 10635 C C . SER C 1 203 ? -32.304 -16.292 -112.629 1.000 18.412 203 SER C C 1
ATOM 10636 O O . SER C 1 203 ? -32.064 -17.479 -112.821 1.000 17.690 203 SER C O 1
ATOM 10639 N N . PHE C 1 204 ? -31.444 -15.464 -112.037 1.000 16.522 204 PHE C N 1
ATOM 10640 C CA . PHE C 1 204 ? -30.035 -15.823 -111.754 1.000 16.335 204 PHE C CA 1
ATOM 10641 C C . PHE C 1 204 ? -29.674 -15.695 -110.271 1.000 16.181 204 PHE C C 1
ATOM 10642 O O . PHE C 1 204 ? -28.582 -16.144 -109.943 1.000 17.205 204 PHE C O 1
ATOM 10650 N N . GLY C 1 205 ? -30.459 -14.966 -109.485 1.000 17.206 205 GLY C N 1
ATOM 10651 C CA . GLY C 1 205 ? -30.171 -14.778 -108.054 1.000 16.391 205 GLY C CA 1
ATOM 10652 C C . GLY C 1 205 ? -29.710 -13.366 -107.717 1.000 17.699 205 GLY C C 1
ATOM 10653 O O . GLY C 1 205 ? -29.860 -12.969 -106.521 1.000 17.287 205 GLY C O 1
ATOM 10654 N N . ARG C 1 206 ? -29.201 -12.610 -108.700 1.000 17.277 206 ARG C N 1
ATOM 10655 C CA . ARG C 1 206 ? -28.822 -11.176 -108.488 1.000 17.262 206 ARG C CA 1
ATOM 10656 C C . ARG C 1 206 ? -29.416 -10.310 -109.587 1.000 16.667 206 ARG C C 1
ATOM 10657 O O . ARG C 1 206 ? -29.734 -10.838 -110.666 1.000 17.222 206 ARG C O 1
ATOM 10665 N N . GLY C 1 207 ? -29.504 -9.010 -109.317 1.000 16.378 207 GLY C N 1
ATOM 10666 C CA . GLY C 1 207 ? -30.142 -8.042 -110.205 1.000 17.353 207 GLY C CA 1
ATOM 10667 C C . GLY C 1 207 ? -29.131 -7.289 -111.068 1.000 17.028 207 GLY C C 1
ATOM 10668 O O . GLY C 1 207 ? -29.593 -6.589 -112.006 1.000 19.996 207 GLY C O 1
ATOM 10669 N N . ALA C 1 208 ? -27.831 -7.459 -110.843 1.000 17.446 208 ALA C N 1
ATOM 10670 C CA . ALA C 1 208 ? -26.744 -6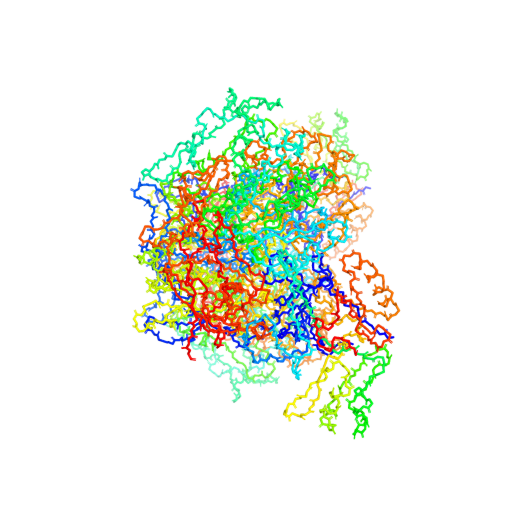.659 -111.460 1.000 17.049 208 ALA C CA 1
ATOM 10671 C C . ALA C 1 208 ? -26.459 -7.105 -112.896 1.000 17.077 208 ALA C C 1
ATOM 10672 O O . ALA C 1 208 ? -26.681 -8.265 -113.259 1.000 15.538 208 ALA C O 1
ATOM 10674 N N . MET C 1 209 ? -25.961 -6.176 -113.705 1.000 15.565 209 MET C N 1
ATOM 10675 C CA . MET C 1 209 ? -25.345 -6.525 -115.008 1.000 15.640 209 MET C CA 1
ATOM 10676 C C . MET C 1 209 ? -24.329 -7.636 -114.749 1.000 16.147 209 MET C C 1
ATOM 10677 O O . MET C 1 209 ? -23.488 -7.537 -113.844 1.000 16.391 209 MET C O 1
ATOM 10682 N N . THR C 1 210 ? -24.410 -8.706 -115.542 1.000 15.747 210 THR C N 1
ATOM 10683 C CA . THR C 1 210 ? -23.704 -9.964 -115.235 1.000 15.803 210 THR C CA 1
ATOM 10684 C C . THR C 1 210 ? -22.257 -9.873 -115.656 1.000 15.396 210 THR C C 1
ATOM 10685 O O . THR C 1 210 ? -21.404 -10.587 -115.040 1.000 16.351 210 THR C O 1
ATOM 10689 N N . ASN C 1 211 ? -21.957 -9.141 -116.737 1.000 13.599 211 ASN C N 1
ATOM 10690 C CA . ASN C 1 211 ? -20.574 -9.087 -117.219 1.000 15.757 211 ASN C CA 1
ATOM 10691 C C . ASN C 1 211 ? -20.115 -7.622 -117.098 1.000 17.212 211 ASN C C 1
ATOM 10692 O O . ASN C 1 211 ? -20.457 -6.975 -116.097 1.000 18.151 211 ASN C O 1
ATOM 10697 N N . HIS C 1 212 ? -19.297 -7.142 -118.014 1.000 16.633 212 HIS C N 1
ATOM 10698 C CA . HIS C 1 212 ? -18.717 -5.783 -117.884 1.000 15.583 212 HIS C CA 1
ATOM 10699 C C . HIS C 1 212 ? -18.324 -5.291 -119.259 1.000 16.902 212 HIS C C 1
ATOM 10700 O O . HIS C 1 212 ? -18.334 -6.080 -120.199 1.000 16.251 212 HIS C O 1
ATOM 10707 N N . TRP C 1 213 ? -17.995 -4.007 -119.379 1.000 15.460 213 TRP C N 1
ATOM 10708 C CA . TRP C 1 213 ? -17.823 -3.359 -120.702 1.000 15.211 213 TRP C CA 1
ATOM 10709 C C . TRP C 1 213 ? -16.725 -4.029 -121.532 1.000 15.256 213 TRP C C 1
ATOM 10710 O O . TRP C 1 213 ? -16.979 -4.318 -122.730 1.000 15.827 213 TRP C O 1
ATOM 10721 N N . ASN C 1 214 ? -15.533 -4.219 -120.977 1.000 15.072 214 ASN C N 1
ATOM 10722 C CA . ASN C 1 214 ? -14.378 -4.798 -121.712 1.000 15.994 214 ASN C CA 1
ATOM 10723 C C . ASN C 1 214 ? -14.742 -6.178 -122.253 1.000 14.720 214 ASN C C 1
ATOM 10724 O O . ASN C 1 214 ? -14.210 -6.547 -123.335 1.000 15.628 214 ASN C O 1
ATOM 10729 N N . ASP C 1 215 ? -15.613 -6.884 -121.556 1.000 15.566 215 ASP C N 1
ATOM 10730 C CA . ASP C 1 215 ? -16.001 -8.276 -121.900 1.000 16.518 215 ASP C CA 1
ATOM 10731 C C . ASP C 1 215 ? -16.798 -8.298 -123.207 1.000 17.261 215 ASP C C 1
ATOM 10732 O O . ASP C 1 215 ? -16.856 -9.368 -123.842 1.000 16.700 215 ASP C O 1
ATOM 10737 N N . LEU C 1 216 ? -17.421 -7.192 -123.632 1.000 17.262 216 LEU C N 1
ATOM 10738 C CA . LEU C 1 216 ? -18.221 -7.187 -124.891 1.000 17.338 216 LEU C CA 1
ATOM 10739 C C . LEU C 1 216 ? -17.323 -7.594 -126.064 1.000 16.582 216 LEU C C 1
ATOM 10740 O O . LEU C 1 216 ? -17.855 -8.197 -127.013 1.000 17.342 216 LEU C O 1
ATOM 10745 N N . ALA C 1 217 ? -16.021 -7.330 -126.000 1.000 16.560 217 ALA C N 1
ATOM 10746 C CA . ALA C 1 217 ? -15.117 -7.611 -127.140 1.000 18.283 217 ALA C CA 1
ATOM 10747 C C . ALA C 1 217 ? -14.985 -9.136 -127.320 1.000 19.277 217 ALA C C 1
ATOM 10748 O O . ALA C 1 217 ? -14.416 -9.566 -128.346 1.000 18.278 217 ALA C O 1
ATOM 10750 N N . ASN C 1 218 ? -15.398 -9.930 -126.331 1.000 17.101 218 ASN C N 1
ATOM 10751 C CA . ASN C 1 218 ? -15.288 -11.407 -126.400 1.000 17.336 218 ASN C CA 1
ATOM 10752 C C . ASN C 1 218 ? -16.499 -12.041 -127.073 1.000 17.875 218 ASN C C 1
ATOM 10753 O O . ASN C 1 218 ? -16.448 -13.256 -127.300 1.000 18.808 218 ASN C O 1
ATOM 10758 N N . SER C 1 219 ? -17.543 -11.282 -127.386 1.000 16.061 219 SER C N 1
ATOM 10759 C CA . SER C 1 219 ? -18.850 -11.815 -127.839 1.000 18.225 219 SER C CA 1
ATOM 10760 C C . SER C 1 219 ? -18.776 -12.187 -129.324 1.000 17.412 219 SER C C 1
ATOM 10761 O O . SER C 1 219 ? -18.043 -11.527 -130.050 1.000 16.413 219 SER C O 1
ATOM 10764 N N . ASP C 1 220 ? -19.507 -13.232 -129.693 1.000 18.284 220 ASP C N 1
ATOM 10765 C CA . ASP C 1 220 ? -19.673 -13.686 -131.092 1.000 20.151 220 ASP C CA 1
ATOM 10766 C C . ASP C 1 220 ? -20.911 -13.068 -131.720 1.000 19.884 220 ASP C C 1
ATOM 10767 O O . ASP C 1 220 ? -20.959 -12.983 -132.963 1.000 18.022 220 ASP C O 1
ATOM 10772 N N . CYS C 1 221 ? -21.877 -12.620 -130.926 1.000 18.813 221 CYS C N 1
ATOM 10773 C CA . CYS C 1 221 ? -23.106 -12.005 -131.459 1.000 18.843 221 CYS C CA 1
ATOM 10774 C C . CYS C 1 221 ? -23.673 -11.066 -130.412 1.000 17.972 221 CYS C C 1
ATOM 10775 O O . CYS C 1 221 ? -24.000 -11.506 -129.322 1.000 18.181 221 CYS C O 1
ATOM 10778 N N . ILE C 1 222 ? -23.675 -9.789 -130.731 1.000 16.055 222 ILE C N 1
ATOM 10779 C CA . ILE C 1 222 ? -24.159 -8.762 -129.790 1.000 15.740 222 ILE C CA 1
ATOM 10780 C C . ILE C 1 222 ? -25.506 -8.290 -130.264 1.000 15.660 222 ILE C C 1
ATOM 10781 O O . ILE C 1 222 ? -25.595 -7.727 -131.336 1.000 17.929 222 ILE C O 1
ATOM 10786 N N . LEU C 1 223 ? -26.532 -8.591 -129.499 1.000 14.472 223 LEU C N 1
ATOM 10787 C CA . LEU C 1 223 ? -27.892 -8.100 -129.724 1.000 14.531 223 LEU C CA 1
ATOM 10788 C C . LEU C 1 223 ? -28.069 -6.873 -128.851 1.000 15.694 223 LEU C C 1
ATOM 10789 O O . LEU C 1 223 ? -27.880 -6.965 -127.619 1.000 16.749 223 LEU C O 1
ATOM 10794 N N . ILE C 1 224 ? -28.343 -5.759 -129.497 1.000 14.837 224 ILE C N 1
ATOM 10795 C CA . ILE C 1 224 ? -28.633 -4.463 -128.819 1.000 14.713 224 ILE C CA 1
ATOM 10796 C C . ILE C 1 224 ? -30.123 -4.252 -129.019 1.000 15.820 224 ILE C C 1
ATOM 10797 O O . ILE C 1 224 ? -30.551 -4.085 -130.160 1.000 15.897 224 ILE C O 1
ATOM 10802 N N . MET C 1 225 ? -30.906 -4.352 -127.956 1.000 15.811 225 MET C N 1
ATOM 10803 C CA . MET C 1 225 ? -32.375 -4.320 -128.084 1.000 14.985 225 MET C CA 1
ATOM 10804 C C . MET C 1 225 ? -32.964 -3.620 -126.854 1.000 14.070 225 MET C C 1
ATOM 10805 O O . MET C 1 225 ? -32.626 -4.013 -125.727 1.000 15.584 225 MET C O 1
ATOM 10810 N N . GLY C 1 226 ? -33.732 -2.563 -127.068 1.000 14.234 226 GLY C N 1
ATOM 10811 C CA . GLY C 1 226 ? -34.160 -1.678 -125.975 1.000 14.374 226 GLY C CA 1
ATOM 10812 C C . GLY C 1 226 ? -32.984 -0.872 -125.421 1.000 15.626 226 GLY C C 1
ATOM 10813 O O . GLY C 1 226 ? -33.059 -0.414 -124.258 1.000 14.545 226 GLY C O 1
ATOM 10814 N N . SER C 1 227 ? -31.974 -0.621 -126.247 1.000 14.898 227 SER C N 1
ATOM 10815 C CA . SER C 1 227 ? -30.747 0.137 -125.898 1.000 14.292 227 SER C CA 1
ATOM 10816 C C . SER C 1 227 ? -30.320 0.922 -127.128 1.000 14.558 227 SER C C 1
ATOM 10817 O O . SER C 1 227 ? -30.389 0.374 -128.259 1.000 14.068 227 SER C O 1
ATOM 10820 N N . ASN C 1 228 ? -29.814 2.122 -126.941 1.000 13.468 228 ASN C N 1
ATOM 10821 C CA . ASN C 1 228 ? -29.209 2.907 -128.028 1.000 13.662 228 ASN C CA 1
ATOM 10822 C C . ASN C 1 228 ? -27.759 3.167 -127.640 1.000 13.803 228 ASN C C 1
ATOM 10823 O O . ASN C 1 228 ? -27.366 4.340 -127.545 1.000 13.685 228 ASN C O 1
ATOM 10828 N N . ALA C 1 229 ? -26.972 2.100 -127.467 1.000 14.449 229 ALA C N 1
ATOM 10829 C CA . ALA C 1 229 ? -25.669 2.156 -126.750 1.000 13.793 229 ALA C CA 1
ATOM 10830 C C . ALA C 1 229 ? -24.671 3.106 -127.423 1.000 13.866 229 ALA C C 1
ATOM 10831 O O . ALA C 1 229 ? -23.847 3.701 -126.727 1.000 13.855 229 ALA C O 1
ATOM 10833 N N . ALA C 1 230 ? -24.670 3.267 -128.746 1.000 13.521 230 ALA C N 1
ATOM 10834 C CA . ALA C 1 230 ? -23.678 4.171 -129.375 1.000 13.667 230 ALA C CA 1
ATOM 10835 C C . ALA C 1 230 ? -23.906 5.616 -128.951 1.000 12.422 230 ALA C C 1
ATOM 10836 O O . ALA C 1 230 ? -22.955 6.393 -129.060 1.000 13.257 230 ALA C O 1
ATOM 10838 N N . GLU C 1 231 ? -25.136 5.978 -128.602 1.000 12.308 231 GLU C N 1
ATOM 10839 C CA . GLU C 1 231 ? -25.498 7.331 -128.131 1.000 12.538 231 GLU C CA 1
ATOM 10840 C C . GLU C 1 231 ? -25.493 7.386 -126.595 1.000 12.043 231 GLU C C 1
ATOM 10841 O O . GLU C 1 231 ? -25.102 8.430 -126.060 1.000 12.951 231 GLU C O 1
ATOM 10847 N N . ASN C 1 232 ? -25.915 6.320 -125.923 1.000 11.418 232 ASN C N 1
ATOM 10848 C CA . ASN C 1 232 ? -26.190 6.382 -124.454 1.000 12.080 232 ASN C CA 1
ATOM 10849 C C . ASN C 1 232 ? -25.119 5.706 -123.606 1.000 12.530 232 ASN C C 1
ATOM 10850 O O . ASN C 1 232 ? -25.106 5.924 -122.379 1.000 13.341 232 ASN C O 1
ATOM 10855 N N . HIS C 1 233 ? -24.250 4.920 -124.199 1.000 11.591 233 HIS C N 1
ATOM 10856 C CA . HIS C 1 233 ? -23.046 4.379 -123.546 1.000 12.259 233 HIS C CA 1
ATOM 10857 C C . HIS C 1 233 ? -21.895 4.420 -124.520 1.000 11.492 233 HIS C C 1
ATOM 10858 O O . HIS C 1 233 ? -21.317 3.378 -124.839 1.000 11.922 233 HIS C O 1
ATOM 10865 N N . PRO C 1 234 ? -21.544 5.602 -125.068 1.000 11.465 234 PRO C N 1
ATOM 10866 C CA . PRO C 1 234 ? -20.764 5.639 -126.308 1.000 12.043 234 PRO C CA 1
ATOM 10867 C C . PRO C 1 234 ? -19.442 4.873 -126.269 1.000 12.681 234 PRO C C 1
ATOM 10868 O O . PRO C 1 234 ? -19.100 4.268 -127.304 1.000 13.778 234 PRO C O 1
ATOM 10872 N N . ILE C 1 235 ? -18.675 4.914 -125.176 1.000 11.335 235 ILE C N 1
ATOM 10873 C CA . ILE C 1 235 ? -17.354 4.222 -125.122 1.000 11.795 235 ILE C CA 1
ATOM 10874 C C . ILE C 1 235 ? -17.586 2.715 -125.180 1.000 12.999 235 ILE C C 1
ATOM 10875 O O . ILE C 1 235 ? -16.654 2.013 -125.604 1.000 13.661 235 ILE C O 1
ATOM 10880 N N . ALA C 1 236 ? -18.774 2.219 -124.832 1.000 12.802 236 ALA C N 1
ATOM 10881 C CA . ALA C 1 236 ? -19.100 0.787 -124.984 1.000 13.657 236 ALA C CA 1
ATOM 10882 C C . ALA C 1 236 ? -18.889 0.384 -126.439 1.000 14.786 236 ALA C C 1
ATOM 10883 O O . ALA C 1 236 ? -18.487 -0.778 -126.650 1.000 14.124 236 ALA C O 1
ATOM 10885 N N . PHE C 1 237 ? -19.085 1.296 -127.391 1.000 13.704 237 PHE C N 1
ATOM 10886 C CA . PHE C 1 237 ? -18.951 0.953 -128.828 1.000 14.661 237 PHE C CA 1
ATOM 10887 C C . PHE C 1 237 ? -17.496 0.687 -129.207 1.000 16.162 237 PHE C C 1
ATOM 10888 O O . PHE C 1 237 ? -17.214 0.014 -130.186 1.000 16.501 237 PHE C O 1
ATOM 10896 N N . LYS C 1 238 ? -16.547 1.166 -128.421 1.000 13.649 238 LYS C N 1
ATOM 10897 C CA . LYS C 1 238 ? -15.133 0.789 -128.592 1.000 14.321 238 LYS C CA 1
ATOM 10898 C C . LYS C 1 238 ? -15.023 -0.736 -128.527 1.000 15.736 238 LYS C C 1
ATOM 10899 O O . LYS C 1 238 ? -14.392 -1.389 -129.446 1.000 15.991 238 LYS C O 1
ATOM 10905 N N . TRP C 1 239 ? -15.713 -1.321 -127.541 1.000 14.425 239 TRP C N 1
ATOM 10906 C CA . TRP C 1 239 ? -15.609 -2.772 -127.265 1.000 14.762 239 TRP C CA 1
ATOM 10907 C C . TRP C 1 239 ? -16.525 -3.549 -128.196 1.000 15.799 239 TRP C C 1
ATOM 10908 O O . TRP C 1 239 ? -16.074 -4.612 -128.682 1.000 16.291 239 TRP C O 1
ATOM 10919 N N . VAL C 1 240 ? -17.704 -3.001 -128.494 1.000 13.684 240 VAL C N 1
ATOM 10920 C CA . VAL C 1 240 ? -18.656 -3.601 -129.462 1.000 14.697 240 VAL C CA 1
ATOM 10921 C C . VAL C 1 240 ? -17.966 -3.708 -130.823 1.000 14.851 240 VAL C C 1
ATOM 10922 O O . VAL C 1 240 ? -18.026 -4.804 -131.452 1.000 13.919 240 VAL C O 1
ATOM 10926 N N . LEU C 1 241 ? -17.347 -2.639 -131.296 1.000 14.570 241 LEU C N 1
ATOM 10927 C CA . LEU C 1 241 ? -16.677 -2.669 -132.636 1.000 14.957 241 LEU C CA 1
ATOM 10928 C C . LEU C 1 241 ? -15.473 -3.610 -132.597 1.000 16.057 241 LEU C C 1
ATOM 10929 O O . LEU C 1 241 ? -15.155 -4.251 -133.620 1.000 15.951 241 LEU C O 1
ATOM 10934 N N . ARG C 1 242 ? -14.828 -3.751 -131.451 1.000 15.729 242 ARG C N 1
ATOM 10935 C CA . ARG C 1 242 ? -13.694 -4.711 -131.343 1.000 15.942 242 ARG C CA 1
ATOM 10936 C C . ARG C 1 242 ? -14.231 -6.126 -131.455 1.000 16.212 242 ARG C C 1
ATOM 10937 O O . ARG C 1 242 ? -13.500 -6.958 -132.0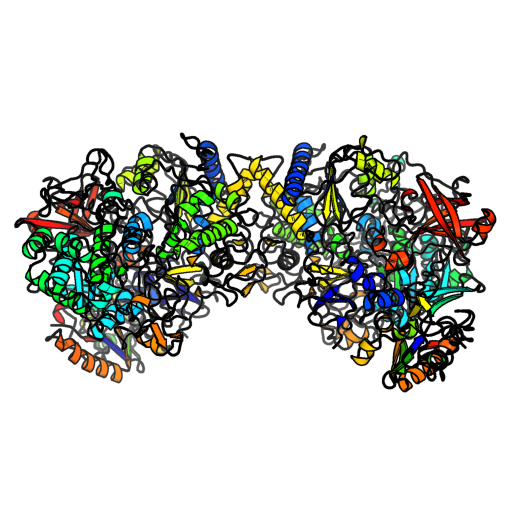13 1.000 17.597 242 ARG C O 1
ATOM 10945 N N . ALA C 1 243 ? -15.410 -6.410 -130.929 1.000 16.282 243 ALA C N 1
ATOM 10946 C CA . ALA C 1 243 ? -16.034 -7.750 -131.080 1.000 15.237 243 ALA C CA 1
ATOM 10947 C C . ALA C 1 243 ? -16.234 -7.978 -132.582 1.000 16.296 243 ALA C C 1
ATOM 10948 O O . ALA C 1 243 ? -15.859 -9.091 -133.102 1.000 17.582 243 ALA C O 1
ATOM 10950 N N . LYS C 1 244 ? -16.760 -6.978 -133.285 1.000 18.006 244 LYS C N 1
ATOM 10951 C CA . LYS C 1 244 ? -17.055 -7.106 -134.733 1.000 18.402 244 LYS C CA 1
ATOM 10952 C C . LYS C 1 244 ? -15.742 -7.309 -135.491 1.000 19.764 244 LYS C C 1
ATOM 10953 O O . LYS C 1 244 ? -15.757 -8.106 -136.448 1.000 18.970 244 LYS C O 1
ATOM 10959 N N . ASP C 1 245 ? -14.649 -6.637 -135.112 1.000 17.979 245 ASP C N 1
ATOM 10960 C CA . ASP C 1 245 ? -13.314 -6.833 -135.721 1.000 19.449 245 ASP C CA 1
ATOM 10961 C C . ASP C 1 245 ? -12.898 -8.311 -135.625 1.000 21.869 245 ASP C C 1
ATOM 10962 O O . ASP C 1 245 ? -12.126 -8.761 -136.481 1.000 22.041 245 ASP C O 1
ATOM 10967 N N . LYS C 1 246 ? -13.337 -9.013 -134.585 1.000 22.276 246 LYS C N 1
ATOM 10968 C CA . LYS C 1 246 ? -12.935 -10.416 -134.324 1.000 24.054 246 LYS C CA 1
ATOM 10969 C C . LYS C 1 246 ? -14.002 -11.370 -134.852 1.000 25.055 246 LYS C C 1
ATOM 10970 O O . LYS C 1 246 ? -13.839 -12.552 -134.621 1.000 26.881 246 LYS C O 1
ATOM 10976 N N . GLY C 1 247 ? -15.001 -10.883 -135.581 1.000 22.946 247 GLY C N 1
ATOM 10977 C CA . GLY C 1 247 ? -15.950 -11.726 -136.337 1.000 23.328 247 GLY C CA 1
ATOM 10978 C C . GLY C 1 247 ? -17.364 -11.662 -135.804 1.000 21.133 247 GLY C C 1
ATOM 10979 O O . GLY C 1 247 ? -18.211 -12.348 -136.309 1.000 20.804 247 GLY C O 1
ATOM 10980 N N . ALA C 1 248 ? -17.658 -10.869 -134.785 1.000 17.791 248 ALA C N 1
ATOM 10981 C CA . ALA C 1 248 ? -19.004 -10.890 -134.206 1.000 17.430 248 ALA C CA 1
ATOM 10982 C C . ALA C 1 248 ? -19.980 -10.269 -135.190 1.000 18.179 248 ALA C C 1
ATOM 10983 O O . ALA C 1 248 ? -19.591 -9.341 -135.859 1.000 19.871 248 ALA C O 1
ATOM 10985 N N . THR C 1 249 ? -21.225 -10.711 -135.156 1.000 16.576 249 THR C N 1
ATOM 10986 C CA . THR C 1 249 ? -22.369 -10.043 -135.793 1.000 17.687 249 THR C CA 1
ATOM 10987 C C . THR C 1 249 ? -22.964 -9.065 -134.769 1.000 18.310 249 THR C C 1
ATOM 10988 O O . THR C 1 249 ? -23.165 -9.466 -133.603 1.000 17.680 249 THR C O 1
ATOM 10992 N N . LEU C 1 250 ? -23.224 -7.832 -135.193 1.000 15.984 250 LEU C N 1
ATOM 10993 C CA . LEU C 1 250 ? -23.904 -6.805 -134.374 1.000 14.828 250 LEU C CA 1
ATOM 10994 C C . LEU C 1 250 ? -25.312 -6.630 -134.903 1.000 15.156 250 LEU C C 1
ATOM 10995 O O . LEU C 1 250 ? -25.489 -6.365 -136.111 1.000 15.039 250 LEU C O 1
ATOM 11000 N N . ILE C 1 251 ? -26.292 -6.741 -134.023 1.000 14.900 251 ILE C N 1
ATOM 11001 C CA . ILE C 1 251 ? -27.731 -6.648 -134.337 1.000 15.170 251 ILE C CA 1
ATOM 11002 C C . ILE C 1 251 ? -28.367 -5.572 -133.477 1.000 16.663 251 ILE C C 1
ATOM 11003 O O . ILE C 1 251 ? -28.230 -5.674 -132.278 1.000 17.669 251 ILE C O 1
ATOM 11008 N N . HIS C 1 252 ? -29.069 -4.642 -134.093 1.000 14.618 252 HIS C N 1
ATOM 11009 C CA . HIS C 1 252 ? -29.852 -3.610 -133.404 1.000 14.551 252 HIS C CA 1
ATOM 11010 C C . HIS C 1 252 ? -31.331 -3.825 -133.727 1.000 15.008 252 HIS C C 1
ATOM 11011 O O . HIS C 1 252 ? -31.722 -3.734 -134.918 1.000 16.491 252 HIS C O 1
ATOM 11018 N N . VAL C 1 253 ? -32.126 -4.047 -132.703 1.000 16.059 253 VAL C N 1
ATOM 11019 C CA . VAL C 1 253 ? -33.606 -4.097 -132.821 1.000 15.167 253 VAL C CA 1
ATOM 11020 C C . VAL C 1 253 ? -34.197 -2.895 -132.076 1.000 15.994 253 VAL C C 1
ATOM 11021 O O . VAL C 1 253 ? -34.061 -2.816 -130.830 1.000 17.620 253 VAL C O 1
ATOM 11025 N N . ASP C 1 254 ? -34.787 -1.961 -132.812 1.000 16.496 254 ASP C N 1
ATOM 11026 C CA . ASP C 1 254 ? -35.277 -0.672 -132.249 1.000 16.630 254 ASP C CA 1
ATOM 11027 C C . ASP C 1 254 ? -36.407 -0.159 -133.114 1.000 17.111 254 ASP C C 1
ATOM 11028 O O . ASP C 1 254 ? -36.327 -0.281 -134.326 1.000 17.685 254 ASP C O 1
ATOM 11033 N N . PRO C 1 255 ? -37.451 0.468 -132.529 1.000 16.804 255 PRO C N 1
ATOM 11034 C CA . PRO C 1 255 ? -38.463 1.145 -133.319 1.000 17.172 255 PRO C CA 1
ATOM 11035 C C . PRO C 1 255 ? -37.894 2.228 -134.245 1.000 17.282 255 PRO C C 1
ATOM 11036 O O . PRO C 1 255 ? -38.564 2.585 -135.182 1.000 18.323 255 PRO C O 1
ATOM 11040 N N . ARG C 1 256 ? -36.681 2.720 -133.978 1.000 16.754 256 ARG C N 1
ATOM 11041 C CA . ARG C 1 256 ? -36.052 3.765 -134.810 1.000 15.192 256 ARG C CA 1
ATOM 11042 C C . ARG C 1 256 ? -34.661 3.338 -135.282 1.000 14.725 256 ARG C C 1
ATOM 11043 O O . ARG C 1 256 ? -33.952 2.542 -134.622 1.000 14.705 256 ARG C O 1
ATOM 11051 N N . PHE C 1 257 ? -34.247 3.887 -136.410 1.000 14.043 257 PHE C N 1
ATOM 11052 C CA . PHE C 1 257 ? -32.870 3.736 -136.904 1.000 14.208 257 PHE C CA 1
ATOM 11053 C C . PHE C 1 257 ? -32.068 4.849 -136.265 1.000 14.801 257 PHE C C 1
ATOM 11054 O O . PHE C 1 257 ? -32.381 6.011 -136.442 1.000 14.683 257 PHE C O 1
ATOM 11062 N N . THR C 1 258 ? -31.048 4.466 -135.506 1.000 14.811 258 THR C N 1
ATOM 11063 C CA . THR C 1 258 ? -30.290 5.416 -134.659 1.000 13.990 258 THR C CA 1
ATOM 11064 C C . THR C 1 258 ? -28.828 5.431 -135.060 1.000 13.630 258 THR C C 1
ATOM 11065 O O . THR C 1 258 ? -28.395 4.729 -136.016 1.000 15.012 258 THR C O 1
ATOM 11069 N N . ARG C 1 259 ? -28.031 6.203 -134.314 1.000 12.981 259 ARG C N 1
ATOM 11070 C CA . ARG C 1 259 ? -26.582 6.208 -134.547 1.000 13.344 259 ARG C CA 1
ATOM 11071 C C . ARG C 1 259 ? -25.994 4.825 -134.229 1.000 13.455 259 ARG C C 1
ATOM 11072 O O . ARG C 1 259 ? -24.962 4.477 -134.841 1.000 13.911 259 ARG C O 1
ATOM 11080 N N . THR C 1 260 ? -26.608 4.053 -133.323 1.000 13.193 260 THR C N 1
ATOM 11081 C CA . THR C 1 260 ? -26.216 2.627 -133.106 1.000 13.119 260 THR C CA 1
ATOM 11082 C C . THR C 1 260 ? -26.452 1.846 -134.401 1.000 13.197 260 THR C C 1
ATOM 11083 O O . THR C 1 260 ? -25.573 1.101 -134.851 1.000 12.993 260 THR C O 1
ATOM 11087 N N . SER C 1 261 ? -27.648 2.004 -134.927 1.000 13.933 261 SER C N 1
ATOM 11088 C CA . SER C 1 261 ? -28.120 1.179 -136.077 1.000 14.591 261 SER C CA 1
ATOM 11089 C C . SER C 1 261 ? -27.133 1.334 -137.228 1.000 15.140 261 SER C C 1
ATOM 11090 O O . SER C 1 261 ? -26.839 0.332 -137.936 1.000 15.819 261 SER C O 1
ATOM 11093 N N . ALA C 1 262 ? -26.601 2.528 -137.417 1.000 15.416 262 ALA C N 1
ATOM 11094 C CA . ALA C 1 262 ? -25.683 2.874 -138.528 1.000 15.501 262 ALA C CA 1
ATOM 11095 C C . ALA C 1 262 ? -24.452 1.972 -138.511 1.000 16.002 262 ALA C C 1
ATOM 11096 O O . ALA C 1 262 ? -23.870 1.717 -139.552 1.000 17.642 262 ALA C O 1
ATOM 11098 N N . ARG C 1 263 ? -24.038 1.490 -137.339 1.000 15.119 263 ARG C N 1
ATOM 11099 C CA . ARG C 1 263 ? -22.775 0.725 -137.210 1.000 14.708 263 ARG C CA 1
ATOM 11100 C C . ARG C 1 263 ? -22.988 -0.767 -136.941 1.000 16.206 263 ARG C C 1
ATOM 11101 O O . ARG C 1 263 ? -22.001 -1.452 -136.660 1.000 18.182 263 ARG C O 1
ATOM 11109 N N . CYS C 1 264 ? -24.220 -1.257 -137.024 1.000 16.332 264 CYS C N 1
ATOM 11110 C CA . CYS C 1 264 ? -24.534 -2.688 -136.801 1.000 16.112 264 CYS C CA 1
ATOM 11111 C C . CYS C 1 264 ? -24.673 -3.388 -138.154 1.000 17.136 264 CYS C C 1
ATOM 11112 O O . CYS C 1 264 ? -24.912 -2.718 -139.148 1.000 18.349 264 CYS C O 1
ATOM 11115 N N . ASP C 1 265 ? -24.479 -4.700 -138.144 1.000 17.732 265 ASP C N 1
ATOM 11116 C CA . ASP C 1 265 ? -24.594 -5.555 -139.353 1.000 17.914 265 ASP C CA 1
ATOM 11117 C C . ASP C 1 265 ? -26.068 -5.715 -139.732 1.000 19.882 265 ASP C C 1
ATOM 11118 O O . ASP C 1 265 ? -26.374 -5.773 -140.936 1.000 20.700 265 ASP C O 1
ATOM 11123 N N . VAL C 1 266 ? -26.951 -5.850 -138.753 1.000 17.929 266 VAL C N 1
ATOM 11124 C CA . VAL C 1 266 ? -28.403 -6.107 -138.917 1.000 18.666 266 VAL C CA 1
ATOM 11125 C C . VAL C 1 266 ? -29.156 -5.080 -138.104 1.000 18.304 266 VAL C C 1
ATOM 11126 O O . VAL C 1 266 ? -28.812 -4.919 -136.942 1.000 16.952 266 VAL C O 1
ATOM 11130 N N . TYR C 1 267 ? -30.089 -4.390 -138.726 1.000 16.660 267 TYR C N 1
ATOM 11131 C CA . TYR C 1 267 ? -31.069 -3.491 -138.101 1.000 17.193 267 TYR C CA 1
ATOM 11132 C C . TYR C 1 267 ? -32.467 -4.004 -138.419 1.000 18.524 267 TYR C C 1
ATOM 11133 O O . TYR C 1 267 ? -32.785 -4.179 -139.620 1.000 18.489 267 TYR C O 1
ATOM 11142 N N . ALA C 1 268 ? -33.279 -4.210 -137.399 1.000 17.700 268 ALA C N 1
ATOM 11143 C CA . ALA C 1 268 ? -34.681 -4.618 -137.537 1.000 18.762 268 ALA C CA 1
ATOM 11144 C C . ALA C 1 268 ? -35.508 -3.700 -136.674 1.000 19.118 268 ALA C C 1
ATOM 11145 O O . ALA C 1 268 ? -35.159 -3.474 -135.493 1.000 18.455 268 ALA C O 1
ATOM 11147 N N . PRO C 1 269 ? -36.630 -3.187 -137.202 1.000 19.207 269 PRO C N 1
ATOM 11148 C CA . PRO C 1 269 ? -37.534 -2.344 -136.450 1.000 20.160 269 PRO C CA 1
ATOM 11149 C C . PRO C 1 269 ? -38.418 -3.260 -135.606 1.000 20.511 269 PRO C C 1
ATOM 11150 O O . PRO C 1 269 ? -38.632 -4.411 -135.996 1.000 23.226 269 PRO C O 1
ATOM 11154 N N . ILE C 1 270 ? -38.895 -2.729 -134.484 1.000 20.515 270 ILE C N 1
ATOM 11155 C CA . ILE C 1 270 ? -39.909 -3.352 -133.601 1.000 20.424 270 ILE C CA 1
ATOM 11156 C C . ILE C 1 270 ? -40.794 -2.234 -133.074 1.000 20.363 270 ILE C C 1
ATOM 11157 O O . ILE C 1 270 ? -40.252 -1.182 -132.656 1.000 20.696 270 ILE C O 1
ATOM 11162 N N . ARG C 1 271 ? -42.101 -2.475 -133.006 1.000 19.760 271 ARG C N 1
ATOM 11163 C CA . ARG C 1 271 ? -43.039 -1.514 -132.392 1.000 20.877 271 ARG C CA 1
ATOM 11164 C C . ARG C 1 271 ? -42.777 -1.431 -130.891 1.000 20.492 271 ARG C C 1
ATOM 11165 O O . ARG C 1 271 ? -42.539 -2.483 -130.260 1.000 22.030 271 ARG C O 1
ATOM 11173 N N . SER C 1 272 ? -42.845 -0.224 -130.339 1.000 21.544 272 SER C N 1
ATOM 11174 C CA . SER C 1 272 ? -42.712 0.002 -128.879 1.000 20.043 272 SER C CA 1
ATOM 11175 C C . SER C 1 272 ? -43.771 -0.857 -128.180 1.000 20.918 272 SER C C 1
ATOM 11176 O O . SER C 1 272 ? -44.949 -0.764 -128.566 1.000 22.348 272 SER C O 1
ATOM 11179 N N . GLY C 1 273 ? -43.371 -1.616 -127.158 1.000 19.548 273 GLY C N 1
ATOM 11180 C CA . GLY C 1 273 ? -44.280 -2.432 -126.347 1.000 19.141 273 GLY C CA 1
ATOM 11181 C C . GLY C 1 273 ? -44.475 -3.824 -126.909 1.000 21.107 273 GLY C C 1
ATOM 11182 O O . GLY C 1 273 ? -45.302 -4.550 -126.331 1.000 21.740 273 GLY C O 1
ATOM 11183 N N . ALA C 1 274 ? -43.763 -4.214 -127.978 1.000 21.350 274 ALA C N 1
ATOM 11184 C CA . ALA C 1 274 ? -43.958 -5.543 -128.618 1.000 20.497 274 ALA C CA 1
ATOM 11185 C C . ALA C 1 274 ? -42.724 -6.436 -128.482 1.000 22.007 274 ALA C C 1
ATOM 11186 O O . ALA C 1 274 ? -42.569 -7.384 -129.272 1.000 20.842 274 ALA C O 1
ATOM 11188 N N . ASP C 1 275 ? -41.915 -6.249 -127.436 1.000 20.517 275 ASP C N 1
ATOM 11189 C CA . ASP C 1 275 ? -40.699 -7.067 -127.232 1.000 18.955 275 ASP C CA 1
ATOM 11190 C C . ASP C 1 275 ? -41.010 -8.524 -126.880 1.000 19.351 275 ASP C C 1
ATOM 11191 O O . ASP C 1 275 ? -40.252 -9.403 -127.328 1.000 18.132 275 ASP C O 1
ATOM 11196 N N . ILE C 1 276 ? -42.034 -8.783 -126.064 1.000 20.155 276 ILE C N 1
ATOM 11197 C CA . ILE C 1 276 ? -42.291 -10.168 -125.575 1.000 19.293 276 ILE C CA 1
ATOM 11198 C C . ILE C 1 276 ? -42.693 -11.046 -126.764 1.000 19.046 276 ILE C C 1
ATOM 11199 O O . ILE C 1 276 ? -42.129 -12.103 -126.915 1.000 19.304 276 ILE C O 1
ATOM 11204 N N . PRO C 1 277 ? -43.557 -10.619 -127.704 1.000 20.426 277 PRO C N 1
ATOM 11205 C CA . PRO C 1 277 ? -43.781 -11.433 -128.910 1.000 20.273 277 PRO C CA 1
ATOM 11206 C C . PRO C 1 277 ? -42.474 -11.806 -129.618 1.000 19.907 277 PRO C C 1
ATOM 11207 O O . PRO C 1 277 ? -42.244 -12.948 -129.936 1.000 19.124 277 PRO C O 1
ATOM 11211 N N . PHE C 1 278 ? -41.586 -10.836 -129.810 1.000 19.866 278 PHE C N 1
ATOM 11212 C CA . PHE C 1 278 ? -40.268 -11.084 -130.443 1.000 19.441 278 PHE C CA 1
ATOM 11213 C C . PHE C 1 278 ? -39.459 -12.127 -129.670 1.000 20.362 278 PHE C C 1
ATOM 11214 O O . PHE C 1 278 ? -38.838 -13.048 -130.264 1.000 17.168 278 PHE C O 1
ATOM 11222 N N . LEU C 1 279 ? -39.309 -11.909 -128.360 1.000 18.366 279 LEU C N 1
ATOM 11223 C CA . LEU C 1 279 ? -38.489 -12.787 -127.510 1.000 17.740 279 LEU C CA 1
ATOM 11224 C C . LEU C 1 279 ? -39.179 -14.169 -127.363 1.000 17.765 279 LEU C C 1
ATOM 11225 O O . LEU C 1 279 ? -38.468 -15.158 -127.405 1.000 19.056 279 LEU C O 1
ATOM 11230 N N . GLY C 1 280 ? -40.495 -14.204 -127.135 1.000 20.177 280 GLY C N 1
ATOM 11231 C CA . GLY C 1 280 ? -41.271 -15.475 -127.093 1.000 19.688 280 GLY C CA 1
ATOM 11232 C C . GLY C 1 280 ? -41.085 -16.252 -128.389 1.000 21.817 280 GLY C C 1
ATOM 11233 O O . GLY C 1 280 ? -40.900 -17.481 -128.334 1.000 21.741 280 GLY C O 1
ATOM 11234 N N . GLY C 1 281 ? -41.096 -15.550 -129.528 1.000 23.488 281 GLY C N 1
ATOM 11235 C CA . GLY C 1 281 ? -40.759 -16.137 -130.845 1.000 22.353 281 GLY C CA 1
ATOM 11236 C C . GLY C 1 281 ? -39.397 -16.790 -130.872 1.000 21.490 281 GLY C C 1
ATOM 11237 O O . GLY C 1 281 ? -39.252 -17.935 -131.410 1.000 22.292 281 GLY C O 1
ATOM 11238 N N . LEU C 1 282 ? -38.385 -16.154 -130.278 1.000 20.980 282 LEU C N 1
ATOM 11239 C CA . LEU C 1 282 ? -37.007 -16.693 -130.298 1.000 19.271 282 LEU C CA 1
ATOM 11240 C C . LEU C 1 282 ? -36.947 -17.890 -129.347 1.000 19.802 282 LEU C C 1
ATOM 11241 O O . LEU C 1 282 ? -36.160 -18.820 -129.637 1.000 20.170 282 LEU C O 1
ATOM 11246 N N . ILE C 1 283 ? -37.721 -17.875 -128.256 1.000 21.170 283 ILE C N 1
ATOM 11247 C CA . ILE C 1 283 ? -37.769 -19.038 -127.317 1.000 21.887 283 ILE C CA 1
ATOM 11248 C C . ILE C 1 283 ? -38.351 -20.227 -128.105 1.000 22.575 283 ILE C C 1
ATOM 11249 O O . ILE C 1 283 ? -37.753 -21.319 -128.076 1.000 21.886 283 ILE C O 1
ATOM 11254 N N . LYS C 1 284 ? -39.487 -20.030 -128.748 1.000 23.036 284 LYS C N 1
ATOM 11255 C CA . LYS C 1 284 ? -40.097 -21.121 -129.558 1.000 22.399 284 LYS C CA 1
ATOM 11256 C C . LYS C 1 284 ? -39.066 -21.625 -130.582 1.000 22.566 284 LYS C C 1
ATOM 11257 O O . LYS C 1 284 ? -38.843 -22.844 -130.710 1.000 23.549 284 LYS C O 1
ATOM 11263 N N . TYR C 1 285 ? -38.429 -20.716 -131.307 1.000 23.014 285 TYR C N 1
ATOM 11264 C CA . TYR C 1 285 ? -37.429 -21.046 -132.345 1.000 22.365 285 TYR C CA 1
ATOM 11265 C C . TYR C 1 285 ? -36.290 -21.897 -131.791 1.000 24.689 285 TYR C C 1
ATOM 11266 O O . TYR C 1 285 ? -35.871 -22.903 -132.429 1.000 24.969 285 TYR C O 1
ATOM 11275 N N . ILE C 1 286 ? -35.760 -21.530 -130.626 1.000 22.006 286 ILE C N 1
ATOM 11276 C CA . ILE C 1 286 ? -34.635 -22.281 -130.021 1.000 21.170 286 ILE C CA 1
ATOM 11277 C C . ILE C 1 286 ? -35.131 -23.679 -129.634 1.000 20.821 286 ILE C C 1
ATOM 11278 O O . ILE C 1 286 ? -34.366 -24.643 -129.817 1.000 23.342 286 ILE C O 1
ATOM 11283 N N . LEU C 1 287 ? -36.315 -23.760 -129.049 1.000 22.566 287 LEU C N 1
ATOM 11284 C CA . LEU C 1 287 ? -36.843 -25.056 -128.547 1.000 22.846 287 LEU C CA 1
ATOM 11285 C C . LEU C 1 287 ? -37.191 -25.944 -129.757 1.000 25.546 287 LEU C C 1
ATOM 11286 O O . LEU C 1 287 ? -36.669 -27.088 -129.780 1.000 24.668 287 LEU C O 1
ATOM 11291 N N . ASP C 1 288 ? -37.966 -25.424 -130.711 1.000 25.033 288 ASP C N 1
ATOM 11292 C CA . ASP C 1 288 ? -38.383 -26.167 -131.939 1.000 27.059 288 ASP C CA 1
ATOM 11293 C C . ASP C 1 288 ? -37.123 -26.701 -132.640 1.000 27.917 288 ASP C C 1
ATOM 11294 O O . ASP C 1 288 ? -37.169 -27.838 -133.138 1.000 31.852 288 ASP C O 1
ATOM 11299 N N . ASN C 1 289 ? -36.033 -25.927 -132.715 1.000 28.342 289 ASN C N 1
ATOM 11300 C CA . ASN C 1 289 ? -34.885 -26.249 -133.593 1.000 24.722 289 ASN C CA 1
ATOM 11301 C C . ASN C 1 289 ? -33.792 -26.960 -132.821 1.000 24.237 289 ASN C C 1
ATOM 11302 O O . ASN C 1 289 ? -32.761 -27.228 -133.428 1.000 24.896 289 ASN C O 1
ATOM 11307 N N . LYS C 1 290 ? -33.983 -27.229 -131.524 1.000 23.404 290 LYS C N 1
ATOM 11308 C CA . LYS C 1 290 ? -32.984 -27.960 -130.687 1.000 26.276 290 LYS C CA 1
ATOM 11309 C C . LYS C 1 290 ? -31.652 -27.201 -130.743 1.000 25.742 290 LYS C C 1
ATOM 11310 O O . LYS C 1 290 ? -30.569 -27.807 -130.856 1.000 22.739 290 LYS C O 1
ATOM 11316 N N . LEU C 1 291 ? -31.716 -25.876 -130.572 1.000 25.655 291 LEU C N 1
ATOM 11317 C CA . LEU C 1 291 ? -30.525 -24.997 -130.596 1.000 26.038 291 LEU C CA 1
ATOM 11318 C C . LEU C 1 291 ? -30.055 -24.715 -129.171 1.000 26.445 291 LEU C C 1
ATOM 11319 O O . LEU C 1 291 ? -28.965 -24.142 -129.004 1.000 25.255 291 LEU C O 1
ATOM 11324 N N . TYR C 1 292 ? -30.786 -25.219 -128.173 1.000 26.217 292 TYR C N 1
ATOM 11325 C CA . TYR C 1 292 ? -30.382 -25.009 -126.767 1.000 26.680 292 TYR C CA 1
ATOM 11326 C C . TYR C 1 292 ? -29.177 -25.873 -126.478 1.000 27.052 292 TYR C C 1
ATOM 11327 O O . TYR C 1 292 ? -29.002 -26.937 -127.111 1.000 25.235 292 TYR C O 1
ATOM 11336 N N . PHE C 1 293 ? -28.337 -25.393 -125.566 1.000 25.874 293 PHE C N 1
ATOM 11337 C CA . PHE C 1 293 ? -27.135 -26.100 -125.057 1.000 24.862 293 PHE C CA 1
ATOM 11338 C C . PHE C 1 293 ? -27.621 -27.161 -124.045 1.000 27.633 293 PHE C C 1
ATOM 11339 O O . PHE C 1 293 ? -27.796 -26.848 -122.848 1.000 25.660 293 PHE C O 1
ATOM 11347 N N . THR C 1 294 ? -27.850 -28.405 -124.496 1.000 26.245 294 THR C N 1
ATOM 11348 C CA . THR C 1 294 ? -28.538 -29.456 -123.696 1.000 26.187 294 THR C CA 1
ATOM 11349 C C . THR C 1 294 ? -27.924 -29.635 -122.306 1.000 26.400 294 THR C C 1
ATOM 11350 O O . THR C 1 294 ? -28.694 -29.617 -121.329 1.000 26.173 294 THR C O 1
ATOM 11354 N N . ASP C 1 295 ? -26.622 -29.868 -122.211 1.000 23.038 295 ASP C N 1
ATOM 11355 C CA . ASP C 1 295 ? -25.949 -30.215 -120.931 1.000 24.800 295 ASP C CA 1
ATOM 11356 C C . ASP C 1 295 ? -26.032 -29.037 -119.941 1.000 26.368 295 ASP C C 1
ATOM 11357 O O . ASP C 1 295 ? -26.349 -29.261 -118.777 1.000 24.014 295 ASP C O 1
ATOM 11362 N N . TYR C 1 296 ? -25.801 -27.813 -120.423 1.000 23.981 296 TYR C N 1
ATOM 11363 C CA . TYR C 1 296 ? -25.958 -26.588 -119.611 1.000 21.214 296 TYR C CA 1
ATOM 11364 C C . TYR C 1 296 ? -27.393 -26.463 -119.106 1.000 21.038 296 TYR C C 1
ATOM 11365 O O . TYR C 1 296 ? -27.572 -26.191 -117.896 1.000 22.359 296 TYR C O 1
ATOM 11374 N N . VAL C 1 297 ? -28.386 -26.639 -119.978 1.000 18.969 297 VAL C N 1
ATOM 11375 C CA . VAL C 1 297 ? -29.826 -26.515 -119.636 1.000 20.306 297 VAL C CA 1
ATOM 11376 C C . VAL C 1 297 ? -30.150 -27.583 -118.586 1.000 22.919 297 VAL C C 1
ATOM 11377 O O . VAL C 1 297 ? -30.751 -27.242 -117.543 1.000 22.062 297 VAL C O 1
ATOM 11381 N N . ARG C 1 298 ? -29.767 -28.840 -118.844 1.000 22.413 298 ARG C N 1
ATOM 11382 C CA . ARG C 1 298 ? -30.134 -29.946 -117.909 1.000 23.698 298 ARG C CA 1
ATOM 11383 C C . ARG C 1 298 ? -29.500 -29.710 -116.532 1.000 21.336 298 ARG C C 1
ATOM 11384 O O . ARG C 1 298 ? -30.189 -29.903 -115.532 1.000 23.710 298 ARG C O 1
ATOM 11392 N N . GLU C 1 299 ? -28.213 -29.361 -116.479 1.000 22.737 299 GLU C N 1
ATOM 11393 C CA . GLU C 1 299 ? -27.428 -29.292 -115.218 1.000 23.446 299 GLU C CA 1
ATOM 11394 C C . GLU C 1 299 ? -27.669 -27.963 -114.482 1.000 21.473 299 GLU C C 1
ATOM 11395 O O . GLU C 1 299 ? -27.666 -27.980 -113.249 1.000 22.129 299 GLU C O 1
ATOM 11401 N N . TYR C 1 300 ? -27.703 -26.826 -115.190 1.000 22.373 300 TYR C N 1
ATOM 11402 C CA . TYR C 1 300 ? -27.534 -25.486 -114.543 1.000 20.705 300 TYR C CA 1
ATOM 11403 C C . TYR C 1 300 ? -28.829 -24.673 -114.515 1.000 19.995 300 TYR C C 1
ATOM 11404 O O . TYR C 1 300 ? -28.846 -23.646 -113.805 1.000 20.014 300 TYR C O 1
ATOM 11413 N N . THR C 1 301 ? -29.864 -25.037 -115.254 1.000 19.179 301 THR C N 1
ATOM 11414 C CA . THR C 1 301 ? -31.176 -24.351 -115.209 1.000 19.763 301 THR C CA 1
ATOM 11415 C C . THR C 1 301 ? -32.186 -25.190 -114.441 1.000 19.222 301 THR C C 1
ATOM 11416 O O . THR C 1 301 ? -31.861 -26.341 -114.097 1.000 20.904 301 THR C O 1
ATOM 11420 N N . ASN C 1 302 ? -33.382 -24.660 -114.231 1.000 20.195 302 ASN C N 1
ATOM 11421 C CA . ASN C 1 302 ? -34.465 -25.421 -113.542 1.000 21.578 302 ASN C CA 1
ATOM 11422 C C . ASN C 1 302 ? -35.318 -26.182 -114.571 1.000 20.950 302 ASN C C 1
ATOM 11423 O O . ASN C 1 302 ? -36.439 -26.545 -114.258 1.000 21.240 302 ASN C O 1
ATOM 11428 N N . ALA C 1 303 ? -34.782 -26.441 -115.758 1.000 21.574 303 ALA C N 1
ATOM 11429 C CA . ALA C 1 303 ? -35.483 -27.187 -116.835 1.000 21.717 303 ALA C CA 1
ATOM 11430 C C . ALA C 1 303 ? -36.081 -28.501 -116.290 1.000 21.775 303 ALA C C 1
ATOM 11431 O O . ALA C 1 303 ? -37.207 -28.853 -116.725 1.000 22.107 303 ALA C O 1
ATOM 11433 N N . SER C 1 304 ? -35.331 -29.193 -115.427 1.000 23.138 304 SER C N 1
ATOM 11434 C CA . SER C 1 304 ? -35.677 -30.526 -114.830 1.000 22.718 304 SER C CA 1
ATOM 11435 C C . SER C 1 304 ? -36.720 -30.428 -113.708 1.000 24.742 304 SER C C 1
ATOM 11436 O O . SER C 1 304 ? -37.333 -31.478 -113.355 1.000 24.648 304 SER C O 1
ATOM 11439 N N . LEU C 1 305 ? -36.972 -29.245 -113.138 1.000 20.834 305 LEU C N 1
ATOM 11440 C CA . LEU C 1 305 ? -37.831 -29.152 -111.939 1.000 20.984 305 LEU C CA 1
ATOM 11441 C C . LEU C 1 305 ? -39.291 -29.395 -112.311 1.000 22.092 305 LEU C C 1
ATOM 11442 O O . LEU C 1 305 ? -39.781 -28.950 -113.367 1.000 21.808 305 LEU C O 1
ATOM 11447 N N . ILE C 1 306 ? -39.968 -30.140 -111.460 1.000 21.905 306 ILE C N 1
ATOM 11448 C CA . ILE C 1 306 ? -41.399 -30.435 -111.644 1.000 22.469 306 ILE C CA 1
ATOM 11449 C C . ILE C 1 306 ? -42.223 -29.329 -111.014 1.000 24.878 306 ILE C C 1
ATOM 11450 O O . ILE C 1 306 ? -42.186 -29.157 -109.775 1.000 27.492 306 ILE C O 1
ATOM 11455 N N . VAL C 1 307 ? -43.005 -28.664 -111.841 1.000 24.752 307 VAL C N 1
ATOM 11456 C CA . VAL C 1 307 ? -44.014 -27.684 -111.373 1.000 24.411 307 VAL C CA 1
ATOM 11457 C C . VAL C 1 307 ? -45.254 -28.438 -110.837 1.000 27.288 307 VAL C C 1
ATOM 11458 O O . VAL C 1 307 ? -45.611 -29.482 -111.419 1.000 25.942 307 VAL C O 1
ATOM 11462 N N . GLY C 1 308 ? -45.860 -27.913 -109.759 1.000 25.624 308 GLY C N 1
ATOM 11463 C CA . GLY C 1 308 ? -47.131 -28.384 -109.179 1.000 26.048 308 GLY C CA 1
ATOM 11464 C C . GLY C 1 308 ? -48.267 -28.441 -110.187 1.000 28.561 308 GLY C C 1
ATOM 11465 O O . GLY C 1 308 ? -48.287 -27.671 -111.166 1.000 28.378 308 GLY C O 1
ATOM 11466 N N . GLU C 1 309 ? -49.236 -29.326 -109.946 1.000 28.111 309 GLU C N 1
ATOM 11467 C CA . GLU C 1 309 ? -50.435 -29.497 -110.806 1.000 31.557 309 GLU C CA 1
ATOM 11468 C C . GLU C 1 309 ? -51.310 -28.243 -110.805 1.000 31.537 309 GLU C C 1
ATOM 11469 O O . GLU C 1 309 ? -52.028 -28.033 -111.794 1.000 31.781 309 GLU C O 1
ATOM 11475 N N . LYS C 1 310 ? -51.253 -27.438 -109.747 1.000 30.413 310 LYS C N 1
ATOM 11476 C CA . LYS C 1 310 ? -52.083 -26.215 -109.627 1.000 31.338 310 LYS C CA 1
ATOM 11477 C C . LYS C 1 310 ? -51.633 -25.159 -110.648 1.000 28.819 310 LYS C C 1
ATOM 11478 O O . LYS C 1 310 ? -52.427 -24.266 -110.908 1.000 28.512 310 LYS C O 1
ATOM 11484 N N . PHE C 1 311 ? -50.428 -25.272 -111.222 1.000 27.322 311 PHE C N 1
ATOM 11485 C CA . PHE C 1 311 ? -49.971 -24.352 -112.299 1.000 27.383 311 PHE C CA 1
ATOM 11486 C C . PHE C 1 311 ? -50.756 -24.643 -113.574 1.000 27.716 311 PHE C C 1
ATOM 11487 O O . PHE C 1 311 ? -50.764 -25.797 -114.080 1.000 28.381 311 PHE C O 1
ATOM 11495 N N . SER C 1 312 ? -51.362 -23.605 -114.121 1.000 27.170 312 SER C N 1
ATOM 11496 C CA . SER C 1 312 ? -51.903 -23.614 -115.496 1.000 27.237 312 SER C CA 1
ATOM 11497 C C . SER C 1 312 ? -51.923 -22.186 -116.060 1.000 28.027 312 SER C C 1
ATOM 11498 O O . SER C 1 312 ? -51.682 -21.192 -115.330 1.000 28.385 312 SER C O 1
ATOM 11501 N N . PHE C 1 313 ? -52.217 -22.109 -117.346 1.000 28.298 313 PHE C N 1
ATOM 11502 C CA . PHE C 1 313 ? -52.358 -20.850 -118.104 1.000 29.549 313 PHE C CA 1
ATOM 11503 C C . PHE C 1 313 ? -53.412 -21.074 -119.178 1.000 29.364 313 PHE C C 1
ATOM 11504 O O . PHE C 1 313 ? -53.297 -22.094 -119.896 1.000 30.238 313 PHE C O 1
ATOM 11512 N N . LYS C 1 314 ? -54.367 -20.154 -119.319 1.000 35.763 314 LYS C N 1
ATOM 11513 C CA . LYS C 1 314 ? -55.340 -20.202 -120.446 1.000 42.061 314 LYS C CA 1
ATOM 11514 C C . LYS C 1 314 ? -55.819 -18.787 -120.738 1.000 37.506 314 LYS C C 1
ATOM 11515 O O . LYS C 1 314 ? -56.122 -18.065 -119.782 1.000 33.450 314 LYS C O 1
ATOM 11521 N N . ASP C 1 315 ? -55.816 -18.413 -122.019 1.000 39.931 315 ASP C N 1
ATOM 11522 C CA . ASP C 1 315 ? -56.372 -17.138 -122.538 1.000 36.317 315 ASP C CA 1
ATOM 11523 C C . ASP C 1 315 ? -55.799 -15.967 -121.729 1.000 34.779 315 ASP C C 1
ATOM 11524 O O . ASP C 1 315 ? -56.570 -15.081 -121.318 1.000 32.222 315 ASP C O 1
ATOM 11529 N N . GLY C 1 316 ? -54.474 -15.954 -121.526 1.000 31.549 316 GLY C N 1
ATOM 11530 C CA . GLY C 1 316 ? -53.755 -14.775 -121.003 1.000 30.225 316 GLY C CA 1
ATOM 11531 C C . GLY C 1 316 ? -53.756 -14.722 -119.489 1.000 29.595 316 GLY C C 1
ATOM 11532 O O . GLY C 1 316 ? -53.146 -13.775 -118.941 1.000 32.433 316 GLY C O 1
ATOM 11533 N N . LEU C 1 317 ? -54.386 -15.687 -118.813 1.000 27.297 317 LEU C N 1
ATOM 11534 C CA . LEU C 1 317 ? -54.424 -15.734 -117.325 1.000 27.674 317 LEU C CA 1
ATOM 11535 C C . LEU C 1 317 ? -53.746 -17.020 -116.862 1.000 26.066 317 LEU C C 1
ATOM 11536 O O . LEU C 1 317 ? -54.047 -18.095 -117.414 1.000 28.822 317 LEU C O 1
ATOM 11541 N N . PHE C 1 318 ? -52.803 -16.883 -115.927 1.000 24.096 318 PHE C N 1
ATOM 11542 C CA . PHE C 1 318 ? -52.250 -18.018 -115.160 1.000 23.471 318 PHE C CA 1
ATOM 11543 C C . PHE C 1 318 ? -53.321 -18.414 -114.143 1.000 24.103 318 PHE C C 1
ATOM 11544 O O . PHE C 1 318 ? -54.292 -17.635 -113.883 1.000 25.694 318 PHE C O 1
ATOM 11552 N N . SER C 1 319 ? -53.093 -19.551 -113.525 1.000 27.324 319 SER C N 1
ATOM 11553 C CA . SER C 1 319 ? -53.934 -20.056 -112.411 1.000 28.744 319 SER C CA 1
ATOM 11554 C C . SER C 1 319 ? -53.865 -19.105 -111.210 1.000 31.518 319 SER C C 1
ATOM 11555 O O . SER C 1 319 ? -52.865 -18.386 -111.046 1.000 27.984 319 SER C O 1
ATOM 11558 N N . GLY C 1 320 ? -54.954 -19.038 -110.435 1.000 31.180 320 GLY C N 1
ATOM 11559 C CA . GLY C 1 320 ? -54.991 -18.288 -109.174 1.000 27.715 320 GLY C CA 1
ATOM 11560 C C . GLY C 1 320 ? -55.348 -16.830 -109.375 1.000 27.862 320 GLY C C 1
ATOM 11561 O O . GLY C 1 320 ? -55.119 -16.073 -108.427 1.000 28.220 320 GLY C O 1
ATOM 11562 N N . TYR C 1 321 ? -55.880 -16.424 -110.528 1.000 27.556 321 TYR C N 1
ATOM 11563 C CA . TYR C 1 321 ? -56.231 -14.997 -110.770 1.000 31.170 321 TYR C CA 1
ATOM 11564 C C . TYR C 1 321 ? -57.467 -14.595 -109.962 1.000 32.612 321 TYR C C 1
ATOM 11565 O O . TYR C 1 321 ? -58.516 -15.243 -110.087 1.000 32.267 321 TYR C O 1
ATOM 11574 N N . ASP C 1 322 ? -57.357 -13.480 -109.242 1.000 32.224 322 ASP C N 1
ATOM 11575 C CA . ASP C 1 322 ? -58.479 -12.817 -108.531 1.000 34.690 322 ASP C CA 1
ATOM 11576 C C . ASP C 1 322 ? -58.844 -11.545 -109.301 1.000 39.755 322 ASP C C 1
ATOM 11577 O O . ASP C 1 322 ? -58.185 -10.494 -109.049 1.000 36.982 322 ASP C O 1
ATOM 11582 N N . ALA C 1 323 ? -59.847 -11.631 -110.187 1.000 39.029 323 ALA C N 1
ATOM 11583 C CA . ALA C 1 323 ? -60.233 -10.546 -111.117 1.000 42.099 323 ALA C CA 1
ATOM 11584 C C . ALA C 1 323 ? -60.714 -9.317 -110.333 1.000 44.672 323 ALA C C 1
ATOM 11585 O O . ALA C 1 323 ? -60.358 -8.206 -110.737 1.000 41.857 323 ALA C O 1
ATOM 11587 N N . ALA C 1 324 ? -61.458 -9.502 -109.238 1.000 46.188 324 ALA C N 1
ATOM 11588 C CA . ALA C 1 324 ? -61.959 -8.394 -108.388 1.000 46.693 324 ALA C CA 1
ATOM 11589 C C . ALA C 1 324 ? -60.785 -7.524 -107.911 1.000 48.235 324 ALA C C 1
ATOM 11590 O O . ALA C 1 324 ? -60.925 -6.294 -107.992 1.000 51.752 324 ALA C O 1
ATOM 11592 N N . ASN C 1 325 ? -59.681 -8.122 -107.432 1.000 45.881 325 ASN C N 1
ATOM 11593 C CA . ASN C 1 325 ? -58.541 -7.386 -106.813 1.000 45.946 325 ASN C CA 1
ATOM 11594 C C . ASN C 1 325 ? -57.355 -7.291 -107.787 1.000 42.334 325 ASN C C 1
ATOM 11595 O O . ASN C 1 325 ? -56.355 -6.669 -107.415 1.000 40.841 325 ASN C O 1
ATOM 11600 N N . LYS C 1 326 ? -57.467 -7.881 -108.977 1.000 38.813 326 LYS C N 1
ATOM 11601 C CA . LYS C 1 326 ? -56.393 -7.916 -110.010 1.000 40.384 326 LYS C CA 1
ATOM 11602 C C . LYS C 1 326 ? -55.079 -8.326 -109.336 1.000 37.841 326 LYS C C 1
ATOM 11603 O O . LYS C 1 326 ? -54.106 -7.557 -109.316 1.000 36.642 326 LYS C O 1
ATOM 11609 N N . LYS C 1 327 ? -55.062 -9.541 -108.820 1.000 34.576 327 LYS C N 1
ATOM 11610 C CA . LYS C 1 327 ? -53.917 -10.101 -108.074 1.000 36.971 327 LYS C CA 1
ATOM 11611 C C . LYS C 1 327 ? -53.937 -11.609 -108.310 1.000 33.716 327 LYS C C 1
ATOM 11612 O O . LYS C 1 327 ? -55.038 -12.174 -108.370 1.000 34.230 327 LYS C O 1
ATOM 11618 N N . TYR C 1 328 ? -52.763 -12.218 -108.417 1.000 28.152 328 TYR C N 1
ATOM 11619 C CA . TYR C 1 328 ? -52.578 -13.683 -108.475 1.000 29.044 328 TYR C CA 1
ATOM 11620 C C . TYR C 1 328 ? -52.248 -14.253 -107.090 1.000 28.862 328 TYR C C 1
ATOM 11621 O O . TYR C 1 328 ? -51.461 -13.647 -106.333 1.000 27.114 328 TYR C O 1
ATOM 11630 N N . ASP C 1 329 ? -52.827 -15.420 -106.796 1.000 28.937 329 ASP C N 1
ATOM 11631 C CA . ASP C 1 329 ? -52.416 -16.336 -105.704 1.000 28.863 329 ASP C CA 1
ATOM 11632 C C . ASP C 1 329 ? -51.221 -17.151 -106.212 1.000 30.330 329 ASP C C 1
ATOM 11633 O O . ASP C 1 329 ? -51.441 -18.146 -106.934 1.000 29.451 329 ASP C O 1
ATOM 11638 N N . LYS C 1 330 ? -49.997 -16.703 -105.912 1.000 30.863 330 LYS C N 1
ATOM 11639 C CA . LYS C 1 330 ? -48.761 -17.241 -106.533 1.000 31.027 330 LYS C CA 1
ATOM 11640 C C . LYS C 1 330 ? -48.489 -18.647 -106.007 1.000 28.034 330 LYS C C 1
ATOM 11641 O O . LYS C 1 330 ? -47.641 -19.311 -106.581 1.000 27.144 330 LYS C O 1
ATOM 11647 N N . SER C 1 331 ? -49.132 -19.068 -104.914 1.000 32.439 331 SER C N 1
ATOM 11648 C CA . SER C 1 331 ? -48.908 -20.432 -104.359 1.000 31.814 331 SER C CA 1
ATOM 11649 C C . SER C 1 331 ? -49.407 -21.475 -105.376 1.000 29.973 331 SER C C 1
ATOM 11650 O O . SER C 1 331 ? -48.941 -22.624 -105.316 1.000 30.015 331 SER C O 1
ATOM 11653 N N . MET C 1 332 ? -50.294 -21.073 -106.293 1.000 27.365 332 MET C N 1
ATOM 11654 C CA . MET C 1 332 ? -50.799 -21.941 -107.387 1.000 29.644 332 MET C CA 1
ATOM 11655 C C . MET C 1 332 ? -49.624 -22.316 -108.302 1.000 28.467 332 MET C C 1
ATOM 11656 O O . MET C 1 332 ? -49.726 -23.337 -109.015 1.000 30.049 332 MET C O 1
ATOM 11661 N N . TRP C 1 333 ? -48.523 -21.556 -108.275 1.000 26.985 333 TRP C N 1
ATOM 11662 C CA . TRP C 1 333 ? -47.388 -21.776 -109.218 1.000 25.203 333 TRP C CA 1
ATOM 11663 C C . TRP C 1 333 ? -46.230 -22.514 -108.548 1.000 25.888 333 TRP C C 1
ATOM 11664 O O . TRP C 1 333 ? -45.143 -22.620 -109.188 1.000 26.166 333 TRP C O 1
ATOM 11675 N N . ALA C 1 334 ? -46.408 -23.013 -107.320 1.000 25.732 334 ALA C N 1
ATOM 11676 C CA . ALA C 1 334 ? -45.309 -23.665 -106.563 1.000 26.694 334 ALA C CA 1
ATOM 11677 C C . ALA C 1 334 ? -44.772 -24.900 -107.315 1.000 25.657 334 ALA C C 1
ATOM 11678 O O . ALA C 1 334 ? -45.519 -25.548 -108.099 1.000 28.496 334 ALA C O 1
ATOM 11680 N N . PHE C 1 335 ? -43.499 -25.211 -107.091 1.000 26.064 335 PHE C N 1
ATOM 11681 C CA . PHE C 1 335 ? -42.871 -26.475 -107.520 1.000 25.954 335 PHE C CA 1
ATOM 11682 C C . PHE C 1 335 ? -43.485 -27.607 -106.705 1.000 31.706 335 PHE C C 1
ATOM 11683 O O . PHE C 1 335 ? -44.014 -27.357 -105.612 1.000 28.736 335 PHE C O 1
ATOM 11691 N N . GLU C 1 336 ? -43.456 -28.805 -107.264 1.000 27.758 336 GLU C N 1
ATOM 11692 C CA . GLU C 1 336 ? -43.830 -30.030 -106.522 1.000 28.793 336 GLU C CA 1
ATOM 11693 C C . GLU C 1 336 ? -42.604 -30.441 -105.724 1.000 27.540 336 GLU C C 1
ATOM 11694 O O . GLU C 1 336 ? -41.548 -30.631 -106.332 1.000 25.655 336 GLU C O 1
ATOM 11700 N N . LEU C 1 337 ? -42.748 -30.571 -104.401 1.000 25.398 337 LEU C N 1
ATOM 11701 C CA . LEU C 1 337 ? -41.630 -30.927 -103.514 1.000 27.930 337 LEU C CA 1
ATOM 11702 C C . LEU C 1 337 ? -41.604 -32.442 -103.286 1.000 30.218 337 LEU C C 1
ATOM 11703 O O . LEU C 1 337 ? -42.683 -33.048 -103.287 1.000 29.699 337 LEU C O 1
ATOM 11708 N N . ASP C 1 338 ? -40.396 -32.988 -103.136 1.000 31.239 338 ASP C N 1
ATOM 11709 C CA . ASP C 1 338 ? -40.134 -34.368 -102.670 1.000 34.914 338 ASP C CA 1
ATOM 11710 C C . ASP C 1 338 ? -40.417 -34.372 -101.158 1.000 41.338 338 ASP C C 1
ATOM 11711 O O . ASP C 1 338 ? -40.676 -33.277 -100.592 1.000 36.086 338 ASP C O 1
ATOM 11716 N N . ALA C 1 339 ? -40.385 -35.539 -100.510 1.000 43.302 339 ALA C N 1
ATOM 11717 C CA . ALA C 1 339 ? -40.707 -35.672 -99.066 1.000 43.693 339 ALA C CA 1
ATOM 11718 C C . ALA C 1 339 ? -39.656 -34.936 -98.218 1.000 44.329 339 ALA C C 1
ATOM 11719 O O . ALA C 1 339 ? -39.950 -34.621 -97.066 1.000 47.854 339 ALA C O 1
ATOM 11721 N N . ASN C 1 340 ? -38.501 -34.619 -98.802 1.000 42.714 340 ASN C N 1
ATOM 11722 C CA . ASN C 1 340 ? -37.358 -33.939 -98.143 1.000 43.486 340 ASN C CA 1
ATOM 11723 C C . ASN C 1 340 ? -37.503 -32.405 -98.242 1.000 44.284 340 ASN C C 1
ATOM 11724 O O . ASN C 1 340 ? -36.653 -31.698 -97.685 1.000 47.439 340 ASN C O 1
ATOM 11729 N N . GLY C 1 341 ? -38.513 -31.899 -98.958 1.000 42.707 341 GLY C N 1
ATOM 11730 C CA . GLY C 1 341 ? -38.829 -30.462 -99.080 1.000 40.571 341 GLY C CA 1
ATOM 11731 C C . GLY C 1 341 ? -38.090 -29.811 -100.245 1.000 39.392 341 GLY C C 1
ATOM 11732 O O . GLY C 1 341 ? -38.116 -28.577 -100.336 1.000 34.447 341 GLY C O 1
ATOM 11733 N N . VAL C 1 342 ? -37.450 -30.608 -101.105 1.000 33.581 342 VAL C N 1
ATOM 11734 C CA . VAL C 1 342 ? -36.648 -30.112 -102.265 1.000 31.383 342 VAL C CA 1
ATOM 11735 C C . VAL C 1 342 ? -37.514 -30.265 -103.500 1.000 29.847 342 VAL C C 1
ATOM 11736 O O . VAL C 1 342 ? -38.186 -31.280 -103.665 1.000 29.077 342 VAL C O 1
ATOM 11740 N N . PRO C 1 343 ? -37.577 -29.254 -104.398 1.000 27.530 343 PRO C N 1
ATOM 11741 C CA . PRO C 1 343 ? -38.284 -29.423 -105.659 1.000 26.608 343 PRO C CA 1
ATOM 11742 C C . PRO C 1 343 ? -37.822 -30.706 -106.369 1.000 24.414 343 PRO C C 1
ATOM 11743 O O . PRO C 1 343 ? -36.620 -30.964 -106.482 1.000 24.902 343 PRO C O 1
ATOM 11747 N N . LYS C 1 344 ? -38.815 -31.487 -106.803 1.000 26.483 344 LYS C N 1
ATOM 11748 C CA . LYS C 1 344 ? -38.630 -32.733 -107.596 1.000 26.090 344 LYS C CA 1
ATOM 11749 C C . LYS C 1 344 ? -37.906 -32.370 -108.888 1.000 26.407 344 LYS C C 1
ATOM 11750 O O . LYS C 1 344 ? -38.218 -31.288 -109.412 1.000 24.644 344 LYS C O 1
ATOM 11756 N N . ARG C 1 345 ? -36.945 -33.201 -109.317 1.000 26.988 345 ARG C N 1
ATOM 11757 C CA . ARG C 1 345 ? -36.257 -33.081 -110.637 1.000 28.628 345 ARG C CA 1
ATOM 11758 C C . ARG C 1 345 ? -36.526 -34.365 -111.429 1.000 29.534 345 ARG C C 1
ATOM 11759 O O . ARG C 1 345 ? -36.547 -35.419 -110.811 1.000 30.552 345 ARG C O 1
ATOM 11767 N N . ASP C 1 346 ? -36.821 -34.239 -112.723 1.000 29.184 346 ASP C N 1
ATOM 11768 C CA . ASP C 1 346 ? -36.682 -35.337 -113.726 1.000 28.239 346 ASP C CA 1
ATOM 11769 C C . ASP C 1 346 ? -35.504 -35.047 -114.659 1.000 29.663 346 ASP C C 1
ATOM 11770 O O . ASP C 1 346 ? -35.640 -34.306 -115.632 1.000 32.031 346 ASP C O 1
ATOM 11775 N N . PRO C 1 347 ? -34.303 -35.596 -114.406 1.000 32.240 347 PRO C N 1
ATOM 11776 C CA . PRO C 1 347 ? -33.152 -35.294 -115.255 1.000 33.762 347 PRO C CA 1
ATOM 11777 C C . PRO C 1 347 ? -33.360 -35.753 -116.706 1.000 36.188 347 PRO C C 1
ATOM 11778 O O . PRO C 1 347 ? -32.720 -35.185 -117.568 1.000 37.449 347 PRO C O 1
ATOM 11782 N N . ALA C 1 348 ? -34.253 -36.722 -116.955 1.000 34.371 348 ALA C N 1
ATOM 11783 C CA . ALA C 1 348 ? -34.573 -37.182 -118.332 1.000 36.812 348 ALA C CA 1
ATOM 11784 C C . ALA C 1 348 ? -35.285 -36.068 -119.112 1.000 36.129 348 ALA C C 1
ATOM 11785 O O . ALA C 1 348 ? -35.206 -36.077 -120.352 1.000 39.288 348 ALA C O 1
ATOM 11787 N N . LEU C 1 349 ? -35.928 -35.124 -118.407 1.000 36.159 349 LEU C N 1
ATOM 11788 C CA . LEU C 1 349 ? -36.714 -33.986 -118.962 1.000 31.944 349 LEU C CA 1
ATOM 11789 C C . LEU C 1 349 ? -37.963 -34.495 -119.702 1.000 35.039 349 LEU C C 1
ATOM 11790 O O . LEU C 1 349 ? -38.353 -33.858 -120.705 1.000 32.570 349 LEU C O 1
ATOM 11795 N N . LYS C 1 350 ? -38.595 -35.579 -119.229 1.000 35.804 350 LYS C N 1
ATOM 11796 C CA . LYS C 1 350 ? -39.733 -36.225 -119.948 1.000 36.403 350 LYS C CA 1
ATOM 11797 C C . LYS C 1 350 ? -41.046 -35.886 -119.254 1.000 33.199 350 LYS C C 1
ATOM 11798 O O . LYS C 1 350 ? -42.064 -35.734 -119.957 1.000 32.645 350 LYS C O 1
ATOM 11804 N N . HIS C 1 351 ? -41.034 -35.745 -117.930 1.000 31.345 351 HIS C N 1
ATOM 11805 C CA . HIS C 1 351 ? -42.253 -35.414 -117.141 1.000 30.454 351 HIS C CA 1
ATOM 11806 C C . HIS C 1 351 ? -42.985 -34.238 -117.791 1.000 33.264 351 HIS C C 1
ATOM 11807 O O . HIS C 1 351 ? -42.363 -33.223 -118.102 1.000 32.321 351 HIS C O 1
ATOM 11814 N N . PRO C 1 352 ? -44.316 -34.320 -118.037 1.000 32.831 352 PRO C N 1
ATOM 11815 C CA . PRO C 1 352 ? -45.036 -33.227 -118.688 1.000 34.232 352 PRO C CA 1
ATOM 11816 C C . PRO C 1 352 ? -45.095 -31.943 -117.844 1.000 34.761 352 PRO C C 1
ATOM 11817 O O . PRO C 1 352 ? -45.493 -30.915 -118.383 1.000 30.726 352 PRO C O 1
ATOM 11821 N N . ARG C 1 353 ? -44.735 -32.021 -116.558 1.000 29.888 353 ARG C N 1
ATOM 11822 C CA . ARG C 1 353 ? -44.698 -30.828 -115.660 1.000 29.561 353 ARG C CA 1
ATOM 11823 C C . ARG C 1 353 ? -43.251 -30.405 -115.366 1.000 28.433 353 ARG C C 1
ATOM 11824 O O . ARG C 1 353 ? -43.090 -29.482 -114.562 1.000 28.665 353 ARG C O 1
ATOM 11832 N N . CYS C 1 354 ? -42.254 -31.007 -116.017 1.000 25.703 354 CYS C N 1
ATOM 11833 C CA . CYS C 1 354 ? -40.875 -30.461 -116.087 1.000 26.765 354 CYS C CA 1
ATOM 11834 C C . CYS C 1 354 ? -40.966 -29.020 -116.623 1.000 23.791 354 CYS C C 1
ATOM 11835 O O . CYS C 1 354 ? -41.725 -28.773 -117.565 1.000 23.882 354 CYS C O 1
ATOM 11838 N N . VAL C 1 355 ? -40.251 -28.095 -116.009 1.000 23.565 355 VAL C N 1
ATOM 11839 C CA . VAL C 1 355 ? -40.188 -26.678 -116.465 1.000 22.424 355 VAL C CA 1
ATOM 11840 C C . VAL C 1 355 ? -40.009 -26.624 -117.985 1.000 23.021 355 VAL C C 1
ATOM 11841 O O . VAL C 1 355 ? -40.754 -25.866 -118.633 1.000 23.777 355 VAL C O 1
ATOM 11845 N N . ILE C 1 356 ? -39.035 -27.326 -118.536 1.000 23.902 356 ILE C N 1
ATOM 11846 C CA . ILE C 1 356 ? -38.730 -27.175 -119.990 1.000 26.259 356 ILE C CA 1
ATOM 11847 C C . ILE C 1 356 ? -39.926 -27.610 -120.847 1.000 25.067 356 ILE C C 1
ATOM 11848 O O . ILE C 1 356 ? -40.134 -27.010 -121.893 1.000 22.330 356 ILE C O 1
ATOM 11853 N N . ASN C 1 357 ? -40.716 -28.604 -120.434 1.000 26.292 357 ASN C N 1
ATOM 11854 C CA . ASN C 1 357 ? -41.909 -29.010 -121.225 1.000 24.957 357 ASN C CA 1
ATOM 11855 C C . ASN C 1 357 ? -43.025 -27.981 -121.069 1.000 26.357 357 ASN C C 1
ATOM 11856 O O . ASN C 1 357 ? -43.739 -27.714 -122.057 1.000 25.176 357 ASN C O 1
ATOM 11861 N N . LEU C 1 358 ? -43.212 -27.407 -119.878 1.000 22.715 358 LEU C N 1
ATOM 11862 C CA . LEU C 1 358 ? -44.244 -26.347 -119.712 1.000 22.599 358 LEU C CA 1
ATOM 11863 C C . LEU C 1 358 ? -43.832 -25.124 -120.543 1.000 21.382 358 LEU C C 1
ATOM 11864 O O . LEU C 1 358 ? -44.717 -24.442 -121.085 1.000 23.945 358 LEU C O 1
ATOM 11869 N N . LEU C 1 359 ? -42.531 -24.888 -120.646 1.000 22.103 359 LEU C N 1
ATOM 11870 C CA . LEU C 1 359 ? -41.943 -23.718 -121.367 1.000 22.424 359 LEU C CA 1
ATOM 11871 C C . LEU C 1 359 ? -42.273 -23.898 -122.859 1.000 25.204 359 LEU C C 1
ATOM 11872 O O . LEU C 1 359 ? -42.895 -23.000 -123.456 1.000 23.598 359 LEU C O 1
ATOM 11877 N N . LYS C 1 360 ? -41.917 -25.058 -123.410 1.000 25.883 360 LYS C N 1
ATOM 11878 C CA . LYS C 1 360 ? -42.269 -25.439 -124.815 1.000 28.871 360 LYS C CA 1
ATOM 11879 C C . LYS C 1 360 ? -43.756 -25.189 -125.088 1.000 26.029 360 LYS C C 1
ATOM 11880 O O . LYS C 1 360 ? -44.088 -24.545 -126.108 1.000 26.189 360 LYS C O 1
ATOM 11886 N N . LYS C 1 361 ? -44.652 -25.662 -124.213 1.000 26.690 361 LYS C N 1
ATOM 11887 C CA . LYS C 1 361 ? -46.130 -25.501 -124.398 1.000 27.682 361 LYS C CA 1
ATOM 11888 C C . LYS C 1 361 ? -46.517 -24.020 -124.371 1.000 26.341 361 LYS C C 1
ATOM 11889 O O . LYS C 1 361 ? -47.314 -23.590 -125.223 1.000 28.074 361 LYS C O 1
ATOM 11895 N N . HIS C 1 362 ? -45.980 -23.248 -123.421 1.000 25.972 362 HIS C N 1
ATOM 11896 C CA . HIS C 1 362 ? -46.355 -21.819 -123.270 1.000 23.585 362 HIS C CA 1
ATOM 11897 C C . HIS C 1 362 ? -46.087 -21.081 -124.585 1.000 21.409 362 HIS C C 1
ATOM 11898 O O . HIS C 1 362 ? -46.920 -20.243 -124.974 1.000 23.703 362 HIS C O 1
ATOM 11905 N N . TYR C 1 363 ? -44.922 -21.325 -125.184 1.000 22.187 363 TYR C N 1
ATOM 11906 C CA . TYR C 1 363 ? -44.384 -20.455 -126.266 1.000 24.297 363 TYR C CA 1
ATOM 11907 C C . TYR C 1 363 ? -44.717 -21.015 -127.650 1.000 25.531 363 TYR C C 1
ATOM 11908 O O . TYR C 1 363 ? -44.360 -20.336 -128.632 1.000 26.230 363 TYR C O 1
ATOM 11917 N N . GLU C 1 364 ? -45.425 -22.141 -127.741 1.000 29.937 364 GLU C N 1
ATOM 11918 C CA . GLU C 1 364 ? -45.835 -22.721 -129.058 1.000 29.992 364 GLU C CA 1
ATOM 11919 C C . GLU C 1 364 ? -46.740 -21.724 -129.815 1.000 27.317 364 GLU C C 1
ATOM 11920 O O . GLU C 1 364 ? -46.807 -21.805 -131.050 1.000 27.369 364 GLU C O 1
ATOM 11926 N N . ARG C 1 365 ? -47.438 -20.815 -129.132 1.000 26.161 365 ARG C N 1
ATOM 11927 C CA . ARG C 1 365 ? -48.345 -19.828 -129.771 1.000 25.484 365 ARG C CA 1
ATOM 11928 C C . ARG C 1 365 ? -47.542 -18.734 -130.484 1.000 27.619 365 ARG C C 1
ATOM 11929 O O . ARG C 1 365 ? -48.174 -17.998 -131.282 1.000 28.420 365 ARG C O 1
ATOM 11937 N N . TYR C 1 366 ? -46.234 -18.607 -130.184 1.000 27.177 366 TYR C N 1
ATOM 11938 C CA . TYR C 1 366 ? -45.369 -17.490 -130.655 1.000 25.874 366 TYR C CA 1
ATOM 11939 C C . TYR C 1 366 ? -44.806 -17.842 -132.033 1.000 26.921 366 TYR C C 1
ATOM 11940 O O . TYR C 1 366 ? -43.565 -17.831 -132.223 1.000 24.212 366 TYR C O 1
ATOM 11949 N N . ASN C 1 367 ? -45.694 -18.185 -132.985 1.000 23.789 367 ASN C N 1
ATOM 11950 C CA . ASN C 1 367 ? -45.246 -18.575 -134.349 1.000 25.564 367 ASN C CA 1
ATOM 11951 C C . ASN C 1 367 ? -44.793 -17.304 -135.073 1.000 23.635 367 ASN C C 1
ATOM 11952 O O . ASN C 1 367 ? -45.235 -16.203 -134.692 1.000 27.693 367 ASN C O 1
ATOM 11957 N N . LEU C 1 368 ? -43.978 -17.445 -136.114 1.000 27.694 368 LEU C N 1
ATOM 11958 C CA . LEU C 1 368 ? -43.439 -16.290 -136.882 1.000 27.766 368 LEU C CA 1
ATOM 11959 C C . LEU C 1 368 ? -44.556 -15.390 -137.416 1.000 28.583 368 LEU C C 1
ATOM 11960 O O . LEU C 1 368 ? -44.393 -14.153 -137.362 1.000 26.482 368 LEU C O 1
ATOM 11965 N N . ASP C 1 369 ? -45.666 -15.936 -137.927 1.000 28.622 369 ASP C N 1
ATOM 11966 C CA . ASP C 1 369 ? -46.704 -15.091 -138.560 1.000 29.524 369 ASP C CA 1
ATOM 11967 C C . ASP C 1 369 ? -47.319 -14.190 -137.491 1.000 26.188 369 ASP C C 1
ATOM 11968 O O . ASP C 1 369 ? -47.554 -13.001 -137.781 1.000 25.021 369 ASP C O 1
ATOM 11973 N N . LYS C 1 370 ? -47.631 -14.755 -136.322 1.000 25.870 370 LYS C N 1
ATOM 11974 C CA . LYS C 1 370 ? -48.301 -14.010 -135.227 1.000 28.275 370 LYS C CA 1
ATOM 11975 C C . LYS C 1 370 ? -47.326 -12.953 -134.659 1.000 25.517 370 LYS C C 1
ATOM 11976 O O . LYS C 1 370 ? -47.771 -11.837 -134.368 1.000 25.661 370 LYS C O 1
ATOM 11982 N N . VAL C 1 371 ? -46.058 -13.313 -134.503 1.000 26.008 371 VAL C N 1
ATOM 11983 C CA . VAL C 1 371 ? -45.009 -12.385 -133.956 1.000 24.892 371 VAL C CA 1
ATOM 11984 C C . VAL C 1 371 ? -44.848 -11.223 -134.964 1.000 25.626 371 VAL C C 1
ATOM 11985 O O . VAL C 1 371 ? -44.899 -10.040 -134.554 1.000 25.554 371 VAL C O 1
ATOM 11989 N N . ALA C 1 372 ? -44.717 -11.520 -136.264 1.000 25.426 372 ALA C N 1
ATOM 11990 C CA . ALA C 1 372 ? -44.580 -10.487 -137.319 1.000 24.191 372 ALA C CA 1
ATOM 11991 C C . ALA C 1 372 ? -45.764 -9.525 -137.299 1.000 26.714 372 ALA C C 1
ATOM 11992 O O . ALA C 1 372 ? -45.560 -8.314 -137.397 1.000 24.964 372 ALA C O 1
ATOM 11994 N N . ALA C 1 373 ? -46.987 -10.033 -137.156 1.000 25.644 373 ALA C N 1
ATOM 11995 C CA . ALA C 1 373 ? -48.228 -9.231 -137.208 1.000 24.984 373 ALA C CA 1
ATOM 11996 C C . ALA C 1 373 ? -48.320 -8.237 -136.043 1.000 23.973 373 ALA C C 1
ATOM 11997 O O . ALA C 1 373 ? -48.950 -7.180 -136.219 1.000 23.641 373 ALA C O 1
ATOM 11999 N N . ILE C 1 374 ? -47.806 -8.589 -134.860 1.000 22.476 374 ILE C N 1
ATOM 12000 C CA . ILE C 1 374 ? -48.004 -7.771 -133.633 1.000 22.640 374 ILE C CA 1
ATOM 12001 C C . ILE C 1 374 ? -46.786 -6.844 -133.436 1.000 22.138 374 ILE C C 1
ATOM 12002 O O . ILE C 1 374 ? -46.965 -5.789 -132.774 1.000 23.788 374 ILE C O 1
ATOM 12007 N N . THR C 1 375 ? -45.628 -7.197 -133.985 1.000 21.397 375 THR C N 1
ATOM 12008 C CA . THR C 1 375 ? -44.370 -6.410 -133.851 1.000 21.861 375 THR C CA 1
ATOM 12009 C C . THR C 1 375 ? -44.194 -5.422 -135.018 1.000 25.734 375 THR C C 1
ATOM 12010 O O . THR C 1 375 ? -43.543 -4.317 -134.823 1.000 24.647 375 THR C O 1
ATOM 12014 N N . GLY C 1 376 ? -44.670 -5.795 -136.211 1.000 26.122 376 GLY C N 1
ATOM 12015 C CA . GLY C 1 376 ? -44.392 -5.018 -137.437 1.000 24.491 376 GLY C CA 1
ATOM 12016 C C . GLY C 1 376 ? -43.130 -5.530 -138.117 1.000 25.879 376 GLY C C 1
ATOM 12017 O O . GLY C 1 376 ? -42.853 -5.071 -139.244 1.000 29.996 376 GLY C O 1
ATOM 12018 N N . THR C 1 377 ? -42.408 -6.456 -137.478 1.000 24.007 377 THR C N 1
ATOM 12019 C CA . THR C 1 377 ? -41.117 -7.011 -137.957 1.000 23.614 377 THR C CA 1
ATOM 12020 C C . THR C 1 377 ? -41.414 -8.084 -139.003 1.000 26.330 377 THR C C 1
ATOM 12021 O O . THR C 1 377 ? -42.191 -8.983 -138.684 1.000 24.814 377 THR C O 1
ATOM 12025 N N . SER C 1 378 ? -40.745 -8.042 -140.161 1.000 25.615 378 SER C N 1
ATOM 12026 C CA . SER C 1 378 ? -40.964 -9.046 -141.240 1.000 25.060 378 SER C CA 1
ATOM 12027 C C . SER C 1 378 ? -40.591 -10.444 -140.747 1.000 27.317 378 SER C C 1
ATOM 12028 O O . SER C 1 378 ? -39.636 -10.603 -139.947 1.000 25.313 378 SER C O 1
ATOM 12031 N N . LYS C 1 379 ? -41.272 -11.459 -141.277 1.000 27.469 379 LYS C N 1
ATOM 12032 C CA . LYS C 1 379 ? -40.938 -12.876 -140.989 1.000 30.243 379 LYS C CA 1
ATOM 12033 C C . LYS C 1 379 ? -39.480 -13.125 -141.376 1.000 26.548 379 LYS C C 1
ATOM 12034 O O . LYS C 1 379 ? -38.787 -13.896 -140.718 1.000 28.622 379 LYS C O 1
ATOM 12040 N N . GLU C 1 380 ? -39.039 -12.502 -142.450 1.000 24.579 380 GLU C N 1
ATOM 12041 C CA . GLU C 1 380 ? -37.678 -12.685 -143.005 1.000 25.837 380 GLU C CA 1
ATOM 12042 C C . GLU C 1 380 ? -36.640 -12.159 -142.001 1.000 25.387 380 GLU C C 1
ATOM 12043 O O . GLU C 1 380 ? -35.598 -12.828 -141.798 1.000 27.380 380 GLU C O 1
ATOM 12049 N N . GLN C 1 381 ? -36.892 -10.971 -141.463 1.000 24.719 381 GLN C N 1
ATOM 12050 C CA . GLN C 1 381 ? -35.994 -10.342 -140.460 1.000 26.008 381 GLN C CA 1
ATOM 12051 C C . GLN C 1 381 ? -36.008 -11.136 -139.145 1.000 22.305 381 GLN C C 1
ATOM 12052 O O . GLN C 1 381 ? -34.933 -11.365 -138.577 1.000 23.521 381 GLN C O 1
ATOM 12058 N N . LEU C 1 382 ? -37.172 -11.577 -138.681 1.000 23.602 382 LEU C N 1
ATOM 12059 C CA . LEU C 1 382 ? -37.252 -12.471 -137.489 1.000 23.828 382 LEU C CA 1
ATOM 12060 C C . LEU C 1 382 ? -36.394 -13.704 -137.721 1.000 24.304 382 LEU C C 1
ATOM 12061 O O . LEU C 1 382 ? -35.566 -14.039 -136.854 1.000 24.109 382 LEU C O 1
ATOM 12066 N N . GLN C 1 383 ? -36.563 -14.397 -138.859 1.000 23.722 383 GLN C N 1
ATOM 12067 C CA . GLN C 1 383 ? -35.754 -15.620 -139.117 1.000 25.934 383 GLN C CA 1
ATOM 12068 C C . GLN C 1 383 ? -34.271 -15.274 -139.139 1.000 22.907 383 GLN C C 1
ATOM 12069 O O . GLN C 1 383 ? -33.447 -16.042 -138.639 1.000 23.730 383 GLN C O 1
ATOM 12075 N N . GLN C 1 384 ? -33.912 -14.132 -139.708 1.000 23.643 384 GLN C N 1
ATOM 12076 C CA . GLN C 1 384 ? -32.487 -13.768 -139.819 1.000 22.197 384 GLN C CA 1
ATOM 12077 C C . GLN C 1 384 ? -31.876 -13.554 -138.422 1.000 20.569 384 GLN C C 1
ATOM 12078 O O . GLN C 1 384 ? -30.742 -14.025 -138.172 1.000 20.836 384 GLN C O 1
ATOM 12084 N N . VAL C 1 385 ? -32.561 -12.779 -137.592 1.000 21.738 385 VAL C N 1
ATOM 12085 C CA . VAL C 1 385 ? -32.060 -12.404 -136.236 1.000 19.936 385 VAL C CA 1
ATOM 12086 C C . VAL C 1 385 ? -32.042 -13.671 -135.375 1.000 21.006 385 VAL C C 1
ATOM 12087 O O . VAL C 1 385 ? -31.022 -13.943 -134.701 1.000 20.003 385 VAL C O 1
ATOM 12091 N N . TYR C 1 386 ? -33.139 -14.429 -135.376 1.000 21.818 386 TYR C N 1
ATOM 12092 C CA . TYR C 1 386 ? -33.264 -15.662 -134.558 1.000 22.385 386 TYR C CA 1
ATOM 12093 C C . TYR C 1 386 ? -32.113 -16.597 -134.901 1.000 21.450 386 TYR C C 1
ATOM 12094 O O . TYR C 1 386 ? -31.452 -17.161 -134.029 1.000 22.058 386 TYR C O 1
ATOM 12103 N N . LYS C 1 387 ? -31.897 -16.819 -136.205 1.000 24.725 387 LYS C N 1
ATOM 12104 C CA . LYS C 1 387 ? -30.844 -17.761 -136.657 1.000 22.833 387 LYS C CA 1
ATOM 12105 C C . LYS C 1 387 ? -29.470 -17.286 -136.193 1.000 22.088 387 LYS C C 1
ATOM 12106 O O . LYS C 1 387 ? -28.670 -18.117 -135.696 1.000 22.384 387 LYS C O 1
ATOM 12112 N N . ALA C 1 388 ? -29.168 -15.996 -136.362 1.000 21.143 388 ALA C N 1
ATOM 12113 C CA . ALA C 1 388 ? -27.876 -15.423 -135.982 1.000 21.113 388 ALA C CA 1
ATOM 12114 C C . ALA C 1 388 ? -27.707 -15.568 -134.466 1.000 18.649 388 ALA C C 1
ATOM 12115 O O . ALA C 1 388 ? -26.624 -15.969 -134.036 1.000 21.020 388 ALA C O 1
ATOM 12117 N N . TYR C 1 389 ? -28.728 -15.242 -133.697 1.000 21.645 389 TYR C N 1
ATOM 12118 C CA . TYR C 1 389 ? -28.532 -15.171 -132.223 1.000 20.637 389 TYR C CA 1
ATOM 12119 C C . TYR C 1 389 ? -28.504 -16.590 -131.649 1.000 20.791 389 TYR C C 1
ATOM 12120 O O . TYR C 1 389 ? -27.649 -16.914 -130.829 1.000 18.997 389 TYR C O 1
ATOM 12129 N N . ALA C 1 390 ? -29.386 -17.472 -132.124 1.000 22.219 390 ALA C N 1
ATOM 12130 C CA . ALA C 1 390 ? -29.554 -18.842 -131.584 1.000 22.531 390 ALA C CA 1
ATOM 12131 C C . ALA C 1 390 ? -28.315 -19.680 -131.919 1.000 22.854 390 ALA C C 1
ATOM 12132 O O . ALA C 1 390 ? -28.070 -20.673 -131.241 1.000 22.795 390 ALA C O 1
ATOM 12134 N N . ALA C 1 391 ? -27.513 -19.271 -132.911 1.000 24.171 391 ALA C N 1
ATOM 12135 C CA . ALA C 1 391 ? -26.228 -19.932 -133.224 1.000 22.461 391 ALA C CA 1
ATOM 12136 C C . ALA C 1 391 ? -25.284 -19.891 -132.019 1.000 23.912 391 ALA C C 1
ATOM 12137 O O . ALA C 1 391 ? -24.382 -20.741 -131.931 1.000 23.771 391 ALA C O 1
ATOM 12139 N N . THR C 1 392 ? -25.457 -18.939 -131.089 1.000 21.323 392 THR C N 1
ATOM 12140 C CA . THR C 1 392 ? -24.534 -18.817 -129.924 1.000 21.547 392 THR C CA 1
ATOM 12141 C C . THR C 1 392 ? -24.816 -19.908 -128.869 1.000 21.202 392 THR C C 1
ATOM 12142 O O . THR C 1 392 ? -24.003 -19.999 -127.916 1.000 21.095 392 THR C O 1
ATOM 12146 N N . GLY C 1 393 ? -25.860 -20.740 -129.052 1.000 22.720 393 GLY C N 1
ATOM 12147 C CA . GLY C 1 393 ? -26.118 -21.938 -128.229 1.000 23.427 393 GLY C CA 1
ATOM 12148 C C . GLY C 1 393 ? -24.961 -22.936 -128.219 1.000 25.326 393 GLY C C 1
ATOM 12149 O O . GLY C 1 393 ? -24.893 -23.783 -127.285 1.000 26.021 393 GLY C O 1
ATOM 12150 N N . LYS C 1 394 ? -24.070 -22.894 -129.212 1.000 25.230 394 LYS C N 1
ATOM 12151 C CA . LYS C 1 394 ? -22.870 -23.765 -129.230 1.000 27.960 394 LYS C CA 1
ATOM 12152 C C . LYS C 1 394 ? -21.975 -23.405 -128.047 1.000 30.064 394 LYS C C 1
ATOM 12153 O O . LYS C 1 394 ? -21.814 -22.224 -127.717 1.000 26.994 394 LYS C O 1
ATOM 12159 N N . PRO C 1 395 ? -21.360 -24.410 -127.371 1.000 28.703 395 PRO C N 1
ATOM 12160 C CA . PRO C 1 395 ? -20.475 -24.153 -126.234 1.000 31.163 395 PRO C CA 1
ATOM 12161 C C . PRO C 1 395 ? -19.278 -23.248 -126.560 1.000 31.665 395 PRO C C 1
ATOM 12162 O O . PRO C 1 395 ? -18.811 -22.610 -125.649 1.000 34.688 395 PRO C O 1
ATOM 12166 N N . ASP C 1 396 ? -18.831 -23.202 -127.818 1.000 29.910 396 ASP C N 1
ATOM 12167 C CA . ASP C 1 396 ? -17.627 -22.430 -128.248 1.000 32.313 396 ASP C CA 1
ATOM 12168 C C . ASP C 1 396 ? -18.045 -21.049 -128.780 1.000 27.475 396 ASP C C 1
ATOM 12169 O O . ASP C 1 396 ? -17.205 -20.370 -129.376 1.000 28.632 396 ASP C O 1
ATOM 12174 N N . LYS C 1 397 ? -19.309 -20.649 -128.578 1.000 28.985 397 LYS C N 1
ATOM 12175 C CA . LYS C 1 397 ? -19.840 -19.345 -129.055 1.000 26.419 397 LYS C CA 1
ATOM 12176 C C . LYS C 1 397 ? -20.551 -18.649 -127.898 1.000 24.990 397 LYS C C 1
ATOM 12177 O O . LYS C 1 397 ? -21.083 -19.342 -127.052 1.000 25.323 397 LYS C O 1
ATOM 12183 N N . ALA C 1 398 ? -20.503 -17.308 -127.859 1.000 21.329 398 ALA C N 1
ATOM 12184 C CA . ALA C 1 398 ? -21.131 -16.519 -126.782 1.000 19.026 398 ALA C CA 1
ATOM 12185 C C . ALA C 1 398 ? -21.934 -15.392 -127.413 1.000 17.091 398 ALA C C 1
ATOM 12186 O O . ALA C 1 398 ? -21.418 -14.682 -128.289 1.000 18.829 398 ALA C O 1
ATOM 12188 N N . GLY C 1 399 ? -23.196 -15.297 -127.035 1.000 15.198 399 GLY C N 1
ATOM 12189 C CA . GLY C 1 399 ? -24.054 -14.176 -127.426 1.000 16.887 399 GLY C CA 1
ATOM 12190 C C . GLY C 1 399 ? -24.308 -13.332 -126.200 1.000 16.202 399 GLY C C 1
ATOM 12191 O O . GLY C 1 399 ? -24.497 -13.900 -125.100 1.000 16.078 399 GLY C O 1
ATOM 12192 N N . THR C 1 400 ? -24.379 -12.017 -126.391 1.000 16.931 400 THR C N 1
ATOM 12193 C CA . THR C 1 400 ? -24.791 -11.121 -125.298 1.000 16.652 400 THR C CA 1
ATOM 12194 C C . THR C 1 400 ? -25.957 -10.267 -125.746 1.000 16.907 400 THR C C 1
ATOM 12195 O O . THR C 1 400 ? -26.147 -10.011 -126.966 1.000 15.725 400 THR C O 1
ATOM 12199 N N . ILE C 1 401 ? -26.678 -9.778 -124.753 1.000 15.275 401 ILE C N 1
ATOM 12200 C CA . ILE C 1 401 ? -27.768 -8.807 -124.908 1.000 16.097 401 ILE C CA 1
ATOM 12201 C C . ILE C 1 401 ? -27.324 -7.548 -124.183 1.000 16.509 401 ILE C C 1
ATOM 12202 O O . ILE C 1 401 ? -26.930 -7.628 -123.007 1.000 15.829 401 ILE C O 1
ATOM 12207 N N . MET C 1 402 ? -27.413 -6.441 -124.891 1.000 15.785 402 MET C N 1
ATOM 12208 C CA . MET C 1 402 ? -27.263 -5.099 -124.283 1.000 15.320 402 MET C CA 1
ATOM 12209 C C . MET C 1 402 ? -28.654 -4.477 -124.317 1.000 14.277 402 MET C C 1
ATOM 12210 O O . MET C 1 402 ? -29.196 -4.304 -125.432 1.000 14.973 402 MET C O 1
ATOM 12215 N N . TYR C 1 403 ? -29.252 -4.191 -123.166 1.000 12.685 403 TYR C N 1
ATOM 12216 C CA . TYR C 1 403 ? -30.607 -3.586 -123.094 1.000 13.750 403 TYR C CA 1
ATOM 12217 C C . TYR C 1 403 ? -30.589 -2.521 -121.993 1.000 14.134 403 TYR C C 1
ATOM 12218 O O . TYR C 1 403 ? -29.751 -2.593 -121.037 1.000 13.802 403 TYR C O 1
ATOM 12227 N N . ALA C 1 404 ? -31.525 -1.588 -122.080 1.000 14.188 404 ALA C N 1
ATOM 12228 C CA . ALA C 1 404 ? -31.765 -0.642 -120.976 1.000 15.478 404 ALA C CA 1
ATOM 12229 C C . ALA C 1 404 ? -33.217 -0.198 -121.012 1.000 15.326 404 ALA C C 1
ATOM 12230 O O . ALA C 1 404 ? -34.102 -1.039 -120.857 1.000 15.740 404 ALA C O 1
ATOM 12232 N N . MET C 1 405 ? -33.489 1.078 -121.229 1.000 16.555 405 MET C N 1
ATOM 12233 C CA . MET C 1 405 ? -34.815 1.629 -120.898 1.000 16.213 405 MET C CA 1
ATOM 12234 C C . MET C 1 405 ? -35.863 1.207 -121.929 1.000 18.058 405 MET C C 1
ATOM 12235 O O . MET C 1 405 ? -37.041 1.228 -121.578 1.000 18.204 405 MET C O 1
ATOM 12240 N N . GLY C 1 406 ? -35.476 0.917 -123.168 1.000 17.631 406 GLY C N 1
ATOM 12241 C CA . GLY C 1 406 ? -36.451 0.401 -124.153 1.000 17.385 406 GLY C CA 1
ATOM 12242 C C . GLY C 1 406 ? -37.149 -0.864 -123.639 1.000 16.890 406 GLY C C 1
ATOM 12243 O O . GLY C 1 406 ? -38.234 -1.214 -124.164 1.000 18.561 406 GLY C O 1
ATOM 12244 N N . TRP C 1 407 ? -36.528 -1.606 -122.731 1.000 16.349 407 TRP C N 1
ATOM 12245 C CA . TRP C 1 407 ? -37.182 -2.778 -122.076 1.000 17.289 407 TRP C CA 1
ATOM 12246 C C . TRP C 1 407 ? -37.749 -2.458 -120.684 1.000 18.900 407 TRP C C 1
ATOM 12247 O O . TRP C 1 407 ? -38.779 -3.039 -120.341 1.000 18.078 407 TRP C O 1
ATOM 12258 N N . THR C 1 408 ? -37.094 -1.651 -119.868 1.000 18.398 408 THR C N 1
ATOM 12259 C CA . THR C 1 408 ? -37.539 -1.504 -118.470 1.000 16.573 408 THR C CA 1
ATOM 12260 C C . THR C 1 408 ? -38.821 -0.686 -118.371 1.000 16.419 408 THR C C 1
ATOM 12261 O O . THR C 1 408 ? -39.638 -0.988 -117.436 1.000 16.592 408 THR C O 1
ATOM 12265 N N . GLN C 1 409 ? -38.961 0.370 -119.188 1.000 17.233 409 GLN C N 1
ATOM 12266 C CA . GLN C 1 409 ? -39.955 1.454 -118.964 1.000 18.081 409 GLN C CA 1
ATOM 12267 C C . GLN C 1 409 ? -41.291 1.045 -119.600 1.000 18.935 409 GLN C C 1
ATOM 12268 O O . GLN C 1 409 ? -41.811 1.739 -120.467 1.000 18.777 409 GLN C O 1
ATOM 12274 N N . HIS C 1 410 ? -41.837 -0.065 -119.100 1.000 20.436 410 HIS C N 1
ATOM 12275 C CA . HIS C 1 410 ? -43.076 -0.688 -119.601 1.000 19.666 410 HIS C CA 1
ATOM 12276 C C . HIS C 1 410 ? -43.843 -1.276 -118.422 1.000 21.134 410 HIS C C 1
ATOM 12277 O O . HIS C 1 410 ? -43.204 -1.657 -117.414 1.000 20.403 410 HIS C O 1
ATOM 12284 N N . SER C 1 411 ? -45.153 -1.438 -118.602 1.000 20.589 411 SER C N 1
ATOM 12285 C CA . SER C 1 411 ? -46.028 -2.177 -117.664 1.000 21.097 411 SER C CA 1
ATOM 12286 C C . SER C 1 411 ? -45.674 -3.664 -117.662 1.000 20.618 411 SER C C 1
ATOM 12287 O O . SER C 1 411 ? -46.164 -4.392 -116.767 1.000 23.022 411 SER C O 1
ATOM 12290 N N . VAL C 1 412 ? -44.879 -4.141 -118.632 1.000 20.130 412 VAL C N 1
ATOM 12291 C CA . VAL C 1 412 ? -44.351 -5.532 -118.702 1.000 21.019 412 VAL C CA 1
ATOM 12292 C C . VAL C 1 412 ? -42.819 -5.510 -118.649 1.000 20.639 412 VAL C C 1
ATOM 12293 O O . VAL C 1 412 ? -42.228 -6.485 -119.117 1.000 20.113 412 VAL C O 1
ATOM 12297 N N . GLY C 1 413 ? -42.189 -4.481 -118.063 1.000 19.914 413 GLY C N 1
ATOM 12298 C CA . GLY C 1 413 ? -40.717 -4.394 -118.056 1.000 18.073 413 GLY C CA 1
ATOM 12299 C C . GLY C 1 413 ? -40.033 -5.623 -117.485 1.000 18.212 413 GLY C C 1
ATOM 12300 O O . GLY C 1 413 ? -39.026 -6.099 -118.067 1.000 19.964 413 GLY C O 1
ATOM 12301 N N . VAL C 1 414 ? -40.494 -6.107 -116.328 1.000 19.734 414 VAL C N 1
ATOM 12302 C CA . VAL C 1 414 ? -39.900 -7.317 -115.690 1.000 18.869 414 VAL C CA 1
ATOM 12303 C C . VAL C 1 414 ? -39.967 -8.471 -116.691 1.000 19.182 414 VAL C C 1
ATOM 12304 O O . VAL C 1 414 ? -38.970 -9.218 -116.803 1.000 17.958 414 VAL C O 1
ATOM 12308 N N . GLN C 1 415 ? -41.124 -8.658 -117.323 1.000 20.146 415 GLN C N 1
ATOM 12309 C CA . GLN C 1 415 ? -41.361 -9.878 -118.144 1.000 20.174 415 GLN C CA 1
ATOM 12310 C C . GLN C 1 415 ? -40.548 -9.762 -119.436 1.000 19.603 415 GLN C C 1
ATOM 12311 O O . GLN C 1 415 ? -39.992 -10.770 -119.908 1.000 19.826 415 GLN C O 1
ATOM 12317 N N . ASN C 1 416 ? -40.358 -8.547 -119.950 1.000 20.368 416 ASN C N 1
ATOM 12318 C CA . ASN C 1 416 ? -39.438 -8.299 -121.088 1.000 18.134 416 ASN C CA 1
ATOM 12319 C C . ASN C 1 416 ? -38.064 -8.899 -120.794 1.000 18.725 416 ASN C C 1
ATOM 12320 O O . ASN C 1 416 ? -37.521 -9.655 -121.579 1.000 19.112 416 ASN C O 1
ATOM 12325 N N . ILE C 1 417 ? -37.528 -8.599 -119.608 1.000 18.575 417 ILE C N 1
ATOM 12326 C CA . ILE C 1 417 ? -36.127 -8.933 -119.250 1.000 15.887 417 ILE C CA 1
ATOM 12327 C C . ILE C 1 417 ? -36.089 -10.422 -118.903 1.000 16.340 417 ILE C C 1
ATOM 12328 O O . ILE C 1 417 ? -35.118 -11.090 -119.224 1.000 16.251 417 ILE C O 1
ATOM 12333 N N . ARG C 1 418 ? -37.125 -10.913 -118.225 1.000 16.950 418 ARG C N 1
ATOM 12334 C CA . ARG C 1 418 ? -37.232 -12.357 -117.918 1.000 16.399 418 ARG C CA 1
ATOM 12335 C C . ARG C 1 418 ? -37.096 -13.147 -119.224 1.000 15.889 418 ARG C C 1
ATOM 12336 O O . ARG C 1 418 ? -36.340 -14.099 -119.255 1.000 18.102 418 ARG C O 1
ATOM 12344 N N . ALA C 1 419 ? -37.799 -12.742 -120.265 1.000 17.752 419 ALA C N 1
ATOM 12345 C CA . ALA C 1 419 ? -37.807 -13.489 -121.550 1.000 17.901 419 ALA C CA 1
ATOM 12346 C C . ALA C 1 419 ? -36.388 -13.588 -122.099 1.000 19.153 419 ALA C C 1
ATOM 12347 O O . ALA C 1 419 ? -36.002 -14.680 -122.566 1.000 20.012 419 ALA C O 1
ATOM 12349 N N . MET C 1 420 ? -35.619 -12.485 -122.082 1.000 17.985 420 MET C N 1
ATOM 12350 C CA . MET C 1 420 ? -34.221 -12.514 -122.554 1.000 17.967 420 MET C CA 1
ATOM 12351 C C . MET C 1 420 ? -33.356 -13.358 -121.624 1.000 17.261 420 MET C C 1
ATOM 12352 O O . MET C 1 420 ? -32.435 -14.026 -122.113 1.000 17.833 420 MET C O 1
ATOM 12357 N N . ALA C 1 421 ? -33.537 -13.276 -120.305 1.000 18.139 421 ALA C N 1
ATOM 12358 C CA . ALA C 1 421 ? -32.749 -14.106 -119.374 1.000 17.509 421 ALA C CA 1
ATOM 12359 C C . ALA C 1 421 ? -32.984 -15.597 -119.699 1.000 17.804 421 ALA C C 1
ATOM 12360 O O . ALA C 1 421 ? -32.013 -16.370 -119.681 1.000 17.933 421 ALA C O 1
ATOM 12362 N N . MET C 1 422 ? -34.229 -15.947 -120.000 1.000 18.331 422 MET C N 1
ATOM 12363 C CA . MET C 1 422 ? -34.621 -17.346 -120.328 1.000 17.829 422 MET C CA 1
ATOM 12364 C C . MET C 1 422 ? -33.904 -17.755 -121.622 1.000 18.717 422 MET C C 1
ATOM 12365 O O . MET C 1 422 ? -33.262 -18.833 -121.666 1.000 17.124 422 MET C O 1
ATOM 12370 N N . ILE C 1 423 ? -33.858 -16.863 -122.610 1.000 19.231 423 ILE C N 1
ATOM 12371 C CA . ILE C 1 423 ? -33.118 -17.139 -123.875 1.000 19.595 423 ILE C CA 1
ATOM 12372 C C . ILE C 1 423 ? -31.657 -17.397 -123.569 1.000 18.640 423 ILE C C 1
ATOM 12373 O O . ILE C 1 423 ? -31.109 -18.370 -124.086 1.000 18.940 423 ILE C O 1
ATOM 12378 N N . GLN C 1 424 ? -31.010 -16.562 -122.745 1.000 15.983 424 GLN C N 1
ATOM 12379 C CA . GLN C 1 424 ? -29.579 -16.733 -122.436 1.000 16.263 424 GLN C CA 1
ATOM 12380 C C . GLN C 1 424 ? -29.356 -18.060 -121.710 1.000 16.733 424 GLN C C 1
ATOM 12381 O O . GLN C 1 424 ? -28.291 -18.675 -121.920 1.000 17.847 424 GLN C O 1
ATOM 12387 N N . LEU C 1 425 ? -30.274 -18.467 -120.838 1.000 16.418 425 LEU C N 1
ATOM 12388 C CA . LEU C 1 425 ? -30.059 -19.736 -120.086 1.000 17.140 425 LEU C CA 1
ATOM 12389 C C . LEU C 1 425 ? -30.173 -20.909 -121.076 1.000 19.136 425 LEU C C 1
ATOM 12390 O O . LEU C 1 425 ? -29.304 -21.807 -121.010 1.000 19.820 425 LEU C O 1
ATOM 12395 N N . LEU C 1 426 ? -31.111 -20.836 -122.018 1.000 20.038 426 LEU C N 1
ATOM 12396 C CA . LEU C 1 426 ? -31.322 -21.927 -123.011 1.000 20.176 426 LEU C CA 1
ATOM 12397 C C . LEU C 1 426 ? -30.041 -22.038 -123.850 1.000 20.779 426 LEU C C 1
ATOM 12398 O O . LEU C 1 426 ? -29.651 -23.154 -124.219 1.000 20.693 426 LEU C O 1
ATOM 12403 N N . LEU C 1 427 ? -29.402 -20.918 -124.186 1.000 18.880 427 LEU C N 1
ATOM 12404 C CA . LEU C 1 427 ? -28.210 -20.898 -125.054 1.000 19.053 427 LEU C CA 1
ATOM 12405 C C . LEU C 1 427 ? -26.921 -21.092 -124.282 1.000 18.187 427 LEU C C 1
ATOM 12406 O O . LEU C 1 427 ? -25.870 -21.145 -124.935 1.000 18.739 427 LEU C O 1
ATOM 12411 N N . GLY C 1 428 ? -26.945 -21.243 -122.952 1.000 17.860 428 GLY C N 1
ATOM 12412 C CA . GLY C 1 428 ? -25.691 -21.430 -122.201 1.000 17.552 428 GLY C CA 1
ATOM 12413 C C . GLY C 1 428 ? -24.823 -20.166 -122.141 1.000 18.266 428 GLY C C 1
ATOM 12414 O O . GLY C 1 428 ? -23.589 -20.265 -121.973 1.000 18.249 428 GLY C O 1
ATOM 12415 N N . ASN C 1 429 ? -25.437 -18.991 -122.238 1.000 18.913 429 ASN C N 1
ATOM 12416 C CA . ASN C 1 429 ? -24.661 -17.739 -122.385 1.000 18.809 429 ASN C CA 1
ATOM 12417 C C . ASN C 1 429 ? -24.450 -17.047 -121.028 1.000 19.309 429 ASN C C 1
ATOM 12418 O O . ASN C 1 429 ? -23.737 -16.036 -121.002 1.000 18.323 429 ASN C O 1
ATOM 12423 N N . ILE C 1 430 ? -25.003 -17.562 -119.940 1.000 17.320 430 ILE C N 1
ATOM 12424 C CA . ILE C 1 430 ? -24.836 -16.941 -118.585 1.000 16.153 430 ILE C CA 1
ATOM 12425 C C . ILE C 1 430 ? -23.581 -17.515 -117.927 1.000 18.503 430 ILE C C 1
ATOM 12426 O O . ILE C 1 430 ? -23.414 -18.763 -117.856 1.000 18.460 430 ILE C O 1
ATOM 12431 N N . GLY C 1 431 ? -22.690 -16.634 -117.454 1.000 16.958 431 GLY C N 1
ATOM 12432 C CA . GLY C 1 431 ? -21.445 -16.984 -116.759 1.000 16.851 431 GLY C CA 1
ATOM 12433 C C . GLY C 1 431 ? -20.247 -16.997 -117.668 1.000 15.839 431 GLY C C 1
ATOM 12434 O O . GLY C 1 431 ? -19.133 -17.203 -117.153 1.000 18.140 431 GLY C O 1
ATOM 12435 N N . VAL C 1 432 ? -20.439 -16.813 -118.990 1.000 16.938 432 VAL C N 1
ATOM 12436 C CA . VAL C 1 432 ? -19.357 -17.019 -119.991 1.000 17.567 432 VAL C CA 1
ATOM 12437 C C . VAL C 1 432 ? -18.847 -15.665 -120.515 1.000 18.343 432 VAL C C 1
ATOM 12438 O O . VAL C 1 432 ? -19.594 -14.654 -120.492 1.000 17.947 432 VAL C O 1
ATOM 12442 N N . ALA C 1 433 ? -17.603 -15.648 -120.978 1.000 19.303 433 ALA C N 1
ATOM 12443 C CA . ALA C 1 433 ? -17.006 -14.459 -121.613 1.000 18.244 433 ALA C CA 1
ATOM 12444 C C . ALA C 1 433 ? -17.749 -14.149 -122.911 1.000 18.765 433 ALA C C 1
ATOM 12445 O O . ALA C 1 433 ? -17.939 -15.038 -123.764 1.000 19.099 433 ALA C O 1
ATOM 12447 N N . GLY C 1 434 ? -18.116 -12.897 -123.098 1.000 17.890 434 GLY C N 1
ATOM 12448 C CA . GLY C 1 434 ? -18.838 -12.458 -124.306 1.000 16.678 434 GLY C CA 1
ATOM 12449 C C . GLY C 1 434 ? -20.308 -12.785 -124.216 1.000 16.260 434 GLY C C 1
ATOM 12450 O O . GLY C 1 434 ? -21.019 -12.586 -125.212 1.000 15.532 434 GLY C O 1
ATOM 12451 N N . GLY C 1 435 ? -20.775 -13.332 -123.084 1.000 14.260 435 GLY C N 1
ATOM 12452 C CA . GLY C 1 435 ? -22.193 -13.668 -122.873 1.000 14.988 435 GLY C CA 1
ATOM 12453 C C . GLY C 1 435 ? -22.845 -12.731 -121.882 1.000 15.393 435 GLY C C 1
ATOM 12454 O O . GLY C 1 435 ? -22.533 -11.539 -121.882 1.000 17.307 435 GLY C O 1
ATOM 12455 N N . GLY C 1 436 ? -23.729 -13.256 -121.065 1.000 17.143 436 GLY C N 1
ATOM 12456 C CA . GLY C 1 436 ? -24.353 -12.492 -119.971 1.000 17.899 436 GLY C CA 1
ATOM 12457 C C . GLY C 1 436 ? -25.592 -11.729 -120.396 1.000 16.644 436 GLY C C 1
ATOM 12458 O O . GLY C 1 436 ? -26.016 -11.684 -121.590 1.000 16.915 436 GLY C O 1
ATOM 12459 N N . VAL C 1 437 ? -26.153 -11.059 -119.422 1.000 16.765 437 VAL C N 1
ATOM 12460 C CA . VAL C 1 437 ? -27.228 -10.073 -119.633 1.000 15.896 437 VAL C CA 1
ATOM 12461 C C . VAL C 1 437 ? -26.640 -8.722 -119.252 1.000 16.642 437 VAL C C 1
ATOM 12462 O O . VAL C 1 437 ? -26.483 -8.434 -118.038 1.000 16.267 437 VAL C O 1
ATOM 12466 N N . ASN C 1 438 ? -26.297 -7.934 -120.252 1.000 15.048 438 ASN C N 1
ATOM 12467 C CA . ASN C 1 438 ? -25.648 -6.624 -119.998 1.000 15.772 438 ASN C CA 1
ATOM 12468 C C . ASN C 1 438 ? -26.773 -5.606 -119.930 1.000 15.634 438 ASN C C 1
ATOM 12469 O O . ASN C 1 438 ? -27.073 -4.918 -120.912 1.000 14.316 438 ASN C O 1
ATOM 12474 N N . ALA C 1 439 ? -27.412 -5.571 -118.771 1.000 15.264 439 ALA C N 1
ATOM 12475 C CA . ALA C 1 439 ? -28.438 -4.595 -118.380 1.000 15.191 439 ALA C CA 1
ATOM 12476 C C . ALA C 1 439 ? -27.689 -3.300 -118.096 1.000 15.346 439 ALA C C 1
ATOM 12477 O O . ALA C 1 439 ? -27.100 -3.168 -117.001 1.000 17.301 439 ALA C O 1
ATOM 12479 N N . LEU C 1 440 ? -27.655 -2.394 -119.050 1.000 14.016 440 LEU C N 1
ATOM 12480 C CA . LEU C 1 440 ? -26.732 -1.230 -119.024 1.000 14.662 440 LEU C CA 1
ATOM 12481 C C . LEU C 1 440 ? -27.268 -0.196 -118.043 1.000 14.110 440 LEU C C 1
ATOM 12482 O O . LEU C 1 440 ? -28.268 0.422 -118.340 1.000 15.615 440 LEU C O 1
ATOM 12487 N N . ARG C 1 441 ? -26.568 0.004 -116.934 1.000 15.146 441 ARG C N 1
ATOM 12488 C CA . ARG C 1 441 ? -26.990 1.021 -115.948 1.000 14.876 441 ARG C CA 1
ATOM 12489 C C . ARG C 1 441 ? -26.834 2.425 -116.569 1.000 14.057 441 ARG C C 1
ATOM 12490 O O . ARG C 1 441 ? -26.032 2.627 -117.476 1.000 12.682 441 ARG C O 1
ATOM 12498 N N . GLY C 1 442 ? -27.597 3.375 -116.044 1.000 13.696 442 GLY C N 1
ATOM 12499 C CA . GLY C 1 442 ? -27.658 4.750 -116.581 1.000 14.281 442 GLY C CA 1
ATOM 12500 C C . GLY C 1 442 ? -26.620 5.676 -115.965 1.000 14.304 442 GLY C C 1
ATOM 12501 O O . GLY C 1 442 ? -25.534 5.901 -116.539 1.000 15.116 442 GLY C O 1
ATOM 12502 N N . GLU C 1 443 ? -26.932 6.217 -114.802 1.000 13.880 443 GLU C N 1
ATOM 12503 C CA . GLU C 1 443 ? -26.034 7.211 -114.138 1.000 13.666 443 GLU C CA 1
ATOM 12504 C C . GLU C 1 443 ? -24.751 6.553 -113.628 1.000 13.005 443 GLU C C 1
ATOM 12505 O O . GLU C 1 443 ? -24.745 5.348 -113.288 1.000 12.920 443 GLU C O 1
ATOM 12511 N N . SER C 1 444 ? -23.706 7.373 -113.499 1.000 12.401 444 SER C N 1
ATOM 12512 C CA . SER C 1 444 ? -22.341 6.995 -113.079 1.000 12.402 444 SER C CA 1
ATOM 12513 C C . SER C 1 444 ? -22.428 6.102 -111.832 1.000 12.296 444 SER C C 1
ATOM 12514 O O . SER C 1 444 ? -21.635 5.195 -111.710 1.000 15.063 444 SER C O 1
ATOM 12517 N N . ASN C 1 445 ? -23.341 6.394 -110.919 1.000 12.119 445 ASN C N 1
ATOM 12518 C CA . ASN C 1 445 ? -23.455 5.631 -109.659 1.000 12.438 445 ASN C CA 1
ATOM 12519 C C . ASN C 1 445 ? -24.890 5.175 -109.391 1.000 13.170 445 ASN C C 1
ATOM 12520 O O . ASN C 1 445 ? -25.208 4.936 -108.231 1.000 13.599 445 ASN C O 1
ATOM 12525 N N . VAL C 1 446 ? -25.740 4.938 -110.393 1.000 11.695 446 VAL C N 1
ATOM 12526 C CA . VAL C 1 446 ? -27.064 4.332 -110.080 1.000 12.856 446 VAL C CA 1
ATOM 12527 C C . VAL C 1 446 ? -26.878 2.904 -109.557 1.000 11.631 446 VAL C C 1
ATOM 12528 O O . VAL C 1 446 ? -27.712 2.486 -108.745 1.000 13.409 446 VAL C O 1
ATOM 12532 N N . GLN C 1 447 ? -25.817 2.187 -109.951 1.000 12.109 447 GLN C N 1
ATOM 12533 C CA . GLN C 1 447 ? -25.534 0.847 -109.366 1.000 13.118 447 GLN C CA 1
ATOM 12534 C C . GLN C 1 447 ? -25.279 1.047 -107.868 1.000 13.826 447 GLN C C 1
ATOM 12535 O O . GLN C 1 447 ? -25.956 0.399 -107.031 1.000 15.295 447 GLN C O 1
ATOM 12541 N N . GLY C 1 448 ? -24.447 2.020 -107.536 1.000 13.184 448 GLY C N 1
ATOM 12542 C CA . GLY C 1 448 ? -24.071 2.269 -106.129 1.000 13.610 448 GLY C CA 1
ATOM 12543 C C . GLY C 1 448 ? -25.236 2.813 -105.314 1.000 14.631 448 GLY C C 1
ATOM 12544 O O . GLY C 1 448 ? -25.461 2.354 -104.165 1.000 13.747 448 GLY C O 1
ATOM 12545 N N . SER C 1 449 ? -26.028 3.744 -105.840 1.000 13.356 449 SER C N 1
ATOM 12546 C CA . SER C 1 449 ? -27.162 4.338 -105.078 1.000 12.983 449 SER C CA 1
ATOM 12547 C C . SER C 1 449 ? -28.223 3.277 -104.772 1.000 13.547 449 SER C C 1
ATOM 12548 O O . SER C 1 449 ? -28.889 3.332 -103.718 1.000 14.610 449 SER C O 1
ATOM 12551 N N . THR C 1 450 ? -28.391 2.308 -105.672 1.000 12.951 450 THR C N 1
ATOM 12552 C CA . THR C 1 450 ? -29.302 1.172 -105.429 1.000 14.359 450 THR C CA 1
ATOM 12553 C C . THR C 1 450 ? -28.683 0.244 -104.369 1.000 12.587 450 THR C C 1
ATOM 12554 O O . THR C 1 450 ? -29.395 -0.192 -103.476 1.000 14.014 450 THR C O 1
ATOM 12558 N N . ASP C 1 451 ? -27.389 -0.011 -104.480 1.000 13.331 451 ASP C N 1
ATOM 12559 C CA . ASP C 1 451 ? -26.610 -0.826 -103.538 1.000 12.862 451 ASP C CA 1
ATOM 12560 C C . ASP C 1 451 ? -26.730 -0.221 -102.134 1.000 14.627 451 ASP C C 1
ATOM 12561 O O . ASP C 1 451 ? -26.727 -0.998 -101.146 1.000 13.319 451 ASP C O 1
ATOM 12566 N N . GLN C 1 452 ? -26.840 1.102 -102.044 1.000 13.361 452 GLN C N 1
ATOM 12567 C CA . GLN C 1 452 ? -26.956 1.795 -100.728 1.000 13.214 452 GLN C CA 1
ATOM 12568 C C . GLN C 1 452 ? -28.400 1.907 -100.233 1.000 14.517 452 GLN C C 1
ATOM 12569 O O . GLN C 1 452 ? -28.598 2.544 -99.163 1.000 16.009 452 GLN C O 1
ATOM 12575 N N . GLY C 1 453 ? -29.393 1.312 -100.902 1.000 13.802 453 GLY C N 1
ATOM 12576 C CA . GLY C 1 453 ? -30.763 1.284 -100.381 1.000 13.709 453 GLY C CA 1
ATOM 12577 C C . GLY C 1 453 ? -31.505 2.588 -100.520 1.000 13.861 453 GLY C C 1
ATOM 12578 O O . GLY C 1 453 ? -32.346 2.851 -99.672 1.000 14.372 453 GLY C O 1
ATOM 12579 N N . LEU C 1 454 ? -31.259 3.390 -101.574 1.000 13.186 454 LEU C N 1
ATOM 12580 C CA . LEU C 1 454 ? -32.057 4.634 -101.767 1.000 13.303 454 LEU C CA 1
ATOM 12581 C C . LEU C 1 454 ? -33.369 4.311 -102.508 1.000 13.593 454 LEU C C 1
ATOM 12582 O O . LEU C 1 454 ? -33.820 5.086 -103.363 1.000 15.103 454 LEU C O 1
ATOM 12587 N N . LEU C 1 455 ? -34.011 3.209 -102.130 1.000 13.502 455 LEU C N 1
ATOM 12588 C CA . LEU C 1 455 ? -35.358 2.810 -102.583 1.000 12.992 455 LEU C CA 1
ATOM 12589 C C . LEU C 1 455 ? -36.145 2.302 -101.391 1.000 13.487 455 LEU C C 1
ATOM 12590 O O . LEU C 1 455 ? -35.506 1.824 -100.426 1.000 13.545 455 LEU C O 1
ATOM 12595 N N . ALA C 1 456 ? -37.467 2.469 -101.427 1.000 15.331 456 ALA C N 1
ATOM 12596 C CA . ALA C 1 456 ? -38.327 2.339 -100.239 1.000 15.475 456 ALA C CA 1
ATOM 12597 C C . ALA C 1 456 ? -38.294 0.918 -99.694 1.000 15.981 456 ALA C C 1
ATOM 12598 O O . ALA C 1 456 ? -38.538 0.747 -98.497 1.000 15.979 456 ALA C O 1
ATOM 12600 N N . HIS C 1 457 ? -37.986 -0.070 -100.521 1.000 15.963 457 HIS C N 1
ATOM 12601 C CA . HIS C 1 457 ? -38.181 -1.480 -100.118 1.000 15.767 457 HIS C CA 1
ATOM 12602 C C . HIS C 1 457 ? -36.881 -2.113 -99.622 1.000 16.592 457 HIS C C 1
ATOM 12603 O O . HIS C 1 457 ? -36.946 -3.297 -99.167 1.000 16.852 457 HIS C O 1
ATOM 12610 N N . ILE C 1 458 ? -35.727 -1.431 -99.694 1.000 15.602 458 ILE C N 1
ATOM 12611 C CA . ILE C 1 458 ? -34.408 -2.050 -99.401 1.000 16.071 458 ILE C CA 1
ATOM 12612 C C . ILE C 1 458 ? -33.530 -1.143 -98.534 1.000 16.610 458 ILE C C 1
ATOM 12613 O O . ILE C 1 458 ? -33.421 0.052 -98.788 1.000 15.103 458 ILE C O 1
ATOM 12618 N N . TRP C 1 459 ? -32.863 -1.769 -97.569 1.000 15.955 459 TRP C N 1
ATOM 12619 C CA . TRP C 1 459 ? -31.687 -1.242 -96.863 1.000 16.095 459 TRP C CA 1
ATOM 12620 C C . TRP C 1 459 ? -30.494 -1.417 -97.761 1.000 15.762 459 TRP C C 1
ATOM 12621 O O . TRP C 1 459 ? -30.601 -2.055 -98.836 1.000 15.977 459 TRP C O 1
ATOM 12632 N N . PRO C 1 460 ? -29.326 -0.870 -97.390 1.000 14.604 460 PRO C N 1
ATOM 12633 C CA . PRO C 1 460 ? -28.101 -1.196 -98.096 1.000 14.955 460 PRO C CA 1
ATOM 12634 C C . PRO C 1 460 ? -27.865 -2.705 -98.177 1.000 16.166 460 PRO C C 1
ATOM 12635 O O . PRO C 1 460 ? -28.206 -3.461 -97.261 1.000 17.475 460 PRO C O 1
ATOM 12639 N N . GLY C 1 461 ? -27.314 -3.148 -99.295 1.000 15.284 461 GLY C N 1
ATOM 12640 C CA . GLY C 1 461 ? -26.938 -4.556 -99.466 1.000 15.911 461 GLY C CA 1
ATOM 12641 C C . GLY C 1 461 ? -28.138 -5.433 -99.788 1.000 16.593 461 GLY C C 1
ATOM 12642 O O . GLY C 1 461 ? -27.987 -6.651 -99.680 1.000 16.314 461 GLY C O 1
ATOM 12643 N N . TYR C 1 462 ? -29.257 -4.855 -100.218 1.000 16.282 462 TYR C N 1
ATOM 12644 C CA . TYR C 1 462 ? -30.473 -5.551 -100.690 1.000 16.799 462 TYR C CA 1
ATOM 12645 C C . TYR C 1 462 ? -31.089 -6.371 -99.554 1.000 17.584 462 TYR C C 1
ATOM 12646 O O . TYR C 1 462 ? -31.864 -7.272 -99.788 1.000 18.586 462 TYR C O 1
ATOM 12655 N N . ASN C 1 463 ? -30.852 -5.991 -98.305 1.000 17.402 463 ASN C N 1
ATOM 12656 C CA . ASN C 1 463 ? -31.660 -6.515 -97.182 1.000 16.872 463 ASN C CA 1
ATOM 12657 C C . ASN C 1 463 ? -32.966 -5.752 -97.180 1.000 17.700 463 ASN C C 1
ATOM 12658 O O . ASN C 1 463 ? -32.993 -4.534 -97.302 1.000 17.634 463 ASN C O 1
ATOM 12663 N N . PRO C 1 464 ? -34.115 -6.447 -97.138 1.000 19.339 464 PRO C N 1
ATOM 12664 C CA . PRO C 1 464 ? -35.399 -5.780 -97.236 1.000 18.280 464 PRO C CA 1
ATOM 12665 C C . PRO C 1 464 ? -35.632 -4.835 -96.059 1.000 18.512 464 PRO C C 1
ATOM 12666 O O . PRO C 1 464 ? -35.263 -5.160 -94.939 1.000 18.282 464 PRO C O 1
ATOM 12670 N N . VAL C 1 465 ? -36.270 -3.702 -96.334 1.000 17.712 465 VAL C N 1
ATOM 12671 C CA . VAL C 1 465 ? -36.895 -2.879 -95.261 1.000 16.948 465 VAL C CA 1
ATOM 12672 C C . VAL C 1 465 ? -37.923 -3.757 -94.538 1.000 17.808 465 VAL C C 1
ATOM 12673 O O . VAL C 1 465 ? -38.770 -4.402 -95.184 1.000 15.656 465 VAL C O 1
ATOM 12677 N N . PRO C 1 466 ? -37.878 -3.851 -93.191 1.000 17.951 466 PRO C N 1
ATOM 12678 C CA . PRO C 1 466 ? -38.868 -4.629 -92.449 1.000 18.351 466 PRO C CA 1
ATOM 12679 C C . PRO C 1 466 ? -40.277 -4.100 -92.636 1.000 18.914 466 PRO C C 1
ATOM 12680 O O . PRO C 1 466 ? -40.477 -2.860 -92.735 1.000 19.677 466 PRO C O 1
ATOM 12684 N N . ASN C 1 467 ? -41.241 -5.030 -92.639 1.000 18.953 467 ASN C N 1
ATOM 12685 C CA . ASN C 1 467 ? -42.669 -4.670 -92.552 1.000 20.301 467 ASN C CA 1
ATOM 12686 C C . ASN C 1 467 ? -43.135 -4.817 -91.090 1.000 19.468 467 ASN C C 1
ATOM 12687 O O . ASN C 1 467 ? -42.385 -5.334 -90.257 1.000 20.405 467 ASN C O 1
ATOM 12692 N N . SER C 1 468 ? -44.319 -4.313 -90.815 1.000 19.941 468 SER C N 1
ATOM 12693 C CA . SER C 1 468 ? -44.884 -4.132 -89.456 1.000 19.849 468 SER C CA 1
ATOM 12694 C C . SER C 1 468 ? -45.073 -5.480 -88.739 1.000 22.098 468 SER C C 1
ATOM 12695 O O . SER C 1 468 ? -45.200 -5.437 -87.506 1.000 23.642 468 SER C O 1
ATOM 12698 N N . LYS C 1 469 ? -45.024 -6.611 -89.445 1.000 22.037 469 LYS C N 1
ATOM 12699 C CA . LYS C 1 469 ? -45.187 -7.954 -88.817 1.000 23.730 469 LYS C CA 1
ATOM 12700 C C . LYS C 1 469 ? -43.822 -8.534 -88.476 1.000 22.673 469 LYS C C 1
ATOM 12701 O O . LYS C 1 469 ? -43.782 -9.452 -87.642 1.000 24.802 469 LYS C O 1
ATOM 12707 N N . ALA C 1 470 ? -42.715 -7.955 -88.952 1.000 22.388 470 ALA C N 1
ATOM 12708 C CA . ALA C 1 470 ? -41.357 -8.361 -88.517 1.000 22.108 470 ALA C CA 1
ATOM 12709 C C . ALA C 1 470 ? -41.053 -7.639 -87.193 1.000 23.632 470 ALA C C 1
ATOM 12710 O O . ALA C 1 470 ? -40.246 -6.689 -87.172 1.000 22.915 470 ALA C O 1
ATOM 12712 N N . ALA C 1 471 ? -41.732 -8.039 -86.108 1.000 22.298 471 ALA C N 1
ATOM 12713 C CA . ALA C 1 471 ? -41.706 -7.336 -84.805 1.000 23.350 471 ALA C CA 1
ATOM 12714 C C . ALA C 1 471 ? -40.361 -7.505 -84.102 1.000 22.074 471 ALA C C 1
ATOM 12715 O O . ALA C 1 471 ? -40.085 -6.707 -83.214 1.000 23.791 471 ALA C O 1
ATOM 12717 N N . THR C 1 472 ? -39.560 -8.491 -84.491 1.000 22.556 472 THR C N 1
ATOM 12718 C CA . THR C 1 472 ? -38.236 -8.785 -83.924 1.000 21.180 472 THR C CA 1
ATOM 12719 C C . THR C 1 472 ? -37.231 -9.118 -85.028 1.000 20.130 472 THR C C 1
ATOM 12720 O O . THR C 1 472 ? -37.640 -9.522 -86.183 1.000 21.626 472 THR C O 1
ATOM 12724 N N . LEU C 1 473 ? -35.945 -9.015 -84.687 1.000 20.766 473 LEU C N 1
ATOM 12725 C CA . LEU C 1 473 ? -34.846 -9.379 -85.620 1.000 21.420 473 LEU C CA 1
ATOM 12726 C C . LEU C 1 473 ? -34.983 -10.878 -85.939 1.000 23.019 473 LEU C C 1
ATOM 12727 O O . LEU C 1 473 ? -34.845 -11.260 -87.104 1.000 19.111 473 LEU C O 1
ATOM 12732 N N . GLU C 1 474 ? -35.316 -11.718 -84.947 1.000 23.069 474 GLU C N 1
ATOM 12733 C CA . GLU C 1 474 ? -35.537 -13.165 -85.203 1.000 23.930 474 GLU C CA 1
ATOM 12734 C C . GLU C 1 474 ? -36.622 -13.355 -86.275 1.000 21.120 474 GLU C C 1
ATOM 12735 O O . GLU C 1 474 ? -36.363 -14.133 -87.197 1.000 22.829 474 GLU C O 1
ATOM 12741 N N . LEU C 1 475 ? -37.778 -12.685 -86.189 1.000 19.620 475 LEU C N 1
ATOM 12742 C CA . LEU C 1 475 ? -38.875 -12.800 -87.188 1.000 22.132 475 LEU C CA 1
ATOM 12743 C C . LEU C 1 475 ? -38.409 -12.246 -88.544 1.000 21.253 475 LEU C C 1
ATOM 12744 O O . LEU C 1 475 ? -38.697 -12.858 -89.572 1.000 22.674 475 LEU C O 1
ATOM 12749 N N . TYR C 1 476 ? -37.624 -11.182 -88.544 1.000 21.198 476 TYR C N 1
ATOM 12750 C CA . TYR C 1 476 ? -37.057 -10.644 -89.799 1.000 20.776 476 TYR C CA 1
ATOM 12751 C C . TYR C 1 476 ? -36.249 -11.741 -90.486 1.000 21.244 476 TYR C C 1
ATOM 12752 O O . TYR C 1 476 ? -36.494 -12.007 -91.687 1.000 23.037 476 TYR C O 1
ATOM 12761 N N . ASN C 1 477 ? -35.305 -12.325 -89.764 1.000 20.676 477 ASN C N 1
ATOM 12762 C CA . ASN C 1 477 ? -34.359 -13.340 -90.287 1.000 21.663 477 ASN C CA 1
ATOM 12763 C C . ASN C 1 477 ? -35.119 -14.628 -90.668 1.000 22.579 477 ASN C C 1
ATOM 12764 O O . ASN C 1 477 ? -34.637 -15.325 -91.575 1.000 26.172 477 ASN C O 1
ATOM 12769 N N . ALA C 1 478 ? -36.295 -14.878 -90.098 1.000 23.518 478 ALA C N 1
ATOM 12770 C CA . ALA C 1 478 ? -37.062 -16.129 -90.366 1.000 23.241 478 ALA C CA 1
ATOM 12771 C C . ALA C 1 478 ? -37.676 -16.111 -91.771 1.000 25.374 478 ALA C C 1
ATOM 12772 O O . ALA C 1 478 ? -38.072 -17.196 -92.224 1.000 31.881 478 ALA C O 1
ATOM 12774 N N . ALA C 1 479 ? -37.804 -14.943 -92.424 1.000 26.071 479 ALA C N 1
ATOM 12775 C CA . ALA C 1 479 ? -38.398 -14.804 -93.774 1.000 27.674 479 ALA C CA 1
ATOM 12776 C C . ALA C 1 479 ? -37.432 -15.319 -94.845 1.000 26.850 479 ALA C C 1
ATOM 12777 O O . ALA C 1 479 ? -37.904 -15.565 -95.960 1.000 28.453 479 ALA C O 1
ATOM 12779 N N . THR C 1 480 ? -36.130 -15.452 -94.556 1.000 23.727 480 THR C N 1
ATOM 12780 C CA . THR C 1 480 ? -35.111 -15.779 -95.573 1.000 24.897 480 THR C CA 1
ATOM 12781 C C . THR C 1 480 ? -35.323 -17.232 -95.980 1.000 26.440 480 THR C C 1
ATOM 12782 O O . THR C 1 480 ? -35.233 -18.099 -95.122 1.000 25.299 480 THR C O 1
ATOM 12786 N N . PRO C 1 481 ? -35.615 -17.559 -97.262 1.000 29.578 481 PRO C N 1
ATOM 12787 C CA . PRO C 1 481 ? -35.922 -18.944 -97.643 1.000 29.092 481 PRO C CA 1
ATOM 12788 C C . PRO C 1 481 ? -34.714 -19.856 -97.434 1.000 25.208 481 PRO C C 1
ATOM 12789 O O . PRO C 1 481 ? -33.586 -19.404 -97.597 1.000 26.411 481 PRO C O 1
ATOM 12793 N N . GLN C 1 482 ? -34.965 -21.115 -97.060 1.000 26.945 482 GLN C N 1
ATOM 12794 C CA . GLN C 1 482 ? -33.894 -22.093 -96.757 1.000 27.387 482 GLN C CA 1
ATOM 12795 C C . GLN C 1 482 ? -33.973 -23.213 -97.805 1.000 24.899 482 GLN C C 1
ATOM 12796 O O . GLN C 1 482 ? -35.027 -23.390 -98.402 1.000 27.331 482 GLN C O 1
ATOM 12802 N N . SER C 1 483 ? -32.868 -23.877 -98.071 1.000 25.066 483 SER C N 1
ATOM 12803 C CA . SER C 1 483 ? -32.818 -25.033 -98.995 1.000 26.614 483 SER C CA 1
ATOM 12804 C C . SER C 1 483 ? -32.318 -26.278 -98.258 1.000 28.657 483 SER C C 1
ATOM 12805 O O . SER C 1 483 ? -31.379 -26.163 -97.479 1.000 26.162 483 SER C O 1
ATOM 12808 N N . LYS C 1 484 ? -32.872 -27.445 -98.596 1.000 28.874 484 LYS C N 1
ATOM 12809 C CA . LYS C 1 484 ? -32.440 -28.753 -98.057 1.000 31.536 484 LYS C CA 1
ATOM 12810 C C . LYS C 1 484 ? -31.706 -29.534 -99.152 1.000 33.364 484 LYS C C 1
ATOM 12811 O O . LYS C 1 484 ? -31.338 -30.676 -98.902 1.000 30.311 484 LYS C O 1
ATOM 12817 N N . ASP C 1 485 ? -31.400 -28.897 -100.292 1.000 29.711 485 ASP C N 1
ATOM 12818 C CA . ASP C 1 485 ? -30.529 -29.486 -101.349 1.000 29.434 485 ASP C CA 1
ATOM 12819 C C . ASP C 1 485 ? -29.087 -29.258 -100.918 1.000 30.614 485 ASP C C 1
ATOM 12820 O O . ASP C 1 485 ? -28.649 -28.112 -100.830 1.000 31.436 485 ASP C O 1
ATOM 12825 N N . PRO C 1 486 ? -28.283 -30.310 -100.644 1.000 29.941 486 PRO C N 1
ATOM 12826 C CA . PRO C 1 486 ? -26.895 -30.122 -100.216 1.000 30.443 486 PRO C CA 1
ATOM 12827 C C . PRO C 1 486 ? -25.994 -29.462 -101.268 1.000 30.089 486 PRO C C 1
ATOM 12828 O O . PRO C 1 486 ? -24.928 -29.002 -100.931 1.000 29.280 486 PRO C O 1
ATOM 12832 N N . MET C 1 487 ? -26.428 -29.438 -102.529 1.000 27.137 487 MET C N 1
ATOM 12833 C CA . MET C 1 487 ? -25.627 -28.844 -103.614 1.000 27.930 487 MET C CA 1
ATOM 12834 C C . MET C 1 487 ? -26.010 -27.368 -103.794 1.000 25.152 487 MET C C 1
ATOM 12835 O O . MET C 1 487 ? -25.314 -26.688 -104.562 1.000 25.829 487 MET C O 1
ATOM 12840 N N . SER C 1 488 ? -27.065 -26.895 -103.137 1.000 25.712 488 SER C N 1
ATOM 12841 C CA . SER C 1 488 ? -27.498 -25.480 -103.231 1.000 23.284 488 SER C CA 1
ATOM 12842 C C . SER C 1 488 ? -26.732 -24.675 -102.178 1.000 24.881 488 SER C C 1
ATOM 12843 O O . SER C 1 488 ? -26.913 -24.912 -100.980 1.000 24.277 488 SER C O 1
ATOM 12846 N N . VAL C 1 489 ? -25.860 -23.776 -102.615 1.000 23.612 489 VAL C N 1
ATOM 12847 C CA . VAL C 1 489 ? -25.137 -22.863 -101.695 1.000 23.801 489 VAL C CA 1
ATOM 12848 C C . VAL C 1 489 ? -26.146 -22.007 -100.920 1.000 22.892 489 VAL C C 1
ATOM 12849 O O . VAL C 1 489 ? -25.976 -21.866 -99.696 1.000 22.696 489 VAL C O 1
ATOM 12853 N N . ASN C 1 490 ? -27.159 -21.465 -101.577 1.000 20.546 490 ASN C N 1
ATOM 12854 C CA . ASN C 1 490 ? -28.199 -20.593 -100.964 1.000 20.319 490 ASN C CA 1
ATOM 12855 C C . ASN C 1 490 ? -27.534 -19.525 -100.093 1.000 21.341 490 ASN C C 1
ATOM 12856 O O . ASN C 1 490 ? -27.764 -19.478 -98.846 1.000 19.963 490 ASN C O 1
ATOM 12861 N N . TRP C 1 491 ? -26.748 -18.642 -100.705 1.000 20.585 491 TRP C N 1
ATOM 12862 C CA . TRP C 1 491 ? -25.813 -17.756 -99.973 1.000 18.065 491 TRP C CA 1
ATOM 12863 C C . TRP C 1 491 ? -26.563 -16.771 -99.093 1.000 16.785 491 TRP C C 1
ATOM 12864 O O . TRP C 1 491 ? -25.965 -16.348 -98.045 1.000 19.137 491 TRP C O 1
ATOM 12875 N N . TRP C 1 492 ? -27.806 -16.454 -99.427 1.000 18.325 492 TRP C N 1
ATOM 12876 C CA . TRP C 1 492 ? -28.632 -15.508 -98.644 1.000 18.144 492 TRP C CA 1
ATOM 12877 C C . TRP C 1 492 ? -28.888 -16.018 -97.217 1.000 19.910 492 TRP C C 1
ATOM 12878 O O . TRP C 1 492 ? -29.362 -15.222 -96.376 1.000 19.072 492 TRP C O 1
ATOM 12889 N N . GLN C 1 493 ? -28.640 -17.297 -96.938 1.000 19.302 493 GLN C N 1
ATOM 12890 C CA . GLN C 1 493 ? -28.746 -17.795 -95.543 1.000 20.156 493 GLN C CA 1
ATOM 12891 C C . GLN C 1 493 ? -27.779 -17.031 -94.637 1.000 19.454 493 GLN C C 1
ATOM 12892 O O . GLN C 1 493 ? -27.989 -17.080 -93.422 1.000 19.880 493 GLN C O 1
ATOM 12898 N N . ASN C 1 494 ? -26.752 -16.359 -95.178 1.000 18.409 494 ASN C N 1
ATOM 12899 C CA . ASN C 1 494 ? -25.791 -15.520 -94.416 1.000 20.047 494 ASN C CA 1
ATOM 12900 C C . ASN C 1 494 ? -26.378 -14.145 -94.056 1.000 18.085 494 ASN C C 1
ATOM 12901 O O . ASN C 1 494 ? -25.705 -13.434 -93.338 1.000 17.210 494 ASN C O 1
ATOM 12906 N N . ARG C 1 495 ? -27.593 -13.831 -94.488 1.000 18.919 495 ARG C N 1
ATOM 12907 C CA . ARG C 1 495 ? -28.260 -12.520 -94.264 1.000 17.991 495 ARG C CA 1
ATOM 12908 C C . ARG C 1 495 ? -28.214 -12.076 -92.796 1.000 19.990 495 ARG C C 1
ATOM 12909 O O . ARG C 1 495 ? -27.980 -10.903 -92.536 1.000 18.725 495 ARG C O 1
ATOM 12917 N N . PRO C 1 496 ? -28.404 -12.940 -91.768 1.000 18.787 496 PRO C N 1
ATOM 12918 C CA . PRO C 1 496 ? -28.362 -12.456 -90.387 1.000 18.392 496 PRO C CA 1
ATOM 12919 C C . PRO C 1 496 ? -27.036 -11.741 -90.106 1.000 17.594 496 PRO C C 1
ATOM 12920 O O . PRO C 1 496 ? -27.064 -10.792 -89.342 1.000 17.108 496 PRO C O 1
ATOM 12924 N N . LYS C 1 497 ? -25.924 -12.200 -90.682 1.000 16.860 497 LYS C N 1
ATOM 12925 C CA . LYS C 1 497 ? -24.578 -11.604 -90.461 1.000 16.365 497 LYS C CA 1
ATOM 12926 C C . LYS C 1 497 ? -24.561 -10.185 -91.030 1.000 18.176 497 LYS C C 1
ATOM 12927 O O . LYS C 1 497 ? -23.926 -9.277 -90.433 1.000 17.819 497 LYS C O 1
ATOM 12933 N N . TYR C 1 498 ? -25.243 -10.006 -92.148 1.000 16.826 498 TYR C N 1
ATOM 12934 C CA . TYR C 1 498 ? -25.190 -8.744 -92.913 1.000 17.296 498 TYR C CA 1
ATOM 12935 C C . TYR C 1 498 ? -26.116 -7.768 -92.195 1.000 16.098 498 TYR C C 1
ATOM 12936 O O . TYR C 1 498 ? -25.706 -6.603 -92.043 1.000 15.291 498 TYR C O 1
ATOM 12945 N N . VAL C 1 499 ? -27.301 -8.192 -91.774 1.000 16.657 499 VAL C N 1
ATOM 12946 C CA . VAL C 1 499 ? -28.256 -7.299 -91.075 1.000 17.318 499 VAL C CA 1
ATOM 12947 C C . VAL C 1 499 ? -27.641 -6.907 -89.729 1.000 18.823 499 VAL C C 1
ATOM 12948 O O . VAL C 1 499 ? -27.642 -5.700 -89.400 1.000 15.163 499 VAL C O 1
ATOM 12952 N N . ALA C 1 500 ? -27.081 -7.865 -88.987 1.000 19.249 500 ALA C N 1
ATOM 12953 C CA . ALA C 1 500 ? -26.427 -7.537 -87.689 1.000 18.780 500 ALA C CA 1
ATOM 12954 C C . ALA C 1 500 ? -25.287 -6.533 -87.907 1.000 17.486 500 ALA C C 1
ATOM 12955 O O . ALA C 1 500 ? -25.183 -5.578 -87.126 1.000 16.813 500 ALA C O 1
ATOM 12957 N N . SER C 1 501 ? -24.427 -6.765 -88.894 1.000 15.518 501 SER C N 1
ATOM 12958 C CA . SER C 1 501 ? -23.210 -5.939 -89.119 1.000 16.678 501 SER C CA 1
ATOM 12959 C C . SER C 1 501 ? -23.611 -4.536 -89.623 1.000 16.285 501 SER C C 1
ATOM 12960 O O . SER C 1 501 ? -22.930 -3.537 -89.262 1.000 15.198 501 SER C O 1
ATOM 12963 N N . TYR C 1 502 ? -24.721 -4.419 -90.337 1.000 16.767 502 TYR C N 1
ATOM 12964 C CA . TYR C 1 502 ? -25.260 -3.107 -90.765 1.000 15.866 502 TYR C CA 1
ATOM 12965 C C . TYR C 1 502 ? -25.783 -2.350 -89.532 1.000 18.340 502 TYR C C 1
ATOM 12966 O O . TYR C 1 502 ? -25.422 -1.160 -89.334 1.000 16.473 502 TYR C O 1
ATOM 12975 N N . LEU C 1 503 ? -26.564 -3.020 -88.684 1.000 15.901 503 LEU C N 1
ATOM 12976 C CA . LEU C 1 503 ? -27.075 -2.383 -87.453 1.000 16.339 503 LEU C CA 1
ATOM 12977 C C . LEU C 1 503 ? -25.900 -1.989 -86.562 1.000 15.686 503 LEU C C 1
ATOM 12978 O O . LEU C 1 503 ? -26.040 -0.957 -85.886 1.000 16.222 503 LEU C O 1
ATOM 12983 N N . LYS C 1 504 ? -24.786 -2.720 -86.564 1.000 16.046 504 LYS C N 1
ATOM 12984 C CA . LYS C 1 504 ? -23.594 -2.348 -85.758 1.000 15.672 504 LYS C CA 1
ATOM 12985 C C . LYS C 1 504 ? -22.873 -1.156 -86.387 1.000 16.537 504 LYS C C 1
ATOM 12986 O O . LYS C 1 504 ? -22.225 -0.411 -85.651 1.000 15.606 504 LYS C O 1
ATOM 12992 N N . ALA C 1 505 ? -22.952 -0.968 -87.715 1.000 13.433 505 ALA C N 1
ATOM 12993 C CA . ALA C 1 505 ? -22.386 0.212 -88.365 1.000 15.300 505 ALA C CA 1
ATOM 12994 C C . ALA C 1 505 ? -23.142 1.466 -87.929 1.000 15.089 505 ALA C C 1
ATOM 12995 O O . ALA C 1 505 ? -22.488 2.533 -87.804 1.000 15.826 505 ALA C O 1
ATOM 12997 N N . LEU C 1 506 ? -24.464 1.382 -87.821 1.000 15.802 506 LEU C N 1
ATOM 12998 C CA . LEU C 1 506 ? -25.304 2.539 -87.445 1.000 14.893 506 LEU C CA 1
ATOM 12999 C C . LEU C 1 506 ? -25.246 2.750 -85.922 1.000 16.073 506 LEU C C 1
ATOM 13000 O O . LEU C 1 506 ? -25.300 3.927 -85.507 1.000 14.859 506 LEU C O 1
ATOM 13005 N N . TYR C 1 507 ? -25.313 1.666 -85.141 1.000 14.122 507 TYR C N 1
ATOM 13006 C CA . TYR C 1 507 ? -25.572 1.746 -83.675 1.000 14.731 507 TYR C CA 1
ATOM 13007 C C . TYR C 1 507 ? -24.591 0.816 -82.965 1.000 15.148 507 TYR C C 1
ATOM 13008 O O . TYR C 1 507 ? -24.993 -0.223 -82.422 1.000 17.368 507 TYR C O 1
ATOM 13017 N N . PRO C 1 508 ? -23.290 1.141 -82.956 1.000 15.327 508 PRO C N 1
ATOM 13018 C CA . PRO C 1 508 ? -22.277 0.220 -82.458 1.000 16.640 508 PRO C CA 1
ATOM 13019 C C . PRO C 1 508 ? -22.406 -0.078 -80.950 1.000 18.068 508 PRO C C 1
ATOM 13020 O O . PRO C 1 508 ? -21.838 -1.092 -80.530 1.000 19.189 508 PRO C O 1
ATOM 13024 N N . ASP C 1 509 ? -23.067 0.799 -80.203 1.000 20.478 509 ASP C N 1
ATOM 13025 C CA . ASP C 1 509 ? -23.227 0.640 -78.722 1.000 23.734 509 ASP C CA 1
ATOM 13026 C C . ASP C 1 509 ? -24.393 -0.309 -78.429 1.000 24.477 509 ASP C C 1
ATOM 13027 O O . ASP C 1 509 ? -24.531 -0.704 -77.257 1.000 25.505 509 ASP C O 1
ATOM 13032 N N . GLU C 1 510 ? -25.226 -0.648 -79.420 1.000 20.848 510 GLU C N 1
ATOM 13033 C CA . GLU C 1 510 ? -26.462 -1.440 -79.215 1.000 21.439 510 GLU C CA 1
ATOM 13034 C C . GLU C 1 510 ? -26.264 -2.877 -79.707 1.000 21.517 510 GLU C C 1
ATOM 13035 O O . GLU C 1 510 ? -25.571 -3.116 -80.736 1.000 21.660 510 GLU C O 1
ATOM 13041 N N . GLU C 1 511 ? -26.903 -3.830 -79.041 1.000 20.516 511 GLU C N 1
ATOM 13042 C CA . GLU C 1 511 ? -27.027 -5.178 -79.649 1.000 23.143 511 GLU C CA 1
ATOM 13043 C C . GLU C 1 511 ? -27.906 -5.027 -80.894 1.000 20.142 511 GLU C C 1
ATOM 13044 O O . GLU C 1 511 ? -28.902 -4.294 -80.861 1.000 18.646 511 GLU C O 1
ATOM 13050 N N . PRO C 1 512 ? -27.639 -5.795 -81.974 1.000 21.371 512 PRO C N 1
ATOM 13051 C CA . PRO C 1 512 ? -28.507 -5.756 -83.169 1.000 19.829 512 PRO C CA 1
ATOM 13052 C C . PRO C 1 512 ? -30.016 -5.861 -82.886 1.000 19.887 512 PRO C C 1
ATOM 13053 O O . PRO C 1 512 ? -30.779 -5.100 -83.395 1.000 18.472 512 PRO C O 1
ATOM 13057 N N . ALA C 1 513 ? -30.459 -6.788 -82.030 1.000 18.928 513 ALA C N 1
ATOM 13058 C CA . ALA C 1 513 ? -31.892 -7.008 -81.753 1.000 20.504 513 ALA C CA 1
ATOM 13059 C C . ALA C 1 513 ? -32.517 -5.760 -81.148 1.000 18.894 513 ALA C C 1
ATOM 13060 O O . ALA C 1 513 ? -33.693 -5.537 -81.374 1.000 20.946 513 ALA C O 1
ATOM 13062 N N . ALA C 1 514 ? -31.733 -4.940 -80.435 1.000 19.676 514 ALA C N 1
ATOM 13063 C CA . ALA C 1 514 ? -32.193 -3.660 -79.851 1.000 18.091 514 ALA C CA 1
ATOM 13064 C C . ALA C 1 514 ? -32.190 -2.560 -80.933 1.000 18.339 514 ALA C C 1
ATOM 13065 O O . ALA C 1 514 ? -33.202 -1.802 -81.024 1.000 18.337 514 ALA C O 1
ATOM 13067 N N . ALA C 1 515 ? -31.091 -2.423 -81.684 1.000 18.789 515 ALA C N 1
ATOM 13068 C CA . ALA C 1 515 ? -30.971 -1.369 -82.726 1.000 17.994 515 ALA C CA 1
ATOM 13069 C C . ALA C 1 515 ? -32.021 -1.617 -83.816 1.000 18.910 515 ALA C C 1
ATOM 13070 O O . ALA C 1 515 ? -32.446 -0.663 -84.451 1.000 18.428 515 ALA C O 1
ATOM 13072 N N . TYR C 1 516 ? -32.415 -2.869 -84.028 1.000 17.188 516 TYR C N 1
ATOM 13073 C CA . TYR C 1 516 ? -33.462 -3.246 -85.017 1.000 17.713 516 TYR C CA 1
ATOM 13074 C C . TYR C 1 516 ? -34.716 -2.400 -84.818 1.000 17.783 516 TYR C C 1
ATOM 13075 O O . TYR C 1 516 ? -35.447 -2.151 -85.791 1.000 19.922 516 TYR C O 1
ATOM 13084 N N . ASP C 1 517 ? -35.048 -2.031 -83.582 1.000 19.103 517 ASP C N 1
ATOM 13085 C CA . ASP C 1 517 ? -36.287 -1.291 -83.290 1.000 20.312 517 ASP C CA 1
ATOM 13086 C C . ASP C 1 517 ? -36.174 0.185 -83.698 1.000 20.441 517 ASP C C 1
ATOM 13087 O O . ASP C 1 517 ? -37.232 0.837 -83.812 1.000 24.183 517 ASP C O 1
ATOM 13092 N N . TYR C 1 518 ? -34.959 0.701 -83.918 1.000 19.693 518 TYR C N 1
ATOM 13093 C CA . TYR C 1 518 ? -34.736 2.126 -84.257 1.000 19.365 518 TYR C CA 1
ATOM 13094 C C . TYR C 1 518 ? -35.129 2.421 -85.705 1.000 21.349 518 TYR C C 1
ATOM 13095 O O . TYR C 1 518 ? -35.491 3.586 -85.949 1.000 22.313 518 TYR C O 1
ATOM 13104 N N . LEU C 1 519 ? -35.072 1.436 -86.604 1.000 20.791 519 LEU C N 1
ATOM 13105 C CA . LEU C 1 519 ? -35.298 1.677 -88.061 1.000 19.514 519 LEU C CA 1
ATOM 13106 C C . LEU C 1 519 ? -36.784 1.599 -88.363 1.000 18.935 519 LEU C C 1
ATOM 13107 O O . LEU C 1 519 ? -37.520 0.766 -87.818 1.000 18.969 519 LEU C O 1
ATOM 13112 N N . PRO C 1 520 ? -37.297 2.485 -89.230 1.000 18.405 520 PRO C N 1
ATOM 13113 C CA . PRO C 1 520 ? -38.714 2.494 -89.554 1.000 16.971 520 PRO C CA 1
ATOM 13114 C C . PRO C 1 520 ? -39.161 1.237 -90.323 1.000 16.354 520 PRO C C 1
ATOM 13115 O O . PRO C 1 520 ? -38.351 0.576 -90.942 1.000 17.548 520 PRO C O 1
ATOM 13119 N N . ARG C 1 521 ? -40.442 0.905 -90.196 1.000 17.051 521 ARG C N 1
ATOM 13120 C CA . ARG C 1 521 ? -41.033 -0.283 -90.879 1.000 16.769 521 ARG C CA 1
ATOM 13121 C C . ARG C 1 521 ? -42.178 0.187 -91.753 1.000 16.934 521 ARG C C 1
ATOM 13122 O O . ARG C 1 521 ? -42.903 1.095 -91.383 1.000 17.789 521 ARG C O 1
ATOM 13130 N N . ILE C 1 522 ? -42.365 -0.504 -92.862 1.000 17.996 522 ILE C N 1
ATOM 13131 C CA . ILE C 1 522 ? -43.536 -0.307 -93.748 1.000 19.082 522 ILE C CA 1
ATOM 13132 C C . ILE C 1 522 ? -44.685 -1.212 -93.282 1.000 21.581 522 ILE C C 1
ATOM 13133 O O . ILE C 1 522 ? -44.434 -2.160 -92.506 1.000 21.945 522 ILE C O 1
ATOM 13138 N N . ASP C 1 523 ? -45.907 -0.886 -93.683 1.000 21.756 523 ASP C N 1
ATOM 13139 C CA . ASP C 1 523 ? -47.103 -1.652 -93.247 1.000 23.992 523 ASP C CA 1
ATOM 13140 C C . ASP C 1 523 ? -47.162 -2.952 -94.053 1.000 23.388 523 ASP C C 1
ATOM 13141 O O . ASP C 1 523 ? -47.159 -2.903 -95.317 1.000 25.570 523 ASP C O 1
ATOM 13146 N N . ALA C 1 524 ? -47.249 -4.082 -93.354 1.000 23.589 524 ALA C N 1
ATOM 13147 C CA . ALA C 1 524 ? -47.367 -5.430 -93.961 1.000 25.264 524 ALA C CA 1
ATOM 13148 C C . ALA C 1 524 ? -48.650 -5.531 -94.789 1.000 27.212 524 ALA C C 1
ATOM 13149 O O . ALA C 1 524 ? -48.655 -6.288 -95.752 1.000 30.096 524 ALA C O 1
ATOM 13151 N N . GLY C 1 525 ? -49.680 -4.763 -94.453 1.000 29.085 525 GLY C N 1
ATOM 13152 C CA . GLY C 1 525 ? -50.981 -4.820 -95.152 1.000 34.269 525 GLY C CA 1
ATOM 13153 C C . GLY C 1 525 ? -51.010 -4.118 -96.508 1.000 37.970 525 GLY C C 1
ATOM 13154 O O . GLY C 1 525 ? -52.083 -4.126 -97.144 1.000 37.428 525 GLY C O 1
ATOM 13155 N N . ARG C 1 526 ? -49.910 -3.519 -96.967 1.000 35.120 526 ARG C N 1
ATOM 13156 C CA . ARG C 1 526 ? -49.971 -2.566 -98.111 1.000 32.730 526 ARG C CA 1
ATOM 13157 C C . ARG C 1 526 ? -49.194 -3.107 -99.318 1.000 29.354 526 ARG C C 1
ATOM 13158 O O . ARG C 1 526 ? -48.139 -3.750 -99.146 1.000 26.820 526 ARG C O 1
ATOM 13166 N N . LYS C 1 527 ? -49.682 -2.805 -100.525 1.000 28.624 527 LYS C N 1
ATOM 13167 C CA . LYS C 1 527 ? -48.901 -2.984 -101.767 1.000 30.766 527 LYS C CA 1
ATOM 13168 C C . LYS C 1 527 ? -47.567 -2.249 -101.604 1.000 26.506 527 LYS C C 1
ATOM 13169 O O . LYS C 1 527 ? -47.586 -1.072 -101.188 1.000 24.009 527 LYS C O 1
ATOM 13175 N N . LEU C 1 528 ? -46.466 -2.917 -101.938 1.000 27.276 528 LEU C N 1
ATOM 13176 C CA . LEU C 1 528 ? -45.117 -2.313 -101.827 1.000 26.822 528 LEU C CA 1
ATOM 13177 C C . LEU C 1 528 ? -45.096 -1.043 -102.679 1.000 24.390 528 LEU C C 1
ATOM 13178 O O . LEU C 1 528 ? -44.452 -0.060 -102.269 1.000 24.010 528 LEU C O 1
ATOM 13183 N N . THR C 1 529 ? -45.813 -1.044 -103.805 1.000 21.452 529 THR C N 1
ATOM 13184 C CA . THR C 1 529 ? -45.791 0.096 -104.759 1.000 21.144 529 THR C CA 1
ATOM 13185 C C . THR C 1 529 ? -46.450 1.329 -104.126 1.000 20.749 529 THR C C 1
ATOM 13186 O O . THR C 1 529 ? -46.235 2.442 -104.639 1.000 21.070 529 THR C O 1
ATOM 13190 N N . ASP C 1 530 ? -47.233 1.190 -103.056 1.000 19.631 530 ASP C N 1
ATOM 13191 C CA . ASP C 1 530 ? -47.697 2.369 -102.282 1.000 20.071 530 ASP C CA 1
ATOM 13192 C C . ASP C 1 530 ? -46.539 3.229 -101.747 1.000 18.426 530 ASP C C 1
ATOM 13193 O O . ASP C 1 530 ? -46.768 4.395 -101.438 1.000 19.388 530 ASP C O 1
ATOM 13198 N N . TYR C 1 531 ? -45.338 2.672 -101.634 1.000 19.309 531 TYR C N 1
ATOM 13199 C CA . TYR C 1 531 ? -44.172 3.391 -101.053 1.000 19.028 531 TYR C CA 1
ATOM 13200 C C . TYR C 1 531 ? -43.319 4.011 -102.155 1.000 18.769 531 TYR C C 1
ATOM 13201 O O . TYR C 1 531 ? -42.324 4.684 -101.820 1.000 19.153 531 TYR C O 1
ATOM 13210 N N . PHE C 1 532 ? -43.693 3.824 -103.419 1.000 18.642 532 PHE C N 1
ATOM 13211 C CA . PHE C 1 532 ? -42.774 4.108 -104.540 1.000 17.851 532 PHE C CA 1
ATOM 13212 C C . PHE C 1 532 ? -43.164 5.414 -105.230 1.000 16.862 532 PHE C C 1
ATOM 13213 O O . PHE C 1 532 ? -44.263 5.948 -105.055 1.000 17.081 532 PHE C O 1
ATOM 13221 N N . TRP C 1 533 ? -42.207 5.917 -105.993 1.000 17.556 533 TRP C N 1
ATOM 13222 C CA . TRP C 1 533 ? -42.236 7.151 -106.820 1.000 16.975 533 TRP C CA 1
ATOM 13223 C C . TRP C 1 533 ? -43.658 7.566 -107.239 1.000 15.662 533 TRP C C 1
ATOM 13224 O O . TRP C 1 533 ? -44.137 8.652 -106.870 1.000 15.642 533 TRP C O 1
ATOM 13235 N N . LEU C 1 534 ? -44.331 6.750 -108.051 1.000 15.936 534 LEU C N 1
ATOM 13236 C CA . LEU C 1 534 ? -45.604 7.229 -108.641 1.000 17.425 534 LEU C CA 1
ATOM 13237 C C . LEU C 1 534 ? -46.625 7.474 -107.543 1.000 17.193 534 LEU C C 1
ATOM 13238 O O . LEU C 1 534 ? -47.355 8.503 -107.627 1.000 18.414 534 LEU C O 1
ATOM 13243 N N . ASN C 1 535 ? -46.729 6.567 -106.583 1.000 19.455 535 ASN C N 1
ATOM 13244 C CA . ASN C 1 535 ? -47.720 6.770 -105.494 1.000 17.957 535 ASN C CA 1
ATOM 13245 C C . ASN C 1 535 ? -47.281 7.921 -104.593 1.000 19.386 535 ASN C C 1
ATOM 13246 O O . ASN C 1 535 ? -48.176 8.627 -104.018 1.000 18.953 535 ASN C O 1
ATOM 13251 N N . ILE C 1 536 ? -45.975 8.180 -104.474 1.000 19.228 536 ILE C N 1
ATOM 13252 C CA . ILE C 1 536 ? -45.533 9.343 -103.662 1.000 18.849 536 ILE C CA 1
ATOM 13253 C C . ILE C 1 536 ? -46.105 10.605 -104.305 1.000 19.440 536 ILE C C 1
ATOM 13254 O O . ILE C 1 536 ? -46.584 11.438 -103.592 1.000 17.841 536 ILE C O 1
ATOM 13259 N N . PHE C 1 537 ? -46.031 10.749 -105.621 1.000 18.599 537 PHE C N 1
ATOM 13260 C CA . PHE C 1 537 ? -46.597 11.942 -106.302 1.000 19.771 537 PHE C CA 1
ATOM 13261 C C . PHE C 1 537 ? -48.123 12.001 -106.186 1.000 19.419 537 PHE C C 1
ATOM 13262 O O . PHE C 1 537 ? -48.634 13.111 -106.015 1.000 19.647 537 PHE C O 1
ATOM 13270 N N . GLU C 1 538 ? -48.817 10.865 -106.263 1.000 20.232 538 GLU C N 1
ATOM 13271 C CA . GLU C 1 538 ? -50.294 10.831 -106.083 1.000 23.766 538 GLU C CA 1
ATOM 13272 C C . GLU C 1 538 ? -50.624 11.252 -104.651 1.000 21.805 538 GLU C C 1
ATOM 13273 O O . GLU C 1 538 ? -51.495 12.134 -104.462 1.000 21.311 538 GLU C O 1
ATOM 13279 N N . LYS C 1 539 ? -49.889 10.725 -103.667 1.000 21.199 539 LYS C N 1
ATOM 13280 C CA . LYS C 1 539 ? -50.083 11.144 -102.251 1.000 20.836 539 LYS C CA 1
ATOM 13281 C C . LYS C 1 539 ? -49.826 12.639 -102.135 1.000 20.895 539 LYS C C 1
ATOM 13282 O O . LYS C 1 539 ? -50.563 13.346 -101.405 1.000 20.987 539 LYS C O 1
ATOM 13288 N N . MET C 1 540 ? -48.798 13.131 -102.807 1.000 19.653 540 MET C N 1
ATOM 13289 C CA . MET C 1 540 ? -48.409 14.548 -102.703 1.000 21.026 540 MET C CA 1
ATOM 13290 C C . MET C 1 540 ? -49.492 15.420 -103.345 1.000 21.307 540 MET C C 1
ATOM 13291 O O . MET C 1 540 ? -49.799 16.514 -102.835 1.000 21.363 540 MET C O 1
ATOM 13296 N N . ASP C 1 541 ? -50.082 14.946 -104.438 1.000 21.301 541 ASP C N 1
ATOM 13297 C CA . ASP C 1 541 ? -51.177 15.674 -105.109 1.000 22.951 541 ASP C CA 1
ATOM 13298 C C . ASP C 1 541 ? -52.447 15.674 -104.244 1.000 22.956 541 ASP C C 1
ATOM 13299 O O . ASP C 1 541 ? -53.307 16.518 -104.509 1.000 24.625 541 ASP C O 1
ATOM 13304 N N . LYS C 1 542 ? -52.571 14.762 -103.269 1.000 22.971 542 LYS C N 1
ATOM 13305 C CA . LYS C 1 542 ? -53.698 14.730 -102.295 1.000 26.288 542 LYS C CA 1
ATOM 13306 C C . LYS C 1 542 ? -53.337 15.516 -101.030 1.000 26.430 542 LYS C C 1
ATOM 13307 O O . LYS C 1 542 ? -54.114 15.452 -100.062 1.000 30.635 542 LYS C O 1
ATOM 13313 N N . GLY C 1 543 ? -52.200 16.216 -101.027 1.000 22.600 543 GLY C N 1
ATOM 13314 C CA . GLY C 1 543 ? -51.754 17.023 -99.883 1.000 23.551 543 GLY C CA 1
ATOM 13315 C C . GLY C 1 543 ? -51.259 16.186 -98.719 1.000 22.529 543 GLY C C 1
ATOM 13316 O O . GLY C 1 543 ? -51.342 16.680 -97.593 1.000 25.248 543 GLY C O 1
ATOM 13317 N N . GLU C 1 544 ? -50.683 14.996 -98.940 1.000 22.065 544 GLU C N 1
ATOM 13318 C CA . GLU C 1 544 ? -50.349 14.075 -97.820 1.000 23.014 544 GLU C CA 1
ATOM 13319 C C . GLU C 1 544 ? -48.886 14.204 -97.395 1.000 21.556 544 GLU C C 1
ATOM 13320 O O . GLU C 1 544 ? -48.499 13.487 -96.472 1.000 21.150 544 GLU C O 1
ATOM 13326 N N . PHE C 1 545 ? -48.096 15.047 -98.052 1.000 18.168 545 PHE C N 1
ATOM 13327 C CA . PHE C 1 545 ? -46.696 15.295 -97.657 1.000 18.890 545 PHE C CA 1
ATOM 13328 C C . PHE C 1 545 ? -46.551 16.750 -97.248 1.000 17.790 545 PHE C C 1
ATOM 13329 O O . PHE C 1 545 ? -47.073 17.613 -97.908 1.000 20.931 545 PHE C O 1
ATOM 13337 N N . LYS C 1 546 ? -45.775 17.002 -96.193 1.000 17.305 546 LYS C N 1
ATOM 13338 C CA . LYS C 1 546 ? -45.428 18.354 -95.767 1.000 18.052 546 LYS C CA 1
ATOM 13339 C C . LYS C 1 546 ? -44.119 18.755 -96.427 1.000 16.121 546 LYS C C 1
ATOM 13340 O O . LYS C 1 546 ? -43.963 19.905 -96.757 1.000 15.978 546 LYS C O 1
ATOM 13346 N N . GLY C 1 547 ? -43.191 17.813 -96.553 1.000 16.362 547 GLY C N 1
ATOM 13347 C CA . GLY C 1 547 ? -41.837 18.124 -97.012 1.000 16.056 547 GLY C CA 1
ATOM 13348 C C . GLY C 1 547 ? -41.290 17.123 -98.011 1.000 15.174 547 GLY C C 1
ATOM 13349 O O . GLY C 1 547 ? -41.635 15.963 -97.958 1.000 15.245 547 GLY C O 1
ATOM 13350 N N . LEU C 1 548 ? -40.463 17.632 -98.918 1.000 14.967 548 LEU C N 1
ATOM 13351 C CA . LEU C 1 548 ? -39.781 16.802 -99.932 1.000 15.446 548 LEU C CA 1
ATOM 13352 C C . LEU C 1 548 ? -38.332 17.236 -100.008 1.000 14.366 548 LEU C C 1
ATOM 13353 O O . LEU C 1 548 ? -38.080 18.433 -100.084 1.000 15.964 548 LEU C O 1
ATOM 13358 N N . PHE C 1 549 ? -37.426 16.276 -99.993 1.000 13.723 549 PHE C N 1
ATOM 13359 C CA . PHE C 1 549 ? -36.032 16.484 -100.434 1.000 13.896 549 PHE C CA 1
ATOM 13360 C C . PHE C 1 549 ? -35.974 16.112 -101.921 1.000 14.400 549 PHE C C 1
ATOM 13361 O O . PHE C 1 549 ? -36.286 14.950 -102.260 1.000 13.801 549 PHE C O 1
ATOM 13369 N N . ALA C 1 550 ? -35.707 17.062 -102.801 1.000 13.183 550 ALA C N 1
ATOM 13370 C CA . ALA C 1 550 ? -35.319 16.768 -104.201 1.000 12.508 550 ALA C CA 1
ATOM 13371 C C . ALA C 1 550 ? -33.801 16.870 -104.256 1.000 12.189 550 ALA C C 1
ATOM 13372 O O . ALA C 1 550 ? -33.241 17.970 -104.480 1.000 13.288 550 ALA C O 1
ATOM 13374 N N . TRP C 1 551 ? -33.141 15.772 -103.929 1.000 12.982 551 TRP C N 1
ATOM 13375 C CA . TRP C 1 551 ? -31.704 15.789 -103.676 1.000 12.900 551 TRP C CA 1
ATOM 13376 C C . TRP C 1 551 ? -30.983 15.254 -104.914 1.000 13.721 551 TRP C C 1
ATOM 13377 O O . TRP C 1 551 ? -30.886 14.074 -105.062 1.000 13.803 551 TRP C O 1
ATOM 13388 N N . GLY C 1 552 ? -30.543 16.130 -105.812 1.000 12.902 552 GLY C N 1
ATOM 13389 C CA . GLY C 1 552 ? -29.829 15.694 -107.035 1.000 13.030 552 GLY C CA 1
ATOM 13390 C C . GLY C 1 552 ? -30.750 15.024 -108.034 1.000 13.328 552 GLY C C 1
ATOM 13391 O O . GLY C 1 552 ? -30.313 14.056 -108.659 1.000 12.677 552 GLY C O 1
ATOM 13392 N N . MET C 1 553 ? -31.999 15.463 -108.120 1.000 13.433 553 MET C N 1
ATOM 13393 C CA . MET C 1 553 ? -32.977 15.006 -109.141 1.000 13.764 553 MET C CA 1
ATOM 13394 C C . MET C 1 553 ? -33.827 16.207 -109.543 1.000 14.134 553 MET C C 1
ATOM 13395 O O . MET C 1 553 ? -33.928 17.196 -108.763 1.000 13.457 553 MET C O 1
ATOM 13400 N N . ASN C 1 554 ? -34.417 16.102 -110.739 1.000 14.456 554 ASN C N 1
ATOM 13401 C CA . ASN C 1 554 ? -35.273 17.171 -111.307 1.000 14.971 554 ASN C CA 1
ATOM 13402 C C . ASN C 1 554 ? -36.638 16.561 -111.602 1.000 16.409 554 ASN C C 1
ATOM 13403 O O . ASN C 1 554 ? -37.027 16.480 -112.776 1.000 15.667 554 ASN C O 1
ATOM 13408 N N . PRO C 1 555 ? -37.394 16.118 -110.579 1.000 16.230 555 PRO C N 1
ATOM 13409 C CA . PRO C 1 555 ? -38.698 15.463 -110.795 1.000 16.103 555 PRO C CA 1
ATOM 13410 C C . PRO C 1 555 ? -39.748 16.283 -111.563 1.000 16.698 555 PRO C C 1
ATOM 13411 O O . PRO C 1 555 ? -40.604 15.708 -112.196 1.000 17.757 555 PRO C O 1
ATOM 13415 N N . ALA C 1 556 ? -39.629 17.607 -111.590 1.000 17.224 556 ALA C N 1
ATOM 13416 C CA . ALA C 1 556 ? -40.501 18.477 -112.418 1.000 16.844 556 ALA C CA 1
ATOM 13417 C C . ALA C 1 556 ? -40.300 18.198 -113.901 1.000 17.037 556 ALA C C 1
ATOM 13418 O O . ALA C 1 556 ? -41.162 18.625 -114.708 1.000 17.912 556 ALA C O 1
ATOM 13420 N N . CYS C 1 557 ? -39.176 17.571 -114.278 1.000 16.369 557 CYS C N 1
ATOM 13421 C CA . CYS C 1 557 ? -38.916 17.160 -115.679 1.000 16.322 557 CYS C CA 1
ATOM 13422 C C . CYS C 1 557 ? -38.729 15.646 -115.842 1.000 17.539 557 CYS C C 1
ATOM 13423 O O . CYS C 1 557 ? -38.972 15.144 -116.939 1.000 16.765 557 CYS C O 1
ATOM 13426 N N . GLY C 1 558 ? -38.245 14.928 -114.832 1.000 14.491 558 GLY C N 1
ATOM 13427 C CA . GLY C 1 558 ? -37.878 13.510 -115.014 1.000 14.929 558 GLY C CA 1
ATOM 13428 C C . GLY C 1 558 ? -38.995 12.557 -114.658 1.000 16.732 558 GLY C C 1
ATOM 13429 O O . GLY C 1 558 ? -38.910 11.362 -115.006 1.000 18.218 558 GLY C O 1
ATOM 13430 N N . GLY C 1 559 ? -40.018 13.032 -113.944 1.000 17.930 559 GLY C N 1
ATOM 13431 C CA . GLY C 1 559 ? -41.112 12.145 -113.522 1.000 17.503 559 GLY C CA 1
ATOM 13432 C C . GLY C 1 559 ? -42.210 12.099 -114.571 1.000 16.364 559 GLY C C 1
ATOM 13433 O O . GLY C 1 559 ? -42.596 13.165 -115.077 1.000 17.054 559 GLY C O 1
ATOM 13434 N N . ALA C 1 560 ? -42.682 10.886 -114.865 1.000 19.113 560 ALA C N 1
ATOM 13435 C CA . ALA C 1 560 ? -43.803 10.655 -115.787 1.000 18.766 560 ALA C CA 1
ATOM 13436 C C . ALA C 1 560 ? -44.988 11.473 -115.296 1.000 20.129 560 ALA C C 1
ATOM 13437 O O . ALA C 1 560 ? -45.180 11.578 -114.033 1.000 19.705 560 ALA C O 1
ATOM 13439 N N . ASN C 1 561 ? -45.743 12.008 -116.248 1.000 20.252 561 ASN C N 1
ATOM 13440 C CA . ASN C 1 561 ? -46.903 12.905 -116.017 1.000 22.929 561 ASN C CA 1
ATOM 13441 C C . ASN C 1 561 ? -46.427 14.107 -115.188 1.000 23.488 561 ASN C C 1
ATOM 13442 O O . ASN C 1 561 ? -46.894 14.293 -114.057 1.000 22.985 561 ASN C O 1
ATOM 13447 N N . ALA C 1 562 ? -45.574 14.934 -115.778 1.000 22.055 562 ALA C N 1
ATOM 13448 C CA . ALA C 1 562 ? -44.858 16.040 -115.101 1.000 24.230 562 ALA C CA 1
ATOM 13449 C C . ALA C 1 562 ? -45.850 17.134 -114.704 1.000 24.530 562 ALA C C 1
ATOM 13450 O O . ALA C 1 562 ? -45.575 17.807 -113.693 1.000 22.602 562 ALA C O 1
ATOM 13452 N N . ASN C 1 563 ? -46.974 17.304 -115.406 1.000 22.108 563 ASN C N 1
ATOM 13453 C CA . ASN C 1 563 ? -47.975 18.328 -114.990 1.000 24.733 563 ASN C CA 1
ATOM 13454 C C . ASN C 1 563 ? -48.512 17.968 -113.607 1.000 22.910 563 ASN C C 1
ATOM 13455 O O . ASN C 1 563 ? -48.746 18.881 -112.821 1.000 24.537 563 ASN C O 1
ATOM 13460 N N . LYS C 1 564 ? -48.693 16.688 -113.313 1.000 26.105 564 LYS C N 1
ATOM 13461 C CA . LYS C 1 564 ? -49.174 16.242 -111.979 1.000 27.085 564 LYS C CA 1
ATOM 13462 C C . LYS C 1 564 ? -48.130 16.614 -110.927 1.000 26.050 564 LYS C C 1
ATOM 13463 O O . LYS C 1 564 ? -48.482 17.081 -109.836 1.000 25.331 564 LYS C O 1
ATOM 13469 N N . ASN C 1 565 ? -46.874 16.338 -111.216 1.000 22.065 565 ASN C N 1
ATOM 13470 C CA . ASN C 1 565 ? -45.757 16.589 -110.289 1.000 21.179 565 ASN C CA 1
ATOM 13471 C C . ASN C 1 565 ? -45.642 18.085 -109.974 1.000 18.987 565 ASN C C 1
ATOM 13472 O O . ASN C 1 565 ? -45.419 18.437 -108.780 1.000 18.679 565 ASN C O 1
ATOM 13477 N N . ARG C 1 566 ? -45.677 18.945 -110.992 1.000 17.413 566 ARG C N 1
ATOM 13478 C CA . ARG C 1 566 ? -45.494 20.399 -110.827 1.000 18.027 566 ARG C CA 1
ATOM 13479 C C . ARG C 1 566 ? -46.621 20.991 -109.974 1.000 20.275 566 ARG C C 1
ATOM 13480 O O . ARG C 1 566 ? -46.325 21.862 -109.139 1.000 20.503 566 ARG C O 1
ATOM 13488 N N . LYS C 1 567 ? -47.848 20.517 -110.187 1.000 21.384 567 LYS C N 1
ATOM 13489 C CA . LYS C 1 567 ? -49.004 20.943 -109.359 1.000 23.776 567 LYS C CA 1
ATOM 13490 C C . LYS C 1 567 ? -48.835 20.358 -107.961 1.000 21.564 567 LYS C C 1
ATOM 13491 O O . LYS C 1 567 ? -49.057 21.100 -106.992 1.000 23.590 567 LYS C O 1
ATOM 13497 N N . ALA C 1 568 ? -48.467 19.088 -107.842 1.000 20.563 568 ALA C N 1
ATOM 13498 C CA . ALA C 1 568 ? -48.382 18.404 -106.539 1.000 20.749 568 ALA C CA 1
ATOM 13499 C C . ALA C 1 568 ? -47.345 19.101 -105.647 1.000 20.487 568 ALA C C 1
ATOM 13500 O O . ALA C 1 568 ? -47.573 19.182 -104.428 1.000 19.975 568 ALA C O 1
ATOM 13502 N N . MET C 1 569 ? -46.228 19.568 -106.196 1.000 18.857 569 MET C N 1
ATOM 13503 C CA . MET C 1 569 ? -45.167 20.219 -105.378 1.000 19.288 569 MET C CA 1
ATOM 13504 C C . MET C 1 569 ? -45.660 21.514 -104.717 1.000 18.761 569 MET C C 1
ATOM 13505 O O . MET C 1 569 ? -45.126 21.894 -103.637 1.000 16.793 569 MET C O 1
ATOM 13510 N N . GLY C 1 570 ? -46.661 22.173 -105.294 1.000 18.991 570 GLY C N 1
ATOM 13511 C CA . GLY C 1 570 ? -47.292 23.348 -104.666 1.000 20.143 570 GLY C CA 1
ATOM 13512 C C . GLY C 1 570 ? -48.070 22.996 -103.403 1.000 20.662 570 GLY C C 1
ATOM 13513 O O . GLY C 1 570 ? -48.433 23.943 -102.681 1.000 22.297 570 GLY C O 1
ATOM 13514 N N . LYS C 1 571 ? -48.325 21.713 -103.137 1.000 20.135 571 LYS C N 1
ATOM 13515 C CA . LYS C 1 571 ? -49.071 21.229 -101.942 1.000 22.039 571 LYS C CA 1
ATOM 13516 C C . LYS C 1 571 ? -48.121 20.871 -100.786 1.000 21.910 571 LYS C C 1
ATOM 13517 O O . LYS C 1 571 ? -48.611 20.536 -99.682 1.000 24.983 571 LYS C O 1
ATOM 13523 N N . LEU C 1 572 ? -46.823 21.015 -100.997 1.000 19.071 572 LEU C N 1
ATOM 13524 C CA . LEU C 1 572 ? -45.814 20.848 -99.928 1.000 17.880 572 LEU C CA 1
ATOM 13525 C C . LEU C 1 572 ? -45.759 22.130 -99.104 1.000 17.318 572 LEU C C 1
ATOM 13526 O O . LEU C 1 572 ? -45.832 23.239 -99.681 1.000 19.528 572 LEU C O 1
ATOM 13531 N N . GLU C 1 573 ? -45.436 21.989 -97.822 1.000 16.194 573 GLU C N 1
ATOM 13532 C CA . GLU C 1 573 ? -45.040 23.137 -96.987 1.000 17.015 573 GLU C CA 1
ATOM 13533 C C . GLU C 1 573 ? -43.616 23.560 -97.311 1.000 15.410 573 GLU C C 1
ATOM 13534 O O . GLU C 1 573 ? -43.332 24.776 -97.332 1.000 16.809 573 GLU C O 1
ATOM 13540 N N . TRP C 1 574 ? -42.714 22.598 -97.518 1.000 15.070 574 TRP C N 1
ATOM 13541 C CA . TRP C 1 574 ? -41.304 22.934 -97.781 1.000 14.442 574 TRP C CA 1
ATOM 13542 C C . TRP C 1 574 ? -40.662 21.946 -98.739 1.000 14.576 574 TRP C C 1
ATOM 13543 O O . TRP C 1 574 ? -41.063 20.802 -98.799 1.000 15.296 574 TRP C O 1
ATOM 13554 N N . LEU C 1 575 ? -39.697 22.449 -99.472 1.000 14.654 575 LEU C N 1
ATOM 13555 C CA . LEU C 1 575 ? -38.939 21.701 -100.500 1.000 14.651 575 LEU C CA 1
ATOM 13556 C C . LEU C 1 575 ? -37.475 22.031 -100.294 1.000 14.180 575 LEU C C 1
ATOM 13557 O O . LEU C 1 575 ? -37.129 23.236 -100.280 1.000 13.794 575 LEU C O 1
ATOM 13562 N N . VAL C 1 576 ? -36.628 21.016 -100.138 1.000 14.151 576 VAL C N 1
ATOM 13563 C CA . VAL C 1 576 ? -35.157 21.214 -100.109 1.000 13.687 576 VAL C CA 1
ATOM 13564 C C . VAL C 1 576 ? -34.622 20.658 -101.420 1.000 13.553 576 VAL C C 1
ATOM 13565 O O . VAL C 1 576 ? -34.817 19.474 -101.667 1.000 14.671 576 VAL C O 1
ATOM 13569 N N . ASN C 1 577 ? -34.017 21.527 -102.238 1.000 13.173 577 ASN C N 1
ATOM 13570 C CA . ASN C 1 577 ? -33.457 21.083 -103.531 1.000 13.848 577 ASN C CA 1
ATOM 13571 C C . ASN C 1 577 ? -31.935 21.231 -103.441 1.000 13.293 577 ASN C C 1
ATOM 13572 O O . ASN C 1 577 ? -31.430 22.320 -103.148 1.000 12.675 577 ASN C O 1
ATOM 13577 N N . VAL C 1 578 ? -31.217 20.155 -103.646 1.000 12.529 578 VAL C N 1
ATOM 13578 C CA . VAL C 1 578 ? -29.739 20.132 -103.628 1.000 12.861 578 VAL C CA 1
ATOM 13579 C C . VAL C 1 578 ? -29.301 19.849 -105.054 1.000 13.471 578 VAL C C 1
ATOM 13580 O O . VAL C 1 578 ? -29.611 18.758 -105.578 1.000 13.615 578 VAL C O 1
ATOM 13584 N N . ASN C 1 579 ? -28.623 20.798 -105.677 1.000 12.809 579 ASN C N 1
ATOM 13585 C CA . ASN C 1 579 ? -28.279 20.592 -107.102 1.000 13.411 579 ASN C CA 1
ATOM 13586 C C . ASN C 1 579 ? -27.246 21.624 -107.537 1.000 12.907 579 ASN C C 1
ATOM 13587 O O . ASN C 1 579 ? -26.835 22.474 -106.747 1.000 13.029 579 ASN C O 1
ATOM 13592 N N . LEU C 1 580 ? -26.775 21.469 -108.749 1.000 11.837 580 LEU C N 1
ATOM 13593 C CA . LEU C 1 580 ? -25.651 22.260 -109.298 1.000 11.748 580 LEU C CA 1
ATOM 13594 C C . LEU C 1 580 ? -26.137 23.627 -109.750 1.000 12.238 580 LEU C C 1
ATOM 13595 O O . LEU C 1 580 ? -25.317 24.582 -109.752 1.000 12.784 580 LEU C O 1
ATOM 13600 N N . PHE C 1 581 ? -27.367 23.686 -110.239 1.000 12.864 581 PHE C N 1
ATOM 13601 C CA . PHE C 1 581 ? -27.926 24.904 -110.873 1.000 13.087 581 PHE C CA 1
ATOM 13602 C C . PHE C 1 581 ? -29.366 25.063 -110.410 1.000 13.461 581 PHE C C 1
ATOM 13603 O O . PHE C 1 581 ? -30.026 24.075 -110.136 1.000 14.483 581 PHE C O 1
ATOM 13611 N N . GLU C 1 582 ? -29.877 26.291 -110.434 1.000 14.006 582 GLU C N 1
ATOM 13612 C CA . GLU C 1 582 ? -31.332 26.549 -110.406 1.000 15.165 582 GLU C CA 1
ATOM 13613 C C . GLU C 1 582 ? -32.011 25.791 -111.545 1.000 15.266 582 GLU C C 1
ATOM 13614 O O . GLU C 1 582 ? -31.377 25.573 -112.602 1.000 15.632 582 GLU C O 1
ATOM 13620 N N . ASN C 1 583 ? -33.236 25.315 -111.319 1.000 13.145 583 ASN C N 1
ATOM 13621 C CA . ASN C 1 583 ? -33.831 24.320 -112.219 1.000 13.183 583 ASN C CA 1
ATOM 13622 C C . ASN C 1 583 ? -35.340 24.308 -112.079 1.000 14.336 583 ASN C C 1
ATOM 13623 O O . ASN C 1 583 ? -35.901 25.012 -111.248 1.000 14.411 583 ASN C O 1
ATOM 13628 N N . GLU C 1 584 ? -35.984 23.503 -112.910 1.000 14.578 584 GLU C N 1
ATOM 13629 C CA . GLU C 1 584 ? -37.454 23.421 -113.009 1.000 14.245 584 GLU C CA 1
ATOM 13630 C C . GLU C 1 584 ? -38.047 22.897 -111.701 1.000 14.881 584 GLU C C 1
ATOM 13631 O O . GLU C 1 584 ? -39.201 23.179 -111.448 1.000 15.369 584 GLU C O 1
ATOM 13637 N N . THR C 1 585 ? -37.305 22.141 -110.892 1.000 14.471 585 THR C N 1
ATOM 13638 C CA . THR C 1 585 ? -37.817 21.670 -109.577 1.000 14.876 585 THR C CA 1
ATOM 13639 C C . THR C 1 585 ? -37.621 22.773 -108.516 1.000 14.974 585 THR C C 1
ATOM 13640 O O . THR C 1 585 ? -38.618 23.134 -107.845 1.000 14.773 585 THR C O 1
ATOM 13644 N N . SER C 1 586 ? -36.417 23.321 -108.374 1.000 14.212 586 SER C N 1
ATOM 13645 C CA . SER C 1 586 ? -36.129 24.411 -107.404 1.000 14.919 586 SER C CA 1
ATOM 13646 C C . SER C 1 586 ? -37.176 25.510 -107.610 1.000 15.269 586 SER C C 1
ATOM 13647 O O . SER C 1 586 ? -37.632 26.116 -106.607 1.000 16.177 586 SER C O 1
ATOM 13650 N N . SER C 1 587 ? -37.521 25.767 -108.864 1.000 14.844 587 SER C N 1
ATOM 13651 C CA . SER C 1 587 ? -38.262 26.977 -109.266 1.000 16.454 587 SER C CA 1
ATOM 13652 C C . SER C 1 587 ? -39.633 26.632 -109.838 1.000 16.313 587 SER C C 1
ATOM 13653 O O . SER C 1 587 ? -40.108 27.424 -110.642 1.000 16.090 587 SER C O 1
ATOM 13656 N N . PHE C 1 588 ? -40.221 25.494 -109.486 1.000 15.800 588 PHE C N 1
ATOM 13657 C CA . PHE C 1 588 ? -41.493 24.977 -110.042 1.000 16.760 588 PHE C CA 1
ATOM 13658 C C . PHE C 1 588 ? -42.561 26.064 -109.857 1.000 19.418 588 PHE C C 1
ATOM 13659 O O . PHE C 1 588 ? -43.478 26.142 -110.693 1.000 18.574 588 PHE C O 1
ATOM 13667 N N . TRP C 1 589 ? -42.414 26.873 -108.804 1.000 17.744 589 TRP C N 1
ATOM 13668 C CA . TRP C 1 589 ? -43.434 27.858 -108.357 1.000 19.252 589 TRP C CA 1
ATOM 13669 C C . TRP C 1 589 ? -43.467 29.071 -109.304 1.000 22.311 589 TRP C C 1
ATOM 13670 O O . TRP C 1 589 ? -44.407 29.875 -109.188 1.000 22.494 589 TRP C O 1
ATOM 13681 N N . LYS C 1 590 ? -42.505 29.205 -110.225 1.000 19.190 590 LYS C N 1
ATOM 13682 C CA . LYS C 1 590 ? -42.573 30.206 -111.316 1.000 20.528 590 LYS C CA 1
ATOM 13683 C C . LYS C 1 590 ? -42.507 29.512 -112.684 1.000 19.367 590 LYS C C 1
ATOM 13684 O O . LYS C 1 590 ? -42.161 30.196 -113.685 1.000 20.949 590 LYS C O 1
ATOM 13690 N N . GLY C 1 591 ? -42.929 28.253 -112.747 1.000 19.372 591 GLY C N 1
ATOM 13691 C CA . GLY C 1 591 ? -42.968 27.469 -113.988 1.000 22.198 591 GLY C CA 1
ATOM 13692 C C . GLY C 1 591 ? -44.170 27.882 -114.835 1.000 24.316 591 GLY C C 1
ATOM 13693 O O . GLY C 1 591 ? -44.968 28.749 -114.443 1.000 21.772 591 GLY C O 1
ATOM 13694 N N . PRO C 1 592 ? -44.323 27.245 -116.005 1.000 24.306 592 PRO C N 1
ATOM 13695 C CA . PRO C 1 592 ? -45.443 27.522 -116.907 1.000 22.825 592 PRO C CA 1
ATOM 13696 C C . PRO C 1 592 ? -46.790 27.481 -116.178 1.000 22.679 592 PRO C C 1
ATOM 13697 O O . PRO C 1 592 ? -47.115 26.492 -115.545 1.000 24.269 592 PRO C O 1
ATOM 13701 N N . GLY C 1 593 ? -47.537 28.571 -116.332 1.000 23.639 593 GLY C N 1
ATOM 13702 C CA . GLY C 1 593 ? -48.922 28.668 -115.860 1.000 26.195 593 GLY C CA 1
ATOM 13703 C C . GLY C 1 593 ? -49.004 28.772 -114.350 1.000 25.831 593 GLY C C 1
ATOM 13704 O O . GLY C 1 593 ? -50.124 28.669 -113.833 1.000 26.302 593 GLY C O 1
ATOM 13705 N N . MET C 1 594 ? -47.885 28.955 -113.644 1.000 23.217 594 MET C N 1
ATOM 13706 C CA . MET C 1 594 ? -47.890 28.985 -112.157 1.000 23.009 594 MET C CA 1
ATOM 13707 C C . MET C 1 594 ? -47.967 30.441 -111.734 1.000 24.679 594 MET C C 1
ATOM 13708 O O . MET C 1 594 ? -47.268 31.287 -112.326 1.000 23.170 594 MET C O 1
ATOM 13713 N N . ASN C 1 595 ? -48.773 30.730 -110.718 1.000 25.107 595 ASN C N 1
ATOM 13714 C CA . ASN C 1 595 ? -48.752 32.051 -110.049 1.000 25.020 595 ASN C CA 1
ATOM 13715 C C . ASN C 1 595 ? -48.008 31.921 -108.721 1.000 22.614 595 ASN C C 1
ATOM 13716 O O . ASN C 1 595 ? -48.573 31.374 -107.785 1.000 24.856 595 ASN C O 1
ATOM 13721 N N . PRO C 1 596 ? -46.779 32.467 -108.577 1.000 22.996 596 PRO C N 1
ATOM 13722 C CA . PRO C 1 596 ? -46.040 32.409 -107.313 1.000 24.358 596 PRO C CA 1
ATOM 13723 C C . PRO C 1 596 ? -46.850 32.901 -106.105 1.000 24.758 596 PRO C C 1
ATOM 13724 O O . PRO C 1 596 ? -46.742 32.298 -105.043 1.000 23.448 596 PRO C O 1
ATOM 13728 N N . ALA C 1 597 ? -47.702 33.913 -106.292 1.000 25.279 597 ALA C N 1
ATOM 13729 C CA . ALA C 1 597 ? -48.482 34.535 -105.186 1.000 26.521 597 ALA C CA 1
ATOM 13730 C C . ALA C 1 597 ? -49.515 33.559 -104.639 1.000 25.266 597 ALA C C 1
ATOM 13731 O O . ALA C 1 597 ? -50.035 33.869 -103.593 1.000 25.821 597 ALA C O 1
ATOM 13733 N N . GLU C 1 598 ? -49.831 32.460 -105.322 1.000 23.089 598 GLU C N 1
ATOM 13734 C CA . GLU C 1 598 ? -50.822 31.452 -104.866 1.000 25.800 598 GLU C CA 1
ATOM 13735 C C . GLU C 1 598 ? -50.125 30.200 -104.341 1.000 24.344 598 GLU C C 1
ATOM 13736 O O . GLU C 1 598 ? -50.826 29.264 -103.944 1.000 25.301 598 GLU C O 1
ATOM 13742 N N . ILE C 1 599 ? -48.792 30.158 -104.370 1.000 23.851 599 ILE C N 1
ATOM 13743 C CA . ILE C 1 599 ? -48.046 28.912 -104.037 1.000 22.201 599 ILE C CA 1
ATOM 13744 C C . ILE C 1 599 ? -47.261 29.127 -102.741 1.000 19.987 599 ILE C C 1
ATOM 13745 O O . ILE C 1 599 ? -46.332 29.940 -102.703 1.000 20.354 599 ILE C O 1
ATOM 13750 N N . GLY C 1 600 ? -47.600 28.341 -101.720 1.000 20.160 600 GLY C N 1
ATOM 13751 C CA . GLY C 1 600 ? -47.120 28.566 -100.347 1.000 22.130 600 GLY C CA 1
ATOM 13752 C C . GLY C 1 600 ? -45.798 27.879 -100.071 1.000 21.241 600 GLY C C 1
ATOM 13753 O O . GLY C 1 600 ? -45.232 28.079 -99.013 1.000 23.376 600 GLY C O 1
ATOM 13754 N N . THR C 1 601 ? -45.322 27.044 -100.978 1.000 19.509 601 THR C N 1
ATOM 13755 C CA . THR C 1 601 ? -44.155 26.182 -100.687 1.000 17.934 601 THR C CA 1
ATOM 13756 C C . THR C 1 601 ? -42.893 26.992 -100.382 1.000 18.270 601 THR C C 1
ATOM 13757 O O . THR C 1 601 ? -42.422 27.810 -101.203 1.000 20.262 601 THR C O 1
ATOM 13761 N N . GLU C 1 602 ? -42.299 26.740 -99.225 1.000 17.514 602 GLU C N 1
ATOM 13762 C CA . GLU C 1 602 ? -41.018 27.344 -98.836 1.000 17.463 602 GLU C CA 1
ATOM 13763 C C . GLU C 1 602 ? -39.929 26.501 -99.504 1.000 17.431 602 GLU C C 1
ATOM 13764 O O . GLU C 1 602 ? -39.992 25.293 -99.398 1.000 18.127 602 GLU C O 1
ATOM 13770 N N . VAL C 1 603 ? -39.017 27.130 -100.218 1.000 15.897 603 VAL C N 1
ATOM 13771 C CA . VAL C 1 603 ? -37.990 26.365 -100.972 1.000 16.241 603 VAL C CA 1
ATOM 13772 C C . VAL C 1 603 ? -36.622 26.814 -100.511 1.000 16.010 603 VAL C C 1
ATOM 13773 O O . VAL C 1 603 ? -36.325 28.015 -100.488 1.000 15.714 603 VAL C O 1
ATOM 13777 N N . PHE C 1 604 ? -35.774 25.829 -100.234 1.000 15.046 604 PHE C N 1
ATOM 13778 C CA . PHE C 1 604 ? -34.334 26.017 -100.008 1.000 14.303 604 PHE C CA 1
ATOM 13779 C C . PHE C 1 604 ? -33.613 25.366 -101.174 1.000 14.628 604 PHE C C 1
ATOM 13780 O O . PHE C 1 604 ? -33.751 24.162 -101.400 1.000 15.621 604 PHE C O 1
ATOM 13788 N N . PHE C 1 605 ? -32.820 26.162 -101.852 1.000 14.126 605 PHE C N 1
ATOM 13789 C CA . PHE C 1 605 ? -31.878 25.687 -102.893 1.000 13.252 605 PHE C CA 1
ATOM 13790 C C . PHE C 1 605 ? -30.468 25.705 -102.331 1.000 14.168 605 PHE C C 1
ATOM 13791 O O . PHE C 1 605 ? -29.937 26.763 -101.929 1.000 13.980 605 PHE C O 1
ATOM 13799 N N . LEU C 1 606 ? -29.834 24.529 -102.278 1.000 12.421 606 LEU C N 1
ATOM 13800 C CA . LEU C 1 606 ? -28.479 24.337 -101.716 1.000 12.880 606 LEU C CA 1
ATOM 13801 C C . LEU C 1 606 ? -27.588 23.872 -102.849 1.000 12.985 606 LEU C C 1
ATOM 13802 O O . LEU C 1 606 ? -27.845 22.806 -103.409 1.000 13.825 606 LEU C O 1
ATOM 13807 N N . PRO C 1 607 ? -26.604 24.684 -103.249 1.000 13.207 607 PRO C N 1
ATOM 13808 C CA . PRO C 1 607 ? -25.751 24.353 -104.397 1.000 13.697 607 PRO C CA 1
ATOM 13809 C C . PRO C 1 607 ? -24.651 23.402 -103.949 1.000 13.615 607 PRO C C 1
ATOM 13810 O O . PRO C 1 607 ? -23.840 23.692 -103.088 1.000 14.105 607 PRO C O 1
ATOM 13814 N N . CYS C 1 608 ? -24.580 22.269 -104.635 1.000 13.857 608 CYS C N 1
ATOM 13815 C CA . CYS C 1 608 ? -23.535 21.252 -104.426 1.000 14.140 608 CYS C CA 1
ATOM 13816 C C . CYS C 1 608 ? -22.396 21.436 -105.416 1.000 13.818 608 CYS C C 1
ATOM 13817 O O . CYS C 1 608 ? -22.499 22.197 -106.395 1.000 14.612 608 CYS C O 1
ATOM 13820 N N A CYS C 1 609 ? -21.295 20.731 -105.192 0.600 13.591 609 CYS C N 1
ATOM 13821 N N C CYS C 1 609 ? -21.306 20.716 -105.146 0.400 14.556 609 CYS C N 1
ATOM 13822 C CA A CYS C 1 609 ? -20.109 20.815 -106.066 0.500 13.600 609 CYS C CA 1
ATOM 13823 C CA B CYS C 1 609 ? -19.730 21.020 -105.541 0.100 9.951 609 CYS C CA 1
ATOM 13824 C CA C CYS C 1 609 ? -20.060 20.639 -105.946 0.400 14.995 609 CYS C CA 1
ATOM 13825 C C A CYS C 1 609 ? -20.149 19.699 -107.111 0.600 14.447 609 CYS C C 1
ATOM 13826 C C C CYS C 1 609 ? -20.261 19.745 -107.167 0.400 14.896 609 CYS C C 1
ATOM 13827 O O A CYS C 1 609 ? -20.840 18.655 -106.915 0.600 13.149 609 CYS C O 1
ATOM 13828 O O C CYS C 1 609 ? -21.153 18.847 -107.102 0.400 13.875 609 CYS C O 1
ATOM 13835 N N . VAL C 1 610 ? -19.410 19.928 -108.186 1.000 13.666 610 VAL C N 1
ATOM 13836 C CA . VAL C 1 610 ? -19.346 18.967 -109.316 1.000 14.117 610 VAL C CA 1
ATOM 13837 C C . VAL C 1 610 ? -18.403 17.843 -108.917 1.000 14.834 610 VAL C C 1
ATOM 13838 O O . VAL C 1 610 ? -17.620 17.988 -107.941 1.000 14.394 610 VAL C O 1
ATOM 13842 N N . SER C 1 611 ? -18.447 16.763 -109.690 1.000 14.113 611 SER C N 1
ATOM 13843 C CA . SER C 1 611 ? -17.666 15.546 -109.424 1.000 15.148 611 SER C CA 1
ATOM 13844 C C . SER C 1 611 ? -16.186 15.841 -109.244 1.000 14.204 611 SER C C 1
ATOM 13845 O O . SER C 1 611 ? -15.557 15.183 -108.365 1.000 15.189 611 SER C O 1
ATOM 13848 N N . ILE C 1 612 ? -15.619 16.724 -110.063 1.000 14.163 612 ILE C N 1
ATOM 13849 C CA . ILE C 1 612 ? -14.155 16.938 -110.063 1.000 14.172 612 ILE C CA 1
ATOM 13850 C C . ILE C 1 612 ? -13.734 17.797 -108.868 1.000 13.102 612 ILE C C 1
ATOM 13851 O O . ILE C 1 612 ? -12.546 17.980 -108.735 1.000 14.310 612 ILE C O 1
ATOM 13856 N N . GLU C 1 613 ? -14.666 18.311 -108.074 1.000 13.802 613 GLU C N 1
ATOM 13857 C CA . GLU C 1 613 ? -14.367 19.117 -106.862 1.000 13.109 613 GLU C CA 1
ATOM 13858 C C . GLU C 1 613 ? -14.475 18.253 -105.597 1.000 15.232 613 GLU C C 1
ATOM 13859 O O . GLU C 1 613 ? -14.426 18.810 -104.498 1.000 15.828 613 GLU C O 1
ATOM 13865 N N . LYS C 1 614 ? -14.599 16.947 -105.739 1.000 15.818 614 LYS C N 1
ATOM 13866 C CA . LYS C 1 614 ? -14.607 16.114 -104.511 1.000 17.982 614 LYS C CA 1
ATOM 13867 C C . LYS C 1 614 ? -14.018 14.734 -104.772 1.000 16.082 614 LYS C C 1
ATOM 13868 O O . LYS C 1 614 ? -13.784 14.322 -105.905 1.000 15.375 614 LYS C O 1
ATOM 13874 N N . GLU C 1 615 ? -13.802 14.039 -103.670 1.000 14.885 615 GLU C N 1
ATOM 13875 C CA . GLU C 1 615 ? -13.188 12.689 -103.624 1.000 15.363 615 GLU C CA 1
ATOM 13876 C C . GLU C 1 615 ? -14.266 11.694 -103.266 1.000 13.829 615 GLU C C 1
ATOM 13877 O O . GLU C 1 615 ? -15.233 12.034 -102.548 1.000 14.097 615 GLU C O 1
ATOM 13883 N N . GLY C 1 616 ? -14.108 10.476 -103.748 1.000 14.486 616 GLY C N 1
ATOM 13884 C CA . GLY C 1 616 ? -15.004 9.377 -103.382 1.000 14.124 616 GLY C CA 1
ATOM 13885 C C . GLY C 1 616 ? -15.102 8.376 -104.506 1.000 14.045 616 GLY C C 1
ATOM 13886 O O . GLY C 1 616 ? -14.219 8.384 -105.362 1.000 13.934 616 GLY C O 1
ATOM 13887 N N . SER C 1 617 ? -16.070 7.476 -104.407 1.000 12.960 617 SER C N 1
ATOM 13888 C CA . SER C 1 617 ? -16.209 6.381 -105.386 1.000 13.212 617 SER C CA 1
ATOM 13889 C C . SER C 1 617 ? -17.550 6.430 -106.119 1.000 13.360 617 SER C C 1
ATOM 13890 O O . SER C 1 617 ? -18.587 6.843 -105.565 1.000 12.708 617 SER C O 1
ATOM 13893 N N . VAL C 1 618 ? -17.541 5.886 -107.332 1.000 13.101 618 VAL C N 1
ATOM 13894 C CA . VAL C 1 618 ? -18.764 5.593 -108.096 1.000 12.925 618 VAL C CA 1
ATOM 13895 C C . VAL C 1 618 ? -18.668 4.160 -108.615 1.000 12.762 618 VAL C C 1
ATOM 13896 O O . VAL C 1 618 ? -17.568 3.758 -109.033 1.000 12.809 618 VAL C O 1
ATOM 13900 N N . ALA C 1 619 ? -19.788 3.449 -108.586 1.000 12.670 619 ALA C N 1
ATOM 13901 C CA . ALA C 1 619 ? -19.888 2.033 -109.019 1.000 12.425 619 ALA C CA 1
ATOM 13902 C C . ALA C 1 619 ? -20.492 2.022 -110.431 1.000 11.280 619 ALA C C 1
ATOM 13903 O O . ALA C 1 619 ? -21.673 2.386 -110.568 1.000 12.322 619 ALA C O 1
ATOM 13905 N N . ASN C 1 620 ? -19.711 1.571 -111.408 1.000 12.130 620 ASN C N 1
ATOM 13906 C CA . ASN C 1 620 ? -20.157 1.584 -112.834 1.000 12.206 620 ASN C CA 1
ATOM 13907 C C . ASN C 1 620 ? -21.086 0.390 -113.129 1.000 13.953 620 ASN C C 1
ATOM 13908 O O . ASN C 1 620 ? -21.431 -0.409 -112.197 1.000 13.009 620 ASN C O 1
ATOM 13913 N N . SER C 1 621 ? -21.513 0.236 -114.391 1.000 11.670 621 SER C N 1
ATOM 13914 C CA . SER C 1 621 ? -22.529 -0.791 -114.712 1.000 14.023 621 SER C CA 1
ATOM 13915 C C . SER C 1 621 ? -21.987 -2.208 -114.437 1.000 13.606 621 SER C C 1
ATOM 13916 O O . SER C 1 621 ? -22.807 -3.099 -114.173 1.000 15.106 621 SER C O 1
ATOM 13919 N N . GLY C 1 622 ? -20.680 -2.427 -114.586 1.000 13.362 622 GLY C N 1
ATOM 13920 C CA . GLY C 1 622 ? -20.046 -3.739 -114.320 1.000 13.805 622 GLY C CA 1
ATOM 13921 C C . GLY C 1 622 ? -19.722 -3.955 -112.841 1.000 15.582 622 GLY C C 1
ATOM 13922 O O . GLY C 1 622 ? -18.917 -4.870 -112.545 1.000 15.273 622 GLY C O 1
ATOM 13923 N N . ARG C 1 623 ? -20.242 -3.078 -111.986 1.000 13.868 623 ARG C N 1
ATOM 13924 C CA . ARG C 1 623 ? -20.030 -3.084 -110.509 1.000 14.896 623 ARG C CA 1
ATOM 13925 C C . ARG C 1 623 ? -18.604 -2.680 -110.152 1.000 13.988 623 ARG C C 1
ATOM 13926 O O . ARG C 1 623 ? -18.199 -2.925 -108.980 1.000 14.254 623 ARG C O 1
ATOM 13934 N N . TRP C 1 624 ? -17.853 -2.051 -111.065 1.000 13.578 624 TRP C N 1
ATOM 13935 C CA . TRP C 1 624 ? -16.489 -1.544 -110.771 1.000 13.375 624 TRP C CA 1
ATOM 13936 C C . TRP C 1 624 ? -16.625 -0.288 -109.901 1.000 13.763 624 TRP C C 1
ATOM 13937 O O . TRP C 1 624 ? -17.159 0.721 -110.375 1.000 13.815 624 TRP C O 1
ATOM 13948 N N . MET C 1 625 ? -16.169 -0.378 -108.661 1.000 14.226 625 MET C N 1
ATOM 13949 C CA . MET C 1 625 ? -16.204 0.717 -107.665 1.000 14.200 625 MET C CA 1
ATOM 13950 C C . MET C 1 625 ? -14.877 1.478 -107.770 1.000 13.872 625 MET C C 1
ATOM 13951 O O . MET C 1 625 ? -13.794 0.931 -107.467 1.000 14.462 625 MET C O 1
ATOM 13956 N N . GLN C 1 626 ? -14.937 2.638 -108.421 1.000 12.883 626 GLN C N 1
ATOM 13957 C CA . GLN C 1 626 ? -13.744 3.379 -108.852 1.000 13.577 626 GLN C CA 1
ATOM 13958 C C . GLN C 1 626 ? -13.584 4.636 -107.991 1.000 14.851 626 GLN C C 1
ATOM 13959 O O . GLN C 1 626 ? -14.514 5.437 -107.900 1.000 14.118 626 GLN C O 1
ATOM 13965 N N . TRP C 1 627 ? -12.386 4.834 -107.455 1.000 14.398 627 TRP C N 1
ATOM 13966 C CA . TRP C 1 627 ? -12.077 5.983 -106.588 1.000 14.543 627 TRP C CA 1
ATOM 13967 C C . TRP C 1 627 ? -11.654 7.165 -107.438 1.000 14.171 627 TRP C C 1
ATOM 13968 O O . TRP C 1 627 ? -10.879 6.989 -108.392 1.000 14.994 627 TRP C O 1
ATOM 13979 N N . ARG C 1 628 ? -12.134 8.341 -107.090 1.000 14.433 628 ARG C N 1
ATOM 13980 C CA . ARG C 1 628 ? -11.684 9.564 -107.779 1.000 13.900 628 ARG C CA 1
ATOM 13981 C C . ARG C 1 628 ? -11.350 10.666 -106.790 1.000 13.719 628 ARG C C 1
ATOM 13982 O O . ARG C 1 628 ? -11.789 10.577 -105.634 1.000 14.556 628 ARG C O 1
ATOM 13990 N N . TYR C 1 629 ? -10.577 11.639 -107.275 1.000 14.520 629 TYR C N 1
ATOM 13991 C CA . TYR C 1 629 ? -9.866 12.642 -106.434 1.000 15.239 629 TYR C CA 1
ATOM 13992 C C . TYR C 1 629 ? -10.312 14.041 -106.788 1.000 15.645 629 TYR C C 1
ATOM 13993 O O . TYR C 1 629 ? -10.857 14.276 -107.868 1.000 14.558 629 TYR C O 1
ATOM 14002 N N . ARG C 1 630 ? -10.127 14.956 -105.831 1.000 16.550 630 ARG C N 1
ATOM 14003 C CA . ARG C 1 630 ? -10.484 16.370 -106.031 1.000 18.928 630 ARG C CA 1
ATOM 14004 C C . ARG C 1 630 ? -9.452 16.965 -106.989 1.000 18.224 630 ARG C C 1
ATOM 14005 O O . ARG C 1 630 ? -8.226 16.762 -106.765 1.000 18.330 630 ARG C O 1
ATOM 14013 N N . GLY C 1 631 ? -9.914 17.748 -107.957 1.000 15.744 631 GLY C N 1
ATOM 14014 C CA . GLY C 1 631 ? -9.021 18.639 -108.720 1.000 15.179 631 GLY C CA 1
ATOM 14015 C C . GLY C 1 631 ? -9.102 20.027 -108.114 1.000 16.413 631 GLY C C 1
ATOM 14016 O O . GLY C 1 631 ? -8.440 20.302 -107.129 1.000 16.710 631 GLY C O 1
ATOM 14017 N N . PRO C 1 632 ? -9.958 20.923 -108.643 1.000 16.114 632 PRO C N 1
ATOM 14018 C CA . PRO C 1 632 ? -10.149 22.223 -108.011 1.000 16.126 632 PRO C CA 1
ATOM 14019 C C . PRO C 1 632 ? -10.977 22.070 -106.740 1.000 17.264 632 PRO C C 1
ATOM 14020 O O . PRO C 1 632 ? -11.787 21.182 -106.603 1.000 15.540 632 PRO C O 1
ATOM 14024 N N . LYS C 1 633 ? -10.784 23.006 -105.838 1.000 17.935 633 LYS C N 1
ATOM 14025 C CA . LYS C 1 633 ? -11.690 23.141 -104.679 1.000 18.427 633 LYS C CA 1
ATOM 14026 C C . LYS C 1 633 ? -13.089 23.469 -105.153 1.000 17.280 633 LYS C C 1
ATOM 14027 O O . LYS C 1 633 ? -13.299 23.995 -106.260 1.000 17.396 633 LYS C O 1
ATOM 14033 N N . PRO C 1 634 ? -14.088 23.219 -104.298 1.000 17.001 634 PRO C N 1
ATOM 14034 C CA . PRO C 1 634 ? -15.474 23.585 -104.606 1.000 18.172 634 PRO C CA 1
ATOM 14035 C C . PRO C 1 634 ? -15.590 25.040 -105.080 1.000 17.843 634 PRO C C 1
ATOM 14036 O O . PRO C 1 634 ? -14.958 25.945 -104.550 1.000 17.285 634 PRO C O 1
ATOM 14040 N N . TYR C 1 635 ? -16.339 25.220 -106.156 1.000 17.196 635 TYR C N 1
ATOM 14041 C CA . TYR C 1 635 ? -16.631 26.528 -106.759 1.000 17.704 635 TYR C CA 1
ATOM 14042 C C . TYR C 1 635 ? -17.373 27.379 -105.721 1.000 16.329 635 TYR C C 1
ATOM 14043 O O . TYR C 1 635 ? -18.311 26.878 -105.069 1.000 15.910 635 TYR C O 1
ATOM 14052 N N . ALA C 1 636 ? -17.013 28.656 -105.625 1.000 17.564 636 ALA C N 1
ATOM 14053 C CA . ALA C 1 636 ? -17.780 29.663 -104.849 1.000 16.546 636 ALA C CA 1
ATOM 14054 C C . ALA C 1 636 ? -18.051 29.100 -103.453 1.000 14.550 636 ALA C C 1
ATOM 14055 O O . ALA C 1 636 ? -17.085 28.663 -102.796 1.000 16.626 636 ALA C O 1
ATOM 14057 N N . GLU C 1 637 ? -19.303 29.109 -102.980 1.000 16.972 637 GLU C N 1
ATOM 14058 C CA . GLU C 1 637 ? -19.569 28.559 -101.626 1.000 16.556 637 GLU C CA 1
ATOM 14059 C C . GLU C 1 637 ? -20.296 27.223 -101.788 1.000 17.312 637 GLU C C 1
ATOM 14060 O O . GLU C 1 637 ? -21.014 26.818 -100.846 1.000 15.739 637 GLU C O 1
ATOM 14066 N N . THR C 1 638 ? -20.101 26.519 -102.898 1.000 15.246 638 THR C N 1
ATOM 14067 C CA . THR C 1 638 ? -20.751 25.200 -103.040 1.000 14.784 638 THR C CA 1
ATOM 14068 C C . THR C 1 638 ? -20.088 24.222 -102.071 1.000 14.643 638 THR C C 1
ATOM 14069 O O . THR C 1 638 ? -18.924 24.442 -101.668 1.000 14.518 638 THR C O 1
ATOM 14073 N N . LYS C 1 639 ? -20.759 23.094 -101.855 1.000 15.360 639 LYS C N 1
ATOM 14074 C CA . LYS C 1 639 ? -20.319 22.052 -100.903 1.000 14.918 639 LYS C CA 1
ATOM 14075 C C . LYS C 1 639 ? -20.552 20.669 -101.483 1.000 13.377 639 LYS C C 1
ATOM 14076 O O . LYS C 1 639 ? -21.543 20.422 -102.167 1.000 14.500 639 LYS C O 1
ATOM 14082 N N . PRO C 1 640 ? -19.662 19.707 -101.173 1.000 13.690 640 PRO C N 1
ATOM 14083 C CA . PRO C 1 640 ? -19.961 18.317 -101.479 1.000 13.062 640 PRO C CA 1
ATOM 14084 C C . PRO C 1 640 ? -21.237 17.894 -100.740 1.000 13.264 640 PRO C C 1
ATOM 14085 O O . PRO C 1 640 ? -21.499 18.363 -99.631 1.000 11.569 640 PRO C O 1
ATOM 14089 N N . ASP C 1 641 ? -22.024 16.992 -101.364 1.000 12.145 641 ASP C N 1
ATOM 14090 C CA . ASP C 1 641 ? -23.272 16.507 -100.734 1.000 13.082 641 ASP C CA 1
ATOM 14091 C C . ASP C 1 641 ? -22.987 15.944 -99.338 1.000 12.001 641 ASP C C 1
ATOM 14092 O O . ASP C 1 641 ? -23.809 16.170 -98.456 1.000 14.140 641 ASP C O 1
ATOM 14097 N N . GLY C 1 642 ? -21.863 15.249 -99.152 1.000 12.367 642 GLY C N 1
ATOM 14098 C CA . GLY C 1 642 ? -21.550 14.661 -97.829 1.000 12.700 642 GLY C CA 1
ATOM 14099 C C . GLY C 1 642 ? -21.539 15.730 -96.758 1.000 12.205 642 GLY C C 1
ATOM 14100 O O . GLY C 1 642 ? -22.075 15.497 -95.692 1.000 13.279 642 GLY C O 1
ATOM 14101 N N . ASP C 1 643 ? -20.942 16.887 -97.049 1.000 13.018 643 ASP C N 1
ATOM 14102 C CA . ASP C 1 643 ? -20.890 17.983 -96.054 1.000 13.073 643 ASP C CA 1
ATOM 14103 C C . ASP C 1 643 ? -22.271 18.585 -95.868 1.000 13.387 643 ASP C C 1
ATOM 14104 O O . ASP C 1 643 ? -22.653 18.902 -94.727 1.000 12.164 643 ASP C O 1
ATOM 14109 N N . ILE C 1 644 ? -23.030 18.779 -96.946 1.000 12.860 644 ILE C N 1
ATOM 14110 C CA . ILE C 1 644 ? -24.404 19.326 -96.799 1.000 12.201 644 ILE C CA 1
ATOM 14111 C C . ILE C 1 644 ? -25.211 18.425 -95.859 1.000 12.935 644 ILE C C 1
ATOM 14112 O O . ILE C 1 644 ? -25.871 18.941 -94.900 1.000 12.039 644 ILE C O 1
ATOM 14117 N N . MET C 1 645 ? -25.255 17.126 -96.153 1.000 12.166 645 MET C N 1
ATOM 14118 C CA . MET C 1 645 ? -26.161 16.211 -95.431 1.000 12.733 645 MET C CA 1
ATOM 14119 C C . MET C 1 645 ? -25.638 16.079 -93.994 1.000 12.644 645 MET C C 1
ATOM 14120 O O . MET C 1 645 ? -26.486 16.033 -93.100 1.000 12.541 645 MET C O 1
ATOM 14125 N N . LEU C 1 646 ? -24.327 15.993 -93.800 1.000 13.109 646 LEU C N 1
ATOM 14126 C CA . LEU C 1 646 ? -23.770 15.786 -92.423 1.000 13.875 646 LEU C CA 1
ATOM 14127 C C . LEU C 1 646 ? -24.063 17.040 -91.591 1.000 15.088 646 LEU C C 1
ATOM 14128 O O . LEU C 1 646 ? -24.507 16.939 -90.423 1.000 14.161 646 LEU C O 1
ATOM 14133 N N . ASP C 1 647 ? -23.849 18.203 -92.173 1.000 14.509 647 ASP C N 1
ATOM 14134 C CA . ASP C 1 647 ? -24.041 19.475 -91.452 1.000 15.340 647 ASP C CA 1
ATOM 14135 C C . ASP C 1 647 ? -25.529 19.621 -91.133 1.000 15.961 647 ASP C C 1
ATOM 14136 O O . ASP C 1 647 ? -25.885 20.047 -90.030 1.000 16.703 647 ASP C O 1
ATOM 14141 N N . MET C 1 648 ? -26.403 19.280 -92.072 1.000 14.958 648 MET C N 1
ATOM 14142 C CA . MET C 1 648 ? -27.874 19.332 -91.854 1.000 14.348 648 MET C CA 1
ATOM 14143 C C . MET C 1 648 ? -28.237 18.413 -90.678 1.000 15.309 648 MET C C 1
ATOM 14144 O O . MET C 1 648 ? -29.070 18.794 -89.846 1.000 14.020 648 MET C O 1
ATOM 14149 N N . PHE C 1 649 ? -27.754 17.183 -90.700 1.000 14.083 649 PHE C N 1
ATOM 14150 C CA . PHE C 1 649 ? -28.104 16.157 -89.689 1.000 14.464 649 PHE C CA 1
ATOM 14151 C C . PHE C 1 649 ? -27.586 16.610 -88.319 1.000 14.953 649 PHE C C 1
ATOM 14152 O O . PHE C 1 649 ? -28.304 16.463 -87.332 1.000 15.203 649 PHE C O 1
ATOM 14160 N N . LYS C 1 650 ? -26.379 17.155 -88.283 1.000 15.236 650 LYS C N 1
ATOM 14161 C CA . LYS C 1 650 ? -25.803 17.647 -87.000 1.000 16.150 650 LYS C CA 1
ATOM 14162 C C . LYS C 1 650 ? -26.724 18.737 -86.456 1.000 16.109 650 LYS C C 1
ATOM 14163 O O . LYS C 1 650 ? -27.018 18.760 -85.236 1.000 13.899 650 LYS C O 1
ATOM 14169 N N . LYS C 1 651 ? -27.214 19.615 -87.317 1.000 14.518 651 LYS C N 1
ATOM 14170 C CA . LYS C 1 651 ? -28.184 20.668 -86.890 1.000 15.326 651 LYS C CA 1
ATOM 14171 C C . LYS C 1 651 ? -29.470 20.049 -86.323 1.000 14.735 651 LYS C C 1
ATOM 14172 O O . LYS C 1 651 ? -30.007 20.547 -85.318 1.000 14.386 651 LYS C O 1
ATOM 14178 N N . VAL C 1 652 ? -29.981 18.985 -86.913 1.000 13.378 652 VAL C N 1
ATOM 14179 C CA . VAL C 1 652 ? -31.167 18.293 -86.374 1.000 13.572 652 VAL C CA 1
ATOM 14180 C C . VAL C 1 652 ? -30.827 17.715 -84.985 1.000 13.176 652 VAL C C 1
ATOM 14181 O O . VAL C 1 652 ? -31.618 17.942 -84.067 1.000 14.275 652 VAL C O 1
ATOM 14185 N N . ARG C 1 653 ? -29.674 17.084 -84.838 1.000 15.418 653 ARG C N 1
ATOM 14186 C CA . ARG C 1 653 ? -29.246 16.487 -83.541 1.000 14.481 653 ARG C CA 1
ATOM 14187 C C . ARG C 1 653 ? -29.173 17.576 -82.478 1.000 15.098 653 ARG C C 1
ATOM 14188 O O . ARG C 1 653 ? -29.706 17.357 -81.400 1.000 16.069 653 ARG C O 1
ATOM 14196 N N . GLU C 1 654 ? -28.622 18.733 -82.820 1.000 15.625 654 GLU C N 1
ATOM 14197 C CA . GLU C 1 654 ? -28.432 19.853 -81.872 1.000 15.438 654 GLU C CA 1
ATOM 14198 C C . GLU C 1 654 ? -29.786 20.451 -81.514 1.000 16.784 654 GLU C C 1
ATOM 14199 O O . GLU C 1 654 ? -29.984 20.814 -80.368 1.000 16.731 654 GLU C O 1
ATOM 14205 N N . LEU C 1 655 ? -30.739 20.502 -82.438 1.000 14.273 655 LEU C N 1
ATOM 14206 C CA . LEU C 1 655 ? -32.068 21.057 -82.141 1.000 14.379 655 LEU C CA 1
ATOM 14207 C C . LEU C 1 655 ? -32.897 20.093 -81.279 1.000 14.189 655 LEU C C 1
ATOM 14208 O O . LEU C 1 655 ? -33.649 20.589 -80.404 1.000 15.413 655 LEU C O 1
ATOM 14213 N N . TYR C 1 656 ? -32.784 18.786 -81.478 1.000 13.622 656 TYR C N 1
ATOM 14214 C CA . TYR C 1 656 ? -33.326 17.798 -80.511 1.000 13.686 656 TYR C CA 1
ATOM 14215 C C . TYR C 1 656 ? -32.707 18.031 -79.113 1.000 12.989 656 TYR C C 1
ATOM 14216 O O . TYR C 1 656 ? -33.431 17.937 -78.080 1.000 15.182 656 TYR C O 1
ATOM 14225 N N . ALA C 1 657 ? -31.393 18.221 -79.021 1.000 13.935 657 ALA C N 1
ATOM 14226 C CA . ALA C 1 657 ? -30.750 18.450 -77.704 1.000 14.169 657 ALA C CA 1
ATOM 14227 C C . ALA C 1 657 ? -31.386 19.680 -77.047 1.000 15.022 657 ALA C C 1
ATOM 14228 O O . ALA C 1 657 ? -31.597 19.688 -75.798 1.000 13.618 657 ALA C O 1
ATOM 14230 N N . LYS C 1 658 ? -31.716 20.702 -77.831 1.000 15.588 658 LYS C N 1
ATOM 14231 C CA . LYS C 1 658 ? -32.260 21.962 -77.307 1.000 17.632 658 LYS C CA 1
ATOM 14232 C C . LYS C 1 658 ? -33.685 21.719 -76.827 1.000 17.368 658 LYS C C 1
ATOM 14233 O O . LYS C 1 658 ? -34.051 22.282 -75.770 1.000 18.855 658 LYS C O 1
ATOM 14239 N N . GLU C 1 659 ? -34.499 20.972 -77.587 1.000 16.883 659 GLU C N 1
ATOM 14240 C CA . GLU C 1 659 ? -35.977 20.989 -77.452 1.000 17.126 659 GLU C CA 1
ATOM 14241 C C . GLU C 1 659 ? -36.557 19.675 -76.944 1.000 17.835 659 GLU C C 1
ATOM 14242 O O . GLU C 1 659 ? -37.728 19.678 -76.521 1.000 18.266 659 GLU C O 1
ATOM 14248 N N . GLY C 1 660 ? -35.854 18.561 -77.089 1.000 16.609 660 GLY C N 1
ATOM 14249 C CA . GLY C 1 660 ? -36.489 17.238 -77.015 1.000 17.711 660 GLY C CA 1
ATOM 14250 C C . GLY C 1 660 ? -37.408 17.063 -78.220 1.000 19.980 660 GLY C C 1
ATOM 14251 O O . GLY C 1 660 ? -37.338 17.877 -79.138 1.000 20.932 660 GLY C O 1
ATOM 14252 N N . GLY C 1 661 ? -38.287 16.072 -78.207 1.000 22.293 661 GLY C N 1
ATOM 14253 C CA . GLY C 1 661 ? -39.238 15.838 -79.314 1.000 22.938 661 GLY C CA 1
ATOM 14254 C C . GLY C 1 661 ? -39.609 14.373 -79.445 1.000 23.904 661 GLY C C 1
ATOM 14255 O O . GLY C 1 661 ? -39.402 13.596 -78.466 1.000 24.539 661 GLY C O 1
ATOM 14256 N N . ALA C 1 662 ? -40.138 13.978 -80.607 1.000 22.376 662 ALA C N 1
ATOM 14257 C CA . ALA C 1 662 ? -40.596 12.596 -80.868 1.000 22.063 662 ALA C CA 1
ATOM 14258 C C . ALA C 1 662 ? -39.413 11.635 -80.894 1.000 21.210 662 ALA C C 1
ATOM 14259 O O . ALA C 1 662 ? -38.364 12.012 -81.416 1.000 21.499 662 ALA C O 1
ATOM 14261 N N . TYR C 1 663 ? -39.565 10.467 -80.242 1.000 20.850 663 TYR C N 1
ATOM 14262 C CA . TYR C 1 663 ? -38.588 9.357 -80.164 1.000 20.613 663 TYR C CA 1
ATOM 14263 C C . TYR C 1 663 ? -37.241 9.757 -80.783 1.000 20.275 663 TYR C C 1
ATOM 14264 O O . TYR C 1 663 ? -36.857 9.356 -81.878 1.000 17.179 663 TYR C O 1
ATOM 14273 N N . PRO C 1 664 ? -36.398 10.510 -80.057 1.000 18.674 664 PRO C N 1
ATOM 14274 C CA . PRO C 1 664 ? -35.124 10.959 -80.618 1.000 17.459 664 PRO C CA 1
ATOM 14275 C C . PRO C 1 664 ? -33.983 9.948 -80.726 1.000 16.199 664 PRO C C 1
ATOM 14276 O O . PRO C 1 664 ? -33.007 10.226 -81.387 1.000 16.847 664 PRO C O 1
ATOM 14280 N N . ALA C 1 665 ? -34.083 8.773 -80.097 1.000 16.767 665 ALA C N 1
ATOM 14281 C CA . ALA C 1 665 ? -32.940 7.847 -79.978 1.000 17.531 665 ALA C CA 1
ATOM 14282 C C . ALA C 1 665 ? -32.315 7.551 -81.345 1.000 16.631 665 ALA C C 1
ATOM 14283 O O . ALA C 1 665 ? -31.107 7.472 -81.458 1.000 16.580 665 ALA C O 1
ATOM 14285 N N . PRO C 1 666 ? -33.096 7.252 -82.411 1.000 16.716 666 PRO C N 1
ATOM 14286 C CA . PRO C 1 666 ? -32.468 6.840 -83.664 1.000 17.021 666 PRO C CA 1
ATOM 14287 C C . PRO C 1 666 ? -31.592 7.956 -84.249 1.000 16.936 666 PRO C C 1
ATOM 14288 O O . PRO C 1 666 ? -30.592 7.660 -84.918 1.000 17.144 666 PRO C O 1
ATOM 14292 N N . ILE C 1 667 ? -32.006 9.187 -84.000 1.000 16.234 667 ILE C N 1
ATOM 14293 C CA . ILE C 1 667 ? -31.248 10.404 -84.422 1.000 16.090 667 ILE C CA 1
ATOM 14294 C C . ILE C 1 667 ? -30.016 10.554 -83.523 1.000 16.011 667 ILE C C 1
ATOM 14295 O O . ILE C 1 667 ? -28.879 10.685 -84.021 1.000 16.527 667 ILE C O 1
ATOM 14300 N N . ALA C 1 668 ? -30.224 10.560 -82.215 1.000 15.950 668 ALA C N 1
ATOM 14301 C CA . ALA C 1 668 ? -29.144 10.934 -81.279 1.000 15.744 668 ALA C CA 1
ATOM 14302 C C . ALA C 1 668 ? -28.052 9.860 -81.227 1.000 15.369 668 ALA C C 1
ATOM 14303 O O . ALA C 1 668 ? -26.915 10.212 -80.974 1.000 16.970 668 ALA C O 1
ATOM 14305 N N . LYS C 1 669 ? -28.381 8.590 -81.452 1.000 16.029 669 LYS C N 1
ATOM 14306 C CA . LYS C 1 669 ? -27.419 7.477 -81.268 1.000 15.997 669 LYS C CA 1
ATOM 14307 C C . LYS C 1 669 ? -26.678 7.152 -82.571 1.000 16.055 669 LYS C C 1
ATOM 14308 O O . LYS C 1 669 ? -25.678 6.428 -82.530 1.000 16.979 669 LYS C O 1
ATOM 14314 N N . LEU C 1 670 ? -27.123 7.676 -83.701 1.000 15.306 670 LEU C N 1
ATOM 14315 C CA . LEU C 1 670 ? -26.524 7.294 -85.007 1.000 15.519 670 LEU C CA 1
ATOM 14316 C C . LEU C 1 670 ? -25.021 7.568 -84.976 1.000 15.298 670 LEU C C 1
ATOM 14317 O O . LEU C 1 670 ? -24.594 8.641 -84.547 1.000 14.287 670 LEU C O 1
ATOM 14322 N N . ASN C 1 671 ? -24.256 6.592 -85.408 1.000 14.865 671 ASN C N 1
ATOM 14323 C CA . ASN C 1 671 ? -22.792 6.619 -85.450 1.000 15.660 671 ASN C CA 1
ATOM 14324 C C . ASN C 1 671 ? -22.390 7.569 -86.572 1.000 17.250 671 ASN C C 1
ATOM 14325 O O . ASN C 1 671 ? -22.306 7.123 -87.722 1.000 17.460 671 ASN C O 1
ATOM 14330 N N . ILE C 1 672 ? -22.121 8.827 -86.266 1.000 15.585 672 ILE C N 1
ATOM 14331 C CA . ILE C 1 672 ? -21.608 9.786 -87.293 1.000 16.215 672 ILE C CA 1
ATOM 14332 C C . ILE C 1 672 ? -20.163 10.192 -87.000 1.000 15.924 672 ILE C C 1
ATOM 14333 O O . ILE C 1 672 ? -19.533 10.855 -87.830 1.000 15.677 672 ILE C O 1
ATOM 14338 N N . ALA C 1 673 ? -19.583 9.760 -85.874 1.000 14.871 673 ALA C N 1
ATOM 14339 C CA . ALA C 1 673 ? -18.159 9.988 -85.603 1.000 16.128 673 ALA C CA 1
ATOM 14340 C C . ALA C 1 673 ? -17.308 9.407 -86.723 1.000 15.421 673 ALA C C 1
ATOM 14341 O O . ALA C 1 673 ? -16.304 9.998 -87.139 1.000 17.147 673 ALA C O 1
ATOM 14343 N N . ASP C 1 674 ? -17.720 8.238 -87.190 1.000 15.980 674 ASP C N 1
ATOM 14344 C CA . ASP C 1 674 ? -16.970 7.507 -88.240 1.000 17.314 674 ASP C CA 1
ATOM 14345 C C . ASP C 1 674 ? -17.081 8.203 -89.608 1.000 17.097 674 ASP C C 1
ATOM 14346 O O . ASP C 1 674 ? -16.400 7.743 -90.522 1.000 18.373 674 ASP C O 1
ATOM 14351 N N . TRP C 1 675 ? -17.912 9.241 -89.754 1.000 14.827 675 TRP C N 1
ATOM 14352 C CA . TRP C 1 675 ? -18.133 9.873 -91.074 1.000 13.714 675 TRP C CA 1
ATOM 14353 C C . TRP C 1 675 ? -17.313 11.139 -91.237 1.000 15.359 675 TRP C C 1
ATOM 14354 O O . TRP C 1 675 ? -17.420 11.739 -92.324 1.000 15.523 675 TRP C O 1
ATOM 14365 N N . GLU C 1 676 ? -16.537 11.583 -90.230 1.000 15.314 676 GLU C N 1
ATOM 14366 C CA . GLU C 1 676 ? -15.941 12.933 -90.300 1.000 17.985 676 GLU C CA 1
ATOM 14367 C C . GLU C 1 676 ? -14.460 12.854 -89.939 1.000 16.870 676 GLU C C 1
ATOM 14368 O O . GLU C 1 676 ? -14.062 12.042 -89.097 1.000 16.232 676 GLU C O 1
ATOM 14374 N N . GLU C 1 677 ? -13.697 13.740 -90.540 1.000 16.388 677 GLU C N 1
ATOM 14375 C CA . GLU C 1 677 ? -12.257 13.925 -90.251 1.000 17.387 677 GLU C CA 1
ATOM 14376 C C . GLU C 1 677 ? -11.980 15.401 -90.509 1.000 16.776 677 GLU C C 1
ATOM 14377 O O . GLU C 1 677 ? -12.443 15.892 -91.539 1.000 16.609 677 GLU C O 1
ATOM 14383 N N . HIS C 1 678 ? -11.240 16.072 -89.627 1.000 15.789 678 HIS C N 1
ATOM 14384 C CA . HIS C 1 678 ? -10.908 17.508 -89.746 1.000 16.862 678 HIS C CA 1
ATOM 14385 C C . HIS C 1 678 ? -12.193 18.326 -89.915 1.000 16.338 678 HIS C C 1
ATOM 14386 O O . HIS C 1 678 ? -12.199 19.304 -90.685 1.000 16.897 678 HIS C O 1
ATOM 14393 N N . ASN C 1 679 ? -13.255 17.914 -89.223 1.000 15.283 679 ASN C N 1
ATOM 14394 C CA . ASN C 1 679 ? -14.567 18.585 -89.142 1.000 15.921 679 ASN C CA 1
ATOM 14395 C C . ASN C 1 679 ? -15.322 18.548 -90.480 1.000 17.226 679 ASN C C 1
ATOM 14396 O O . ASN C 1 679 ? -16.204 19.376 -90.646 1.000 19.261 679 ASN C O 1
ATOM 14401 N N . GLU C 1 680 ? -14.971 17.639 -91.380 1.000 16.554 680 GLU C N 1
ATOM 14402 C CA . GLU C 1 680 ? -15.676 17.543 -92.674 1.000 15.846 680 GLU C CA 1
ATOM 14403 C C . GLU C 1 680 ? -16.054 16.103 -92.925 1.000 15.357 680 GLU C C 1
ATOM 14404 O O . GLU C 1 680 ? -15.398 15.205 -92.400 1.000 15.395 680 GLU C O 1
ATOM 14410 N N . PHE C 1 681 ? -17.023 15.909 -93.812 1.000 13.020 681 PHE C N 1
ATOM 14411 C CA . PHE C 1 681 ? -17.344 14.569 -94.325 1.000 13.501 681 PHE C CA 1
ATOM 14412 C C . PHE C 1 681 ? -16.067 13.939 -94.878 1.000 13.598 681 PHE C C 1
ATOM 14413 O O . PHE C 1 681 ? -15.271 14.603 -95.604 1.000 14.788 681 PHE C O 1
ATOM 14421 N N . SER C 1 682 ? -15.860 12.671 -94.514 1.000 13.987 682 SER C N 1
ATOM 14422 C CA . SER C 1 682 ? -14.674 11.889 -94.882 1.000 13.222 682 SER C CA 1
ATOM 14423 C C . SER C 1 682 ? -15.011 10.726 -95.794 1.000 14.341 682 SER C C 1
ATOM 14424 O O . SER C 1 682 ? -15.440 9.674 -95.293 1.000 13.347 682 SER C O 1
ATOM 14427 N N . PRO C 1 683 ? -14.877 10.879 -97.135 1.000 13.450 683 PRO C N 1
ATOM 14428 C CA . PRO C 1 683 ? -15.188 9.763 -98.023 1.000 14.220 683 PRO C CA 1
ATOM 14429 C C . PRO C 1 683 ? -14.389 8.522 -97.626 1.000 14.254 683 PRO C C 1
ATOM 14430 O O . PRO C 1 683 ? -14.925 7.432 -97.665 1.000 14.226 683 PRO C O 1
ATOM 14434 N N . THR C 1 684 ? -13.126 8.693 -97.249 1.000 14.839 684 THR C N 1
ATOM 14435 C CA . THR C 1 684 ? -12.280 7.527 -96.872 1.000 15.483 684 THR C CA 1
ATOM 14436 C C . THR C 1 684 ? -12.860 6.804 -95.661 1.000 15.716 684 THR C C 1
ATOM 14437 O O . THR C 1 684 ? -13.002 5.566 -95.676 1.000 15.173 684 THR C O 1
ATOM 14441 N N . LYS C 1 685 ? -13.102 7.523 -94.566 1.000 14.271 685 LYS C N 1
ATOM 14442 C CA . LYS C 1 685 ? -13.632 6.881 -93.348 1.000 14.997 685 LYS C CA 1
ATOM 14443 C C . LYS C 1 685 ? -14.983 6.221 -93.625 1.000 14.371 685 LYS C C 1
ATOM 14444 O O . LYS C 1 685 ? -15.224 5.121 -93.122 1.000 13.115 685 LYS C O 1
ATOM 14450 N N . VAL C 1 686 ? -15.867 6.832 -94.423 1.000 13.742 686 VAL C N 1
ATOM 14451 C CA . VAL C 1 686 ? -17.201 6.249 -94.662 1.000 13.909 686 VAL C CA 1
ATOM 14452 C C . VAL C 1 686 ? -16.983 4.990 -95.505 1.000 13.428 686 VAL C C 1
ATOM 14453 O O . VAL C 1 686 ? -17.648 3.945 -95.207 1.000 12.861 686 VAL C O 1
ATOM 14457 N N . ALA C 1 687 ? -16.078 5.032 -96.473 1.000 14.407 687 ALA C N 1
ATOM 14458 C CA . ALA C 1 687 ? -15.826 3.849 -97.330 1.000 13.587 687 ALA C CA 1
ATOM 14459 C C . ALA C 1 687 ? -15.296 2.709 -96.449 1.000 14.619 687 ALA C C 1
ATOM 14460 O O . ALA C 1 687 ? -15.675 1.542 -96.677 1.000 14.178 687 ALA C O 1
ATOM 14462 N N . LYS C 1 688 ? -14.441 3.024 -95.475 1.000 13.948 688 LYS C N 1
ATOM 14463 C CA . LYS C 1 688 ? -13.907 1.975 -94.545 1.000 15.756 688 LYS C CA 1
ATOM 14464 C C . LYS C 1 688 ? -15.018 1.388 -93.667 1.000 14.764 688 LYS C C 1
ATOM 14465 O O . LYS C 1 688 ? -14.992 0.132 -93.390 1.000 15.726 688 LYS C O 1
ATOM 14471 N N . LEU C 1 689 ? -15.988 2.207 -93.226 1.000 13.269 689 LEU C N 1
ATOM 14472 C CA . LEU C 1 689 ? -17.115 1.720 -92.418 1.000 14.875 689 LEU C CA 1
ATOM 14473 C C . LEU C 1 689 ? -18.062 0.905 -93.298 1.000 14.534 689 LEU C C 1
ATOM 14474 O O . LEU C 1 689 ? -18.623 -0.071 -92.844 1.000 14.546 689 LEU C O 1
ATOM 14479 N N . MET C 1 690 ? -18.253 1.301 -94.561 1.000 13.430 690 MET C N 1
ATOM 14480 C CA . MET C 1 690 ? -19.087 0.513 -95.487 1.000 13.695 690 MET C CA 1
ATOM 14481 C C . MET C 1 690 ? -18.467 -0.879 -95.678 1.000 13.400 690 MET C C 1
ATOM 14482 O O . MET C 1 690 ? -19.216 -1.859 -95.643 1.000 15.501 690 MET C O 1
ATOM 14487 N N . ASN C 1 691 ? -17.170 -0.966 -95.926 1.000 13.823 691 ASN C N 1
ATOM 14488 C CA . ASN C 1 691 ? -16.425 -2.249 -95.954 1.000 14.870 691 ASN C CA 1
ATOM 14489 C C . ASN C 1 691 ? -16.693 -2.934 -94.613 1.000 14.936 691 ASN C C 1
ATOM 14490 O O . ASN C 1 691 ? -17.198 -4.095 -94.591 1.000 14.699 691 ASN C O 1
ATOM 14495 N N . GLY C 1 692 ? -16.390 -2.205 -93.533 1.000 14.133 692 GLY C N 1
ATOM 14496 C CA . GLY C 1 692 ? -16.614 -2.721 -92.179 1.000 14.807 692 GLY C CA 1
ATOM 14497 C C . GLY C 1 692 ? -15.341 -3.036 -91.445 1.000 14.613 692 GLY C C 1
ATOM 14498 O O . GLY C 1 692 ? -14.271 -3.259 -92.041 1.000 16.058 692 GLY C O 1
ATOM 14499 N N . TYR C 1 693 ? -15.455 -3.092 -90.125 1.000 15.589 693 TYR C N 1
ATOM 14500 C CA . TYR C 1 693 ? -14.298 -3.401 -89.259 1.000 15.804 693 TYR C CA 1
ATOM 14501 C C . TYR C 1 693 ? -14.782 -4.167 -88.038 1.000 15.220 693 TYR C C 1
ATOM 14502 O O . TYR C 1 693 ? -15.955 -4.254 -87.770 1.000 16.029 693 TYR C O 1
ATOM 14511 N N . PHE C 1 694 ? -13.820 -4.788 -87.392 1.000 16.168 694 PHE C N 1
ATOM 14512 C CA . PHE C 1 694 ? -14.017 -5.509 -86.114 1.000 17.599 694 PHE C CA 1
ATOM 14513 C C . PHE C 1 694 ? -14.146 -4.524 -84.951 1.000 16.608 694 PHE C C 1
ATOM 14514 O O . PHE C 1 694 ? -13.252 -3.697 -84.714 1.000 16.407 694 PHE C O 1
ATOM 14522 N N . LEU C 1 695 ? -15.253 -4.652 -84.229 1.000 17.742 695 LEU C N 1
ATOM 14523 C CA . LEU C 1 695 ? -15.546 -3.813 -83.045 1.000 19.126 695 LEU C CA 1
ATOM 14524 C C . LEU C 1 695 ? -14.888 -4.447 -81.820 1.000 21.536 695 LEU C C 1
ATOM 14525 O O . LEU C 1 695 ? -14.670 -3.699 -80.857 1.000 23.291 695 LEU C O 1
ATOM 14530 N N . LYS C 1 696 ? -14.607 -5.754 -81.890 1.000 23.871 696 LYS C N 1
ATOM 14531 C CA . LYS C 1 696 ? -13.844 -6.505 -80.851 1.000 25.831 696 LYS C CA 1
ATOM 14532 C C . LYS C 1 696 ? -12.944 -7.560 -81.503 1.000 24.815 696 LYS C C 1
ATOM 14533 O O . LYS C 1 696 ? -13.114 -7.908 -82.691 1.000 24.229 696 LYS C O 1
ATOM 14539 N N . ASP C 1 697 ? -11.981 -8.058 -80.751 1.000 24.980 697 ASP C N 1
ATOM 14540 C CA . ASP C 1 697 ? -11.143 -9.208 -81.169 1.000 25.671 697 ASP C CA 1
ATOM 14541 C C . ASP C 1 697 ? -12.134 -10.329 -81.444 1.000 25.940 697 ASP C C 1
ATOM 14542 O O . ASP C 1 697 ? -13.032 -10.517 -80.627 1.000 23.516 697 ASP C O 1
ATOM 14547 N N . THR C 1 698 ? -12.021 -10.990 -82.598 1.000 27.172 698 THR C N 1
ATOM 14548 C CA . THR C 1 698 ? -13.026 -11.968 -83.059 1.000 26.818 698 THR C CA 1
ATOM 14549 C C . THR C 1 698 ? -12.274 -13.117 -83.722 1.000 26.928 698 THR C C 1
ATOM 14550 O O . THR C 1 698 ? -11.272 -12.840 -84.427 1.000 24.885 698 THR C O 1
ATOM 14554 N N . GLU C 1 699 ? -12.766 -14.337 -83.507 1.000 26.956 699 GLU C N 1
ATOM 14555 C CA . GLU C 1 699 ? -12.373 -15.516 -84.330 1.000 29.477 699 GLU C CA 1
ATOM 14556 C C . GLU C 1 699 ? -13.518 -15.841 -85.276 1.000 26.067 699 GLU C C 1
ATOM 14557 O O . GLU C 1 699 ? -14.668 -16.010 -84.820 1.000 26.701 699 GLU C O 1
ATOM 14563 N N . VAL C 1 700 ? -13.211 -15.940 -86.562 1.000 28.846 700 VAL C N 1
ATOM 14564 C CA . VAL C 1 700 ? -14.227 -16.199 -87.614 1.000 31.234 700 VAL C CA 1
ATOM 14565 C C . VAL C 1 700 ? -13.503 -16.861 -88.787 1.000 31.124 700 VAL C C 1
ATOM 14566 O O . VAL C 1 700 ? -12.379 -16.425 -89.106 1.000 31.085 700 VAL C O 1
ATOM 14570 N N . GLY C 1 701 ? -14.108 -17.922 -89.336 1.000 37.472 701 GLY C N 1
ATOM 14571 C CA . GLY C 1 701 ? -13.507 -18.802 -90.361 1.000 39.213 701 GLY C CA 1
ATOM 14572 C C . GLY C 1 701 ? -12.125 -19.272 -89.935 1.000 40.329 701 GLY C C 1
ATOM 14573 O O . GLY C 1 701 ? -11.187 -19.215 -90.763 1.000 44.734 701 GLY C O 1
ATOM 14574 N N . GLY C 1 702 ? -11.987 -19.622 -88.654 1.000 42.031 702 GLY C N 1
ATOM 14575 C CA . GLY C 1 702 ? -10.764 -20.176 -88.049 1.000 42.419 702 GLY C CA 1
ATOM 14576 C C . GLY C 1 702 ? -9.611 -19.188 -88.009 1.000 43.890 702 GLY C C 1
ATOM 14577 O O . GLY C 1 702 ? -8.501 -19.624 -87.680 1.000 47.571 702 GLY C O 1
ATOM 14578 N N . LYS C 1 703 ? -9.832 -17.906 -88.314 1.000 38.982 703 LYS C N 1
ATOM 14579 C CA . LYS C 1 703 ? -8.758 -16.877 -88.248 1.000 38.555 703 LYS C CA 1
ATOM 14580 C C . LYS C 1 703 ? -9.038 -15.899 -87.098 1.000 32.989 703 LYS C C 1
ATOM 14581 O O . LYS C 1 703 ? -10.204 -15.722 -86.740 1.000 30.614 703 LYS C O 1
ATOM 14587 N N . GLN C 1 704 ? -7.972 -15.279 -86.589 1.000 33.188 704 GLN C N 1
ATOM 14588 C CA . GLN C 1 704 ? -7.967 -14.337 -85.447 1.000 36.251 704 GLN C CA 1
ATOM 14589 C C . GLN C 1 704 ? -7.883 -12.914 -85.995 1.000 30.962 704 GLN C C 1
ATOM 14590 O O . GLN C 1 704 ? -6.880 -12.582 -86.681 1.000 31.041 704 GLN C O 1
ATOM 14596 N N . PHE C 1 705 ? -8.863 -12.090 -85.664 1.000 28.187 705 PHE C N 1
ATOM 14597 C CA . PHE C 1 705 ? -8.848 -10.644 -85.995 1.000 26.525 705 PHE C CA 1
ATOM 14598 C C . PHE C 1 705 ? -8.797 -9.810 -84.717 1.000 27.211 705 PHE C C 1
ATOM 14599 O O . PHE C 1 705 ? -9.368 -10.218 -83.703 1.000 26.581 705 PHE C O 1
ATOM 14607 N N . LYS C 1 706 ? -8.128 -8.666 -84.817 1.000 26.510 706 LYS C N 1
ATOM 14608 C CA . LYS C 1 706 ? -8.008 -7.648 -83.750 1.000 26.103 706 LYS C CA 1
ATOM 14609 C C . LYS C 1 706 ? -9.067 -6.561 -83.987 1.000 28.558 706 LYS C C 1
ATOM 14610 O O . LYS C 1 706 ? -9.249 -6.161 -85.150 1.000 23.542 706 LYS C O 1
ATOM 14616 N N . LYS C 1 707 ? -9.719 -6.105 -82.920 1.000 22.377 707 LYS C N 1
ATOM 14617 C CA . LYS C 1 707 ? -10.479 -4.828 -82.879 1.000 22.312 707 LYS C CA 1
ATOM 14618 C C . LYS C 1 707 ? -9.783 -3.776 -83.762 1.000 22.058 707 LYS C C 1
ATOM 14619 O O . LYS C 1 707 ? -8.590 -3.483 -83.573 1.000 20.397 707 LYS C O 1
ATOM 14625 N N . GLY C 1 708 ? -10.525 -3.151 -84.677 1.000 23.261 708 GLY C N 1
ATOM 14626 C CA . GLY C 1 708 ? -10.020 -2.057 -85.521 1.000 22.016 708 GLY C CA 1
ATOM 14627 C C . GLY C 1 708 ? -9.522 -2.548 -86.862 1.000 21.851 708 GLY C C 1
ATOM 14628 O O . GLY C 1 708 ? -9.332 -1.705 -87.733 1.000 21.954 708 GLY C O 1
ATOM 14629 N N . GLN C 1 709 ? -9.286 -3.847 -87.030 1.000 19.794 709 GLN C N 1
ATOM 14630 C CA . GLN C 1 709 ? -8.902 -4.392 -88.352 1.000 20.991 709 GLN C CA 1
ATOM 14631 C C . GLN C 1 709 ? -10.110 -4.252 -89.280 1.000 19.078 709 GLN C C 1
ATOM 14632 O O . GLN C 1 709 ? -11.267 -4.423 -88.829 1.000 18.825 709 GLN C O 1
ATOM 14638 N N . GLN C 1 710 ? -9.840 -3.930 -90.531 1.000 19.334 710 GLN C N 1
ATOM 14639 C CA . GLN C 1 710 ? -10.884 -3.963 -91.575 1.000 19.554 710 GLN C CA 1
ATOM 14640 C C . GLN C 1 710 ? -11.325 -5.406 -91.814 1.000 20.064 710 GLN C C 1
ATOM 14641 O O . GLN C 1 710 ? -10.490 -6.297 -91.812 1.000 22.699 710 GLN C O 1
ATOM 14647 N N . VAL C 1 711 ? -12.599 -5.603 -92.057 1.000 18.627 711 VAL C N 1
ATOM 14648 C CA . VAL C 1 711 ? -13.169 -6.921 -92.451 1.000 19.169 711 VAL C CA 1
ATOM 14649 C C . VAL C 1 711 ? -12.646 -7.252 -93.841 1.000 19.211 711 VAL C C 1
ATOM 14650 O O . VAL C 1 711 ? -12.842 -6.471 -94.772 1.000 19.035 711 VAL C O 1
ATOM 14654 N N . PRO C 1 712 ? -11.952 -8.399 -94.045 1.000 20.351 712 PRO C N 1
ATOM 14655 C CA . PRO C 1 712 ? -11.333 -8.694 -95.338 1.000 19.926 712 PRO C CA 1
ATOM 14656 C C . PRO C 1 712 ? -12.310 -9.013 -96.480 1.000 19.559 712 PRO C C 1
ATOM 14657 O O . PRO C 1 712 ? -11.930 -8.887 -97.607 1.000 19.572 712 PRO C O 1
ATOM 14661 N N . SER C 1 713 ? -13.501 -9.476 -96.166 1.000 19.065 713 SER C N 1
ATOM 14662 C CA . SER C 1 713 ? -14.544 -9.928 -97.117 1.000 20.674 713 SER C CA 1
ATOM 14663 C C . SER C 1 713 ? -15.836 -10.205 -96.355 1.000 19.579 713 SER C C 1
ATOM 14664 O O . SER C 1 713 ? -15.800 -10.384 -95.083 1.000 20.349 713 SER C O 1
ATOM 14667 N N . PHE C 1 714 ? -16.970 -10.296 -97.033 1.000 18.630 714 PHE C N 1
ATOM 14668 C CA . PHE C 1 714 ? -18.259 -10.531 -96.352 1.000 18.792 714 PHE C CA 1
ATOM 14669 C C . PHE C 1 714 ? -18.260 -11.936 -95.717 1.000 18.889 714 PHE C C 1
ATOM 14670 O O . PHE C 1 714 ? -19.105 -12.150 -94.858 1.000 19.239 714 PHE C O 1
ATOM 14678 N N . ALA C 1 715 ? -17.357 -12.819 -96.136 1.000 20.158 715 ALA C N 1
ATOM 14679 C CA . ALA C 1 715 ? -17.269 -14.195 -95.580 1.000 21.687 715 ALA C CA 1
ATOM 14680 C C . ALA C 1 715 ? -16.905 -14.118 -94.096 1.000 22.652 715 ALA C C 1
ATOM 14681 O O . ALA C 1 715 ? -17.233 -15.083 -93.370 1.000 22.886 715 ALA C O 1
ATOM 14683 N N . PHE C 1 716 ? -16.300 -13.013 -93.641 1.000 19.657 716 PHE C N 1
ATOM 14684 C CA . PHE C 1 716 ? -15.806 -12.878 -92.247 1.000 19.930 716 PHE C CA 1
ATOM 14685 C C . PHE C 1 716 ? -16.718 -11.989 -91.399 1.000 20.010 716 PHE C C 1
ATOM 14686 O O . PHE C 1 716 ? -16.349 -11.742 -90.226 1.000 21.207 716 PHE C O 1
ATOM 14694 N N . LEU C 1 717 ? -17.890 -11.610 -91.905 1.000 19.174 717 LEU C N 1
ATOM 14695 C CA . LEU C 1 717 ? -18.912 -10.911 -91.091 1.000 18.218 717 LEU C CA 1
ATOM 14696 C C . LEU C 1 717 ? -19.599 -11.908 -90.145 1.000 19.792 717 LEU C C 1
ATOM 14697 O O . LEU C 1 717 ? -19.712 -13.106 -90.477 1.000 19.346 717 LEU C O 1
ATOM 14702 N N . THR C 1 718 ? -20.044 -11.415 -89.003 1.000 20.698 718 THR C N 1
ATOM 14703 C CA . THR C 1 718 ? -20.681 -12.230 -87.947 1.000 20.918 718 THR C CA 1
ATOM 14704 C C . THR C 1 718 ? -22.056 -11.665 -87.628 1.000 22.142 718 THR C C 1
ATOM 14705 O O . THR C 1 718 ? -22.303 -10.477 -87.859 1.000 21.005 718 THR C O 1
ATOM 14709 N N . ALA C 1 719 ? -22.915 -12.492 -87.022 1.000 20.009 719 ALA C N 1
ATOM 14710 C CA . ALA C 1 719 ? -24.278 -12.112 -86.623 1.000 20.759 719 ALA C CA 1
ATOM 14711 C C . ALA C 1 719 ? -24.288 -11.711 -85.146 1.000 21.305 719 ALA C C 1
ATOM 14712 O O . ALA C 1 719 ? -25.365 -11.331 -84.687 1.000 23.770 719 ALA C O 1
ATOM 14714 N N . ASP C 1 720 ? -23.169 -11.818 -84.425 1.000 22.135 720 ASP C N 1
ATOM 14715 C CA . ASP C 1 720 ? -23.216 -11.646 -82.941 1.000 25.408 720 ASP C CA 1
ATOM 14716 C C . ASP C 1 720 ? -22.782 -10.245 -82.521 1.000 26.213 720 ASP C C 1
ATOM 14717 O O . ASP C 1 720 ? -22.561 -10.067 -81.315 1.000 25.717 720 ASP C O 1
ATOM 14722 N N . GLY C 1 721 ? -22.595 -9.294 -83.451 1.000 22.455 721 GLY C N 1
ATOM 14723 C CA . GLY C 1 721 ? -22.221 -7.922 -83.059 1.000 24.250 721 GLY C CA 1
ATOM 14724 C C . GLY C 1 721 ? -20.725 -7.646 -83.084 1.000 21.894 721 GLY C C 1
ATOM 14725 O O . GLY C 1 721 ? -20.364 -6.492 -82.889 1.000 24.901 721 GLY C O 1
ATOM 14726 N N . SER C 1 722 ? -19.873 -8.628 -83.355 1.000 20.881 722 SER C N 1
ATOM 14727 C CA . SER C 1 722 ? -18.393 -8.496 -83.405 1.000 20.376 722 SER C CA 1
ATOM 14728 C C . SER C 1 722 ? -17.953 -7.586 -84.562 1.000 18.953 722 SER C C 1
ATOM 14729 O O . SER C 1 722 ? -16.916 -6.948 -84.476 1.000 20.331 722 SER C O 1
ATOM 14732 N N . THR C 1 723 ? -18.704 -7.621 -85.648 1.000 18.365 723 THR C N 1
ATOM 14733 C CA . THR C 1 723 ? -18.355 -6.924 -86.900 1.000 17.275 723 THR C CA 1
ATOM 14734 C C . THR C 1 723 ? -19.388 -5.855 -87.168 1.000 15.266 723 THR C C 1
ATOM 14735 O O . THR C 1 723 ? -20.609 -6.034 -86.882 1.000 16.264 723 THR C O 1
ATOM 14739 N N . CYS C 1 724 ? -18.912 -4.779 -87.766 1.000 17.396 724 CYS C N 1
ATOM 14740 C CA . CYS C 1 724 ? -19.793 -3.811 -88.445 1.000 16.372 724 CYS C CA 1
ATOM 14741 C C . CYS C 1 724 ? -19.416 -3.836 -89.926 1.000 14.837 724 CYS C C 1
ATOM 14742 O O . CYS C 1 724 ? -18.256 -4.213 -90.276 1.000 16.036 724 CYS C O 1
ATOM 14745 N N . SER C 1 725 ? -20.391 -3.475 -90.736 1.000 16.590 725 SER C N 1
ATOM 14746 C CA . SER C 1 725 ? -20.229 -3.269 -92.194 1.000 15.373 725 SER C CA 1
ATOM 14747 C C . SER C 1 725 ? -21.470 -2.517 -92.652 1.000 14.453 725 SER C C 1
ATOM 14748 O O . SER C 1 725 ? -22.580 -3.025 -92.490 1.000 13.749 725 SER C O 1
ATOM 14751 N N . GLY C 1 726 ? -21.280 -1.317 -93.191 1.000 14.039 726 GLY C N 1
ATOM 14752 C CA . GLY C 1 726 ? -22.385 -0.496 -93.700 1.000 14.290 726 GLY C CA 1
ATOM 14753 C C . GLY C 1 726 ? -23.091 -1.189 -94.865 1.000 12.636 726 GLY C C 1
ATOM 14754 O O . GLY C 1 726 ? -24.280 -0.954 -95.043 1.000 14.035 726 GLY C O 1
ATOM 14755 N N . ASN C 1 727 ? -22.380 -2.030 -95.592 1.000 13.490 727 ASN C N 1
ATOM 14756 C CA . ASN C 1 727 ? -22.973 -2.712 -96.764 1.000 14.405 727 ASN C CA 1
ATOM 14757 C C . ASN C 1 727 ? -22.154 -3.949 -97.049 1.000 13.539 727 ASN C C 1
ATOM 14758 O O . ASN C 1 727 ? -21.007 -3.791 -97.386 1.000 13.415 727 ASN C O 1
ATOM 14763 N N . TRP C 1 728 ? -22.729 -5.135 -96.830 1.000 14.248 728 TRP C N 1
ATOM 14764 C CA . TRP C 1 728 ? -21.919 -6.370 -96.930 1.000 14.955 728 TRP C CA 1
ATOM 14765 C C . TRP C 1 728 ? -21.283 -6.525 -98.315 1.000 15.254 728 TRP C C 1
ATOM 14766 O O . TRP C 1 728 ? -20.206 -7.108 -98.408 1.000 14.878 728 TRP C O 1
ATOM 14777 N N . LEU C 1 729 ? -21.881 -5.974 -99.378 1.000 16.740 729 LEU C N 1
ATOM 14778 C CA . LEU C 1 729 ? -21.280 -6.071 -100.734 1.000 16.162 729 LEU C CA 1
ATOM 14779 C C . LEU C 1 729 ? -19.945 -5.334 -100.781 1.000 14.690 729 LEU C C 1
ATOM 14780 O O . LEU C 1 729 ? -19.097 -5.617 -101.677 1.000 15.398 729 LEU C O 1
ATOM 14785 N N . HIS C 1 730 ? -19.774 -4.344 -99.900 1.000 14.381 730 HIS C N 1
ATOM 14786 C CA . HIS C 1 730 ? -18.521 -3.564 -99.834 1.000 15.189 730 HIS C CA 1
ATOM 14787 C C . HIS C 1 730 ? -17.444 -4.251 -98.992 1.000 14.738 730 HIS C C 1
ATOM 14788 O O . HIS C 1 730 ? -16.341 -3.765 -98.986 1.000 14.676 730 HIS C O 1
ATOM 14795 N N . ALA C 1 731 ? -17.764 -5.337 -98.293 1.000 14.937 731 ALA C N 1
ATOM 14796 C CA . ALA C 1 731 ? -16.753 -6.024 -97.465 1.000 16.485 731 ALA C CA 1
ATOM 14797 C C . ALA C 1 731 ? -15.811 -6.736 -98.424 1.000 17.043 731 ALA C C 1
ATOM 14798 O O . ALA C 1 731 ? -16.299 -7.676 -99.123 1.000 16.445 731 ALA C O 1
ATOM 14800 N N . GLY C 1 732 ? -14.560 -6.272 -98.472 1.000 16.557 732 GLY C N 1
ATOM 14801 C CA . GLY C 1 732 ? -13.531 -6.630 -99.462 1.000 16.826 732 GLY C CA 1
ATOM 14802 C C . GLY C 1 732 ? -13.082 -5.422 -100.275 1.000 15.111 732 GLY C C 1
ATOM 14803 O O . GLY C 1 732 ? -12.012 -5.518 -100.923 1.000 16.523 732 GLY C O 1
ATOM 14804 N N . SER C 1 733 ? -13.836 -4.326 -100.292 1.000 15.783 733 SER C N 1
ATOM 14805 C CA . SER C 1 733 ? -13.450 -3.109 -101.071 1.000 15.963 733 SER C CA 1
ATOM 14806 C C . SER C 1 733 ? -12.323 -2.285 -100.436 1.000 16.652 733 SER C C 1
ATOM 14807 O O . SER C 1 733 ? -11.631 -1.554 -101.157 1.000 16.226 733 SER C O 1
ATOM 14810 N N . PHE C 1 734 ? -12.209 -2.289 -99.108 1.000 17.329 734 PHE C N 1
ATOM 14811 C CA . PHE C 1 734 ? -11.269 -1.391 -98.394 1.000 17.118 734 PHE C CA 1
ATOM 14812 C C . PHE C 1 734 ? -10.799 -2.165 -97.171 1.000 17.547 734 PHE C C 1
ATOM 14813 O O . PHE C 1 734 ? -11.465 -2.097 -96.144 1.000 18.183 734 PHE C O 1
ATOM 14821 N N . THR C 1 735 ? -9.712 -2.914 -97.364 1.000 19.564 735 THR C N 1
ATOM 14822 C CA . THR C 1 735 ? -9.227 -3.923 -96.398 1.000 19.854 735 THR C CA 1
ATOM 14823 C C . THR C 1 735 ? -7.986 -3.357 -95.690 1.000 20.676 735 THR C C 1
ATOM 14824 O O . THR C 1 735 ? -7.622 -2.174 -95.895 1.000 19.954 735 THR C O 1
ATOM 14828 N N . ASP C 1 736 ? -7.339 -4.165 -94.856 1.000 20.640 736 ASP C N 1
ATOM 14829 C CA . ASP C 1 736 ? -6.070 -3.758 -94.200 1.000 23.708 736 ASP C CA 1
ATOM 14830 C C . ASP C 1 736 ? -5.000 -3.493 -95.271 1.000 23.352 736 ASP C C 1
ATOM 14831 O O . ASP C 1 736 ? -4.090 -2.712 -94.982 1.000 24.407 736 ASP C O 1
ATOM 14836 N N . ALA C 1 737 ? -5.127 -4.065 -96.476 1.000 23.772 737 ALA C N 1
ATOM 14837 C CA . ALA C 1 737 ? -4.211 -3.802 -97.607 1.000 24.309 737 ALA C CA 1
ATOM 14838 C C . ALA C 1 737 ? -4.452 -2.386 -98.159 1.000 24.397 737 ALA C C 1
ATOM 14839 O O . ALA C 1 737 ? -3.553 -1.834 -98.772 1.000 26.441 737 ALA C O 1
ATOM 14841 N N . GLY C 1 738 ? -5.624 -1.798 -97.943 1.000 19.984 738 GLY C N 1
ATOM 14842 C CA . GLY C 1 738 ? -5.869 -0.413 -98.375 1.000 19.757 738 GLY C CA 1
ATOM 14843 C C . GLY C 1 738 ? -7.090 -0.350 -99.271 1.000 17.900 738 GLY C C 1
ATOM 14844 O O . GLY C 1 738 ? -7.913 -1.277 -99.295 1.000 17.900 738 GLY C O 1
ATOM 14845 N N . ASN C 1 739 ? -7.200 0.769 -99.946 1.000 17.872 739 ASN C N 1
ATOM 14846 C CA . ASN C 1 739 ? -8.397 1.113 -100.742 1.000 18.849 739 ASN C CA 1
ATOM 14847 C C . ASN C 1 739 ? -8.333 0.394 -102.088 1.000 17.046 739 ASN C C 1
ATOM 14848 O O . ASN C 1 739 ? -7.693 0.888 -102.985 1.000 18.041 739 ASN C O 1
ATOM 14853 N N . LEU C 1 740 ? -8.980 -0.754 -102.237 1.000 16.548 740 LEU C N 1
ATOM 14854 C CA . LEU C 1 740 ? -8.844 -1.522 -103.502 1.000 16.212 740 LEU C CA 1
ATOM 14855 C C . LEU C 1 740 ? -9.585 -0.795 -104.639 1.000 15.783 740 LEU C C 1
ATOM 14856 O O . LEU C 1 740 ? -9.251 -1.037 -105.809 1.000 16.168 740 LEU C O 1
ATOM 14861 N N . MET C 1 741 ? -10.536 0.084 -104.313 1.000 15.350 741 MET C N 1
ATOM 14862 C CA . MET C 1 741 ? -11.263 0.906 -105.314 1.000 14.960 741 MET C CA 1
ATOM 14863 C C . MET C 1 741 ? -10.296 1.880 -105.989 1.000 15.031 741 MET C C 1
ATOM 14864 O O . MET C 1 741 ? -10.614 2.328 -107.125 1.000 14.386 741 MET C O 1
ATOM 14869 N N . ALA C 1 742 ? -9.165 2.195 -105.353 1.000 15.262 742 ALA C N 1
ATOM 14870 C CA . ALA C 1 742 ? -8.122 3.126 -105.821 1.000 15.335 742 ALA C CA 1
ATOM 14871 C C . ALA C 1 742 ? -7.037 2.380 -106.610 1.000 15.035 742 ALA C C 1
ATOM 14872 O O . ALA C 1 742 ? -6.110 3.030 -107.087 1.000 15.467 742 ALA C O 1
ATOM 14874 N N . ARG C 1 743 ? -7.108 1.063 -106.755 1.000 15.258 743 ARG C N 1
ATOM 14875 C CA . ARG C 1 743 ? -6.079 0.356 -107.573 1.000 16.986 743 ARG C CA 1
ATOM 14876 C C . ARG C 1 743 ? -6.191 0.804 -109.041 1.000 16.680 743 ARG C C 1
ATOM 14877 O O . ARG C 1 743 ? -7.319 0.852 -109.586 1.000 16.938 743 ARG C O 1
ATOM 14885 N N . ARG C 1 744 ? -5.037 1.099 -109.622 1.000 16.487 744 ARG C N 1
ATOM 14886 C CA . ARG C 1 744 ? -4.893 1.504 -111.052 1.000 16.968 744 ARG C CA 1
ATOM 14887 C C . ARG C 1 744 ? -3.846 0.604 -111.714 1.000 16.969 744 ARG C C 1
ATOM 14888 O O . ARG C 1 744 ? -2.964 1.092 -112.389 1.000 19.153 744 ARG C O 1
ATOM 14896 N N . ASP C 1 745 ? -3.968 -0.691 -111.500 1.000 18.273 745 ASP C N 1
ATOM 14897 C CA . ASP C 1 745 ? -2.968 -1.701 -111.910 1.000 19.352 745 ASP C CA 1
ATOM 14898 C C . ASP C 1 745 ? -3.552 -2.554 -113.040 1.000 19.817 745 ASP C C 1
ATOM 14899 O O . ASP C 1 745 ? -4.553 -3.277 -112.794 1.000 19.622 745 ASP C O 1
ATOM 14904 N N . LYS C 1 746 ? -2.958 -2.457 -114.232 1.000 21.411 746 LYS C N 1
ATOM 14905 C CA . LYS C 1 746 ? -3.432 -3.200 -115.428 1.000 22.488 746 LYS C CA 1
ATOM 14906 C C . LYS C 1 746 ? -2.680 -4.528 -115.571 1.000 24.002 746 LYS C C 1
ATOM 14907 O O . LYS C 1 746 ? -2.923 -5.202 -116.578 1.000 24.071 746 LYS C O 1
ATOM 14913 N N . THR C 1 747 ? -1.959 -4.958 -114.532 1.000 24.755 747 THR C N 1
ATOM 14914 C CA . THR C 1 747 ? -1.377 -6.323 -114.439 1.000 24.730 747 THR C CA 1
ATOM 14915 C C . THR C 1 747 ? -2.488 -7.346 -114.622 1.000 24.411 747 THR C C 1
ATOM 14916 O O . THR C 1 747 ? -3.525 -7.224 -113.969 1.000 24.035 747 THR C O 1
ATOM 14920 N N . GLN C 1 748 ? -2.262 -8.326 -115.493 1.000 22.827 748 GLN C N 1
ATOM 14921 C CA . GLN C 1 748 ? -3.187 -9.471 -115.674 1.000 22.350 748 GLN C CA 1
ATOM 14922 C C . GLN C 1 748 ? -2.372 -10.739 -115.962 1.000 23.211 748 GLN C C 1
ATOM 14923 O O . GLN C 1 748 ? -1.353 -10.643 -116.693 1.000 25.279 748 GLN C O 1
ATOM 14929 N N . THR C 1 749 ? -2.883 -11.894 -115.522 1.000 24.720 749 THR C N 1
ATOM 14930 C CA . THR C 1 749 ? -2.359 -13.201 -115.969 1.000 24.558 749 THR C CA 1
ATOM 14931 C C . THR C 1 749 ? -2.722 -13.329 -117.437 1.000 24.611 749 THR C C 1
ATOM 14932 O O . THR C 1 749 ? -3.602 -12.610 -117.913 1.000 23.380 749 THR C O 1
ATOM 14936 N N . PRO C 1 750 ? -2.046 -14.211 -118.208 1.000 26.510 750 PRO C N 1
ATOM 14937 C CA . PRO C 1 750 ? -2.410 -14.425 -119.603 1.000 27.504 750 PRO C CA 1
ATOM 14938 C C . PRO C 1 750 ? -3.897 -14.786 -119.760 1.000 25.485 750 PRO C C 1
ATOM 14939 O O . PRO C 1 750 ? -4.509 -14.261 -120.682 1.000 27.660 750 PRO C O 1
ATOM 14943 N N . GLU C 1 751 ? -4.452 -15.639 -118.890 1.000 25.437 751 GLU C N 1
ATOM 14944 C CA . GLU C 1 751 ? -5.894 -16.046 -118.899 1.000 26.301 751 GLU C CA 1
ATOM 14945 C C . GLU C 1 751 ? -6.785 -14.804 -118.713 1.000 23.386 751 GLU C C 1
ATOM 14946 O O . GLU C 1 751 ? -7.826 -14.688 -119.376 1.000 24.759 751 GLU C O 1
ATOM 14952 N N . GLN C 1 752 ? -6.432 -13.951 -117.767 1.000 22.979 752 GLN C N 1
ATOM 14953 C CA . GLN C 1 752 ? -7.216 -12.723 -117.452 1.000 21.962 752 GLN C CA 1
ATOM 14954 C C . GLN C 1 752 ? -7.162 -11.771 -118.655 1.000 21.182 752 GLN C C 1
ATOM 14955 O O . GLN C 1 752 ? -8.243 -11.292 -119.069 1.000 20.366 752 GLN C O 1
ATOM 14961 N N . ALA C 1 753 ? -5.976 -11.590 -119.256 1.000 21.347 753 ALA C N 1
ATOM 14962 C CA . ALA C 1 753 ? -5.737 -10.635 -120.355 1.000 23.445 753 ALA C CA 1
ATOM 14963 C C . ALA C 1 753 ? -6.475 -11.086 -121.615 1.000 23.582 753 ALA C C 1
ATOM 14964 O O . ALA C 1 753 ? -6.937 -10.215 -122.350 1.000 24.777 753 ALA C O 1
ATOM 14966 N N . ARG C 1 754 ? -6.599 -12.397 -121.837 1.000 23.718 754 ARG C N 1
ATOM 14967 C CA . ARG C 1 754 ? -7.290 -12.955 -123.027 1.000 26.006 754 ARG C CA 1
ATOM 14968 C C . ARG C 1 754 ? -8.736 -12.460 -123.051 1.000 22.618 754 ARG C C 1
ATOM 14969 O O . ARG C 1 754 ? -9.254 -12.305 -124.133 1.000 22.693 754 ARG C O 1
ATOM 14977 N N . ILE C 1 755 ? -9.376 -12.244 -121.895 1.000 20.684 755 ILE C N 1
ATOM 14978 C CA . ILE C 1 755 ? -10.803 -11.817 -121.843 1.000 19.164 755 ILE C CA 1
ATOM 14979 C C . ILE C 1 755 ? -10.988 -10.411 -121.252 1.000 19.583 755 ILE C C 1
ATOM 14980 O O . ILE C 1 755 ? -12.113 -9.948 -121.346 1.000 19.819 755 ILE C O 1
ATOM 14985 N N . GLY C 1 756 ? -9.933 -9.753 -120.765 1.000 18.839 756 GLY C N 1
ATOM 14986 C CA . GLY C 1 756 ? -9.952 -8.360 -120.235 1.000 18.150 756 GLY C CA 1
ATOM 14987 C C . GLY C 1 756 ? -10.658 -8.226 -118.890 1.000 19.066 756 GLY C C 1
ATOM 14988 O O . GLY C 1 756 ? -11.514 -7.332 -118.724 1.000 17.879 756 GLY C O 1
ATOM 14989 N N . LEU C 1 757 ? -10.334 -9.064 -117.915 1.000 18.246 757 LEU C N 1
ATOM 14990 C CA . LEU C 1 757 ? -10.946 -8.956 -116.560 1.000 18.171 757 LEU C CA 1
ATOM 14991 C C . LEU C 1 757 ? -10.392 -7.744 -115.785 1.000 18.004 757 LEU C C 1
ATOM 14992 O O . LEU C 1 757 ? -11.157 -7.198 -114.962 1.000 17.424 757 LEU C O 1
ATOM 14997 N N . PHE C 1 758 ? -9.120 -7.393 -115.984 1.000 16.227 758 PHE C N 1
ATOM 14998 C CA . PHE C 1 758 ? -8.379 -6.329 -115.237 1.000 17.550 758 PHE C CA 1
ATOM 14999 C C . PHE C 1 758 ? -8.696 -6.389 -113.754 1.000 18.364 758 PHE C C 1
ATOM 15000 O O . PHE C 1 758 ? -9.104 -5.390 -113.154 1.000 18.811 758 PHE C O 1
ATOM 15008 N N . PRO C 1 759 ? -8.443 -7.524 -113.074 1.000 18.672 759 PRO C N 1
ATOM 15009 C CA . PRO C 1 759 ? -8.840 -7.679 -111.678 1.000 18.137 759 PRO C CA 1
ATOM 15010 C C . PRO C 1 759 ? -8.087 -6.786 -110.681 1.000 17.995 759 PRO C C 1
ATOM 15011 O O . PRO C 1 759 ? -8.584 -6.655 -109.550 1.000 18.638 759 PRO C O 1
ATOM 15015 N N . ASN C 1 760 ? -6.977 -6.172 -111.088 1.000 18.072 760 ASN C N 1
ATOM 15016 C CA . ASN C 1 760 ? -6.164 -5.287 -110.225 1.000 18.938 760 ASN C CA 1
ATOM 15017 C C . ASN C 1 760 ? -6.498 -3.825 -110.536 1.000 18.695 760 ASN C C 1
ATOM 15018 O O . ASN C 1 760 ? -5.804 -2.945 -109.999 1.000 17.880 760 ASN C O 1
ATOM 15023 N N . TRP C 1 761 ? -7.471 -3.593 -111.433 1.000 16.211 761 TRP C N 1
ATOM 15024 C CA . TRP C 1 761 ? -7.965 -2.219 -111.702 1.000 16.681 761 TRP C CA 1
ATOM 15025 C C . TRP C 1 761 ? -9.255 -2.011 -110.920 1.000 15.411 761 TRP C C 1
ATOM 15026 O O . TRP C 1 761 ? -10.260 -2.636 -111.219 1.000 15.270 761 TRP C O 1
ATOM 15037 N N . SER C 1 762 ? -9.204 -1.149 -109.902 1.000 15.234 762 SER C N 1
ATOM 15038 C CA . SER C 1 762 ? -10.297 -0.875 -108.944 1.000 15.452 762 SER C CA 1
ATOM 15039 C C . SER C 1 762 ? -10.766 -2.202 -108.338 1.000 15.928 762 SER C C 1
ATOM 15040 O O . SER C 1 762 ? -9.940 -3.116 -108.112 1.000 15.806 762 SER C O 1
ATOM 15043 N N . PHE C 1 763 ? -12.018 -2.285 -107.959 1.000 14.752 763 PHE C N 1
ATOM 15044 C CA . PHE C 1 763 ? -12.581 -3.460 -107.253 1.000 15.029 763 PHE C CA 1
ATOM 15045 C C . PHE C 1 763 ? -14.041 -3.551 -107.636 1.000 14.929 763 PHE C C 1
ATOM 15046 O O . PHE C 1 763 ? -14.689 -2.498 -107.698 1.000 16.366 763 PHE C O 1
ATOM 15054 N N . CYS C 1 764 ? -14.547 -4.737 -107.923 1.000 14.485 764 CYS C N 1
ATOM 15055 C CA . CYS C 1 764 ? -16.013 -4.895 -108.107 1.000 14.585 764 CYS C CA 1
ATOM 15056 C C . CYS C 1 764 ? -16.581 -5.770 -107.010 1.000 16.381 764 CYS C C 1
ATOM 15057 O O . CYS C 1 764 ? -15.915 -6.736 -106.615 1.000 16.471 764 CYS C O 1
ATOM 15060 N N . TRP C 1 765 ? -17.810 -5.488 -106.617 1.000 15.121 765 TRP C N 1
ATOM 15061 C CA . TRP C 1 765 ? -18.577 -6.448 -105.808 1.000 16.396 765 TRP C CA 1
ATOM 15062 C C . TRP C 1 765 ? -19.150 -7.483 -106.769 1.000 16.879 765 TRP C C 1
ATOM 15063 O O . TRP C 1 765 ? -19.384 -7.191 -107.963 1.000 15.509 765 TRP C O 1
ATOM 15074 N N . PRO C 1 766 ? -19.353 -8.742 -106.322 1.000 17.523 766 PRO C N 1
ATOM 15075 C CA . PRO C 1 766 ? -18.988 -9.220 -104.984 1.000 17.014 766 PRO C CA 1
ATOM 15076 C C . PRO C 1 766 ? -17.587 -9.847 -104.978 1.000 16.900 766 PRO C C 1
ATOM 15077 O O . PRO C 1 766 ? -17.273 -10.594 -105.891 1.000 17.378 766 PRO C O 1
ATOM 15081 N N . VAL C 1 767 ? -16.749 -9.467 -104.008 1.000 16.442 767 VAL C N 1
ATOM 15082 C CA . VAL C 1 767 ? -15.323 -9.892 -103.826 1.000 17.206 767 VAL C CA 1
ATOM 15083 C C . VAL C 1 767 ? -14.575 -10.033 -105.158 1.000 17.565 767 VAL C C 1
ATOM 15084 O O . VAL C 1 767 ? -13.817 -11.029 -105.383 1.000 18.224 767 VAL C O 1
ATOM 15088 N N . ASN C 1 768 ? -14.726 -9.047 -106.034 1.000 15.585 768 ASN C N 1
ATOM 15089 C CA . ASN C 1 768 ? -13.911 -8.914 -107.257 1.000 15.392 768 ASN C CA 1
ATOM 15090 C C . ASN C 1 768 ? -14.223 -10.017 -108.280 1.000 14.828 768 ASN C C 1
ATOM 15091 O O . ASN C 1 768 ? -13.373 -10.263 -109.141 1.000 16.167 768 ASN C O 1
ATOM 15096 N N . ARG C 1 769 ? -15.425 -10.576 -108.238 1.000 16.194 769 ARG C N 1
ATOM 15097 C CA . ARG C 1 769 ? -15.964 -11.472 -109.289 1.000 16.121 769 ARG C CA 1
ATOM 15098 C C . ARG C 1 769 ? -16.442 -10.588 -110.444 1.000 15.274 769 ARG C C 1
ATOM 15099 O O . ARG C 1 769 ? -17.561 -10.022 -110.365 1.000 16.020 769 ARG C O 1
ATOM 15107 N N . ARG C 1 770 ? -15.663 -10.539 -111.513 1.000 17.065 770 ARG C N 1
ATOM 15108 C CA . ARG C 1 770 ? -15.925 -9.610 -112.630 1.000 16.581 770 ARG C CA 1
ATOM 15109 C C . ARG C 1 770 ? -17.056 -10.147 -113.511 1.000 17.811 770 ARG C C 1
ATOM 15110 O O . ARG C 1 770 ? -17.814 -9.333 -114.082 1.000 16.432 770 ARG C O 1
ATOM 15118 N N . ILE C 1 771 ? -17.151 -11.465 -113.657 1.000 15.721 771 ILE C N 1
ATOM 15119 C CA . ILE C 1 771 ? -18.249 -12.081 -114.423 1.000 16.876 771 ILE C CA 1
ATOM 15120 C C . ILE C 1 771 ? -19.084 -12.920 -113.470 1.000 16.182 771 ILE C C 1
ATOM 15121 O O . ILE C 1 771 ? -18.565 -13.946 -112.947 1.000 17.738 771 ILE C O 1
ATOM 15126 N N . LEU C 1 772 ? -20.316 -12.499 -113.208 1.000 16.218 772 LEU C N 1
ATOM 15127 C CA . LEU C 1 772 ? -21.213 -13.229 -112.284 1.000 15.908 772 LEU C CA 1
ATOM 15128 C C . LEU C 1 772 ? -21.545 -14.596 -112.887 1.000 17.482 772 LEU C C 1
ATOM 15129 O O . LEU C 1 772 ? -21.653 -14.718 -114.129 1.000 16.702 772 LEU C O 1
ATOM 15134 N N . TYR C 1 773 ? -21.777 -15.579 -112.021 1.000 16.585 773 TYR C N 1
ATOM 15135 C CA . TYR C 1 773 ? -22.332 -16.897 -112.403 1.000 16.570 773 TYR C CA 1
ATOM 15136 C C . TYR C 1 773 ? -21.285 -17.694 -113.157 1.000 17.687 773 TYR C C 1
ATOM 15137 O O . TYR C 1 773 ? -21.682 -18.604 -113.857 1.000 16.717 773 TYR C O 1
ATOM 15146 N N . ASN C 1 774 ? -20.013 -17.406 -112.962 1.000 16.970 774 ASN C N 1
ATOM 15147 C CA . ASN C 1 774 ? -18.926 -17.973 -113.792 1.000 18.466 774 ASN C CA 1
ATOM 15148 C C . ASN C 1 774 ? -18.760 -19.498 -113.539 1.000 19.141 774 ASN C C 1
ATOM 15149 O O . ASN C 1 774 ? -18.090 -20.114 -114.367 1.000 20.114 774 ASN C O 1
ATOM 15154 N N . ARG C 1 775 ? -19.355 -20.093 -112.505 1.000 19.128 775 ARG C N 1
ATOM 15155 C CA . ARG C 1 775 ? -19.314 -21.588 -112.369 1.000 20.124 775 ARG C CA 1
ATOM 15156 C C . ARG C 1 775 ? -20.117 -22.213 -113.511 1.000 22.463 775 ARG C C 1
ATOM 15157 O O . ARG C 1 775 ? -19.887 -23.385 -113.825 1.000 23.482 775 ARG C O 1
ATOM 15165 N N . ALA C 1 776 ? -21.065 -21.490 -114.099 1.000 19.754 776 ALA C N 1
ATOM 15166 C CA . ALA C 1 776 ? -21.864 -22.012 -115.224 1.000 19.767 776 ALA C CA 1
ATOM 15167 C C . ALA C 1 776 ? -21.023 -22.082 -116.500 1.000 20.366 776 ALA C C 1
ATOM 15168 O O . ALA C 1 776 ? -21.572 -22.631 -117.459 1.000 21.328 776 ALA C O 1
ATOM 15170 N N . SER C 1 777 ? -19.786 -21.592 -116.495 1.000 19.321 777 SER C N 1
ATOM 15171 C CA . SER C 1 777 ? -18.918 -21.413 -117.690 1.000 20.922 777 SER C CA 1
ATOM 15172 C C . SER C 1 777 ? -18.055 -22.662 -117.881 1.000 21.596 777 SER C C 1
ATOM 15173 O O . SER C 1 777 ? -17.307 -22.720 -118.874 1.000 20.534 777 SER C O 1
ATOM 15176 N N . VAL C 1 778 ? -18.159 -23.615 -116.948 1.000 22.521 778 VAL C N 1
ATOM 15177 C CA . VAL C 1 778 ? -17.313 -24.846 -116.918 1.000 21.811 778 VAL C CA 1
ATOM 15178 C C . VAL C 1 778 ? -18.216 -26.073 -116.762 1.000 22.989 778 VAL C C 1
ATOM 15179 O O . VAL C 1 778 ? -19.375 -25.971 -116.248 1.000 20.301 778 VAL C O 1
ATOM 15183 N N . ASP C 1 779 ? -17.679 -27.228 -117.165 1.000 24.232 779 ASP C N 1
ATOM 15184 C CA . ASP C 1 779 ? -18.400 -28.507 -116.983 1.000 25.381 779 ASP C CA 1
ATOM 15185 C C . ASP C 1 779 ? -18.171 -29.010 -115.554 1.000 28.678 779 ASP C C 1
ATOM 15186 O O . ASP C 1 779 ? -17.476 -28.333 -114.753 1.000 26.963 779 ASP C O 1
ATOM 15191 N N . LYS C 1 780 ? -18.690 -30.204 -115.256 1.000 30.080 780 LYS C N 1
ATOM 15192 C CA . LYS C 1 780 ? -18.588 -30.840 -113.912 1.000 30.785 780 LYS C CA 1
ATOM 15193 C C . LYS C 1 780 ? -17.131 -31.109 -113.517 1.000 28.355 780 LYS C C 1
ATOM 15194 O O . LYS C 1 780 ? -16.906 -31.341 -112.317 1.000 29.740 780 LYS C O 1
ATOM 15200 N N . THR C 1 781 ? -16.151 -31.043 -114.429 1.000 24.807 781 THR C N 1
ATOM 15201 C CA . THR C 1 781 ? -14.722 -31.274 -114.093 1.000 27.276 781 THR C CA 1
ATOM 15202 C C . THR C 1 781 ? -13.989 -29.946 -113.960 1.000 27.458 781 THR C C 1
ATOM 15203 O O . THR C 1 781 ? -12.767 -29.974 -113.623 1.000 26.019 781 THR C O 1
ATOM 15207 N N . GLY C 1 782 ? -14.685 -28.824 -114.237 1.000 28.402 782 GLY C N 1
ATOM 15208 C CA . GLY C 1 782 ? -14.071 -27.485 -114.140 1.000 27.647 782 GLY C CA 1
ATOM 15209 C C . GLY C 1 782 ? -13.346 -27.086 -115.409 1.000 26.418 782 GLY C C 1
ATOM 15210 O O . GLY C 1 782 ? -12.496 -26.193 -115.348 1.000 25.709 782 GLY C O 1
ATOM 15211 N N . LYS C 1 783 ? -13.673 -27.695 -116.541 1.000 25.997 783 LYS C N 1
ATOM 15212 C CA . LYS C 1 783 ? -13.053 -27.335 -117.835 1.000 28.187 783 LYS C CA 1
ATOM 15213 C C . LYS C 1 783 ? -14.025 -26.381 -118.517 1.000 23.636 783 LYS C C 1
ATOM 15214 O O . LYS C 1 783 ? -15.222 -26.622 -118.539 1.000 22.915 783 LYS C O 1
ATOM 15220 N N . PRO C 1 784 ? -13.532 -25.244 -119.040 1.000 25.588 784 PRO C N 1
ATOM 15221 C CA . PRO C 1 784 ? -14.394 -24.282 -119.717 1.000 26.882 784 PRO C CA 1
ATOM 15222 C C . PRO C 1 784 ? -15.136 -24.905 -120.908 1.000 26.397 784 PRO C C 1
ATOM 15223 O O . PRO C 1 784 ? -14.542 -25.683 -121.651 1.000 27.018 784 PRO C O 1
ATOM 15227 N N . TRP C 1 785 ? -16.402 -24.532 -121.087 1.000 23.982 785 TRP C N 1
ATOM 15228 C CA . TRP C 1 785 ? -17.147 -24.810 -122.337 1.000 27.265 785 TRP C CA 1
ATOM 15229 C C . TRP C 1 785 ? -16.349 -24.242 -123.520 1.000 29.836 785 TRP C C 1
ATOM 15230 O O . TRP C 1 785 ? -16.316 -24.888 -124.586 1.000 30.468 785 TRP C O 1
ATOM 15241 N N . ASN C 1 786 ? -15.726 -23.081 -123.333 1.000 30.333 786 ASN C N 1
ATOM 15242 C CA . ASN C 1 786 ? -15.028 -22.319 -124.401 1.000 31.812 786 ASN C CA 1
ATOM 15243 C C . ASN C 1 786 ? -13.609 -22.012 -123.921 1.000 29.576 786 ASN C C 1
ATOM 15244 O O . ASN C 1 786 ? -13.304 -20.892 -123.508 1.000 27.798 786 ASN C O 1
ATOM 15249 N N . PRO C 1 787 ? -12.672 -22.989 -123.983 1.000 30.890 787 PRO C N 1
ATOM 15250 C CA . PRO C 1 787 ? -11.311 -22.799 -123.467 1.000 32.822 787 PRO C CA 1
ATOM 15251 C C . PRO C 1 787 ? -10.586 -21.569 -124.029 1.000 30.219 787 PRO C C 1
ATOM 15252 O O . PRO C 1 787 ? -9.809 -20.973 -123.313 1.000 32.787 787 PRO C O 1
ATOM 15256 N N . ALA C 1 788 ? -10.890 -21.160 -125.258 1.000 30.815 788 ALA C N 1
ATOM 15257 C CA . ALA C 1 788 ? -10.222 -19.998 -125.892 1.000 32.146 788 ALA C CA 1
ATOM 15258 C C . ALA C 1 788 ? -10.607 -18.678 -125.192 1.000 29.211 788 ALA C C 1
ATOM 15259 O O . ALA C 1 788 ? -9.802 -17.717 -125.278 1.000 29.524 788 ALA C O 1
ATOM 15261 N N . LYS C 1 789 ? -11.742 -18.654 -124.485 1.000 25.514 789 LYS C N 1
ATOM 15262 C CA . LYS C 1 789 ? -12.268 -17.479 -123.739 1.000 24.853 789 LYS C CA 1
ATOM 15263 C C . LYS C 1 789 ? -12.666 -17.906 -122.318 1.000 23.172 789 LYS C C 1
ATOM 15264 O O . LYS C 1 789 ? -13.767 -17.495 -121.843 1.000 22.408 789 LYS C O 1
ATOM 15270 N N . ALA C 1 790 ? -11.810 -18.703 -121.671 1.000 20.868 790 ALA C N 1
ATOM 15271 C CA . ALA C 1 790 ? -12.037 -19.204 -120.297 1.000 20.861 790 ALA C CA 1
ATOM 15272 C C . ALA C 1 790 ? -12.294 -18.008 -119.379 1.000 19.065 790 ALA C C 1
ATOM 15273 O O . ALA C 1 790 ? -11.499 -17.068 -119.426 1.000 19.422 790 ALA C O 1
ATOM 15275 N N . VAL C 1 791 ? -13.312 -18.124 -118.532 1.000 19.909 791 VAL C N 1
ATOM 15276 C CA . VAL C 1 791 ? -13.515 -17.189 -117.384 1.000 19.308 791 VAL C CA 1
ATOM 15277 C C . VAL C 1 791 ? -12.810 -17.732 -116.137 1.000 20.383 791 VAL C C 1
ATOM 15278 O O . VAL C 1 791 ? -12.032 -17.008 -115.529 1.000 19.276 791 VAL C O 1
ATOM 15282 N N . ILE C 1 792 ? -13.151 -18.961 -115.735 1.000 20.360 792 ILE C N 1
ATOM 15283 C CA . ILE C 1 792 ? -12.449 -19.701 -114.649 1.000 20.444 792 ILE C CA 1
ATOM 15284 C C . ILE C 1 792 ? -12.042 -21.043 -115.230 1.000 20.260 792 ILE C C 1
ATOM 15285 O O . ILE C 1 792 ? -12.717 -21.500 -116.185 1.000 21.801 792 ILE C O 1
ATOM 15290 N N . GLU C 1 793 ? -11.002 -21.646 -114.665 1.000 24.405 793 GLU C N 1
ATOM 15291 C CA . GLU C 1 793 ? -10.614 -23.022 -115.069 1.000 25.791 793 GLU C CA 1
ATOM 15292 C C . GLU C 1 793 ? -10.036 -23.719 -113.836 1.000 26.681 793 GLU C C 1
ATOM 15293 O O . GLU C 1 793 ? -9.258 -23.090 -113.124 1.000 24.717 793 GLU C O 1
ATOM 15299 N N . TRP C 1 794 ? -10.422 -24.971 -113.587 1.000 29.047 794 TRP C N 1
ATOM 15300 C CA . TRP C 1 794 ? -9.825 -25.751 -112.473 1.000 29.428 794 TRP C CA 1
ATOM 15301 C C . TRP C 1 794 ? -8.440 -26.213 -112.918 1.000 30.442 794 TRP C C 1
ATOM 15302 O O . TRP C 1 794 ? -8.393 -27.001 -113.866 1.000 28.438 794 TRP C O 1
ATOM 15313 N N . LYS C 1 795 ? -7.373 -25.682 -112.332 1.000 33.236 795 LYS C N 1
ATOM 15314 C CA . LYS C 1 795 ? -5.960 -25.999 -112.688 1.000 39.192 795 LYS C CA 1
ATOM 15315 C C . LYS C 1 795 ? -5.217 -26.314 -111.398 1.000 42.238 795 LYS C C 1
ATOM 15316 O O . LYS C 1 795 ? -5.215 -25.442 -110.512 1.000 39.818 795 LYS C O 1
ATOM 15322 N N . ASP C 1 796 ? -4.592 -27.502 -111.356 1.000 46.583 796 ASP C N 1
ATOM 15323 C CA . ASP C 1 796 ? -4.100 -28.238 -110.159 1.000 46.216 796 ASP C CA 1
ATOM 15324 C C . ASP C 1 796 ? -4.697 -27.663 -108.881 1.000 39.424 796 ASP C C 1
ATOM 15325 O O . ASP C 1 796 ? -3.987 -26.932 -108.177 1.000 37.075 796 ASP C O 1
ATOM 15330 N N . GLY C 1 797 ? -5.941 -28.057 -108.595 1.000 37.180 797 GLY C N 1
ATOM 15331 C CA . GLY C 1 797 ? -6.580 -27.928 -107.275 1.000 36.569 797 GLY C CA 1
ATOM 15332 C C . GLY C 1 797 ? -7.106 -26.538 -106.991 1.000 34.064 797 GLY C C 1
ATOM 15333 O O . GLY C 1 797 ? -7.598 -26.332 -105.900 1.000 32.826 797 GLY C O 1
ATOM 15334 N N . LYS C 1 798 ? -7.048 -25.618 -107.954 1.000 36.184 798 LYS C N 1
ATOM 15335 C CA . LYS C 1 798 ? -7.478 -24.201 -107.761 1.000 34.702 798 LYS C CA 1
ATOM 15336 C C . LYS C 1 798 ? -8.356 -23.745 -108.929 1.000 33.246 798 LYS C C 1
ATOM 15337 O O . LYS C 1 798 ? -8.215 -24.263 -110.045 1.000 32.121 798 LYS C O 1
ATOM 15343 N N . TRP C 1 799 ? -9.192 -22.738 -108.695 1.000 28.388 799 TRP C N 1
ATOM 15344 C CA . TRP C 1 799 ? -9.841 -21.993 -109.793 1.000 27.004 799 TRP C CA 1
ATOM 15345 C C . TRP C 1 799 ? -8.888 -20.872 -110.212 1.000 27.767 799 TRP C C 1
ATOM 15346 O O . TRP C 1 799 ? -8.457 -20.126 -109.320 1.000 27.685 799 TRP C O 1
ATOM 15357 N N . VAL C 1 800 ? -8.533 -20.794 -111.494 1.000 25.315 800 VAL C N 1
ATOM 15358 C CA . VAL C 1 800 ? -7.652 -19.712 -112.017 1.000 26.718 800 VAL C CA 1
ATOM 15359 C C . VAL C 1 800 ? -8.475 -18.885 -113.011 1.000 23.410 800 VAL C C 1
ATOM 15360 O O . VAL C 1 800 ? -9.334 -19.463 -113.729 1.000 23.282 800 VAL C O 1
ATOM 15364 N N . GLY C 1 801 ? -8.160 -17.592 -113.078 1.000 22.342 801 GLY C N 1
ATOM 15365 C CA . GLY C 1 801 ? -8.818 -16.643 -113.999 1.000 21.927 801 GLY C CA 1
ATOM 15366 C C . GLY C 1 801 ? -9.557 -15.571 -113.217 1.000 19.574 801 GLY C C 1
ATOM 15367 O O . GLY C 1 801 ? -8.889 -14.828 -112.499 1.000 19.231 801 GLY C O 1
ATOM 15368 N N . ASP C 1 802 ? -10.875 -15.502 -113.367 1.000 19.592 802 ASP C N 1
ATOM 15369 C CA . ASP C 1 802 ? -11.764 -14.627 -112.561 1.000 18.848 802 ASP C CA 1
ATOM 15370 C C . ASP C 1 802 ? -11.840 -15.213 -111.139 1.000 21.570 802 ASP C C 1
ATOM 15371 O O . ASP C 1 802 ? -11.439 -16.389 -110.915 1.000 20.753 802 ASP C O 1
ATOM 15376 N N . VAL C 1 803 ? -12.264 -14.410 -110.183 1.000 20.075 803 VAL C N 1
ATOM 15377 C CA . VAL C 1 803 ? -12.600 -14.969 -108.852 1.000 19.852 803 VAL C CA 1
ATOM 15378 C C . VAL C 1 803 ? -13.809 -15.868 -109.042 1.000 19.477 803 VAL C C 1
ATOM 15379 O O . VAL C 1 803 ? -14.776 -15.431 -109.657 1.000 19.592 803 VAL C O 1
ATOM 15383 N N . VAL C 1 804 ? -13.786 -17.101 -108.528 1.000 17.072 804 VAL C N 1
ATOM 15384 C CA . VAL C 1 804 ? -14.922 -18.016 -108.751 1.000 18.307 804 VAL C CA 1
ATOM 15385 C C . VAL C 1 804 ? -16.142 -17.471 -108.016 1.000 18.099 804 VAL C C 1
ATOM 15386 O O . VAL C 1 804 ? -16.028 -17.025 -106.851 1.000 19.839 804 VAL C O 1
ATOM 15390 N N . ASP C 1 805 ? -17.284 -17.513 -108.666 1.000 18.666 805 ASP C N 1
ATOM 15391 C CA . ASP C 1 805 ? -18.561 -17.055 -108.081 1.000 17.501 805 ASP C CA 1
ATOM 15392 C C . ASP C 1 805 ? -19.176 -18.219 -107.303 1.000 19.568 805 ASP C C 1
ATOM 15393 O O . ASP C 1 805 ? -20.103 -18.879 -107.818 1.000 18.676 805 ASP C O 1
ATOM 15398 N N . GLY C 1 806 ? -18.653 -18.441 -106.105 1.000 20.574 806 GLY C N 1
ATOM 15399 C CA . GLY C 1 806 ? -19.057 -19.546 -105.212 1.000 20.545 806 GLY C CA 1
ATOM 15400 C C . GLY C 1 806 ? -17.921 -20.543 -105.084 1.000 22.323 806 GLY C C 1
ATOM 15401 O O . GLY C 1 806 ? -17.492 -21.091 -106.112 1.000 23.909 806 GLY C O 1
ATOM 15402 N N . GLY C 1 807 ? -17.375 -20.709 -103.880 1.000 23.983 807 GLY C N 1
ATOM 15403 C CA . GLY C 1 807 ? -16.334 -21.724 -103.633 1.000 24.622 807 GLY C CA 1
ATOM 15404 C C . GLY C 1 807 ? -16.920 -23.138 -103.701 1.000 25.801 807 GLY C C 1
ATOM 15405 O O . GLY C 1 807 ? -18.147 -23.367 -103.455 1.000 28.916 807 GLY C O 1
ATOM 15406 N N . GLY C 1 808 ? -16.074 -24.086 -104.056 1.000 29.351 808 GLY C N 1
ATOM 15407 C CA . GLY C 1 808 ? -16.449 -25.504 -104.081 1.000 27.189 808 GLY C CA 1
ATOM 15408 C C . GLY C 1 808 ? -15.701 -26.187 -105.190 1.000 29.986 808 GLY C C 1
ATOM 15409 O O . GLY C 1 808 ? -15.485 -25.546 -106.257 1.000 28.448 808 GLY C O 1
ATOM 15410 N N . ASP C 1 809 ? -15.284 -27.431 -104.981 1.000 26.685 809 ASP C N 1
ATOM 15411 C CA . ASP C 1 809 ? -14.601 -28.181 -106.062 1.000 29.709 809 ASP C CA 1
ATOM 15412 C C . ASP C 1 809 ? -15.549 -28.231 -107.255 1.000 24.394 809 ASP C C 1
ATOM 15413 O O . ASP C 1 809 ? -16.777 -28.125 -107.095 1.000 25.017 809 ASP C O 1
ATOM 15418 N N . PRO C 1 810 ? -15.010 -28.492 -108.468 1.000 24.581 810 PRO C N 1
ATOM 15419 C CA . PRO C 1 810 ? -15.841 -28.755 -109.641 1.000 26.145 810 PRO C CA 1
ATOM 15420 C C . PRO C 1 810 ? -16.882 -29.848 -109.382 1.000 28.918 810 PRO C C 1
ATOM 15421 O O . PRO C 1 810 ? -16.556 -30.856 -108.760 1.000 29.575 810 PRO C O 1
ATOM 15425 N N . GLY C 1 811 ? -18.117 -29.565 -109.778 1.000 27.948 811 GLY C N 1
ATOM 15426 C CA . GLY C 1 811 ? -19.242 -30.510 -109.796 1.000 30.943 811 GLY C CA 1
ATOM 15427 C C . GLY C 1 811 ? -19.968 -30.594 -108.473 1.000 30.605 811 GLY C C 1
ATOM 15428 O O . GLY C 1 811 ? -20.953 -31.351 -108.432 1.000 36.722 811 GLY C O 1
ATOM 15429 N N . THR C 1 812 ? -19.555 -29.835 -107.455 1.000 28.480 812 THR C N 1
ATOM 15430 C CA . THR C 1 812 ? -20.016 -30.032 -106.053 1.000 28.676 812 THR C CA 1
ATOM 15431 C C . THR C 1 812 ? -21.177 -29.110 -105.678 1.000 27.791 812 THR C C 1
ATOM 15432 O O . THR C 1 812 ? -21.826 -29.404 -104.685 1.000 28.363 812 THR C O 1
ATOM 15436 N N . LYS C 1 813 ? -21.391 -28.007 -106.392 1.000 26.089 813 LYS C N 1
ATOM 15437 C CA . LYS C 1 813 ? -22.480 -27.041 -106.074 1.000 26.042 813 LYS C CA 1
ATOM 15438 C C . LYS C 1 813 ? -23.189 -26.608 -107.345 1.000 23.029 813 LYS C C 1
ATOM 15439 O O . LYS C 1 813 ? -22.541 -26.560 -108.423 1.000 27.766 813 LYS C O 1
ATOM 15445 N N . HIS C 1 814 ? -24.463 -26.276 -107.227 1.000 21.333 814 HIS C N 1
ATOM 15446 C CA . HIS C 1 814 ? -25.238 -25.642 -108.321 1.000 20.599 814 HIS C CA 1
ATOM 15447 C C . HIS C 1 814 ? -24.636 -24.257 -108.544 1.000 21.921 814 HIS C C 1
ATOM 15448 O O . HIS C 1 814 ? -24.236 -23.601 -107.581 1.000 20.639 814 HIS C O 1
ATOM 15455 N N . PRO C 1 815 ? -24.512 -23.786 -109.806 1.000 21.073 815 PRO C N 1
ATOM 15456 C CA . PRO C 1 815 ? -23.739 -22.579 -110.073 1.000 20.424 815 PRO C CA 1
ATOM 15457 C C . PRO C 1 815 ? -24.395 -21.241 -109.697 1.000 19.120 815 PRO C C 1
ATOM 15458 O O . PRO C 1 815 ? -23.662 -20.274 -109.675 1.000 21.444 815 PRO C O 1
ATOM 15462 N N . PHE C 1 816 ? -25.697 -21.192 -109.436 1.000 18.504 816 PHE C N 1
ATOM 15463 C CA . PHE C 1 816 ? -26.392 -19.916 -109.100 1.000 18.817 816 PHE C CA 1
ATOM 15464 C C . PHE C 1 816 ? -26.579 -19.812 -107.581 1.000 17.194 816 PHE C C 1
ATOM 15465 O O . PHE C 1 816 ? -27.669 -20.088 -107.072 1.000 19.603 816 PHE C O 1
ATOM 15473 N N . ILE C 1 817 ? -25.540 -19.334 -106.904 1.000 18.634 817 ILE C N 1
ATOM 15474 C CA . ILE C 1 817 ? -25.377 -19.464 -105.428 1.000 18.638 817 ILE C CA 1
ATOM 15475 C C . ILE C 1 817 ? -26.333 -18.551 -104.656 1.000 20.242 817 ILE C C 1
ATOM 15476 O O . ILE C 1 817 ? -26.585 -18.855 -103.489 1.000 21.312 817 ILE C O 1
ATOM 15481 N N . MET C 1 818 ? -26.840 -17.479 -105.269 1.000 19.592 818 MET C N 1
ATOM 15482 C CA . MET C 1 818 ? -27.817 -16.573 -104.623 1.000 18.050 818 MET C CA 1
ATOM 15483 C C . MET C 1 818 ? -29.241 -17.059 -104.823 1.000 17.341 818 MET C C 1
ATOM 15484 O O . MET C 1 818 ? -30.147 -16.460 -104.234 1.000 18.524 818 MET C O 1
ATOM 15489 N N . GLN C 1 819 ? -29.457 -18.102 -105.642 1.000 18.059 819 GLN C N 1
ATOM 15490 C CA . GLN C 1 819 ? -30.786 -18.716 -105.808 1.000 18.553 819 GLN C CA 1
ATOM 15491 C C . GLN C 1 819 ? -31.008 -19.695 -104.646 1.000 17.530 819 GLN C C 1
ATOM 15492 O O . GLN C 1 819 ? -30.073 -20.404 -104.330 1.000 19.480 819 GLN C O 1
ATOM 15498 N N . THR C 1 820 ? -32.202 -19.715 -104.083 1.000 18.961 820 THR C N 1
ATOM 15499 C CA . THR C 1 820 ? -32.593 -20.690 -103.029 1.000 18.402 820 THR C CA 1
ATOM 15500 C C . THR C 1 820 ? -32.258 -22.109 -103.520 1.000 19.597 820 THR C C 1
ATOM 15501 O O . THR C 1 820 ? -31.586 -22.859 -102.769 1.000 21.876 820 THR C O 1
ATOM 15505 N N . HIS C 1 821 ? -32.673 -22.432 -104.753 1.000 19.798 821 HIS C N 1
ATOM 15506 C CA . HIS C 1 821 ? -32.626 -23.800 -105.338 1.000 21.303 821 HIS C CA 1
ATOM 15507 C C . HIS C 1 821 ? -31.299 -24.039 -106.077 1.000 24.509 821 HIS C C 1
ATOM 15508 O O . HIS C 1 821 ? -30.937 -25.196 -106.249 1.000 23.947 821 HIS C O 1
ATOM 15515 N N . GLY C 1 822 ? -30.593 -22.982 -106.513 1.000 21.030 822 GLY C N 1
ATOM 15516 C CA . GLY C 1 822 ? -29.238 -23.053 -107.086 1.000 18.839 822 GLY C CA 1
ATOM 15517 C C . GLY C 1 822 ? -29.224 -22.987 -108.611 1.000 17.697 822 GLY C C 1
ATOM 15518 O O . GLY C 1 822 ? -28.117 -23.065 -109.155 1.000 16.672 822 GLY C O 1
ATOM 15519 N N . PHE C 1 823 ? -30.387 -22.858 -109.254 1.000 18.469 823 PHE C N 1
ATOM 15520 C CA . PHE C 1 823 ? -30.535 -22.989 -110.732 1.000 19.622 823 PHE C CA 1
ATOM 15521 C C . PHE C 1 823 ? -30.921 -21.669 -111.397 1.000 20.066 823 PHE C C 1
ATOM 15522 O O . PHE C 1 823 ? -31.675 -20.906 -110.833 1.000 21.969 823 PHE C O 1
ATOM 15530 N N . GLY C 1 824 ? -30.487 -21.476 -112.643 1.000 20.834 824 GLY C N 1
ATOM 15531 C CA . GLY C 1 824 ? -31.042 -20.457 -113.546 1.000 18.377 824 GLY C CA 1
ATOM 15532 C C . GLY C 1 824 ? -32.495 -20.733 -113.832 1.000 20.217 824 GLY C C 1
ATOM 15533 O O . GLY C 1 824 ? -32.786 -21.841 -114.340 1.000 22.350 824 GLY C O 1
ATOM 15534 N N . ALA C 1 825 ? -33.415 -19.828 -113.510 1.000 18.464 825 ALA C N 1
ATOM 15535 C CA . ALA C 1 825 ? -34.867 -20.096 -113.551 1.000 19.590 825 ALA C CA 1
ATOM 15536 C C . ALA C 1 825 ? -35.437 -19.702 -114.922 1.000 21.457 825 ALA C C 1
ATOM 15537 O O . ALA C 1 825 ? -35.569 -18.507 -115.211 1.000 21.289 825 ALA C O 1
ATOM 15539 N N . LEU C 1 826 ? -35.806 -20.704 -115.721 1.000 21.006 826 LEU C N 1
ATOM 15540 C CA . LEU C 1 826 ? -36.647 -20.550 -116.928 1.000 20.176 826 LEU C CA 1
ATOM 15541 C C . LEU C 1 826 ? -38.063 -20.234 -116.478 1.000 20.815 826 LEU C C 1
ATOM 15542 O O . LEU C 1 826 ? -38.685 -19.289 -117.002 1.000 22.197 826 LEU C O 1
ATOM 15547 N N . TYR C 1 827 ? -38.514 -20.954 -115.449 1.000 20.009 827 TYR C N 1
ATOM 15548 C CA . TYR C 1 827 ? -39.832 -20.791 -114.791 1.000 20.916 827 TYR C CA 1
ATOM 15549 C C . TYR C 1 827 ? -39.569 -20.062 -113.480 1.000 20.675 827 TYR C C 1
ATOM 15550 O O . TYR C 1 827 ? -38.723 -20.562 -112.727 1.000 20.535 827 TYR C O 1
ATOM 15559 N N . GLY C 1 828 ? -40.200 -18.900 -113.301 1.000 21.494 828 GLY C N 1
ATOM 15560 C CA . GLY C 1 828 ? -39.864 -17.937 -112.242 1.000 21.156 828 GLY C CA 1
ATOM 15561 C C . GLY C 1 828 ? -41.107 -17.472 -111.500 1.000 22.855 828 GLY C C 1
ATOM 15562 O O . GLY C 1 828 ? -41.641 -16.404 -111.774 1.000 23.781 828 GLY C O 1
ATOM 15563 N N . PRO C 1 829 ? -41.607 -18.270 -110.529 1.000 22.899 829 PRO C N 1
ATOM 15564 C CA . PRO C 1 829 ? -42.923 -18.017 -109.936 1.000 23.161 829 PRO C CA 1
ATOM 15565 C C . PRO C 1 829 ? -43.058 -16.894 -108.899 1.000 26.371 829 PRO C C 1
ATOM 15566 O O . PRO C 1 829 ? -44.168 -16.728 -108.399 1.000 24.474 829 PRO C O 1
ATOM 15570 N N . GLY C 1 830 ? -41.983 -16.122 -108.668 1.000 23.519 830 GLY C N 1
ATOM 15571 C CA . GLY C 1 830 ? -41.997 -14.915 -107.816 1.000 21.190 830 GLY C CA 1
ATOM 15572 C C . GLY C 1 830 ? -42.602 -13.670 -108.454 1.000 22.171 830 GLY C C 1
ATOM 15573 O O . GLY C 1 830 ? -42.839 -12.698 -107.700 1.000 23.478 830 GLY C O 1
ATOM 15574 N N . ARG C 1 831 ? -42.843 -13.630 -109.766 1.000 22.801 831 ARG C N 1
ATOM 15575 C CA . ARG C 1 831 ? -43.145 -12.344 -110.456 1.000 23.738 831 ARG C CA 1
ATOM 15576 C C . ARG C 1 831 ? -44.645 -12.126 -110.412 1.000 25.377 831 ARG C C 1
ATOM 15577 O O . ARG C 1 831 ? -45.396 -13.116 -110.408 1.000 26.816 831 ARG C O 1
ATOM 15585 N N . GLU C 1 832 ? -45.053 -10.859 -110.320 1.000 24.585 832 GLU C N 1
ATOM 15586 C CA . GLU C 1 832 ? -46.452 -10.468 -110.025 1.000 25.378 832 GLU C CA 1
ATOM 15587 C C . GLU C 1 832 ? -47.378 -10.979 -111.120 1.000 27.047 832 GLU C C 1
ATOM 15588 O O . GLU C 1 832 ? -48.515 -11.283 -110.770 1.000 27.839 832 GLU C O 1
ATOM 15594 N N . GLU C 1 833 ? -46.939 -11.060 -112.384 1.000 25.644 833 GLU C N 1
ATOM 15595 C CA . GLU C 1 833 ? -47.897 -11.403 -113.488 1.000 25.117 833 GLU C CA 1
ATOM 15596 C C . GLU C 1 833 ? -47.531 -12.744 -114.128 1.000 23.895 833 GLU C C 1
ATOM 15597 O O . GLU C 1 833 ? -48.073 -13.069 -115.193 1.000 24.240 833 GLU C O 1
ATOM 15603 N N . GLY C 1 834 ? -46.714 -13.551 -113.472 1.000 22.970 834 GLY C N 1
ATOM 15604 C CA . GLY C 1 834 ? -46.638 -14.962 -113.851 1.000 22.171 834 GLY C CA 1
ATOM 15605 C C . GLY C 1 834 ? -45.217 -15.480 -113.938 1.000 24.332 834 GLY C C 1
ATOM 15606 O O . GLY C 1 834 ? -44.256 -14.711 -114.024 1.000 23.816 834 GLY C O 1
ATOM 15607 N N . PRO C 1 835 ? -45.086 -16.821 -113.959 1.000 21.778 835 PRO C N 1
ATOM 15608 C CA . PRO C 1 835 ? -43.783 -17.476 -113.962 1.000 23.177 835 PRO C CA 1
ATOM 15609 C C . PRO C 1 835 ? -43.154 -17.522 -115.357 1.000 21.171 835 PRO C C 1
ATOM 15610 O O . PRO C 1 835 ? -41.982 -17.886 -115.446 1.000 22.195 835 PRO C O 1
ATOM 15614 N N . PHE C 1 836 ? -43.949 -17.189 -116.390 1.000 22.300 836 PHE C N 1
ATOM 15615 C CA . PHE C 1 836 ? -43.484 -17.056 -117.794 1.000 22.149 836 PHE C CA 1
ATOM 15616 C C . PHE C 1 836 ? -43.941 -15.716 -118.350 1.000 20.847 836 PHE C C 1
ATOM 15617 O O . PHE C 1 836 ? -45.079 -15.269 -118.144 1.000 22.537 836 PHE C O 1
ATOM 15625 N N . PRO C 1 837 ? -43.079 -15.012 -119.120 1.000 20.998 837 PRO C N 1
ATOM 15626 C CA . PRO C 1 837 ? -43.528 -13.821 -119.830 1.000 20.794 837 PRO C CA 1
ATOM 15627 C C . PRO C 1 837 ? -44.676 -14.120 -120.809 1.000 22.229 837 PRO C C 1
ATOM 15628 O O . PRO C 1 837 ? -44.700 -15.151 -121.429 1.000 21.699 837 PRO C O 1
ATOM 15632 N N . GLU C 1 838 ? -45.569 -13.152 -120.960 1.000 22.053 838 GLU C N 1
ATOM 15633 C CA . GLU C 1 838 ? -46.767 -13.279 -121.824 1.000 23.726 838 GLU C CA 1
ATOM 15634 C C . GLU C 1 838 ? -47.055 -11.905 -122.409 1.000 21.767 838 GLU C C 1
ATOM 15635 O O . GLU C 1 838 ? -47.017 -10.907 -121.659 1.000 21.224 838 GLU C O 1
ATOM 15641 N N . HIS C 1 839 ? -47.314 -11.830 -123.706 1.000 24.145 839 HIS C N 1
ATOM 15642 C CA . HIS C 1 839 ? -47.591 -10.532 -124.345 1.000 21.675 839 HIS C CA 1
ATOM 15643 C C . HIS C 1 839 ? -48.853 -9.879 -123.756 1.000 26.064 839 HIS C C 1
ATOM 15644 O O . HIS C 1 839 ? -49.978 -10.475 -123.773 1.000 26.370 839 HIS C O 1
ATOM 15651 N N . TYR C 1 840 ? -48.684 -8.653 -123.285 1.000 24.340 840 TYR C N 1
ATOM 15652 C CA . TYR C 1 840 ? -49.788 -7.713 -122.988 1.000 23.829 840 TYR C CA 1
ATOM 15653 C C . TYR C 1 840 ? -49.432 -6.379 -123.627 1.000 25.828 840 TYR C C 1
ATOM 15654 O O . TYR C 1 840 ? -48.234 -5.971 -123.570 1.000 23.837 840 TYR C O 1
ATOM 15663 N N . GLU C 1 841 ? -50.448 -5.718 -124.170 1.000 23.134 841 GLU C N 1
ATOM 15664 C CA . GLU C 1 841 ? -50.317 -4.401 -124.838 1.000 25.219 841 GLU C CA 1
ATOM 15665 C C . GLU C 1 841 ? -50.046 -3.325 -123.796 1.000 25.616 841 GLU C C 1
ATOM 15666 O O . GLU C 1 841 ? -50.444 -3.439 -122.628 1.000 24.032 841 GLU C O 1
ATOM 15672 N N . PRO C 1 842 ? -49.299 -2.275 -124.190 1.000 24.592 842 PRO C N 1
ATOM 15673 C CA . PRO C 1 842 ? -49.101 -1.125 -123.311 1.000 24.925 842 PRO C CA 1
ATOM 15674 C C . PRO C 1 842 ? -50.464 -0.595 -122.847 1.000 24.626 842 PRO C C 1
ATOM 15675 O O . PRO C 1 842 ? -51.427 -0.717 -123.571 1.000 24.444 842 PRO C O 1
ATOM 15679 N N . LEU C 1 843 ? -50.491 0.031 -121.667 1.000 24.250 843 LEU C N 1
ATOM 15680 C CA . LEU C 1 843 ? -51.723 0.557 -121.029 1.000 25.633 843 LEU C CA 1
ATOM 15681 C C . LEU C 1 843 ? -52.403 1.581 -121.947 1.000 26.817 843 LEU C C 1
ATOM 15682 O O . LEU C 1 843 ? -53.659 1.618 -121.922 1.000 29.646 843 LEU C O 1
ATOM 15687 N N . GLU C 1 844 ? -51.632 2.404 -122.680 1.000 24.924 844 GLU C N 1
ATOM 15688 C CA . GLU C 1 844 ? -52.129 3.149 -123.866 1.000 27.789 844 GLU C CA 1
ATOM 15689 C C . GLU C 1 844 ? -51.523 2.513 -125.118 1.000 27.681 844 GLU C C 1
ATOM 15690 O O . GLU C 1 844 ? -50.271 2.545 -125.238 1.000 23.460 844 GLU C O 1
ATOM 15696 N N . CYS C 1 845 ? -52.356 1.936 -125.993 1.000 25.102 845 CYS C N 1
ATOM 15697 C CA . CYS C 1 845 ? -51.888 1.101 -127.121 1.000 24.853 845 CYS C CA 1
ATOM 15698 C C . CYS C 1 845 ? -52.710 1.412 -128.361 1.000 26.315 845 CYS C C 1
ATOM 15699 O O . CYS C 1 845 ? -53.815 1.966 -128.301 1.000 25.504 845 CYS C O 1
ATOM 15702 N N . PRO C 1 846 ? -52.148 1.094 -129.534 1.000 25.975 846 PRO C N 1
ATOM 15703 C CA . PRO C 1 846 ? -52.840 1.352 -130.798 1.000 28.708 846 PRO C CA 1
ATOM 15704 C C . PRO C 1 846 ? -53.813 0.251 -131.251 1.000 33.192 846 PRO C C 1
ATOM 15705 O O . PRO C 1 846 ? -54.450 0.437 -132.305 1.000 35.099 846 PRO C O 1
ATOM 15709 N N . VAL C 1 847 ? -53.872 -0.873 -130.534 1.000 30.646 847 VAL C N 1
ATOM 15710 C CA . VAL C 1 847 ? -54.796 -2.000 -130.874 1.000 32.705 847 VAL C CA 1
ATOM 15711 C C . VAL C 1 847 ? -55.819 -2.154 -129.746 1.000 35.051 847 VAL C C 1
ATOM 15712 O O . VAL C 1 847 ? -55.553 -1.710 -128.606 1.000 31.673 847 VAL C O 1
ATOM 15716 N N . SER C 1 848 ? -56.988 -2.708 -130.061 1.000 35.602 848 SER C N 1
ATOM 15717 C CA . SER C 1 848 ? -58.055 -2.956 -129.055 1.000 38.202 848 SER C CA 1
ATOM 15718 C C . SER C 1 848 ? -58.131 -4.457 -128.806 1.000 39.330 848 SER C C 1
ATOM 15719 O O . SER C 1 848 ? -58.852 -4.861 -127.891 1.000 38.229 848 SER C O 1
ATOM 15722 N N . LYS C 1 849 ? -57.390 -5.251 -129.584 1.000 39.426 849 LYS C N 1
ATOM 15723 C CA . LYS C 1 849 ? -57.354 -6.719 -129.401 1.000 44.257 849 LYS C CA 1
ATOM 15724 C C . LYS C 1 849 ? -55.898 -7.176 -129.295 1.000 39.305 849 LYS C C 1
ATOM 15725 O O . LYS C 1 849 ? -55.053 -6.775 -130.111 1.000 41.366 849 LYS C O 1
ATOM 15731 N N . ASN C 1 850 ? -55.648 -8.010 -128.300 1.000 35.586 850 ASN C N 1
ATOM 15732 C CA . ASN C 1 850 ? -54.393 -8.771 -128.141 1.000 34.443 850 ASN C CA 1
ATOM 15733 C C . ASN C 1 850 ? -54.513 -10.081 -128.910 1.000 35.980 850 ASN C C 1
ATOM 15734 O O . ASN C 1 850 ? -55.315 -10.935 -128.534 1.000 37.432 850 ASN C O 1
ATOM 15739 N N . PRO C 1 851 ? -53.677 -10.326 -129.943 1.000 32.072 851 PRO C N 1
ATOM 15740 C CA . PRO C 1 851 ? -53.755 -11.580 -130.690 1.000 34.186 851 PRO C CA 1
ATOM 15741 C C . PRO C 1 851 ? -53.372 -12.818 -129.863 1.000 36.826 851 PRO C C 1
ATOM 15742 O O . PRO C 1 851 ? -53.651 -13.908 -130.306 1.000 35.180 851 PRO C O 1
ATOM 15746 N N . PHE C 1 852 ? -52.739 -12.667 -128.695 1.000 33.014 852 PHE C N 1
ATOM 15747 C CA . PHE C 1 852 ? -52.315 -13.838 -127.884 1.000 31.232 852 PHE C CA 1
ATOM 15748 C C . PHE C 1 852 ? -53.453 -14.297 -126.969 1.000 30.617 852 PHE C C 1
ATOM 15749 O O . PHE C 1 852 ? -53.457 -15.480 -126.601 1.000 35.930 852 PHE C O 1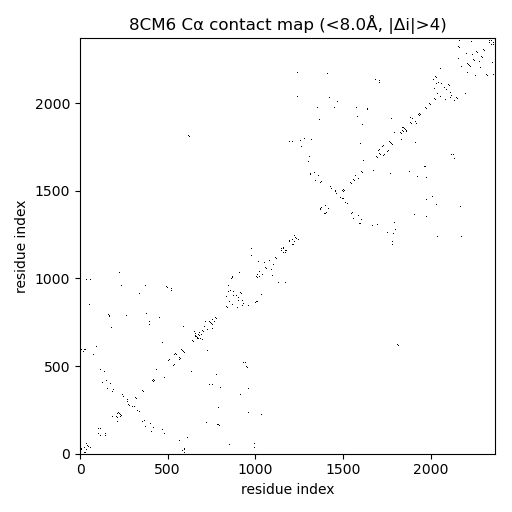
ATOM 15757 N N . SER C 1 853 ? -54.361 -13.409 -126.583 1.000 32.441 853 SER C N 1
ATOM 15758 C CA . SER C 1 853 ? -55.354 -13.738 -125.531 1.000 32.603 853 SER C CA 1
ATOM 15759 C C . SER C 1 853 ? -56.443 -12.684 -125.447 1.000 33.778 853 SER C C 1
ATOM 15760 O O . SER C 1 853 ? -56.307 -11.624 -126.081 1.000 33.657 853 SER C O 1
ATOM 15763 N N . LYS C 1 854 ? -57.457 -12.959 -124.619 1.000 35.967 854 LYS C N 1
ATOM 15764 C CA . LYS C 1 854 ? -58.558 -12.004 -124.310 1.000 37.492 854 LYS C CA 1
ATOM 15765 C C . LYS C 1 854 ? -58.080 -10.953 -123.300 1.000 32.406 854 LYS C C 1
ATOM 15766 O O . LYS C 1 854 ? -58.823 -9.974 -123.118 1.000 33.692 854 LYS C O 1
ATOM 15772 N N . GLN C 1 855 ? -56.877 -11.097 -122.719 1.000 32.828 855 GLN C N 1
ATOM 15773 C CA . GLN C 1 855 ? -56.300 -10.117 -121.746 1.000 30.275 855 GLN C CA 1
ATOM 15774 C C . GLN C 1 855 ? -55.497 -9.081 -122.539 1.000 29.520 855 GLN C C 1
ATOM 15775 O O . GLN C 1 855 ? -54.448 -9.454 -123.087 1.000 28.742 855 GLN C O 1
ATOM 15781 N N . LEU C 1 856 ? -56.037 -7.868 -122.678 1.000 27.947 856 LEU C N 1
ATOM 15782 C CA . LEU C 1 856 ? -55.428 -6.818 -123.539 1.000 28.717 856 LEU C CA 1
ATOM 15783 C C . LEU C 1 856 ? -54.160 -6.319 -122.836 1.000 27.797 856 LEU C C 1
ATOM 15784 O O . LEU C 1 856 ? -53.086 -6.230 -123.493 1.000 26.682 856 LEU C O 1
ATOM 15789 N N . HIS C 1 857 ? -54.297 -6.035 -121.544 1.000 27.463 857 HIS C N 1
ATOM 15790 C CA . HIS C 1 857 ? -53.255 -5.380 -120.711 1.000 25.712 857 HIS C CA 1
ATOM 15791 C C . HIS C 1 857 ? -52.777 -6.331 -119.626 1.000 26.596 857 HIS C C 1
ATOM 15792 O O . HIS C 1 857 ? -53.428 -7.352 -119.371 1.000 27.377 857 HIS C O 1
ATOM 15799 N N . ASN C 1 858 ? -51.635 -6.005 -119.035 1.000 23.202 858 ASN C N 1
ATOM 15800 C CA . ASN C 1 858 ? -51.095 -6.745 -117.886 1.000 26.157 858 ASN C CA 1
ATOM 15801 C C . ASN C 1 858 ? -52.246 -6.879 -116.890 1.000 27.547 858 ASN C C 1
ATOM 15802 O O . ASN C 1 858 ? -52.763 -5.867 -116.424 1.000 23.639 858 ASN C O 1
ATOM 15807 N N . PRO C 1 859 ? -52.709 -8.114 -116.595 1.000 28.373 859 PRO C N 1
ATOM 15808 C CA . PRO C 1 859 ? -53.824 -8.328 -115.670 1.000 29.275 859 PRO C CA 1
ATOM 15809 C C . PRO C 1 859 ? -53.615 -7.804 -114.247 1.000 32.181 859 PRO C C 1
ATOM 15810 O O . PRO C 1 859 ? -54.605 -7.770 -113.536 1.000 31.253 859 PRO C O 1
ATOM 15814 N N . VAL C 1 860 ? -52.384 -7.439 -113.839 1.000 29.142 860 VAL C N 1
ATOM 15815 C CA . VAL C 1 860 ? -52.151 -6.909 -112.455 1.000 29.154 860 VAL C CA 1
ATOM 15816 C C . VAL C 1 860 ? -51.471 -5.528 -112.461 1.000 31.070 860 VAL C C 1
ATOM 15817 O O . VAL C 1 860 ? -50.962 -5.134 -111.383 1.000 29.249 860 VAL C O 1
ATOM 15821 N N . ALA C 1 861 ? -51.551 -4.766 -113.560 1.000 31.319 861 ALA C N 1
ATOM 15822 C CA . ALA C 1 861 ? -50.739 -3.536 -113.816 1.000 33.622 861 ALA C CA 1
ATOM 15823 C C . ALA C 1 861 ? -50.865 -2.463 -112.722 1.000 35.945 861 ALA C C 1
ATOM 15824 O O . ALA C 1 861 ? -52.019 -2.190 -112.286 1.000 38.254 861 ALA C O 1
ATOM 15826 N N . PHE C 1 862 ? -49.753 -1.772 -112.382 1.000 34.048 862 PHE C N 1
ATOM 15827 C CA . PHE C 1 862 ? -49.793 -0.553 -111.518 1.000 36.888 862 PHE C CA 1
ATOM 15828 C C . PHE C 1 862 ? -50.481 0.584 -112.287 1.000 40.656 862 PHE C C 1
ATOM 15829 O O . PHE C 1 862 ? -49.921 1.068 -113.310 1.000 33.463 862 PHE C O 1
ATOM 15837 N N . GLN C 1 863 ? -51.640 1.022 -111.773 1.000 39.039 863 GLN C N 1
ATOM 15838 C CA . GLN C 1 863 ? -52.446 2.130 -112.332 1.000 40.620 863 GLN C CA 1
ATOM 15839 C C . GLN C 1 863 ? -53.058 2.936 -111.193 1.000 39.384 863 GLN C C 1
ATOM 15840 O O . GLN C 1 863 ? -53.098 2.407 -110.071 1.000 39.273 863 GLN C O 1
ATOM 15846 N N . ILE C 1 864 ? -53.577 4.130 -111.501 1.000 38.872 864 ILE C N 1
ATOM 15847 C CA . ILE C 1 864 ? -54.171 5.057 -110.488 1.000 39.337 864 ILE C CA 1
ATOM 15848 C C . ILE C 1 864 ? -55.625 5.326 -110.884 1.000 42.012 864 ILE C C 1
ATOM 15849 O O . ILE C 1 864 ? -55.848 5.807 -112.014 1.000 40.809 864 ILE C O 1
ATOM 15854 N N . GLU C 1 865 ? -56.574 4.997 -109.993 1.000 48.241 865 GLU C N 1
ATOM 15855 C CA . GLU C 1 865 ? -58.042 5.077 -110.253 1.000 51.828 865 GLU C CA 1
ATOM 15856 C C . GLU C 1 865 ? -58.367 6.428 -110.905 1.000 49.795 865 GLU C C 1
ATOM 15857 O O . GLU C 1 865 ? -57.890 7.460 -110.381 1.000 45.410 865 GLU C O 1
ATOM 15863 N N . GLY C 1 866 ? -59.083 6.414 -112.040 1.000 47.385 866 GLY C N 1
ATOM 15864 C CA . GLY C 1 866 ? -59.627 7.619 -112.701 1.000 45.852 866 GLY C CA 1
ATOM 15865 C C . GLY C 1 866 ? -58.634 8.321 -113.617 1.000 48.008 866 GLY C C 1
ATOM 15866 O O . GLY C 1 866 ? -58.994 9.393 -114.135 1.000 48.117 866 GLY C O 1
ATOM 15867 N N . GLU C 1 867 ? -57.429 7.766 -113.829 1.000 46.518 867 GLU C N 1
ATOM 15868 C CA . GLU C 1 867 ? -56.459 8.259 -114.853 1.000 41.793 867 GLU C CA 1
ATOM 15869 C C . GLU C 1 867 ? -56.737 7.503 -116.158 1.000 42.293 867 GLU C C 1
ATOM 15870 O O . GLU C 1 867 ? -56.279 6.352 -116.288 1.000 39.280 867 GLU C O 1
ATOM 15876 N N . LYS C 1 868 ? -57.504 8.108 -117.063 1.000 44.784 868 LYS C N 1
ATOM 15877 C CA . LYS C 1 868 ? -57.984 7.447 -118.309 1.000 45.192 868 LYS C CA 1
ATOM 15878 C C . LYS C 1 868 ? -56.786 7.191 -119.232 1.000 39.439 868 LYS C C 1
ATOM 15879 O O . LYS C 1 868 ? -55.813 7.965 -119.202 1.000 37.504 868 LYS C O 1
ATOM 15885 N N . LYS C 1 869 ? -56.825 6.086 -119.971 1.000 37.124 869 LYS C N 1
ATOM 15886 C CA . LYS C 1 869 ? -55.768 5.716 -120.948 1.000 37.413 869 LYS C CA 1
ATOM 15887 C C . LYS C 1 869 ? -56.401 5.791 -122.341 1.000 35.262 869 LYS C C 1
ATOM 15888 O O . LYS C 1 869 ? -57.565 5.356 -122.460 1.000 32.462 869 LYS C O 1
ATOM 15894 N N . ALA C 1 870 ? -55.690 6.361 -123.323 1.000 33.746 870 ALA C N 1
ATOM 15895 C CA . ALA C 1 870 ? -56.114 6.453 -124.751 1.000 33.919 870 ALA C CA 1
ATOM 15896 C C . ALA C 1 870 ? -55.811 5.121 -125.461 1.000 36.456 870 ALA C C 1
ATOM 15897 O O . ALA C 1 870 ? -54.714 4.989 -126.057 1.000 40.004 870 ALA C O 1
ATOM 15899 N N . VAL C 1 871 ? -56.739 4.157 -125.383 1.000 33.265 871 VAL C N 1
ATOM 15900 C CA . VAL C 1 871 ? -56.625 2.817 -126.022 1.000 35.486 871 VAL C CA 1
ATOM 15901 C C . VAL C 1 871 ? -57.356 2.895 -127.376 1.000 38.040 871 VAL C C 1
ATOM 15902 O O . VAL C 1 871 ? -58.577 3.152 -127.367 1.000 34.268 871 VAL C O 1
ATOM 15906 N N . ALA C 1 872 ? -56.621 2.758 -128.488 1.000 37.368 872 ALA C N 1
ATOM 15907 C CA . ALA C 1 872 ? -57.139 2.770 -129.883 1.000 40.832 872 ALA C CA 1
ATOM 15908 C C . ALA C 1 872 ? -58.143 3.924 -130.019 1.000 40.374 872 ALA C C 1
ATOM 15909 O O . ALA C 1 872 ? -59.294 3.692 -130.480 1.000 36.023 872 ALA C O 1
ATOM 15911 N N . ASP C 1 873 ? -57.726 5.109 -129.569 1.000 37.586 873 ASP C N 1
ATOM 15912 C CA . ASP C 1 873 ? -58.571 6.320 -129.407 1.000 40.815 873 ASP C CA 1
ATOM 15913 C C . ASP C 1 873 ? -58.259 7.282 -130.551 1.000 45.590 873 ASP C C 1
ATOM 15914 O O . ASP C 1 873 ? -57.123 7.727 -130.687 1.000 42.198 873 ASP C O 1
ATOM 15919 N N . PRO C 1 874 ? -59.257 7.638 -131.396 1.000 46.457 874 PRO C N 1
ATOM 15920 C CA . PRO C 1 874 ? -59.039 8.529 -132.543 1.000 44.520 874 PRO C CA 1
ATOM 15921 C C . PRO C 1 874 ? -58.371 9.888 -132.262 1.000 37.396 874 PRO C C 1
ATOM 15922 O O . PRO C 1 874 ? -57.689 10.396 -133.150 1.000 36.555 874 PRO C O 1
ATOM 15926 N N . ARG C 1 875 ? -58.562 10.447 -131.063 1.000 34.424 875 ARG C N 1
ATOM 15927 C CA . ARG C 1 875 ? -57.961 11.742 -130.659 1.000 35.133 875 ARG C CA 1
ATOM 15928 C C . ARG C 1 875 ? -56.440 11.590 -130.460 1.000 28.018 875 ARG C C 1
ATOM 15929 O O . ARG C 1 875 ? -55.765 12.625 -130.558 1.000 27.156 875 ARG C O 1
ATOM 15937 N N . TYR C 1 876 ? -55.949 10.379 -130.144 1.000 25.614 876 TYR C N 1
ATOM 15938 C CA . TYR C 1 876 ? -54.510 10.083 -129.862 1.000 25.693 876 TYR C CA 1
ATOM 15939 C C . TYR C 1 876 ? -54.069 8.834 -130.614 1.000 23.390 876 TYR C C 1
ATOM 15940 O O . TYR C 1 876 ? -53.865 7.757 -130.035 1.000 23.906 876 TYR C O 1
ATOM 15949 N N . PRO C 1 877 ? -53.976 8.931 -131.961 1.000 24.828 877 PRO C N 1
ATOM 15950 C CA . PRO C 1 877 ? -53.916 7.739 -132.799 1.000 25.755 877 PRO C CA 1
ATOM 15951 C C . PRO C 1 877 ? -52.505 7.163 -133.000 1.000 25.218 877 PRO C C 1
ATOM 15952 O O . PRO C 1 877 ? -52.381 6.068 -133.532 1.000 25.352 877 PRO C O 1
ATOM 15956 N N . PHE C 1 878 ? -51.473 7.875 -132.527 1.000 24.205 878 PHE C N 1
ATOM 15957 C CA . PHE C 1 878 ? -50.046 7.540 -132.813 1.000 24.482 878 PHE C CA 1
ATOM 15958 C C . PHE C 1 878 ? -49.330 7.030 -131.553 1.000 22.377 878 PHE C C 1
ATOM 15959 O O . PHE C 1 878 ? -49.598 7.503 -130.474 1.000 21.029 878 PHE C O 1
ATOM 15967 N N . ILE C 1 879 ? -48.446 6.058 -131.715 1.000 23.268 879 ILE C N 1
ATOM 15968 C CA . ILE C 1 879 ? -47.549 5.601 -130.616 1.000 22.967 879 ILE C CA 1
ATOM 15969 C C . ILE C 1 879 ? -46.651 6.773 -130.204 1.000 24.267 879 ILE C C 1
ATOM 15970 O O . ILE C 1 879 ? -46.086 7.432 -131.073 1.000 21.964 879 ILE C O 1
ATOM 15975 N N . GLY C 1 880 ? -46.566 7.046 -128.899 1.000 22.248 880 GLY C N 1
ATOM 15976 C CA . GLY C 1 880 ? -45.581 7.986 -128.328 1.000 20.921 880 GLY C CA 1
ATOM 15977 C C . GLY C 1 880 ? -44.483 7.212 -127.639 1.000 18.101 880 GLY C C 1
ATOM 15978 O O . GLY C 1 880 ? -44.765 6.175 -127.026 1.000 18.610 880 GLY C O 1
ATOM 15979 N N . THR C 1 881 ? -43.237 7.646 -127.830 1.000 18.617 881 THR C N 1
ATOM 15980 C CA . THR C 1 881 ? -42.087 7.090 -127.092 1.000 19.255 881 THR C CA 1
ATOM 15981 C C . THR C 1 881 ? -41.118 8.236 -126.807 1.000 17.713 881 THR C C 1
ATOM 15982 O O . THR C 1 881 ? -41.108 9.254 -127.519 1.000 17.682 881 THR C O 1
ATOM 15986 N N . THR C 1 882 ? -40.345 8.086 -125.736 1.000 18.174 882 THR C N 1
ATOM 15987 C CA . THR C 1 882 ? -39.330 9.113 -125.381 1.000 17.270 882 THR C CA 1
ATOM 15988 C C . THR C 1 882 ? -37.970 8.448 -125.267 1.000 14.927 882 THR C C 1
ATOM 15989 O O . THR C 1 882 ? -37.865 7.282 -124.878 1.000 15.952 882 THR C O 1
ATOM 15993 N N . TYR C 1 883 ? -36.934 9.211 -125.545 1.000 14.403 883 TYR C N 1
ATOM 15994 C CA . TYR C 1 883 ? -35.569 8.651 -125.572 1.000 14.481 883 TYR C CA 1
ATOM 15995 C C . TYR C 1 883 ? -34.556 9.799 -125.536 1.000 13.946 883 TYR C C 1
ATOM 15996 O O . TYR C 1 883 ? -34.918 10.964 -125.410 1.000 13.977 883 TYR C O 1
ATOM 16005 N N . ARG C 1 884 ? -33.293 9.436 -125.707 1.000 13.683 884 ARG C N 1
ATOM 16006 C CA . ARG C 1 884 ? -32.116 10.299 -125.507 1.000 13.047 884 ARG C CA 1
ATOM 16007 C C . ARG C 1 884 ? -31.361 10.533 -126.820 1.000 13.852 884 ARG C C 1
ATOM 16008 O O . ARG C 1 884 ? -31.547 9.789 -127.833 1.000 14.257 884 ARG C O 1
ATOM 16016 N N . VAL C 1 885 ? -30.533 11.568 -126.798 1.000 14.113 885 VAL C N 1
ATOM 16017 C CA . VAL C 1 885 ? -29.470 11.805 -127.797 1.000 12.974 885 VAL C CA 1
ATOM 16018 C C . VAL C 1 885 ? -28.098 11.841 -127.106 1.000 12.773 885 VAL C C 1
ATOM 16019 O O . VAL C 1 885 ? -28.021 12.086 -125.868 1.000 12.151 885 VAL C O 1
ATOM 16023 N N . THR C 1 886 ? -27.056 11.601 -127.892 1.000 11.768 886 THR C N 1
ATOM 16024 C CA . THR C 1 886 ? -25.676 11.512 -127.366 1.000 10.907 886 THR C CA 1
ATOM 16025 C C . THR C 1 886 ? -25.300 12.754 -126.546 1.000 11.744 886 THR C C 1
ATOM 16026 O O . THR C 1 886 ? -24.570 12.610 -125.524 1.000 11.996 886 THR C O 1
ATOM 16030 N N . GLU C 1 887 ? -25.733 13.929 -126.959 1.000 12.010 887 GLU C N 1
ATOM 16031 C CA . GLU C 1 887 ? -25.155 15.215 -126.445 1.000 11.644 887 GLU C CA 1
ATOM 16032 C C . GLU C 1 887 ? -25.788 15.693 -125.129 1.000 11.444 887 GLU C C 1
ATOM 16033 O O . GLU C 1 887 ? -25.182 16.599 -124.512 1.000 12.402 887 GLU C O 1
ATOM 16039 N N . HIS C 1 888 ? -26.985 15.236 -124.765 1.000 12.079 888 HIS C N 1
ATOM 16040 C CA . HIS C 1 888 ? -27.640 15.749 -123.547 1.000 10.676 888 HIS C CA 1
ATOM 16041 C C . HIS C 1 888 ? -27.725 14.659 -122.500 1.000 11.404 888 HIS C C 1
ATOM 16042 O O . HIS C 1 888 ? -27.593 13.471 -122.836 1.000 12.407 888 HIS C O 1
ATOM 16049 N N . TRP C 1 889 ? -27.918 15.112 -121.260 1.000 12.041 889 TRP C N 1
ATOM 16050 C CA . TRP C 1 889 ? -27.939 14.247 -120.076 1.000 12.428 889 TRP C CA 1
ATOM 16051 C C . TRP C 1 889 ? -29.282 14.390 -119.363 1.000 12.261 889 TRP C C 1
ATOM 16052 O O . TRP C 1 889 ? -29.558 15.458 -118.791 1.000 12.231 889 TRP C O 1
ATOM 16063 N N . GLN C 1 890 ? -30.042 13.314 -119.303 1.000 12.503 890 GLN C N 1
ATOM 16064 C CA . GLN C 1 890 ? -31.221 13.178 -118.412 1.000 13.163 890 GLN C CA 1
ATOM 16065 C C . GLN C 1 890 ? -32.224 14.290 -118.730 1.000 12.150 890 GLN C C 1
ATOM 16066 O O . GLN C 1 890 ? -32.565 14.455 -119.914 1.000 12.888 890 GLN C O 1
ATOM 16072 N N . THR C 1 891 ? -32.670 15.077 -117.745 1.000 12.363 891 THR C N 1
ATOM 16073 C CA . THR C 1 891 ? -33.639 16.177 -118.002 1.000 12.899 891 THR C CA 1
ATOM 16074 C C . THR C 1 891 ? -32.936 17.344 -118.707 1.000 14.238 891 THR C C 1
ATOM 16075 O O . THR C 1 891 ? -33.614 18.340 -118.994 1.000 14.110 891 THR C O 1
ATOM 16079 N N . GLY C 1 892 ? -31.619 17.244 -118.904 1.000 12.247 892 GLY C N 1
ATOM 16080 C CA . GLY C 1 892 ? -30.751 18.297 -119.450 1.000 13.107 892 GLY C CA 1
ATOM 16081 C C . GLY C 1 892 ? -30.489 19.414 -118.449 1.000 13.311 892 GLY C C 1
ATOM 16082 O O . GLY C 1 892 ? -29.896 20.402 -118.793 1.000 13.688 892 GLY C O 1
ATOM 16083 N N . LEU C 1 893 ? -30.910 19.278 -117.198 1.000 13.967 893 LEU C N 1
ATOM 16084 C CA . LEU C 1 893 ? -30.537 20.283 -116.165 1.000 13.003 893 LEU C CA 1
ATOM 16085 C C . LEU C 1 893 ? -29.054 20.607 -116.249 1.000 13.596 893 LEU C C 1
ATOM 16086 O O . LEU C 1 893 ? -28.666 21.764 -116.225 1.000 14.462 893 LEU C O 1
ATOM 16091 N N . MET C 1 894 ? -28.206 19.594 -116.395 1.000 13.293 894 MET C N 1
ATOM 16092 C CA . MET C 1 894 ? -26.759 19.806 -116.543 1.000 12.551 894 MET C CA 1
ATOM 16093 C C . MET C 1 894 ? -26.382 20.309 -117.932 1.000 12.228 894 MET C C 1
ATOM 16094 O O . MET C 1 894 ? -25.658 21.309 -118.041 1.000 13.314 894 MET C O 1
ATOM 16099 N N . THR C 1 895 ? -26.777 19.610 -118.988 1.000 11.840 895 THR C N 1
ATOM 16100 C CA . THR C 1 895 ? -26.190 19.855 -120.323 1.000 11.902 895 THR C CA 1
ATOM 16101 C C . THR C 1 895 ? -26.887 21.027 -121.022 1.000 11.679 895 THR C C 1
ATOM 16102 O O . THR C 1 895 ? -26.219 21.618 -121.895 1.000 12.014 895 THR C O 1
ATOM 16106 N N . ARG C 1 896 ? -28.098 21.421 -120.592 1.000 12.206 896 ARG C N 1
ATOM 16107 C CA . ARG C 1 896 ? -28.708 22.676 -121.087 1.000 12.471 896 ARG C CA 1
ATOM 16108 C C . ARG C 1 896 ? -27.918 23.889 -120.605 1.000 13.645 896 ARG C C 1
ATOM 16109 O O . ARG C 1 896 ? -28.221 24.977 -121.079 1.000 14.095 896 ARG C O 1
ATOM 16117 N N . ARG C 1 897 ? -27.005 23.703 -119.650 1.000 12.764 897 ARG C N 1
ATOM 16118 C CA . ARG C 1 897 ? -26.163 24.784 -119.118 1.000 12.933 897 ARG C CA 1
ATOM 16119 C C . ARG C 1 897 ? -24.796 24.791 -119.801 1.000 13.614 897 ARG C C 1
ATOM 16120 O O . ARG C 1 897 ? -24.006 25.687 -119.500 1.000 13.742 897 ARG C O 1
ATOM 16128 N N . CYS C 1 898 ? -24.516 23.809 -120.673 1.000 12.907 898 CYS C N 1
ATOM 16129 C CA . CYS C 1 898 ? -23.199 23.591 -121.317 1.000 13.276 898 CYS C CA 1
ATOM 16130 C C . CYS C 1 898 ? -23.305 24.052 -122.770 1.000 12.385 898 CYS C C 1
ATOM 16131 O O . CYS C 1 898 ? -23.973 23.382 -123.588 1.000 12.884 898 CYS C O 1
ATOM 16134 N N . ALA C 1 899 ? -22.699 25.199 -123.091 1.000 13.037 899 ALA C N 1
ATOM 16135 C CA . ALA C 1 899 ? -22.941 25.849 -124.401 1.000 12.744 899 ALA C CA 1
ATOM 16136 C C . ALA C 1 899 ? -22.564 24.933 -125.580 1.000 13.367 899 ALA C C 1
ATOM 16137 O O . ALA C 1 899 ? -23.246 25.038 -126.629 1.000 13.536 899 ALA C O 1
ATOM 16139 N N . TRP C 1 900 ? -21.543 24.069 -125.455 1.000 12.757 900 TRP C N 1
ATOM 16140 C CA . TRP C 1 900 ? -21.114 23.207 -126.594 1.000 13.085 900 TRP C CA 1
ATOM 16141 C C . TRP C 1 900 ? -22.128 22.091 -126.836 1.000 13.695 900 TRP C C 1
ATOM 16142 O O . TRP C 1 900 ? -22.206 21.609 -127.974 1.000 13.723 900 TRP C O 1
ATOM 16153 N N . LEU C 1 901 ? -22.872 21.662 -125.824 1.000 12.475 901 LEU C N 1
ATOM 16154 C CA . LEU C 1 901 ? -23.909 20.626 -125.961 1.000 12.255 901 LEU C CA 1
ATOM 16155 C C . LEU C 1 901 ? -25.216 21.262 -126.450 1.000 13.428 901 LEU C C 1
ATOM 16156 O O . LEU C 1 901 ? -25.817 20.715 -127.382 1.000 12.317 901 LEU C O 1
ATOM 16161 N N . VAL C 1 902 ? -25.596 22.424 -125.937 1.000 13.138 902 VAL C N 1
ATOM 16162 C CA . VAL C 1 902 ? -26.722 23.186 -126.530 1.000 13.445 902 VAL C CA 1
ATOM 16163 C C . VAL C 1 902 ? -26.409 23.504 -128.002 1.000 12.383 902 VAL C C 1
ATOM 16164 O O . VAL C 1 902 ? -27.324 23.413 -128.822 1.000 13.572 902 VAL C O 1
ATOM 16168 N N . GLU C 1 903 ? -25.167 23.804 -128.358 1.000 12.719 903 GLU C N 1
ATOM 16169 C CA . GLU C 1 903 ? -24.833 24.181 -129.752 1.000 13.729 903 GLU C CA 1
ATOM 16170 C C . GLU C 1 903 ? -25.239 23.025 -130.674 1.000 13.903 903 GLU C C 1
ATOM 16171 O O . GLU C 1 903 ? -25.824 23.230 -131.746 1.000 14.135 903 GLU C O 1
ATOM 16177 N N . ALA C 1 904 ? -24.943 21.799 -130.276 1.000 12.997 904 ALA C N 1
ATOM 16178 C CA . ALA C 1 904 ? -25.170 20.592 -131.089 1.000 12.912 904 ALA C CA 1
ATOM 16179 C C . ALA C 1 904 ? -26.636 20.188 -131.122 1.000 12.377 904 ALA C C 1
ATOM 16180 O O . ALA C 1 904 ? -27.059 19.605 -132.133 1.000 13.375 904 ALA C O 1
ATOM 16182 N N . GLU C 1 905 ? -27.383 20.410 -130.041 1.000 12.556 905 GLU C N 1
ATOM 16183 C CA . GLU C 1 905 ? -28.778 19.941 -129.858 1.000 12.310 905 GLU C CA 1
ATOM 16184 C C . GLU C 1 905 ? -29.560 21.031 -129.133 1.000 13.246 905 GLU C C 1
ATOM 16185 O O . GLU C 1 905 ? -29.898 20.907 -127.943 1.000 13.831 905 GLU C O 1
ATOM 16191 N N . PRO C 1 906 ? -29.852 22.141 -129.829 1.000 13.697 906 PRO C N 1
ATOM 16192 C CA . PRO C 1 906 ? -30.345 23.336 -129.141 1.000 14.483 906 PRO C CA 1
ATOM 16193 C C . PRO C 1 906 ? -31.826 23.311 -128.735 1.000 14.566 906 PRO C C 1
ATOM 16194 O O . PRO C 1 906 ? -32.171 24.071 -127.867 1.000 16.062 906 PRO C O 1
ATOM 16198 N N . GLN C 1 907 ? -32.633 22.406 -129.270 1.000 15.397 907 GLN C N 1
ATOM 16199 C CA . GLN C 1 907 ? -34.110 22.473 -129.102 1.000 16.443 907 GLN C CA 1
ATOM 16200 C C . GLN C 1 907 ? -34.730 21.095 -129.088 1.000 16.440 907 GLN C C 1
ATOM 16201 O O . GLN C 1 907 ? -34.239 20.164 -129.834 1.000 16.453 907 GLN C O 1
ATOM 16207 N N . ILE C 1 908 ? -35.850 21.008 -128.381 1.000 15.348 908 ILE C N 1
ATOM 16208 C CA . ILE C 1 908 ? -36.694 19.795 -128.438 1.000 15.820 908 ILE C CA 1
ATOM 16209 C C . ILE C 1 908 ? -37.164 19.592 -129.887 1.000 15.228 908 ILE C C 1
ATOM 16210 O O . ILE C 1 908 ? -37.535 20.551 -130.562 1.000 15.718 908 ILE C O 1
ATOM 16215 N N . PHE C 1 909 ? -37.090 18.351 -130.305 1.000 16.928 909 PHE C N 1
ATOM 16216 C CA . PHE C 1 909 ? -37.487 17.913 -131.649 1.000 16.743 909 PHE C CA 1
ATOM 16217 C C . PHE C 1 909 ? -38.523 16.815 -131.508 1.000 19.176 909 PHE C C 1
ATOM 16218 O O . PHE C 1 909 ? -38.746 16.188 -130.447 1.000 18.164 909 PHE C O 1
ATOM 16226 N N . CYS C 1 910 ? -39.131 16.527 -132.646 1.000 18.667 910 CYS C N 1
ATOM 16227 C CA . CYS C 1 910 ? -40.116 15.449 -132.767 1.000 19.922 910 CYS C CA 1
ATOM 16228 C C . CYS C 1 910 ? -39.759 14.623 -134.000 1.000 19.013 910 CYS C C 1
ATOM 16229 O O . CYS C 1 910 ? -39.858 15.216 -135.120 1.000 21.414 910 CYS C O 1
ATOM 16232 N N . GLU C 1 911 ? -39.405 13.346 -133.825 1.000 18.089 911 GLU C N 1
ATOM 16233 C CA . GLU C 1 911 ? -39.010 12.471 -134.950 1.000 17.523 911 GLU C CA 1
ATOM 16234 C C . GLU C 1 911 ? -40.270 11.786 -135.466 1.000 17.587 911 GLU C C 1
ATOM 16235 O O . GLU C 1 911 ? -40.950 11.097 -134.666 1.000 19.001 911 GLU C O 1
ATOM 16241 N N . ILE C 1 912 ? -40.499 11.895 -136.785 1.000 19.380 912 ILE C N 1
ATOM 16242 C CA . ILE C 1 912 ? -41.634 11.209 -137.471 1.000 18.562 912 ILE C CA 1
ATOM 16243 C C . ILE C 1 912 ? -41.168 10.698 -138.843 1.000 18.113 912 ILE C C 1
ATOM 16244 O O . ILE C 1 912 ? -40.204 11.233 -139.379 1.000 17.951 912 ILE C O 1
ATOM 16249 N N . SER C 1 913 ? -41.875 9.691 -139.332 1.000 18.826 913 SER C N 1
ATOM 16250 C CA . SER C 1 913 ? -41.729 9.109 -140.690 1.000 19.180 913 SER C CA 1
ATOM 16251 C C . SER C 1 913 ? -42.147 10.139 -141.735 1.000 20.926 913 SER C C 1
ATOM 16252 O O . SER C 1 913 ? -42.946 11.066 -141.430 1.000 20.108 913 SER C O 1
ATOM 16255 N N . LYS C 1 914 ? -41.661 9.947 -142.952 1.000 20.391 914 LYS C N 1
ATOM 16256 C CA . LYS C 1 914 ? -42.165 10.692 -144.139 1.000 22.102 914 LYS C CA 1
ATOM 16257 C C . LYS C 1 914 ? -43.668 10.447 -144.291 1.000 19.527 914 LYS C C 1
ATOM 16258 O O . LYS C 1 914 ? -44.340 11.367 -144.685 1.000 21.825 914 LYS C O 1
ATOM 16264 N N . GLU C 1 915 ? -44.138 9.247 -143.966 1.000 21.009 915 GLU C N 1
ATOM 16265 C CA . GLU C 1 915 ? -45.547 8.826 -144.172 1.000 21.957 915 GLU C CA 1
ATOM 16266 C C . GLU C 1 915 ? -46.451 9.600 -143.215 1.000 23.600 915 GLU C C 1
ATOM 16267 O O . GLU C 1 915 ? -47.460 10.193 -143.643 1.000 24.233 915 GLU C O 1
ATOM 16273 N N . LEU C 1 916 ? -46.084 9.657 -141.938 1.000 24.170 916 LEU C N 1
ATOM 16274 C CA . LEU C 1 916 ? -46.876 10.440 -140.970 1.000 23.641 916 LEU C CA 1
ATOM 16275 C C . LEU C 1 916 ? -46.751 11.921 -141.330 1.000 21.748 916 LEU C C 1
ATOM 16276 O O . LEU C 1 916 ? -47.742 12.660 -141.240 1.000 23.839 916 LEU C O 1
ATOM 16281 N N . ALA C 1 917 ? -45.571 12.379 -141.730 1.000 21.559 917 ALA C N 1
ATOM 16282 C CA . ALA C 1 917 ? -45.367 13.779 -142.131 1.000 20.229 917 ALA C CA 1
ATOM 16283 C C . ALA C 1 917 ? -46.304 14.093 -143.308 1.000 24.117 917 ALA C C 1
ATOM 16284 O O . ALA C 1 917 ? -46.914 15.178 -143.296 1.000 26.601 917 ALA C O 1
ATOM 16286 N N . LYS C 1 918 ? -46.438 13.171 -144.258 1.000 25.877 918 LYS C N 1
ATOM 16287 C CA . LYS C 1 918 ? -47.379 13.358 -145.412 1.000 28.307 918 LYS C CA 1
ATOM 16288 C C . LYS C 1 918 ? -48.811 13.432 -144.866 1.000 26.428 918 LYS C C 1
ATOM 16289 O O . LYS C 1 918 ? -49.509 14.419 -145.151 1.000 27.646 918 LYS C O 1
ATOM 16295 N N . LEU C 1 919 ? -49.226 12.446 -144.081 1.000 27.587 919 LEU C N 1
ATOM 16296 C CA . LEU C 1 919 ? -50.579 12.370 -143.465 1.000 27.007 919 LEU C CA 1
ATOM 16297 C C . LEU C 1 919 ? -50.945 13.699 -142.784 1.000 30.700 919 LEU C C 1
ATOM 16298 O O . LEU C 1 919 ? -52.089 14.175 -142.989 1.000 28.760 919 LEU C O 1
ATOM 16303 N N . ARG C 1 920 ? -50.056 14.284 -141.970 1.000 25.449 920 ARG C N 1
ATOM 16304 C CA . ARG C 1 920 ? -50.394 15.476 -141.144 1.000 24.741 920 ARG C CA 1
ATOM 16305 C C . ARG C 1 920 ? -49.913 16.772 -141.806 1.000 21.799 920 ARG C C 1
ATOM 16306 O O . ARG C 1 920 ? -50.064 17.822 -141.194 1.000 25.128 920 ARG C O 1
ATOM 16314 N N . GLY C 1 921 ? -49.337 16.722 -143.007 1.000 23.106 921 GLY C N 1
ATOM 16315 C CA . GLY C 1 921 ? -48.932 17.926 -143.742 1.000 22.677 921 GLY C CA 1
ATOM 16316 C C . GLY C 1 921 ? -47.798 18.663 -143.041 1.000 25.619 921 GLY C C 1
ATOM 16317 O O . GLY C 1 921 ? -47.751 19.911 -143.081 1.000 27.462 921 GLY C O 1
ATOM 16318 N N . ILE C 1 922 ? -46.862 17.899 -142.477 1.000 26.518 922 ILE C N 1
ATOM 16319 C CA . ILE C 1 922 ? -45.694 18.450 -141.719 1.000 24.764 922 ILE C CA 1
ATOM 16320 C C . ILE C 1 922 ? -44.461 18.375 -142.617 1.000 22.350 922 ILE C C 1
ATOM 16321 O O . ILE C 1 922 ? -44.194 17.294 -143.109 1.000 25.078 922 ILE C O 1
ATOM 16326 N N . GLY C 1 923 ? -43.767 19.491 -142.807 1.000 22.443 923 GLY C N 1
ATOM 16327 C CA . GLY C 1 923 ? -42.455 19.545 -143.463 1.000 22.763 923 GLY C CA 1
ATOM 16328 C C . GLY C 1 923 ? -41.309 19.416 -142.462 1.000 22.697 923 GLY C C 1
ATOM 16329 O O . GLY C 1 923 ? -41.440 19.809 -141.281 1.000 21.036 923 GLY C O 1
ATOM 16330 N N . ASN C 1 924 ? -40.180 18.935 -142.942 1.000 21.804 924 ASN C N 1
ATOM 16331 C CA . ASN C 1 924 ? -38.951 18.868 -142.120 1.000 20.712 924 ASN C CA 1
ATOM 16332 C C . ASN C 1 924 ? -38.657 20.260 -141.572 1.000 20.553 924 ASN C C 1
ATOM 16333 O O . ASN C 1 924 ? -38.625 21.219 -142.363 1.000 18.432 924 ASN C O 1
ATOM 16338 N N . GLY C 1 925 ? -38.399 20.385 -140.249 1.000 20.624 925 GLY C N 1
ATOM 16339 C CA . GLY C 1 925 ? -38.064 21.681 -139.639 1.000 20.112 925 GLY C CA 1
ATOM 16340 C C . GLY C 1 925 ? -39.301 22.453 -139.166 1.000 21.519 925 GLY C C 1
ATOM 16341 O O . GLY C 1 925 ? -39.129 23.472 -138.511 1.000 24.196 925 GLY C O 1
ATOM 16342 N N . ASP C 1 926 ? -40.514 21.991 -139.466 1.000 22.862 926 ASP C N 1
ATOM 16343 C CA . ASP C 1 926 ? -41.765 22.700 -139.082 1.000 23.626 926 ASP C CA 1
ATOM 16344 C C . ASP C 1 926 ? -41.929 22.601 -137.564 1.000 24.330 926 ASP C C 1
ATOM 16345 O O . ASP C 1 926 ? -41.571 21.554 -136.989 1.000 26.311 926 ASP C O 1
ATOM 16350 N N . THR C 1 927 ? -42.565 23.596 -136.972 1.000 22.613 927 THR C N 1
ATOM 16351 C CA . THR C 1 927 ? -43.023 23.534 -135.558 1.000 22.284 927 THR C CA 1
ATOM 16352 C C . THR C 1 927 ? -44.272 22.655 -135.490 1.000 22.372 927 THR C C 1
ATOM 16353 O O . THR C 1 927 ? -45.139 22.787 -136.390 1.000 24.175 927 THR C O 1
ATOM 16357 N N . VAL C 1 928 ? -44.336 21.744 -134.525 1.000 20.563 928 VAL C N 1
ATOM 16358 C CA . VAL C 1 928 ? -45.447 20.778 -134.353 1.000 22.672 928 VAL C CA 1
ATOM 16359 C C . VAL C 1 928 ? -45.851 20.797 -132.885 1.000 24.122 928 VAL C C 1
ATOM 16360 O O . VAL C 1 928 ? -45.002 21.151 -132.046 1.000 23.953 928 VAL C O 1
ATOM 16364 N N . LYS C 1 929 ? -47.097 20.417 -132.613 1.000 23.811 929 LYS C N 1
ATOM 16365 C CA . LYS C 1 929 ? -47.618 20.257 -131.242 1.000 24.800 929 LYS C CA 1
ATOM 16366 C C . LYS C 1 929 ? -47.912 18.779 -131.038 1.000 24.287 929 LYS C C 1
ATOM 16367 O O . LYS C 1 929 ? -48.621 18.194 -131.878 1.000 23.504 929 LYS C O 1
ATOM 16373 N N . VAL C 1 930 ? -47.325 18.175 -130.009 1.000 22.165 930 VAL C N 1
ATOM 16374 C CA . VAL C 1 930 ? -47.556 16.754 -129.659 1.000 22.274 930 VAL C CA 1
ATOM 16375 C C . VAL C 1 930 ? -48.437 16.724 -128.416 1.000 22.977 930 VAL C C 1
ATOM 16376 O O . VAL C 1 930 ? -48.111 17.438 -127.484 1.000 23.125 930 VAL C O 1
ATOM 16380 N N . SER C 1 931 ? -49.548 16.008 -128.426 1.000 24.926 931 SER C N 1
ATOM 16381 C CA . SER C 1 931 ? -50.510 16.082 -127.302 1.000 24.391 931 SER C CA 1
ATOM 16382 C C . SER C 1 931 ? -50.848 14.678 -126.829 1.000 23.467 931 SER C C 1
ATOM 16383 O O . SER C 1 931 ? -50.740 13.731 -127.618 1.000 24.989 931 SER C O 1
ATOM 16386 N N . SER C 1 932 ? -51.101 14.530 -125.531 1.000 22.503 932 SER C N 1
ATOM 16387 C CA . SER C 1 932 ? -51.668 13.297 -124.954 1.000 21.915 932 SER C CA 1
ATOM 16388 C C . SER C 1 932 ? -52.811 13.700 -124.019 1.000 19.826 932 SER C C 1
ATOM 16389 O O . SER C 1 932 ? -53.119 14.894 -123.944 1.000 23.072 932 SER C O 1
ATOM 16392 N N . LEU C 1 933 ? -53.461 12.730 -123.403 1.000 22.213 933 LEU C N 1
ATOM 16393 C CA . LEU C 1 933 ? -54.507 13.005 -122.378 1.000 22.604 933 LEU C CA 1
ATOM 16394 C C . LEU C 1 933 ? -53.934 13.874 -121.254 1.000 25.309 933 LEU C C 1
ATOM 16395 O O . LEU C 1 933 ? -54.705 14.608 -120.622 1.000 25.234 933 LEU C O 1
ATOM 16400 N N . ARG C 1 934 ? -52.618 13.827 -121.004 1.000 21.499 934 ARG C N 1
ATOM 16401 C CA . ARG C 1 934 ? -52.032 14.454 -119.780 1.000 21.295 934 ARG C CA 1
ATOM 16402 C C . ARG C 1 934 ? -51.351 15.796 -120.057 1.000 22.113 934 ARG C C 1
ATOM 16403 O O . ARG C 1 934 ? -50.943 16.426 -119.086 1.000 23.113 934 ARG C O 1
ATOM 16411 N N . GLY C 1 935 ? -51.143 16.196 -121.313 1.000 22.209 935 GLY C N 1
ATOM 16412 C CA . GLY C 1 935 ? -50.563 17.514 -121.637 1.000 21.496 935 GLY C CA 1
ATOM 16413 C C . GLY C 1 935 ? -50.172 17.642 -123.093 1.000 25.583 935 GLY C C 1
ATOM 16414 O O . GLY C 1 935 ? -50.527 16.751 -123.887 1.000 26.729 935 GLY C O 1
ATOM 16415 N N . ALA C 1 936 ? -49.430 18.701 -123.417 1.000 25.413 936 ALA C N 1
ATOM 16416 C CA . ALA C 1 936 ? -49.014 18.988 -124.800 1.000 25.966 936 ALA C CA 1
ATOM 16417 C C . ALA C 1 936 ? -47.776 19.873 -124.803 1.000 24.046 936 ALA C C 1
ATOM 16418 O O . ALA C 1 936 ? -47.568 20.625 -123.854 1.000 23.990 936 ALA C O 1
ATOM 16420 N N . LEU C 1 937 ? -47.003 19.821 -125.875 1.000 21.186 937 LEU C N 1
ATOM 16421 C CA . LEU C 1 937 ? -45.901 20.774 -126.073 1.000 23.054 937 LEU C CA 1
ATOM 16422 C C . LEU C 1 937 ? -45.546 20.834 -127.548 1.000 23.357 937 LEU C C 1
ATOM 16423 O O . LEU C 1 937 ? -46.010 19.935 -128.299 1.000 22.680 937 LEU C O 1
ATOM 16428 N N . GLU C 1 938 ? -44.756 21.846 -127.881 1.000 22.308 938 GLU C N 1
ATOM 16429 C CA . GLU C 1 938 ? -44.253 22.115 -129.243 1.000 22.704 938 GLU C CA 1
ATOM 16430 C C . GLU C 1 938 ? -42.813 21.649 -129.367 1.000 23.595 938 GLU C C 1
ATOM 16431 O O . GLU C 1 938 ? -42.067 21.700 -128.371 1.000 20.909 938 GLU C O 1
ATOM 16437 N N . ALA C 1 939 ? -42.432 21.331 -130.591 1.000 21.455 939 ALA C N 1
ATOM 16438 C CA . ALA C 1 939 ? -41.097 20.784 -130.904 1.000 18.115 939 ALA C CA 1
ATOM 16439 C C . ALA C 1 939 ? -40.834 21.013 -132.396 1.000 21.552 939 ALA C C 1
ATOM 16440 O O . ALA C 1 939 ? -41.791 21.333 -133.142 1.000 19.554 939 ALA C O 1
ATOM 16442 N N . VAL C 1 940 ? -39.580 20.927 -132.816 1.000 19.830 940 VAL C N 1
ATOM 16443 C CA . VAL C 1 940 ? -39.212 21.018 -134.248 1.000 19.867 940 VAL C CA 1
ATOM 16444 C C . VAL C 1 940 ? -39.338 19.621 -134.847 1.000 19.296 940 VAL C C 1
ATOM 16445 O O . VAL C 1 940 ? -38.758 18.666 -134.312 1.000 18.149 940 VAL C O 1
ATOM 16449 N N . ALA C 1 941 ? -40.009 19.500 -135.991 1.000 17.956 941 ALA C N 1
ATOM 16450 C CA . ALA C 1 941 ? -40.185 18.215 -136.667 1.000 18.635 941 ALA C CA 1
ATOM 16451 C C . ALA C 1 941 ? -38.871 17.845 -137.343 1.000 16.885 941 ALA C C 1
ATOM 16452 O O . ALA C 1 941 ? -38.240 18.719 -137.987 1.000 17.395 941 ALA C O 1
ATOM 16454 N N . ILE C 1 942 ? -38.442 16.629 -137.079 1.000 16.574 942 ILE C N 1
ATOM 16455 C CA . ILE C 1 942 ? -37.354 15.949 -137.810 1.000 17.611 942 ILE C CA 1
ATOM 16456 C C . ILE C 1 942 ? -38.038 14.834 -138.571 1.000 18.207 942 ILE C C 1
ATOM 16457 O O . ILE C 1 942 ? -38.426 13.830 -137.956 1.000 17.690 942 ILE C O 1
ATOM 16462 N N . VAL C 1 943 ? -38.238 15.063 -139.874 1.000 19.589 943 VAL C N 1
ATOM 16463 C CA . VAL C 1 943 ? -38.908 14.091 -140.758 1.000 18.992 943 VAL C CA 1
ATOM 16464 C C . VAL C 1 943 ? -37.831 13.212 -141.383 1.000 17.273 943 VAL C C 1
ATOM 16465 O O . VAL C 1 943 ? -36.881 13.751 -141.944 1.000 18.359 943 VAL C O 1
ATOM 16469 N N . THR C 1 944 ? -37.947 11.907 -141.222 1.000 16.729 944 THR C N 1
ATOM 16470 C CA . THR C 1 944 ? -36.813 11.015 -141.523 1.000 16.825 944 THR C CA 1
ATOM 16471 C C . THR C 1 944 ? -37.288 9.616 -141.904 1.000 17.935 944 THR C C 1
ATOM 16472 O O . THR C 1 944 ? -38.232 9.089 -141.263 1.000 17.657 944 THR C O 1
ATOM 16476 N N . GLU C 1 945 ? -36.581 8.992 -142.855 1.000 17.144 945 GLU C N 1
ATOM 16477 C CA . GLU C 1 945 ? -36.743 7.559 -143.198 1.000 17.927 945 GLU C CA 1
ATOM 16478 C C . GLU C 1 945 ? -36.228 6.655 -142.072 1.000 16.329 945 GLU C C 1
ATOM 16479 O O . GLU C 1 945 ? -36.451 5.456 -142.122 1.000 18.034 945 GLU C O 1
ATOM 16485 N N . ARG C 1 946 ? -35.624 7.217 -141.019 1.000 15.497 946 ARG C N 1
ATOM 16486 C CA . ARG C 1 946 ? -35.193 6.436 -139.837 1.000 17.024 946 ARG C CA 1
ATOM 16487 C C . ARG C 1 946 ? -36.398 5.989 -139.012 1.000 17.766 946 ARG C C 1
ATOM 16488 O O . ARG C 1 946 ? -36.195 5.103 -138.158 1.000 17.659 946 ARG C O 1
ATOM 16496 N N . ILE C 1 947 ? -37.604 6.491 -139.306 1.000 17.108 947 ILE C N 1
ATOM 16497 C CA . ILE C 1 947 ? -38.864 5.940 -138.741 1.000 19.616 947 ILE C CA 1
ATOM 16498 C C . ILE C 1 947 ? -39.755 5.560 -139.931 1.000 20.224 947 ILE C C 1
ATOM 16499 O O . ILE C 1 947 ? -39.811 6.376 -140.881 1.000 20.653 947 ILE C O 1
ATOM 16504 N N . ARG C 1 948 ? -40.373 4.375 -139.847 1.000 21.407 948 ARG C N 1
ATOM 16505 C CA . ARG C 1 948 ? -41.291 3.826 -140.875 1.000 24.407 948 ARG C CA 1
ATOM 16506 C C . ARG C 1 948 ? -42.553 3.376 -140.153 1.000 24.308 948 ARG C C 1
ATOM 16507 O O . ARG C 1 948 ? -42.505 3.051 -138.961 1.000 21.251 948 ARG C O 1
ATOM 16515 N N . PRO C 1 949 ? -43.724 3.351 -140.829 1.000 24.348 949 PRO C N 1
ATOM 16516 C CA . PRO C 1 949 ? -44.927 2.785 -140.235 1.000 22.740 949 PRO C CA 1
ATOM 16517 C C . PRO C 1 949 ? -44.685 1.364 -139.759 1.000 22.788 949 PRO C C 1
ATOM 16518 O O . PRO C 1 949 ? -43.794 0.670 -140.246 1.000 25.905 949 PRO C O 1
ATOM 16522 N N . PHE C 1 950 ? -45.452 0.959 -138.765 1.000 24.375 950 PHE C N 1
ATOM 16523 C CA . PHE C 1 950 ? -45.456 -0.423 -138.252 1.000 24.956 950 PHE C CA 1
ATOM 16524 C C . PHE C 1 950 ? -46.749 -1.051 -138.752 1.000 25.394 950 PHE C C 1
ATOM 16525 O O . PHE C 1 950 ? -47.803 -0.479 -138.465 1.000 26.773 950 PHE C O 1
ATOM 16533 N N . LYS C 1 951 ? -46.644 -2.124 -139.528 1.000 26.475 951 LYS C N 1
ATOM 16534 C CA . LYS C 1 951 ? -47.831 -2.827 -140.064 1.000 28.571 951 LYS C CA 1
ATOM 16535 C C . LYS C 1 951 ? -48.256 -3.834 -138.995 1.000 25.869 951 LYS C C 1
ATOM 16536 O O . LYS C 1 951 ? -47.578 -4.866 -138.829 1.000 26.063 951 LYS C O 1
ATOM 16542 N N . ILE C 1 952 ? -49.288 -3.447 -138.236 1.000 25.355 952 ILE C N 1
ATOM 16543 C CA . ILE C 1 952 ? -49.794 -4.184 -137.053 1.000 25.836 952 ILE C CA 1
ATOM 16544 C C . ILE C 1 952 ? -51.157 -4.773 -137.435 1.000 28.471 952 ILE C C 1
ATOM 16545 O O . ILE C 1 952 ? -52.104 -3.969 -137.599 1.000 29.243 952 ILE C O 1
ATOM 16550 N N . GLU C 1 953 ? -51.273 -6.104 -137.489 1.000 32.347 953 GLU C N 1
ATOM 16551 C CA . GLU C 1 953 ? -52.565 -6.773 -137.838 1.000 36.261 953 GLU C CA 1
ATOM 16552 C C . GLU C 1 953 ? -53.061 -6.192 -139.168 1.000 36.906 953 GLU C C 1
ATOM 16553 O O . GLU C 1 953 ? -54.249 -5.825 -139.238 1.000 36.053 953 GLU C O 1
ATOM 16559 N N . GLY C 1 954 ? -52.133 -5.998 -140.117 1.000 36.812 954 GLY C N 1
ATOM 16560 C CA . GLY C 1 954 ? -52.378 -5.520 -141.489 1.000 36.733 954 GLY C CA 1
ATOM 16561 C C . GLY C 1 954 ? -52.707 -4.039 -141.599 1.000 39.064 954 GLY C C 1
ATOM 16562 O O . GLY C 1 954 ? -53.058 -3.635 -142.708 1.000 37.439 954 GLY C O 1
ATOM 16563 N N . VAL C 1 955 ? -52.596 -3.237 -140.530 1.000 34.397 955 VAL C N 1
ATOM 16564 C CA . VAL C 1 955 ? -52.914 -1.776 -140.530 1.000 32.962 955 VAL C CA 1
ATOM 16565 C C . VAL C 1 955 ? -51.639 -1.007 -140.126 1.000 31.829 955 VAL C C 1
ATOM 16566 O O . VAL C 1 955 ? -50.994 -1.419 -139.127 1.000 33.454 955 VAL C O 1
ATOM 16570 N N . ASP C 1 956 ? -51.306 0.059 -140.852 1.000 29.333 956 ASP C N 1
ATOM 16571 C CA . ASP C 1 956 ? -50.121 0.927 -140.608 1.000 33.252 956 ASP C CA 1
ATOM 16572 C C . ASP C 1 956 ? -50.318 1.758 -139.340 1.000 31.965 956 ASP C C 1
ATOM 16573 O O . ASP C 1 956 ? -51.280 2.522 -139.285 1.000 32.947 956 ASP C O 1
ATOM 16578 N N . VAL C 1 957 ? -49.405 1.633 -138.368 1.000 28.810 957 VAL C N 1
ATOM 16579 C CA . VAL C 1 957 ? -49.439 2.406 -137.092 1.000 27.307 957 VAL C CA 1
ATOM 16580 C C . VAL C 1 957 ? -48.226 3.336 -137.111 1.000 22.789 957 VAL C C 1
ATOM 16581 O O . VAL C 1 957 ? -47.135 2.853 -137.428 1.000 23.391 957 VAL C O 1
ATOM 16585 N N . HIS C 1 958 ? -48.454 4.625 -136.897 1.000 22.315 958 HIS C N 1
ATOM 16586 C CA . HIS C 1 958 ? -47.415 5.687 -136.884 1.000 22.734 958 HIS C CA 1
ATOM 16587 C C . HIS C 1 958 ? -46.934 5.944 -135.454 1.000 22.101 958 HIS C C 1
ATOM 16588 O O . HIS C 1 958 ? -47.784 5.974 -134.532 1.000 24.180 958 HIS C O 1
ATOM 16595 N N . MET C 1 959 ? -45.633 6.219 -135.283 1.000 20.630 959 MET C N 1
ATOM 16596 C CA . MET C 1 959 ? -45.074 6.615 -133.964 1.000 19.327 959 MET C CA 1
ATOM 16597 C C . MET C 1 959 ? -44.557 8.055 -134.029 1.000 19.776 959 MET C C 1
ATOM 16598 O O . MET C 1 959 ? -44.258 8.608 -135.116 1.000 19.374 959 MET C O 1
ATOM 16603 N N . VAL C 1 960 ? -44.531 8.687 -132.875 1.000 19.147 960 VAL C N 1
ATOM 16604 C CA . VAL C 1 960 ? -44.000 10.049 -132.655 1.000 19.434 960 VAL C CA 1
ATOM 16605 C C . VAL C 1 960 ? -42.916 9.939 -131.581 1.000 19.836 960 VAL C C 1
ATOM 16606 O O . VAL C 1 960 ? -43.215 9.402 -130.514 1.000 21.474 960 VAL C O 1
ATOM 16610 N N . GLY C 1 961 ? -41.703 10.367 -131.903 1.000 19.441 961 GLY C N 1
ATOM 16611 C CA . GLY C 1 961 ? -40.561 10.266 -130.971 1.000 20.246 961 GLY C CA 1
ATOM 16612 C C . GLY C 1 961 ? -40.169 11.634 -130.434 1.000 18.622 961 GLY C C 1
ATOM 16613 O O . GLY C 1 961 ? -40.034 12.578 -131.198 1.000 20.582 961 GLY C O 1
ATOM 16614 N N . LEU C 1 962 ? -39.932 11.725 -129.128 1.000 17.562 962 LEU C N 1
ATOM 16615 C CA . LEU C 1 962 ? -39.454 12.954 -128.482 1.000 18.480 962 LEU C CA 1
ATOM 16616 C C . LEU C 1 962 ? -38.272 12.645 -127.559 1.000 16.764 962 LEU C C 1
ATOM 16617 O O . LEU C 1 962 ? -38.310 11.674 -126.808 1.000 19.044 962 LEU C O 1
ATOM 16622 N N . PRO C 1 963 ? -37.322 13.594 -127.462 1.000 16.962 963 PRO C N 1
ATOM 16623 C CA . PRO C 1 963 ? -36.307 13.559 -126.411 1.000 17.055 963 PRO C CA 1
ATOM 16624 C C . PRO C 1 963 ? -36.903 14.229 -125.174 1.000 18.081 963 PRO C C 1
ATOM 16625 O O . PRO C 1 963 ? -37.675 15.168 -125.294 1.000 18.014 963 PRO C O 1
ATOM 16629 N N . TRP C 1 964 ? -36.512 13.746 -123.998 1.000 16.944 964 TRP C N 1
ATOM 16630 C CA . TRP C 1 964 ? -37.017 14.264 -122.701 1.000 15.426 964 TRP C CA 1
ATOM 16631 C C . TRP C 1 964 ? -35.940 15.139 -122.033 1.000 16.847 964 TRP C C 1
ATOM 16632 O O . TRP C 1 964 ? -36.001 15.351 -120.799 1.000 15.934 964 TRP C O 1
ATOM 16643 N N . HIS C 1 965 ? -35.025 15.698 -122.812 1.000 14.105 965 HIS C N 1
ATOM 16644 C CA . HIS C 1 965 ? -33.857 16.464 -122.309 1.000 14.173 965 HIS C CA 1
ATOM 16645 C C . HIS C 1 965 ? -34.158 17.947 -122.101 1.000 13.814 965 HIS C C 1
ATOM 16646 O O . HIS C 1 965 ? -33.224 18.709 -121.838 1.000 15.057 965 HIS C O 1
ATOM 16653 N N . TYR C 1 966 ? -35.386 18.403 -122.327 1.000 14.982 966 TYR C N 1
ATOM 16654 C CA . TYR C 1 966 ? -35.623 19.856 -122.399 1.000 14.498 966 TYR C CA 1
ATOM 16655 C C . TYR C 1 966 ? -36.502 20.297 -121.225 1.000 14.246 966 TYR C C 1
ATOM 16656 O O . TYR C 1 966 ? -37.242 19.502 -120.620 1.000 15.644 966 TYR C O 1
ATOM 16665 N N . GLY C 1 967 ? -36.348 21.560 -120.888 1.000 14.185 967 GLY C N 1
ATOM 16666 C CA . GLY C 1 967 ? -37.158 22.142 -119.811 1.000 15.829 967 GLY C CA 1
ATOM 16667 C C . GLY C 1 967 ? -37.222 23.637 -119.902 1.000 15.448 967 GLY C C 1
ATOM 16668 O O . GLY C 1 967 ? -36.337 24.295 -120.473 1.000 15.004 967 GLY C O 1
ATOM 16669 N N . TRP C 1 968 ? -38.295 24.182 -119.332 1.000 16.965 968 TRP C N 1
ATOM 16670 C CA . TRP C 1 968 ? -38.652 25.605 -119.545 1.000 16.699 968 TRP C CA 1
ATOM 16671 C C . TRP C 1 968 ? -37.612 26.618 -119.080 1.000 17.526 968 TRP C C 1
ATOM 16672 O O . TRP C 1 968 ? -37.710 27.740 -119.508 1.000 18.219 968 TRP C O 1
ATOM 16683 N N . MET C 1 969 ? -36.707 26.287 -118.151 1.000 15.554 969 MET C N 1
ATOM 16684 C CA . MET C 1 969 ? -35.820 27.294 -117.550 1.000 17.956 969 MET C CA 1
ATOM 16685 C C . MET C 1 969 ? -34.714 27.727 -118.512 1.000 17.035 969 MET C C 1
ATOM 16686 O O . MET C 1 969 ? -34.329 28.892 -118.516 1.000 18.540 969 MET C O 1
ATOM 16691 N N . VAL C 1 970 ? -34.172 26.820 -119.326 1.000 16.820 970 VAL C N 1
ATOM 16692 C CA . VAL C 1 970 ? -32.941 27.112 -120.092 1.000 17.285 970 VAL C CA 1
ATOM 16693 C C . VAL C 1 970 ? -32.797 26.014 -121.146 1.000 16.106 970 VAL C C 1
ATOM 16694 O O . VAL C 1 970 ? -33.333 24.926 -120.961 1.000 14.272 970 VAL C O 1
ATOM 16698 N N . PRO C 1 971 ? -32.173 26.254 -122.325 1.000 16.696 971 PRO C N 1
ATOM 16699 C CA . PRO C 1 971 ? -31.844 27.583 -122.849 1.000 17.692 971 PRO C CA 1
ATOM 16700 C C . PRO C 1 971 ? -33.065 28.238 -123.477 1.000 19.096 971 PRO C C 1
ATOM 16701 O O . PRO C 1 971 ? -34.118 27.625 -123.540 1.000 18.769 971 PRO C O 1
ATOM 16705 N N . LYS C 1 972 ? -32.865 29.455 -123.973 1.000 23.922 972 LYS C N 1
ATOM 16706 C CA . LYS C 1 972 ? -33.891 30.189 -124.750 1.000 25.968 972 LYS C CA 1
ATOM 16707 C C . LYS C 1 972 ? -34.351 29.302 -125.917 1.000 23.638 972 LYS C C 1
ATOM 16708 O O . LYS C 1 972 ? -33.466 28.790 -126.691 1.000 24.097 972 LYS C O 1
ATOM 16714 N N . ASN C 1 973 ? -35.664 29.101 -126.027 1.000 22.145 973 ASN C N 1
ATOM 16715 C CA . ASN C 1 973 ? -36.329 28.380 -127.144 1.000 22.237 973 ASN C CA 1
ATOM 16716 C C . ASN C 1 973 ? -36.003 26.883 -127.104 1.000 19.861 973 ASN C C 1
ATOM 16717 O O . ASN C 1 973 ? -36.300 26.213 -128.071 1.000 18.122 973 ASN C O 1
ATOM 16722 N N . GLY C 1 974 ? -35.495 26.340 -125.992 1.000 19.842 974 GLY C N 1
ATOM 16723 C CA . GLY C 1 974 ? -35.182 24.898 -125.944 1.000 18.037 974 GLY C CA 1
ATOM 16724 C C . GLY C 1 974 ? -36.415 24.035 -125.928 1.000 17.072 974 GLY C C 1
ATOM 16725 O O . GLY C 1 974 ? -36.336 22.896 -126.412 1.000 17.500 974 GLY C O 1
ATOM 16726 N N . GLY C 1 975 ? -37.508 24.518 -125.328 1.000 17.962 975 GLY C N 1
ATOM 16727 C CA . GLY C 1 975 ? -38.722 23.712 -125.094 1.000 17.551 975 GLY C CA 1
ATOM 16728 C C . GLY C 1 975 ? -38.782 23.126 -123.691 1.000 16.675 975 GLY C C 1
ATOM 16729 O O . GLY C 1 975 ? -37.889 23.372 -122.857 1.000 17.964 975 GLY C O 1
ATOM 16730 N N . ASP C 1 976 ? -39.856 22.405 -123.425 1.000 18.152 976 ASP C N 1
ATOM 16731 C CA . ASP C 1 976 ? -40.117 21.816 -122.097 1.000 17.185 976 ASP C CA 1
ATOM 16732 C C . ASP C 1 976 ? -40.089 20.296 -122.199 1.000 19.278 976 ASP C C 1
ATOM 16733 O O . ASP C 1 976 ? -39.681 19.726 -123.230 1.000 18.742 976 ASP C O 1
ATOM 16738 N N . THR C 1 977 ? -40.435 19.642 -121.112 1.000 16.844 977 THR C N 1
ATOM 16739 C CA . THR C 1 977 ? -40.214 18.216 -120.903 1.000 18.112 977 THR C CA 1
ATOM 16740 C C . THR C 1 977 ? -41.260 17.421 -121.683 1.000 17.628 977 THR C C 1
ATOM 16741 O O . THR C 1 977 ? -42.477 17.672 -121.564 1.000 18.026 977 THR C O 1
ATOM 16745 N N . ALA C 1 978 ? -40.798 16.408 -122.394 1.000 17.274 978 ALA C N 1
ATOM 16746 C CA . ALA C 1 978 ? -41.678 15.372 -122.964 1.000 18.112 978 ALA C CA 1
ATOM 16747 C C . ALA C 1 978 ? -42.476 14.674 -121.853 1.000 18.481 978 ALA C C 1
ATOM 16748 O O . ALA C 1 978 ? -43.464 14.017 -122.156 1.000 18.674 978 ALA C O 1
ATOM 16750 N N . ASN C 1 979 ? -42.066 14.768 -120.581 1.000 18.033 979 ASN C N 1
ATOM 16751 C CA . ASN C 1 979 ? -42.835 14.079 -119.529 1.000 17.873 979 ASN C CA 1
ATOM 16752 C C . ASN C 1 979 ? -44.148 14.809 -119.228 1.000 18.749 979 ASN C C 1
ATOM 16753 O O . ASN C 1 979 ? -44.961 14.226 -118.492 1.000 19.373 979 ASN C O 1
ATOM 16758 N N . LEU C 1 980 ? -44.407 15.979 -119.810 1.000 19.428 980 LEU C N 1
ATOM 16759 C CA . LEU C 1 980 ? -45.802 16.491 -119.820 1.000 22.307 980 LEU C CA 1
ATOM 16760 C C . LEU C 1 980 ? -46.768 15.454 -120.452 1.000 22.335 980 LEU C C 1
ATOM 16761 O O . LEU C 1 980 ? -48.011 15.558 -120.209 1.000 23.022 980 LEU C O 1
ATOM 16766 N N . LEU C 1 981 ? -46.281 14.517 -121.281 1.000 21.211 981 LEU C N 1
ATOM 16767 C CA . LEU C 1 981 ? -47.185 13.628 -122.053 1.000 20.572 981 LEU C CA 1
ATOM 16768 C C . LEU C 1 981 ? -47.337 12.268 -121.392 1.000 20.995 981 LEU C C 1
ATOM 16769 O O . LEU C 1 981 ? 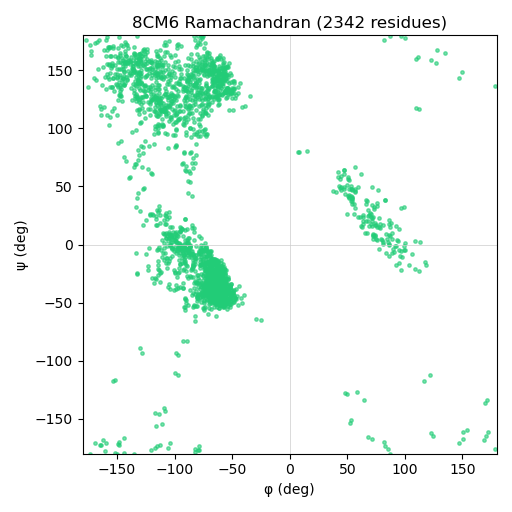-48.288 11.545 -121.765 1.000 22.255 981 LEU C O 1
ATOM 16774 N N . THR C 1 982 ? -46.372 11.840 -120.600 1.000 18.880 982 THR C N 1
ATOM 16775 C CA . THR C 1 982 ? -46.218 10.408 -120.263 1.000 19.555 982 THR C CA 1
ATOM 16776 C C . THR C 1 982 ? -47.196 10.015 -119.166 1.000 20.038 982 THR C C 1
ATOM 16777 O O . THR C 1 982 ? -47.616 10.889 -118.393 1.000 20.728 982 THR C O 1
ATOM 16781 N N . PRO C 1 983 ? -47.553 8.711 -119.107 1.000 20.625 983 PRO C N 1
ATOM 16782 C CA . PRO C 1 983 ? -48.508 8.203 -118.128 1.000 23.313 983 PRO C CA 1
ATOM 16783 C C . PRO C 1 983 ? -47.838 7.892 -116.790 1.000 23.749 983 PRO C C 1
ATOM 16784 O O . PRO C 1 983 ? -46.696 7.379 -116.784 1.000 21.113 983 PRO C O 1
ATOM 16788 N N . SER C 1 984 ? -48.582 8.149 -115.715 1.000 22.931 984 SER C N 1
ATOM 16789 C CA . SER C 1 984 ? -48.215 7.752 -114.342 1.000 22.117 984 SER C CA 1
ATOM 16790 C C . SER C 1 984 ? -48.824 6.368 -114.068 1.000 23.317 984 SER C C 1
ATOM 16791 O O . SER C 1 984 ? -49.682 6.199 -113.200 1.000 24.667 984 SER C O 1
ATOM 16794 N N . ALA C 1 985 ? -48.359 5.379 -114.819 1.000 21.921 985 ALA C N 1
ATOM 16795 C CA . ALA C 1 985 ? -48.810 3.979 -114.708 1.000 23.225 985 ALA C CA 1
ATOM 16796 C C . ALA C 1 985 ? -47.709 3.093 -115.277 1.000 21.201 985 ALA C C 1
ATOM 16797 O O . ALA C 1 985 ? -46.967 3.564 -116.150 1.000 21.833 985 ALA C O 1
ATOM 16799 N N . GLY C 1 986 ? -47.648 1.848 -114.838 1.000 19.863 986 GLY C N 1
ATOM 16800 C CA . GLY C 1 986 ? -46.640 0.914 -115.363 1.000 21.393 986 GLY C CA 1
ATOM 16801 C C . GLY C 1 986 ? -46.563 -0.409 -114.621 1.000 22.111 986 GLY C C 1
ATOM 16802 O O . GLY C 1 986 ? -47.582 -1.091 -114.440 1.000 24.916 986 GLY C O 1
ATOM 16803 N N . ASP C 1 987 ? -45.354 -0.837 -114.297 1.000 21.095 987 ASP C N 1
ATOM 16804 C CA . ASP C 1 987 ? -45.077 -2.256 -113.969 1.000 21.621 987 ASP C CA 1
ATOM 16805 C C . ASP C 1 987 ? -45.588 -2.564 -112.563 1.000 22.755 987 ASP C C 1
ATOM 16806 O O . ASP C 1 987 ? -45.312 -1.834 -111.612 1.000 22.825 987 ASP C O 1
ATOM 16811 N N . PRO C 1 988 ? -46.364 -3.659 -112.375 1.000 24.613 988 PRO C N 1
ATOM 16812 C CA . PRO C 1 988 ? -46.834 -4.044 -111.037 1.000 24.028 988 PRO C CA 1
ATOM 16813 C C . PRO C 1 988 ? -45.773 -4.591 -110.075 1.000 24.724 988 PRO C C 1
ATOM 16814 O O . PRO C 1 988 ? -46.016 -4.582 -108.893 1.000 23.146 988 PRO C O 1
ATOM 16818 N N . ASN C 1 989 ? -44.639 -5.086 -110.595 1.000 23.023 989 ASN C N 1
ATOM 16819 C CA . ASN C 1 989 ? -43.514 -5.585 -109.760 1.000 23.733 989 ASN C CA 1
ATOM 16820 C C . ASN C 1 989 ? -42.844 -4.390 -109.077 1.000 23.192 989 ASN C C 1
ATOM 16821 O O . ASN C 1 989 ? -42.562 -4.460 -107.876 1.000 23.785 989 ASN C O 1
ATOM 16826 N N . THR C 1 990 ? -42.613 -3.296 -109.799 1.000 21.271 990 THR C N 1
ATOM 16827 C CA . THR C 1 990 ? -41.667 -2.252 -109.314 1.000 21.256 990 THR C CA 1
ATOM 16828 C C . THR C 1 990 ? -42.209 -0.824 -109.433 1.000 23.536 990 THR C C 1
ATOM 16829 O O . THR C 1 990 ? -41.518 0.093 -108.922 1.000 22.979 990 THR C O 1
ATOM 16833 N N . GLY C 1 991 ? -43.356 -0.601 -110.072 1.000 20.446 991 GLY C N 1
ATOM 16834 C CA . GLY C 1 991 ? -43.936 0.746 -110.164 1.000 20.095 991 GLY C CA 1
ATOM 16835 C C . GLY C 1 991 ? -43.200 1.632 -111.171 1.000 20.660 991 GLY C C 1
ATOM 16836 O O . GLY C 1 991 ? -43.383 2.835 -111.118 1.000 20.350 991 GLY C O 1
ATOM 16837 N N . ILE C 1 992 ? -42.397 1.070 -112.069 1.000 21.018 992 ILE C N 1
ATOM 16838 C CA . ILE C 1 992 ? -41.732 1.901 -113.120 1.000 20.419 992 ILE C CA 1
ATOM 16839 C C . ILE C 1 992 ? -42.786 2.374 -114.106 1.000 20.536 992 ILE C C 1
ATOM 16840 O O . ILE C 1 992 ? -43.656 1.588 -114.490 1.000 21.578 992 ILE C O 1
ATOM 16845 N N . PRO C 1 993 ? -42.795 3.671 -114.505 1.000 19.751 993 PRO C N 1
ATOM 16846 C CA . PRO C 1 993 ? -43.764 4.151 -115.481 1.000 22.424 993 PRO C CA 1
ATOM 16847 C C . PRO C 1 993 ? -43.438 3.734 -116.918 1.000 21.112 993 PRO C C 1
ATOM 16848 O O . PRO C 1 993 ? -42.288 3.509 -117.249 1.000 21.441 993 PRO C O 1
ATOM 16852 N N . GLU C 1 994 ? -44.494 3.651 -117.732 1.000 21.437 994 GLU C N 1
ATOM 16853 C CA . GLU C 1 994 ? -44.439 3.228 -119.158 1.000 21.440 994 GLU C CA 1
ATOM 16854 C C . GLU C 1 994 ? -44.064 4.448 -120.010 1.000 22.470 994 GLU C C 1
ATOM 16855 O O . GLU C 1 994 ? -44.900 4.916 -120.840 1.000 23.667 994 GLU C O 1
ATOM 16861 N N . THR C 1 995 ? -42.841 4.969 -119.830 1.000 20.454 995 THR C N 1
ATOM 16862 C CA . THR C 1 995 ? -42.388 6.191 -120.542 1.000 20.177 995 THR C CA 1
ATOM 16863 C C . THR C 1 995 ? -41.990 5.825 -121.975 1.000 20.595 995 THR C C 1
ATOM 16864 O O . THR C 1 995 ? -41.710 6.736 -122.758 1.000 18.427 995 THR C O 1
ATOM 16868 N N . LYS C 1 996 ? -41.962 4.539 -122.325 1.000 19.916 996 LYS C N 1
ATOM 16869 C CA . LYS C 1 996 ? -41.461 4.087 -123.646 1.000 18.697 996 LYS C CA 1
ATOM 16870 C C . LYS C 1 996 ? -42.604 3.703 -124.580 1.000 20.251 996 LYS C C 1
ATOM 16871 O O . LYS C 1 996 ? -42.295 3.496 -125.769 1.000 19.086 996 LYS C O 1
ATOM 16877 N N . ALA C 1 997 ? -43.849 3.581 -124.105 1.000 21.261 997 ALA C N 1
ATOM 16878 C CA . ALA C 1 997 ? -44.999 3.287 -125.004 1.000 20.674 997 ALA C CA 1
ATOM 16879 C C . ALA C 1 997 ? -46.296 3.878 -124.473 1.000 21.627 997 ALA C C 1
ATOM 16880 O O . ALA C 1 997 ? -46.812 3.390 -123.450 1.000 21.441 997 ALA C O 1
ATOM 16882 N N . PHE C 1 998 ? -46.811 4.884 -125.167 1.000 19.325 998 PHE C N 1
ATOM 16883 C CA . PHE C 1 998 ? -48.101 5.523 -124.821 1.000 20.579 998 PHE C CA 1
ATOM 16884 C C . PHE C 1 998 ? -48.734 6.005 -126.130 1.000 20.400 998 PHE C C 1
ATOM 16885 O O . PHE C 1 998 ? -48.260 5.550 -127.188 1.000 20.901 998 PHE C O 1
ATOM 16893 N N . MET C 1 999 ? -49.803 6.798 -126.086 1.000 21.618 999 MET C N 1
ATOM 16894 C CA . MET C 1 999 ? -50.444 7.266 -127.336 1.000 22.292 999 MET C CA 1
ATOM 16895 C C . MET C 1 999 ? -50.538 8.792 -127.305 1.000 20.496 999 MET C C 1
ATOM 16896 O O . MET C 1 999 ? -50.716 9.388 -126.235 1.000 20.629 999 MET C O 1
ATOM 16901 N N . VAL C 1 1000 ? -50.366 9.389 -128.475 1.000 20.711 1000 VAL C N 1
ATOM 16902 C CA . VAL C 1 1000 ? -50.341 10.857 -128.661 1.000 19.800 1000 VAL C CA 1
ATOM 16903 C C . VAL C 1 1000 ? -51.027 11.217 -129.984 1.000 21.216 1000 VAL C C 1
ATOM 16904 O O . VAL C 1 1000 ? -51.311 10.322 -130.829 1.000 21.997 1000 VAL C O 1
ATOM 16908 N N . ASP C 1 1001 ? -51.158 12.518 -130.172 1.000 22.184 1001 ASP C N 1
ATOM 16909 C CA . ASP C 1 1001 ? -51.446 13.133 -131.478 1.000 23.365 1001 ASP C CA 1
ATOM 16910 C C . ASP C 1 1001 ? -50.287 14.077 -131.775 1.000 24.288 1001 ASP C C 1
ATOM 16911 O O . ASP C 1 1001 ? -49.583 14.502 -130.826 1.000 23.238 1001 ASP C O 1
ATOM 16916 N N . VAL C 1 1002 ? -50.087 14.370 -133.059 1.000 23.234 1002 VAL C N 1
ATOM 16917 C CA . VAL C 1 1002 ? -49.171 15.427 -133.541 1.000 23.954 1002 VAL C CA 1
ATOM 16918 C C . VAL C 1 1002 ? -49.906 16.220 -134.606 1.000 24.597 1002 VAL C C 1
ATOM 16919 O O . VAL C 1 1002 ? -50.556 15.594 -135.457 1.000 26.353 1002 VAL C O 1
ATOM 16923 N N . ARG C 1 1003 ? -49.704 17.528 -134.582 1.000 23.893 1003 ARG C N 1
ATOM 16924 C CA . ARG C 1 1003 ? -50.317 18.474 -135.535 1.000 25.412 1003 ARG C CA 1
ATOM 16925 C C . ARG C 1 1003 ? -49.285 19.531 -135.858 1.000 24.383 1003 ARG C C 1
ATOM 16926 O O . ARG C 1 1003 ? -48.585 19.968 -134.950 1.000 26.180 1003 ARG C O 1
ATOM 16934 N N . LYS C 1 1004 ? -49.266 20.004 -137.090 1.000 25.160 1004 LYS C N 1
ATOM 16935 C CA . LYS C 1 1004 ? -48.539 21.230 -137.463 1.000 26.321 1004 LYS C CA 1
ATOM 16936 C C . LYS C 1 1004 ? -49.026 22.422 -136.647 1.000 30.910 1004 LYS C C 1
ATOM 16937 O O . LYS C 1 1004 ? -50.247 22.543 -136.402 1.000 28.644 1004 LYS C O 1
ATOM 16943 N N . VAL C 1 1005 ? -48.108 23.302 -136.272 1.000 31.009 1005 VAL C N 1
ATOM 16944 C CA . VAL C 1 1005 ? -48.443 24.615 -135.658 1.000 32.111 1005 VAL C CA 1
ATOM 16945 C C . VAL C 1 1005 ? -48.233 25.684 -136.727 1.000 37.773 1005 VAL C C 1
ATOM 16946 O O . VAL C 1 1005 ? -47.135 25.730 -137.288 1.000 37.633 1005 VAL C O 1
ATOM 16950 N N . TRP C 1 1006 ? -49.241 26.526 -136.958 1.000 50.195 1006 TRP C N 1
ATOM 16951 C CA . TRP C 1 1006 ? -49.159 27.730 -137.831 1.000 52.883 1006 TRP C CA 1
ATOM 16952 C C . TRP C 1 1006 ? -49.060 28.985 -136.954 1.000 55.102 1006 TRP C C 1
ATOM 16953 O O . TRP C 1 1006 ? -48.082 29.734 -136.998 1.000 60.742 1006 TRP C O 1
ATOM 16964 N N . GLY D 2 2 ? 6.315 13.746 -142.332 1.000 22.886 2 GLY D N 1
ATOM 16965 C CA . GLY D 2 2 ? 5.362 14.545 -141.510 1.000 20.240 2 GLY D CA 1
ATOM 16966 C C . GLY D 2 2 ? 4.271 13.669 -140.925 1.000 18.717 2 GLY D C 1
ATOM 16967 O O . GLY D 2 2 ? 4.324 12.425 -141.069 1.000 19.231 2 GLY D O 1
ATOM 16968 N N . LYS D 2 3 ? 3.284 14.289 -140.297 1.000 16.749 3 LYS D N 1
ATOM 16969 C CA . LYS D 2 3 ? 2.179 13.552 -139.661 1.000 15.934 3 LYS D CA 1
ATOM 16970 C C . LYS D 2 3 ? 0.991 13.435 -140.603 1.000 14.551 3 LYS D C 1
ATOM 16971 O O . LYS D 2 3 ? 0.946 14.084 -141.676 1.000 14.978 3 LYS D O 1
ATOM 16977 N N . MET D 2 4 ? 0.021 12.632 -140.199 1.000 13.673 4 MET D N 1
ATOM 16978 C CA . MET D 2 4 ? -1.171 12.335 -141.018 1.000 13.681 4 MET D CA 1
ATOM 16979 C C . MET D 2 4 ? -2.269 11.810 -140.093 1.000 11.913 4 MET D C 1
ATOM 16980 O O . MET D 2 4 ? -1.947 11.076 -139.108 1.000 12.042 4 MET D O 1
ATOM 16985 N N . PHE D 2 5 ? -3.516 12.154 -140.372 1.000 12.683 5 PHE D N 1
ATOM 16986 C CA . PHE D 2 5 ? -4.708 11.505 -139.800 1.000 11.801 5 PHE D CA 1
ATOM 16987 C C . PHE D 2 5 ? -5.212 10.472 -140.802 1.000 13.134 5 PHE D C 1
ATOM 16988 O O . PHE D 2 5 ? -5.318 10.798 -141.994 1.000 12.783 5 PHE D O 1
ATOM 16996 N N . PHE D 2 6 ? -5.618 9.329 -140.302 1.000 12.828 6 PHE D N 1
ATOM 16997 C CA . PHE D 2 6 ? -6.386 8.336 -141.075 1.000 13.133 6 PHE D CA 1
ATOM 16998 C C . PHE D 2 6 ? -7.734 8.233 -140.373 1.000 12.964 6 PHE D C 1
ATOM 16999 O O . PHE D 2 6 ? -7.793 7.862 -139.193 1.000 12.528 6 PHE D O 1
ATOM 17007 N N . VAL D 2 7 ? -8.786 8.565 -141.089 1.000 11.896 7 VAL D N 1
ATOM 17008 C CA . VAL D 2 7 ? -10.158 8.683 -140.539 1.000 12.019 7 VAL D CA 1
ATOM 17009 C C . VAL D 2 7 ? -11.037 7.594 -141.175 1.000 12.815 7 VAL D C 1
ATOM 17010 O O . VAL D 2 7 ? -11.437 7.748 -142.376 1.000 12.762 7 VAL D O 1
ATOM 17014 N N . ASP D 2 8 ? -11.320 6.533 -140.420 1.000 11.759 8 ASP D N 1
ATOM 17015 C CA . ASP D 2 8 ? -12.100 5.378 -140.931 1.000 12.495 8 ASP D CA 1
ATOM 17016 C C . ASP D 2 8 ? -13.579 5.651 -140.662 1.000 13.522 8 ASP D C 1
ATOM 17017 O O . ASP D 2 8 ? -14.053 5.319 -139.559 1.000 12.726 8 ASP D O 1
ATOM 17022 N N . LEU D 2 9 ? -14.287 6.210 -141.625 1.000 11.912 9 LEU D N 1
ATOM 17023 C CA . LEU D 2 9 ? -15.685 6.652 -141.453 1.000 13.071 9 LEU D CA 1
ATOM 17024 C C . LEU D 2 9 ? -16.649 5.464 -141.365 1.000 15.296 9 LEU D C 1
ATOM 17025 O O . LEU D 2 9 ? -17.815 5.680 -140.966 1.000 14.754 9 LEU D O 1
ATOM 17030 N N . SER D 2 10 ? -16.146 4.251 -141.545 1.000 14.543 10 SER D N 1
ATOM 17031 C CA . SER D 2 10 ? -16.953 3.027 -141.372 1.000 14.999 10 SER D CA 1
ATOM 17032 C C . SER D 2 10 ? -17.121 2.693 -139.894 1.000 14.264 10 SER D C 1
ATOM 17033 O O . SER D 2 10 ? -17.851 1.757 -139.594 1.000 15.674 10 SER D O 1
ATOM 17036 N N . ARG D 2 11 ? -16.444 3.410 -139.006 1.000 13.748 11 ARG D N 1
ATOM 17037 C CA . ARG D 2 11 ? -16.484 3.106 -137.552 1.000 13.343 11 ARG D CA 1
ATOM 17038 C C . ARG D 2 11 ? -17.190 4.250 -136.819 1.000 12.902 11 ARG D C 1
ATOM 17039 O O . ARG D 2 11 ? -17.300 4.123 -135.594 1.000 12.213 11 ARG D O 1
ATOM 17047 N N . CYS D 2 12 ? -17.609 5.310 -137.511 1.000 12.993 12 CYS D N 1
ATOM 17048 C CA . CYS D 2 12 ? -18.066 6.552 -136.827 1.000 14.074 12 CYS D CA 1
ATOM 17049 C C . CYS D 2 12 ? -19.486 6.381 -136.279 1.000 13.596 12 CYS D C 1
ATOM 17050 O O . CYS D 2 12 ? -20.377 5.951 -137.014 1.000 13.612 12 CYS D O 1
ATOM 17053 N N . THR D 2 13 ? -19.713 6.695 -135.000 1.000 13.637 13 THR D N 1
ATOM 17054 C CA . THR D 2 13 ? -21.047 6.646 -134.383 1.000 12.313 13 THR D CA 1
ATOM 17055 C C . THR D 2 13 ? -21.681 8.050 -134.285 1.000 12.022 13 THR D C 1
ATOM 17056 O O . THR D 2 13 ? -22.745 8.179 -133.627 1.000 11.341 13 THR D O 1
ATOM 17060 N N . ALA D 2 14 ? -21.038 9.067 -134.867 1.000 11.596 14 ALA D N 1
ATOM 17061 C CA . ALA D 2 14 ? -21.481 10.473 -134.833 1.000 11.948 14 ALA D CA 1
ATOM 17062 C C . ALA D 2 14 ? -21.704 10.891 -133.377 1.000 12.513 14 ALA D C 1
ATOM 17063 O O . ALA D 2 14 ? -22.584 11.706 -133.119 1.000 12.493 14 ALA D O 1
ATOM 17065 N N . CYS D 2 15 ? -20.866 10.410 -132.477 1.000 11.892 15 CYS D N 1
ATOM 17066 C CA . CYS D 2 15 ? -20.983 10.781 -131.047 1.000 11.810 15 CYS D CA 1
ATOM 17067 C C . CYS D 2 15 ? -20.721 12.274 -130.854 1.000 12.543 15 CYS D C 1
ATOM 17068 O O . CYS D 2 15 ? -21.209 12.815 -129.844 1.000 13.047 15 CYS D O 1
ATOM 17071 N N . ARG D 2 16 ? -19.984 12.919 -131.758 1.000 11.280 16 ARG D N 1
ATOM 17072 C CA . ARG D 2 16 ? -19.561 14.338 -131.651 1.000 10.811 16 ARG D CA 1
ATOM 17073 C C . ARG D 2 16 ? -18.579 14.569 -130.484 1.000 11.900 16 ARG D C 1
ATOM 17074 O O . ARG D 2 16 ? -18.314 15.716 -130.135 1.000 12.053 16 ARG D O 1
ATOM 17082 N N . GLY D 2 17 ? -17.914 13.527 -129.985 1.000 11.663 17 GLY D N 1
ATOM 17083 C CA . GLY D 2 17 ? -16.864 13.711 -128.985 1.000 11.580 17 GLY D CA 1
ATOM 17084 C C . GLY D 2 17 ? -15.777 14.591 -129.559 1.000 11.717 17 GLY D C 1
ATOM 17085 O O . GLY D 2 17 ? -15.292 15.497 -128.874 1.000 11.727 17 GLY D O 1
ATOM 17086 N N . CYS D 2 18 ? -15.465 14.424 -130.850 1.000 11.196 18 CYS D N 1
ATOM 17087 C CA . CYS D 2 18 ? -14.373 15.157 -131.530 1.000 11.601 18 CYS D CA 1
ATOM 17088 C C . CYS D 2 18 ? -14.728 16.644 -131.645 1.000 11.231 18 CYS D C 1
ATOM 17089 O O . CYS D 2 18 ? -13.871 17.495 -131.442 1.000 11.412 18 CYS D O 1
ATOM 17092 N N . GLN D 2 19 ? -15.992 16.916 -131.924 1.000 11.817 19 GLN D N 1
ATOM 17093 C CA . GLN D 2 19 ? -16.504 18.274 -132.158 1.000 11.289 19 GLN D CA 1
ATOM 17094 C C . GLN D 2 19 ? -16.370 19.026 -130.841 1.000 11.643 19 GLN D C 1
ATOM 17095 O O . GLN D 2 19 ? -15.873 20.182 -130.834 1.000 12.533 19 GLN D O 1
ATOM 17101 N N . ILE D 2 20 ? -16.774 18.372 -129.755 1.000 12.213 20 ILE D N 1
ATOM 17102 C CA . ILE D 2 20 ? -16.684 19.007 -128.400 1.000 12.700 20 ILE D CA 1
ATOM 17103 C C . ILE D 2 20 ? -15.221 19.103 -127.974 1.000 12.787 20 ILE D C 1
ATOM 17104 O O . ILE D 2 20 ? -14.818 20.147 -127.444 1.000 11.603 20 ILE D O 1
ATOM 17109 N N . ALA D 2 21 ? -14.410 18.073 -128.185 1.000 11.065 21 ALA D N 1
ATOM 17110 C CA . ALA D 2 21 ? -13.028 18.036 -127.693 1.000 11.336 21 ALA D CA 1
ATOM 17111 C C . ALA D 2 21 ? -12.231 19.167 -128.335 1.000 11.880 21 ALA D C 1
ATOM 17112 O O . ALA D 2 21 ? -11.335 19.740 -127.708 1.000 12.195 21 ALA D O 1
ATOM 17114 N N . CYS D 2 22 ? -12.470 19.448 -129.612 1.000 11.482 22 CYS D N 1
ATOM 17115 C CA . CYS D 2 22 ? -11.786 20.541 -130.309 1.000 11.841 22 CYS D CA 1
ATOM 17116 C C . CYS D 2 22 ? -12.038 21.849 -129.543 1.000 11.811 22 CYS D C 1
ATOM 17117 O O . CYS D 2 22 ? -11.073 22.605 -129.313 1.000 12.637 22 CYS D O 1
ATOM 17120 N N . LYS D 2 23 ? -13.298 22.114 -129.218 1.000 12.398 23 LYS D N 1
ATOM 17121 C CA . LYS D 2 23 ? -13.682 23.356 -128.518 1.000 12.889 23 LYS D CA 1
ATOM 17122 C C . LYS D 2 23 ? -13.132 23.336 -127.102 1.000 12.375 23 LYS D C 1
ATOM 17123 O O . LYS D 2 23 ? -12.711 24.396 -126.633 1.000 13.384 23 LYS D O 1
ATOM 17129 N N . GLN D 2 24 ? -13.133 22.199 -126.425 1.000 13.117 24 GLN D N 1
ATOM 17130 C CA . GLN D 2 24 ? -12.639 22.192 -125.023 1.000 12.698 24 GLN D CA 1
ATOM 17131 C C . GLN D 2 24 ? -11.153 22.489 -125.044 1.000 13.399 24 GLN D C 1
ATOM 17132 O O . GLN D 2 24 ? -10.670 23.266 -124.203 1.000 13.344 24 GLN D O 1
ATOM 17138 N N . TRP D 2 25 ? -10.402 21.923 -125.969 1.000 11.930 25 TRP D N 1
ATOM 17139 C CA . TRP D 2 25 ? -8.939 22.083 -125.916 1.000 11.951 25 TRP D CA 1
ATOM 17140 C C . TRP D 2 25 ? -8.585 23.547 -126.217 1.000 12.298 25 TRP D C 1
ATOM 17141 O O . TRP D 2 25 ? -7.692 24.080 -125.577 1.000 12.654 25 TRP D O 1
ATOM 17152 N N . LYS D 2 26 ? -9.287 24.205 -127.149 1.000 13.571 26 LYS D N 1
ATOM 17153 C CA . LYS D 2 26 ? -8.989 25.612 -127.523 1.000 13.509 26 LYS D CA 1
ATOM 17154 C C . LYS D 2 26 ? -9.842 26.610 -126.725 1.000 13.352 26 LYS D C 1
ATOM 17155 O O . LYS D 2 26 ? -9.645 27.815 -126.919 1.000 12.899 26 LYS D O 1
ATOM 17161 N N . ASN D 2 27 ? -10.777 26.150 -125.893 1.000 13.912 27 ASN D N 1
ATOM 17162 C CA . ASN D 2 27 ? -11.723 27.015 -125.159 1.000 14.378 27 ASN D CA 1
ATOM 17163 C C . ASN D 2 27 ? -12.441 27.928 -126.151 1.000 14.864 27 ASN D C 1
ATOM 17164 O O . ASN D 2 27 ? -12.463 29.154 -125.929 1.000 15.486 27 ASN D O 1
ATOM 17169 N N . LEU D 2 28 ? -12.926 27.368 -127.255 1.000 13.736 28 LEU D N 1
ATOM 17170 C CA . LEU D 2 28 ? -13.671 28.115 -128.273 1.000 14.586 28 LEU D CA 1
ATOM 17171 C C . LEU D 2 28 ? -15.083 28.372 -127.790 1.000 14.457 28 LEU D C 1
ATOM 17172 O O . LEU D 2 28 ? -15.667 27.596 -127.030 1.000 15.057 28 LEU D O 1
ATOM 17177 N N . PRO D 2 29 ? -15.673 29.476 -128.263 1.000 14.168 29 PRO D N 1
ATOM 17178 C CA . PRO D 2 29 ? -17.051 29.766 -127.940 1.000 15.763 29 PRO D CA 1
ATOM 17179 C C . PRO D 2 29 ? -18.000 28.875 -128.737 1.000 15.881 29 PRO D C 1
ATOM 17180 O O . PRO D 2 29 ? -17.638 28.314 -129.791 1.000 15.258 29 PRO D O 1
ATOM 17184 N N . ALA D 2 30 ? -19.230 28.814 -128.255 1.000 16.203 30 ALA D N 1
ATOM 17185 C CA . ALA D 2 30 ? -20.350 28.150 -128.935 1.000 16.691 30 ALA D CA 1
ATOM 17186 C C . ALA D 2 30 ? -21.052 29.146 -129.853 1.000 16.868 30 ALA D C 1
ATOM 17187 O O . ALA D 2 30 ? -21.185 30.353 -129.496 1.000 18.614 30 ALA D O 1
ATOM 17189 N N . GLU D 2 31 ? -21.617 28.628 -130.927 1.000 18.217 31 GLU D N 1
ATOM 17190 C CA . GLU D 2 31 ? -22.518 29.385 -131.836 1.000 18.047 31 GLU D CA 1
ATOM 17191 C C . GLU D 2 31 ? -23.933 29.444 -131.296 1.000 18.388 31 GLU D C 1
ATOM 17192 O O . GLU D 2 31 ? -24.377 28.536 -130.517 1.000 18.107 31 GLU D O 1
ATOM 17198 N N . GLU D 2 32 ? -24.681 30.450 -131.763 1.000 17.364 32 GLU D N 1
ATOM 17199 C CA . GLU D 2 32 ? -26.160 30.427 -131.642 1.000 19.168 32 GLU D CA 1
ATOM 17200 C C . GLU D 2 32 ? -26.704 29.488 -132.707 1.000 19.065 32 GLU D C 1
ATOM 17201 O O . GLU D 2 32 ? -26.412 29.699 -133.904 1.000 19.891 32 GLU D O 1
ATOM 17207 N N . THR D 2 33 ? -27.402 28.445 -132.309 1.000 15.419 33 THR D N 1
ATOM 17208 C CA . THR D 2 33 ? -27.926 27.437 -133.249 1.000 15.337 33 THR D CA 1
ATOM 17209 C C . THR D 2 33 ? -29.391 27.220 -132.972 1.000 17.735 33 THR D C 1
ATOM 17210 O O . THR D 2 33 ? -29.848 27.568 -131.879 1.000 17.454 33 THR D O 1
ATOM 17214 N N . ARG D 2 34 ? -30.065 26.602 -133.937 1.000 16.951 34 ARG D N 1
ATOM 17215 C CA . ARG D 2 34 ? -31.458 26.190 -133.796 1.000 18.805 34 ARG D CA 1
ATOM 17216 C C . ARG D 2 34 ? -31.619 24.889 -134.543 1.000 16.962 34 ARG D C 1
ATOM 17217 O O . ARG D 2 34 ? -30.775 24.559 -135.408 1.000 17.036 34 ARG D O 1
ATOM 17225 N N . ASN D 2 35 ? -32.652 24.143 -134.197 1.000 16.876 35 ASN D N 1
ATOM 17226 C CA . ASN D 2 35 ? -32.921 22.860 -134.892 1.000 16.666 35 ASN D CA 1
ATOM 17227 C C . ASN D 2 35 ? -33.770 23.200 -136.120 1.000 16.979 35 ASN D C 1
ATOM 17228 O O . ASN D 2 35 ? -34.822 23.791 -135.923 1.000 17.728 35 ASN D O 1
ATOM 17233 N N . THR D 2 36 ? -33.297 22.909 -137.324 1.000 19.545 36 THR D N 1
ATOM 17234 C CA . THR D 2 36 ? -34.092 23.125 -138.561 1.000 18.794 36 THR D CA 1
ATOM 17235 C C . THR D 2 36 ? -34.425 21.777 -139.191 1.000 18.618 36 THR D C 1
ATOM 17236 O O . THR D 2 36 ? -34.617 21.712 -140.432 1.000 19.435 36 THR D O 1
ATOM 17240 N N . GLY D 2 37 ? -34.544 20.742 -138.382 1.000 18.980 37 GLY D N 1
ATOM 17241 C CA . GLY D 2 37 ? -34.942 19.408 -138.857 1.000 18.207 37 GLY D CA 1
ATOM 17242 C C . GLY D 2 37 ? -33.756 18.481 -139.043 1.000 18.784 37 GLY D C 1
ATOM 17243 O O . GLY D 2 37 ? -33.839 17.581 -139.869 1.000 21.262 37 GLY D O 1
ATOM 17244 N N . SER D 2 38 ? -32.715 18.616 -138.229 1.000 18.640 38 SER D N 1
ATOM 17245 C CA . SER D 2 38 ? -31.512 17.748 -138.343 1.000 17.619 38 SER D CA 1
ATOM 17246 C C . SER D 2 38 ? -30.821 17.711 -136.975 1.000 17.099 38 SER D C 1
ATOM 17247 O O . SER D 2 38 ? -30.906 18.692 -136.242 1.000 17.385 38 SER D O 1
ATOM 17250 N N . HIS D 2 39 ? -30.122 16.624 -136.700 1.000 15.593 39 HIS D N 1
ATOM 17251 C CA . HIS D 2 39 ? -29.190 16.561 -135.551 1.000 14.729 39 HIS D CA 1
ATOM 17252 C C . HIS D 2 39 ? -27.946 17.376 -135.838 1.000 14.096 39 HIS D C 1
ATOM 17253 O O . HIS D 2 39 ? -27.295 17.753 -134.864 1.000 15.062 39 HIS D O 1
ATOM 17260 N N . GLN D 2 40 ? -27.618 17.646 -137.096 1.000 13.598 40 GLN D N 1
ATOM 17261 C CA . GLN D 2 40 ? -26.381 18.366 -137.447 1.000 14.289 40 GLN D CA 1
ATOM 17262 C C . GLN D 2 40 ? -26.414 19.753 -136.822 1.000 14.027 40 GLN D C 1
ATOM 17263 O O . GLN D 2 40 ? -27.427 20.493 -136.992 1.000 14.925 40 GLN D O 1
ATOM 17269 N N . ASN D 2 41 ? -25.361 20.118 -136.100 1.000 13.005 41 ASN D N 1
ATOM 17270 C CA . ASN D 2 41 ? -25.252 21.481 -135.546 1.000 13.303 41 ASN D CA 1
ATOM 17271 C C . ASN D 2 41 ? -23.890 21.589 -134.900 1.000 12.965 41 ASN D C 1
ATOM 17272 O O . ASN D 2 41 ? -23.514 20.644 -134.205 1.000 13.548 41 ASN D O 1
ATOM 17277 N N . PRO D 2 42 ? -23.137 22.688 -135.101 1.000 12.790 42 PRO D N 1
ATOM 17278 C CA . PRO D 2 42 ? -23.478 23.778 -136.013 1.000 14.711 42 PRO D CA 1
ATOM 17279 C C . PRO D 2 42 ? -23.668 23.289 -137.441 1.000 14.394 42 PRO D C 1
ATOM 17280 O O . PRO D 2 42 ? -23.139 22.256 -137.818 1.000 14.817 42 PRO D O 1
ATOM 17284 N N . PRO D 2 43 ? -24.424 24.021 -138.279 1.000 15.496 43 PRO D N 1
ATOM 17285 C CA . PRO D 2 43 ? -24.708 23.531 -139.630 1.000 16.314 43 PRO D CA 1
ATOM 17286 C C . PRO D 2 43 ? -23.473 23.558 -140.532 1.000 16.339 43 PRO D C 1
ATOM 17287 O O . PRO D 2 43 ? -23.446 22.864 -141.546 1.000 16.564 43 PRO D O 1
ATOM 17291 N N . ASP D 2 44 ? -22.487 24.369 -140.174 1.000 15.293 44 ASP D N 1
ATOM 17292 C CA . ASP D 2 44 ? -21.310 24.656 -141.025 1.000 16.166 44 ASP D CA 1
ATOM 17293 C C . ASP D 2 44 ? -20.121 24.939 -140.106 1.000 14.847 44 ASP D C 1
ATOM 17294 O O . ASP D 2 44 ? -20.347 25.324 -138.921 1.000 15.497 44 ASP D O 1
ATOM 17299 N N . LEU D 2 45 ? -18.917 24.763 -140.619 1.000 13.568 45 LEU D N 1
ATOM 17300 C CA . LEU D 2 45 ? -17.709 25.388 -140.048 1.000 14.219 45 LEU D CA 1
ATOM 17301 C C . LEU D 2 45 ? -17.938 26.900 -140.017 1.000 14.490 45 LEU D C 1
ATOM 17302 O O . LEU D 2 45 ? -18.679 27.443 -140.856 1.000 13.861 45 LEU D O 1
ATOM 17307 N N . SER D 2 46 ? -17.327 27.554 -139.040 1.000 14.226 46 SER D N 1
ATOM 17308 C CA . SER D 2 46 ? -17.327 29.025 -138.898 1.000 13.885 46 SER D CA 1
ATOM 17309 C C . SER D 2 46 ? -16.034 29.463 -138.229 1.000 14.557 46 SER D C 1
ATOM 17310 O O . SER D 2 46 ? -15.145 28.636 -137.910 1.000 14.451 46 SER D O 1
ATOM 17313 N N . TYR D 2 47 ? -15.875 30.765 -138.024 1.000 14.299 47 TYR D N 1
ATOM 17314 C CA . TYR D 2 47 ? -14.629 31.244 -137.385 1.000 15.547 47 TYR D CA 1
ATOM 17315 C C . TYR D 2 47 ? -14.439 30.577 -136.022 1.000 14.793 47 TYR D C 1
ATOM 17316 O O . TYR D 2 47 ? -13.321 30.367 -135.628 1.000 14.672 47 TYR D O 1
ATOM 17325 N N . VAL D 2 48 ? -15.516 30.205 -135.342 1.000 15.487 48 VAL D N 1
ATOM 17326 C CA . VAL D 2 48 ? -15.391 29.615 -133.980 1.000 14.751 48 VAL D CA 1
ATOM 17327 C C . VAL D 2 48 ? -15.633 28.114 -133.994 1.000 14.891 48 VAL D C 1
ATOM 17328 O O . VAL D 2 48 ? -15.709 27.539 -132.890 1.000 13.522 48 VAL D O 1
ATOM 17332 N N . THR D 2 49 ? -15.850 27.497 -135.165 1.000 12.839 49 THR D N 1
ATOM 17333 C CA . THR D 2 49 ? -16.149 26.056 -135.252 1.000 12.921 49 THR D CA 1
ATOM 17334 C C . THR D 2 49 ? -15.211 25.466 -136.287 1.000 13.210 49 THR D C 1
ATOM 17335 O O . THR D 2 49 ? -15.453 25.740 -137.483 1.000 13.697 49 THR D O 1
ATOM 17339 N N . LEU D 2 50 ? -14.188 24.746 -135.836 1.000 13.264 50 LEU D N 1
ATOM 17340 C CA . LEU D 2 50 ? -13.122 24.229 -136.736 1.000 12.876 50 LEU D CA 1
ATOM 17341 C C . LEU D 2 50 ? -13.482 22.817 -137.233 1.000 13.330 50 LEU D C 1
ATOM 17342 O O . LEU D 2 50 ? -12.877 22.313 -138.179 1.000 12.967 50 LEU D O 1
ATOM 17347 N N . LYS D 2 51 ? -14.442 22.202 -136.590 1.000 13.293 51 LYS D N 1
ATOM 17348 C CA . LYS D 2 51 ? -14.892 20.828 -136.889 1.000 12.470 51 LYS D CA 1
ATOM 17349 C C . LYS D 2 51 ? -16.370 20.750 -136.571 1.000 12.869 51 LYS D C 1
ATOM 17350 O O . LYS D 2 51 ? -16.794 21.093 -135.441 1.000 12.214 51 LYS D O 1
ATOM 17356 N N . THR D 2 52 ? -17.146 20.263 -137.514 1.000 13.574 52 THR D N 1
ATOM 17357 C CA . THR D 2 52 ? -18.538 19.885 -137.233 1.000 13.246 52 THR D CA 1
ATOM 17358 C C . THR D 2 52 ? -18.787 18.541 -137.892 1.000 13.103 52 THR D C 1
ATOM 17359 O O . THR D 2 52 ? -18.150 18.258 -138.937 1.000 14.291 52 THR D O 1
ATOM 17363 N N . VAL D 2 53 ? -19.639 17.748 -137.285 1.000 12.524 53 VAL D N 1
ATOM 17364 C CA . VAL D 2 53 ? -20.006 16.425 -137.856 1.000 13.543 53 VAL D CA 1
ATOM 17365 C C . VAL D 2 53 ? -21.208 16.638 -138.759 1.000 13.687 53 VAL D C 1
ATOM 17366 O O . VAL D 2 53 ? -22.293 16.997 -138.286 1.000 15.170 53 VAL D O 1
ATOM 17370 N N . ARG D 2 54 ? -21.038 16.335 -140.049 1.000 13.852 54 ARG D N 1
ATOM 17371 C CA . ARG D 2 54 ? -22.119 16.454 -141.050 1.000 15.929 54 ARG D CA 1
ATOM 17372 C C . ARG D 2 54 ? -22.837 15.125 -141.121 1.000 15.429 54 ARG D C 1
ATOM 17373 O O . ARG D 2 54 ? -22.181 14.092 -141.046 1.000 16.583 54 ARG D O 1
ATOM 17381 N N . PHE D 2 55 ? -24.157 15.213 -141.139 1.000 14.196 55 PHE D N 1
ATOM 17382 C CA . PHE D 2 55 ? -25.090 14.072 -141.157 1.000 13.938 55 PHE D CA 1
ATOM 17383 C C . PHE D 2 55 ? -25.837 14.054 -142.490 1.000 15.166 55 PHE D C 1
ATOM 17384 O O . PHE D 2 55 ? -26.388 15.101 -142.822 1.000 15.355 55 PHE D O 1
ATOM 17392 N N . THR D 2 56 ? -25.817 12.939 -143.202 1.000 14.504 56 THR D N 1
ATOM 17393 C CA . THR D 2 56 ? -26.561 12.745 -144.474 1.000 14.901 56 THR D CA 1
ATOM 17394 C C . THR D 2 56 ? -27.288 11.387 -144.459 1.000 14.933 56 THR D C 1
ATOM 17395 O O . THR D 2 56 ? -26.657 10.377 -144.158 1.000 14.825 56 THR D O 1
ATOM 17399 N N . GLU D 2 57 ? -28.581 11.397 -144.781 1.000 15.446 57 GLU D N 1
ATOM 17400 C CA . GLU D 2 57 ? -29.419 10.178 -144.862 1.000 15.380 57 GLU D CA 1
ATOM 17401 C C . GLU D 2 57 ? -29.602 9.805 -146.339 1.000 16.378 57 GLU D C 1
ATOM 17402 O O . GLU D 2 57 ? -30.000 10.667 -147.117 1.000 18.648 57 GLU D O 1
ATOM 17408 N N . LYS D 2 58 ? -29.216 8.582 -146.653 1.000 17.761 58 LYS D N 1
ATOM 17409 C CA . LYS D 2 58 ? -29.413 7.967 -147.990 1.000 19.751 58 LYS D CA 1
ATOM 17410 C C . LYS D 2 58 ? -30.383 6.801 -147.839 1.000 21.074 58 LYS D C 1
ATOM 17411 O O . LYS D 2 58 ? -30.156 5.938 -146.986 1.000 20.313 58 LYS D O 1
ATOM 17417 N N . SER D 2 59 ? -31.382 6.716 -148.730 1.000 25.637 59 SER D N 1
ATOM 17418 C CA . SER D 2 59 ? -32.338 5.576 -148.738 1.000 29.873 59 SER D CA 1
ATOM 17419 C C . SER D 2 59 ? -31.562 4.313 -149.096 1.000 29.111 59 SER D C 1
ATOM 17420 O O . SER D 2 59 ? -30.546 4.405 -149.795 1.000 30.304 59 SER D O 1
ATOM 17423 N N . ARG D 2 60 ? -32.009 3.171 -148.590 1.000 31.510 60 ARG D N 1
ATOM 17424 C CA . ARG D 2 60 ? -31.502 1.841 -149.002 1.000 35.730 60 ARG D CA 1
ATOM 17425 C C . ARG D 2 60 ? -32.698 0.887 -148.983 1.000 39.575 60 ARG D C 1
ATOM 17426 O O . ARG D 2 60 ? -33.673 1.153 -148.217 1.000 36.446 60 ARG D O 1
ATOM 17434 N N . LYS D 2 61 ? -32.671 -0.111 -149.867 1.000 44.805 61 LYS D N 1
ATOM 17435 C CA . LYS D 2 61 ? -33.688 -1.189 -149.925 1.000 47.702 61 LYS D CA 1
ATOM 17436 C C . LYS D 2 61 ? -33.801 -1.795 -148.525 1.000 39.544 61 LYS D C 1
ATOM 17437 O O . LYS D 2 61 ? -32.772 -2.010 -147.862 1.000 36.520 61 LYS D O 1
ATOM 17443 N N . GLY D 2 62 ? -35.031 -2.076 -148.112 1.000 37.954 62 GLY D N 1
ATOM 17444 C CA . GLY D 2 62 ? -35.296 -2.736 -146.831 1.000 33.835 62 GLY D CA 1
ATOM 17445 C C . GLY D 2 62 ? -35.259 -1.721 -145.699 1.000 32.681 62 GLY D C 1
ATOM 17446 O O . GLY D 2 62 ? -35.217 -0.515 -145.924 1.000 26.415 62 GLY D O 1
ATOM 17447 N N . PRO D 2 63 ? -35.274 -2.195 -144.439 1.000 31.364 63 PRO D N 1
ATOM 17448 C CA . PRO D 2 63 ? -35.483 -1.296 -143.320 1.000 31.913 63 PRO D CA 1
ATOM 17449 C C . PRO D 2 63 ? -34.178 -0.505 -143.156 1.000 30.145 63 PRO D C 1
ATOM 17450 O O . PRO D 2 63 ? -33.116 -0.928 -143.577 1.000 34.880 63 PRO D O 1
ATOM 17454 N N . GLY D 2 64 ? -34.288 0.662 -142.574 1.000 30.378 64 GLY D N 1
ATOM 17455 C CA . GLY D 2 64 ? -33.052 1.387 -142.269 1.000 26.369 64 GLY D CA 1
ATOM 17456 C C . GLY D 2 64 ? -32.605 2.225 -143.440 1.000 25.757 64 GLY D C 1
ATOM 17457 O O . GLY D 2 64 ? -33.300 2.273 -144.479 1.000 24.694 64 GLY D O 1
ATOM 17458 N N . ILE D 2 65 ? -31.493 2.911 -143.243 1.000 20.374 65 ILE D N 1
ATOM 17459 C CA . ILE D 2 65 ? -30.945 3.907 -144.187 1.000 19.524 65 ILE D CA 1
ATOM 17460 C C . ILE D 2 65 ? -29.441 3.722 -144.157 1.000 18.411 65 ILE D C 1
ATOM 17461 O O . ILE D 2 65 ? -28.958 3.015 -143.277 1.000 19.659 65 ILE D O 1
ATOM 17466 N N . ASP D 2 66 ? -28.749 4.406 -145.054 1.000 18.614 66 ASP D N 1
ATOM 17467 C CA . ASP D 2 66 ? -27.287 4.584 -144.969 1.000 21.769 66 ASP D CA 1
ATOM 17468 C C . ASP D 2 66 ? -27.132 5.946 -144.309 1.000 17.664 66 ASP D C 1
ATOM 17469 O O . ASP D 2 66 ? -27.446 6.958 -144.932 1.000 17.983 66 ASP D O 1
ATOM 17474 N N . TRP D 2 67 ? -26.723 5.985 -143.044 1.000 17.445 67 TRP D N 1
ATOM 17475 C CA . TRP D 2 67 ? -26.546 7.274 -142.333 1.000 15.574 67 TRP D CA 1
ATOM 17476 C C . TRP D 2 67 ? -25.060 7.613 -142.366 1.000 14.637 67 TRP D C 1
ATOM 17477 O O . TRP D 2 67 ? -24.251 6.867 -141.766 1.000 17.525 67 TRP D O 1
ATOM 17488 N N . LEU D 2 68 ? -24.712 8.660 -143.095 1.000 14.586 68 LEU D N 1
ATOM 17489 C CA . LEU D 2 68 ? -23.316 9.034 -143.395 1.000 14.384 68 LEU D CA 1
ATOM 17490 C C . LEU D 2 68 ? -22.902 10.151 -142.445 1.000 14.690 68 LEU D C 1
ATOM 17491 O O . LEU D 2 68 ? -23.575 11.177 -142.406 1.000 15.448 68 LEU D O 1
ATOM 17496 N N . PHE D 2 69 ? -21.791 9.958 -141.754 1.000 13.139 69 PHE D N 1
ATOM 17497 C CA . PHE D 2 69 ? -21.258 10.951 -140.801 1.000 12.374 69 PHE D CA 1
ATOM 17498 C C . PHE D 2 69 ? -19.905 11.418 -141.299 1.000 13.436 69 PHE D C 1
ATOM 17499 O O . PHE D 2 69 ? -19.056 10.596 -141.657 1.000 14.102 69 PHE D O 1
ATOM 17507 N N . PHE D 2 70 ? -19.708 12.729 -141.297 1.000 12.035 70 PHE D N 1
ATOM 17508 C CA . PHE D 2 70 ? -18.460 13.342 -141.791 1.000 12.447 70 PHE D CA 1
ATOM 17509 C C . PHE D 2 70 ? -17.947 14.395 -140.823 1.000 12.329 70 PHE D C 1
ATOM 17510 O O . PHE D 2 70 ? -18.407 15.526 -140.874 1.000 12.465 70 PHE D O 1
ATOM 17518 N N . PRO D 2 71 ? -16.960 14.043 -139.966 1.000 12.949 71 PRO D N 1
ATOM 17519 C CA . PRO D 2 71 ? -16.302 15.042 -139.109 1.000 12.516 71 PRO D CA 1
ATOM 17520 C C . PRO D 2 71 ? -15.282 15.811 -139.949 1.000 12.536 71 PRO D C 1
ATOM 17521 O O . PRO D 2 71 ? -14.190 15.328 -140.214 1.000 12.456 71 PRO D O 1
ATOM 17525 N N . GLU D 2 72 ? -15.715 16.979 -140.405 1.000 12.843 72 GLU D N 1
ATOM 17526 C CA . GLU D 2 72 ? -14.982 17.841 -141.344 1.000 12.263 72 GLU D CA 1
ATOM 17527 C C . GLU D 2 72 ? -13.883 18.618 -140.611 1.000 12.520 72 GLU D C 1
ATOM 17528 O O . GLU D 2 72 ? -14.129 19.206 -139.553 1.000 13.173 72 GLU D O 1
ATOM 17534 N N . GLN D 2 73 ? -12.697 18.663 -141.217 1.000 11.425 73 GLN D N 1
ATOM 17535 C CA . GLN D 2 73 ? -11.558 19.494 -140.771 1.000 12.200 73 GLN D CA 1
ATOM 17536 C C . GLN D 2 73 ? -10.688 19.846 -141.977 1.000 12.241 73 GLN D C 1
ATOM 17537 O O . GLN D 2 73 ? -10.679 19.099 -143.004 1.000 12.149 73 GLN D O 1
ATOM 17543 N N . CYS D 2 74 ? -9.864 20.844 -141.816 1.000 12.461 74 CYS D N 1
ATOM 17544 C CA . CYS D 2 74 ? -8.727 21.115 -142.717 1.000 12.126 74 CYS D CA 1
ATOM 17545 C C . CYS D 2 74 ? -7.982 19.820 -143.031 1.000 12.477 74 CYS D C 1
ATOM 17546 O O . CYS D 2 74 ? -7.699 19.033 -142.112 1.000 12.488 74 CYS D O 1
ATOM 17549 N N . ARG D 2 75 ? -7.638 19.614 -144.303 1.000 11.596 75 ARG D N 1
ATOM 17550 C CA . ARG D 2 75 ? -6.920 18.415 -144.749 1.000 10.946 75 ARG D CA 1
ATOM 17551 C C . ARG D 2 75 ? -5.410 18.541 -144.584 1.000 12.478 75 ARG D C 1
ATOM 17552 O O . ARG D 2 75 ? -4.743 17.534 -144.820 1.000 12.778 75 ARG D O 1
ATOM 17560 N N . HIS D 2 76 ? -4.874 19.689 -144.178 1.000 11.734 76 HIS D N 1
ATOM 17561 C CA . HIS D 2 76 ? -3.422 19.906 -143.979 1.000 12.816 76 HIS D CA 1
ATOM 17562 C C . HIS D 2 76 ? -2.701 19.429 -145.241 1.000 12.669 76 HIS D C 1
ATOM 17563 O O . HIS D 2 76 ? -1.763 18.593 -145.200 1.000 14.029 76 HIS D O 1
ATOM 17570 N N . CYS D 2 77 ? -3.118 20.010 -146.352 1.000 12.598 77 CYS D N 1
ATOM 17571 C CA . CYS D 2 77 ? -2.588 19.666 -147.688 1.000 13.320 77 CYS D CA 1
ATOM 17572 C C . CYS D 2 77 ? -1.055 19.663 -147.681 1.000 14.294 77 CYS D C 1
ATOM 17573 O O . CYS D 2 77 ? -0.413 20.532 -147.092 1.000 13.940 77 CYS D O 1
ATOM 17576 N N . VAL D 2 78 ? -0.470 18.707 -148.381 1.000 15.390 78 VAL D N 1
ATOM 17577 C CA . VAL D 2 78 ? 1.006 18.616 -148.538 1.000 16.386 78 VAL D CA 1
ATOM 17578 C C . VAL D 2 78 ? 1.519 19.899 -149.212 1.000 16.950 78 VAL D C 1
ATOM 17579 O O . VAL D 2 78 ? 2.548 20.428 -148.773 1.000 18.017 78 VAL D O 1
ATOM 17583 N N . GLU D 2 79 ? 0.801 20.387 -150.218 1.000 17.880 79 GLU D N 1
ATOM 17584 C CA . GLU D 2 79 ? 1.147 21.634 -150.952 1.000 20.887 79 GLU D CA 1
ATOM 17585 C C . GLU D 2 79 ? -0.102 22.501 -150.936 1.000 18.057 79 GLU D C 1
ATOM 17586 O O . GLU D 2 79 ? -0.899 22.457 -151.862 1.000 18.202 79 GLU D O 1
ATOM 17592 N N . PRO D 2 80 ? -0.337 23.282 -149.859 1.000 15.467 80 PRO D N 1
ATOM 17593 C CA . PRO D 2 80 ? -1.657 23.869 -149.651 1.000 15.842 80 PRO D CA 1
ATOM 17594 C C . PRO D 2 80 ? -1.963 25.071 -150.539 1.000 15.874 80 PRO D C 1
ATOM 17595 O O . PRO D 2 80 ? -1.222 26.066 -150.570 1.000 17.024 80 PRO D O 1
ATOM 17599 N N . PRO D 2 81 ? -3.027 25.001 -151.350 1.000 17.240 81 PRO D N 1
ATOM 17600 C CA . PRO D 2 81 ? -3.412 26.132 -152.185 1.000 17.611 81 PRO D CA 1
ATOM 17601 C C . PRO D 2 81 ? -3.738 27.387 -151.371 1.000 18.169 81 PRO D C 1
ATOM 17602 O O . PRO D 2 81 ? -3.557 28.456 -151.877 1.000 17.783 81 PRO D O 1
ATOM 17606 N N . CYS D 2 82 ? -4.196 27.237 -150.127 1.000 16.598 82 CYS D N 1
ATOM 17607 C CA . CYS D 2 82 ? -4.570 28.393 -149.279 1.000 17.013 82 CYS D CA 1
ATOM 17608 C C . CYS D 2 82 ? -3.348 29.280 -149.101 1.000 16.026 82 CYS D C 1
ATOM 17609 O O . CYS D 2 82 ? -3.485 30.491 -149.183 1.000 17.600 82 CYS D O 1
ATOM 17612 N N . LYS D 2 83 ? -2.187 28.674 -148.886 1.000 15.998 83 LYS D N 1
ATOM 17613 C CA . LYS D 2 83 ? -0.909 29.376 -148.672 1.000 17.010 83 LYS D CA 1
ATOM 17614 C C . LYS D 2 83 ? -0.526 30.068 -149.982 1.000 17.210 83 LYS D C 1
ATOM 17615 O O . LYS D 2 83 ? -0.119 31.235 -149.919 1.000 17.365 83 LYS D O 1
ATOM 17621 N N . GLY D 2 84 ? -0.604 29.342 -151.088 1.000 18.180 84 GLY D N 1
ATOM 17622 C CA . GLY D 2 84 ? -0.351 29.872 -152.456 1.000 19.344 84 GLY D CA 1
ATOM 17623 C C . GLY D 2 84 ? -1.092 31.186 -152.669 1.000 18.886 84 GLY D C 1
ATOM 17624 O O . GLY D 2 84 ? -0.469 32.192 -153.085 1.000 22.405 84 GLY D O 1
ATOM 17625 N N . GLN D 2 85 ? -2.367 31.242 -152.291 1.000 18.075 85 GLN D N 1
ATOM 17626 C CA . GLN D 2 85 ? -3.222 32.447 -152.487 1.000 18.100 85 GLN D CA 1
ATOM 17627 C C . GLN D 2 85 ? -2.904 33.508 -151.438 1.000 18.495 85 GLN D C 1
ATOM 17628 O O . GLN D 2 85 ? -2.793 34.717 -151.781 1.000 18.927 85 GLN D O 1
ATOM 17634 N N . ALA D 2 86 ? -2.785 33.135 -150.163 1.000 16.268 86 ALA D N 1
ATOM 17635 C CA . ALA D 2 86 ? -2.521 34.123 -149.091 1.000 17.210 86 ALA D CA 1
ATOM 17636 C C . ALA D 2 86 ? -1.178 34.822 -149.377 1.000 15.826 86 ALA D C 1
ATOM 17637 O O . ALA D 2 86 ? -1.096 36.042 -149.209 1.000 18.393 86 ALA D O 1
ATOM 17639 N N . ASP D 2 87 ? -0.200 34.078 -149.854 1.000 16.326 87 ASP D N 1
ATOM 17640 C CA . ASP D 2 87 ? 1.160 34.595 -150.163 1.000 19.093 87 ASP D CA 1
ATOM 17641 C C . ASP D 2 87 ? 1.094 35.677 -151.257 1.000 19.242 87 ASP D C 1
ATOM 17642 O O . ASP D 2 87 ? 1.961 36.533 -151.242 1.000 21.100 87 ASP D O 1
ATOM 17647 N N . VAL D 2 88 ? 0.080 35.685 -152.128 1.000 21.458 88 VAL D N 1
ATOM 17648 C CA . VAL D 2 88 ? -0.087 36.771 -153.144 1.000 21.065 88 VAL D CA 1
ATOM 17649 C C . VAL D 2 88 ? -0.253 38.097 -152.403 1.000 21.475 88 VAL D C 1
ATOM 17650 O O . VAL D 2 88 ? 0.320 39.101 -152.829 1.000 21.243 88 VAL D O 1
ATOM 17654 N N . ASP D 2 89 ? -1.002 38.113 -151.310 1.000 20.933 89 ASP D N 1
ATOM 17655 C CA . ASP D 2 89 ? -1.271 39.330 -150.502 1.000 23.274 89 ASP D CA 1
ATOM 17656 C C . ASP D 2 89 ? -0.118 39.584 -149.527 1.000 23.976 89 ASP D C 1
ATOM 17657 O O . ASP D 2 89 ? 0.400 40.690 -149.516 1.000 23.836 89 ASP D O 1
ATOM 17662 N N . LEU D 2 90 ? 0.274 38.612 -148.714 1.000 22.838 90 LEU D N 1
ATOM 17663 C CA . LEU D 2 90 ? 1.231 38.830 -147.602 1.000 23.767 90 LEU D CA 1
ATOM 17664 C C . LEU D 2 90 ? 1.803 37.480 -147.175 1.000 26.286 90 LEU D C 1
ATOM 17665 O O . LEU D 2 90 ? 1.020 36.619 -146.767 1.000 23.582 90 LEU D O 1
ATOM 17670 N N . GLU D 2 91 ? 3.111 37.299 -147.295 1.000 25.333 91 GLU D N 1
ATOM 17671 C CA . GLU D 2 91 ? 3.769 36.059 -146.820 1.000 26.528 91 GLU D CA 1
ATOM 17672 C C . GLU D 2 91 ? 3.732 36.075 -145.295 1.000 24.882 91 GLU D C 1
ATOM 17673 O O . GLU D 2 91 ? 3.760 37.146 -144.738 1.000 26.643 91 GLU D O 1
ATOM 17679 N N . GLY D 2 92 ? 3.631 34.906 -144.655 1.000 23.983 92 GLY D N 1
ATOM 17680 C CA . GLY D 2 92 ? 3.555 34.805 -143.187 1.000 21.504 92 GLY D CA 1
ATOM 17681 C C . GLY D 2 92 ? 2.130 34.705 -142.658 1.000 20.675 92 GLY D C 1
ATOM 17682 O O . GLY D 2 92 ? 1.987 34.443 -141.452 1.000 22.220 92 GLY D O 1
ATOM 17683 N N . ALA D 2 93 ? 1.097 34.910 -143.488 1.000 19.036 93 ALA D N 1
ATOM 17684 C CA . ALA D 2 93 ? -0.320 34.721 -143.099 1.000 18.706 93 ALA D CA 1
ATOM 17685 C C . ALA D 2 93 ? -0.604 33.227 -142.957 1.000 18.309 93 ALA D C 1
ATOM 17686 O O . ALA D 2 93 ? -1.382 32.862 -142.098 1.000 20.285 93 ALA D O 1
ATOM 17688 N N . VAL D 2 94 ? -0.053 32.418 -143.861 1.000 18.185 94 VAL D N 1
ATOM 17689 C CA . VAL D 2 94 ? -0.221 30.943 -143.839 1.000 16.226 94 VAL D CA 1
ATOM 17690 C C . VAL D 2 94 ? 1.175 30.359 -143.891 1.000 17.391 94 VAL D C 1
ATOM 17691 O O . VAL D 2 94 ? 1.918 30.719 -144.827 1.000 18.478 94 VAL D O 1
ATOM 17695 N N . VAL D 2 95 ? 1.543 29.536 -142.906 1.000 15.924 95 VAL D N 1
ATOM 17696 C CA . VAL D 2 95 ? 2.894 28.930 -142.858 1.000 17.241 95 VAL D CA 1
ATOM 17697 C C . VAL D 2 95 ? 2.732 27.416 -142.723 1.000 17.790 95 VAL D C 1
ATOM 17698 O O . VAL D 2 95 ? 1.629 26.964 -142.408 1.000 17.230 95 VAL D O 1
ATOM 17702 N N . LYS D 2 96 ? 3.820 26.698 -142.937 1.000 19.642 96 LYS D N 1
ATOM 17703 C CA . LYS D 2 96 ? 3.871 25.229 -142.855 1.000 21.300 96 LYS D CA 1
ATOM 17704 C C . LYS D 2 96 ? 4.874 24.826 -141.797 1.000 20.607 96 LYS D C 1
ATOM 17705 O O . LYS D 2 96 ? 6.013 25.309 -141.807 1.000 24.265 96 LYS D O 1
ATOM 17711 N N . ASP D 2 97 ? 4.453 23.965 -140.895 1.000 17.840 97 ASP D N 1
ATOM 17712 C CA . ASP D 2 97 ? 5.382 23.318 -139.952 1.000 18.319 97 ASP D CA 1
ATOM 17713 C C . ASP D 2 97 ? 6.126 22.252 -140.758 1.000 19.956 97 ASP D C 1
ATOM 17714 O O . ASP D 2 97 ? 5.482 21.271 -141.175 1.000 20.160 97 ASP D O 1
ATOM 17719 N N . GLU D 2 98 ? 7.447 22.385 -140.901 1.000 23.092 98 GLU D N 1
ATOM 17720 C CA . GLU D 2 98 ? 8.237 21.464 -141.755 1.000 27.216 98 GLU D CA 1
ATOM 17721 C C . GLU D 2 98 ? 8.408 20.103 -141.067 1.000 26.079 98 GLU D C 1
ATOM 17722 O O . GLU D 2 98 ? 8.700 19.151 -141.779 1.000 27.768 98 GLU D O 1
ATOM 17728 N N . THR D 2 99 ? 8.237 19.981 -139.745 1.000 20.872 99 THR D N 1
ATOM 17729 C CA . THR D 2 99 ? 8.402 18.691 -139.042 1.000 21.906 99 THR D CA 1
ATOM 17730 C C . THR D 2 99 ? 7.056 17.962 -139.014 1.000 20.076 99 THR D C 1
ATOM 17731 O O . THR D 2 99 ? 7.038 16.805 -139.320 1.000 22.376 99 THR D O 1
ATOM 17735 N N . THR D 2 100 ? 5.970 18.632 -138.653 1.000 18.469 100 THR D N 1
ATOM 17736 C CA . THR D 2 100 ? 4.657 17.953 -138.485 1.000 17.802 100 THR D CA 1
ATOM 17737 C C . THR D 2 100 ? 3.850 17.905 -139.774 1.000 17.744 100 THR D C 1
ATOM 17738 O O . THR D 2 100 ? 2.979 17.024 -139.861 1.000 18.775 100 THR D O 1
ATOM 17742 N N . GLY D 2 101 ? 4.057 18.845 -140.677 1.000 17.595 101 GLY D N 1
ATOM 17743 C CA . GLY D 2 101 ? 3.216 19.014 -141.866 1.000 18.002 101 GLY D CA 1
ATOM 17744 C C . GLY D 2 101 ? 2.001 19.854 -141.598 1.000 15.753 101 GLY D C 1
ATOM 17745 O O . GLY D 2 101 ? 1.260 20.106 -142.540 1.000 17.565 101 GLY D O 1
ATOM 17746 N N . ALA D 2 102 ? 1.808 20.392 -140.400 1.000 13.757 102 ALA D N 1
ATOM 17747 C CA . ALA D 2 102 ? 0.633 21.249 -140.175 1.000 13.803 102 ALA D CA 1
ATOM 17748 C C . ALA D 2 102 ? 0.686 22.449 -141.117 1.000 14.731 102 ALA D C 1
ATOM 17749 O O . ALA D 2 102 ? 1.758 23.067 -141.251 1.000 15.426 102 ALA D O 1
ATOM 17751 N N . VAL D 2 103 ? -0.464 22.858 -141.631 1.000 14.790 103 VAL D N 1
ATOM 17752 C CA . VAL D 2 103 ? -0.617 24.145 -142.346 1.000 15.139 103 VAL D CA 1
ATOM 17753 C C . VAL D 2 103 ? -1.272 25.099 -141.347 1.000 14.801 103 VAL D C 1
ATOM 17754 O O . VAL D 2 103 ? -2.299 24.718 -140.770 1.000 14.399 103 VAL D O 1
ATOM 17758 N N . LEU D 2 104 ? -0.698 26.289 -141.139 1.000 15.138 104 LEU D N 1
ATOM 17759 C CA . LEU D 2 104 ? -1.057 27.132 -139.966 1.000 15.171 104 LEU D CA 1
ATOM 17760 C C . LEU D 2 104 ? -1.358 28.557 -140.387 1.000 14.396 104 LEU D C 1
ATOM 17761 O O . LEU D 2 104 ? -0.511 29.214 -141.006 1.000 15.408 104 LEU D O 1
ATOM 17766 N N . PHE D 2 105 ? -2.562 28.989 -140.039 1.000 14.931 105 PHE D N 1
ATOM 17767 C CA . PHE D 2 105 ? -2.993 30.393 -140.187 1.000 14.635 105 PHE D CA 1
ATOM 17768 C C . PHE D 2 105 ? -2.463 31.217 -139.018 1.000 16.636 105 PHE D C 1
ATOM 17769 O O . PHE D 2 105 ? -2.537 30.766 -137.858 1.000 18.370 105 PHE D O 1
ATOM 17777 N N . THR D 2 106 ? -1.922 32.390 -139.324 1.000 15.814 106 THR D N 1
ATOM 17778 C CA . THR D 2 106 ? -1.455 33.369 -138.300 1.000 18.886 106 THR D CA 1
ATOM 17779 C C . THR D 2 106 ? -2.404 34.572 -138.295 1.000 19.090 106 THR D C 1
ATOM 17780 O O . THR D 2 106 ? -3.272 34.668 -139.138 1.000 19.210 106 THR D O 1
ATOM 17784 N N . GLU D 2 107 ? -2.267 35.482 -137.331 1.000 22.658 107 GLU D N 1
ATOM 17785 C CA . GLU D 2 107 ? -3.146 36.674 -137.248 1.000 23.975 107 GLU D CA 1
ATOM 17786 C C . GLU D 2 107 ? -2.944 37.567 -138.490 1.000 22.608 107 GLU D C 1
ATOM 17787 O O . GLU D 2 107 ? -3.846 38.350 -138.780 1.000 21.625 107 GLU D O 1
ATOM 17793 N N . LEU D 2 108 ? -1.865 37.384 -139.257 1.000 21.021 108 LEU D N 1
ATOM 17794 C CA . LEU D 2 108 ? -1.634 38.147 -140.525 1.000 21.467 108 LEU D CA 1
ATOM 17795 C C . LEU D 2 108 ? -2.716 37.790 -141.569 1.000 21.250 108 LEU D C 1
ATOM 17796 O O . LEU D 2 108 ? -2.861 38.520 -142.569 1.000 21.225 108 LEU D O 1
ATOM 17801 N N . THR D 2 109 ? -3.479 36.706 -141.400 1.000 21.372 109 THR D N 1
ATOM 17802 C CA . THR D 2 109 ? -4.632 36.423 -142.276 1.000 18.942 109 THR D CA 1
ATOM 17803 C C . THR D 2 109 ? -5.586 37.624 -142.319 1.000 20.698 109 THR D C 1
ATOM 17804 O O . THR D 2 109 ? -6.230 37.804 -143.381 1.000 23.671 109 THR D O 1
ATOM 17808 N N . ALA D 2 110 ? -5.638 38.443 -141.270 1.000 21.859 110 ALA D N 1
ATOM 17809 C CA . ALA D 2 110 ? -6.505 39.638 -141.215 1.000 21.739 110 ALA D CA 1
ATOM 17810 C C . ALA D 2 110 ? -6.127 40.602 -142.340 1.000 26.049 110 ALA D C 1
ATOM 17811 O O . ALA D 2 110 ? -6.980 41.450 -142.678 1.000 26.017 110 ALA D O 1
ATOM 17813 N N . LYS D 2 111 ? -4.906 40.501 -142.865 1.000 25.697 111 LYS D N 1
ATOM 17814 C CA . LYS D 2 111 ? -4.400 41.445 -143.884 1.000 27.560 111 LYS D CA 1
ATOM 17815 C C . LYS D 2 111 ? -4.429 40.820 -145.275 1.000 27.926 111 LYS D C 1
ATOM 17816 O O . LYS D 2 111 ? -3.833 41.413 -146.173 1.000 28.879 111 LYS D O 1
ATOM 17822 N N . VAL D 2 112 ? -5.000 39.631 -145.466 1.000 24.687 112 VAL D N 1
ATOM 17823 C CA . VAL D 2 112 ? -5.070 39.063 -146.844 1.000 25.698 112 VAL D CA 1
ATOM 17824 C C . VAL D 2 112 ? -6.539 39.034 -147.272 1.000 23.214 112 VAL D C 1
ATOM 17825 O O . VAL D 2 112 ? -7.420 39.283 -146.432 1.000 25.012 112 VAL D O 1
ATOM 17829 N N . ASP D 2 113 ? -6.786 38.798 -148.555 1.000 24.439 113 ASP D N 1
ATOM 17830 C CA . ASP D 2 113 ? -8.153 38.672 -149.100 1.000 23.612 113 ASP D CA 1
ATOM 17831 C C . ASP D 2 113 ? -8.703 37.320 -148.626 1.000 21.449 113 ASP D C 1
ATOM 17832 O O . ASP D 2 113 ? -8.442 36.318 -149.273 1.000 21.295 113 ASP D O 1
ATOM 17837 N N . GLY D 2 114 ? -9.412 37.311 -147.501 1.000 24.356 114 GLY D N 1
ATOM 17838 C CA . GLY D 2 114 ? -9.923 36.071 -146.870 1.000 22.709 114 GLY D CA 1
ATOM 17839 C C . GLY D 2 114 ? -10.801 35.297 -147.821 1.000 20.762 114 GLY D C 1
ATOM 17840 O O . GLY D 2 114 ? -10.700 34.058 -147.861 1.000 20.554 114 GLY D O 1
ATOM 17841 N N . GLU D 2 115 ? -11.670 35.975 -148.576 1.000 21.348 115 GLU D N 1
ATOM 17842 C CA . GLU D 2 115 ? -12.588 35.287 -149.507 1.000 22.954 115 GLU D CA 1
ATOM 17843 C C . GLU D 2 115 ? -11.761 34.562 -150.561 1.000 20.526 115 GLU D C 1
ATOM 17844 O O . GLU D 2 115 ? -12.150 33.450 -150.936 1.000 19.101 115 GLU D O 1
ATOM 17850 N N . SER D 2 116 ? -10.666 35.157 -151.063 1.000 19.906 116 SER D N 1
ATOM 17851 C CA . SER D 2 116 ? -9.877 34.514 -152.140 1.000 19.210 116 SER D CA 1
ATOM 17852 C C . SER D 2 116 ? -9.169 33.294 -151.564 1.000 16.984 116 SER D C 1
ATOM 17853 O O . SER D 2 116 ? -8.978 32.299 -152.286 1.000 16.634 116 SER D O 1
ATOM 17856 N N . VAL D 2 117 ? -8.785 33.376 -150.302 1.000 16.726 117 VAL D N 1
ATOM 17857 C CA . VAL D 2 117 ? -8.066 32.233 -149.652 1.000 16.770 117 VAL D CA 1
ATOM 17858 C C . VAL D 2 117 ? -9.061 31.100 -149.471 1.000 15.418 117 VAL D C 1
ATOM 17859 O O . VAL D 2 117 ? -8.719 29.996 -149.804 1.000 16.480 117 VAL D O 1
ATOM 17863 N N . ARG D 2 118 ? -10.272 31.380 -149.003 1.000 16.126 118 ARG D N 1
ATOM 17864 C CA . ARG D 2 118 ? -11.304 30.325 -148.894 1.000 15.085 118 ARG D CA 1
ATOM 17865 C C . ARG D 2 118 ? -11.561 29.729 -150.285 1.000 15.117 118 ARG D C 1
ATOM 17866 O O . ARG D 2 118 ? -11.651 28.475 -150.428 1.000 14.769 118 ARG D O 1
ATOM 17874 N N . SER D 2 119 ? -11.699 30.575 -151.316 1.000 17.310 119 SER D N 1
ATOM 17875 C CA . SER D 2 119 ? -12.014 30.081 -152.682 1.000 17.402 119 SER D CA 1
ATOM 17876 C C . SER D 2 119 ? -10.892 29.204 -153.226 1.000 16.580 119 SER D C 1
ATOM 17877 O O . SER D 2 119 ? -11.192 28.316 -154.007 1.000 18.753 119 SER D O 1
ATOM 17880 N N . ALA D 2 120 ? -9.629 29.459 -152.867 1.000 16.093 120 ALA D N 1
ATOM 17881 C CA . ALA D 2 120 ? -8.447 28.672 -153.316 1.000 16.284 120 ALA D CA 1
ATOM 17882 C C . ALA D 2 120 ? -8.406 27.283 -152.688 1.000 16.043 120 ALA D C 1
ATOM 17883 O O . ALA D 2 120 ? -7.820 26.369 -153.276 1.000 17.871 120 ALA D O 1
ATOM 17885 N N . CYS D 2 121 ? -9.031 27.130 -151.534 1.000 15.352 121 CYS D N 1
ATOM 17886 C CA . CYS D 2 121 ? -9.034 25.831 -150.830 1.000 14.451 121 CYS D CA 1
ATOM 17887 C C . CYS D 2 121 ? -9.912 24.865 -151.624 1.000 15.089 121 CYS D C 1
ATOM 17888 O O . CYS D 2 121 ? -11.085 25.117 -151.775 1.000 15.369 121 CYS D O 1
ATOM 17891 N N . PRO D 2 122 ? -9.389 23.721 -152.107 1.000 15.959 122 PRO D N 1
ATOM 17892 C CA . PRO D 2 122 ? -10.188 22.731 -152.826 1.000 16.605 122 PRO D CA 1
ATOM 17893 C C . PRO D 2 122 ? -11.297 22.096 -151.990 1.000 16.856 122 PRO D C 1
ATOM 17894 O O . PRO D 2 122 ? -12.177 21.496 -152.570 1.000 17.049 122 PRO D O 1
ATOM 17898 N N . TYR D 2 123 ? -11.251 22.247 -150.658 1.000 15.021 123 TYR D N 1
ATOM 17899 C CA . TYR D 2 123 ? -12.157 21.600 -149.683 1.000 14.839 123 TYR D CA 1
ATOM 17900 C C . TYR D 2 123 ? -13.089 22.607 -149.006 1.000 14.023 123 TYR D C 1
ATOM 17901 O O . TYR D 2 123 ? -13.867 22.196 -148.135 1.000 14.568 123 TYR D O 1
ATOM 17910 N N . ASP D 2 124 ? -13.025 23.878 -149.422 1.000 14.581 124 ASP D N 1
ATOM 17911 C CA . ASP D 2 124 ? -13.854 24.991 -148.907 1.000 14.365 124 ASP D CA 1
ATOM 17912 C C . ASP D 2 124 ? -13.740 25.084 -147.374 1.000 13.990 124 ASP D C 1
ATOM 17913 O O . ASP D 2 124 ? -14.818 25.158 -146.723 1.000 13.457 124 ASP D O 1
ATOM 17918 N N . ILE D 2 125 ? -12.509 25.046 -146.847 1.000 14.584 125 ILE D N 1
ATOM 17919 C CA . ILE D 2 125 ? -12.291 24.918 -145.374 1.000 13.881 125 ILE D CA 1
ATOM 17920 C C . ILE D 2 125 ? -12.190 26.263 -144.667 1.000 13.740 125 ILE D C 1
ATOM 17921 O O . ILE D 2 125 ? -12.777 26.412 -143.592 1.000 13.597 125 ILE D O 1
ATOM 17926 N N . PRO D 2 126 ? -11.430 27.265 -145.150 1.000 13.380 126 PRO D N 1
ATOM 17927 C CA . PRO D 2 126 ? -11.189 28.461 -144.338 1.000 13.679 126 PRO D CA 1
ATOM 17928 C C . PRO D 2 126 ? -12.471 29.234 -144.025 1.000 13.834 126 PRO D C 1
ATOM 17929 O O . PRO D 2 126 ? -13.390 29.255 -144.814 1.000 14.022 126 PRO D O 1
ATOM 17933 N N . ARG D 2 127 ? -12.514 29.816 -142.833 1.000 13.893 127 ARG D N 1
ATOM 17934 C CA . ARG D 2 127 ? -13.670 30.623 -142.383 1.000 15.097 127 ARG D CA 1
ATOM 17935 C C . ARG D 2 127 ? -13.173 31.957 -141.826 1.000 14.502 127 ARG D C 1
ATOM 17936 O O . ARG D 2 127 ? -12.151 31.990 -141.123 1.000 15.304 127 ARG D O 1
ATOM 17944 N N . ILE D 2 128 ? -13.903 33.018 -142.166 1.000 16.459 128 ILE D N 1
ATOM 17945 C CA . ILE D 2 128 ? -13.513 34.415 -141.858 1.000 16.959 128 ILE D CA 1
ATOM 17946 C C . ILE D 2 128 ? -14.313 34.927 -140.659 1.000 16.189 128 ILE D C 1
ATOM 17947 O O . ILE D 2 128 ? -15.527 34.707 -140.588 1.000 16.836 128 ILE D O 1
ATOM 17952 N N . ASP D 2 129 ? -13.630 35.594 -139.739 1.000 18.247 129 ASP D N 1
ATOM 17953 C CA . ASP D 2 129 ? -14.268 36.406 -138.686 1.000 19.589 129 ASP D CA 1
ATOM 17954 C C . ASP D 2 129 ? -14.804 37.670 -139.354 1.000 21.200 129 ASP D C 1
ATOM 17955 O O . ASP D 2 129 ? -14.006 38.449 -139.861 1.000 21.489 129 ASP D O 1
ATOM 17960 N N . PRO D 2 130 ? -16.136 37.905 -139.419 1.000 23.807 130 PRO D N 1
ATOM 17961 C CA . PRO D 2 130 ? -16.647 39.102 -140.094 1.000 28.073 130 PRO D CA 1
ATOM 17962 C C . PRO D 2 130 ? -16.104 40.395 -139.472 1.000 29.943 130 PRO D C 1
ATOM 17963 O O . PRO D 2 130 ? -15.978 41.362 -140.163 1.000 34.687 130 PRO D O 1
ATOM 17967 N N . VAL D 2 131 ? -15.752 40.364 -138.195 1.000 29.194 131 VAL D N 1
ATOM 17968 C CA . VAL D 2 131 ? -15.279 41.583 -137.473 1.000 29.344 131 VAL D CA 1
ATOM 17969 C C . VAL D 2 131 ? -13.790 41.819 -137.757 1.000 27.524 131 VAL D C 1
ATOM 17970 O O . VAL D 2 131 ? -13.486 42.799 -138.445 1.000 31.228 131 VAL D O 1
ATOM 17974 N N . THR D 2 132 ? -12.887 40.932 -137.310 1.000 25.152 132 THR D N 1
ATOM 17975 C CA . THR D 2 132 ? -11.418 41.118 -137.445 1.000 25.272 132 THR D CA 1
ATOM 17976 C C . THR D 2 132 ? -10.927 40.828 -138.862 1.000 22.612 132 THR D C 1
ATOM 17977 O O . THR D 2 132 ? -9.807 41.212 -139.135 1.000 24.369 132 THR D O 1
ATOM 17981 N N . LYS D 2 133 ? -11.655 40.001 -139.627 1.000 23.348 133 LYS D N 1
ATOM 17982 C CA . LYS D 2 133 ? -11.256 39.438 -140.952 1.000 23.761 133 LYS D CA 1
ATOM 17983 C C . LYS D 2 133 ? -10.163 38.370 -140.791 1.000 21.200 133 LYS D C 1
ATOM 17984 O O . LYS D 2 133 ? -9.635 37.907 -141.815 1.000 21.495 133 LYS D O 1
ATOM 17990 N N . ARG D 2 134 ? -9.848 37.962 -139.560 1.000 18.983 134 ARG D N 1
ATOM 17991 C CA . ARG D 2 134 ? -8.959 36.799 -139.349 1.000 19.820 134 ARG D CA 1
ATOM 17992 C C . ARG D 2 134 ? -9.620 35.543 -139.924 1.000 16.284 134 ARG D C 1
ATOM 17993 O O . ARG D 2 134 ? -10.870 35.479 -139.989 1.000 17.541 134 ARG D O 1
ATOM 18001 N N . LEU D 2 135 ? -8.765 34.611 -140.344 1.000 17.415 135 LEU D N 1
ATOM 18002 C CA . LEU D 2 135 ? -9.195 33.285 -140.842 1.000 17.357 135 LEU D CA 1
ATOM 18003 C C . LEU D 2 135 ? -8.939 32.269 -139.744 1.000 16.461 135 LEU D C 1
ATOM 18004 O O . LEU D 2 135 ? -7.905 32.405 -138.990 1.000 17.678 135 LEU D O 1
ATOM 18009 N N . SER D 2 136 ? -9.795 31.276 -139.658 1.000 14.661 136 SER D N 1
ATOM 18010 C CA . SER D 2 136 ? -9.514 30.129 -138.770 1.000 15.617 136 SER D CA 1
ATOM 18011 C C . SER D 2 136 ? -9.824 28.831 -139.488 1.000 14.766 136 SER D C 1
ATOM 18012 O O . SER D 2 136 ? -10.572 28.819 -140.466 1.000 15.274 136 SER D O 1
ATOM 18015 N N . LYS D 2 137 ? -9.316 27.763 -138.895 1.000 14.071 137 LYS D N 1
ATOM 18016 C CA . LYS D 2 137 ? -9.547 26.372 -139.307 1.000 13.231 137 LYS D CA 1
ATOM 18017 C C . LYS D 2 137 ? -8.833 25.505 -138.292 1.000 12.736 137 LYS D C 1
ATOM 18018 O O . LYS D 2 137 ? -8.136 26.015 -137.410 1.000 11.956 137 LYS D O 1
ATOM 18024 N N . CYS D 2 138 ? -8.988 24.216 -138.451 1.000 11.941 138 CYS D N 1
ATOM 18025 C CA . CYS D 2 138 ? -8.220 23.187 -137.708 1.000 11.924 138 CYS D CA 1
ATOM 18026 C C . CYS D 2 138 ? -6.718 23.465 -137.888 1.000 12.207 138 CYS D C 1
ATOM 18027 O O . CYS D 2 138 ? -6.257 23.598 -139.026 1.000 12.353 138 CYS D O 1
ATOM 18030 N N . ASP D 2 139 ? -5.979 23.511 -136.777 1.000 12.731 139 ASP D N 1
ATOM 18031 C CA . ASP D 2 139 ? -4.520 23.732 -136.765 1.000 13.052 139 ASP D CA 1
ATOM 18032 C C . ASP D 2 139 ? -3.784 22.439 -136.423 1.000 13.483 139 ASP D C 1
ATOM 18033 O O . ASP D 2 139 ? -2.593 22.547 -136.028 1.000 13.541 139 ASP D O 1
ATOM 18038 N N . MET D 2 140 ? -4.424 21.279 -136.631 1.000 12.558 140 MET D N 1
ATOM 18039 C CA . MET D 2 140 ? -3.786 19.965 -136.351 1.000 13.637 140 MET D CA 1
ATOM 18040 C C . MET D 2 140 ? -3.457 19.820 -134.865 1.000 13.055 140 MET D C 1
ATOM 18041 O O . MET D 2 140 ? -2.725 18.872 -134.527 1.000 14.885 140 MET D O 1
ATOM 18046 N N . CYS D 2 141 ? -4.001 20.649 -133.974 1.000 12.134 141 CYS D N 1
ATOM 18047 C CA . CYS D 2 141 ? -3.508 20.646 -132.573 1.000 12.848 141 CYS D CA 1
ATOM 18048 C C . CYS D 2 141 ? -1.974 20.622 -132.582 1.000 13.511 141 CYS D C 1
ATOM 18049 O O . CYS D 2 141 ? -1.368 19.874 -131.825 1.000 14.097 141 CYS D O 1
ATOM 18052 N N . ASN D 2 142 ? -1.359 21.468 -133.393 1.000 14.005 142 ASN D N 1
ATOM 18053 C CA . ASN D 2 142 ? 0.085 21.367 -133.675 1.000 13.798 142 ASN D CA 1
ATOM 18054 C C . ASN D 2 142 ? 0.896 21.453 -132.369 1.000 13.769 142 ASN D C 1
ATOM 18055 O O . ASN D 2 142 ? 1.909 20.763 -132.271 1.000 14.002 142 ASN D O 1
ATOM 18060 N N . ASP D 2 143 ? 0.476 22.231 -131.385 1.000 14.620 143 ASP D N 1
ATOM 18061 C CA . ASP D 2 143 ? 1.275 22.356 -130.135 1.000 17.061 143 ASP D CA 1
ATOM 18062 C C . ASP D 2 143 ? 1.207 21.046 -129.349 1.000 15.815 143 ASP D C 1
ATOM 18063 O O . ASP D 2 143 ? 2.248 20.568 -128.893 1.000 16.065 143 ASP D O 1
ATOM 18068 N N . ARG D 2 144 ? 0.047 20.394 -129.307 1.000 15.460 144 ARG D N 1
ATOM 18069 C CA . ARG D 2 144 ? -0.055 19.033 -128.702 1.000 15.142 144 ARG D CA 1
ATOM 18070 C C . ARG D 2 144 ? 0.900 18.098 -129.435 1.000 14.547 144 ARG D C 1
ATOM 18071 O O . ARG D 2 144 ? 1.639 17.360 -128.766 1.000 15.338 144 ARG D O 1
ATOM 18079 N N . VAL D 2 145 ? 0.880 18.113 -130.764 1.000 14.417 145 VAL D N 1
ATOM 18080 C CA . VAL D 2 145 ? 1.702 17.163 -131.573 1.000 16.160 145 VAL D CA 1
ATOM 18081 C C . VAL D 2 145 ? 3.191 17.441 -131.331 1.000 17.068 145 VAL D C 1
ATOM 18082 O O . VAL D 2 145 ? 3.988 16.482 -131.124 1.000 16.602 145 VAL D O 1
ATOM 18086 N N . GLN D 2 146 ? 3.576 18.711 -131.284 1.000 17.721 146 GLN D N 1
ATOM 18087 C CA . GLN D 2 146 ? 4.994 19.081 -131.004 1.000 18.277 146 GLN D CA 1
ATOM 18088 C C . GLN D 2 146 ? 5.412 18.528 -129.638 1.000 21.293 146 GLN D C 1
ATOM 18089 O O . GLN D 2 146 ? 6.618 18.232 -129.448 1.000 24.631 146 GLN D O 1
ATOM 18095 N N . ASN D 2 147 ? 4.456 18.407 -128.715 1.000 18.627 147 ASN D N 1
ATOM 18096 C CA . ASN D 2 147 ? 4.698 17.923 -127.332 1.000 18.518 147 ASN D CA 1
ATOM 18097 C C . ASN D 2 147 ? 4.437 16.418 -127.221 1.000 19.856 147 ASN D C 1
ATOM 18098 O O . ASN D 2 147 ? 4.420 15.941 -126.084 1.000 20.707 147 ASN D O 1
ATOM 18103 N N . GLY D 2 148 ? 4.334 15.697 -128.335 1.000 19.835 148 GLY D N 1
ATOM 18104 C CA . GLY D 2 148 ? 4.234 14.229 -128.381 1.000 21.071 148 GLY D CA 1
ATOM 18105 C C . GLY D 2 148 ? 2.842 13.723 -128.018 1.000 21.675 148 GLY D C 1
ATOM 18106 O O . GLY D 2 148 ? 2.702 12.510 -127.755 1.000 23.546 148 GLY D O 1
ATOM 18107 N N . LEU D 2 149 ? 1.831 14.585 -128.016 1.000 19.330 149 LEU D N 1
ATOM 18108 C CA . LEU D 2 149 ? 0.452 14.149 -127.713 1.000 17.470 149 LEU D CA 1
ATOM 18109 C C . LEU D 2 149 ? -0.321 13.975 -129.028 1.000 17.543 149 LEU D C 1
ATOM 18110 O O . LEU D 2 149 ? 0.134 14.476 -130.059 1.000 17.590 149 LEU D O 1
ATOM 18115 N N . LEU D 2 150 ? -1.450 13.266 -128.952 1.000 15.142 150 LEU D N 1
ATOM 18116 C CA . LEU D 2 150 ? -2.423 13.174 -130.053 1.000 14.080 150 LEU D CA 1
ATOM 18117 C C . LEU D 2 150 ? -3.248 14.454 -130.108 1.000 14.639 150 LEU D C 1
ATOM 18118 O O . LEU D 2 150 ? -3.503 15.093 -129.072 1.000 12.229 150 LEU D O 1
ATOM 18123 N N . PRO D 2 151 ? -3.715 14.844 -131.298 1.000 12.806 151 PRO D N 1
ATOM 18124 C CA . PRO D 2 151 ? -4.708 15.911 -131.406 1.000 12.840 151 PRO D CA 1
ATOM 18125 C C . PRO D 2 151 ? -5.911 15.554 -130.547 1.000 11.577 151 PRO D C 1
ATOM 18126 O O . PRO D 2 151 ? -6.257 14.362 -130.336 1.000 12.328 151 PRO D O 1
ATOM 18130 N N . ALA D 2 152 ? -6.614 16.576 -130.076 1.000 11.250 152 ALA D N 1
ATOM 18131 C CA . ALA D 2 152 ? -7.692 16.389 -129.099 1.000 11.678 152 ALA D CA 1
ATOM 18132 C C . ALA D 2 152 ? -8.781 15.491 -129.657 1.000 11.212 152 ALA D C 1
ATOM 18133 O O . ALA D 2 152 ? -9.326 14.645 -128.929 1.000 11.019 152 ALA D O 1
ATOM 18135 N N . CYS D 2 153 ? -9.141 15.684 -130.926 1.000 11.742 153 CYS D N 1
ATOM 18136 C CA . CYS D 2 153 ? -10.231 14.906 -131.566 1.000 11.560 153 CYS D CA 1
ATOM 18137 C C . CYS D 2 153 ? -9.819 13.443 -131.748 1.000 12.283 153 CYS D C 1
ATOM 18138 O O . CYS D 2 153 ? -10.675 12.564 -131.706 1.000 13.695 153 CYS D O 1
ATOM 18141 N N . VAL D 2 154 ? -8.529 13.177 -131.936 1.000 11.321 154 VAL D N 1
ATOM 18142 C CA . VAL D 2 154 ? -8.026 11.800 -132.132 1.000 11.795 154 VAL D CA 1
ATOM 18143 C C . VAL D 2 154 ? -8.018 11.086 -130.782 1.000 11.459 154 VAL D C 1
ATOM 18144 O O . VAL D 2 154 ? -8.485 9.942 -130.718 1.000 11.628 154 VAL D O 1
ATOM 18148 N N . LYS D 2 155 ? -7.527 11.759 -129.748 1.000 11.208 155 LYS D N 1
ATOM 18149 C CA . LYS D 2 155 ? -7.505 11.132 -128.423 1.000 11.758 155 LYS D CA 1
ATOM 18150 C C . LYS D 2 155 ? -8.934 10.812 -127.982 1.000 11.365 155 LYS D C 1
ATOM 18151 O O . LYS D 2 155 ? -9.158 9.770 -127.368 1.000 11.409 155 LYS D O 1
ATOM 18157 N N . THR D 2 156 ? -9.867 11.738 -128.173 1.000 10.497 156 THR D N 1
ATOM 18158 C CA . THR D 2 156 ? -11.229 11.575 -127.612 1.000 11.082 156 THR D CA 1
ATOM 18159 C C . THR D 2 156 ? -12.005 10.447 -128.311 1.000 10.616 156 THR D C 1
ATOM 18160 O O . THR D 2 156 ? -12.945 9.912 -127.729 1.000 11.616 156 THR D O 1
ATOM 18164 N N . CYS D 2 157 ? -11.686 10.125 -129.563 1.000 10.890 157 CYS D N 1
ATOM 18165 C CA . CYS D 2 157 ? -12.592 9.277 -130.371 1.000 11.007 157 CYS D CA 1
ATOM 18166 C C . CYS D 2 157 ? -12.758 7.912 -129.734 1.000 11.448 157 CYS D C 1
ATOM 18167 O O . CYS D 2 157 ? -11.774 7.232 -129.435 1.000 13.420 157 CYS D O 1
ATOM 18170 N N . PRO D 2 158 ? -13.993 7.478 -129.462 1.000 11.979 158 PRO D N 1
ATOM 18171 C CA . PRO D 2 158 ? -14.213 6.166 -128.854 1.000 12.755 158 PRO D CA 1
ATOM 18172 C C . PRO D 2 158 ? -14.110 4.941 -129.770 1.000 13.278 158 PRO D C 1
ATOM 18173 O O . PRO D 2 158 ? -14.052 3.847 -129.248 1.000 16.158 158 PRO D O 1
ATOM 18177 N N . THR D 2 159 ? -14.190 5.126 -131.085 1.000 12.130 159 THR D N 1
ATOM 18178 C CA . THR D 2 159 ? -14.514 4.008 -131.999 1.000 12.921 159 THR D CA 1
ATOM 18179 C C . THR D 2 159 ? -13.318 3.531 -132.812 1.000 13.771 159 THR D C 1
ATOM 18180 O O . THR D 2 159 ? -13.542 2.618 -133.605 1.000 14.626 159 THR D O 1
ATOM 18184 N N . GLY D 2 160 ? -12.203 4.266 -132.815 1.000 12.676 160 GLY D N 1
ATOM 18185 C CA . GLY D 2 160 ? -11.082 3.957 -133.723 1.000 13.715 160 GLY D CA 1
ATOM 18186 C C . GLY D 2 160 ? -11.303 4.555 -135.108 1.000 13.108 160 GLY D C 1
ATOM 18187 O O . GLY D 2 160 ? -10.505 4.293 -135.999 1.000 15.440 160 GLY D O 1
ATOM 18188 N N . THR D 2 161 ? -12.320 5.384 -135.263 1.000 12.447 161 THR D N 1
ATOM 18189 C CA . THR D 2 161 ? -12.518 6.207 -136.482 1.000 11.666 161 THR D CA 1
ATOM 18190 C C . THR D 2 161 ? -11.278 7.076 -136.654 1.000 11.961 161 THR D C 1
ATOM 18191 O O . THR D 2 161 ? -10.672 7.094 -137.736 1.000 12.616 161 THR D O 1
ATOM 18195 N N . MET D 2 162 ? -10.895 7.810 -135.609 1.000 11.030 162 MET D N 1
ATOM 18196 C CA . MET D 2 162 ? -9.730 8.692 -135.709 1.000 11.485 162 MET D CA 1
ATOM 18197 C C . MET D 2 162 ? -8.428 7.954 -135.418 1.000 12.078 162 MET D C 1
ATOM 18198 O O . MET D 2 162 ? -8.323 7.233 -134.416 1.000 13.952 162 MET D O 1
ATOM 18203 N N . ASN D 2 163 ? -7.441 8.179 -136.283 1.000 12.937 163 ASN D N 1
ATOM 18204 C CA . ASN D 2 163 ? -6.082 7.626 -136.137 1.000 12.777 163 ASN D CA 1
ATOM 18205 C C . ASN D 2 163 ? -5.100 8.727 -136.523 1.000 12.883 163 ASN D C 1
ATOM 18206 O O . ASN D 2 163 ? -5.404 9.497 -137.440 1.000 13.013 163 ASN D O 1
ATOM 18211 N N . PHE D 2 164 ? -3.943 8.761 -135.903 1.000 13.074 164 PHE D N 1
ATOM 18212 C CA . PHE D 2 164 ? -2.935 9.805 -136.182 1.000 12.467 164 PHE D CA 1
ATOM 18213 C C . PHE D 2 164 ? -1.574 9.174 -135.998 1.000 14.487 164 PHE D C 1
ATOM 18214 O O . PHE D 2 164 ? -1.357 8.409 -135.014 1.000 16.034 164 PHE D O 1
ATOM 18222 N N . GLY D 2 165 ? -0.638 9.620 -136.805 1.000 13.448 165 GLY D N 1
ATOM 18223 C CA . GLY D 2 165 ? 0.757 9.171 -136.708 1.000 13.977 165 GLY D CA 1
ATOM 18224 C C . GLY D 2 165 ? 1.590 9.649 -137.868 1.000 12.873 165 GLY D C 1
ATOM 18225 O O . GLY D 2 165 ? 1.211 10.609 -138.521 1.000 13.652 165 GLY D O 1
ATOM 18226 N N . ASP D 2 166 ? 2.758 9.054 -138.032 1.000 13.487 166 ASP D N 1
ATOM 18227 C CA . ASP D 2 166 ? 3.668 9.383 -139.151 1.000 16.192 166 ASP D CA 1
ATOM 18228 C C . ASP D 2 166 ? 3.005 8.962 -140.466 1.000 15.862 166 ASP D C 1
ATOM 18229 O O . ASP D 2 166 ? 2.352 7.895 -140.519 1.000 16.142 166 ASP D O 1
ATOM 18234 N N . GLU D 2 167 ? 3.155 9.787 -141.481 1.000 15.308 167 GLU D N 1
ATOM 18235 C CA . GLU D 2 167 ? 2.465 9.595 -142.778 1.000 17.502 167 GLU D CA 1
ATOM 18236 C C . GLU D 2 167 ? 2.770 8.211 -143.367 1.000 16.369 167 GLU D C 1
ATOM 18237 O O . GLU D 2 167 ? 1.857 7.618 -143.959 1.000 16.908 167 GLU D O 1
ATOM 18243 N N . GLN D 2 168 ? 4.003 7.708 -143.298 1.000 17.936 168 GLN D N 1
ATOM 18244 C CA . GLN D 2 168 ? 4.302 6.364 -143.856 1.000 20.925 168 GLN D CA 1
ATOM 18245 C C . GLN D 2 168 ? 3.425 5.296 -143.217 1.000 18.320 168 GLN D C 1
ATOM 18246 O O . GLN D 2 168 ? 2.949 4.372 -143.928 1.000 16.680 168 GLN D O 1
ATOM 18252 N N . GLU D 2 169 ? 3.263 5.350 -141.908 1.000 17.148 169 GLU D N 1
ATOM 18253 C CA . GLU D 2 169 ? 2.500 4.362 -141.126 1.000 17.218 169 GLU D CA 1
ATOM 18254 C C . GLU D 2 169 ? 1.004 4.572 -141.400 1.000 15.626 169 GLU D C 1
ATOM 18255 O O . GLU D 2 169 ? 0.242 3.569 -141.519 1.000 14.652 169 GLU D O 1
ATOM 18261 N N . MET D 2 170 ? 0.564 5.819 -141.503 1.000 13.983 170 MET D N 1
ATOM 18262 C CA . MET D 2 170 ? -0.882 6.109 -141.655 1.000 15.126 170 MET D CA 1
ATOM 18263 C C . MET D 2 170 ? -1.337 5.754 -143.080 1.000 13.747 170 MET D C 1
ATOM 18264 O O . MET D 2 170 ? -2.440 5.248 -143.231 1.000 13.878 170 MET D O 1
ATOM 18269 N N . LEU D 2 171 ? -0.512 5.943 -144.108 1.000 14.614 171 LEU D N 1
ATOM 18270 C CA . LEU D 2 171 ? -0.960 5.505 -145.452 1.000 14.083 171 LEU D CA 1
ATOM 18271 C C . LEU D 2 171 ? -0.958 3.960 -145.505 1.000 14.432 171 LEU D C 1
ATOM 18272 O O . LEU D 2 171 ? -1.815 3.387 -146.193 1.000 13.664 171 LEU D O 1
ATOM 18277 N N . ALA D 2 172 ? 0.015 3.300 -144.883 1.000 13.644 172 ALA D N 1
ATOM 18278 C CA . ALA D 2 172 ? 0.039 1.821 -144.820 1.000 14.050 172 ALA D CA 1
ATOM 18279 C C . ALA D 2 172 ? -1.240 1.314 -144.140 1.000 14.182 172 ALA D C 1
ATOM 18280 O O . ALA D 2 172 ? -1.855 0.383 -144.620 1.000 14.611 172 ALA D O 1
ATOM 18282 N N . LEU D 2 173 ? -1.654 1.935 -143.038 1.000 13.272 173 LEU D N 1
ATOM 18283 C CA . LEU D 2 173 ? -2.907 1.590 -142.339 1.000 13.418 173 LEU D CA 1
ATOM 18284 C C . LEU D 2 173 ? -4.133 1.872 -143.227 1.000 12.923 173 LEU D C 1
ATOM 18285 O O . LEU D 2 173 ? -5.017 1.002 -143.310 1.000 13.493 173 LEU D O 1
ATOM 18290 N N . ALA D 2 174 ? -4.152 3.010 -143.914 1.000 12.056 174 ALA D N 1
ATOM 18291 C CA . ALA D 2 174 ? -5.275 3.419 -144.793 1.000 12.228 174 ALA D CA 1
ATOM 18292 C C . ALA D 2 174 ? -5.492 2.363 -145.873 1.000 11.959 174 ALA D C 1
ATOM 18293 O O . ALA D 2 174 ? -6.654 1.951 -146.095 1.000 12.993 174 ALA D O 1
ATOM 18295 N N . GLU D 2 175 ? -4.411 1.853 -146.457 1.000 12.981 175 GLU D N 1
ATOM 18296 C CA . GLU D 2 175 ? -4.554 0.878 -147.565 1.000 13.450 175 GLU D CA 1
ATOM 18297 C C . GLU D 2 175 ? -4.959 -0.482 -147.001 1.000 13.262 175 GLU D C 1
ATOM 18298 O O . GLU D 2 175 ? -5.801 -1.164 -147.614 1.000 13.683 175 GLU D O 1
ATOM 18304 N N . LYS D 2 176 ? -4.352 -0.910 -145.893 1.000 12.260 176 LYS D N 1
ATOM 18305 C CA . LYS D 2 176 ? -4.757 -2.179 -145.264 1.000 12.026 176 LYS D CA 1
ATOM 18306 C C . LYS D 2 176 ? -6.234 -2.088 -144.900 1.000 11.649 176 LYS D C 1
ATOM 18307 O O . LYS D 2 176 ? -7.000 -2.994 -145.189 1.000 13.239 176 LYS D O 1
ATOM 18313 N N . ARG D 2 177 ? -6.632 -1.005 -144.248 1.000 12.371 177 ARG D N 1
ATOM 18314 C CA . ARG D 2 177 ? -8.023 -0.839 -143.801 1.000 12.827 177 ARG D CA 1
ATOM 18315 C C . ARG D 2 177 ? -8.969 -0.741 -144.991 1.000 13.715 177 ARG D C 1
ATOM 18316 O O . ARG D 2 177 ? -10.092 -1.310 -144.906 1.000 13.290 177 ARG D O 1
ATOM 18324 N N . LEU D 2 178 ? -8.588 0.005 -146.031 1.000 13.235 178 LEU D N 1
ATOM 18325 C CA . LEU D 2 178 ? -9.437 0.133 -147.229 1.000 13.332 178 LEU D CA 1
ATOM 18326 C C . LEU D 2 178 ? -9.813 -1.265 -147.713 1.000 13.720 178 LEU D C 1
ATOM 18327 O O . LEU D 2 178 ? -10.993 -1.489 -148.046 1.000 13.100 178 LEU D O 1
ATOM 18332 N N . ALA D 2 179 ? -8.825 -2.150 -147.881 1.000 14.190 179 ALA D N 1
ATOM 18333 C CA . ALA D 2 179 ? -9.110 -3.474 -148.476 1.000 14.194 179 ALA D CA 1
ATOM 18334 C C . ALA D 2 179 ? -10.075 -4.253 -147.574 1.000 15.651 179 ALA D C 1
ATOM 18335 O O . ALA D 2 179 ? -10.935 -5.012 -148.060 1.000 18.599 179 ALA D O 1
ATOM 18337 N N . GLU D 2 180 ? -9.929 -4.093 -146.267 1.000 17.242 180 GLU D N 1
ATOM 18338 C CA . GLU D 2 180 ? -10.797 -4.798 -145.299 1.000 18.621 180 GLU D CA 1
ATOM 18339 C C . GLU D 2 180 ? -12.214 -4.219 -145.393 1.000 16.949 180 GLU D C 1
ATOM 18340 O O . GLU D 2 180 ? -13.193 -4.976 -145.475 1.000 17.079 180 GLU D O 1
ATOM 18346 N N . VAL D 2 181 ? -12.339 -2.903 -145.336 1.000 16.504 181 VAL D N 1
ATOM 18347 C CA . VAL D 2 181 ? -13.676 -2.260 -145.312 1.000 16.053 181 VAL D CA 1
ATOM 18348 C C . VAL D 2 181 ? -14.413 -2.525 -146.643 1.000 16.820 181 VAL D C 1
ATOM 18349 O O . VAL D 2 181 ? -15.678 -2.666 -146.623 1.000 16.736 181 VAL D O 1
ATOM 18353 N N . LYS D 2 182 ? -13.698 -2.559 -147.773 1.000 16.268 182 LYS D N 1
ATOM 18354 C CA . LYS D 2 182 ? -14.325 -2.839 -149.089 1.000 17.965 182 LYS D CA 1
ATOM 18355 C C . LYS D 2 182 ? -15.083 -4.172 -149.109 1.000 18.335 182 LYS D C 1
ATOM 18356 O O . LYS D 2 182 ? -15.943 -4.322 -149.970 1.000 18.413 182 LYS D O 1
ATOM 18362 N N . LYS D 2 183 ? -14.757 -5.096 -148.218 1.000 19.106 183 LYS D N 1
ATOM 18363 C CA . LYS D 2 183 ? -15.464 -6.403 -148.151 1.000 22.562 183 LYS D CA 1
ATOM 18364 C C . LYS D 2 183 ? -16.935 -6.176 -147.802 1.000 24.884 183 LYS D C 1
ATOM 18365 O O . LYS D 2 183 ? -17.778 -6.914 -148.309 1.000 30.701 183 LYS D O 1
ATOM 18371 N N . THR D 2 184 ? -17.225 -5.172 -146.974 1.000 22.383 184 THR D N 1
ATOM 18372 C CA . THR D 2 184 ? -18.594 -4.819 -146.528 1.000 22.561 184 THR D CA 1
ATOM 18373 C C . THR D 2 184 ? -19.149 -3.652 -147.337 1.000 22.251 184 THR D C 1
ATOM 18374 O O . THR D 2 184 ? -20.358 -3.656 -147.616 1.000 22.898 184 THR D O 1
ATOM 18378 N N . TYR D 2 185 ? -18.301 -2.698 -147.733 1.000 20.159 185 TYR D N 1
ATOM 18379 C CA . TYR D 2 185 ? -18.684 -1.453 -148.426 1.000 19.190 185 TYR D CA 1
ATOM 18380 C C . TYR D 2 185 ? -17.937 -1.420 -149.745 1.000 18.787 185 TYR D C 1
ATOM 18381 O O . TYR D 2 185 ? -16.834 -0.871 -149.829 1.000 18.192 185 TYR D O 1
ATOM 18390 N N . PRO D 2 186 ? -18.463 -2.062 -150.810 1.000 20.256 186 PRO D N 1
ATOM 18391 C CA . PRO D 2 186 ? -17.687 -2.259 -152.031 1.000 20.267 186 PRO D CA 1
ATOM 18392 C C . PRO D 2 186 ? -17.217 -0.987 -152.727 1.000 18.408 186 PRO D C 1
ATOM 18393 O O . PRO D 2 186 ? -16.211 -1.045 -153.409 1.000 18.516 186 PRO D O 1
ATOM 18397 N N . GLY D 2 187 ? -17.932 0.124 -152.513 1.000 17.385 187 GLY D N 1
ATOM 18398 C CA . GLY D 2 187 ? -17.619 1.415 -153.127 1.000 16.365 187 GLY D CA 1
ATOM 18399 C C . GLY D 2 187 ? -16.739 2.278 -152.232 1.000 15.734 187 GLY D C 1
ATOM 18400 O O . GLY D 2 187 ? -16.575 3.444 -152.593 1.000 16.618 187 GLY D O 1
ATOM 18401 N N . ALA D 2 188 ? -16.140 1.712 -151.180 1.000 15.732 188 ALA D N 1
ATOM 18402 C CA . ALA D 2 188 ? -15.237 2.477 -150.281 1.000 15.002 188 ALA D CA 1
ATOM 18403 C C . ALA D 2 188 ? -14.004 2.982 -151.034 1.000 14.546 188 ALA D C 1
ATOM 18404 O O . ALA D 2 188 ? -13.451 2.303 -151.961 1.000 15.511 188 ALA D O 1
ATOM 18406 N N . VAL D 2 189 ? -13.580 4.186 -150.692 1.000 14.355 189 VAL D N 1
ATOM 18407 C CA . VAL D 2 189 ? -12.420 4.846 -151.345 1.000 14.037 189 VAL D CA 1
ATOM 18408 C C . VAL D 2 189 ? -11.737 5.698 -150.281 1.000 14.139 189 VAL D C 1
ATOM 18409 O O . VAL D 2 189 ? -12.434 6.145 -149.368 1.000 15.263 189 VAL D O 1
ATOM 18413 N N . LEU D 2 190 ? -10.459 5.982 -150.501 1.000 13.572 190 LEU D N 1
ATOM 18414 C CA . LEU D 2 190 ? -9.726 7.010 -149.741 1.000 13.913 190 LEU D CA 1
ATOM 18415 C C . LEU D 2 190 ? -9.890 8.359 -150.435 1.000 14.570 190 LEU D C 1
ATOM 18416 O O . LEU D 2 190 ? -9.880 8.443 -151.664 1.000 15.437 190 LEU D O 1
ATOM 18421 N N . GLY D 2 191 ? -9.943 9.424 -149.653 1.000 13.682 191 GLY D N 1
ATOM 18422 C CA . GLY D 2 191 ? -10.038 10.797 -150.187 1.000 13.865 191 GLY D CA 1
ATOM 18423 C C . GLY D 2 191 ? -8.682 11.406 -150.463 1.000 13.893 191 GLY D C 1
ATOM 18424 O O . GLY D 2 191 ? -7.898 11.678 -149.513 1.000 14.692 191 GLY D O 1
ATOM 18425 N N . ASP D 2 192 ? -8.394 11.606 -151.745 1.000 15.442 192 ASP D N 1
ATOM 18426 C CA . ASP D 2 192 ? -7.204 12.342 -152.247 1.000 14.391 192 ASP D CA 1
ATOM 18427 C C . ASP D 2 192 ? -5.931 11.952 -151.492 1.000 14.608 192 ASP D C 1
ATOM 18428 O O . ASP D 2 192 ? -5.145 12.813 -151.040 1.000 14.112 192 ASP D O 1
ATOM 18433 N N . PRO D 2 193 ? -5.648 10.640 -151.322 1.000 15.337 193 PRO D N 1
ATOM 18434 C CA . PRO D 2 193 ? -4.634 10.231 -150.360 1.000 14.964 193 PRO D CA 1
ATOM 18435 C C . PRO D 2 193 ? -3.210 10.675 -150.663 1.000 15.177 193 PRO D C 1
ATOM 18436 O O . PRO D 2 193 ? -2.451 10.763 -149.746 1.000 16.972 193 PRO D O 1
ATOM 18440 N N . ASN D 2 194 ? -2.873 10.977 -151.903 1.000 14.327 194 ASN D N 1
ATOM 18441 C CA . ASN D 2 194 ? -1.492 11.389 -152.230 1.000 14.973 194 ASN D CA 1
ATOM 18442 C C . ASN D 2 194 ? -1.268 12.865 -151.933 1.000 14.999 194 ASN D C 1
ATOM 18443 O O . ASN D 2 194 ? -0.067 13.260 -151.954 1.000 15.786 194 ASN D O 1
ATOM 18448 N N . ASP D 2 195 ? -2.327 13.632 -151.665 1.000 14.284 195 ASP D N 1
ATOM 18449 C CA . ASP D 2 195 ? -2.226 15.112 -151.625 1.000 15.406 195 ASP D CA 1
ATOM 18450 C C . ASP D 2 195 ? -2.484 15.697 -150.230 1.000 15.064 195 ASP D C 1
ATOM 18451 O O . ASP D 2 195 ? -2.160 16.877 -150.074 1.000 15.143 195 ASP D O 1
ATOM 18456 N N . VAL D 2 196 ? -3.029 14.932 -149.298 1.000 12.741 196 VAL D N 1
ATOM 18457 C CA . VAL D 2 196 ? -3.491 15.523 -148.010 1.000 13.492 196 VAL D CA 1
ATOM 18458 C C . VAL D 2 196 ? -2.897 14.783 -146.834 1.000 12.785 196 VAL D C 1
ATOM 18459 O O . VAL D 2 196 ? -2.332 13.723 -146.990 1.000 13.877 196 VAL D O 1
ATOM 18463 N N . ARG D 2 197 ? -3.038 15.387 -145.661 1.000 12.709 197 ARG D N 1
ATOM 18464 C CA . ARG D 2 197 ? -2.622 14.738 -144.404 1.000 12.465 197 ARG D CA 1
ATOM 18465 C C . ARG D 2 197 ? -3.823 14.340 -143.552 1.000 13.228 197 ARG D C 1
ATOM 18466 O O . ARG D 2 197 ? -3.599 13.838 -142.450 1.000 15.318 197 ARG D O 1
ATOM 18474 N N . VAL D 2 198 ? -5.047 14.567 -144.005 1.000 12.520 198 VAL D N 1
ATOM 18475 C CA . VAL D 2 198 ? -6.265 13.993 -143.381 1.000 12.219 198 VAL D CA 1
ATOM 18476 C C . VAL D 2 198 ? -6.854 13.114 -144.474 1.000 13.133 198 VAL D C 1
ATOM 18477 O O . VAL D 2 198 ? -7.522 13.622 -145.357 1.000 12.814 198 VAL D O 1
ATOM 18481 N N . VAL D 2 199 ? -6.625 11.823 -144.326 1.000 12.791 199 VAL D N 1
ATOM 18482 C CA . VAL D 2 199 ? -7.054 10.793 -145.293 1.000 11.836 199 VAL D CA 1
ATOM 18483 C C . VAL D 2 199 ? -8.299 10.113 -144.745 1.000 11.536 199 VAL D C 1
ATOM 18484 O O . VAL D 2 199 ? -8.214 9.267 -143.825 1.000 11.644 199 VAL D O 1
ATOM 18488 N N . TYR D 2 200 ? -9.448 10.471 -145.300 1.000 11.532 200 TYR D N 1
ATOM 18489 C CA . TYR D 2 200 ? -10.736 9.830 -144.982 1.000 11.801 200 TYR D CA 1
ATOM 18490 C C . TYR D 2 200 ? -10.882 8.543 -145.795 1.000 11.781 200 TYR D C 1
ATOM 18491 O O . TYR D 2 200 ? -10.677 8.574 -147.000 1.000 13.931 200 TYR D O 1
ATOM 18500 N N . LEU D 2 201 ? -11.386 7.498 -145.156 1.000 12.598 201 LEU D N 1
ATOM 18501 C CA . LEU D 2 201 ? -11.960 6.306 -145.827 1.000 12.804 201 LEU D CA 1
ATOM 18502 C C . LEU D 2 201 ? -13.468 6.531 -145.866 1.000 13.876 201 LEU D C 1
ATOM 18503 O O . LEU D 2 201 ? -14.127 6.512 -144.819 1.000 15.280 201 LEU D O 1
ATOM 18508 N N . PHE D 2 202 ? -13.993 6.817 -147.053 1.000 12.656 202 PHE D N 1
ATOM 18509 C CA . PHE D 2 202 ? -15.431 6.951 -147.300 1.000 13.132 202 PHE D CA 1
ATOM 18510 C C . PHE D 2 202 ? -15.978 5.572 -147.647 1.000 16.100 202 PHE D C 1
ATOM 18511 O O . PHE D 2 202 ? -15.262 4.838 -148.359 1.000 16.165 202 PHE D O 1
ATOM 18519 N N . THR D 2 203 ? -17.195 5.256 -147.208 1.000 14.603 203 THR D N 1
ATOM 18520 C CA . THR D 2 203 ? -17.809 3.923 -147.429 1.000 16.348 203 THR D CA 1
ATOM 18521 C C . THR D 2 203 ? -18.517 3.909 -148.778 1.000 16.250 203 THR D C 1
ATOM 18522 O O . THR D 2 203 ? -19.043 2.826 -149.171 1.000 17.669 203 THR D O 1
ATOM 18526 N N . ARG D 2 204 ? -18.530 5.031 -149.491 1.000 17.717 204 ARG D N 1
ATOM 18527 C CA . ARG D 2 204 ? -19.204 5.145 -150.809 1.000 17.293 204 ARG D CA 1
ATOM 18528 C C . ARG D 2 204 ? -18.782 6.477 -151.423 1.000 18.084 204 ARG D C 1
ATOM 18529 O O . ARG D 2 204 ? -17.962 7.168 -150.777 1.000 17.373 204 ARG D O 1
ATOM 18537 N N . ASP D 2 205 ? -19.393 6.909 -152.526 1.000 18.366 205 ASP D N 1
ATOM 18538 C CA . ASP D 2 205 ? -19.051 8.173 -153.200 1.000 18.831 205 ASP D CA 1
ATOM 18539 C C . ASP D 2 205 ? -18.831 9.234 -152.123 1.000 17.261 205 ASP D C 1
ATOM 18540 O O . ASP D 2 205 ? -19.768 9.558 -151.388 1.000 15.964 205 ASP D O 1
ATOM 18545 N N . PRO D 2 206 ? -17.620 9.820 -152.026 1.000 14.955 206 PRO D N 1
ATOM 18546 C CA . PRO D 2 206 ? -17.356 10.859 -151.020 1.000 15.807 206 PRO D CA 1
ATOM 18547 C C . PRO D 2 206 ? -18.353 12.017 -151.059 1.000 15.427 206 PRO D C 1
ATOM 18548 O O . PRO D 2 206 ? -18.664 12.533 -150.014 1.000 13.396 206 PRO D O 1
ATOM 18552 N N . LYS D 2 207 ? -18.837 12.428 -152.250 1.000 17.348 207 LYS D N 1
ATOM 18553 C CA . LYS D 2 207 ? -19.802 13.548 -152.379 1.000 20.013 207 LYS D CA 1
ATOM 18554 C C . LYS D 2 207 ? -21.133 13.236 -151.672 1.000 17.220 207 LYS D C 1
ATOM 18555 O O . LYS D 2 207 ? -21.854 14.209 -151.350 1.000 17.688 207 LYS D O 1
ATOM 18561 N N . ASP D 2 208 ? -21.431 11.973 -151.342 1.000 16.500 208 ASP D N 1
ATOM 18562 C CA . ASP D 2 208 ? -22.639 11.604 -150.567 1.000 17.429 208 ASP D CA 1
ATOM 18563 C C . ASP D 2 208 ? -22.451 12.118 -149.131 1.000 16.485 208 ASP D C 1
ATOM 18564 O O . ASP D 2 208 ? -23.457 12.466 -148.503 1.000 18.896 208 ASP D O 1
ATOM 18569 N N . PHE D 2 209 ? -21.194 12.208 -148.672 1.000 16.799 209 PHE D N 1
ATOM 18570 C CA . PHE D 2 209 ? -20.848 12.635 -147.289 1.000 14.986 209 PHE D CA 1
ATOM 18571 C C . PHE D 2 209 ? -20.865 14.150 -147.185 1.000 16.491 209 PHE D C 1
ATOM 18572 O O . PHE D 2 209 ? -21.322 14.710 -146.168 1.000 16.787 209 PHE D O 1
ATOM 18580 N N . TYR D 2 210 ? -20.357 14.822 -148.211 1.000 14.972 210 TYR D N 1
ATOM 18581 C CA . TYR D 2 210 ? -20.310 16.294 -148.278 1.000 14.414 210 TYR D CA 1
ATOM 18582 C C . TYR D 2 210 ? -19.886 16.724 -149.681 1.000 14.610 210 TYR D C 1
ATOM 18583 O O . TYR D 2 210 ? -19.003 16.043 -150.202 1.000 14.145 210 TYR D O 1
ATOM 18592 N N . GLU D 2 211 ? -20.446 17.820 -150.210 1.000 16.873 211 GLU D N 1
ATOM 18593 C CA . GLU D 2 211 ? -20.145 18.251 -151.615 1.000 18.591 211 GLU D CA 1
ATOM 18594 C C . GLU D 2 211 ? -18.635 18.475 -151.762 1.000 16.841 211 GLU D C 1
ATOM 18595 O O . GLU D 2 211 ? -18.101 18.317 -152.846 1.000 18.042 211 GLU D O 1
ATOM 18601 N N . HIS D 2 212 ? -17.932 18.891 -150.692 1.000 15.338 212 HIS D N 1
ATOM 18602 C CA . HIS D 2 212 ? -16.486 19.206 -150.763 1.000 15.804 212 HIS D CA 1
ATOM 18603 C C . HIS D 2 212 ? -15.670 18.130 -150.028 1.000 14.700 212 HIS D C 1
ATOM 18604 O O . HIS D 2 212 ? -14.570 18.448 -149.612 1.000 15.423 212 HIS D O 1
ATOM 18611 N N . ALA D 2 213 ? -16.170 16.907 -149.901 1.000 14.479 213 ALA D N 1
ATOM 18612 C CA . ALA D 2 213 ? -15.428 15.802 -149.244 1.000 14.564 213 ALA D CA 1
ATOM 18613 C C . ALA D 2 213 ? -14.078 15.565 -149.913 1.000 14.787 213 ALA D C 1
ATOM 18614 O O . ALA D 2 213 ? -13.092 15.277 -149.206 1.000 14.367 213 ALA D O 1
ATOM 18616 N N . VAL D 2 214 ? -14.052 15.586 -151.249 1.000 15.446 214 VAL D N 1
ATOM 18617 C CA . VAL D 2 214 ? -12.803 15.466 -152.037 1.000 15.051 214 VAL D CA 1
ATOM 18618 C C . VAL D 2 214 ? -12.704 16.657 -152.983 1.000 15.436 214 VAL D C 1
ATOM 18619 O O . VAL D 2 214 ? -13.716 17.342 -153.194 1.000 17.074 214 VAL D O 1
ATOM 18623 N N . ALA D 2 215 ? -11.527 16.901 -153.527 1.000 14.942 215 ALA D N 1
ATOM 18624 C CA . ALA D 2 215 ? -11.252 18.042 -154.447 1.000 16.142 215 ALA D CA 1
ATOM 18625 C C . ALA D 2 215 ? -12.016 17.922 -155.796 1.000 19.734 215 ALA D C 1
ATOM 18626 O O . ALA D 2 215 ? -12.284 16.706 -156.077 1.000 19.839 215 ALA D O 1
#

Foldseek 3Di:
DDPLQPQWAWFKFWQLFWQLTFIKIWTAHNNQAHHTRAIWGDCLFLLQNGDDFQRSRQVSCLFVFPQWDFFKWWDFFLRQDTDGDHLVVQLLVLLVLLFVQLQVQFDQADPVRFGFRARDFEAEEYDLSAFLLLLLVLVLLCQLSRYLLFYYPCLQWQLLQACLVCLFQNGRAFFFHLLLLLVAQEEEEEQDPCCQQVVSSVVSPVSVVVVHHAYEYEELFCDPSNVPGPYYWYWPQQLLLLLLLQLLLVCLVVVLFLLVLCLFFFQQFFFWDPLWDDAQQATGQQDQVQLFRPLVSGHADADPLRFGDGDSVSPPCRRNNNVSNVQSVLSHLVQSCQATLTHSVSSVVSSVSQSNQLQLQHAYAYEHINSQQFFQCSSQSSNSVLLSLSRSLRAQFRSYTYLHFGTGLFPVSSVCCPSWSQAHHQRQGAAASVCSWLVSSLVPQFAAPPQQFLQVCNLVLLFQQQQLCLWFVVDGSRVSSSSGGHHHPPDQSLCSYDLVVLVCLLVLSHQEYEQEAHALCQQPFLNVSNLNSQLSHQEYEYEETRDDCRQNSCPAPPHNSSVRRYMYMYAHAFHRQQAWAWGQRSLQFTATTHHRHHGRNNHHHSQQSSVVSLVSSLVVCVVPPRDPNCSSVRTPCVQQDDPSGGDNQSSLQQQLKFFCAFDQAPNDTHHHPFGQQALSRGDSGSRMHHSHRQSNNQAGNVGHQSHFSDQDDDPLQVLSPLSQSHGAGTPNSQSRALNLSQAAQQQDGSNNSNRQWGQDPNDTDHTPQNDDDGRNRHRRSNSDNNRHRYSQRSPFGQGRHRDRAAGQAHQAQDRSSRNHHHRSNWFDDPPDDAHHNNPQFRAKEAEDAGSLAGRLNPSRLSRVVSCVVQVAKEKEWEPVVCVVQVHDQQFWKWKAAPQAIWIHGYHYDNSRDFSNNSNRTHIHIYIYQNDDDPDDVNHIHGPSSHFHQIHHSRSSHHNNGTGTIDMHTDDD/DKFKEFEQVQDPQPCLLQVLLCVVVVFDADDDDDPPDPWPPQDAAQRGQWTWFWFWADDPDPGTDIGIDGDFAQLWLDFQLQVQQVVFPHPQWDADVVHSWIDGDLCCLRGPQVRSLVSGLLSRWHADPPSRGIDHDRLCVVCVVVVHHDSSQVRGPGNSIDMDHLVVSLVVNVVVQVVLCVPQVQWDWAPSVTGRYIYTGSHDLCSSPVSSHD/DDPQQPLWAWFKFFALFWQLGFIKIWTAHNNQAHHTRAIWGDCLFLLQNGDDFQRSRQVSCLFVFPQWDFAKWWAFFLRQDTDGDHLCVQLLVVLVVLFVQLQVAFDQADPVRFGFRAGDQEAEEYDLSAFLLLLLVLVLLCQLSRYLLFYYPCLQWQLLQAQLVCLFFNGSAFFFHLLLLLVAQEEEEEQDPCCQQVVSSVVSPVNNVVVHHAYEYEELFCHPSNVPGPYYWYWDQQLLCLLLLQLLLVCLVVVLFLLQLCLFFFQQFFFWDPLWDDDFQATGQADLVQLFRPLVSGHADADPLRFGDGDSVSPPCRRLNNVSNVLSVLSHLVQSCQATLTHSVSSVVSSVSQSNQLALQHAYAYEHINSQQFFQCSSQSLNSVSLSLSRSLRAQFRSYTYLHFGTGNFPVSSVCCPSWSQAHHQRQGAAASVCSWLVSSLVPQDAAPPQQFLQVCNCVLLFQQQQLCLFFVVDGSRVSVSSGGHHHPPDQSCCSYDLVVLVCLLVLSHQEYEQEAHALCQQPFLNVSNLNSQLSHQEYEYEETRDDCRQNSCPAPPHNSSSRRYIYMYAHAFRSQQAWAWHQRSLQFTATTHHRHHGRNPHYRSQQSSLVSLVSSLVVCVVPPRPPNCSSVRTPCVQQDDPRGGDNQSSLQQQLKFFCAFDQAPNDTDHHPFGQQALNRGDSRSRMHHSHRQSNNQAGNVGHQSHFSDQDDDPLQVLSVLSQSHGAGTPNSQSRALNLSQAAQQQDGSNNSNRQWGCDPNDTDHGDQNDDDGRNRHRSSNSDSNSHRYSQRSPFGQGRHRDREAGLAHLDPDDPRRNHNHRSNWFDDPPQDANHNNPQFNAKEFEDDGSLAGRLNPSRLSRVVSCVVQVAKEKEWEPVVCVVQVHDQQFWKWKAAPQGIWIHGYHYDNSRDFRQHSNRTHIHIYIYQNDDDPDDVNHIHGPSSHFDQIHHSRSSHHNNGTGTIDMHTDD/DKFKEFEQVQDPQPCLLQVLLCVVVVFDADDDDCPPDPWPPQDAAQRGQWTWFWFWADDPDDDTPIGIDTDFDQLWLDFQLQVQQVVFPHPQWDADPPHSFIDGDLCCLRGPQVVSLVSGLLSRWHADPVSRGIDHDRLCVVCVVVVHHDRSQVRGDGNSIDMDHLVVSVVVNVVVLVVLCVVQVQWDWAPSVTGRYIYTGSHDLVSRPVRSHD